Protein 5X41 (pdb70)

Radius of gyration: 42.66 Å; Cα contacts (8 Å, |Δi|>4): 3724; chains: 8; bounding box: 115×107×109 Å

B-factor: mean 72.98, std 18.51, range [20.0, 213.71]

InterPro domains:
  IPR003439 ABC transporter-like, ATP-binding domain [PF00005] (21-169)
  IPR003439 ABC transporter-like, ATP-binding domain [PS50893] (5-240)
  IPR003593 AAA+ ATPase domain [SM00382] (30-217)
  IPR005876 Cobalt transport protein ATP-binding subunit [TIGR01166] (14-203)
  IPR015856 ABC transporter, CbiO/EcfA subunit [cd03225] (8-217)
  IPR017871 ABC transporter-like, conserved site [PS00211] (141-155)
  IPR027417 P-loop containing nucleoside triphosphate hydrolase [G3DSA:3.40.50.300] (1-280)
  IPR027417 P-loop containing nucleoside triphosphate hydrolase [SSF52540] (3-231)
  IPR050095 Energy-coupling factor transporter ATP-binding [PTHR43553] (2-259)

Structure (mmCIF, N/CA/C/O backbone):
data_5X41
#
_entry.id   5X41
#
_cell.length_a   96.159
_cell.length_b   135.040
_cell.length_c   204.424
_cell.angle_alpha   90.00
_cell.angle_beta   90.00
_cell.angle_gamma   90.00
#
_symmetry.space_group_name_H-M   'P 21 21 21'
#
loop_
_entity.id
_entity.type
_entity.pdbx_description
1 polymer 'Cobalt ABC transporter ATP-binding protein'
2 polymer 'Cobalt transport protein CbiM'
3 polymer 'Uncharacterized protein CbiQ'
#
loop_
_atom_site.group_PDB
_atom_site.id
_atom_site.type_symbol
_atom_site.label_atom_id
_atom_site.label_alt_id
_atom_site.label_comp_id
_atom_site.label_asym_id
_atom_site.label_entity_id
_atom_site.label_seq_id
_atom_site.pdbx_PDB_ins_code
_atom_site.Cartn_x
_atom_site.Cartn_y
_atom_site.Cartn_z
_atom_site.occupancy
_atom_site.B_iso_or_equiv
_atom_site.auth_seq_id
_atom_site.auth_comp_id
_atom_site.auth_asym_id
_atom_site.auth_atom_id
_atom_site.pdbx_PDB_model_num
ATOM 1 N N . THR A 1 2 ? -74.945 184.504 422.785 1.00 104.43 2 THR A N 1
ATOM 2 C CA . THR A 1 2 ? -75.420 183.654 421.703 1.00 103.89 2 THR A CA 1
ATOM 3 C C . THR A 1 2 ? -74.880 182.197 421.670 1.00 101.60 2 THR A C 1
ATOM 4 O O . THR A 1 2 ? -75.598 181.317 421.201 1.00 100.96 2 THR A O 1
ATOM 8 N N . PRO A 1 3 ? -73.641 181.926 422.160 1.00 100.40 3 PRO A N 1
ATOM 9 C CA . PRO A 1 3 ? -73.100 180.576 421.904 1.00 98.42 3 PRO A CA 1
ATOM 10 C C . PRO A 1 3 ? -73.811 179.417 422.597 1.00 98.38 3 PRO A C 1
ATOM 11 O O . PRO A 1 3 ? -74.223 179.547 423.738 1.00 97.01 3 PRO A O 1
ATOM 15 N N . ILE A 1 4 ? -73.883 178.284 421.900 1.00 95.83 4 ILE A N 1
ATOM 16 C CA . ILE A 1 4 ? -74.627 177.104 422.320 1.00 101.21 4 ILE A CA 1
ATOM 17 C C . ILE A 1 4 ? -73.659 176.273 423.141 1.00 118.14 4 ILE A C 1
ATOM 18 O O . ILE A 1 4 ? -74.011 175.724 424.188 1.00 134.51 4 ILE A O 1
ATOM 23 N N . LEU A 1 5 ? -72.429 176.184 422.653 1.00 105.76 5 LEU A N 1
ATOM 24 C CA . LEU A 1 5 ? -71.357 175.564 423.411 1.00 101.71 5 LEU A CA 1
ATOM 25 C C . LEU A 1 5 ? -70.083 176.376 423.495 1.00 100.38 5 LEU A C 1
ATOM 26 O O . LEU A 1 5 ? -69.357 176.511 422.514 1.00 107.58 5 LEU A O 1
ATOM 31 N N . ALA A 1 6 ? -69.825 176.937 424.666 1.00 106.41 6 ALA A N 1
ATOM 32 C CA . ALA A 1 6 ? -68.650 177.764 424.841 1.00 106.27 6 ALA A CA 1
ATOM 33 C C . ALA A 1 6 ? -67.659 177.091 425.791 1.00 103.55 6 ALA A C 1
ATOM 34 O O . ALA A 1 6 ? -67.919 176.010 426.314 1.00 91.32 6 ALA A O 1
ATOM 36 N N . ALA A 1 7 ? -66.518 177.733 426.000 1.00 90.62 7 ALA A N 1
ATOM 37 C CA . ALA A 1 7 ? -65.474 177.193 426.854 1.00 101.46 7 ALA A CA 1
ATOM 38 C C . ALA A 1 7 ? -64.642 178.351 427.395 1.00 110.19 7 ALA A C 1
ATOM 39 O O . ALA A 1 7 ? -64.150 179.155 426.607 1.00 125.14 7 ALA A O 1
ATOM 41 N N . GLU A 1 8 ? -64.474 178.431 428.711 1.00 107.80 8 GLU A N 1
ATOM 42 C CA . GLU A 1 8 ? -63.652 179.481 429.310 1.00 111.26 8 GLU A CA 1
ATOM 43 C C . GLU A 1 8 ? -62.183 179.093 429.162 1.00 100.92 8 GLU A C 1
ATOM 44 O O . GLU A 1 8 ? -61.873 178.006 428.674 1.00 101.31 8 GLU A O 1
ATOM 50 N N . ALA A 1 9 ? -61.277 179.975 429.580 1.00 95.91 9 ALA A N 1
ATOM 51 C CA . ALA A 1 9 ? -59.866 179.689 429.457 1.00 107.74 9 ALA A CA 1
ATOM 52 C C . ALA A 1 9 ? -60.108 178.397 430.154 1.00 100.08 9 ALA A C 1
ATOM 53 O O . ALA A 1 9 ? -60.504 178.380 431.334 1.00 112.78 9 ALA A O 1
ATOM 55 N N . LEU A 1 10 ? -59.821 177.323 429.412 1.00 98.78 10 LEU A N 1
ATOM 56 C CA . LEU A 1 10 ? -59.734 175.966 429.921 1.00 100.43 10 LEU A CA 1
ATOM 57 C C . LEU A 1 10 ? -58.459 175.830 430.776 1.00 97.16 10 LEU A C 1
ATOM 58 O O . LEU A 1 10 ? -57.422 176.335 430.388 1.00 101.60 10 LEU A O 1
ATOM 63 N N . THR A 1 11 ? -58.481 175.031 431.817 1.00 110.99 11 THR A N 1
ATOM 64 C CA . THR A 1 11 ? -57.202 174.554 432.265 1.00 98.47 11 THR A CA 1
ATOM 65 C C . THR A 1 11 ? -57.228 173.148 432.826 1.00 85.82 11 THR A C 1
ATOM 66 O O . THR A 1 11 ? -57.750 172.912 433.912 1.00 85.98 11 THR A O 1
ATOM 70 N N . TYR A 1 12 ? -56.639 172.222 432.074 1.00 92.20 12 TYR A N 1
ATOM 71 C CA . TYR A 1 12 ? -56.577 170.817 432.460 1.00 80.37 12 TYR A CA 1
ATOM 72 C C . TYR A 1 12 ? -55.311 170.162 431.953 1.00 78.27 12 TYR A C 1
ATOM 73 O O . TYR A 1 12 ? -54.806 170.526 430.912 1.00 80.74 12 TYR A O 1
ATOM 82 N N . ALA A 1 13 ? -54.728 169.365 432.812 1.00 77.18 13 ALA A N 1
ATOM 83 C CA . ALA A 1 13 ? -53.398 168.883 432.622 1.00 76.55 13 ALA A CA 1
ATOM 84 C C . ALA A 1 13 ? -53.494 167.568 433.290 1.00 75.37 13 ALA A C 1
ATOM 85 O O . ALA A 1 13 ? -54.369 167.400 434.120 1.00 75.30 13 ALA A O 1
ATOM 87 N N . PHE A 1 14 ? -52.610 166.641 432.969 1.00 74.51 14 PHE A N 1
ATOM 88 C CA . PHE A 1 14 ? -52.770 165.320 433.521 1.00 73.42 14 PHE A CA 1
ATOM 89 C C . PHE A 1 14 ? -51.880 165.102 434.754 1.00 77.13 14 PHE A C 1
ATOM 90 O O . PHE A 1 14 ? -52.385 165.268 435.875 1.00 81.10 14 PHE A O 1
ATOM 98 N N . PRO A 1 15 ? -50.529 164.769 434.552 1.00 72.67 15 PRO A N 1
ATOM 99 C CA . PRO A 1 15 ? -49.822 164.451 435.790 1.00 74.48 15 PRO A CA 1
ATOM 100 C C . PRO A 1 15 ? -48.787 165.482 436.110 1.00 81.12 15 PRO A C 1
ATOM 101 O O . PRO A 1 15 ? -47.858 165.640 435.337 1.00 87.93 15 PRO A O 1
ATOM 105 N N . GLY A 1 16 ? -48.956 166.190 437.219 1.00 75.78 16 GLY A N 1
ATOM 106 C CA . GLY A 1 16 ? -47.902 166.964 437.849 1.00 90.31 16 GLY A CA 1
ATOM 107 C C . GLY A 1 16 ? -47.224 168.112 437.111 1.00 105.01 16 GLY A C 1
ATOM 108 O O . GLY A 1 16 ? -46.116 168.496 437.489 1.00 110.16 16 GLY A O 1
ATOM 109 N N . GLY A 1 17 ? -47.875 168.739 436.130 1.00 93.56 17 GLY A N 1
ATOM 110 C CA . GLY A 1 17 ? -49.030 168.232 435.403 1.00 96.26 17 GLY A CA 1
ATOM 111 C C . GLY A 1 17 ? -48.784 168.450 433.917 1.00 86.51 17 GLY A C 1
ATOM 112 O O . GLY A 1 17 ? -48.178 169.449 433.545 1.00 88.13 17 GLY A O 1
ATOM 113 N N . VAL A 1 18 ? -49.226 167.537 433.064 1.00 90.43 18 VAL A N 1
ATOM 114 C CA . VAL A 1 18 ? -48.882 167.645 431.659 1.00 80.46 18 VAL A CA 1
ATOM 115 C C . VAL A 1 18 ? -49.445 168.849 430.974 1.00 76.21 18 VAL A C 1
ATOM 116 O O . VAL A 1 18 ? -48.897 169.290 429.990 1.00 77.58 18 VAL A O 1
ATOM 120 N N . LYS A 1 19 ? -50.569 169.349 431.446 1.00 84.50 19 LYS A N 1
ATOM 121 C CA . LYS A 1 19 ? -51.122 170.567 430.866 1.00 79.73 19 LYS A CA 1
ATOM 122 C C . LYS A 1 19 ? -51.283 170.413 429.370 1.00 83.40 19 LYS A C 1
ATOM 123 O O . LYS A 1 19 ? -50.752 171.185 428.579 1.00 92.68 19 LYS A O 1
ATOM 129 N N . ALA A 1 20 ? -51.961 169.336 429.014 1.00 77.32 20 ALA A N 1
ATOM 130 C CA . ALA A 1 20 ? -52.473 169.066 427.682 1.00 81.22 20 ALA A CA 1
ATOM 131 C C . ALA A 1 20 ? -53.359 170.198 427.208 1.00 82.51 20 ALA A C 1
ATOM 132 O O . ALA A 1 20 ? -53.366 170.522 426.037 1.00 96.87 20 ALA A O 1
ATOM 134 N N . LEU A 1 21 ? -54.135 170.783 428.109 1.00 88.66 21 LEU A N 1
ATOM 135 C CA . LEU A 1 21 ? -54.965 171.931 427.743 1.00 92.30 21 LEU A CA 1
ATOM 136 C C . LEU A 1 21 ? -54.642 173.171 428.585 1.00 98.23 21 LEU A C 1
ATOM 137 O O . LEU A 1 21 ? -54.791 173.114 429.793 1.00 100.65 21 LEU A O 1
ATOM 142 N N . ASP A 1 22 ? -54.270 174.298 427.968 1.00 101.55 22 ASP A N 1
ATOM 143 C CA . ASP A 1 22 ? -53.720 175.460 428.741 1.00 101.53 22 ASP A CA 1
ATOM 144 C C . ASP A 1 22 ? -54.440 176.780 428.406 1.00 105.90 22 ASP A C 1
ATOM 145 O O . ASP A 1 22 ? -54.004 177.532 427.525 1.00 113.17 22 ASP A O 1
ATOM 150 N N . ASP A 1 23 ? -55.511 177.057 429.154 1.00 103.54 23 ASP A N 1
ATOM 151 C CA . ASP A 1 23 ? -56.321 178.287 429.050 1.00 98.69 23 ASP A CA 1
ATOM 152 C C . ASP A 1 23 ? -56.827 178.641 427.636 1.00 92.49 23 ASP A C 1
ATOM 153 O O . ASP A 1 23 ? -56.513 179.682 427.082 1.00 90.84 23 ASP A O 1
ATOM 158 N N . LEU A 1 24 ? -57.633 177.746 427.074 1.00 102.14 24 LEU A N 1
ATOM 159 C CA . LEU A 1 24 ? -58.173 177.938 425.732 1.00 99.10 24 LEU A CA 1
ATOM 160 C C . LEU A 1 24 ? -59.680 178.188 425.743 1.00 93.29 24 LEU A C 1
ATOM 161 O O . LEU A 1 24 ? -60.460 177.333 426.164 1.00 91.86 24 LEU A O 1
ATOM 166 N N . SER A 1 25 ? -60.079 179.365 425.272 1.00 100.46 25 SER A N 1
ATOM 167 C CA . SER A 1 25 ? -61.503 179.728 425.160 1.00 97.51 25 SER A CA 1
ATOM 168 C C . SER A 1 25 ? -61.974 179.311 423.758 1.00 95.31 25 SER A C 1
ATOM 169 O O . SER A 1 25 ? -61.184 179.316 422.820 1.00 91.57 25 SER A O 1
ATOM 172 N N . LEU A 1 26 ? -63.222 178.896 423.622 1.00 91.49 26 LEU A N 1
ATOM 173 C CA . LEU A 1 26 ? -63.704 178.366 422.358 1.00 91.50 26 LEU A CA 1
ATOM 174 C C . LEU A 1 26 ? -65.188 178.624 422.332 1.00 92.36 26 LEU A C 1
ATOM 175 O O . LEU A 1 26 ? -65.802 178.815 423.380 1.00 92.45 26 LEU A O 1
ATOM 180 N N . ALA A 1 27 ? -65.756 178.648 421.135 1.00 93.07 27 ALA A N 1
ATOM 181 C CA . ALA A 1 27 ? -67.157 178.961 420.969 1.00 94.07 27 ALA A CA 1
ATOM 182 C C . ALA A 1 27 ? -67.710 178.191 419.779 1.00 93.84 27 ALA A C 1
ATOM 183 O O . ALA A 1 27 ? -67.013 177.975 418.789 1.00 93.74 27 ALA A O 1
ATOM 185 N N . VAL A 1 28 ? -68.959 177.755 419.902 1.00 93.75 28 VAL A N 1
ATOM 186 C CA . VAL A 1 28 ? -69.629 176.998 418.856 1.00 93.55 28 VAL A CA 1
ATOM 187 C C . VAL A 1 28 ? -71.015 177.566 418.544 1.00 95.17 28 VAL A C 1
ATOM 188 O O . VAL A 1 28 ? -71.897 177.522 419.408 1.00 95.08 28 VAL A O 1
ATOM 192 N N . PRO A 1 29 ? -71.210 178.093 417.309 1.00 96.29 29 PRO A N 1
ATOM 193 C CA . PRO A 1 29 ? -72.491 178.649 416.810 1.00 97.81 29 PRO A CA 1
ATOM 194 C C . PRO A 1 29 ? -73.573 177.589 416.451 1.00 98.69 29 PRO A C 1
ATOM 195 O O . PRO A 1 29 ? -73.355 176.413 416.737 1.00 103.91 29 PRO A O 1
ATOM 199 N N . LYS A 1 30 ? -74.680 178.014 415.852 1.00 98.48 30 LYS A N 1
ATOM 200 C CA . LYS A 1 30 ? -75.910 177.232 415.870 1.00 98.03 30 LYS A CA 1
ATOM 201 C C . LYS A 1 30 ? -76.170 176.580 414.516 1.00 98.01 30 LYS A C 1
ATOM 202 O O . LYS A 1 30 ? -76.512 177.257 413.546 1.00 103.96 30 LYS A O 1
ATOM 208 N N . GLY A 1 31 ? -76.046 175.263 414.438 1.00 96.28 31 GLY A N 1
ATOM 209 C CA . GLY A 1 31 ? -76.242 174.546 413.188 1.00 96.06 31 GLY A CA 1
ATOM 210 C C . GLY A 1 31 ? -75.082 174.816 412.267 1.00 95.82 31 GLY A C 1
ATOM 211 O O . GLY A 1 31 ? -75.187 175.638 411.386 1.00 96.17 31 GLY A O 1
ATOM 212 N N . GLU A 1 32 ? -73.977 174.116 412.480 1.00 95.46 32 GLU A N 1
ATOM 213 C CA . GLU A 1 32 ? -72.685 174.483 411.924 1.00 95.81 32 GLU A CA 1
ATOM 214 C C . GLU A 1 32 ? -71.907 173.323 411.312 1.00 93.87 32 GLU A C 1
ATOM 215 O O . GLU A 1 32 ? -72.489 172.281 411.026 1.00 97.38 32 GLU A O 1
ATOM 221 N N . SER A 1 33 ? -70.599 173.499 411.096 1.00 93.84 33 SER A N 1
ATOM 222 C CA . SER A 1 33 ? -69.732 172.345 411.002 1.00 92.24 33 SER A CA 1
ATOM 223 C C . SER A 1 33 ? -68.349 172.782 411.473 1.00 91.99 33 SER A C 1
ATOM 224 O O . SER A 1 33 ? -67.574 173.374 410.722 1.00 92.90 33 SER A O 1
ATOM 227 N N . LEU A 1 34 ? -68.063 172.534 412.744 1.00 90.85 34 LEU A N 1
ATOM 228 C CA . LEU A 1 34 ? -66.843 173.057 413.344 1.00 90.70 34 LEU A CA 1
ATOM 229 C C . LEU A 1 34 ? -65.735 172.020 413.373 1.00 89.18 34 LEU A C 1
ATOM 230 O O . LEU A 1 34 ? -65.877 170.942 413.965 1.00 87.70 34 LEU A O 1
ATOM 235 N N . ALA A 1 35 ? -64.629 172.370 412.724 1.00 89.63 35 ALA A N 1
ATOM 236 C CA . ALA A 1 35 ? -63.458 171.518 412.653 1.00 88.43 35 ALA A CA 1
ATOM 237 C C . ALA A 1 35 ? -62.375 172.023 413.595 1.00 88.14 35 ALA A C 1
ATOM 238 O O . ALA A 1 35 ? -61.773 173.073 413.357 1.00 89.27 35 ALA A O 1
ATOM 240 N N . ILE A 1 36 ? -62.137 171.288 414.676 1.00 86.69 36 ILE A N 1
ATOM 241 C CA . ILE A 1 36 ? -61.012 171.606 415.543 1.00 86.28 36 ILE A CA 1
ATOM 242 C C . ILE A 1 36 ? -59.779 170.910 414.999 1.00 88.12 36 ILE A C 1
ATOM 243 O O . ILE A 1 36 ? -59.421 169.783 415.374 1.00 87.24 36 ILE A O 1
ATOM 248 N N . LEU A 1 37 ? -59.144 171.646 414.101 1.00 86.71 37 LEU A N 1
ATOM 249 C CA . LEU A 1 37 ? -58.026 171.197 413.315 1.00 89.71 37 LEU A CA 1
ATOM 250 C C . LEU A 1 37 ? -56.712 171.252 414.072 1.00 97.64 37 LEU A C 1
ATOM 251 O O . LEU A 1 37 ? -56.408 172.265 414.711 1.00 104.39 37 LEU A O 1
ATOM 256 N N . GLY A 1 38 ? -55.927 170.178 413.990 1.00 91.02 38 GLY A N 1
ATOM 257 C CA . GLY A 1 38 ? -54.575 170.209 414.529 1.00 95.08 38 GLY A CA 1
ATOM 258 C C . GLY A 1 38 ? -53.684 168.997 414.297 1.00 92.02 38 GLY A C 1
ATOM 259 O O . GLY A 1 38 ? -53.983 168.131 413.466 1.00 92.26 38 GLY A O 1
ATOM 260 N N . PRO A 1 39 ? -52.565 168.939 415.039 1.00 91.32 39 PRO A N 1
ATOM 261 C CA . PRO A 1 39 ? -51.614 167.821 415.049 1.00 90.11 39 PRO A CA 1
ATOM 262 C C . PRO A 1 39 ? -52.180 166.626 415.815 1.00 87.82 39 PRO A C 1
ATOM 263 O O . PRO A 1 39 ? -53.055 166.825 416.656 1.00 84.30 39 PRO A O 1
ATOM 267 N N . ASN A 1 40 ? -51.707 165.413 415.543 1.00 86.50 40 ASN A N 1
ATOM 268 C CA . ASN A 1 40 ? -52.250 164.250 416.239 1.00 87.22 40 ASN A CA 1
ATOM 269 C C . ASN A 1 40 ? -51.548 164.040 417.578 1.00 92.90 40 ASN A C 1
ATOM 270 O O . ASN A 1 40 ? -50.351 164.307 417.718 1.00 105.01 40 ASN A O 1
ATOM 275 N N . GLY A 1 41 ? -52.313 163.575 418.563 1.00 93.79 41 GLY A N 1
ATOM 276 C CA . GLY A 1 41 ? -51.839 163.478 419.929 1.00 92.82 41 GLY A CA 1
ATOM 277 C C . GLY A 1 41 ? -51.875 164.844 420.584 1.00 90.68 41 GLY A C 1
ATOM 278 O O . GLY A 1 41 ? -51.238 165.066 421.616 1.00 92.74 41 GLY A O 1
ATOM 279 N N . ALA A 1 42 ? -52.609 165.772 419.976 1.00 90.47 42 ALA A N 1
ATOM 280 C CA . ALA A 1 42 ? -52.751 167.102 420.550 1.00 86.30 42 ALA A CA 1
ATOM 281 C C . ALA A 1 42 ? -53.861 167.089 421.599 1.00 77.98 42 ALA A C 1
ATOM 282 O O . ALA A 1 42 ? -54.103 168.094 422.285 1.00 78.52 42 ALA A O 1
ATOM 284 N N . GLY A 1 43 ? -54.514 165.937 421.735 1.00 76.90 43 GLY A N 1
ATOM 285 C CA . GLY A 1 43 ? -55.605 165.810 422.672 1.00 76.58 43 GLY A CA 1
ATOM 286 C C . GLY A 1 43 ? -56.602 166.910 422.395 1.00 77.79 43 GLY A C 1
ATOM 287 O O . GLY A 1 43 ? -56.810 167.794 423.214 1.00 78.33 43 GLY A O 1
ATOM 288 N N . LYS A 1 44 ? -57.165 166.882 421.204 1.00 78.30 44 LYS A N 1
ATOM 289 C CA . LYS A 1 44 ? -58.441 167.483 420.900 1.00 79.18 44 LYS A CA 1
ATOM 290 C C . LYS A 1 44 ? -59.476 166.709 421.690 1.00 78.36 44 LYS A C 1
ATOM 291 O O . LYS A 1 44 ? -60.457 167.246 422.194 1.00 78.87 44 LYS A O 1
ATOM 297 N N . SER A 1 45 ? -59.228 165.419 421.809 1.00 77.11 45 SER A N 1
ATOM 298 C CA . SER A 1 45 ? -60.184 164.507 422.357 1.00 76.28 45 SER A CA 1
ATOM 299 C C . SER A 1 45 ? -60.500 164.991 423.726 1.00 76.32 45 SER A C 1
ATOM 300 O O . SER A 1 45 ? -61.610 164.831 424.185 1.00 76.26 45 SER A O 1
ATOM 303 N N . THR A 1 46 ? -59.513 165.547 424.406 1.00 76.42 46 THR A N 1
ATOM 304 C CA . THR A 1 46 ? -59.740 166.036 425.751 1.00 76.52 46 THR A CA 1
ATOM 305 C C . THR A 1 46 ? -60.763 167.132 425.741 1.00 77.73 46 THR A C 1
ATOM 306 O O . THR A 1 46 ? -61.683 167.162 426.553 1.00 77.77 46 THR A O 1
ATOM 310 N N . LEU A 1 47 ? -60.635 168.017 424.773 1.00 78.80 47 LEU A N 1
ATOM 311 C CA . LEU A 1 47 ? -61.557 169.114 424.686 1.00 80.09 47 LEU A CA 1
ATOM 312 C C . LEU A 1 47 ? -62.941 168.568 424.465 1.00 79.98 47 LEU A C 1
ATOM 313 O O . LEU A 1 47 ? -63.895 169.022 425.065 1.00 88.22 47 LEU A O 1
ATOM 318 N N . LEU A 1 48 ? -63.051 167.577 423.596 1.00 79.31 48 LEU A N 1
ATOM 319 C CA . LEU A 1 48 ? -64.355 167.012 423.291 1.00 79.19 48 LEU A CA 1
ATOM 320 C C . LEU A 1 48 ? -64.996 166.364 424.492 1.00 78.38 48 LEU A C 1
ATOM 321 O O . LEU A 1 48 ? -66.198 166.500 424.735 1.00 78.77 48 LEU A O 1
ATOM 326 N N . LEU A 1 49 ? -64.198 165.629 425.241 1.00 77.28 49 LEU A N 1
ATOM 327 C CA . LEU A 1 49 ? -64.741 164.922 426.375 1.00 76.49 49 LEU A CA 1
ATOM 328 C C . LEU A 1 49 ? -65.230 165.962 427.332 1.00 77.37 49 LEU A C 1
ATOM 329 O O . LEU A 1 49 ? -66.229 165.782 428.010 1.00 77.35 49 LEU A O 1
ATOM 334 N N . HIS A 1 50 ? -64.485 167.050 427.401 1.00 78.18 50 HIS A N 1
ATOM 335 C CA . HIS A 1 50 ? -64.798 168.133 428.294 1.00 79.13 50 HIS A CA 1
ATOM 336 C C . HIS A 1 50 ? -66.131 168.699 427.939 1.00 82.38 50 HIS A C 1
ATOM 337 O O . HIS A 1 50 ? -66.982 168.887 428.783 1.00 88.77 50 HIS A O 1
ATOM 344 N N . LEU A 1 51 ? -66.332 168.895 426.655 1.00 80.69 51 LEU A N 1
ATOM 345 C CA . LEU A 1 51 ? -67.560 169.457 426.135 1.00 81.78 51 LEU A CA 1
ATOM 346 C C . LEU A 1 51 ? -68.749 168.583 426.474 1.00 81.20 51 LEU A C 1
ATOM 347 O O . LEU A 1 51 ? -69.829 169.097 426.716 1.00 82.06 51 LEU A O 1
ATOM 352 N N . ASN A 1 52 ? -68.571 167.269 426.488 1.00 79.81 52 ASN A N 1
ATOM 353 C CA . ASN A 1 52 ? -69.714 166.398 426.805 1.00 79.25 52 ASN A CA 1
ATOM 354 C C . ASN A 1 52 ? -69.911 165.927 428.256 1.00 78.58 52 ASN A C 1
ATOM 355 O O . ASN A 1 52 ? -70.563 164.929 428.493 1.00 77.79 52 ASN A O 1
ATOM 360 N N . GLY A 1 53 ? -69.264 166.609 429.189 1.00 78.89 53 GLY A N 1
ATOM 361 C CA . GLY A 1 53 ? -69.277 166.336 430.611 1.00 78.44 53 GLY A CA 1
ATOM 362 C C . GLY A 1 53 ? -68.674 164.992 430.936 1.00 77.95 53 GLY A C 1
ATOM 363 O O . GLY A 1 53 ? -69.118 164.322 431.864 1.00 90.14 53 GLY A O 1
ATOM 364 N N . THR A 1 54 ? -67.669 164.584 430.168 1.00 76.32 54 THR A N 1
ATOM 365 C CA . THR A 1 54 ? -66.912 163.382 430.508 1.00 74.97 54 THR A CA 1
ATOM 366 C C . THR A 1 54 ? -65.775 163.749 431.460 1.00 74.88 54 THR A C 1
ATOM 367 O O . THR A 1 54 ? -65.290 162.914 432.221 1.00 73.96 54 THR A O 1
ATOM 371 N N . LEU A 1 55 ? -65.364 165.012 431.412 1.00 75.91 55 LEU A N 1
ATOM 372 C CA . LEU A 1 55 ? -64.270 165.484 432.238 1.00 75.96 55 LEU A CA 1
ATOM 373 C C . LEU A 1 55 ? -64.608 166.800 432.922 1.00 81.49 55 LEU A C 1
ATOM 374 O O . LEU A 1 55 ? -65.277 167.646 432.340 1.00 95.47 55 LEU A O 1
ATOM 379 N N . ARG A 1 56 ? -64.141 166.972 434.146 1.00 79.06 56 ARG A N 1
ATOM 380 C CA . ARG A 1 56 ? -64.148 168.279 434.747 1.00 83.73 56 ARG A CA 1
ATOM 381 C C . ARG A 1 56 ? -62.718 168.660 434.866 1.00 83.55 56 ARG A C 1
ATOM 382 O O . ARG A 1 56 ? -61.883 167.890 435.295 1.00 83.78 56 ARG A O 1
ATOM 390 N N . PRO A 1 57 ? -62.461 169.875 434.452 1.00 86.95 57 PRO A N 1
ATOM 391 C CA . PRO A 1 57 ? -61.124 170.477 434.502 1.00 82.58 57 PRO A CA 1
ATOM 392 C C . PRO A 1 57 ? -60.753 171.062 435.864 1.00 80.00 57 PRO A C 1
ATOM 393 O O . PRO A 1 57 ? -61.438 170.831 436.859 1.00 79.97 57 PRO A O 1
ATOM 397 N N . GLN A 1 58 ? -59.637 171.781 435.905 1.00 85.17 58 GLN A N 1
ATOM 398 C CA . GLN A 1 58 ? -59.159 172.371 437.141 1.00 82.60 58 GLN A CA 1
ATOM 399 C C . GLN A 1 58 ? -60.026 173.611 437.254 1.00 84.75 58 GLN A C 1
ATOM 400 O O . GLN A 1 58 ? -60.542 173.952 438.322 1.00 85.85 58 GLN A O 1
ATOM 406 N N . SER A 1 59 ? -60.183 174.273 436.115 1.00 84.67 59 SER A N 1
ATOM 407 C CA . SER A 1 59 ? -60.954 175.501 436.005 1.00 89.02 59 SER A CA 1
ATOM 408 C C . SER A 1 59 ? -61.779 175.493 434.747 1.00 92.43 59 SER A C 1
ATOM 409 O O . SER A 1 59 ? -61.223 175.597 433.661 1.00 100.67 59 SER A O 1
ATOM 412 N N . GLY A 1 60 ? -63.093 175.395 434.857 1.00 98.05 60 GLY A N 1
ATOM 413 C CA . GLY A 1 60 ? -63.841 175.076 433.662 1.00 100.97 60 GLY A CA 1
ATOM 414 C C . GLY A 1 60 ? -65.189 175.721 433.531 1.00 108.41 60 GLY A C 1
ATOM 415 O O . GLY A 1 60 ? -65.933 175.803 434.494 1.00 108.01 60 GLY A O 1
ATOM 416 N N . ARG A 1 61 ? -65.466 176.230 432.336 1.00 109.04 61 ARG A N 1
ATOM 417 C CA . ARG A 1 61 ? -66.733 176.870 432.021 1.00 117.57 61 ARG A CA 1
ATOM 418 C C . ARG A 1 61 ? -67.152 176.352 430.658 1.00 125.27 61 ARG A C 1
ATOM 419 O O . ARG A 1 61 ? -66.315 176.180 429.773 1.00 129.67 61 ARG A O 1
ATOM 427 N N . VAL A 1 62 ? -68.419 175.998 430.505 1.00 116.70 62 VAL A N 1
ATOM 428 C CA . VAL A 1 62 ? -68.887 175.454 429.238 1.00 115.71 62 VAL A CA 1
ATOM 429 C C . VAL A 1 62 ? -69.982 176.376 428.764 1.00 115.58 62 VAL A C 1
ATOM 430 O O . VAL A 1 62 ? -69.741 177.555 428.503 1.00 116.29 62 VAL A O 1
ATOM 434 N N . LEU A 1 63 ? -71.197 175.855 428.680 1.00 117.30 63 LEU A N 1
ATOM 435 C CA . LEU A 1 63 ? -72.343 176.750 428.568 1.00 118.65 63 LEU A CA 1
ATOM 436 C C . LEU A 1 63 ? -73.488 176.046 427.845 1.00 120.67 63 LEU A C 1
ATOM 437 O O . LEU A 1 63 ? -73.263 175.150 427.032 1.00 116.79 63 LEU A O 1
ATOM 442 N N . LEU A 1 64 ? -74.717 176.450 428.148 1.00 135.46 64 LEU A N 1
ATOM 443 C CA . LEU A 1 64 ? -75.890 175.863 427.511 1.00 134.46 64 LEU A CA 1
ATOM 444 C C . LEU A 1 64 ? -76.533 176.860 426.545 1.00 130.38 64 LEU A C 1
ATOM 445 O O . LEU A 1 64 ? -76.017 177.092 425.452 1.00 126.95 64 LEU A O 1
ATOM 450 N N . GLY A 1 65 ? -77.652 177.450 426.952 1.00 113.97 65 GLY A N 1
ATOM 451 C CA . GLY A 1 65 ? -78.311 178.462 426.148 1.00 112.56 65 GLY A CA 1
ATOM 452 C C . GLY A 1 65 ? -77.700 179.822 426.417 1.00 111.51 65 GLY A C 1
ATOM 453 O O . GLY A 1 65 ? -78.320 180.858 426.177 1.00 113.47 65 GLY A O 1
ATOM 454 N N . GLY A 1 66 ? -76.471 179.810 426.923 1.00 116.11 66 GLY A N 1
ATOM 455 C CA . GLY A 1 66 ? -75.770 181.031 427.272 1.00 114.55 66 GLY A CA 1
ATOM 456 C C . GLY A 1 66 ? -75.525 181.116 428.766 1.00 110.18 66 GLY A C 1
ATOM 457 O O . GLY A 1 66 ? -75.415 182.206 429.326 1.00 105.96 66 GLY A O 1
ATOM 458 N N . THR A 1 67 ? -75.441 179.957 429.412 1.00 111.78 67 THR A N 1
ATOM 459 C CA . THR A 1 67 ? -75.233 179.899 430.864 1.00 112.07 67 THR A CA 1
ATOM 460 C C . THR A 1 67 ? -74.505 178.649 431.389 1.00 111.57 67 THR A C 1
ATOM 461 O O . THR A 1 67 ? -74.651 177.547 430.892 1.00 114.25 67 THR A O 1
ATOM 465 N N . ALA A 1 68 ? -73.702 178.873 432.421 1.00 117.40 68 ALA A N 1
ATOM 466 C CA . ALA A 1 68 ? -72.790 177.868 433.006 1.00 115.31 68 ALA A CA 1
ATOM 467 C C . ALA A 1 68 ? -73.296 176.468 433.258 1.00 114.01 68 ALA A C 1
ATOM 468 O O . ALA A 1 68 ? -74.473 176.249 433.490 1.00 116.44 68 ALA A O 1
ATOM 470 N N . ASP A 1 75 ? -75.749 167.813 438.148 1.00 89.55 75 ASP A N 1
ATOM 471 C CA . ASP A 1 75 ? -76.784 167.216 437.312 1.00 87.97 75 ASP A CA 1
ATOM 472 C C . ASP A 1 75 ? -76.693 167.721 435.876 1.00 87.24 75 ASP A C 1
ATOM 473 O O . ASP A 1 75 ? -76.783 168.923 435.624 1.00 101.41 75 ASP A O 1
ATOM 478 N N . LEU A 1 76 ? -76.514 166.796 434.938 1.00 91.37 76 LEU A N 1
ATOM 479 C CA . LEU A 1 76 ? -76.410 167.145 433.531 1.00 84.53 76 LEU A CA 1
ATOM 480 C C . LEU A 1 76 ? -77.071 166.246 432.517 1.00 84.99 76 LEU A C 1
ATOM 481 O O . LEU A 1 76 ? -76.880 166.438 431.319 1.00 88.08 76 LEU A O 1
ATOM 486 N N . THR A 1 77 ? -77.775 165.239 433.024 1.00 80.48 77 THR A N 1
ATOM 487 C CA . THR A 1 77 ? -78.396 164.179 432.245 1.00 79.69 77 THR A CA 1
ATOM 488 C C . THR A 1 77 ? -79.365 164.859 431.337 1.00 80.86 77 THR A C 1
ATOM 489 O O . THR A 1 77 ? -80.076 164.259 430.550 1.00 80.61 77 THR A O 1
ATOM 493 N N . GLY A 1 78 ? -79.368 166.163 431.516 1.00 82.22 78 GLY A N 1
ATOM 494 C CA . GLY A 1 78 ? -79.775 167.136 430.540 1.00 83.53 78 GLY A CA 1
ATOM 495 C C . GLY A 1 78 ? -78.609 167.437 429.631 1.00 84.30 78 GLY A C 1
ATOM 496 O O . GLY A 1 78 ? -78.769 167.500 428.428 1.00 89.74 78 GLY A O 1
ATOM 497 N N . TRP A 1 79 ? -77.430 167.620 430.202 1.00 83.15 79 TRP A N 1
ATOM 498 C CA . TRP A 1 79 ? -76.285 167.970 429.381 1.00 82.97 79 TRP A CA 1
ATOM 499 C C . TRP A 1 79 ? -76.058 166.919 428.326 1.00 81.89 79 TRP A C 1
ATOM 500 O O . TRP A 1 79 ? -76.010 167.205 427.119 1.00 82.38 79 TRP A O 1
ATOM 511 N N . ARG A 1 80 ? -75.912 165.690 428.789 1.00 80.48 80 ARG A N 1
ATOM 512 C CA . ARG A 1 80 ? -75.499 164.662 427.855 1.00 79.41 80 ARG A CA 1
ATOM 513 C C . ARG A 1 80 ? -76.611 164.527 426.844 1.00 79.88 80 ARG A C 1
ATOM 514 O O . ARG A 1 80 ? -76.386 164.274 425.680 1.00 79.76 80 ARG A O 1
ATOM 522 N N . ARG A 1 81 ? -77.826 164.727 427.305 1.00 80.50 81 ARG A N 1
ATOM 523 C CA . ARG A 1 81 ? -78.994 164.653 426.463 1.00 81.06 81 ARG A CA 1
ATOM 524 C C . ARG A 1 81 ? -78.826 165.608 425.312 1.00 82.23 81 ARG A C 1
ATOM 525 O O . ARG A 1 81 ? -78.709 165.212 424.174 1.00 82.02 81 ARG A O 1
ATOM 533 N N . ARG A 1 82 ? -78.801 166.885 425.619 1.00 83.53 82 ARG A N 1
ATOM 534 C CA . ARG A 1 82 ? -78.660 167.890 424.600 1.00 84.81 82 ARG A CA 1
ATOM 535 C C . ARG A 1 82 ? -77.517 167.582 423.649 1.00 84.20 82 ARG A C 1
ATOM 536 O O . ARG A 1 82 ? -77.649 167.796 422.449 1.00 84.83 82 ARG A O 1
ATOM 544 N N . VAL A 1 83 ? -76.402 167.074 424.180 1.00 83.04 83 VAL A N 1
ATOM 545 C CA . VAL A 1 83 ? -75.177 166.901 423.388 1.00 82.57 83 VAL A CA 1
ATOM 546 C C . VAL A 1 83 ? -74.586 165.509 423.451 1.00 80.87 83 VAL A C 1
ATOM 547 O O . VAL A 1 83 ? -74.257 165.053 424.517 1.00 80.00 83 VAL A O 1
ATOM 551 N N . GLY A 1 84 ? -74.392 164.879 422.296 1.00 80.48 84 GLY A N 1
ATOM 552 C CA . GLY A 1 84 ? -73.978 163.492 422.237 1.00 78.96 84 GLY A CA 1
ATOM 553 C C . GLY A 1 84 ? -72.517 163.325 421.885 1.00 78.42 84 GLY A C 1
ATOM 554 O O . GLY A 1 84 ? -71.792 164.296 421.667 1.00 79.21 84 GLY A O 1
ATOM 555 N N . LEU A 1 85 ? -72.081 162.077 421.819 1.00 77.10 85 LEU A N 1
ATOM 556 C CA . LEU A 1 85 ? -70.675 161.813 421.596 1.00 76.52 85 LEU A CA 1
ATOM 557 C C . LEU A 1 85 ? -70.423 160.505 420.862 1.00 75.49 85 LEU A C 1
ATOM 558 O O . LEU A 1 85 ? -71.110 159.504 421.078 1.00 74.70 85 LEU A O 1
ATOM 563 N N . VAL A 1 86 ? -69.416 160.543 419.995 1.00 75.57 86 VAL A N 1
ATOM 564 C CA . VAL A 1 86 ? -68.979 159.409 419.199 1.00 74.75 86 VAL A CA 1
ATOM 565 C C . VAL A 1 86 ? -67.452 159.384 419.171 1.00 74.40 86 VAL A C 1
ATOM 566 O O . VAL A 1 86 ? -66.837 160.173 418.458 1.00 75.24 86 VAL A O 1
ATOM 570 N N . LEU A 1 87 ? -66.835 158.497 419.948 1.00 73.24 87 LEU A N 1
ATOM 571 C CA . LEU A 1 87 ? -65.369 158.427 420.005 1.00 72.88 87 LEU A CA 1
ATOM 572 C C . LEU A 1 87 ? -64.889 157.656 418.791 1.00 74.63 87 LEU A C 1
ATOM 573 O O . LEU A 1 87 ? -65.585 156.754 418.336 1.00 76.45 87 LEU A O 1
ATOM 578 N N . GLN A 1 88 ? -63.706 158.012 418.282 1.00 76.71 88 GLN A N 1
ATOM 579 C CA . GLN A 1 88 ? -63.157 157.453 417.034 1.00 81.31 88 GLN A CA 1
ATOM 580 C C . GLN A 1 88 ? -63.377 155.934 416.893 1.00 75.41 88 GLN A C 1
ATOM 581 O O . GLN A 1 88 ? -64.089 155.506 415.980 1.00 75.84 88 GLN A O 1
ATOM 587 N N . ASP A 1 89 ? -62.835 155.121 417.794 1.00 76.49 89 ASP A N 1
ATOM 588 C CA . ASP A 1 89 ? -62.974 153.677 417.629 1.00 69.86 89 ASP A CA 1
ATOM 589 C C . ASP A 1 89 ? -64.401 153.200 417.929 1.00 69.55 89 ASP A C 1
ATOM 590 O O . ASP A 1 89 ? -64.937 153.428 419.003 1.00 69.35 89 ASP A O 1
ATOM 595 N N . ALA A 1 90 ? -65.019 152.538 416.963 1.00 69.54 90 ALA A N 1
ATOM 596 C CA . ALA A 1 90 ? -66.429 152.212 417.078 1.00 69.42 90 ALA A CA 1
ATOM 597 C C . ALA A 1 90 ? -66.682 151.132 418.105 1.00 68.28 90 ALA A C 1
ATOM 598 O O . ALA A 1 90 ? -67.584 151.257 418.904 1.00 68.19 90 ALA A O 1
ATOM 600 N N . ASP A 1 91 ? -65.884 150.076 418.095 1.00 67.48 91 ASP A N 1
ATOM 601 C CA . ASP A 1 91 ? -66.177 148.890 418.907 1.00 66.43 91 ASP A CA 1
ATOM 602 C C . ASP A 1 91 ? -66.303 149.099 420.435 1.00 66.06 91 ASP A C 1
ATOM 603 O O . ASP A 1 91 ? -66.948 148.305 421.127 1.00 65.41 91 ASP A O 1
ATOM 608 N N . ASP A 1 92 ? -65.677 150.160 420.938 1.00 66.53 92 ASP A N 1
ATOM 609 C CA . ASP A 1 92 ? -65.805 150.581 422.310 1.00 66.41 92 ASP A CA 1
ATOM 610 C C . ASP A 1 92 ? -67.196 151.136 422.535 1.00 66.90 92 ASP A C 1
ATOM 611 O O . ASP A 1 92 ? -67.640 151.321 423.655 1.00 66.80 92 ASP A O 1
ATOM 616 N N . GLN A 1 93 ? -67.901 151.436 421.469 1.00 67.51 93 GLN A N 1
ATOM 617 C CA . GLN A 1 93 ? -69.164 152.154 421.632 1.00 68.17 93 GLN A CA 1
ATOM 618 C C . GLN A 1 93 ? -70.400 151.368 421.368 1.00 67.90 93 GLN A C 1
ATOM 619 O O . GLN A 1 93 ? -71.513 151.693 421.812 1.00 68.22 93 GLN A O 1
ATOM 625 N N . LEU A 1 94 ? -70.171 150.300 420.628 1.00 67.32 94 LEU A N 1
ATOM 626 C CA . LEU A 1 94 ? -71.194 149.339 420.364 1.00 66.90 94 LEU A CA 1
ATOM 627 C C . LEU A 1 94 ? -71.345 148.166 421.267 1.00 65.86 94 LEU A C 1
ATOM 628 O O . LEU A 1 94 ? -70.802 147.100 420.989 1.00 65.15 94 LEU A O 1
ATOM 633 N N . PHE A 1 95 ? -72.094 148.332 422.342 1.00 67.62 95 PHE A N 1
ATOM 634 C CA . PHE A 1 95 ? -72.245 147.219 423.253 1.00 67.35 95 PHE A CA 1
ATOM 635 C C . PHE A 1 95 ? -72.916 145.925 422.877 1.00 67.67 95 PHE A C 1
ATOM 636 O O . PHE A 1 95 ? -72.290 144.868 422.761 1.00 65.43 95 PHE A O 1
ATOM 644 N N . ALA A 1 96 ? -74.210 146.066 422.677 1.00 73.92 96 ALA A N 1
ATOM 645 C CA . ALA A 1 96 ? -75.092 144.951 422.773 1.00 79.69 96 ALA A CA 1
ATOM 646 C C . ALA A 1 96 ? -75.152 144.129 421.469 1.00 76.00 96 ALA A C 1
ATOM 647 O O . ALA A 1 96 ? -74.463 144.435 420.522 1.00 79.64 96 ALA A O 1
ATOM 649 N N . THR A 1 97 ? -75.963 143.077 421.439 1.00 90.78 97 THR A N 1
ATOM 650 C CA . THR A 1 97 ? -75.841 142.037 420.426 1.00 85.13 97 THR A CA 1
ATOM 651 C C . THR A 1 97 ? -76.184 142.421 418.970 1.00 77.68 97 THR A C 1
ATOM 652 O O . THR A 1 97 ? -75.365 142.182 418.119 1.00 82.61 97 THR A O 1
ATOM 656 N N . THR A 1 98 ? -77.365 142.991 418.688 1.00 85.83 98 THR A N 1
ATOM 657 C CA . THR A 1 98 ? -77.806 143.407 417.330 1.00 82.72 98 THR A CA 1
ATOM 658 C C . THR A 1 98 ? -77.890 144.943 417.220 1.00 82.90 98 THR A C 1
ATOM 659 O O . THR A 1 98 ? -77.367 145.627 418.048 1.00 81.49 98 THR A O 1
ATOM 663 N N . VAL A 1 99 ? -78.250 145.457 416.047 1.00 77.82 99 VAL A N 1
ATOM 664 C CA . VAL A 1 99 ? -78.181 146.909 415.780 1.00 78.95 99 VAL A CA 1
ATOM 665 C C . VAL A 1 99 ? -79.203 147.688 416.571 1.00 79.45 99 VAL A C 1
ATOM 666 O O . VAL A 1 99 ? -78.956 148.722 417.240 1.00 79.93 99 VAL A O 1
ATOM 670 N N . PHE A 1 100 ? -80.379 147.102 416.570 1.00 72.61 100 PHE A N 1
ATOM 671 C CA . PHE A 1 100 ? -81.516 147.653 417.241 1.00 76.39 100 PHE A CA 1
ATOM 672 C C . PHE A 1 100 ? -81.110 147.742 418.677 1.00 83.71 100 PHE A C 1
ATOM 673 O O . PHE A 1 100 ? -81.474 148.666 419.333 1.00 88.25 100 PHE A O 1
ATOM 681 N N . GLU A 1 101 ? -80.382 146.796 419.217 1.00 75.83 101 GLU A N 1
ATOM 682 C CA . GLU A 1 101 ? -80.195 146.997 420.621 1.00 77.98 101 GLU A CA 1
ATOM 683 C C . GLU A 1 101 ? -79.436 148.273 420.841 1.00 80.56 101 GLU A C 1
ATOM 684 O O . GLU A 1 101 ? -79.898 149.133 421.563 1.00 78.90 101 GLU A O 1
ATOM 690 N N . ASP A 1 102 ? -78.351 148.468 420.111 1.00 67.82 102 ASP A N 1
ATOM 691 C CA . ASP A 1 102 ? -77.480 149.594 420.382 1.00 70.81 102 ASP A CA 1
ATOM 692 C C . ASP A 1 102 ? -78.265 150.895 420.271 1.00 69.70 102 ASP A C 1
ATOM 693 O O . ASP A 1 102 ? -78.026 151.832 421.033 1.00 70.08 102 ASP A O 1
ATOM 698 N N . VAL A 1 103 ? -79.192 150.966 419.321 1.00 76.14 103 VAL A N 1
ATOM 699 C CA . VAL A 1 103 ? -79.896 152.215 419.079 1.00 77.70 103 VAL A CA 1
ATOM 700 C C . VAL A 1 103 ? -81.011 152.368 420.100 1.00 84.26 103 VAL A C 1
ATOM 701 O O . VAL A 1 103 ? -81.258 153.419 420.715 1.00 89.88 103 VAL A O 1
ATOM 705 N N . SER A 1 104 ? -81.666 151.253 420.311 1.00 78.20 104 SER A N 1
ATOM 706 C CA . SER A 1 104 ? -82.824 151.222 421.149 1.00 84.31 104 SER A CA 1
ATOM 707 C C . SER A 1 104 ? -82.332 151.593 422.503 1.00 85.42 104 SER A C 1
ATOM 708 O O . SER A 1 104 ? -82.897 152.410 423.160 1.00 86.95 104 SER A O 1
ATOM 711 N N . PHE A 1 105 ? -81.185 151.061 422.859 1.00 93.43 105 PHE A N 1
ATOM 712 C CA . PHE A 1 105 ? -80.667 151.181 424.184 1.00 82.76 105 PHE A CA 1
ATOM 713 C C . PHE A 1 105 ? -80.532 152.640 424.453 1.00 78.62 105 PHE A C 1
ATOM 714 O O . PHE A 1 105 ? -80.952 153.048 425.512 1.00 81.18 105 PHE A O 1
ATOM 722 N N . GLY A 1 106 ? -79.981 153.429 423.527 1.00 81.96 106 GLY A N 1
ATOM 723 C CA . GLY A 1 106 ? -79.812 154.841 423.876 1.00 79.13 106 GLY A CA 1
ATOM 724 C C . GLY A 1 106 ? -81.130 155.547 424.140 1.00 79.83 106 GLY A C 1
ATOM 725 O O . GLY A 1 106 ? -81.360 155.964 425.325 1.00 77.55 106 GLY A O 1
ATOM 726 N N . PRO A 1 107 ? -82.092 155.526 423.085 1.00 80.99 107 PRO A N 1
ATOM 727 C CA . PRO A 1 107 ? -83.350 156.141 423.546 1.00 80.28 107 PRO A CA 1
ATOM 728 C C . PRO A 1 107 ? -83.971 155.528 424.771 1.00 77.83 107 PRO A C 1
ATOM 729 O O . PRO A 1 107 ? -84.548 156.307 425.450 1.00 77.75 107 PRO A O 1
ATOM 733 N N . LEU A 1 108 ? -83.933 154.224 424.992 1.00 76.87 108 LEU A N 1
ATOM 734 C CA . LEU A 1 108 ? -84.492 153.537 426.170 1.00 82.79 108 LEU A CA 1
ATOM 735 C C . LEU A 1 108 ? -83.854 153.775 427.545 1.00 90.39 108 LEU A C 1
ATOM 736 O O . LEU A 1 108 ? -84.526 153.696 428.558 1.00 94.07 108 LEU A O 1
ATOM 741 N N . ASN A 1 109 ? -82.550 154.070 427.439 1.00 89.45 109 ASN A N 1
ATOM 742 C CA . ASN A 1 109 ? -81.595 154.480 428.454 1.00 82.33 109 ASN A CA 1
ATOM 743 C C . ASN A 1 109 ? -82.212 155.745 428.984 1.00 76.78 109 ASN A C 1
ATOM 744 O O . ASN A 1 109 ? -82.263 156.043 430.178 1.00 73.62 109 ASN A O 1
ATOM 749 N N . LEU A 1 110 ? -82.693 156.481 428.012 1.00 89.06 110 LEU A N 1
ATOM 750 C CA . LEU A 1 110 ? -83.700 157.485 428.104 1.00 86.54 110 LEU A CA 1
ATOM 751 C C . LEU A 1 110 ? -85.028 156.778 428.476 1.00 87.03 110 LEU A C 1
ATOM 752 O O . LEU A 1 110 ? -85.328 155.657 428.133 1.00 90.38 110 LEU A O 1
ATOM 757 N N . GLY A 1 111 ? -85.841 157.517 429.224 1.00 87.02 111 GLY A N 1
ATOM 758 C CA . GLY A 1 111 ? -87.130 157.021 429.669 1.00 91.48 111 GLY A CA 1
ATOM 759 C C . GLY A 1 111 ? -88.031 156.631 428.514 1.00 105.62 111 GLY A C 1
ATOM 760 O O . GLY A 1 111 ? -89.157 156.177 428.719 1.00 99.57 111 GLY A O 1
ATOM 761 N N . LEU A 1 112 ? -87.534 156.810 427.295 1.00 94.35 112 LEU A N 1
ATOM 762 C CA . LEU A 1 112 ? -88.298 156.475 426.099 1.00 115.93 112 LEU A CA 1
ATOM 763 C C . LEU A 1 112 ? -88.959 155.108 426.233 1.00 136.69 112 LEU A C 1
ATOM 764 O O . LEU A 1 112 ? -88.281 154.081 426.280 1.00 161.99 112 LEU A O 1
ATOM 769 N N . SER A 1 113 ? -90.287 155.101 426.295 1.00 123.08 113 SER A N 1
ATOM 770 C CA . SER A 1 113 ? -91.042 153.860 426.425 1.00 120.94 113 SER A CA 1
ATOM 771 C C . SER A 1 113 ? -91.066 153.087 425.111 1.00 117.30 113 SER A C 1
ATOM 772 O O . SER A 1 113 ? -91.139 153.677 424.034 1.00 120.93 113 SER A O 1
ATOM 775 N N . GLU A 1 114 ? -91.003 151.763 425.209 1.00 128.36 114 GLU A N 1
ATOM 776 C CA . GLU A 1 114 ? -91.019 150.922 424.052 1.00 119.76 114 GLU A CA 1
ATOM 777 C C . GLU A 1 114 ? -91.515 151.551 422.778 1.00 115.02 114 GLU A C 1
ATOM 778 O O . GLU A 1 114 ? -91.101 151.189 421.684 1.00 122.45 114 GLU A O 1
ATOM 784 N N . ALA A 1 115 ? -92.444 152.472 422.918 1.00 114.12 115 ALA A N 1
ATOM 785 C CA . ALA A 1 115 ? -93.177 152.932 421.750 1.00 112.47 115 ALA A CA 1
ATOM 786 C C . ALA A 1 115 ? -92.706 154.308 421.277 1.00 112.89 115 ALA A C 1
ATOM 787 O O . ALA A 1 115 ? -93.102 154.765 420.207 1.00 116.45 115 ALA A O 1
ATOM 789 N N . GLU A 1 116 ? -91.870 154.966 422.075 1.00 108.15 116 GLU A N 1
ATOM 790 C CA . GLU A 1 116 ? -91.315 156.264 421.700 1.00 107.53 116 GLU A CA 1
ATOM 791 C C . GLU A 1 116 ? -89.879 156.064 421.239 1.00 100.91 116 GLU A C 1
ATOM 792 O O . GLU A 1 116 ? -89.365 156.819 420.412 1.00 97.52 116 GLU A O 1
ATOM 798 N N . ALA A 1 117 ? -89.241 155.030 421.780 1.00 101.48 117 ALA A N 1
ATOM 799 C CA . ALA A 1 117 ? -87.954 154.572 421.276 1.00 98.70 117 ALA A CA 1
ATOM 800 C C . ALA A 1 117 ? -88.194 153.860 419.956 1.00 97.52 117 ALA A C 1
ATOM 801 O O . ALA A 1 117 ? -87.386 153.949 419.036 1.00 104.43 117 ALA A O 1
ATOM 803 N N . ARG A 1 118 ? -89.313 153.139 419.899 1.00 96.98 118 ARG A N 1
ATOM 804 C CA . ARG A 1 118 ? -89.919 152.669 418.656 1.00 101.59 118 ARG A CA 1
ATOM 805 C C . ARG A 1 118 ? -89.707 153.638 417.506 1.00 101.45 118 ARG A C 1
ATOM 806 O O . ARG A 1 118 ? -89.342 153.253 416.394 1.00 98.78 118 ARG A O 1
ATOM 814 N N . ALA A 1 119 ? -89.932 154.911 417.806 1.00 92.68 119 ALA A N 1
ATOM 815 C CA . ALA A 1 119 ? -90.022 155.936 416.789 1.00 96.02 119 ALA A CA 1
ATOM 816 C C . ALA A 1 119 ? -89.073 157.107 417.044 1.00 96.65 119 ALA A C 1
ATOM 817 O O . ALA A 1 119 ? -89.417 158.259 416.774 1.00 102.66 119 ALA A O 1
ATOM 819 N N . ARG A 1 120 ? -87.890 156.823 417.578 1.00 97.86 120 ARG A N 1
ATOM 820 C CA . ARG A 1 120 ? -86.803 157.801 417.541 1.00 93.57 120 ARG A CA 1
ATOM 821 C C . ARG A 1 120 ? -85.551 157.092 417.082 1.00 84.68 120 ARG A C 1
ATOM 822 O O . ARG A 1 120 ? -84.622 157.711 416.571 1.00 81.96 120 ARG A O 1
ATOM 830 N N . VAL A 1 121 ? -85.556 155.775 417.219 1.00 90.83 121 VAL A N 1
ATOM 831 C CA . VAL A 1 121 ? -84.670 154.979 416.400 1.00 90.53 121 VAL A CA 1
ATOM 832 C C . VAL A 1 121 ? -85.173 155.075 414.955 1.00 93.79 121 VAL A C 1
ATOM 833 O O . VAL A 1 121 ? -84.515 154.620 414.023 1.00 90.80 121 VAL A O 1
ATOM 837 N N . GLU A 1 122 ? -86.336 155.704 414.789 1.00 86.78 122 GLU A N 1
ATOM 838 C CA . GLU A 1 122 ? -86.927 155.972 413.478 1.00 93.38 122 GLU A CA 1
ATOM 839 C C . GLU A 1 122 ? -85.934 156.712 412.537 1.00 112.99 122 GLU A C 1
ATOM 840 O O . GLU A 1 122 ? -85.388 156.091 411.653 1.00 122.92 122 GLU A O 1
ATOM 846 N N . GLU A 1 123 ? -85.648 157.986 412.763 1.00 85.86 123 GLU A N 1
ATOM 847 C CA . GLU A 1 123 ? -84.846 158.778 411.855 1.00 88.12 123 GLU A CA 1
ATOM 848 C C . GLU A 1 123 ? -83.468 158.210 411.892 1.00 85.16 123 GLU A C 1
ATOM 849 O O . GLU A 1 123 ? -82.788 158.150 410.872 1.00 85.50 123 GLU A O 1
ATOM 855 N N . ALA A 1 124 ? -83.066 157.839 413.107 1.00 90.55 124 ALA A N 1
ATOM 856 C CA . ALA A 1 124 ? -81.694 157.529 413.454 1.00 88.97 124 ALA A CA 1
ATOM 857 C C . ALA A 1 124 ? -81.104 156.668 412.370 1.00 78.68 124 ALA A C 1
ATOM 858 O O . ALA A 1 124 ? -80.164 157.073 411.692 1.00 80.93 124 ALA A O 1
ATOM 860 N N . LEU A 1 125 ? -81.665 155.477 412.213 1.00 79.69 125 LEU A N 1
ATOM 861 C CA . LEU A 1 125 ? -81.250 154.583 411.149 1.00 81.71 125 LEU A CA 1
ATOM 862 C C . LEU A 1 125 ? -81.430 155.228 409.773 1.00 79.76 125 LEU A C 1
ATOM 863 O O . LEU A 1 125 ? -80.543 155.154 408.923 1.00 85.79 125 LEU A O 1
ATOM 868 N N . ALA A 1 126 ? -82.575 155.864 409.559 1.00 81.47 126 ALA A N 1
ATOM 869 C CA . ALA A 1 126 ? -82.859 156.489 408.272 1.00 85.45 126 ALA A CA 1
ATOM 870 C C . ALA A 1 126 ? -81.883 157.627 407.983 1.00 88.42 126 ALA A C 1
ATOM 871 O O . ALA A 1 126 ? -81.163 157.600 406.983 1.00 88.10 126 ALA A O 1
ATOM 873 N N . ALA A 1 127 ? -81.844 158.581 408.895 1.00 82.74 127 ALA A N 1
ATOM 874 C CA . ALA A 1 127 ? -81.119 159.802 408.660 1.00 84.59 127 ALA A CA 1
ATOM 875 C C . ALA A 1 127 ? -79.671 159.461 408.450 1.00 88.90 127 ALA A C 1
ATOM 876 O O . ALA A 1 127 ? -79.005 160.012 407.601 1.00 92.91 127 ALA A O 1
ATOM 878 N N . LEU A 1 128 ? -79.194 158.505 409.214 1.00 81.58 128 LEU A N 1
ATOM 879 C CA . LEU A 1 128 ? -77.868 157.984 409.008 1.00 83.05 128 LEU A CA 1
ATOM 880 C C . LEU A 1 128 ? -77.687 157.186 407.735 1.00 92.09 128 LEU A C 1
ATOM 881 O O . LEU A 1 128 ? -76.577 157.032 407.253 1.00 98.64 128 LEU A O 1
ATOM 886 N N . SER A 1 129 ? -78.778 156.629 407.228 1.00 85.35 129 SER A N 1
ATOM 887 C CA . SER A 1 129 ? -78.755 155.852 405.996 1.00 86.77 129 SER A CA 1
ATOM 888 C C . SER A 1 129 ? -78.341 154.410 406.110 1.00 89.74 129 SER A C 1
ATOM 889 O O . SER A 1 129 ? -78.082 153.786 405.092 1.00 92.04 129 SER A O 1
ATOM 892 N N . ILE A 1 130 ? -78.267 153.869 407.313 1.00 86.97 130 ILE A N 1
ATOM 893 C CA . ILE A 1 130 ? -78.129 152.432 407.430 1.00 85.60 130 ILE A CA 1
ATOM 894 C C . ILE A 1 130 ? -79.474 151.928 406.946 1.00 85.80 130 ILE A C 1
ATOM 895 O O . ILE A 1 130 ? -80.454 152.653 406.999 1.00 86.66 130 ILE A O 1
ATOM 900 N N . SER A 1 131 ? -79.572 150.699 406.492 1.00 87.23 131 SER A N 1
ATOM 901 C CA . SER A 1 131 ? -80.808 150.306 405.864 1.00 82.91 131 SER A CA 1
ATOM 902 C C . SER A 1 131 ? -81.267 148.964 406.361 1.00 77.07 131 SER A C 1
ATOM 903 O O . SER A 1 131 ? -81.106 147.963 405.691 1.00 74.87 131 SER A O 1
ATOM 906 N N . ASP A 1 132 ? -81.728 148.921 407.593 1.00 77.26 132 ASP A N 1
ATOM 907 C CA . ASP A 1 132 ? -82.016 147.632 408.161 1.00 79.73 132 ASP A CA 1
ATOM 908 C C . ASP A 1 132 ? -80.649 146.933 408.458 1.00 86.92 132 ASP A C 1
ATOM 909 O O . ASP A 1 132 ? -79.693 147.633 408.775 1.00 92.68 132 ASP A O 1
ATOM 914 N N . LEU A 1 133 ? -80.504 145.603 408.419 1.00 72.23 133 LEU A N 1
ATOM 915 C CA . LEU A 1 133 ? -81.507 144.607 408.036 1.00 75.17 133 LEU A CA 1
ATOM 916 C C . LEU A 1 133 ? -81.789 143.460 409.012 1.00 81.71 133 LEU A C 1
ATOM 917 O O . LEU A 1 133 ? -82.174 142.389 408.567 1.00 77.61 133 LEU A O 1
ATOM 922 N N . ARG A 1 134 ? -81.622 143.655 410.323 1.00 86.56 134 ARG A N 1
ATOM 923 C CA . ARG A 1 134 ? -81.251 144.920 410.942 1.00 99.41 134 ARG A CA 1
ATOM 924 C C . ARG A 1 134 ? -81.142 144.744 412.421 1.00 110.34 134 ARG A C 1
ATOM 925 O O . ARG A 1 134 ? -82.123 145.013 413.121 1.00 113.21 134 ARG A O 1
ATOM 933 N N . ASP A 1 135 ? -79.985 144.305 412.905 1.00 107.73 135 ASP A N 1
ATOM 934 C CA . ASP A 1 135 ? -78.856 144.003 412.034 1.00 107.35 135 ASP A CA 1
ATOM 935 C C . ASP A 1 135 ? -78.382 145.253 411.288 1.00 105.45 135 ASP A C 1
ATOM 936 O O . ASP A 1 135 ? -79.196 146.103 410.928 1.00 112.76 135 ASP A O 1
ATOM 941 N N . ARG A 1 136 ? -77.074 145.372 411.054 1.00 117.36 136 ARG A N 1
ATOM 942 C CA . ARG A 1 136 ? -76.086 144.377 411.470 1.00 111.94 136 ARG A CA 1
ATOM 943 C C . ARG A 1 136 ? -76.160 144.119 412.971 1.00 106.35 136 ARG A C 1
ATOM 944 O O . ARG A 1 136 ? -76.880 144.821 413.691 1.00 110.18 136 ARG A O 1
ATOM 952 N N . PRO A 1 137 ? -75.371 143.058 413.443 1.00 106.95 137 PRO A N 1
ATOM 953 C CA . PRO A 1 137 ? -75.480 142.851 414.893 1.00 98.76 137 PRO A CA 1
ATOM 954 C C . PRO A 1 137 ? -74.296 143.452 415.642 1.00 91.25 137 PRO A C 1
ATOM 955 O O . PRO A 1 137 ? -73.658 144.379 415.144 1.00 86.10 137 PRO A O 1
ATOM 959 N N . THR A 1 138 ? -74.011 142.924 416.828 1.00 87.58 138 THR A N 1
ATOM 960 C CA . THR A 1 138 ? -72.903 143.414 417.639 1.00 88.10 138 THR A CA 1
ATOM 961 C C . THR A 1 138 ? -71.623 143.522 416.818 1.00 85.78 138 THR A C 1
ATOM 962 O O . THR A 1 138 ? -70.795 144.402 417.055 1.00 88.99 138 THR A O 1
ATOM 966 N N . HIS A 1 139 ? -71.467 142.623 415.852 1.00 88.73 139 HIS A N 1
ATOM 967 C CA . HIS A 1 139 ? -70.288 142.616 414.994 1.00 87.19 139 HIS A CA 1
ATOM 968 C C . HIS A 1 139 ? -70.412 141.568 413.893 1.00 86.16 139 HIS A C 1
ATOM 969 O O . HIS A 1 139 ? -70.968 140.491 414.108 1.00 90.01 139 HIS A O 1
ATOM 976 N N . MET A 1 140 ? -69.891 141.892 412.714 1.00 104.17 140 MET A N 1
ATOM 977 C CA . MET A 1 140 ? -69.942 140.979 411.578 1.00 96.46 140 MET A CA 1
ATOM 978 C C . MET A 1 140 ? -69.534 141.682 410.288 1.00 91.61 140 MET A C 1
ATOM 979 O O . MET A 1 140 ? -69.784 141.182 409.191 1.00 99.67 140 MET A O 1
ATOM 984 N N . LEU A 1 141 ? -68.903 142.844 410.427 1.00 73.21 141 LEU A N 1
ATOM 985 C CA . LEU A 1 141 ? -68.459 143.617 409.273 1.00 85.04 141 LEU A CA 1
ATOM 986 C C . LEU A 1 141 ? -67.004 144.048 409.425 1.00 74.35 141 LEU A C 1
ATOM 987 O O . LEU A 1 141 ? -66.215 143.378 410.092 1.00 70.20 141 LEU A O 1
ATOM 992 N N . SER A 1 142 ? -66.655 145.168 408.801 1.00 73.41 142 SER A N 1
ATOM 993 C CA . SER A 1 142 ? -65.295 145.689 408.865 1.00 73.52 142 SER A CA 1
ATOM 994 C C . SER A 1 142 ? -65.159 146.746 409.957 1.00 78.35 142 SER A C 1
ATOM 995 O O . SER A 1 142 ? -64.913 146.423 411.119 1.00 89.98 142 SER A O 1
ATOM 998 N N . GLY A 1 143 ? -65.320 148.008 409.575 1.00 76.05 143 GLY A N 1
ATOM 999 C CA . GLY A 1 143 ? -65.216 149.108 410.515 1.00 75.96 143 GLY A CA 1
ATOM 1000 C C . GLY A 1 143 ? -66.221 150.208 410.236 1.00 80.17 143 GLY A C 1
ATOM 1001 O O . GLY A 1 143 ? -66.934 150.653 411.136 1.00 76.79 143 GLY A O 1
ATOM 1002 N N . GLY A 1 144 ? -66.278 150.648 408.983 1.00 72.76 144 GLY A N 1
ATOM 1003 C CA . GLY A 1 144 ? -67.197 151.697 408.584 1.00 74.01 144 GLY A CA 1
ATOM 1004 C C . GLY A 1 144 ? -68.584 151.506 409.165 1.00 73.85 144 GLY A C 1
ATOM 1005 O O . GLY A 1 144 ? -68.895 152.021 410.239 1.00 88.83 144 GLY A O 1
ATOM 1006 N N . GLN A 1 145 ? -69.421 150.760 408.451 1.00 73.19 145 GLN A N 1
ATOM 1007 C CA . GLN A 1 145 ? -70.776 150.498 408.895 1.00 78.61 145 GLN A CA 1
ATOM 1008 C C . GLN A 1 145 ? -70.857 150.645 410.403 1.00 72.68 145 GLN A C 1
ATOM 1009 O O . GLN A 1 145 ? -71.861 151.127 410.928 1.00 81.52 145 GLN A O 1
ATOM 1015 N N . LYS A 1 146 ? -69.804 150.239 411.109 1.00 94.41 146 LYS A N 1
ATOM 1016 C CA . LYS A 1 146 ? -69.817 150.422 412.551 1.00 80.20 146 LYS A CA 1
ATOM 1017 C C . LYS A 1 146 ? -69.846 151.892 412.936 1.00 71.57 146 LYS A C 1
ATOM 1018 O O . LYS A 1 146 ? -70.554 152.298 413.855 1.00 71.53 146 LYS A O 1
ATOM 1024 N N . ARG A 1 147 ? -69.084 152.710 412.223 1.00 77.41 147 ARG A N 1
ATOM 1025 C CA . ARG A 1 147 ? -69.030 154.119 412.562 1.00 73.36 147 ARG A CA 1
ATOM 1026 C C . ARG A 1 147 ? -70.427 154.620 412.359 1.00 74.11 147 ARG A C 1
ATOM 1027 O O . ARG A 1 147 ? -70.971 155.331 413.192 1.00 78.50 147 ARG A O 1
ATOM 1035 N N . ARG A 1 148 ? -71.042 154.167 411.281 1.00 76.98 148 ARG A N 1
ATOM 1036 C CA . ARG A 1 148 ? -72.361 154.656 410.976 1.00 75.26 148 ARG A CA 1
ATOM 1037 C C . ARG A 1 148 ? -73.323 154.312 412.078 1.00 74.58 148 ARG A C 1
ATOM 1038 O O . ARG A 1 148 ? -74.047 155.180 412.523 1.00 75.24 148 ARG A O 1
ATOM 1046 N N . VAL A 1 149 ? -73.307 153.079 412.566 1.00 73.30 149 VAL A N 1
ATOM 1047 C CA . VAL A 1 149 ? -74.259 152.720 413.615 1.00 72.69 149 VAL A CA 1
ATOM 1048 C C . VAL A 1 149 ? -74.047 153.494 414.879 1.00 72.68 149 VAL A C 1
ATOM 1049 O O . VAL A 1 149 ? -74.994 153.842 415.553 1.00 72.89 149 VAL A O 1
ATOM 1053 N N . ALA A 1 150 ? -72.798 153.702 415.244 1.00 72.42 150 ALA A N 1
ATOM 1054 C CA . ALA A 1 150 ? -72.523 154.446 416.457 1.00 72.44 150 ALA A CA 1
ATOM 1055 C C . ALA A 1 150 ? -73.018 155.880 416.344 1.00 73.80 150 ALA A C 1
ATOM 1056 O O . ALA A 1 150 ? -73.515 156.491 417.305 1.00 74.05 150 ALA A O 1
ATOM 1058 N N . ILE A 1 151 ? -72.815 156.443 415.166 1.00 74.76 151 ILE A N 1
ATOM 1059 C CA . ILE A 1 151 ? -73.246 157.795 414.897 1.00 76.18 151 ILE A CA 1
ATOM 1060 C C . ILE A 1 151 ? -74.744 157.835 414.971 1.00 76.58 151 ILE A C 1
ATOM 1061 O O . ILE A 1 151 ? -75.335 158.788 415.433 1.00 77.41 151 ILE A O 1
ATOM 1066 N N . ALA A 1 152 ? -75.361 156.776 414.506 1.00 76.00 152 ALA A N 1
ATOM 1067 C CA . ALA A 1 152 ? -76.788 156.686 414.555 1.00 76.30 152 ALA A CA 1
ATOM 1068 C C . ALA A 1 152 ? -77.197 156.749 415.999 1.00 75.84 152 ALA A C 1
ATOM 1069 O O . ALA A 1 152 ? -78.070 157.502 416.380 1.00 76.64 152 ALA A O 1
ATOM 1071 N N . GLY A 1 153 ? -76.484 156.021 416.824 1.00 74.63 153 GLY A N 1
ATOM 1072 C CA . GLY A 1 153 ? -76.793 155.939 418.229 1.00 74.11 153 GLY A CA 1
ATOM 1073 C C . GLY A 1 153 ? -76.753 157.292 418.886 1.00 75.07 153 GLY A C 1
ATOM 1074 O O . GLY A 1 153 ? -77.544 157.563 419.765 1.00 75.27 153 GLY A O 1
ATOM 1075 N N . ALA A 1 154 ? -75.829 158.144 418.482 1.00 75.71 154 ALA A N 1
ATOM 1076 C CA . ALA A 1 154 ? -75.788 159.493 419.066 1.00 76.74 154 ALA A CA 1
ATOM 1077 C C . ALA A 1 154 ? -77.037 160.368 418.842 1.00 78.07 154 ALA A C 1
ATOM 1078 O O . ALA A 1 154 ? -77.459 161.126 419.702 1.00 78.65 154 ALA A O 1
ATOM 1080 N N . VAL A 1 155 ? -77.583 160.257 417.649 1.00 78.60 155 VAL A N 1
ATOM 1081 C CA . VAL A 1 155 ? -78.604 161.081 417.018 1.00 80.03 155 VAL A CA 1
ATOM 1082 C C . VAL A 1 155 ? -79.981 160.680 417.530 1.00 79.93 155 VAL A C 1
ATOM 1083 O O . VAL A 1 155 ? -80.897 161.493 417.552 1.00 81.10 155 VAL A O 1
ATOM 1087 N N . ALA A 1 156 ? -80.096 159.435 417.989 1.00 78.55 156 ALA A N 1
ATOM 1088 C CA . ALA A 1 156 ? -81.346 158.897 418.509 1.00 78.30 156 ALA A CA 1
ATOM 1089 C C . ALA A 1 156 ? -81.784 159.585 419.797 1.00 78.71 156 ALA A C 1
ATOM 1090 O O . ALA A 1 156 ? -82.789 159.206 420.400 1.00 78.55 156 ALA A O 1
ATOM 1092 N N . MET A 1 157 ? -81.038 160.603 420.208 1.00 79.31 157 MET A N 1
ATOM 1093 C CA . MET A 1 157 ? -81.203 161.174 421.534 1.00 79.55 157 MET A CA 1
ATOM 1094 C C . MET A 1 157 ? -81.241 162.689 421.544 1.00 81.13 157 MET A C 1
ATOM 1095 O O . MET A 1 157 ? -80.317 163.316 422.061 1.00 81.25 157 MET A O 1
ATOM 1100 N N . ARG A 1 158 ? -82.191 163.238 420.797 1.00 82.34 158 ARG A N 1
ATOM 1101 C CA . ARG A 1 158 ? -82.620 164.612 420.940 1.00 83.98 158 ARG A CA 1
ATOM 1102 C C . ARG A 1 158 ? -81.396 165.498 420.929 1.00 84.41 158 ARG A C 1
ATOM 1103 O O . ARG A 1 158 ? -81.318 166.443 421.713 1.00 87.03 158 ARG A O 1
ATOM 1111 N N . PRO A 1 159 ? -80.421 165.207 420.075 1.00 83.93 159 PRO A N 1
ATOM 1112 C CA . PRO A 1 159 ? -79.164 165.942 420.246 1.00 84.14 159 PRO A CA 1
ATOM 1113 C C . PRO A 1 159 ? -79.224 167.365 419.709 1.00 85.94 159 PRO A C 1
ATOM 1114 O O . PRO A 1 159 ? -79.857 167.612 418.685 1.00 86.88 159 PRO A O 1
ATOM 1118 N N . GLU A 1 160 ? -78.612 168.294 420.435 1.00 86.46 160 GLU A N 1
ATOM 1119 C CA . GLU A 1 160 ? -78.439 169.649 419.943 1.00 88.12 160 GLU A CA 1
ATOM 1120 C C . GLU A 1 160 ? -77.076 169.776 419.321 1.00 87.89 160 GLU A C 1
ATOM 1121 O O . GLU A 1 160 ? -76.916 170.429 418.297 1.00 88.99 160 GLU A O 1
ATOM 1127 N N . VAL A 1 161 ? -76.092 169.152 419.961 1.00 86.52 161 VAL A N 1
ATOM 1128 C CA . VAL A 1 161 ? -74.709 169.176 419.494 1.00 86.16 161 VAL A CA 1
ATOM 1129 C C . VAL A 1 161 ? -74.133 167.776 419.399 1.00 84.43 161 VAL A C 1
ATOM 1130 O O . VAL A 1 161 ? -74.332 166.950 420.283 1.00 83.29 161 VAL A O 1
ATOM 1134 N N . LEU A 1 162 ? -73.420 167.510 418.316 1.00 84.32 162 LEU A N 1
ATOM 1135 C CA . LEU A 1 162 ? -72.778 166.229 418.160 1.00 82.80 162 LEU A CA 1
ATOM 1136 C C . LEU A 1 162 ? -71.278 166.398 418.308 1.00 82.41 162 LEU A C 1
ATOM 1137 O O . LEU A 1 162 ? -70.629 167.118 417.557 1.00 83.27 162 LEU A O 1
ATOM 1142 N N . LEU A 1 163 ? -70.730 165.748 419.313 1.00 81.17 163 LEU A N 1
ATOM 1143 C CA . LEU A 1 163 ? -69.298 165.686 419.442 1.00 80.62 163 LEU A CA 1
ATOM 1144 C C . LEU A 1 163 ? -68.836 164.360 418.898 1.00 79.40 163 LEU A C 1
ATOM 1145 O O . LEU A 1 163 ? -69.371 163.316 419.265 1.00 78.39 163 LEU A O 1
ATOM 1150 N N . LEU A 1 164 ? -67.854 164.396 418.010 1.00 79.54 164 LEU A N 1
ATOM 1151 C CA . LEU A 1 164 ? -67.228 163.168 417.542 1.00 78.42 164 LEU A CA 1
ATOM 1152 C C . LEU A 1 164 ? -65.849 163.455 416.975 1.00 78.62 164 LEU A C 1
ATOM 1153 O O . LEU A 1 164 ? -65.657 164.447 416.277 1.00 79.83 164 LEU A O 1
ATOM 1158 N N . ASP A 1 165 ? -64.892 162.584 417.278 1.00 77.48 165 ASP A N 1
ATOM 1159 C CA . ASP A 1 165 ? -63.599 162.601 416.605 1.00 77.55 165 ASP A CA 1
ATOM 1160 C C . ASP A 1 165 ? -63.543 161.613 415.444 1.00 77.23 165 ASP A C 1
ATOM 1161 O O . ASP A 1 165 ? -64.577 161.176 414.938 1.00 77.28 165 ASP A O 1
ATOM 1166 N N . GLU A 1 166 ? -62.330 161.266 415.027 1.00 76.94 166 GLU A N 1
ATOM 1167 C CA . GLU A 1 166 ? -61.987 161.476 413.625 1.00 80.29 166 GLU A CA 1
ATOM 1168 C C . GLU A 1 166 ? -63.033 160.751 412.785 1.00 80.69 166 GLU A C 1
ATOM 1169 O O . GLU A 1 166 ? -63.094 159.521 412.778 1.00 76.77 166 GLU A O 1
ATOM 1175 N N . PRO A 1 167 ? -63.855 161.520 412.079 1.00 79.01 167 PRO A N 1
ATOM 1176 C CA . PRO A 1 167 ? -65.004 160.975 411.394 1.00 79.12 167 PRO A CA 1
ATOM 1177 C C . PRO A 1 167 ? -64.487 160.305 410.133 1.00 90.68 167 PRO A C 1
ATOM 1178 O O . PRO A 1 167 ? -65.294 159.831 409.359 1.00 117.91 167 PRO A O 1
ATOM 1182 N N . THR A 1 168 ? -63.178 160.243 409.900 1.00 79.26 168 THR A N 1
ATOM 1183 C CA . THR A 1 168 ? -62.708 159.541 408.689 1.00 82.82 168 THR A CA 1
ATOM 1184 C C . THR A 1 168 ? -61.476 158.699 408.946 1.00 94.57 168 THR A C 1
ATOM 1185 O O . THR A 1 168 ? -60.854 158.218 408.012 1.00 92.55 168 THR A O 1
ATOM 1189 N N . ALA A 1 169 ? -61.128 158.516 410.212 1.00 78.86 169 ALA A N 1
ATOM 1190 C CA . ALA A 1 169 ? -59.946 157.741 410.576 1.00 90.48 169 ALA A CA 1
ATOM 1191 C C . ALA A 1 169 ? -60.056 156.287 410.131 1.00 94.14 169 ALA A C 1
ATOM 1192 O O . ALA A 1 169 ? -61.028 155.591 410.446 1.00 102.68 169 ALA A O 1
ATOM 1194 N N . GLY A 1 170 ? -59.049 155.842 409.384 1.00 102.94 170 GLY A N 1
ATOM 1195 C CA . GLY A 1 170 ? -58.954 154.460 408.953 1.00 102.94 170 GLY A CA 1
ATOM 1196 C C . GLY A 1 170 ? -59.931 154.136 407.847 1.00 100.59 170 GLY A C 1
ATOM 1197 O O . GLY A 1 170 ? -59.823 153.099 407.193 1.00 101.33 170 GLY A O 1
ATOM 1198 N N . LEU A 1 171 ? -60.893 155.028 407.635 1.00 104.03 171 LEU A N 1
ATOM 1199 C CA . LEU A 1 171 ? -61.901 154.836 406.599 1.00 102.64 171 LEU A CA 1
ATOM 1200 C C . LEU A 1 171 ? -61.347 155.179 405.220 1.00 98.61 171 LEU A C 1
ATOM 1201 O O . LEU A 1 171 ? -60.303 155.820 405.102 1.00 104.96 171 LEU A O 1
ATOM 1206 N N . ASP A 1 172 ? -62.053 154.747 404.180 1.00 96.66 172 ASP A N 1
ATOM 1207 C CA . ASP A 1 172 ? -61.634 155.007 402.808 1.00 93.71 172 ASP A CA 1
ATOM 1208 C C . ASP A 1 172 ? -62.192 156.334 402.304 1.00 99.26 172 ASP A C 1
ATOM 1209 O O . ASP A 1 172 ? -62.846 157.066 403.047 1.00 107.77 172 ASP A O 1
ATOM 1214 N N . LEU A 1 173 ? -61.928 156.638 401.037 1.00 98.75 173 LEU A N 1
ATOM 1215 C CA . LEU A 1 173 ? -62.404 157.875 400.431 1.00 87.90 173 LEU A CA 1
ATOM 1216 C C . LEU A 1 173 ? -63.876 157.771 400.048 1.00 84.49 173 LEU A C 1
ATOM 1217 O O . LEU A 1 173 ? -64.603 158.764 400.063 1.00 86.56 173 LEU A O 1
ATOM 1222 N N . ALA A 1 174 ? -64.309 156.562 399.706 1.00 91.40 174 ALA A N 1
ATOM 1223 C CA . ALA A 1 174 ? -65.673 156.329 399.326 1.00 87.70 174 ALA A CA 1
ATOM 1224 C C . ALA A 1 174 ? -66.439 156.339 400.614 1.00 87.74 174 ALA A C 1
ATOM 1225 O O . ALA A 1 174 ? -67.530 156.876 400.711 1.00 90.22 174 ALA A O 1
ATOM 1227 N N . GLY A 1 175 ? -65.854 155.714 401.617 1.00 86.05 175 GLY A N 1
ATOM 1228 C CA . GLY A 1 175 ? -66.498 155.665 402.897 1.00 90.38 175 GLY A CA 1
ATOM 1229 C C . GLY A 1 175 ? -66.574 157.082 403.367 1.00 93.09 175 GLY A C 1
ATOM 1230 O O . GLY A 1 175 ? -67.609 157.551 403.848 1.00 98.11 175 GLY A O 1
ATOM 1231 N N . THR A 1 176 ? -65.478 157.791 403.181 1.00 93.38 176 THR A N 1
ATOM 1232 C CA . THR A 1 176 ? -65.424 159.127 403.682 1.00 89.08 176 THR A CA 1
ATOM 1233 C C . THR A 1 176 ? -66.474 159.905 402.962 1.00 84.26 176 THR A C 1
ATOM 1234 O O . THR A 1 176 ? -67.219 160.640 403.570 1.00 94.99 176 THR A O 1
ATOM 1238 N N . GLU A 1 177 ? -66.578 159.696 401.661 1.00 88.18 177 GLU A N 1
ATOM 1239 C CA . GLU A 1 177 ? -67.485 160.511 400.884 1.00 87.70 177 GLU A CA 1
ATOM 1240 C C . GLU A 1 177 ? -68.902 160.300 401.367 1.00 89.56 177 GLU A C 1
ATOM 1241 O O . GLU A 1 177 ? -69.630 161.245 401.585 1.00 95.07 177 GLU A O 1
ATOM 1247 N N . GLN A 1 178 ? -69.287 159.054 401.574 1.00 88.34 178 GLN A N 1
ATOM 1248 C CA . GLN A 1 178 ? -70.651 158.771 401.999 1.00 87.45 178 GLN A CA 1
ATOM 1249 C C . GLN A 1 178 ? -70.959 159.336 403.366 1.00 84.22 178 GLN A C 1
ATOM 1250 O O . GLN A 1 178 ? -72.044 159.878 403.610 1.00 84.78 178 GLN A O 1
ATOM 1256 N N . LEU A 1 179 ? -70.008 159.181 404.273 1.00 83.19 179 LEU A N 1
ATOM 1257 C CA . LEU A 1 179 ? -70.254 159.632 405.618 1.00 85.09 179 LEU A CA 1
ATOM 1258 C C . LEU A 1 179 ? -70.410 161.113 405.542 1.00 86.76 179 LEU A C 1
ATOM 1259 O O . LEU A 1 179 ? -71.182 161.703 406.252 1.00 84.42 179 LEU A O 1
ATOM 1264 N N . LEU A 1 180 ? -69.609 161.717 404.696 1.00 85.21 180 LEU A N 1
ATOM 1265 C CA . LEU A 1 180 ? -69.583 163.137 404.587 1.00 86.68 180 LEU A CA 1
ATOM 1266 C C . LEU A 1 180 ? -70.926 163.593 404.113 1.00 87.83 180 LEU A C 1
ATOM 1267 O O . LEU A 1 180 ? -71.473 164.555 404.605 1.00 88.59 180 LEU A O 1
ATOM 1272 N N . THR A 1 181 ? -71.471 162.880 403.150 1.00 87.98 181 THR A N 1
ATOM 1273 C CA . THR A 1 181 ? -72.733 163.273 402.586 1.00 89.16 181 THR A CA 1
ATOM 1274 C C . THR A 1 181 ? -73.748 163.242 403.699 1.00 88.53 181 THR A C 1
ATOM 1275 O O . THR A 1 181 ? -74.488 164.199 403.890 1.00 89.61 181 THR A O 1
ATOM 1279 N N . LEU A 1 182 ? -73.746 162.176 404.485 1.00 86.83 182 LEU A N 1
ATOM 1280 C CA . LEU A 1 182 ? -74.728 162.086 405.561 1.00 86.23 182 LEU A CA 1
ATOM 1281 C C . LEU A 1 182 ? -74.559 163.174 406.593 1.00 86.58 182 LEU A C 1
ATOM 1282 O O . LEU A 1 182 ? -75.523 163.730 407.087 1.00 87.12 182 LEU A O 1
ATOM 1287 N N . LEU A 1 183 ? -73.322 163.464 406.935 1.00 86.28 183 LEU A N 1
ATOM 1288 C CA . LEU A 1 183 ? -73.057 164.457 407.937 1.00 86.56 183 LEU A CA 1
ATOM 1289 C C . LEU A 1 183 ? -73.564 165.782 407.436 1.00 88.46 183 LEU A C 1
ATOM 1290 O O . LEU A 1 183 ? -74.142 166.554 408.172 1.00 89.00 183 LEU A O 1
ATOM 1295 N N . ARG A 1 184 ? -73.319 166.055 406.170 1.00 89.57 184 ARG A N 1
ATOM 1296 C CA . ARG A 1 184 ? -73.712 167.312 405.592 1.00 91.50 184 ARG A CA 1
ATOM 1297 C C . ARG A 1 184 ? -75.210 167.428 405.602 1.00 92.12 184 ARG A C 1
ATOM 1298 O O . ARG A 1 184 ? -75.748 168.491 405.848 1.00 93.35 184 ARG A O 1
ATOM 1306 N N . GLY A 1 185 ? -75.891 166.334 405.311 1.00 91.33 185 GLY A N 1
ATOM 1307 C CA . GLY A 1 185 ? -77.338 166.364 405.333 1.00 91.86 185 GLY A CA 1
ATOM 1308 C C . GLY A 1 185 ? -77.827 166.663 406.733 1.00 91.39 185 GLY A C 1
ATOM 1309 O O . GLY A 1 185 ? -78.748 167.447 406.941 1.00 93.77 185 GLY A O 1
ATOM 1310 N N . LEU A 1 186 ? -77.161 166.047 407.695 1.00 90.73 186 LEU A N 1
ATOM 1311 C CA . LEU A 1 186 ? -77.474 166.165 409.109 1.00 89.12 186 LEU A CA 1
ATOM 1312 C C . LEU A 1 186 ? -77.323 167.596 409.527 1.00 90.43 186 LEU A C 1
ATOM 1313 O O . LEU A 1 186 ? -78.049 168.104 410.361 1.00 90.79 186 LEU A O 1
ATOM 1318 N N . ARG A 1 187 ? -76.379 168.263 408.897 1.00 91.23 187 ARG A N 1
ATOM 1319 C CA . ARG A 1 187 ? -76.189 169.686 409.067 1.00 92.71 187 ARG A CA 1
ATOM 1320 C C . ARG A 1 187 ? -77.507 170.297 408.648 1.00 94.23 187 ARG A C 1
ATOM 1321 O O . ARG A 1 187 ? -78.025 171.217 409.267 1.00 103.00 187 ARG A O 1
ATOM 1329 N N . ALA A 1 188 ? -78.062 169.714 407.601 1.00 94.46 188 ALA A N 1
ATOM 1330 C CA . ALA A 1 188 ? -79.298 170.208 406.994 1.00 95.99 188 ALA A CA 1
ATOM 1331 C C . ALA A 1 188 ? -80.496 170.139 407.931 1.00 96.70 188 ALA A C 1
ATOM 1332 O O . ALA A 1 188 ? -81.452 170.899 407.777 1.00 97.27 188 ALA A O 1
ATOM 1334 N N . ALA A 1 189 ? -80.453 169.223 408.894 1.00 94.03 189 ALA A N 1
ATOM 1335 C CA . ALA A 1 189 ? -81.520 169.117 409.884 1.00 97.84 189 ALA A CA 1
ATOM 1336 C C . ALA A 1 189 ? -81.349 170.171 410.979 1.00 102.39 189 ALA A C 1
ATOM 1337 O O . ALA A 1 189 ? -82.161 170.257 411.899 1.00 106.35 189 ALA A O 1
ATOM 1339 N N . GLY A 1 190 ? -80.292 170.974 410.872 1.00 99.10 190 GLY A N 1
ATOM 1340 C CA . GLY A 1 190 ? -80.043 172.046 411.822 1.00 103.23 190 GLY A CA 1
ATOM 1341 C C . GLY A 1 190 ? -79.149 171.630 412.978 1.00 97.91 190 GLY A C 1
ATOM 1342 O O . GLY A 1 190 ? -79.074 172.314 414.004 1.00 98.57 190 GLY A O 1
ATOM 1343 N N . MET A 1 191 ? -78.469 170.500 412.806 1.00 103.46 191 MET A N 1
ATOM 1344 C CA . MET A 1 191 ? -77.583 169.959 413.830 1.00 92.64 191 MET A CA 1
ATOM 1345 C C . MET A 1 191 ? -76.302 170.758 413.926 1.00 91.17 191 MET A C 1
ATOM 1346 O O . MET A 1 191 ? -75.798 171.266 412.922 1.00 92.11 191 MET A O 1
ATOM 1351 N N . THR A 1 192 ? -75.781 170.868 415.141 1.00 90.46 192 THR A N 1
ATOM 1352 C CA . THR A 1 192 ? -74.491 171.503 415.363 1.00 90.57 192 THR A CA 1
ATOM 1353 C C . THR A 1 192 ? -73.426 170.440 415.496 1.00 88.85 192 THR A C 1
ATOM 1354 O O . THR A 1 192 ? -73.286 169.845 416.556 1.00 87.62 192 THR A O 1
ATOM 1358 N N . LEU A 1 193 ? -72.685 170.187 414.427 1.00 88.83 193 LEU A N 1
ATOM 1359 C CA . LEU A 1 193 ? -71.675 169.149 414.474 1.00 87.29 193 LEU A CA 1
ATOM 1360 C C . LEU A 1 193 ? -70.363 169.740 414.946 1.00 87.25 193 LEU A C 1
ATOM 1361 O O . LEU A 1 193 ? -70.079 170.902 414.681 1.00 88.59 193 LEU A O 1
ATOM 1366 N N . VAL A 1 194 ? -69.583 168.938 415.668 1.00 85.76 194 VAL A N 1
ATOM 1367 C CA . VAL A 1 194 ? -68.208 169.283 416.035 1.00 85.52 194 VAL A CA 1
ATOM 1368 C C . VAL A 1 194 ? -67.296 168.073 415.833 1.00 84.07 194 VAL A C 1
ATOM 1369 O O . VAL A 1 194 ? -67.412 167.062 416.536 1.00 82.72 194 VAL A O 1
ATOM 1373 N N . PHE A 1 195 ? -66.388 168.176 414.875 1.00 84.42 195 PHE A N 1
ATOM 1374 C CA . PHE A 1 195 ? -65.487 167.074 414.602 1.00 83.21 195 PHE A CA 1
ATOM 1375 C C . PHE A 1 195 ? -64.034 167.519 414.739 1.00 83.23 195 PHE A C 1
ATOM 1376 O O . PHE A 1 195 ? -63.734 168.706 414.638 1.00 88.39 195 PHE A O 1
ATOM 1384 N N . SER A 1 196 ? -63.143 166.568 415.013 1.00 81.95 196 SER A N 1
ATOM 1385 C CA . SER A 1 196 ? -61.705 166.838 415.080 1.00 81.88 196 SER A CA 1
ATOM 1386 C C . SER A 1 196 ? -61.012 165.997 414.027 1.00 81.52 196 SER A C 1
ATOM 1387 O O . SER A 1 196 ? -61.480 164.908 413.729 1.00 80.75 196 SER A O 1
ATOM 1390 N N . THR A 1 197 ? -59.905 166.466 413.459 1.00 82.10 197 THR A N 1
ATOM 1391 C CA . THR A 1 197 ? -59.377 165.755 412.299 1.00 82.03 197 THR A CA 1
ATOM 1392 C C . THR A 1 197 ? -57.878 165.951 411.998 1.00 82.40 197 THR A C 1
ATOM 1393 O O . THR A 1 197 ? -57.331 167.042 412.186 1.00 83.40 197 THR A O 1
ATOM 1397 N N . HIS A 1 198 ? -57.219 164.872 411.557 1.00 81.40 198 HIS A N 1
ATOM 1398 C CA . HIS A 1 198 ? -55.876 164.970 410.980 1.00 81.72 198 HIS A CA 1
ATOM 1399 C C . HIS A 1 198 ? -55.995 165.637 409.634 1.00 83.53 198 HIS A C 1
ATOM 1400 O O . HIS A 1 198 ? -55.538 166.752 409.398 1.00 85.35 198 HIS A O 1
ATOM 1407 N N . ASP A 1 199 ? -56.583 164.861 408.737 1.00 83.20 199 ASP A N 1
ATOM 1408 C CA . ASP A 1 199 ? -56.874 165.245 407.371 1.00 85.18 199 ASP A CA 1
ATOM 1409 C C . ASP A 1 199 ? -57.726 166.525 407.263 1.00 85.91 199 ASP A C 1
ATOM 1410 O O . ASP A 1 199 ? -58.861 166.589 407.750 1.00 85.76 199 ASP A O 1
ATOM 1415 N N . VAL A 1 200 ? -57.164 167.505 406.560 1.00 91.08 200 VAL A N 1
ATOM 1416 C CA . VAL A 1 200 ? -57.663 168.871 406.518 1.00 88.73 200 VAL A CA 1
ATOM 1417 C C . VAL A 1 200 ? -58.371 169.101 405.223 1.00 90.08 200 VAL A C 1
ATOM 1418 O O . VAL A 1 200 ? -59.070 170.118 405.033 1.00 91.38 200 VAL A O 1
ATOM 1422 N N . GLU A 1 201 ? -58.121 168.174 404.312 1.00 89.85 201 GLU A N 1
ATOM 1423 C CA . GLU A 1 201 ? -59.015 168.008 403.228 1.00 90.71 201 GLU A CA 1
ATOM 1424 C C . GLU A 1 201 ? -60.388 167.861 403.891 1.00 90.21 201 GLU A C 1
ATOM 1425 O O . GLU A 1 201 ? -61.337 168.575 403.555 1.00 91.37 201 GLU A O 1
ATOM 1431 N N . LEU A 1 202 ? -60.459 166.979 404.884 1.00 89.75 202 LEU A N 1
ATOM 1432 C CA . LEU A 1 202 ? -61.702 166.714 405.590 1.00 87.93 202 LEU A CA 1
ATOM 1433 C C . LEU A 1 202 ? -62.331 167.996 406.136 1.00 88.91 202 LEU A C 1
ATOM 1434 O O . LEU A 1 202 ? -63.547 168.138 406.096 1.00 89.33 202 LEU A O 1
ATOM 1439 N N . ALA A 1 203 ? -61.512 168.928 406.620 1.00 89.35 203 ALA A N 1
ATOM 1440 C CA . ALA A 1 203 ? -62.030 170.198 407.135 1.00 90.39 203 ALA A CA 1
ATOM 1441 C C . ALA A 1 203 ? -62.856 170.907 406.075 1.00 92.13 203 ALA A C 1
ATOM 1442 O O . ALA A 1 203 ? -64.073 171.041 406.200 1.00 92.46 203 ALA A O 1
ATOM 1444 N N . ALA A 1 204 ? -62.182 171.341 405.021 1.00 93.28 204 ALA A N 1
ATOM 1445 C CA . ALA A 1 204 ? -62.837 172.019 403.915 1.00 95.07 204 ALA A CA 1
ATOM 1446 C C . ALA A 1 204 ? -63.958 171.171 403.311 1.00 94.88 204 ALA A C 1
ATOM 1447 O O . ALA A 1 204 ? -64.965 171.692 402.830 1.00 96.11 204 ALA A O 1
ATOM 1449 N N . ALA A 1 205 ? -63.778 169.858 403.364 1.00 93.37 205 ALA A N 1
ATOM 1450 C CA . ALA A 1 205 ? -64.784 168.938 402.865 1.00 93.09 205 ALA A CA 1
ATOM 1451 C C . ALA A 1 205 ? -65.982 168.869 403.807 1.00 93.61 205 ALA A C 1
ATOM 1452 O O . ALA A 1 205 ? -66.839 167.998 403.657 1.00 94.94 205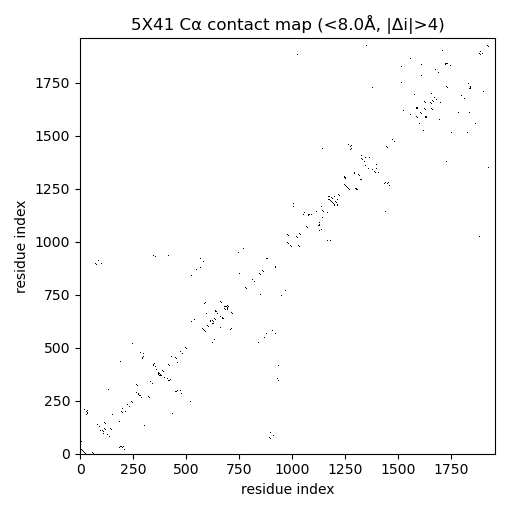 ALA A O 1
ATOM 1454 N N . LEU A 1 206 ? -66.048 169.780 404.776 1.00 92.66 206 LEU A N 1
ATOM 1455 C CA . LEU A 1 206 ? -67.174 169.761 405.708 1.00 92.21 206 LEU A CA 1
ATOM 1456 C C . LEU A 1 206 ? -67.336 171.016 406.547 1.00 93.02 206 LEU A C 1
ATOM 1457 O O . LEU A 1 206 ? -68.451 171.466 406.794 1.00 93.68 206 LEU A O 1
ATOM 1462 N N . ALA A 1 207 ? -66.229 171.575 407.007 1.00 93.01 207 ALA A N 1
ATOM 1463 C CA . ALA A 1 207 ? -66.313 172.699 407.924 1.00 93.64 207 ALA A CA 1
ATOM 1464 C C . ALA A 1 207 ? -66.658 173.983 407.196 1.00 95.76 207 ALA A C 1
ATOM 1465 O O . ALA A 1 207 ? -66.545 174.039 405.977 1.00 96.71 207 ALA A O 1
ATOM 1467 N N . ASP A 1 208 ? -67.098 175.003 407.931 1.00 96.57 208 ASP A N 1
ATOM 1468 C CA . ASP A 1 208 ? -66.947 176.364 407.435 1.00 98.54 208 ASP A CA 1
ATOM 1469 C C . ASP A 1 208 ? -66.477 177.293 408.569 1.00 98.70 208 ASP A C 1
ATOM 1470 O O . ASP A 1 208 ? -66.143 178.463 408.322 1.00 104.37 208 ASP A O 1
ATOM 1475 N N . ARG A 1 209 ? -66.422 176.775 409.797 1.00 97.18 209 ARG A N 1
ATOM 1476 C CA . ARG A 1 209 ? -65.589 177.407 410.813 1.00 96.99 209 ARG A CA 1
ATOM 1477 C C . ARG A 1 209 ? -64.554 176.400 411.275 1.00 97.34 209 ARG A C 1
ATOM 1478 O O . ARG A 1 209 ? -64.871 175.233 411.530 1.00 101.86 209 ARG A O 1
ATOM 1486 N N . VAL A 1 210 ? -63.311 176.855 411.348 1.00 97.66 210 VAL A N 1
ATOM 1487 C CA . VAL A 1 210 ? -62.199 175.983 411.652 1.00 94.63 210 VAL A CA 1
ATOM 1488 C C . VAL A 1 210 ? -61.379 176.641 412.734 1.00 97.19 210 VAL A C 1
ATOM 1489 O O . VAL A 1 210 ? -61.005 177.806 412.596 1.00 94.90 210 VAL A O 1
ATOM 1493 N N . ALA A 1 211 ? -61.127 175.904 413.817 1.00 91.98 211 ALA A N 1
ATOM 1494 C CA . ALA A 1 211 ? -60.298 176.380 414.923 1.00 91.65 211 ALA A CA 1
ATOM 1495 C C . ALA A 1 211 ? -59.009 175.579 415.018 1.00 90.37 211 ALA A C 1
ATOM 1496 O O . ALA A 1 211 ? -59.034 174.381 415.291 1.00 88.91 211 ALA A O 1
ATOM 1498 N N . LEU A 1 212 ? -57.885 176.248 414.782 1.00 91.24 212 LEU A N 1
ATOM 1499 C CA . LEU A 1 212 ? -56.581 175.607 414.846 1.00 90.36 212 LEU A CA 1
ATOM 1500 C C . LEU A 1 212 ? -56.206 175.356 416.292 1.00 95.88 212 LEU A C 1
ATOM 1501 O O . LEU A 1 212 ? -56.482 176.182 417.156 1.00 94.64 212 LEU A O 1
ATOM 1506 N N . PHE A 1 213 ? -55.577 174.214 416.552 1.00 94.34 213 PHE A N 1
ATOM 1507 C CA . PHE A 1 213 ? -55.347 173.760 417.918 1.00 104.87 213 PHE A CA 1
ATOM 1508 C C . PHE A 1 213 ? -53.875 173.441 418.152 1.00 122.72 213 PHE A C 1
ATOM 1509 O O . PHE A 1 213 ? -53.347 172.467 417.616 1.00 134.70 213 PHE A O 1
ATOM 1517 N N . ARG A 1 214 ? -53.216 174.268 418.957 1.00 100.55 214 ARG A N 1
ATOM 1518 C CA . ARG A 1 214 ? -51.797 174.093 419.242 1.00 106.81 214 ARG A CA 1
ATOM 1519 C C . ARG A 1 214 ? -51.551 173.922 420.737 1.00 114.06 214 ARG A C 1
ATOM 1520 O O . ARG A 1 214 ? -52.335 174.390 421.563 1.00 119.94 214 ARG A O 1
ATOM 1528 N N . THR A 1 215 ? -50.458 173.247 421.079 1.00 119.10 215 THR A N 1
ATOM 1529 C CA . THR A 1 215 ? -50.083 173.052 422.474 1.00 103.44 215 THR A CA 1
ATOM 1530 C C . THR A 1 215 ? -51.463 172.634 422.972 1.00 95.77 215 THR A C 1
ATOM 1531 O O . THR A 1 215 ? -52.034 171.652 422.498 1.00 89.87 215 THR A O 1
ATOM 1535 N N . GLY A 1 216 ? -51.993 173.387 423.931 1.00 89.70 216 GLY A N 1
ATOM 1536 C CA . GLY A 1 216 ? -53.403 173.312 424.267 1.00 93.23 216 GLY A CA 1
ATOM 1537 C C . GLY A 1 216 ? -54.453 174.247 423.698 1.00 92.54 216 GLY A C 1
ATOM 1538 O O . GLY A 1 216 ? -55.627 174.171 424.060 1.00 103.65 216 GLY A O 1
ATOM 1539 N N . ARG A 1 217 ? -54.027 175.132 422.802 1.00 93.32 217 ARG A N 1
ATOM 1540 C CA . ARG A 1 217 ? -54.611 176.464 422.704 1.00 96.26 217 ARG A CA 1
ATOM 1541 C C . ARG A 1 217 ? -55.155 176.726 421.304 1.00 96.02 217 ARG A C 1
ATOM 1542 O O . ARG A 1 217 ? -54.487 176.452 420.307 1.00 97.06 217 ARG A O 1
ATOM 1550 N N . VAL A 1 218 ? -56.371 177.259 421.237 1.00 100.36 218 VAL A N 1
ATOM 1551 C CA . VAL A 1 218 ? -56.971 177.629 419.973 1.00 95.27 218 VAL A CA 1
ATOM 1552 C C . VAL A 1 218 ? -56.366 178.932 419.497 1.00 91.11 218 VAL A C 1
ATOM 1553 O O . VAL A 1 218 ? -56.912 180.007 419.741 1.00 92.38 218 VAL A O 1
ATOM 1557 N N . LEU A 1 219 ? -55.225 178.844 418.831 1.00 97.23 219 LEU A N 1
ATOM 1558 C CA . LEU A 1 219 ? -54.534 180.054 418.419 1.00 92.46 219 LEU A CA 1
ATOM 1559 C C . LEU A 1 219 ? -55.284 180.743 417.281 1.00 94.04 219 LEU A C 1
ATOM 1560 O O . LEU A 1 219 ? -55.164 181.951 417.100 1.00 95.53 219 LEU A O 1
ATOM 1565 N N . ALA A 1 220 ? -56.066 179.988 416.518 1.00 93.78 220 ALA A N 1
ATOM 1566 C CA . ALA A 1 220 ? -56.803 180.598 415.425 1.00 95.31 220 ALA A CA 1
ATOM 1567 C C . ALA A 1 220 ? -58.175 179.976 415.240 1.00 95.67 220 ALA A C 1
ATOM 1568 O O . ALA A 1 220 ? -58.327 178.756 415.272 1.00 93.65 220 ALA A O 1
ATOM 1570 N N . GLU A 1 221 ? -59.141 180.813 414.867 1.00 96.56 221 GLU A N 1
ATOM 1571 C CA . GLU A 1 221 ? -60.458 180.318 414.494 1.00 96.58 221 GLU A CA 1
ATOM 1572 C C . GLU A 1 221 ? -61.316 181.168 413.561 1.00 102.38 221 GLU A C 1
ATOM 1573 O O . GLU A 1 221 ? -61.054 182.330 413.309 1.00 102.76 221 GLU A O 1
ATOM 1579 N N . GLY A 1 222 ? -62.390 180.535 413.102 1.00 98.31 222 GLY A N 1
ATOM 1580 C CA . GLY A 1 222 ? -63.622 181.161 412.666 1.00 103.00 222 GLY A CA 1
ATOM 1581 C C . GLY A 1 222 ? -63.905 181.582 411.250 1.00 112.26 222 GLY A C 1
ATOM 1582 O O . GLY A 1 222 ? -65.001 182.049 410.966 1.00 125.63 222 GLY A O 1
ATOM 1583 N N . ALA A 1 223 ? -62.946 181.421 410.356 1.00 108.32 223 ALA A N 1
ATOM 1584 C CA . ALA A 1 223 ? -63.236 181.565 408.943 1.00 112.62 223 ALA A CA 1
ATOM 1585 C C . ALA A 1 223 ? -62.844 180.255 408.315 1.00 108.79 223 ALA A C 1
ATOM 1586 O O . ALA A 1 223 ? -61.695 179.848 408.400 1.00 108.05 223 ALA A O 1
ATOM 1588 N N . ALA A 1 224 ? -63.827 179.510 407.849 1.00 112.36 224 ALA A N 1
ATOM 1589 C CA . ALA A 1 224 ? -63.537 178.158 407.500 1.00 107.57 224 ALA A CA 1
ATOM 1590 C C . ALA A 1 224 ? -62.517 178.292 406.419 1.00 100.29 224 ALA A C 1
ATOM 1591 O O . ALA A 1 224 ? -61.506 177.625 406.430 1.00 99.19 224 ALA A O 1
ATOM 1593 N N . GLU A 1 225 ? -62.773 179.193 405.491 1.00 105.78 225 GLU A N 1
ATOM 1594 C CA . GLU A 1 225 ? -61.806 179.506 404.458 1.00 103.18 225 GLU A CA 1
ATOM 1595 C C . GLU A 1 225 ? -60.574 180.208 404.982 1.00 103.27 225 GLU A C 1
ATOM 1596 O O . GLU A 1 225 ? -59.456 179.951 404.540 1.00 103.01 225 GLU A O 1
ATOM 1602 N N . ALA A 1 226 ? -60.780 181.129 405.910 1.00 103.72 226 ALA A N 1
ATOM 1603 C CA . ALA A 1 226 ? -59.717 182.043 406.230 1.00 104.30 226 ALA A CA 1
ATOM 1604 C C . ALA A 1 226 ? -58.581 181.231 406.751 1.00 103.26 226 ALA A C 1
ATOM 1605 O O . ALA A 1 226 ? -57.456 181.358 406.307 1.00 105.87 226 ALA A O 1
ATOM 1607 N N . VAL A 1 227 ? -58.908 180.317 407.636 1.00 100.81 227 VAL A N 1
ATOM 1608 C CA . VAL A 1 227 ? -57.886 179.565 408.302 1.00 100.48 227 VAL A CA 1
ATOM 1609 C C . VAL A 1 227 ? -57.156 178.715 407.315 1.00 100.27 227 VAL A C 1
ATOM 1610 O O . VAL A 1 227 ? -55.989 178.415 407.479 1.00 107.02 227 VAL A O 1
ATOM 1614 N N . LEU A 1 228 ? -57.870 178.288 406.300 1.00 100.53 228 LEU A N 1
ATOM 1615 C CA . LEU A 1 228 ? -57.288 177.390 405.342 1.00 104.25 228 LEU A CA 1
ATOM 1616 C C . LEU A 1 228 ? -56.667 178.162 404.216 1.00 101.72 228 LEU A C 1
ATOM 1617 O O . LEU A 1 228 ? -56.287 177.578 403.215 1.00 100.60 228 LEU A O 1
ATOM 1622 N N . SER A 1 229 ? -56.597 179.481 404.349 1.00 105.79 229 SER A N 1
ATOM 1623 C CA . SER A 1 229 ? -55.937 180.264 403.296 1.00 108.33 229 SER A CA 1
ATOM 1624 C C . SER A 1 229 ? -54.821 181.142 403.821 1.00 106.55 229 SER A C 1
ATOM 1625 O O . SER A 1 229 ? -54.041 181.732 403.073 1.00 105.22 229 SER A O 1
ATOM 1628 N N . ASP A 1 230 ? -54.796 181.241 405.138 1.00 102.96 230 ASP A N 1
ATOM 1629 C CA . ASP A 1 230 ? -53.738 181.906 405.853 1.00 109.15 230 ASP A CA 1
ATOM 1630 C C . ASP A 1 230 ? -52.723 180.767 406.042 1.00 108.51 230 ASP A C 1
ATOM 1631 O O . ASP A 1 230 ? -52.902 179.886 406.883 1.00 105.49 230 ASP A O 1
ATOM 1636 N N . ARG A 1 231 ? -51.852 180.645 405.061 1.00 114.22 231 ARG A N 1
ATOM 1637 C CA . ARG A 1 231 ? -51.005 179.488 404.999 1.00 114.58 231 ARG A CA 1
ATOM 1638 C C . ARG A 1 231 ? -50.170 179.529 406.232 1.00 113.97 231 ARG A C 1
ATOM 1639 O O . ARG A 1 231 ? -49.899 178.511 406.838 1.00 112.35 231 ARG A O 1
ATOM 1647 N N . ALA A 1 232 ? -49.770 180.728 406.614 1.00 114.55 232 ALA A N 1
ATOM 1648 C CA . ALA A 1 232 ? -48.770 180.910 407.640 1.00 116.62 232 ALA A CA 1
ATOM 1649 C C . ALA A 1 232 ? -49.240 180.382 408.961 1.00 115.03 232 ALA A C 1
ATOM 1650 O O . ALA A 1 232 ? -48.475 179.844 409.762 1.00 116.90 232 ALA A O 1
ATOM 1652 N N . THR A 1 233 ? -50.525 180.520 409.184 1.00 121.39 233 THR A N 1
ATOM 1653 C CA . THR A 1 233 ? -51.059 180.137 410.451 1.00 113.43 233 THR A CA 1
ATOM 1654 C C . THR A 1 233 ? -50.878 178.623 410.556 1.00 112.14 233 THR A C 1
ATOM 1655 O O . THR A 1 233 ? -50.408 178.097 411.558 1.00 112.82 233 THR A O 1
ATOM 1659 N N . LEU A 1 234 ? -51.158 177.954 409.454 1.00 115.77 234 LEU A N 1
ATOM 1660 C CA . LEU A 1 234 ? -51.163 176.501 409.342 1.00 112.87 234 LEU A CA 1
ATOM 1661 C C . LEU A 1 234 ? -49.814 175.885 409.701 1.00 118.07 234 LEU A C 1
ATOM 1662 O O . LEU A 1 234 ? -49.744 174.815 410.304 1.00 118.45 234 LEU A O 1
ATOM 1667 N N . ALA A 1 235 ? -48.744 176.585 409.349 1.00 109.45 235 ALA A N 1
ATOM 1668 C CA . ALA A 1 235 ? -47.388 176.101 409.581 1.00 121.25 235 ALA A CA 1
ATOM 1669 C C . ALA A 1 235 ? -47.043 176.022 411.057 1.00 127.02 235 ALA A C 1
ATOM 1670 O O . ALA A 1 235 ? -46.153 175.266 411.448 1.00 131.77 235 ALA A O 1
ATOM 1672 N N . LYS A 1 236 ? -47.732 176.820 411.869 1.00 128.60 236 LYS A N 1
ATOM 1673 C CA . LYS A 1 236 ? -47.471 176.849 413.311 1.00 128.47 236 LYS A CA 1
ATOM 1674 C C . LYS A 1 236 ? -47.732 175.479 413.945 1.00 119.33 236 LYS A C 1
ATOM 1675 O O . LYS A 1 236 ? -46.936 174.964 414.737 1.00 117.13 236 LYS A O 1
ATOM 1681 N N . VAL A 1 237 ? -48.874 174.909 413.579 1.00 117.33 237 VAL A N 1
ATOM 1682 C CA . VAL A 1 237 ? -49.307 173.598 414.026 1.00 115.31 237 VAL A CA 1
ATOM 1683 C C . VAL A 1 237 ? -48.796 172.512 413.072 1.00 112.90 237 VAL A C 1
ATOM 1684 O O . VAL A 1 237 ? -49.226 171.356 413.132 1.00 112.71 237 VAL A O 1
ATOM 1688 N N . ALA A 1 238 ? -47.883 172.901 412.188 1.00 121.53 238 ALA A N 1
ATOM 1689 C CA . ALA A 1 238 ? -47.310 172.002 411.185 1.00 116.33 238 ALA A CA 1
ATOM 1690 C C . ALA A 1 238 ? -48.383 171.370 410.291 1.00 112.97 238 ALA A C 1
ATOM 1691 O O . ALA A 1 238 ? -48.483 170.150 410.184 1.00 108.91 238 ALA A O 1
ATOM 1693 N N . LEU A 1 239 ? -49.181 172.215 409.654 1.00 112.51 239 LEU A N 1
ATOM 1694 C CA . LEU A 1 239 ? -50.105 171.764 408.631 1.00 110.85 239 LEU A CA 1
ATOM 1695 C C . LEU A 1 239 ? -50.018 172.677 407.431 1.00 107.99 239 LEU A C 1
ATOM 1696 O O . LEU A 1 239 ? -49.684 173.841 407.574 1.00 109.09 239 LEU A O 1
ATOM 1701 N N . ARG A 1 240 ? -50.322 172.145 406.249 1.00 111.76 240 ARG A N 1
ATOM 1702 C CA . ARG A 1 240 ? -50.409 172.944 405.025 1.00 110.61 240 ARG A CA 1
ATOM 1703 C C . ARG A 1 240 ? -51.862 172.982 404.601 1.00 109.67 240 ARG A C 1
ATOM 1704 O O . ARG A 1 240 ? -52.629 172.089 404.965 1.00 111.50 240 ARG A O 1
ATOM 1712 N N . PRO A 1 241 ? -52.247 174.004 403.825 1.00 114.59 241 PRO A N 1
ATOM 1713 C CA . PRO A 1 241 ? -53.620 174.145 403.319 1.00 113.32 241 PRO A CA 1
ATOM 1714 C C . PRO A 1 241 ? -54.057 172.989 402.398 1.00 113.61 241 PRO A C 1
ATOM 1715 O O . PRO A 1 241 ? -53.199 172.304 401.826 1.00 111.23 241 PRO A O 1
ATOM 1719 N N . PRO A 1 242 ? -55.380 172.762 402.266 1.00 106.43 242 PRO A N 1
ATOM 1720 C CA . PRO A 1 242 ? -55.878 171.792 401.273 1.00 113.39 242 PRO A CA 1
ATOM 1721 C C . PRO A 1 242 ? -55.312 172.032 399.876 1.00 126.75 242 PRO A C 1
ATOM 1722 O O . PRO A 1 242 ? -55.235 173.159 399.401 1.00 140.14 242 PRO A O 1
ATOM 1726 N N . LEU A 1 243 ? -54.966 170.897 399.298 1.00 126.22 243 LEU A N 1
ATOM 1727 C CA . LEU A 1 243 ? -54.464 170.788 397.967 1.00 133.19 243 LEU A CA 1
ATOM 1728 C C . LEU A 1 243 ? -54.780 172.077 397.249 1.00 128.02 243 LEU A C 1
ATOM 1729 O O . LEU A 1 243 ? -54.152 173.099 397.535 1.00 129.55 243 LEU A O 1
ATOM 1734 N N . VAL A 1 244 ? -55.761 172.002 396.352 1.00 127.21 244 VAL A N 1
ATOM 1735 C CA . VAL A 1 244 ? -56.132 173.037 395.431 1.00 130.84 244 VAL A CA 1
ATOM 1736 C C . VAL A 1 244 ? -55.994 174.381 396.058 1.00 141.61 244 VAL A C 1
ATOM 1737 O O . VAL A 1 244 ? -55.302 175.245 395.540 1.00 140.28 244 VAL A O 1
ATOM 1741 N N . ILE A 1 245 ? -56.611 174.558 397.207 1.00 118.94 245 ILE A N 1
ATOM 1742 C CA . ILE A 1 245 ? -56.530 175.908 397.712 1.00 134.40 245 ILE A CA 1
ATOM 1743 C C . ILE A 1 245 ? -55.072 176.351 397.807 1.00 150.72 245 ILE A C 1
ATOM 1744 O O . ILE A 1 245 ? -54.727 177.506 397.529 1.00 164.55 245 ILE A O 1
ATOM 1749 N N . ASP A 1 246 ? -54.209 175.441 398.221 1.00 138.67 246 ASP A N 1
ATOM 1750 C CA . ASP A 1 246 ? -52.800 175.774 398.301 1.00 139.51 246 ASP A CA 1
ATOM 1751 C C . ASP A 1 246 ? -52.305 176.076 396.909 1.00 144.80 246 ASP A C 1
ATOM 1752 O O . ASP A 1 246 ? -51.456 176.927 396.712 1.00 151.70 246 ASP A O 1
ATOM 1757 N N . LEU A 1 247 ? -52.768 175.295 395.959 1.00 160.75 247 LEU A N 1
ATOM 1758 C CA . LEU A 1 247 ? -52.352 175.463 394.599 1.00 147.63 247 LEU A CA 1
ATOM 1759 C C . LEU A 1 247 ? -52.812 176.798 394.121 1.00 137.15 247 LEU A C 1
ATOM 1760 O O . LEU A 1 247 ? -52.150 177.426 393.353 1.00 126.43 247 LEU A O 1
ATOM 1765 N N . ALA A 1 248 ? -54.112 176.932 394.323 1.00 142.43 248 ALA A N 1
ATOM 1766 C CA . ALA A 1 248 ? -54.918 177.998 393.802 1.00 139.78 248 ALA A CA 1
ATOM 1767 C C . ALA A 1 248 ? -54.468 179.265 394.439 1.00 136.72 248 ALA A C 1
ATOM 1768 O O . ALA A 1 248 ? -54.676 180.335 393.903 1.00 142.20 248 ALA A O 1
ATOM 1770 N N . LEU A 1 249 ? -53.919 179.163 395.634 1.00 137.00 249 LEU A N 1
ATOM 1771 C CA . LEU A 1 249 ? -53.183 180.268 396.156 1.00 138.21 249 LEU A CA 1
ATOM 1772 C C . LEU A 1 249 ? -52.002 180.482 395.202 1.00 138.75 249 LEU A C 1
ATOM 1773 O O . LEU A 1 249 ? -51.821 181.566 394.639 1.00 143.77 249 LEU A O 1
ATOM 1778 N N . LEU A 1 250 ? -51.269 179.410 394.924 1.00 142.78 250 LEU A N 1
ATOM 1779 C CA . LEU A 1 250 ? -50.096 179.500 394.061 1.00 142.16 250 LEU A CA 1
ATOM 1780 C C . LEU A 1 250 ? -50.489 179.817 392.639 1.00 145.29 250 LEU A C 1
ATOM 1781 O O . LEU A 1 250 ? -49.877 180.629 391.910 1.00 146.63 250 LEU A O 1
ATOM 1786 N N . ALA A 1 251 ? -51.540 179.131 392.237 1.00 133.49 251 ALA A N 1
ATOM 1787 C CA . ALA A 1 251 ? -51.997 179.216 390.884 1.00 141.48 251 ALA A CA 1
ATOM 1788 C C . ALA A 1 251 ? -52.408 180.633 390.696 1.00 147.62 251 ALA A C 1
ATOM 1789 O O . ALA A 1 251 ? -52.149 181.207 389.685 1.00 155.58 251 ALA A O 1
ATOM 1791 N N . ARG A 1 252 ? -53.093 181.171 391.701 1.00 139.85 252 ARG A N 1
ATOM 1792 C CA . ARG A 1 252 ? -53.597 182.534 391.658 1.00 148.18 252 ARG A CA 1
ATOM 1793 C C . ARG A 1 252 ? -52.452 183.528 391.565 1.00 153.30 252 ARG A C 1
ATOM 1794 O O . ARG A 1 252 ? -52.537 184.515 390.835 1.00 157.59 252 ARG A O 1
ATOM 1802 N N . ASP A 1 253 ? -51.378 183.269 392.305 1.00 151.89 253 ASP A N 1
ATOM 1803 C CA . ASP A 1 253 ? -50.255 184.166 392.281 1.00 146.76 253 ASP A CA 1
ATOM 1804 C C . ASP A 1 253 ? -49.795 184.266 390.850 1.00 146.55 253 ASP A C 1
ATOM 1805 O O . ASP A 1 253 ? -49.648 185.373 390.352 1.00 146.78 253 ASP A O 1
ATOM 1810 N N . HIS A 1 254 ? -49.656 183.144 390.148 1.00 142.36 254 HIS A N 1
ATOM 1811 C CA . HIS A 1 254 ? -49.160 183.253 388.759 1.00 144.95 254 HIS A CA 1
ATOM 1812 C C . HIS A 1 254 ? -50.251 183.446 387.712 1.00 146.91 254 HIS A C 1
ATOM 1813 O O . HIS A 1 254 ? -49.985 183.557 386.521 1.00 150.44 254 HIS A O 1
ATOM 1820 N N . GLY A 1 255 ? -51.480 183.291 388.182 1.00 150.45 255 GLY A N 1
ATOM 1821 C CA . GLY A 1 255 ? -52.571 182.821 387.363 1.00 152.13 255 GLY A CA 1
ATOM 1822 C C . GLY A 1 255 ? -53.680 183.712 386.874 1.00 151.01 255 GLY A C 1
ATOM 1823 O O . GLY A 1 255 ? -54.644 183.206 386.309 1.00 158.36 255 GLY A O 1
ATOM 1824 N N . LEU A 1 256 ? -53.587 185.020 387.076 1.00 156.08 256 LEU A N 1
ATOM 1825 C CA . LEU A 1 256 ? -54.685 185.885 386.658 1.00 156.85 256 LEU A CA 1
ATOM 1826 C C . LEU A 1 256 ? -55.909 185.406 387.400 1.00 157.05 256 LEU A C 1
ATOM 1827 O O . LEU A 1 256 ? -56.998 185.287 386.843 1.00 167.77 256 LEU A O 1
ATOM 1832 N N . LEU A 1 257 ? -55.747 185.200 388.695 1.00 156.92 257 LEU A N 1
ATOM 1833 C CA . LEU A 1 257 ? -56.684 184.394 389.453 1.00 153.54 257 LEU A CA 1
ATOM 1834 C C . LEU A 1 257 ? -57.534 185.184 390.440 1.00 152.60 257 LEU A C 1
ATOM 1835 O O . LEU A 1 257 ? -57.018 185.940 391.246 1.00 150.93 257 LEU A O 1
ATOM 1840 N N . ALA A 1 258 ? -58.849 185.019 390.338 1.00 153.00 258 ALA A N 1
ATOM 1841 C CA . ALA A 1 258 ? -59.790 185.612 391.291 1.00 155.42 258 ALA A CA 1
ATOM 1842 C C . ALA A 1 258 ? -60.494 184.574 392.170 1.00 146.52 258 ALA A C 1
ATOM 1843 O O . ALA A 1 258 ? -60.588 184.725 393.391 1.00 141.02 258 ALA A O 1
ATOM 1845 N N . PRO A 1 259 ? -61.041 183.487 391.472 1.00 143.63 259 PRO A N 1
ATOM 1846 C CA . PRO A 1 259 ? -61.721 182.517 392.327 1.00 141.46 259 PRO A CA 1
ATOM 1847 C C . PRO A 1 259 ? -61.146 181.097 392.185 1.00 139.89 259 PRO A C 1
ATOM 1848 O O . PRO A 1 259 ? -60.560 180.772 391.147 1.00 141.85 259 PRO A O 1
ATOM 1852 N N . GLU A 1 260 ? -61.308 180.259 393.212 1.00 147.98 260 GLU A N 1
ATOM 1853 C CA . GLU A 1 260 ? -60.788 178.884 393.166 1.00 142.12 260 GLU A CA 1
ATOM 1854 C C . GLU A 1 260 ? -61.876 177.810 393.311 1.00 139.96 260 GLU A C 1
ATOM 1855 O O . GLU A 1 260 ? -62.673 177.847 394.247 1.00 141.11 260 GLU A O 1
ATOM 1861 N N . ALA A 1 261 ? -61.900 176.865 392.368 1.00 141.90 261 ALA A N 1
ATOM 1862 C CA . ALA A 1 261 ? -62.951 175.838 392.280 1.00 142.92 261 ALA A CA 1
ATOM 1863 C C . ALA A 1 261 ? -62.418 174.408 392.242 1.00 139.44 261 ALA A C 1
ATOM 1864 O O . ALA A 1 261 ? -61.640 174.046 391.362 1.00 138.66 261 ALA A O 1
ATOM 1866 N N . PRO A 1 262 ? -62.886 173.578 393.163 1.00 140.23 262 PRO A N 1
ATOM 1867 C CA . PRO A 1 262 ? -62.285 172.260 393.332 1.00 136.48 262 PRO A CA 1
ATOM 1868 C C . PRO A 1 262 ? -62.385 171.465 392.054 1.00 134.03 262 PRO A C 1
ATOM 1869 O O . PRO A 1 262 ? -61.419 170.834 391.664 1.00 133.06 262 PRO A O 1
ATOM 1873 N N . LEU A 1 263 ? -63.517 171.529 391.380 1.00 134.34 263 LEU A N 1
ATOM 1874 C CA . LEU A 1 263 ? -63.599 170.934 390.067 1.00 134.94 263 LEU A CA 1
ATOM 1875 C C . LEU A 1 263 ? -62.710 171.829 389.240 1.00 139.49 263 LEU A C 1
ATOM 1876 O O . LEU A 1 263 ? -62.502 172.987 389.623 1.00 146.69 263 LEU A O 1
ATOM 1881 N N . PRO A 1 264 ? -62.146 171.266 388.082 1.00 142.28 264 PRO A N 1
ATOM 1882 C CA . PRO A 1 264 ? -61.104 172.118 387.486 1.00 141.04 264 PRO A CA 1
ATOM 1883 C C . PRO A 1 264 ? -61.594 173.487 387.055 1.00 141.75 264 PRO A C 1
ATOM 1884 O O . PRO A 1 264 ? -62.654 173.667 386.472 1.00 141.92 264 PRO A O 1
ATOM 1888 N N . LYS A 1 265 ? -60.850 174.507 387.449 1.00 140.96 265 LYS A N 1
ATOM 1889 C CA . LYS A 1 265 ? -61.173 175.875 387.051 1.00 149.00 265 LYS A CA 1
ATOM 1890 C C . LYS A 1 265 ? -60.193 176.368 386.014 1.00 158.52 265 LYS A C 1
ATOM 1891 O O . LYS A 1 265 ? -60.352 177.448 385.478 1.00 171.19 265 LYS A O 1
ATOM 1897 N N . THR A 1 266 ? -59.181 175.549 385.760 1.00 151.10 266 THR A N 1
ATOM 1898 C CA . THR A 1 266 ? -58.088 175.820 384.852 1.00 153.89 266 THR A CA 1
ATOM 1899 C C . THR A 1 266 ? -58.446 176.731 383.706 1.00 155.44 266 THR A C 1
ATOM 1900 O O . THR A 1 266 ? -59.553 176.665 383.185 1.00 159.83 266 THR A O 1
ATOM 1904 N N . ARG A 1 267 ? -57.503 177.580 383.322 1.00 151.67 267 ARG A N 1
ATOM 1905 C CA . ARG A 1 267 ? -57.662 178.416 382.147 1.00 151.89 267 ARG A CA 1
ATOM 1906 C C . ARG A 1 267 ? -57.241 177.581 380.949 1.00 150.11 267 ARG A C 1
ATOM 1907 O O . ARG A 1 267 ? -56.759 176.468 381.121 1.00 150.54 267 ARG A O 1
ATOM 1915 N N . ASP A 1 268 ? -57.432 178.101 379.743 1.00 150.50 268 ASP A N 1
ATOM 1916 C CA . ASP A 1 268 ? -57.233 177.300 378.546 1.00 150.10 268 ASP A CA 1
ATOM 1917 C C . ASP A 1 268 ? -56.405 177.943 377.442 1.00 150.43 268 ASP A C 1
ATOM 1918 O O . ASP A 1 268 ? -55.183 177.817 377.414 1.00 152.30 268 ASP A O 1
ATOM 1923 N N . ALA A 1 269 ? -57.086 178.617 376.523 1.00 30.00 269 ALA A N 1
ATOM 1924 C CA . ALA A 1 269 ? -56.479 179.063 375.289 1.00 30.00 269 ALA A CA 1
ATOM 1925 C C . ALA A 1 269 ? -57.549 179.793 374.489 1.00 30.00 269 ALA A C 1
ATOM 1926 O O . ALA A 1 269 ? -58.624 180.047 375.020 1.00 30.00 269 ALA A O 1
ATOM 1928 N N . LEU A 1 270 ? -57.278 180.136 373.229 1.00 145.63 270 LEU A N 1
ATOM 1929 C CA . LEU A 1 270 ? -55.977 179.941 372.596 1.00 151.06 270 LEU A CA 1
ATOM 1930 C C . LEU A 1 270 ? -55.593 181.094 371.688 1.00 154.50 270 LEU A C 1
ATOM 1931 O O . LEU A 1 270 ? -54.456 181.169 371.232 1.00 144.12 270 LEU A O 1
ATOM 1936 N N . MET B 1 1 ? -33.386 140.607 386.729 1.00 117.85 1 MET B N 1
ATOM 1937 C CA . MET B 1 1 ? -32.891 139.283 387.096 1.00 115.52 1 MET B CA 1
ATOM 1938 C C . MET B 1 1 ? -33.924 138.630 388.030 1.00 112.64 1 MET B C 1
ATOM 1939 O O . MET B 1 1 ? -34.943 139.249 388.334 1.00 115.70 1 MET B O 1
ATOM 1944 N N . THR B 1 2 ? -33.673 137.391 388.457 1.00 109.41 2 THR B N 1
ATOM 1945 C CA . THR B 1 2 ? -34.531 136.665 389.387 1.00 102.17 2 THR B CA 1
ATOM 1946 C C . THR B 1 2 ? -35.006 137.558 390.537 1.00 94.62 2 THR B C 1
ATOM 1947 O O . THR B 1 2 ? -34.196 138.243 391.160 1.00 96.48 2 THR B O 1
ATOM 1951 N N . PRO B 1 3 ? -36.329 137.580 390.786 1.00 97.01 3 PRO B N 1
ATOM 1952 C CA . PRO B 1 3 ? -36.970 138.282 391.904 1.00 92.09 3 PRO B CA 1
ATOM 1953 C C . PRO B 1 3 ? -36.483 137.796 393.264 1.00 85.38 3 PRO B C 1
ATOM 1954 O O . PRO B 1 3 ? -36.138 136.617 393.398 1.00 85.15 3 PRO B O 1
ATOM 1958 N N . ILE B 1 4 ? -36.534 138.723 394.213 1.00 89.52 4 ILE B N 1
ATOM 1959 C CA . ILE B 1 4 ? -36.126 138.516 395.582 1.00 83.71 4 ILE B CA 1
ATOM 1960 C C . ILE B 1 4 ? -37.205 137.860 396.398 1.00 81.86 4 ILE B C 1
ATOM 1961 O O . ILE B 1 4 ? -36.902 137.075 397.247 1.00 81.00 4 ILE B O 1
ATOM 1966 N N . LEU B 1 5 ? -38.462 138.213 396.204 1.00 81.58 5 LEU B N 1
ATOM 1967 C CA . LEU B 1 5 ? -39.543 137.446 396.798 1.00 80.36 5 LEU B CA 1
ATOM 1968 C C . LEU B 1 5 ? -40.665 137.260 395.822 1.00 80.80 5 LEU B C 1
ATOM 1969 O O . LEU B 1 5 ? -41.305 138.215 395.530 1.00 81.08 5 LEU B O 1
ATOM 1974 N N . ALA B 1 6 ? -40.917 136.060 395.314 1.00 80.91 6 ALA B N 1
ATOM 1975 C CA . ALA B 1 6 ? -42.008 135.851 394.356 1.00 81.37 6 ALA B CA 1
ATOM 1976 C C . ALA B 1 6 ? -42.913 134.803 394.996 1.00 80.11 6 ALA B C 1
ATOM 1977 O O . ALA B 1 6 ? -42.441 133.786 395.486 1.00 79.61 6 ALA B O 1
ATOM 1979 N N . ALA B 1 7 ? -44.214 135.039 394.991 1.00 79.65 7 ALA B N 1
ATOM 1980 C CA . ALA B 1 7 ? -45.129 134.073 395.561 1.00 78.51 7 ALA B CA 1
ATOM 1981 C C . ALA B 1 7 ? -45.945 133.439 394.451 1.00 79.14 7 ALA B C 1
ATOM 1982 O O . ALA B 1 7 ? -46.510 134.157 393.642 1.00 82.90 7 ALA B O 1
ATOM 1984 N N . GLU B 1 8 ? -46.031 132.113 394.445 1.00 78.85 8 GLU B N 1
ATOM 1985 C CA . GLU B 1 8 ? -46.873 131.406 393.489 1.00 79.47 8 GLU B CA 1
ATOM 1986 C C . GLU B 1 8 ? -48.346 131.661 393.795 1.00 84.90 8 GLU B C 1
ATOM 1987 O O . GLU B 1 8 ? -48.671 132.555 394.576 1.00 90.00 8 GLU B O 1
ATOM 1993 N N . ALA B 1 9 ? -49.209 130.859 393.175 1.00 79.82 9 ALA B N 1
ATOM 1994 C CA . ALA B 1 9 ? -50.654 130.887 393.395 1.00 87.24 9 ALA B CA 1
ATOM 1995 C C . ALA B 1 9 ? -51.191 132.214 393.922 1.00 86.45 9 ALA B C 1
ATOM 1996 O O . ALA B 1 9 ? -51.641 133.063 393.153 1.00 91.84 9 ALA B O 1
ATOM 1998 N N . LEU B 1 10 ? -51.123 132.387 395.238 1.00 90.03 10 LEU B N 1
ATOM 1999 C CA . LEU B 1 10 ? -50.559 131.365 396.113 1.00 86.04 10 LEU B CA 1
ATOM 2000 C C . LEU B 1 10 ? -51.640 130.413 396.612 1.00 87.83 10 LEU B C 1
ATOM 2001 O O . LEU B 1 10 ? -51.381 129.236 396.861 1.00 90.08 10 LEU B O 1
ATOM 2006 N N . THR B 1 11 ? -52.851 130.936 396.776 1.00 84.20 11 THR B N 1
ATOM 2007 C CA . THR B 1 11 ? -53.983 130.130 397.222 1.00 76.31 11 THR B CA 1
ATOM 2008 C C . THR B 1 11 ? -54.154 130.136 398.742 1.00 71.10 11 THR B C 1
ATOM 2009 O O . THR B 1 11 ? -53.176 130.139 399.489 1.00 70.75 11 THR B O 1
ATOM 2013 N N . TYR B 1 12 ? -55.408 130.133 399.184 1.00 87.95 12 TYR B N 1
ATOM 2014 C CA . TYR B 1 12 ? -55.743 130.080 400.605 1.00 80.54 12 TYR B CA 1
ATOM 2015 C C . TYR B 1 12 ? -57.170 130.568 400.847 1.00 85.12 12 TYR B C 1
ATOM 2016 O O . TYR B 1 12 ? -57.692 131.381 400.084 1.00 86.17 12 TYR B O 1
ATOM 2025 N N . ALA B 1 13 ? -57.797 130.071 401.910 1.00 74.38 13 ALA B N 1
ATOM 2026 C CA . ALA B 1 13 ? -59.151 130.467 402.240 1.00 83.82 13 ALA B CA 1
ATOM 2027 C C . ALA B 1 13 ? -59.351 130.154 403.701 1.00 88.25 13 ALA B C 1
ATOM 2028 O O . ALA B 1 13 ? -58.399 129.794 404.369 1.00 99.46 13 ALA B O 1
ATOM 2030 N N . PHE B 1 14 ? -60.570 130.246 404.211 1.00 94.27 14 PHE B N 1
ATOM 2031 C CA . PHE B 1 14 ? -60.793 129.631 405.507 1.00 106.60 14 PHE B CA 1
ATOM 2032 C C . PHE B 1 14 ? -61.137 128.193 405.148 1.00 131.28 14 PHE B C 1
ATOM 2033 O O . PHE B 1 14 ? -61.677 127.934 404.067 1.00 143.57 14 PHE B O 1
ATOM 2041 N N . PRO B 1 15 ? -60.871 127.245 406.026 1.00 115.07 15 PRO B N 1
ATOM 2042 C CA . PRO B 1 15 ? -61.543 125.965 405.915 1.00 113.03 15 PRO B CA 1
ATOM 2043 C C . PRO B 1 15 ? -62.992 126.162 406.305 1.00 107.35 15 PRO B C 1
ATOM 2044 O O . PRO B 1 15 ? -63.267 126.969 407.191 1.00 106.66 15 PRO B O 1
ATOM 2048 N N . GLY B 1 16 ? -63.894 125.441 405.643 1.00 119.74 16 GLY B N 1
ATOM 2049 C CA . GLY B 1 16 ? -65.324 125.649 405.774 1.00 119.24 16 GLY B CA 1
ATOM 2050 C C . GLY B 1 16 ? -65.721 127.064 405.411 1.00 107.14 16 GLY B C 1
ATOM 2051 O O . GLY B 1 16 ? -66.552 127.669 406.080 1.00 97.68 16 GLY B O 1
ATOM 2052 N N . GLY B 1 17 ? -65.122 127.597 404.354 1.00 115.07 17 GLY B N 1
ATOM 2053 C CA . GLY B 1 17 ? -65.195 129.017 404.102 1.00 108.80 17 GLY B CA 1
ATOM 2054 C C . GLY B 1 17 ? -65.035 129.560 402.698 1.00 96.60 17 GLY B C 1
ATOM 2055 O O . GLY B 1 17 ? -64.700 128.847 401.762 1.00 96.32 17 GLY B O 1
ATOM 2056 N N . VAL B 1 18 ? -65.246 130.868 402.599 1.00 107.98 18 VAL B N 1
ATOM 2057 C CA . VAL B 1 18 ? -65.108 131.652 401.389 1.00 100.70 18 VAL B CA 1
ATOM 2058 C C . VAL B 1 18 ? -63.637 131.683 401.099 1.00 98.55 18 VAL B C 1
ATOM 2059 O O . VAL B 1 18 ? -62.840 131.154 401.849 1.00 93.64 18 VAL B O 1
ATOM 2063 N N . LYS B 1 19 ? -63.274 132.315 399.988 1.00 88.08 19 LYS B N 1
ATOM 2064 C CA . LYS B 1 19 ? -61.876 132.416 399.586 1.00 100.52 19 LYS B CA 1
ATOM 2065 C C . LYS B 1 19 ? -61.066 133.216 400.601 1.00 114.18 19 LYS B C 1
ATOM 2066 O O . LYS B 1 19 ? -61.615 134.024 401.350 1.00 125.82 19 LYS B O 1
ATOM 2072 N N . ALA B 1 20 ? -59.757 132.987 400.619 1.00 95.47 20 ALA B N 1
ATOM 2073 C CA . ALA B 1 20 ? -58.869 133.685 401.541 1.00 99.05 20 ALA B CA 1
ATOM 2074 C C . ALA B 1 20 ? -57.722 134.360 400.798 1.00 96.36 20 ALA B C 1
ATOM 2075 O O . ALA B 1 20 ? -57.401 135.521 401.054 1.00 98.86 20 ALA B O 1
ATOM 2077 N N . LEU B 1 21 ? -57.107 133.626 399.876 1.00 100.56 21 LEU B N 1
ATOM 2078 C CA . LEU B 1 21 ? -55.994 134.153 399.095 1.00 94.24 21 LEU B CA 1
ATOM 2079 C C . LEU B 1 21 ? -55.793 133.355 397.811 1.00 90.88 21 LEU B C 1
ATOM 2080 O O . LEU B 1 21 ? -54.826 132.604 397.680 1.00 87.88 21 LEU B O 1
ATOM 2085 N N . ASP B 1 22 ? -56.712 133.523 396.866 1.00 83.89 22 ASP B N 1
ATOM 2086 C CA . ASP B 1 22 ? -56.635 132.822 395.589 1.00 92.09 22 ASP B CA 1
ATOM 2087 C C . ASP B 1 22 ? -55.188 132.536 395.204 1.00 96.50 22 ASP B C 1
ATOM 2088 O O . ASP B 1 22 ? -54.286 132.618 396.037 1.00 101.96 22 ASP B O 1
ATOM 2093 N N . ASP B 1 23 ? -54.973 132.200 393.936 1.00 102.94 23 ASP B N 1
ATOM 2094 C CA . ASP B 1 23 ? -53.636 131.903 393.438 1.00 100.89 23 ASP B CA 1
ATOM 2095 C C . ASP B 1 23 ? -53.008 133.127 392.780 1.00 103.11 23 ASP B C 1
ATOM 2096 O O . ASP B 1 23 ? -53.002 133.251 391.555 1.00 120.21 23 ASP B O 1
ATOM 2101 N N . LEU B 1 24 ? -52.482 134.029 393.601 1.00 88.15 24 LEU B N 1
ATOM 2102 C CA . LEU B 1 24 ? -51.853 135.246 393.101 1.00 96.43 24 LEU B CA 1
ATOM 2103 C C . LEU B 1 24 ? -50.348 135.233 393.350 1.00 89.88 24 LEU B C 1
ATOM 2104 O O . LEU B 1 24 ? -49.883 135.623 394.420 1.00 91.61 24 LEU B O 1
ATOM 2109 N N . SER B 1 25 ? -49.593 134.782 392.353 1.00 97.31 25 SER B N 1
ATOM 2110 C CA . SER B 1 25 ? -48.140 134.719 392.461 1.00 89.71 25 SER B CA 1
ATOM 2111 C C . SER B 1 25 ? -47.501 136.040 392.046 1.00 81.70 25 SER B C 1
ATOM 2112 O O . SER B 1 25 ? -47.049 136.193 390.911 1.00 87.09 25 SER B O 1
ATOM 2115 N N . LEU B 1 26 ? -47.467 136.992 392.973 1.00 81.05 26 LEU B N 1
ATOM 2116 C CA . LEU B 1 26 ? -46.891 138.292 392.707 1.00 81.95 26 LEU B CA 1
ATOM 2117 C C . LEU B 1 26 ? -45.397 138.088 392.905 1.00 82.18 26 LEU B C 1
ATOM 2118 O O . LEU B 1 26 ? -44.988 137.360 393.803 1.00 81.18 26 LEU B O 1
ATOM 2123 N N . ALA B 1 27 ? -44.595 138.670 392.020 1.00 83.59 27 ALA B N 1
ATOM 2124 C CA . ALA B 1 27 ? -43.141 138.583 392.083 1.00 84.04 27 ALA B CA 1
ATOM 2125 C C . ALA B 1 27 ? -42.647 139.993 392.406 1.00 84.33 27 ALA B C 1
ATOM 2126 O O . ALA B 1 27 ? -43.078 140.954 391.797 1.00 85.16 27 ALA B O 1
ATOM 2128 N N . VAL B 1 28 ? -41.752 140.124 393.376 1.00 83.67 28 VAL B N 1
ATOM 2129 C CA . VAL B 1 28 ? -41.130 141.415 393.629 1.00 84.07 28 VAL B CA 1
ATOM 2130 C C . VAL B 1 28 ? -39.640 141.371 393.255 1.00 85.02 28 VAL B C 1
ATOM 2131 O O . VAL B 1 28 ? -38.877 140.443 393.642 1.00 91.44 28 VAL B O 1
ATOM 2135 N N . PRO B 1 29 ? -39.204 142.407 392.542 1.00 86.40 29 PRO B N 1
ATOM 2136 C CA . PRO B 1 29 ? -37.812 142.513 392.087 1.00 87.30 29 PRO B CA 1
ATOM 2137 C C . PRO B 1 29 ? -36.924 143.400 392.968 1.00 86.02 29 PRO B C 1
ATOM 2138 O O . PRO B 1 29 ? -36.901 144.620 392.806 1.00 84.96 29 PRO B O 1
ATOM 2142 N N . LYS B 1 30 ? -36.195 142.769 393.883 1.00 86.20 30 LYS B N 1
ATOM 2143 C CA . LYS B 1 30 ? -35.158 143.433 394.715 1.00 85.97 30 LYS B CA 1
ATOM 2144 C C . LYS B 1 30 ? -34.922 144.941 394.561 1.00 86.73 30 LYS B C 1
ATOM 2145 O O . LYS B 1 30 ? -34.435 145.422 393.548 1.00 88.19 30 LYS B O 1
ATOM 2151 N N . GLY B 1 31 ? -35.261 145.699 395.585 1.00 85.79 31 GLY B N 1
ATOM 2152 C CA . GLY B 1 31 ? -34.859 147.089 395.619 1.00 86.43 31 GLY B CA 1
ATOM 2153 C C . GLY B 1 31 ? -35.880 148.034 395.034 1.00 87.04 31 GLY B C 1
ATOM 2154 O O . GLY B 1 31 ? -35.521 148.992 394.356 1.00 88.30 31 GLY B O 1
ATOM 2155 N N . GLU B 1 32 ? -37.152 147.779 395.321 1.00 86.17 32 GLU B N 1
ATOM 2156 C CA . GLU B 1 32 ? -38.225 148.646 394.855 1.00 86.66 32 GLU B CA 1
ATOM 2157 C C . GLU B 1 32 ? -39.289 148.891 395.923 1.00 85.32 32 GLU B C 1
ATOM 2158 O O . GLU B 1 32 ? -39.134 148.506 397.082 1.00 84.02 32 GLU B O 1
ATOM 2164 N N . SER B 1 33 ? -40.369 149.540 395.505 1.00 85.72 33 SER B N 1
ATOM 2165 C CA . SER B 1 33 ? -41.467 149.918 396.373 1.00 84.71 33 SER B CA 1
ATOM 2166 C C . SER B 1 33 ? -42.795 149.530 395.748 1.00 84.78 33 SER B C 1
ATOM 2167 O O . SER B 1 33 ? -43.440 150.324 395.069 1.00 85.73 33 SER B O 1
ATOM 2170 N N . LEU B 1 34 ? -43.195 148.292 395.982 1.00 83.82 34 LEU B N 1
ATOM 2171 C CA . LEU B 1 34 ? -44.464 147.805 395.502 1.00 83.73 34 LEU B CA 1
ATOM 2172 C C . LEU B 1 34 ? -45.587 148.225 396.425 1.00 82.73 34 LEU B C 1
ATOM 2173 O O . LEU B 1 34 ? -45.388 148.322 397.627 1.00 81.66 34 LEU B O 1
ATOM 2178 N N . ALA B 1 35 ? -46.763 148.503 395.883 1.00 83.14 35 ALA B N 1
ATOM 2179 C CA . ALA B 1 35 ? -47.862 148.922 396.735 1.00 82.28 35 ALA B CA 1
ATOM 2180 C C . ALA B 1 35 ? -49.168 148.198 396.501 1.00 81.86 35 ALA B C 1
ATOM 2181 O O . ALA B 1 35 ? -50.049 148.743 395.860 1.00 82.62 35 ALA B O 1
ATOM 2183 N N . ILE B 1 36 ? -49.294 146.981 397.020 1.00 80.69 36 ILE B N 1
ATOM 2184 C CA . ILE B 1 36 ? -50.561 146.245 396.978 1.00 80.09 36 ILE B CA 1
ATOM 2185 C C . ILE B 1 36 ? -51.731 147.174 397.303 1.00 80.06 36 ILE B C 1
ATOM 2186 O O . ILE B 1 36 ? -51.614 147.987 398.227 1.00 79.66 36 ILE B O 1
ATOM 2191 N N . LEU B 1 37 ? -52.844 147.066 396.565 1.00 80.52 37 LEU B N 1
ATOM 2192 C CA . LEU B 1 37 ? -53.865 148.106 396.639 1.00 80.89 37 LEU B CA 1
ATOM 2193 C C . LEU B 1 37 ? -55.326 147.663 396.382 1.00 80.68 37 LEU B C 1
ATOM 2194 O O . LEU B 1 37 ? -55.601 146.602 395.798 1.00 80.59 37 LEU B O 1
ATOM 2199 N N . GLY B 1 38 ? -56.240 148.539 396.813 1.00 80.69 38 GLY B N 1
ATOM 2200 C CA . GLY B 1 38 ? -57.660 148.275 397.030 1.00 80.19 38 GLY B CA 1
ATOM 2201 C C . GLY B 1 38 ? -58.016 148.820 398.422 1.00 79.22 38 GLY B C 1
ATOM 2202 O O . GLY B 1 38 ? -57.114 149.191 399.171 1.00 78.85 38 GLY B O 1
ATOM 2203 N N . PRO B 1 39 ? -59.321 148.972 398.741 1.00 81.54 39 PRO B N 1
ATOM 2204 C CA . PRO B 1 39 ? -59.838 149.010 400.136 1.00 82.00 39 PRO B CA 1
ATOM 2205 C C . PRO B 1 39 ? -60.296 147.622 400.660 1.00 97.85 39 PRO B C 1
ATOM 2206 O O . PRO B 1 39 ? -61.208 147.082 400.079 1.00 94.47 39 PRO B O 1
ATOM 2210 N N . ASN B 1 40 ? -59.706 147.113 401.758 1.00 107.96 40 ASN B N 1
ATOM 2211 C CA . ASN B 1 40 ? -59.609 145.658 402.109 1.00 109.31 40 ASN B CA 1
ATOM 2212 C C . ASN B 1 40 ? -60.946 144.956 402.357 1.00 110.61 40 ASN B C 1
ATOM 2213 O O . ASN B 1 40 ? -62.011 145.555 402.250 1.00 109.57 40 ASN B O 1
ATOM 2218 N N . GLY B 1 41 ? -60.855 143.686 402.739 1.00 93.63 41 GLY B N 1
ATOM 2219 C CA . GLY B 1 41 ? -61.878 142.697 402.502 1.00 94.77 41 GLY B CA 1
ATOM 2220 C C . GLY B 1 41 ? -61.446 141.940 401.263 1.00 90.10 41 GLY B C 1
ATOM 2221 O O . GLY B 1 41 ? -62.078 140.955 400.869 1.00 81.82 41 GLY B O 1
ATOM 2222 N N . ALA B 1 42 ? -60.340 142.415 400.677 1.00 81.60 42 ALA B N 1
ATOM 2223 C CA . ALA B 1 42 ? -59.655 141.784 399.539 1.00 82.31 42 ALA B CA 1
ATOM 2224 C C . ALA B 1 42 ? -58.607 140.841 400.140 1.00 76.02 42 ALA B C 1
ATOM 2225 O O . ALA B 1 42 ? -58.327 139.770 399.577 1.00 76.16 42 ALA B O 1
ATOM 2227 N N . GLY B 1 43 ? -58.015 141.268 401.261 1.00 76.17 43 GLY B N 1
ATOM 2228 C CA . GLY B 1 43 ? -57.114 140.440 402.048 1.00 71.75 43 GLY B CA 1
ATOM 2229 C C . GLY B 1 43 ? -55.642 140.748 401.871 1.00 72.27 43 GLY B C 1
ATOM 2230 O O . GLY B 1 43 ? -54.799 139.860 401.982 1.00 71.95 43 GLY B O 1
ATOM 2231 N N . LYS B 1 44 ? -55.320 142.003 401.588 1.00 73.11 44 LYS B N 1
ATOM 2232 C CA . LYS B 1 44 ? -53.919 142.410 401.562 1.00 73.56 44 LYS B CA 1
ATOM 2233 C C . LYS B 1 44 ? -53.281 142.171 402.930 1.00 72.48 44 LYS B C 1
ATOM 2234 O O . LYS B 1 44 ? -52.146 141.710 403.038 1.00 72.41 44 LYS B O 1
ATOM 2240 N N . SER B 1 45 ? -54.037 142.467 403.976 1.00 71.67 45 SER B N 1
ATOM 2241 C CA . SER B 1 45 ? -53.621 142.094 405.300 1.00 70.60 45 SER B CA 1
ATOM 2242 C C . SER B 1 45 ? -53.363 140.592 405.373 1.00 69.97 45 SER B C 1
ATOM 2243 O O . SER B 1 45 ? -52.605 140.143 406.224 1.00 69.34 45 SER B O 1
ATOM 2246 N N . THR B 1 46 ? -53.957 139.814 404.478 1.00 70.19 46 THR B N 1
ATOM 2247 C CA . THR B 1 46 ? -53.771 138.370 404.520 1.00 69.65 46 THR B CA 1
ATOM 2248 C C . THR B 1 46 ? -52.642 137.956 403.609 1.00 70.42 46 THR B C 1
ATOM 2249 O O . THR B 1 46 ? -51.923 137.004 403.905 1.00 70.05 46 THR B O 1
ATOM 2253 N N . LEU B 1 47 ? -52.495 138.665 402.493 1.00 71.56 47 LEU B N 1
ATOM 2254 C CA . LEU B 1 47 ? -51.412 138.382 401.547 1.00 72.47 47 LEU B CA 1
ATOM 2255 C C . LEU B 1 47 ? -50.075 138.395 402.270 1.00 72.24 47 LEU B C 1
ATOM 2256 O O . LEU B 1 47 ? -49.389 137.367 402.323 1.00 72.05 47 LEU B O 1
ATOM 2261 N N . LEU B 1 48 ? -49.742 139.555 402.849 1.00 72.27 48 LEU B N 1
ATOM 2262 C CA . LEU B 1 48 ? -48.522 139.748 403.622 1.00 72.05 48 LEU B CA 1
ATOM 2263 C C . LEU B 1 48 ? -48.290 138.568 404.527 1.00 71.04 48 LEU B C 1
ATOM 2264 O O . LEU B 1 48 ? -47.175 138.086 404.645 1.00 71.12 48 LEU B O 1
ATOM 2269 N N . LEU B 1 49 ? -49.370 138.083 405.129 1.00 70.15 49 LEU B N 1
ATOM 2270 C CA . LEU B 1 49 ? -49.271 137.059 406.152 1.00 69.14 49 LEU B CA 1
ATOM 2271 C C . LEU B 1 49 ? -48.664 135.748 405.631 1.00 69.32 49 LEU B C 1
ATOM 2272 O O . LEU B 1 49 ? -48.179 134.945 406.422 1.00 68.71 49 LEU B O 1
ATOM 2277 N N . HIS B 1 50 ? -48.696 135.580 404.328 1.00 70.20 50 HIS B N 1
ATOM 2278 C CA . HIS B 1 50 ? -48.103 134.416 403.739 1.00 70.53 50 HIS B CA 1
ATOM 2279 C C . HIS B 1 50 ? -46.687 134.690 403.281 1.00 71.41 50 HIS B C 1
ATOM 2280 O O . HIS B 1 50 ? -45.912 133.778 403.118 1.00 71.60 50 HIS B O 1
ATOM 2287 N N . LEU B 1 51 ? -46.354 135.955 403.095 1.00 71.97 51 LEU B N 1
ATOM 2288 C CA . LEU B 1 51 ? -45.078 136.381 402.555 1.00 72.93 51 LEU B CA 1
ATOM 2289 C C . LEU B 1 51 ? -44.019 136.503 403.671 1.00 72.45 51 LEU B C 1
ATOM 2290 O O . LEU B 1 51 ? -42.829 136.709 403.400 1.00 73.14 51 LEU B O 1
ATOM 2295 N N . ASN B 1 52 ? -44.437 136.349 404.925 1.00 71.32 52 ASN B N 1
ATOM 2296 C CA . ASN B 1 52 ? -43.466 136.088 405.973 1.00 70.84 52 ASN B CA 1
ATOM 2297 C C . ASN B 1 52 ? -43.476 134.598 406.314 1.00 70.30 52 ASN B C 1
ATOM 2298 O O . ASN B 1 52 ? -42.443 134.010 406.516 1.00 70.44 52 ASN B O 1
ATOM 2303 N N . GLY B 1 53 ? -44.644 133.976 406.341 1.00 69.74 53 GLY B N 1
ATOM 2304 C CA . GLY B 1 53 ? -44.723 132.561 406.661 1.00 69.24 53 GLY B CA 1
ATOM 2305 C C . GLY B 1 53 ? -45.673 132.306 407.808 1.00 68.10 53 GLY B C 1
ATOM 2306 O O . GLY B 1 53 ? -45.911 131.161 408.216 1.00 67.58 53 GLY B O 1
ATOM 2307 N N . THR B 1 54 ? -46.200 133.405 408.333 1.00 67.76 54 THR B N 1
ATOM 2308 C CA . THR B 1 54 ? -47.237 133.378 409.339 1.00 66.79 54 THR B CA 1
ATOM 2309 C C . THR B 1 54 ? -48.279 132.362 408.992 1.00 66.48 54 THR B C 1
ATOM 2310 O O . THR B 1 54 ? -48.674 131.554 409.827 1.00 65.71 54 THR B O 1
ATOM 2314 N N . LEU B 1 55 ? -48.705 132.410 407.735 1.00 67.13 55 LEU B N 1
ATOM 2315 C CA . LEU B 1 55 ? -49.747 131.533 407.221 1.00 66.97 55 LEU B CA 1
ATOM 2316 C C . LEU B 1 55 ? -49.195 130.528 406.230 1.00 67.63 55 LEU B C 1
ATOM 2317 O O . LEU B 1 55 ? -48.438 130.883 405.324 1.00 68.56 55 LEU B O 1
ATOM 2322 N N . ARG B 1 56 ? -49.550 129.267 406.439 1.00 68.33 56 ARG B N 1
ATOM 2323 C CA . ARG B 1 56 ? -49.264 128.229 405.474 1.00 68.37 56 ARG B CA 1
ATOM 2324 C C . ARG B 1 56 ? -50.505 128.110 404.609 1.00 67.93 56 ARG B C 1
ATOM 2325 O O . ARG B 1 56 ? -51.564 127.725 405.106 1.00 67.18 56 ARG B O 1
ATOM 2333 N N . PRO B 1 57 ? -50.392 128.493 403.323 1.00 68.95 57 PRO B N 1
ATOM 2334 C CA . PRO B 1 57 ? -51.511 128.418 402.386 1.00 69.25 57 PRO B CA 1
ATOM 2335 C C . PRO B 1 57 ? -51.823 126.950 402.052 1.00 69.18 57 PRO B C 1
ATOM 2336 O O . PRO B 1 57 ? -50.895 126.139 402.1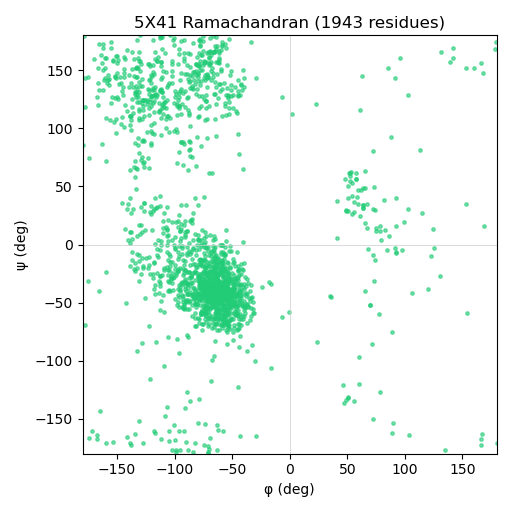96 1.00 69.31 57 PRO B O 1
ATOM 2340 N N . GLN B 1 58 ? -53.061 126.607 401.659 1.00 69.00 58 GLN B N 1
ATOM 2341 C CA . GLN B 1 58 ? -53.396 125.198 401.349 1.00 68.95 58 GLN B CA 1
ATOM 2342 C C . GLN B 1 58 ? -52.573 124.695 400.161 1.00 70.11 58 GLN B C 1
ATOM 2343 O O . GLN B 1 58 ? -52.139 123.535 400.124 1.00 70.20 58 GLN B O 1
ATOM 2349 N N . SER B 1 59 ? -52.436 125.632 399.216 1.00 71.03 59 SER B N 1
ATOM 2350 C CA . SER B 1 59 ? -51.515 125.616 398.091 1.00 72.31 59 SER B CA 1
ATOM 2351 C C . SER B 1 59 ? -51.085 127.043 397.670 1.00 73.02 59 SER B C 1
ATOM 2352 O O . SER B 1 59 ? -51.871 128.010 397.683 1.00 72.87 59 SER B O 1
ATOM 2355 N N . GLY B 1 60 ? -49.853 127.115 397.196 1.00 73.91 60 GLY B N 1
ATOM 2356 C CA . GLY B 1 60 ? -49.134 128.327 396.866 1.00 75.42 60 GLY B CA 1
ATOM 2357 C C . GLY B 1 60 ? -47.831 127.767 397.474 1.00 78.89 60 GLY B C 1
ATOM 2358 O O . GLY B 1 60 ? -47.752 126.768 398.253 1.00 87.60 60 GLY B O 1
ATOM 2359 N N . ARG B 1 61 ? -46.760 128.358 396.977 1.00 75.52 61 ARG B N 1
ATOM 2360 C CA . ARG B 1 61 ? -45.472 128.336 397.611 1.00 75.49 61 ARG B CA 1
ATOM 2361 C C . ARG B 1 61 ? -44.901 129.681 397.242 1.00 76.23 61 ARG B C 1
ATOM 2362 O O . ARG B 1 61 ? -45.051 130.123 396.103 1.00 77.28 61 ARG B O 1
ATOM 2370 N N . VAL B 1 62 ? -44.232 130.337 398.174 1.00 80.30 62 VAL B N 1
ATOM 2371 C CA . VAL B 1 62 ? -43.524 131.526 397.799 1.00 78.20 62 VAL B CA 1
ATOM 2372 C C . VAL B 1 62 ? -42.081 131.098 397.954 1.00 77.01 62 VAL B C 1
ATOM 2373 O O . VAL B 1 62 ? -41.749 130.326 398.879 1.00 76.24 62 VAL B O 1
ATOM 2377 N N . LEU B 1 63 ? -41.258 131.592 397.033 1.00 80.68 63 LEU B N 1
ATOM 2378 C CA . LEU B 1 63 ? -39.827 131.360 397.018 1.00 81.98 63 LEU B CA 1
ATOM 2379 C C . LEU B 1 63 ? -39.113 132.692 397.206 1.00 90.07 63 LEU B C 1
ATOM 2380 O O . LEU B 1 63 ? -39.399 133.678 396.527 1.00 88.26 63 LEU B O 1
ATOM 2385 N N . LEU B 1 64 ? -38.182 132.695 398.147 1.00 91.34 64 LEU B N 1
ATOM 2386 C CA . LEU B 1 64 ? -37.453 133.851 398.557 1.00 99.78 64 LEU B CA 1
ATOM 2387 C C . LEU B 1 64 ? -36.109 133.794 397.897 1.00 98.84 64 LEU B C 1
ATOM 2388 O O . LEU B 1 64 ? -35.327 132.860 398.065 1.00 80.35 64 LEU B O 1
ATOM 2393 N N . GLY B 1 65 ? -35.875 134.845 397.149 1.00 81.19 65 GLY B N 1
ATOM 2394 C CA . GLY B 1 65 ? -34.672 135.146 396.374 1.00 91.11 65 GLY B CA 1
ATOM 2395 C C . GLY B 1 65 ? -34.340 134.323 395.134 1.00 96.06 65 GLY B C 1
ATOM 2396 O O . GLY B 1 65 ? -33.756 134.824 394.172 1.00 94.84 65 GLY B O 1
ATOM 2397 N N . GLY B 1 66 ? -34.307 133.046 395.241 1.00 91.29 66 GLY B N 1
ATOM 2398 C CA . GLY B 1 66 ? -34.525 131.995 394.277 1.00 89.92 66 GLY B CA 1
ATOM 2399 C C . GLY B 1 66 ? -35.255 130.674 394.276 1.00 92.37 66 GLY B C 1
ATOM 2400 O O . GLY B 1 66 ? -35.478 130.109 393.223 1.00 94.21 66 GLY B O 1
ATOM 2401 N N . THR B 1 67 ? -35.648 130.176 395.439 1.00 88.00 67 THR B N 1
ATOM 2402 C CA . THR B 1 67 ? -36.221 128.833 395.496 1.00 89.61 67 THR B CA 1
ATOM 2403 C C . THR B 1 67 ? -37.134 128.832 396.723 1.00 90.75 67 THR B C 1
ATOM 2404 O O . THR B 1 67 ? -37.443 129.888 397.280 1.00 96.90 67 THR B O 1
ATOM 2408 N N . ALA B 1 68 ? -37.619 127.669 397.129 1.00 89.62 68 ALA B N 1
ATOM 2409 C CA . ALA B 1 68 ? -38.724 127.618 398.073 1.00 91.08 68 ALA B CA 1
ATOM 2410 C C . ALA B 1 68 ? -38.382 127.086 399.457 1.00 89.01 68 ALA B C 1
ATOM 2411 O O . ALA B 1 68 ? -37.812 126.007 399.599 1.00 88.40 68 ALA B O 1
ATOM 2413 N N . THR B 1 69 ? -38.839 127.812 400.478 1.00 94.40 69 THR B N 1
ATOM 2414 C CA . THR B 1 69 ? -38.546 127.517 401.876 1.00 87.73 69 THR B CA 1
ATOM 2415 C C . THR B 1 69 ? -39.365 126.398 402.459 1.00 85.46 69 THR B C 1
ATOM 2416 O O . THR B 1 69 ? -40.471 126.136 402.014 1.00 87.32 69 THR B O 1
ATOM 2420 N N . GLY B 1 70 ? -38.823 125.767 403.493 1.00 92.58 70 GLY B N 1
ATOM 2421 C CA . GLY B 1 70 ? -39.480 124.652 404.151 1.00 92.22 70 GLY B CA 1
ATOM 2422 C C . GLY B 1 70 ? -40.292 125.094 405.342 1.00 93.84 70 GLY B C 1
ATOM 2423 O O . GLY B 1 70 ? -39.811 125.104 406.468 1.00 87.54 70 GLY B O 1
ATOM 2424 N N . HIS B 1 71 ? -41.545 125.439 405.101 1.00 96.05 71 HIS B N 1
ATOM 2425 C CA . HIS B 1 71 ? -42.371 126.075 406.111 1.00 106.58 71 HIS B CA 1
ATOM 2426 C C . HIS B 1 71 ? -42.725 125.177 407.278 1.00 114.32 71 HIS B C 1
ATOM 2427 O O . HIS B 1 71 ? -41.850 124.743 408.039 1.00 126.43 71 HIS B O 1
ATOM 2434 N N . SER B 1 72 ? -44.023 124.931 407.430 1.00 89.90 72 SER B N 1
ATOM 2435 C CA . SER B 1 72 ? -44.515 124.103 408.532 1.00 107.17 72 SER B CA 1
ATOM 2436 C C . SER B 1 72 ? -43.732 124.235 409.831 1.00 118.89 72 SER B C 1
ATOM 2437 O O . SER B 1 72 ? -44.330 124.344 410.881 1.00 117.60 72 SER B O 1
ATOM 2440 N N . ARG B 1 73 ? -42.405 124.233 409.752 1.00 136.32 73 ARG B N 1
ATOM 2441 C CA . ARG B 1 73 ? -41.561 124.488 410.897 1.00 118.93 73 ARG B CA 1
ATOM 2442 C C . ARG B 1 73 ? -40.143 124.897 410.490 1.00 102.17 73 ARG B C 1
ATOM 2443 O O . ARG B 1 73 ? -39.723 124.619 409.369 1.00 100.26 73 ARG B O 1
ATOM 2451 N N . LYS B 1 74 ? -39.414 125.540 411.414 1.00 109.89 74 LYS B N 1
ATOM 2452 C CA . LYS B 1 74 ? -37.961 125.543 411.401 1.00 97.57 74 LYS B CA 1
ATOM 2453 C C . LYS B 1 74 ? -37.414 126.489 410.377 1.00 92.08 74 LYS B C 1
ATOM 2454 O O . LYS B 1 74 ? -36.698 127.413 410.683 1.00 89.15 74 LYS B O 1
ATOM 2460 N N . ASP B 1 75 ? -37.777 126.230 409.136 1.00 91.00 75 ASP B N 1
ATOM 2461 C CA . ASP B 1 75 ? -37.307 126.999 408.016 1.00 86.51 75 ASP B CA 1
ATOM 2462 C C . ASP B 1 75 ? -37.803 128.406 408.241 1.00 82.28 75 ASP B C 1
ATOM 2463 O O . ASP B 1 75 ? -37.075 129.370 408.062 1.00 80.77 75 ASP B O 1
ATOM 2468 N N . LEU B 1 76 ? -39.033 128.509 408.715 1.00 88.03 76 LEU B N 1
ATOM 2469 C CA . LEU B 1 76 ? -39.746 129.774 408.749 1.00 85.50 76 LEU B CA 1
ATOM 2470 C C . LEU B 1 76 ? -38.896 130.726 409.531 1.00 86.10 76 LEU B C 1
ATOM 2471 O O . LEU B 1 76 ? -38.811 131.901 409.232 1.00 84.66 76 LEU B O 1
ATOM 2476 N N . THR B 1 77 ? -38.167 130.191 410.490 1.00 77.13 77 THR B N 1
ATOM 2477 C CA . THR B 1 77 ? -37.318 130.967 411.342 1.00 79.38 77 THR B CA 1
ATOM 2478 C C . THR B 1 77 ? -36.374 131.675 410.425 1.00 86.24 77 THR B C 1
ATOM 2479 O O . THR B 1 77 ? -36.019 132.808 410.649 1.00 89.96 77 THR B O 1
ATOM 2483 N N . GLY B 1 78 ? -35.975 130.995 409.370 1.00 71.07 78 GLY B N 1
ATOM 2484 C CA . GLY B 1 78 ? -35.049 131.635 408.435 1.00 76.23 78 GLY B CA 1
ATOM 2485 C C . GLY B 1 78 ? -35.711 132.699 407.563 1.00 81.57 78 GLY B C 1
ATOM 2486 O O . GLY B 1 78 ? -35.174 133.781 407.225 1.00 82.77 78 GLY B O 1
ATOM 2487 N N . TRP B 1 79 ? -36.913 132.356 407.163 1.00 80.89 79 TRP B N 1
ATOM 2488 C CA . TRP B 1 79 ? -37.674 133.183 406.284 1.00 75.72 79 TRP B CA 1
ATOM 2489 C C . TRP B 1 79 ? -37.926 134.480 406.972 1.00 73.24 79 TRP B C 1
ATOM 2490 O O . TRP B 1 79 ? -37.849 135.535 406.378 1.00 77.20 79 TRP B O 1
ATOM 2501 N N . ARG B 1 80 ? -38.258 134.400 408.242 1.00 72.99 80 ARG B N 1
ATOM 2502 C CA . ARG B 1 80 ? -38.595 135.584 408.974 1.00 70.57 80 ARG B CA 1
ATOM 2503 C C . ARG B 1 80 ? -37.393 136.444 409.012 1.00 71.18 80 ARG B C 1
ATOM 2504 O O . ARG B 1 80 ? -37.499 137.625 408.786 1.00 71.48 80 ARG B O 1
ATOM 2512 N N . ARG B 1 81 ? -36.229 135.850 409.238 1.00 71.44 81 ARG B N 1
ATOM 2513 C CA . ARG B 1 81 ? -35.045 136.677 409.395 1.00 71.97 81 ARG B CA 1
ATOM 2514 C C . ARG B 1 81 ? -34.873 137.479 408.159 1.00 73.00 81 ARG B C 1
ATOM 2515 O O . ARG B 1 81 ? -34.535 138.636 408.232 1.00 73.29 81 ARG B O 1
ATOM 2523 N N . ARG B 1 82 ? -35.078 136.866 407.008 1.00 73.62 82 ARG B N 1
ATOM 2524 C CA . ARG B 1 82 ? -35.064 137.659 405.767 1.00 74.67 82 ARG B CA 1
ATOM 2525 C C . ARG B 1 82 ? -36.190 138.685 405.497 1.00 74.57 82 ARG B C 1
ATOM 2526 O O . ARG B 1 82 ? -35.935 139.742 404.970 1.00 75.30 82 ARG B O 1
ATOM 2534 N N . VAL B 1 83 ? -37.423 138.343 405.847 1.00 73.72 83 VAL B N 1
ATOM 2535 C CA . VAL B 1 83 ? -38.676 139.032 405.514 1.00 73.62 83 VAL B CA 1
ATOM 2536 C C . VAL B 1 83 ? -39.434 139.582 406.719 1.00 72.58 83 VAL B C 1
ATOM 2537 O O . VAL B 1 83 ? -39.728 138.850 407.641 1.00 71.64 83 VAL B O 1
ATOM 2541 N N . GLY B 1 84 ? -39.806 140.854 406.702 1.00 72.78 84 GLY B N 1
ATOM 2542 C CA . GLY B 1 84 ? -40.368 141.464 407.891 1.00 71.92 84 GLY B CA 1
ATOM 2543 C C . GLY B 1 84 ? -41.756 142.030 407.787 1.00 71.71 84 GLY B C 1
ATOM 2544 O O . GLY B 1 84 ? -42.141 142.565 406.768 1.00 72.48 84 GLY B O 1
ATOM 2545 N N . LEU B 1 85 ? -42.505 141.932 408.872 1.00 70.71 85 LEU B N 1
ATOM 2546 C CA . LEU B 1 85 ? -43.905 142.347 408.885 1.00 70.43 85 LEU B CA 1
ATOM 2547 C C . LEU B 1 85 ? -44.187 143.496 409.856 1.00 70.12 85 LEU B C 1
ATOM 2548 O O . LEU B 1 85 ? -43.824 143.438 411.018 1.00 69.47 85 LEU B O 1
ATOM 2553 N N . VAL B 1 86 ? -44.837 144.540 409.365 1.00 70.66 86 VAL B N 1
ATOM 2554 C CA . VAL B 1 86 ? -45.332 145.611 410.215 1.00 70.42 86 VAL B CA 1
ATOM 2555 C C . VAL B 1 86 ? -46.855 145.724 410.067 1.00 70.23 86 VAL B C 1
ATOM 2556 O O . VAL B 1 86 ? -47.368 146.347 409.133 1.00 70.99 86 VAL B O 1
ATOM 2560 N N . LEU B 1 87 ? -47.555 145.100 411.014 1.00 69.24 87 LEU B N 1
ATOM 2561 C CA . LEU B 1 87 ? -49.006 145.005 411.065 1.00 68.89 87 LEU B CA 1
ATOM 2562 C C . LEU B 1 87 ? -49.696 146.350 411.250 1.00 69.25 87 LEU B C 1
ATOM 2563 O O . LEU B 1 87 ? -49.062 147.374 411.514 1.00 69.68 87 LEU B O 1
ATOM 2568 N N . GLN B 1 88 ? -51.012 146.338 411.115 1.00 69.12 88 GLN B N 1
ATOM 2569 C CA . GLN B 1 88 ? -51.768 147.569 411.203 1.00 69.57 88 GLN B CA 1
ATOM 2570 C C . GLN B 1 88 ? -51.598 148.114 412.599 1.00 69.06 88 GLN B C 1
ATOM 2571 O O . GLN B 1 88 ? -51.032 149.203 412.809 1.00 69.57 88 GLN B O 1
ATOM 2577 N N . ASP B 1 89 ? -52.021 147.275 413.538 1.00 68.08 89 ASP B N 1
ATOM 2578 C CA . ASP B 1 89 ? -52.183 147.612 414.939 1.00 67.50 89 ASP B CA 1
ATOM 2579 C C . ASP B 1 89 ? -50.897 147.429 415.717 1.00 67.18 89 ASP B C 1
ATOM 2580 O O . ASP B 1 89 ? -50.556 146.296 416.061 1.00 66.54 89 ASP B O 1
ATOM 2585 N N . ALA B 1 90 ? -50.209 148.543 416.002 1.00 67.67 90 ALA B N 1
ATOM 2586 C CA . ALA B 1 90 ? -48.885 148.540 416.635 1.00 67.53 90 ALA B CA 1
ATOM 2587 C C . ALA B 1 90 ? -48.805 147.844 417.960 1.00 66.62 90 ALA B C 1
ATOM 2588 O O . ALA B 1 90 ? -47.729 147.498 418.441 1.00 66.42 90 ALA B O 1
ATOM 2590 N N . ASP B 1 91 ? -49.987 147.558 418.486 1.00 66.11 91 ASP B N 1
ATOM 2591 C CA . ASP B 1 91 ? -50.160 146.952 419.785 1.00 65.30 91 ASP B CA 1
ATOM 2592 C C . ASP B 1 91 ? -50.262 145.463 419.523 1.00 64.74 91 ASP B C 1
ATOM 2593 O O . ASP B 1 91 ? -50.660 144.717 420.401 1.00 64.05 91 ASP B O 1
ATOM 2598 N N . ASP B 1 92 ? -49.912 145.009 418.332 1.00 65.07 92 ASP B N 1
ATOM 2599 C CA . ASP B 1 92 ? -49.927 143.577 418.096 1.00 64.60 92 ASP B CA 1
ATOM 2600 C C . ASP B 1 92 ? -48.520 143.038 417.885 1.00 64.73 92 ASP B C 1
ATOM 2601 O O . ASP B 1 92 ? -48.327 141.828 417.775 1.00 64.39 92 ASP B O 1
ATOM 2606 N N . GLN B 1 93 ? -47.534 143.932 417.844 1.00 65.26 93 GLN B N 1
ATOM 2607 C CA . GLN B 1 93 ? -46.135 143.497 417.840 1.00 65.39 93 GLN B CA 1
ATOM 2608 C C . GLN B 1 93 ? -45.299 144.202 418.916 1.00 65.37 93 GLN B C 1
ATOM 2609 O O . GLN B 1 93 ? -44.069 144.100 418.923 1.00 65.60 93 GLN B O 1
ATOM 2615 N N . LEU B 1 94 ? -45.973 144.911 419.816 1.00 65.12 94 LEU B N 1
ATOM 2616 C CA . LEU B 1 94 ? -45.328 145.449 421.007 1.00 65.01 94 LEU B CA 1
ATOM 2617 C C . LEU B 1 94 ? -45.724 145.049 422.424 1.00 64.30 94 LEU B C 1
ATOM 2618 O O . LEU B 1 94 ? -46.652 145.614 423.002 1.00 64.16 94 LEU B O 1
ATOM 2623 N N . PHE B 1 95 ? -45.012 144.073 422.978 1.00 63.93 95 PHE B N 1
ATOM 2624 C CA . PHE B 1 95 ? -45.097 143.777 424.403 1.00 63.41 95 PHE B CA 1
ATOM 2625 C C . PHE B 1 95 ? -44.337 144.517 425.499 1.00 63.52 95 PHE B C 1
ATOM 2626 O O . PHE B 1 95 ? -44.939 145.092 426.405 1.00 63.38 95 PHE B O 1
ATOM 2634 N N . ALA B 1 96 ? -43.012 144.498 425.408 1.00 63.82 96 ALA B N 1
ATOM 2635 C CA . ALA B 1 96 ? -42.248 145.699 425.090 1.00 64.45 96 ALA B CA 1
ATOM 2636 C C . ALA B 1 96 ? -42.244 146.862 426.076 1.00 64.60 96 ALA B C 1
ATOM 2637 O O . ALA B 1 96 ? -42.463 148.012 425.695 1.00 65.06 96 ALA B O 1
ATOM 2639 N N . THR B 1 97 ? -41.994 146.556 427.345 1.00 64.25 97 THR B N 1
ATOM 2640 C CA . THR B 1 97 ? -42.324 147.468 428.433 1.00 64.28 97 THR B CA 1
ATOM 2641 C C . THR B 1 97 ? -41.840 148.898 428.219 1.00 64.94 97 THR B C 1
ATOM 2642 O O . THR B 1 97 ? -42.550 149.856 428.524 1.00 65.13 97 THR B O 1
ATOM 2646 N N . THR B 1 98 ? -40.627 149.034 427.693 1.00 65.33 98 THR B N 1
ATOM 2647 C CA . THR B 1 98 ? -40.193 150.285 427.083 1.00 66.03 98 THR B CA 1
ATOM 2648 C C . THR B 1 98 ? -39.849 150.090 425.610 1.00 66.40 98 THR B C 1
ATOM 2649 O O . THR B 1 98 ? -39.877 148.971 425.099 1.00 66.11 98 THR B O 1
ATOM 2653 N N . VAL B 1 99 ? -39.524 151.187 424.933 1.00 67.10 99 VAL B N 1
ATOM 2654 C CA . VAL B 1 99 ? -39.107 151.130 423.539 1.00 67.60 99 VAL B CA 1
ATOM 2655 C C . VAL B 1 99 ? -37.836 150.310 423.361 1.00 67.62 99 VAL B C 1
ATOM 2656 O O . VAL B 1 99 ? -37.821 149.358 422.598 1.00 67.53 99 VAL B O 1
ATOM 2660 N N . PHE B 1 100 ? -36.776 150.674 424.074 1.00 67.78 100 PHE B N 1
ATOM 2661 C CA . PHE B 1 100 ? -35.512 149.979 423.925 1.00 67.89 100 PHE B CA 1
ATOM 2662 C C . PHE B 1 100 ? -35.725 148.507 424.192 1.00 67.25 100 PHE B C 1
ATOM 2663 O O . PHE B 1 100 ? -35.326 147.647 423.415 1.00 67.35 100 PHE B O 1
ATOM 2671 N N . GLU B 1 101 ? -36.404 148.230 425.288 1.00 66.64 101 GLU B N 1
ATOM 2672 C CA . GLU B 1 101 ? -36.660 146.867 425.690 1.00 66.04 101 GLU B CA 1
ATOM 2673 C C . GLU B 1 101 ? -37.410 146.099 424.615 1.00 65.91 101 GLU B C 1
ATOM 2674 O O . GLU B 1 101 ? -37.362 144.876 424.556 1.00 65.60 101 GLU B O 1
ATOM 2680 N N . ASP B 1 102 ? -38.098 146.832 423.753 1.00 66.21 102 ASP B N 1
ATOM 2681 C CA . ASP B 1 102 ? -38.883 146.216 422.701 1.00 66.15 102 ASP B CA 1
ATOM 2682 C C . ASP B 1 102 ? -38.024 145.842 421.496 1.00 66.70 102 ASP B C 1
ATOM 2683 O O . ASP B 1 102 ? -37.811 144.668 421.183 1.00 66.54 102 ASP B O 1
ATOM 2688 N N . VAL B 1 103 ? -37.579 146.885 420.812 1.00 67.41 103 VAL B N 1
ATOM 2689 C CA . VAL B 1 103 ? -36.683 146.780 419.696 1.00 68.09 103 VAL B CA 1
ATOM 2690 C C . VAL B 1 103 ? -35.654 145.695 419.977 1.00 67.97 103 VAL B C 1
ATOM 2691 O O . VAL B 1 103 ? -35.526 144.737 419.211 1.00 68.07 103 VAL B O 1
ATOM 2695 N N . SER B 1 104 ? -34.986 145.803 421.119 1.00 67.75 104 SER B N 1
ATOM 2696 C CA . SER B 1 104 ? -33.966 144.846 421.507 1.00 67.69 104 SER B CA 1
ATOM 2697 C C . SER B 1 104 ? -34.429 143.413 421.547 1.00 67.18 104 SER B C 1
ATOM 2698 O O . SER B 1 104 ? -33.617 142.523 421.750 1.00 67.21 104 SER B O 1
ATOM 2701 N N . PHE B 1 105 ? -35.728 143.180 421.408 1.00 66.73 105 PHE B N 1
ATOM 2702 C CA . PHE B 1 105 ? -36.196 141.815 421.309 1.00 66.31 105 PHE B CA 1
ATOM 2703 C C . PHE B 1 105 ? -35.609 141.232 420.059 1.00 66.88 105 PHE B C 1
ATOM 2704 O O . PHE B 1 105 ? -35.117 140.123 420.070 1.00 66.86 105 PHE B O 1
ATOM 2712 N N . GLY B 1 106 ? -35.640 142.013 418.987 1.00 67.47 106 GLY B N 1
ATOM 2713 C CA . GLY B 1 106 ? -35.297 141.525 417.670 1.00 68.08 106 GLY B CA 1
ATOM 2714 C C . GLY B 1 106 ? -34.000 140.757 417.595 1.00 68.46 106 GLY B C 1
ATOM 2715 O O . GLY B 1 106 ? -34.007 139.524 417.481 1.00 68.31 106 GLY B O 1
ATOM 2716 N N . PRO B 1 107 ? -32.877 141.489 417.653 1.00 69.01 107 PRO B N 1
ATOM 2717 C CA . PRO B 1 107 ? -31.534 140.922 417.539 1.00 69.52 107 PRO B CA 1
ATOM 2718 C C . PRO B 1 107 ? -31.232 139.867 418.603 1.00 69.01 107 PRO B C 1
ATOM 2719 O O . PRO B 1 107 ? -30.317 139.074 418.386 1.00 69.42 107 PRO B O 1
ATOM 2723 N N . LEU B 1 108 ? -31.981 139.835 419.705 1.00 68.21 108 LEU B N 1
ATOM 2724 C CA . LEU B 1 108 ? -31.755 138.828 420.737 1.00 67.77 108 LEU B CA 1
ATOM 2725 C C . LEU B 1 108 ? -32.253 137.420 420.523 1.00 67.50 108 LEU B C 1
ATOM 2726 O O . LEU B 1 108 ? -31.593 136.454 420.876 1.00 67.59 108 LEU B O 1
ATOM 2731 N N . ASN B 1 109 ? -33.417 137.284 419.917 1.00 67.22 109 ASN B N 1
ATOM 2732 C CA . ASN B 1 109 ? -33.909 135.952 419.615 1.00 67.01 109 ASN B CA 1
ATOM 2733 C C . ASN B 1 109 ? -33.586 135.859 418.122 1.00 67.77 109 ASN B C 1
ATOM 2734 O O . ASN B 1 109 ? -34.135 135.039 417.394 1.00 67.79 109 ASN B O 1
ATOM 2739 N N . LEU B 1 110 ? -32.677 136.720 417.675 1.00 68.45 110 LEU B N 1
ATOM 2740 C CA . LEU B 1 110 ? -32.267 136.745 416.276 1.00 69.34 110 LEU B CA 1
ATOM 2741 C C . LEU B 1 110 ? -30.887 136.121 416.097 1.00 69.78 110 LEU B C 1
ATOM 2742 O O . LEU B 1 110 ? -30.531 135.684 415.003 1.00 70.20 110 LEU B O 1
ATOM 2747 N N . GLY B 1 111 ? -30.115 136.084 417.178 1.00 69.74 111 GLY B N 1
ATOM 2748 C CA . GLY B 1 111 ? -28.780 135.517 417.142 1.00 70.55 111 GLY B CA 1
ATOM 2749 C C . GLY B 1 111 ? -27.700 136.560 417.355 1.00 71.38 111 GLY B C 1
ATOM 2750 O O . GLY B 1 111 ? -27.095 137.045 416.400 1.00 72.10 111 GLY B O 1
ATOM 2751 N N . LEU B 1 112 ? -27.458 136.904 418.616 1.00 71.17 112 LEU B N 1
ATOM 2752 C CA . LEU B 1 112 ? -26.445 137.896 418.958 1.00 71.09 112 LEU B CA 1
ATOM 2753 C C . LEU B 1 112 ? -26.337 138.076 420.469 1.00 70.54 112 LEU B C 1
ATOM 2754 O O . LEU B 1 112 ? -27.338 138.022 421.183 1.00 69.81 112 LEU B O 1
ATOM 2759 N N . SER B 1 113 ? -25.117 138.291 420.948 1.00 70.95 113 SER B N 1
ATOM 2760 C CA . SER B 1 113 ? -24.876 138.481 422.374 1.00 70.65 113 SER B CA 1
ATOM 2761 C C . SER B 1 113 ? -25.580 139.733 422.888 1.00 70.24 113 SER B C 1
ATOM 2762 O O . SER B 1 113 ? -26.570 140.181 422.311 1.00 70.47 113 SER B O 1
ATOM 2765 N N . GLU B 1 114 ? -25.062 140.292 423.977 1.00 69.82 114 GLU B N 1
ATOM 2766 C CA . GLU B 1 114 ? -25.635 141.482 424.564 1.00 69.45 114 GLU B CA 1
ATOM 2767 C C . GLU B 1 114 ? -25.054 142.791 424.011 1.00 70.03 114 GLU B C 1
ATOM 2768 O O . GLU B 1 114 ? -25.823 143.644 423.567 1.00 69.94 114 GLU B O 1
ATOM 2774 N N . ALA B 1 115 ? -23.739 142.947 423.930 1.00 70.70 115 ALA B N 1
ATOM 2775 C CA . ALA B 1 115 ? -23.201 144.262 423.563 1.00 71.23 115 ALA B CA 1
ATOM 2776 C C . ALA B 1 115 ? -23.608 144.649 422.161 1.00 71.62 115 ALA B C 1
ATOM 2777 O O . ALA B 1 115 ? -24.080 145.754 421.906 1.00 71.67 115 ALA B O 1
ATOM 2779 N N . GLU B 1 116 ? -23.458 143.706 421.250 1.00 71.94 116 GLU B N 1
ATOM 2780 C CA . GLU B 1 116 ? -23.747 143.963 419.857 1.00 72.43 116 GLU B CA 1
ATOM 2781 C C . GLU B 1 116 ? -25.214 144.199 419.638 1.00 71.87 116 GLU B C 1
ATOM 2782 O O . GLU B 1 116 ? -25.588 144.949 418.772 1.00 72.22 116 GLU B O 1
ATOM 2788 N N . ALA B 1 117 ? -26.048 143.497 420.378 1.00 71.05 117 ALA B N 1
ATOM 2789 C CA . ALA B 1 117 ? -27.473 143.675 420.242 1.00 70.50 117 ALA B CA 1
ATOM 2790 C C . ALA B 1 117 ? -27.832 145.057 420.631 1.00 70.43 117 ALA B C 1
ATOM 2791 O O . ALA B 1 117 ? -28.678 145.669 420.022 1.00 70.46 117 ALA B O 1
ATOM 2793 N N . ARG B 1 118 ? -27.215 145.541 421.687 1.00 70.35 118 ARG B N 1
ATOM 2794 C CA . ARG B 1 118 ? -27.538 146.875 422.148 1.00 70.31 118 ARG B CA 1
ATOM 2795 C C . ARG B 1 118 ? -27.164 147.802 421.042 1.00 71.12 118 ARG B C 1
ATOM 2796 O O . ARG B 1 118 ? -27.867 148.744 420.724 1.00 71.22 118 ARG B O 1
ATOM 2804 N N . ALA B 1 119 ? -26.036 147.513 420.436 1.00 71.78 119 ALA B N 1
ATOM 2805 C CA . ALA B 1 119 ? -25.533 148.397 419.413 1.00 72.66 119 ALA B CA 1
ATOM 2806 C C . ALA B 1 119 ? -26.531 148.473 418.299 1.00 72.80 119 ALA B C 1
ATOM 2807 O O . ALA B 1 119 ? -26.835 149.546 417.768 1.00 73.24 119 ALA B O 1
ATOM 2809 N N . ARG B 1 120 ? -27.042 147.313 417.939 1.00 72.49 120 ARG B N 1
ATOM 2810 C CA . ARG B 1 120 ? -27.977 147.200 416.843 1.00 72.63 120 ARG B CA 1
ATOM 2811 C C . ARG B 1 120 ? -29.264 147.929 417.119 1.00 72.17 120 ARG B C 1
ATOM 2812 O O . ARG B 1 120 ? -29.829 148.562 416.238 1.00 72.60 120 ARG B O 1
ATOM 2820 N N . VAL B 1 121 ? -29.734 147.838 418.350 1.00 71.35 121 VAL B N 1
ATOM 2821 C CA . VAL B 1 121 ? -30.945 148.532 418.693 1.00 70.94 121 VAL B CA 1
ATOM 2822 C C . VAL B 1 121 ? -30.667 149.997 418.494 1.00 71.59 121 VAL B C 1
ATOM 2823 O O . VAL B 1 121 ? -31.405 150.676 417.819 1.00 71.90 121 VAL B O 1
ATOM 2827 N N . GLU B 1 122 ? -29.543 150.460 419.002 1.00 71.89 122 GLU B N 1
ATOM 2828 C CA . GLU B 1 122 ? -29.307 151.885 419.021 1.00 72.43 122 GLU B CA 1
ATOM 2829 C C . GLU B 1 122 ? -29.302 152.357 417.606 1.00 73.31 122 GLU B C 1
ATOM 2830 O O . GLU B 1 122 ? -29.723 153.457 417.333 1.00 73.72 122 GLU B O 1
ATOM 2836 N N . GLU B 1 123 ? -28.836 151.521 416.693 1.00 73.66 123 GLU B N 1
ATOM 2837 C CA . GLU B 1 123 ? -28.908 151.898 415.282 1.00 74.55 123 GLU B CA 1
ATOM 2838 C C . GLU B 1 123 ? -30.326 152.118 414.754 1.00 74.45 123 GLU B C 1
ATOM 2839 O O . GLU B 1 123 ? -30.577 153.098 414.087 1.00 75.14 123 GLU B O 1
ATOM 2845 N N . ALA B 1 124 ? -31.254 151.230 415.079 1.00 73.62 124 ALA B N 1
ATOM 2846 C CA . ALA B 1 124 ? -32.615 151.261 414.550 1.00 73.49 124 ALA B CA 1
ATOM 2847 C C . ALA B 1 124 ? -33.407 152.419 415.143 1.00 73.36 124 ALA B C 1
ATOM 2848 O O . ALA B 1 124 ? -34.213 153.030 414.449 1.00 73.78 124 ALA B O 1
ATOM 2850 N N . LEU B 1 125 ? -33.158 152.725 416.417 1.00 72.86 125 LEU B N 1
ATOM 2851 C CA . LEU B 1 125 ? -33.855 153.807 417.099 1.00 72.75 125 LEU B CA 1
ATOM 2852 C C . LEU B 1 125 ? -33.554 155.142 416.457 1.00 73.77 125 LEU B C 1
ATOM 2853 O O . LEU B 1 125 ? -34.424 156.004 416.336 1.00 74.02 125 LEU B O 1
ATOM 2858 N N . ALA B 1 126 ? -32.305 155.320 416.058 1.00 74.41 126 ALA B N 1
ATOM 2859 C CA . ALA B 1 126 ? -31.938 156.511 415.320 1.00 75.49 126 ALA B CA 1
ATOM 2860 C C . ALA B 1 126 ? -32.398 156.385 413.871 1.00 76.17 126 ALA B C 1
ATOM 2861 O O . ALA B 1 126 ? -32.653 157.390 413.216 1.00 77.01 126 ALA B O 1
ATOM 2863 N N . ALA B 1 127 ? -32.534 155.149 413.388 1.00 75.85 127 ALA B N 1
ATOM 2864 C CA . ALA B 1 127 ? -33.014 154.898 412.030 1.00 76.46 127 ALA B CA 1
ATOM 2865 C C . ALA B 1 127 ? -34.474 155.279 411.848 1.00 76.36 127 ALA B C 1
ATOM 2866 O O . ALA B 1 127 ? -34.981 155.275 410.729 1.00 76.97 127 ALA B O 1
ATOM 2868 N N . LEU B 1 128 ? -35.158 155.584 412.947 1.00 75.63 128 LEU B N 1
ATOM 2869 C CA . LEU B 1 128 ? -36.545 156.023 412.885 1.00 75.55 128 LEU B CA 1
ATOM 2870 C C . LEU B 1 128 ? -36.726 157.296 413.677 1.00 75.70 128 LEU B C 1
ATOM 2871 O O . LEU B 1 128 ? -37.845 157.688 414.001 1.00 75.49 128 LEU B O 1
ATOM 2876 N N . SER B 1 129 ? -35.600 157.937 413.964 1.00 76.11 129 SER B N 1
ATOM 2877 C CA . SER B 1 129 ? -35.570 159.188 414.700 1.00 76.37 129 SER B CA 1
ATOM 2878 C C . SER B 1 129 ? -36.325 159.083 416.047 1.00 75.38 129 SER B C 1
ATOM 2879 O O . SER B 1 129 ? -37.060 159.998 416.437 1.00 75.56 129 SER B O 1
ATOM 2882 N N . ILE B 1 130 ? -36.127 157.965 416.749 1.00 74.42 130 ILE B N 1
ATOM 2883 C CA . ILE B 1 130 ? -36.690 157.780 418.085 1.00 73.51 130 ILE B CA 1
ATOM 2884 C C . ILE B 1 130 ? -35.601 157.551 419.123 1.00 73.10 130 ILE B C 1
ATOM 2885 O O . ILE B 1 130 ? -35.836 156.918 420.158 1.00 72.25 130 ILE B O 1
ATOM 2890 N N . SER B 1 131 ? -34.406 158.064 418.864 1.00 73.75 131 SER B N 1
ATOM 2891 C CA . SER B 1 131 ? -33.319 157.815 419.792 1.00 73.42 131 SER B CA 1
ATOM 2892 C C . SER B 1 131 ? -33.520 158.641 421.040 1.00 73.23 131 SER B C 1
ATOM 2893 O O . SER B 1 131 ? -32.820 158.458 422.019 1.00 72.87 131 SER B O 1
ATOM 2896 N N . ASP B 1 132 ? -34.470 159.562 421.010 1.00 73.53 132 ASP B N 1
ATOM 2897 C CA . ASP B 1 132 ? -34.769 160.330 422.203 1.00 73.38 132 ASP B CA 1
ATOM 2898 C C . ASP B 1 132 ? -36.037 159.805 422.865 1.00 72.61 132 ASP B C 1
ATOM 2899 O O . ASP B 1 132 ? -36.516 160.365 423.852 1.00 72.47 132 ASP B O 1
ATOM 2904 N N . LEU B 1 133 ? -36.573 158.726 422.309 1.00 72.14 133 LEU B N 1
ATOM 2905 C CA . LEU B 1 133 ? -37.680 158.014 422.924 1.00 71.34 133 LEU B CA 1
ATOM 2906 C C . LEU B 1 133 ? -37.268 156.640 423.404 1.00 70.52 133 LEU B C 1
ATOM 2907 O O . LEU B 1 133 ? -38.022 155.686 423.263 1.00 69.96 133 LEU B O 1
ATOM 2912 N N . ARG B 1 134 ? -36.086 156.539 423.999 1.00 70.48 134 ARG B N 1
ATOM 2913 C CA . ARG B 1 134 ? -35.443 155.236 424.128 1.00 69.96 134 ARG B CA 1
ATOM 2914 C C . ARG B 1 134 ? -35.968 154.473 425.315 1.00 69.12 134 ARG B C 1
ATOM 2915 O O . ARG B 1 134 ? -36.262 153.286 425.224 1.00 68.57 134 ARG B O 1
ATOM 2923 N N . ASP B 1 135 ? -36.084 155.156 426.438 1.00 69.07 135 ASP B N 1
ATOM 2924 C CA . ASP B 1 135 ? -36.400 154.477 427.680 1.00 68.37 135 ASP B CA 1
ATOM 2925 C C . ASP B 1 135 ? -37.695 154.933 428.320 1.00 68.18 135 ASP B C 1
ATOM 2926 O O . ASP B 1 135 ? -37.852 154.875 429.532 1.00 67.86 135 ASP B O 1
ATOM 2931 N N . ARG B 1 136 ? -38.629 155.377 427.492 1.00 68.42 136 ARG B N 1
ATOM 2932 C CA . ARG B 1 136 ? -39.962 155.710 427.968 1.00 68.26 136 ARG B CA 1
ATOM 2933 C C . ARG B 1 136 ? -40.925 154.615 427.481 1.00 67.71 136 ARG B C 1
ATOM 2934 O O . ARG B 1 136 ? -40.674 153.993 426.457 1.00 67.71 136 ARG B O 1
ATOM 2942 N N . PRO B 1 137 ? -41.985 154.328 428.254 1.00 67.25 137 PRO B N 1
ATOM 2943 C CA . PRO B 1 137 ? -42.727 153.075 428.088 1.00 66.59 137 PRO B CA 1
ATOM 2944 C C . PRO B 1 137 ? -43.667 153.154 426.927 1.00 66.77 137 PRO B C 1
ATOM 2945 O O . PRO B 1 137 ? -44.113 154.262 426.641 1.00 67.34 137 PRO B O 1
ATOM 2949 N N . THR B 1 138 ? -43.996 152.019 426.313 1.00 66.34 138 THR B N 1
ATOM 2950 C CA . THR B 1 138 ? -44.623 152.032 424.992 1.00 66.62 138 THR B CA 1
ATOM 2951 C C . THR B 1 138 ? -46.023 152.614 425.042 1.00 66.72 138 THR B C 1
ATOM 2952 O O . THR B 1 138 ? -46.311 153.577 424.340 1.00 67.39 138 THR B O 1
ATOM 2956 N N . HIS B 1 139 ? -46.835 152.171 425.984 1.00 66.17 139 HIS B N 1
ATOM 2957 C CA . HIS B 1 139 ? -48.228 152.555 425.960 1.00 66.25 139 HIS B CA 1
ATOM 2958 C C . HIS B 1 139 ? -48.333 154.036 426.275 1.00 66.96 139 HIS B C 1
ATOM 2959 O O . HIS B 1 139 ? -49.431 154.560 426.468 1.00 67.15 139 HIS B O 1
ATOM 2966 N N . MET B 1 140 ? -47.193 154.714 426.331 1.00 67.39 140 MET B N 1
ATOM 2967 C CA . MET B 1 140 ? -47.189 156.133 426.650 1.00 68.10 140 MET B CA 1
ATOM 2968 C C . MET B 1 140 ? -46.625 156.725 425.364 1.00 68.82 140 MET B C 1
ATOM 2969 O O . MET B 1 140 ? -45.827 157.662 425.406 1.00 69.41 140 MET B O 1
ATOM 2974 N N . LEU B 1 141 ? -47.050 156.187 424.225 1.00 68.82 141 LEU B N 1
ATOM 2975 C CA . LEU B 1 141 ? -46.591 156.665 422.935 1.00 69.55 141 LEU B CA 1
ATOM 2976 C C . LEU B 1 141 ? -47.760 156.871 421.959 1.00 69.95 141 LEU B C 1
ATOM 2977 O O . LEU B 1 141 ? -48.596 155.979 421.774 1.00 69.43 141 LEU B O 1
ATOM 2982 N N . SER B 1 142 ? -47.801 158.049 421.335 1.00 70.92 142 SER B N 1
ATOM 2983 C CA . SER B 1 142 ? -48.747 158.352 420.261 1.00 71.50 142 SER B CA 1
ATOM 2984 C C . SER B 1 142 ? -48.720 157.288 419.184 1.00 71.27 142 SER B C 1
ATOM 2985 O O . SER B 1 142 ? -47.664 156.716 418.914 1.00 71.09 142 SER B O 1
ATOM 2988 N N . GLY B 1 143 ? -49.876 157.079 418.546 1.00 71.37 143 GLY B N 1
ATOM 2989 C CA . GLY B 1 143 ? -50.097 156.034 417.553 1.00 71.15 143 GLY B CA 1
ATOM 2990 C C . GLY B 1 143 ? -49.020 155.884 416.504 1.00 71.62 143 GLY B C 1
ATOM 2991 O O . GLY B 1 143 ? -48.606 154.768 416.188 1.00 71.13 143 GLY B O 1
ATOM 2992 N N . GLY B 1 144 ? -48.566 157.018 415.978 1.00 72.63 144 GLY B N 1
ATOM 2993 C CA . GLY B 1 144 ? -47.534 157.039 414.958 1.00 73.25 144 GLY B CA 1
ATOM 2994 C C . GLY B 1 144 ? -46.223 156.488 415.458 1.00 72.75 144 GLY B C 1
ATOM 2995 O O . GLY B 1 144 ? -45.689 155.527 414.890 1.00 72.54 144 GLY B O 1
ATOM 2996 N N . GLN B 1 145 ? -45.731 157.127 416.525 1.00 72.63 145 GLN B N 1
ATOM 2997 C CA . GLN B 1 145 ? -44.562 156.722 417.328 1.00 72.10 145 GLN B CA 1
ATOM 2998 C C . GLN B 1 145 ? -44.427 155.218 417.521 1.00 71.15 145 GLN B C 1
ATOM 2999 O O . GLN B 1 145 ? -43.371 154.639 417.264 1.00 71.10 145 GLN B O 1
ATOM 3005 N N . LYS B 1 146 ? -45.499 154.585 417.971 1.00 70.46 146 LYS B N 1
ATOM 3006 C CA . LYS B 1 146 ? -45.459 153.148 418.154 1.00 69.60 146 LYS B CA 1
ATOM 3007 C C . LYS B 1 146 ? -45.420 152.356 416.816 1.00 69.82 146 LYS B C 1
ATOM 3008 O O . LYS B 1 146 ? -44.922 151.229 416.810 1.00 69.33 146 LYS B O 1
ATOM 3014 N N . ARG B 1 147 ? -45.882 152.896 415.684 1.00 70.61 147 ARG B N 1
ATOM 3015 C CA . ARG B 1 147 ? -45.548 152.192 414.434 1.00 70.95 147 ARG B CA 1
ATOM 3016 C C . ARG B 1 147 ? -44.049 152.275 414.207 1.00 71.36 147 ARG B C 1
ATOM 3017 O O . ARG B 1 147 ? -43.385 151.255 413.976 1.00 71.09 147 ARG B O 1
ATOM 3025 N N . ARG B 1 148 ? -43.526 153.495 414.307 1.00 72.02 148 ARG B N 1
ATOM 3026 C CA . ARG B 1 148 ? -42.098 153.755 414.203 1.00 72.46 148 ARG B CA 1
ATOM 3027 C C . ARG B 1 148 ? -41.310 152.824 415.094 1.00 71.64 148 ARG B C 1
ATOM 3028 O O . ARG B 1 148 ? -40.257 152.351 414.723 1.00 71.82 148 ARG B O 1
ATOM 3036 N N . VAL B 1 149 ? -41.840 152.523 416.262 1.00 70.77 149 VAL B N 1
ATOM 3037 C CA . VAL B 1 149 ? -41.193 151.548 417.114 1.00 70.00 149 VAL B CA 1
ATOM 3038 C C . VAL B 1 149 ? -41.303 150.109 416.580 1.00 69.60 149 VAL B C 1
ATOM 3039 O O . VAL B 1 149 ? -40.331 149.350 416.606 1.00 69.48 149 VAL B O 1
ATOM 3043 N N . ALA B 1 150 ? -42.474 149.737 416.077 1.00 69.44 150 ALA B N 1
ATOM 3044 C CA . ALA B 1 150 ? -42.694 148.362 415.658 1.00 69.02 150 ALA B CA 1
ATOM 3045 C C . ALA B 1 150 ? -42.034 148.147 414.327 1.00 69.79 150 ALA B C 1
ATOM 3046 O O . ALA B 1 150 ? -41.887 147.023 413.864 1.00 69.63 150 ALA B O 1
ATOM 3048 N N . ILE B 1 151 ? -41.654 149.243 413.697 1.00 70.69 151 ILE B N 1
ATOM 3049 C CA . ILE B 1 151 ? -40.889 149.171 412.467 1.00 71.55 151 ILE B CA 1
ATOM 3050 C C . ILE B 1 151 ? -39.417 149.072 412.847 1.00 71.65 151 ILE B C 1
ATOM 3051 O O . ILE B 1 151 ? -38.687 148.211 412.349 1.00 71.81 151 ILE B O 1
ATOM 3056 N N . ALA B 1 152 ? -39.010 149.959 413.754 1.00 71.59 152 ALA B N 1
ATOM 3057 C CA . ALA B 1 152 ? -37.683 149.948 414.349 1.00 71.60 152 ALA B CA 1
ATOM 3058 C C . ALA B 1 152 ? -37.323 148.569 414.849 1.00 70.88 152 ALA B C 1
ATOM 3059 O O . ALA B 1 152 ? -36.284 148.035 414.507 1.00 71.18 152 ALA B O 1
ATOM 3061 N N . GLY B 1 153 ? -38.198 147.982 415.650 1.00 69.99 153 GLY B N 1
ATOM 3062 C CA . GLY B 1 153 ? -37.926 146.677 416.216 1.00 69.31 153 GLY B CA 1
ATOM 3063 C C . GLY B 1 153 ? -37.714 145.626 415.153 1.00 69.59 153 GLY B C 1
ATOM 3064 O O . GLY B 1 153 ? -37.191 144.547 415.451 1.00 69.27 153 GLY B O 1
ATOM 3065 N N . ALA B 1 154 ? -38.119 145.959 413.921 1.00 70.24 154 ALA B N 1
ATOM 3066 C CA . ALA B 1 154 ? -38.070 145.054 412.771 1.00 70.63 154 ALA B CA 1
ATOM 3067 C C . ALA B 1 154 ? -36.836 145.296 411.948 1.00 71.60 154 ALA B C 1
ATOM 3068 O O . ALA B 1 154 ? -36.123 144.356 411.629 1.00 71.76 154 ALA B O 1
ATOM 3070 N N . VAL B 1 155 ? -36.594 146.564 411.614 1.00 72.30 155 VAL B N 1
ATOM 3071 C CA . VAL B 1 155 ? -35.362 146.995 410.948 1.00 73.27 155 VAL B CA 1
ATOM 3072 C C . VAL B 1 155 ? -34.143 146.836 411.843 1.00 73.07 155 VAL B C 1
ATOM 3073 O O . VAL B 1 155 ? -33.021 147.054 411.411 1.00 73.82 155 VAL B O 1
ATOM 3077 N N . ALA B 1 156 ? -34.367 146.457 413.092 1.00 72.11 156 ALA B N 1
ATOM 3078 C CA . ALA B 1 156 ? -33.279 146.153 414.005 1.00 71.87 156 ALA B CA 1
ATOM 3079 C C . ALA B 1 156 ? -32.640 144.849 413.580 1.00 71.99 156 ALA B C 1
ATOM 3080 O O . ALA B 1 156 ? -31.430 144.728 413.569 1.00 72.44 156 ALA B O 1
ATOM 3082 N N . MET B 1 157 ? -33.462 143.867 413.246 1.00 71.62 157 MET B N 1
ATOM 3083 C CA . MET B 1 157 ? -32.975 142.730 412.509 1.00 71.99 157 MET B CA 1
ATOM 3084 C C . MET B 1 157 ? -32.714 143.374 411.183 1.00 73.06 157 MET B C 1
ATOM 3085 O O . MET B 1 157 ? -33.296 144.409 410.922 1.00 73.26 157 MET B O 1
ATOM 3090 N N . ARG B 1 158 ? -31.839 142.833 410.346 1.00 73.85 158 ARG B N 1
ATOM 3091 C CA . ARG B 1 158 ? -31.661 143.463 409.046 1.00 74.95 158 ARG B CA 1
ATOM 3092 C C . ARG B 1 158 ? -32.339 142.627 407.994 1.00 75.21 158 ARG B C 1
ATOM 3093 O O . ARG B 1 158 ? -31.775 141.644 407.525 1.00 75.58 158 ARG B O 1
ATOM 3101 N N . PRO B 1 159 ? -33.574 142.994 407.637 1.00 75.04 159 PRO B N 1
ATOM 3102 C CA . PRO B 1 159 ? -34.226 142.206 406.606 1.00 75.34 159 PRO B CA 1
ATOM 3103 C C . PRO B 1 159 ? -33.873 142.800 405.252 1.00 76.67 159 PRO B C 1
ATOM 3104 O O . PRO B 1 159 ? -33.539 143.985 405.170 1.00 77.19 159 PRO B O 1
ATOM 3108 N N . GLU B 1 160 ? -33.910 141.998 404.200 1.00 77.29 160 GLU B N 1
ATOM 3109 C CA . GLU B 1 160 ? -33.867 142.603 402.892 1.00 78.54 160 GLU B CA 1
ATOM 3110 C C . GLU B 1 160 ? -35.245 143.191 402.662 1.00 78.33 160 GLU B C 1
ATOM 3111 O O . GLU B 1 160 ? -35.369 144.375 402.393 1.00 78.87 160 GLU B O 1
ATOM 3117 N N . VAL B 1 161 ? -36.279 142.377 402.836 1.00 77.54 161 VAL B N 1
ATOM 3118 C CA . VAL B 1 161 ? -37.629 142.798 402.512 1.00 77.42 161 VAL B CA 1
ATOM 3119 C C . VAL B 1 161 ? -38.431 143.237 403.716 1.00 76.26 161 VAL B C 1
ATOM 3120 O O . VAL B 1 161 ? -38.477 142.530 404.722 1.00 75.23 161 VAL B O 1
ATOM 3124 N N . LEU B 1 162 ? -39.086 144.388 403.613 1.00 76.50 162 LEU B N 1
ATOM 3125 C CA . LEU B 1 162 ? -39.908 144.865 404.712 1.00 75.52 162 LEU B CA 1
ATOM 3126 C C . LEU B 1 162 ? -41.350 145.054 404.293 1.00 75.47 162 LEU B C 1
ATOM 3127 O O . LEU B 1 162 ? -41.672 146.033 403.639 1.00 76.28 162 LEU B O 1
ATOM 3132 N N . LEU B 1 163 ? -42.208 144.113 404.685 1.00 74.56 163 LEU B N 1
ATOM 3133 C CA . LEU B 1 163 ? -43.653 144.231 404.496 1.00 74.33 163 LEU B CA 1
ATOM 3134 C C . LEU B 1 163 ? -44.211 145.285 405.442 1.00 73.87 163 LEU B C 1
ATOM 3135 O O . LEU B 1 163 ? -43.730 145.450 406.548 1.00 73.24 163 LEU B O 1
ATOM 3140 N N . LEU B 1 164 ? -45.207 146.022 404.993 1.00 74.27 164 LEU B N 1
ATOM 3141 C CA . LEU B 1 164 ? -45.898 146.948 405.861 1.00 73.86 164 LEU B CA 1
ATOM 3142 C C . LEU B 1 164 ? -47.365 146.771 405.593 1.00 73.67 164 LEU B C 1
ATOM 3143 O O . LEU B 1 164 ? -47.744 146.261 404.547 1.00 74.15 164 LEU B O 1
ATOM 3148 N N . ASP B 1 165 ? -48.197 147.184 406.533 1.00 73.01 165 ASP B N 1
ATOM 3149 C CA . ASP B 1 165 ? -49.624 147.016 406.372 1.00 72.79 165 ASP B CA 1
ATOM 3150 C C . ASP B 1 165 ? -50.266 148.288 406.869 1.00 72.97 165 ASP B C 1
ATOM 3151 O O . ASP B 1 165 ? -50.228 148.564 408.047 1.00 72.30 165 ASP B O 1
ATOM 3156 N N . GLU B 1 166 ? -50.837 149.071 405.973 1.00 73.95 166 GLU B N 1
ATOM 3157 C CA . GLU B 1 166 ? -51.399 150.363 406.349 1.00 74.32 166 GLU B CA 1
ATOM 3158 C C . GLU B 1 166 ? -50.435 151.244 407.126 1.00 74.38 166 GLU B C 1
ATOM 3159 O O . GLU B 1 166 ? -50.711 151.610 408.256 1.00 73.77 166 GLU B O 1
ATOM 3165 N N . PRO B 1 167 ? -49.306 151.603 406.528 1.00 75.16 167 PRO B N 1
ATOM 3166 C CA . PRO B 1 167 ? -48.366 152.353 407.357 1.00 75.12 167 PRO B CA 1
ATOM 3167 C C . PRO B 1 167 ? -48.636 153.855 407.431 1.00 75.92 167 PRO B C 1
ATOM 3168 O O . PRO B 1 167 ? -47.711 154.620 407.686 1.00 76.32 167 PRO B O 1
ATOM 3172 N N . THR B 1 168 ? -49.879 154.275 407.254 1.00 76.18 168 THR B N 1
ATOM 3173 C CA . THR B 1 168 ? -50.191 155.684 407.433 1.00 76.93 168 THR B CA 1
ATOM 3174 C C . THR B 1 168 ? -51.506 155.872 408.156 1.00 76.45 168 THR B C 1
ATOM 3175 O O . THR B 1 168 ? -51.943 157.004 408.371 1.00 77.06 168 THR B O 1
ATOM 3179 N N . ALA B 1 169 ? -52.113 154.741 408.523 1.00 75.41 169 ALA B N 1
ATOM 3180 C CA . ALA B 1 169 ? -53.382 154.683 409.249 1.00 74.82 169 ALA B CA 1
ATOM 3181 C C . ALA B 1 169 ? -53.413 155.628 410.425 1.00 74.69 169 ALA B C 1
ATOM 3182 O O . ALA B 1 169 ? -52.646 155.468 411.376 1.00 74.02 169 ALA B O 1
ATOM 3184 N N . GLY B 1 170 ? -54.289 156.623 410.361 1.00 75.41 170 GLY B N 1
ATOM 3185 C CA . GLY B 1 170 ? -54.421 157.570 411.454 1.00 75.40 170 GLY B CA 1
ATOM 3186 C C . GLY B 1 170 ? -53.155 158.365 411.711 1.00 75.82 170 GLY B C 1
ATOM 3187 O O . GLY B 1 170 ? -52.703 158.494 412.851 1.00 75.23 170 GLY B O 1
ATOM 3188 N N . LEU B 1 171 ? -52.563 158.882 410.641 1.00 76.87 171 LEU B N 1
ATOM 3189 C CA . LEU B 1 171 ? -51.454 159.811 410.783 1.00 77.47 171 LEU B CA 1
ATOM 3190 C C . LEU B 1 171 ? -51.850 161.115 410.146 1.00 78.88 171 LEU B C 1
ATOM 3191 O O . LEU B 1 171 ? -52.586 161.120 409.169 1.00 79.55 171 LEU B O 1
ATOM 3196 N N . ASP B 1 172 ? -51.405 162.225 410.719 1.00 79.36 172 ASP B N 1
ATOM 3197 C CA . ASP B 1 172 ? -51.650 163.510 410.088 1.00 80.82 172 ASP B CA 1
ATOM 3198 C C . ASP B 1 172 ? -50.618 163.667 408.992 1.00 91.34 172 ASP B C 1
ATOM 3199 O O . ASP B 1 172 ? -49.593 162.977 409.010 1.00 99.98 172 ASP B O 1
ATOM 3204 N N . LEU B 1 173 ? -50.883 164.570 408.049 1.00 83.12 173 LEU B N 1
ATOM 3205 C CA . LEU B 1 173 ? -50.038 164.719 406.868 1.00 84.12 173 LEU B CA 1
ATOM 3206 C C . LEU B 1 173 ? -48.617 165.123 407.266 1.00 85.85 173 LEU B C 1
ATOM 3207 O O . LEU B 1 173 ? -47.656 164.846 406.549 1.00 91.91 173 LEU B O 1
ATOM 3212 N N . ALA B 1 174 ? -48.491 165.756 408.429 1.00 90.44 174 ALA B N 1
ATOM 3213 C CA . ALA B 1 174 ? -47.184 166.000 409.036 1.00 84.06 174 ALA B CA 1
ATOM 3214 C C . ALA B 1 174 ? -46.484 164.682 409.324 1.00 82.32 174 ALA B C 1
ATOM 3215 O O . ALA B 1 174 ? -45.547 164.292 408.626 1.00 82.56 174 ALA B O 1
ATOM 3217 N N . GLY B 1 175 ? -46.962 163.995 410.356 1.00 82.03 175 GLY B N 1
ATOM 3218 C CA . GLY B 1 175 ? -46.421 162.706 410.739 1.00 79.81 175 GLY B CA 1
ATOM 3219 C C . GLY B 1 175 ? -46.438 161.685 409.618 1.00 79.82 175 GLY B C 1
ATOM 3220 O O . GLY B 1 175 ? -45.639 160.752 409.631 1.00 79.20 175 GLY B O 1
ATOM 3221 N N . THR B 1 176 ? -47.345 161.851 408.657 1.00 80.58 176 THR B N 1
ATOM 3222 C CA . THR B 1 176 ? -47.332 161.010 407.462 1.00 80.83 176 THR B CA 1
ATOM 3223 C C . THR B 1 176 ? -46.108 161.318 406.595 1.00 81.80 176 THR B C 1
ATOM 3224 O O . THR B 1 176 ? -45.407 160.406 406.143 1.00 81.56 176 THR B O 1
ATOM 3228 N N . GLU B 1 177 ? -45.849 162.600 406.362 1.00 82.96 177 GLU B N 1
ATOM 3229 C CA . GLU B 1 177 ? -44.765 162.961 405.461 1.00 84.03 177 GLU B CA 1
ATOM 3230 C C . GLU B 1 177 ? -43.413 162.645 406.056 1.00 83.44 177 GLU B C 1
ATOM 3231 O O . GLU B 1 177 ? -42.524 162.176 405.352 1.00 83.77 177 GLU B O 1
ATOM 3237 N N . GLN B 1 178 ? -43.253 162.888 407.352 1.00 82.62 178 GLN B N 1
ATOM 3238 C CA . GLN B 1 178 ? -41.956 162.682 407.975 1.00 82.13 178 GLN B CA 1
ATOM 3239 C C . GLN B 1 178 ? -41.763 161.183 408.150 1.00 80.97 178 GLN B C 1
ATOM 3240 O O . GLN B 1 178 ? -40.645 160.711 408.337 1.00 80.67 178 GLN B O 1
ATOM 3246 N N . LEU B 1 179 ? -42.845 160.420 408.062 1.00 80.38 179 LEU B N 1
ATOM 3247 C CA . LEU B 1 179 ? -42.663 158.982 407.995 1.00 79.50 179 LEU B CA 1
ATOM 3248 C C . LEU B 1 179 ? -42.006 158.649 406.682 1.00 80.38 179 LEU B C 1
ATOM 3249 O O . LEU B 1 179 ? -40.909 158.090 406.659 1.00 80.22 179 LEU B O 1
ATOM 3254 N N . LEU B 1 180 ? -42.713 158.985 405.604 1.00 81.34 180 LEU B N 1
ATOM 3255 C CA . LEU B 1 180 ? -42.293 158.741 404.222 1.00 82.38 180 LEU B CA 1
ATOM 3256 C C . LEU B 1 180 ? -40.804 158.775 404.053 1.00 82.79 180 LEU B C 1
ATOM 3257 O O . LEU B 1 180 ? -40.198 157.798 403.627 1.00 82.65 180 LEU B O 1
ATOM 3262 N N . THR B 1 181 ? -40.238 159.923 404.406 1.00 83.34 181 THR B N 1
ATOM 3263 C CA . THR B 1 181 ? -38.801 160.110 404.473 1.00 83.66 181 THR B CA 1
ATOM 3264 C C . THR B 1 181 ? -38.118 158.877 405.051 1.00 82.53 181 THR B C 1
ATOM 3265 O O . THR B 1 181 ? -37.344 158.205 404.361 1.00 82.87 181 THR B O 1
ATOM 3269 N N . LEU B 1 182 ? -38.460 158.558 406.298 1.00 81.25 182 LEU B N 1
ATOM 3270 C CA . LEU B 1 182 ? -37.775 157.515 407.063 1.00 80.18 182 LEU B CA 1
ATOM 3271 C C . LEU B 1 182 ? -37.773 156.131 406.435 1.00 79.89 182 LEU B C 1
ATOM 3272 O O . LEU B 1 182 ? -37.003 155.268 406.843 1.00 79.29 182 LEU B O 1
ATOM 3277 N N . LEU B 1 183 ? -38.627 155.908 405.451 1.00 80.35 183 LEU B N 1
ATOM 3278 C CA . LEU B 1 183 ? -38.626 154.618 404.800 1.00 80.18 183 LEU B CA 1
ATOM 3279 C C . LEU B 1 183 ? -38.278 154.756 403.316 1.00 81.58 183 LEU B C 1
ATOM 3280 O O . LEU B 1 183 ? -37.913 153.740 402.678 1.00 81.69 183 LEU B O 1
ATOM 3285 N N . ARG B 1 184 ? -38.357 155.975 402.765 1.00 82.72 184 ARG B N 1
ATOM 3286 C CA . ARG B 1 184 ? -37.722 156.169 401.472 1.00 84.14 184 ARG B CA 1
ATOM 3287 C C . ARG B 1 184 ? -36.244 156.021 401.760 1.00 84.18 184 ARG B C 1
ATOM 3288 O O . ARG B 1 184 ? -35.499 155.360 401.036 1.00 84.69 184 ARG B O 1
ATOM 3296 N N . GLY B 1 185 ? -35.849 156.619 402.871 1.00 83.62 185 GLY B N 1
ATOM 3297 C CA . GLY B 1 185 ? -34.529 156.416 403.403 1.00 83.40 185 GLY B CA 1
ATOM 3298 C C . GLY B 1 185 ? -34.185 154.945 403.540 1.00 82.61 185 GLY B C 1
ATOM 3299 O O . GLY B 1 185 ? -33.033 154.570 403.392 1.00 82.91 185 GLY B O 1
ATOM 3300 N N . LEU B 1 186 ? -35.163 154.092 403.810 1.00 81.66 186 LEU B N 1
ATOM 3301 C CA . LEU B 1 186 ? -34.842 152.678 403.952 1.00 80.96 186 LEU B CA 1
ATOM 3302 C C . LEU B 1 186 ? -34.594 152.002 402.613 1.00 81.88 186 LEU B C 1
ATOM 3303 O O . LEU B 1 186 ? -33.694 151.179 402.493 1.00 81.92 186 LEU B O 1
ATOM 3308 N N . ARG B 1 187 ? -35.392 152.341 401.607 1.00 82.68 187 ARG B N 1
ATOM 3309 C CA . ARG B 1 187 ? -35.237 151.724 400.295 1.00 83.65 187 ARG B CA 1
ATOM 3310 C C . ARG B 1 187 ? -33.973 152.263 399.672 1.00 84.91 187 ARG B C 1
ATOM 3311 O O . ARG B 1 187 ? -33.279 151.554 398.956 1.00 85.52 187 ARG B O 1
ATOM 3319 N N . ALA B 1 188 ? -33.669 153.520 399.979 1.00 85.31 188 ALA B N 1
ATOM 3320 C CA . ALA B 1 188 ? -32.450 154.152 399.496 1.00 86.49 188 ALA B CA 1
ATOM 3321 C C . ALA B 1 188 ? -31.218 153.454 400.073 1.00 86.04 188 ALA B C 1
ATOM 3322 O O . ALA B 1 188 ? -30.144 153.480 399.477 1.00 87.02 188 ALA B O 1
ATOM 3324 N N . ALA B 1 189 ? -31.381 152.825 401.230 1.00 84.60 189 ALA B N 1
ATOM 3325 C CA . ALA B 1 189 ? -30.301 152.058 401.833 1.00 84.12 189 ALA B CA 1
ATOM 3326 C C . ALA B 1 189 ? -30.245 150.675 401.208 1.00 84.15 189 ALA B C 1
ATOM 3327 O O . ALA B 1 189 ? -29.258 149.957 401.339 1.00 84.16 189 ALA B O 1
ATOM 3329 N N . GLY B 1 190 ? -31.326 150.303 400.537 1.00 84.21 190 GLY B N 1
ATOM 3330 C CA . GLY B 1 190 ? -31.349 149.067 399.783 1.00 84.43 190 GLY B CA 1
ATOM 3331 C C . GLY B 1 190 ? -32.462 148.108 400.144 1.00 83.29 190 GLY B C 1
ATOM 3332 O O . GLY B 1 190 ? -32.456 146.946 399.732 1.00 83.27 190 GLY B O 1
ATOM 3333 N N . MET B 1 191 ? -33.443 148.583 400.893 1.00 82.40 191 MET B N 1
ATOM 3334 C CA . MET B 1 191 ? -34.432 147.665 401.420 1.00 81.20 191 MET B CA 1
ATOM 3335 C C . MET B 1 191 ? -35.693 147.628 400.556 1.00 81.51 191 MET B C 1
ATOM 3336 O O . MET B 1 191 ? -36.316 148.654 400.286 1.00 81.95 191 MET B O 1
ATOM 3341 N N . THR B 1 192 ? -36.041 146.426 400.113 1.00 81.34 192 THR B N 1
ATOM 3342 C CA . THR B 1 192 ? -37.276 146.170 399.387 1.00 81.47 192 THR B CA 1
ATOM 3343 C C . THR B 1 192 ? -38.512 146.561 400.190 1.00 80.45 192 THR B C 1
ATOM 3344 O O . THR B 1 192 ? -38.841 145.912 401.176 1.00 79.20 192 THR B O 1
ATOM 3348 N N . LEU B 1 193 ? -39.207 147.606 399.762 1.00 81.04 193 LEU B N 1
ATOM 3349 C CA . LEU B 1 193 ? -40.473 147.983 400.383 1.00 80.25 193 LEU B CA 1
ATOM 3350 C C . LEU B 1 193 ? -41.661 147.312 399.699 1.00 80.23 193 LEU B C 1
ATOM 3351 O O . LEU B 1 193 ? -41.770 147.323 398.480 1.00 81.33 193 LEU B O 1
ATOM 3356 N N . VAL B 1 194 ? -42.540 146.726 400.502 1.00 78.99 194 VAL B N 1
ATOM 3357 C CA . VAL B 1 194 ? -43.782 146.118 400.043 1.00 78.79 194 VAL B CA 1
ATOM 3358 C C . VAL B 1 194 ? -44.873 146.584 400.975 1.00 77.89 194 VAL B C 1
ATOM 3359 O O . VAL B 1 194 ? -44.687 146.464 402.170 1.00 76.86 194 VAL B O 1
ATOM 3363 N N . PHE B 1 195 ? -45.998 147.109 400.507 1.00 78.27 195 PHE B N 1
ATOM 3364 C CA . PHE B 1 195 ? -46.993 147.489 401.508 1.00 77.36 195 PHE B CA 1
ATOM 3365 C C . PHE B 1 195 ? -48.429 147.586 401.073 1.00 77.49 195 PHE B C 1
ATOM 3366 O O . PHE B 1 195 ? -48.734 148.131 400.027 1.00 78.62 195 PHE B O 1
ATOM 3374 N N . SER B 1 196 ? -49.323 147.075 401.909 1.00 76.35 196 SER B N 1
ATOM 3375 C CA . SER B 1 196 ? -50.732 147.300 401.693 1.00 76.39 196 SER B CA 1
ATOM 3376 C C . SER B 1 196 ? -51.047 148.727 402.092 1.00 76.77 196 SER B C 1
ATOM 3377 O O . SER B 1 196 ? -50.350 149.316 402.906 1.00 76.53 196 SER B O 1
ATOM 3380 N N . THR B 1 197 ? -52.101 149.270 401.496 1.00 77.42 197 THR B N 1
ATOM 3381 C CA . THR B 1 197 ? -52.628 150.601 401.797 1.00 77.89 197 THR B CA 1
ATOM 3382 C C . THR B 1 197 ? -54.023 150.680 401.178 1.00 78.31 197 THR B C 1
ATOM 3383 O O . THR B 1 197 ? -54.434 149.753 400.472 1.00 78.31 197 THR B O 1
ATOM 3387 N N . HIS B 1 198 ? -54.761 151.756 401.454 1.00 78.69 198 HIS B N 1
ATOM 3388 C CA . HIS B 1 198 ? -55.898 152.090 400.605 1.00 79.56 198 HIS B CA 1
ATOM 3389 C C . HIS B 1 198 ? -55.925 153.597 400.256 1.00 80.89 198 HIS B C 1
ATOM 3390 O O . HIS B 1 198 ? -56.537 153.944 399.224 1.00 82.03 198 HIS B O 1
ATOM 3397 N N . ASP B 1 199 ? -55.303 154.496 401.036 1.00 80.87 199 ASP B N 1
ATOM 3398 C CA . ASP B 1 199 ? -55.196 155.839 400.475 1.00 82.34 199 ASP B CA 1
ATOM 3399 C C . ASP B 1 199 ? -54.178 155.703 399.373 1.00 83.27 199 ASP B C 1
ATOM 3400 O O . ASP B 1 199 ? -52.989 155.485 399.640 1.00 82.94 199 ASP B O 1
ATOM 3405 N N . VAL B 1 200 ? -54.702 155.782 398.148 1.00 84.44 200 VAL B N 1
ATOM 3406 C CA . VAL B 1 200 ? -53.965 155.671 396.903 1.00 85.59 200 VAL B CA 1
ATOM 3407 C C . VAL B 1 200 ? -52.737 156.574 396.819 1.00 86.42 200 VAL B C 1
ATOM 3408 O O . VAL B 1 200 ? -51.663 156.111 396.439 1.00 86.55 200 VAL B O 1
ATOM 3412 N N . GLU B 1 201 ? -52.879 157.844 397.198 1.00 86.99 201 GLU B N 1
ATOM 3413 C CA . GLU B 1 201 ? -51.834 158.831 396.921 1.00 88.08 201 GLU B CA 1
ATOM 3414 C C . GLU B 1 201 ? -50.495 158.472 397.582 1.00 87.25 201 GLU B C 1
ATOM 3415 O O . GLU B 1 201 ? -49.426 158.923 397.144 1.00 88.11 201 GLU B O 1
ATOM 3421 N N . LEU B 1 202 ? -50.557 157.623 398.606 1.00 85.63 202 LEU B N 1
ATOM 3422 C CA . LEU B 1 202 ? -49.357 157.100 399.239 1.00 84.76 202 LEU B CA 1
ATOM 3423 C C . LEU B 1 202 ? -48.498 156.363 398.223 1.00 85.31 202 LEU B C 1
ATOM 3424 O O . LEU B 1 202 ? -47.306 156.630 398.098 1.00 85.77 202 LEU B O 1
ATOM 3429 N N . ALA B 1 203 ? -49.105 155.448 397.480 1.00 85.33 203 ALA B N 1
ATOM 3430 C CA . ALA B 1 203 ? -48.363 154.730 396.454 1.00 85.96 203 ALA B CA 1
ATOM 3431 C C . ALA B 1 203 ? -47.896 155.698 395.370 1.00 87.78 203 ALA B C 1
ATOM 3432 O O . ALA B 1 203 ? -46.981 155.400 394.611 1.00 88.51 203 ALA B O 1
ATOM 3434 N N . ALA B 1 204 ? -48.524 156.866 395.313 1.00 88.57 204 ALA B N 1
ATOM 3435 C CA . ALA B 1 204 ? -48.078 157.919 394.417 1.00 90.32 204 ALA B CA 1
ATOM 3436 C C . ALA B 1 204 ? -46.954 158.742 395.051 1.00 90.39 204 ALA B C 1
ATOM 3437 O O . ALA B 1 204 ? -46.485 159.723 394.453 1.00 91.81 204 ALA B O 1
ATOM 3439 N N . ALA B 1 205 ? -46.521 158.330 396.250 1.00 88.90 205 ALA B N 1
ATOM 3440 C CA . ALA B 1 205 ? -45.521 159.078 397.030 1.00 88.78 205 ALA B CA 1
ATOM 3441 C C . ALA B 1 205 ? -44.291 158.236 397.380 1.00 88.02 205 ALA B C 1
ATOM 3442 O O . ALA B 1 205 ? -43.223 158.772 397.676 1.00 88.26 205 ALA B O 1
ATOM 3444 N N . LEU B 1 206 ? -44.438 156.921 397.333 1.00 87.15 206 LEU B N 1
ATOM 3445 C CA . LEU B 1 206 ? -43.371 156.038 397.765 1.00 86.34 206 LEU B CA 1
ATOM 3446 C C . LEU B 1 206 ? -43.088 154.869 396.840 1.00 86.59 206 LEU B C 1
ATOM 3447 O O . LEU B 1 206 ? -42.003 154.303 396.861 1.00 86.47 206 LEU B O 1
ATOM 3452 N N . ALA B 1 207 ? -44.072 154.523 396.017 1.00 87.02 207 ALA B N 1
ATOM 3453 C CA . ALA B 1 207 ? -44.038 153.273 395.266 1.00 87.04 207 ALA B CA 1
ATOM 3454 C C . ALA B 1 207 ? -43.312 153.377 393.940 1.00 88.67 207 ALA B C 1
ATOM 3455 O O . ALA B 1 207 ? -43.434 154.378 393.232 1.00 90.02 207 ALA B O 1
ATOM 3457 N N . ASP B 1 208 ? -42.557 152.331 393.611 1.00 88.60 208 ASP B N 1
ATOM 3458 C CA . ASP B 1 208 ? -42.014 152.177 392.265 1.00 90.13 208 ASP B CA 1
ATOM 3459 C C . ASP B 1 208 ? -43.069 151.578 391.352 1.00 90.55 208 ASP B C 1
ATOM 3460 O O . ASP B 1 208 ? -43.495 152.197 390.376 1.00 91.92 208 ASP B O 1
ATOM 3465 N N . ARG B 1 209 ? -43.473 150.358 391.671 1.00 89.41 209 ARG B N 1
ATOM 3466 C CA . ARG B 1 209 ? -44.541 149.706 390.943 1.00 89.60 209 ARG B CA 1
ATOM 3467 C C . ARG B 1 209 ? -45.704 149.457 391.874 1.00 88.13 209 ARG B C 1
ATOM 3468 O O . ARG B 1 209 ? -45.533 149.446 393.075 1.00 86.85 209 ARG B O 1
ATOM 3476 N N . VAL B 1 210 ? -46.888 149.263 391.325 1.00 88.35 210 VAL B N 1
ATOM 3477 C CA . VAL B 1 210 ? -48.084 149.120 392.125 1.00 87.12 210 VAL B CA 1
ATOM 3478 C C . VAL B 1 210 ? -48.738 147.797 391.811 1.00 86.59 210 VAL B C 1
ATOM 3479 O O . VAL B 1 210 ? -48.731 147.352 390.672 1.00 87.61 210 VAL B O 1
ATOM 3483 N N . ALA B 1 211 ? -49.279 147.144 392.824 1.00 85.02 211 ALA B N 1
ATOM 3484 C CA . ALA B 1 211 ? -50.104 145.971 392.599 1.00 84.46 211 ALA B CA 1
ATOM 3485 C C . ALA B 1 211 ? -51.542 146.387 392.742 1.00 84.23 211 ALA B C 1
ATOM 3486 O O . ALA B 1 211 ? -51.844 147.317 393.475 1.00 83.92 211 ALA B O 1
ATOM 3488 N N . LEU B 1 212 ? -52.428 145.724 392.016 1.00 84.48 212 LEU B N 1
ATOM 3489 C CA . LEU B 1 212 ? -53.848 145.938 392.211 1.00 84.13 212 LEU B CA 1
ATOM 3490 C C . LEU B 1 212 ? -54.576 144.637 392.286 1.00 83.21 212 LEU B C 1
ATOM 3491 O O . LEU B 1 212 ? -54.310 143.740 391.493 1.00 83.63 212 LEU B O 1
ATOM 3496 N N . PHE B 1 213 ? -55.499 144.524 393.236 1.00 82.00 213 PHE B N 1
ATOM 3497 C CA . PHE B 1 213 ? -56.388 143.370 393.306 1.00 81.17 213 PHE B CA 1
ATOM 3498 C C . PHE B 1 213 ? -57.632 143.635 394.147 1.00 81.78 213 PHE B C 1
ATOM 3499 O O . PHE B 1 213 ? -57.554 144.247 395.213 1.00 83.75 213 PHE B O 1
ATOM 3507 N N . ARG B 1 214 ? -58.712 143.061 393.601 1.00 81.53 214 ARG B N 1
ATOM 3508 C CA . ARG B 1 214 ? -59.978 142.676 394.216 1.00 87.39 214 ARG B CA 1
ATOM 3509 C C . ARG B 1 214 ? -60.286 141.223 393.766 1.00 101.02 214 ARG B C 1
ATOM 3510 O O . ARG B 1 214 ? -59.731 140.745 392.777 1.00 101.81 214 ARG B O 1
ATOM 3518 N N . THR B 1 215 ? -61.155 140.534 394.507 1.00 100.55 215 THR B N 1
ATOM 3519 C CA . THR B 1 215 ? -61.362 139.091 394.464 1.00 98.79 215 THR B CA 1
ATOM 3520 C C . THR B 1 215 ? -60.114 138.805 395.292 1.00 92.62 215 THR B C 1
ATOM 3521 O O . THR B 1 215 ? -59.939 139.357 396.379 1.00 93.06 215 THR B O 1
ATOM 3525 N N . GLY B 1 216 ? -59.250 137.940 394.772 1.00 92.68 216 GLY B N 1
ATOM 3526 C CA . GLY B 1 216 ? -57.998 137.740 395.478 1.00 90.31 216 GLY B CA 1
ATOM 3527 C C . GLY B 1 216 ? -56.755 137.821 394.614 1.00 86.07 216 GLY B C 1
ATOM 3528 O O . GLY B 1 216 ? -55.692 138.234 395.076 1.00 93.04 216 GLY B O 1
ATOM 3529 N N . ARG B 1 217 ? -56.890 137.424 393.352 1.00 88.84 217 ARG B N 1
ATOM 3530 C CA . ARG B 1 217 ? -55.812 137.575 392.382 1.00 79.51 217 ARG B CA 1
ATOM 3531 C C . ARG B 1 217 ? -55.481 139.045 392.150 1.00 80.45 217 ARG B C 1
ATOM 3532 O O . ARG B 1 217 ? -56.361 139.905 392.199 1.00 80.60 217 ARG B O 1
ATOM 3540 N N . VAL B 1 218 ? -54.207 139.327 391.896 1.00 81.12 218 VAL B N 1
ATOM 3541 C CA . VAL B 1 218 ? -53.790 140.647 391.468 1.00 82.26 218 VAL B CA 1
ATOM 3542 C C . VAL B 1 218 ? -54.151 140.751 389.983 1.00 83.83 218 VAL B C 1
ATOM 3543 O O . VAL B 1 218 ? -54.004 139.798 389.200 1.00 84.30 218 VAL B O 1
ATOM 3547 N N . LEU B 1 219 ? -54.688 141.898 389.612 1.00 84.67 219 LEU B N 1
ATOM 3548 C CA . LEU B 1 219 ? -55.158 142.080 388.271 1.00 86.18 219 LEU B CA 1
ATOM 3549 C C . LEU B 1 219 ? -54.317 143.144 387.567 1.00 87.71 219 LEU B C 1
ATOM 3550 O O . LEU B 1 219 ? -54.389 143.306 386.356 1.00 89.22 219 LEU B O 1
ATOM 3555 N N . ALA B 1 220 ? -53.489 143.847 388.325 1.00 87.37 220 ALA B N 1
ATOM 3556 C CA . ALA B 1 220 ? -52.734 144.936 387.736 1.00 88.80 220 ALA B CA 1
ATOM 3557 C C . ALA B 1 220 ? -51.475 145.274 388.487 1.00 88.37 220 ALA B C 1
ATOM 3558 O O . ALA B 1 220 ? -51.507 145.909 389.527 1.00 87.51 220 ALA B O 1
ATOM 3560 N N . GLU B 1 221 ? -50.357 144.900 387.899 1.00 89.12 221 GLU B N 1
ATOM 3561 C CA . GLU B 1 221 ? -49.058 145.080 388.496 1.00 88.83 221 GLU B CA 1
ATOM 3562 C C . GLU B 1 221 ? -47.821 145.847 388.041 1.00 90.08 221 GLU B C 1
ATOM 3563 O O . GLU B 1 221 ? -46.689 145.435 388.308 1.00 89.86 221 GLU B O 1
ATOM 3569 N N . GLY B 1 222 ? -48.041 146.962 387.353 1.00 91.43 222 GLY B N 1
ATOM 3570 C CA . GLY B 1 222 ? -47.003 147.583 386.552 1.00 93.01 222 GLY B CA 1
ATOM 3571 C C . GLY B 1 222 ? -46.518 148.810 387.300 1.00 92.89 222 GLY B C 1
ATOM 3572 O O . GLY B 1 222 ? -46.901 149.040 388.447 1.00 91.54 222 GLY B O 1
ATOM 3573 N N . ALA B 1 223 ? -45.709 149.626 386.580 1.00 94.44 223 ALA B N 1
ATOM 3574 C CA . ALA B 1 223 ? -45.431 150.965 387.085 1.00 94.66 223 ALA B CA 1
ATOM 3575 C C . ALA B 1 223 ? -46.692 151.572 387.692 1.00 93.98 223 ALA B C 1
ATOM 3576 O O . ALA B 1 223 ? -47.775 151.484 387.113 1.00 94.40 223 ALA B O 1
ATOM 3578 N N . ALA B 1 224 ? -46.544 152.187 388.860 1.00 92.99 224 ALA B N 1
ATOM 3579 C CA . ALA B 1 224 ? -47.378 153.321 389.241 1.00 93.08 224 ALA B CA 1
ATOM 3580 C C . ALA B 1 224 ? -47.539 154.342 388.119 1.00 95.07 224 ALA B C 1
ATOM 3581 O O . ALA B 1 224 ? -48.502 155.109 388.098 1.00 96.03 224 ALA B O 1
ATOM 3583 N N . GLU B 1 225 ? -46.589 154.346 387.189 1.00 96.40 225 GLU B N 1
ATOM 3584 C CA . GLU B 1 225 ? -46.763 155.042 385.920 1.00 98.43 225 GLU B CA 1
ATOM 3585 C C . GLU B 1 225 ? -47.618 154.161 385.016 1.00 98.82 225 GLU B C 1
ATOM 3586 O O . GLU B 1 225 ? -47.172 153.111 384.553 1.00 101.32 225 GLU B O 1
ATOM 3592 N N . ALA B 1 226 ? -48.850 154.595 384.768 1.00 99.21 226 ALA B N 1
ATOM 3593 C CA . ALA B 1 226 ? -49.777 153.836 383.938 1.00 99.60 226 ALA B CA 1
ATOM 3594 C C . ALA B 1 226 ? -50.562 152.730 384.635 1.00 97.80 226 ALA B C 1
ATOM 3595 O O . ALA B 1 226 ? -51.425 152.093 384.032 1.00 97.99 226 ALA B O 1
ATOM 3597 N N . VAL B 1 227 ? -50.257 152.507 385.910 1.00 96.38 227 VAL B N 1
ATOM 3598 C CA . VAL B 1 227 ? -51.287 152.302 386.920 1.00 94.51 227 VAL B CA 1
ATOM 3599 C C . VAL B 1 227 ? -51.953 153.542 387.507 1.00 94.55 227 VAL B C 1
ATOM 3600 O O . VAL B 1 227 ? -53.124 153.814 387.242 1.00 100.08 227 VAL B O 1
ATOM 3604 N N . LEU B 1 228 ? -51.199 154.290 388.306 1.00 96.55 228 LEU B N 1
ATOM 3605 C CA . LEU B 1 228 ? -51.776 155.323 389.158 1.00 93.88 228 LEU B CA 1
ATOM 3606 C C . LEU B 1 228 ? -52.851 155.968 388.290 1.00 95.27 228 LEU B C 1
ATOM 3607 O O . LEU B 1 228 ? -53.824 156.524 388.800 1.00 95.00 228 LEU B O 1
ATOM 3612 N N . SER B 1 229 ? -52.503 155.998 387.016 1.00 99.17 229 SER B N 1
ATOM 3613 C CA . SER B 1 229 ? -53.015 156.908 386.030 1.00 98.75 229 SER B CA 1
ATOM 3614 C C . SER B 1 229 ? -54.166 156.360 385.227 1.00 99.23 229 SER B C 1
ATOM 3615 O O . SER B 1 229 ? -55.129 157.065 384.959 1.00 100.05 229 SER B O 1
ATOM 3618 N N . ASP B 1 230 ? -54.102 155.085 384.884 1.00 98.68 230 ASP B N 1
ATOM 3619 C CA . ASP B 1 230 ? -55.023 154.582 383.905 1.00 99.47 230 ASP B CA 1
ATOM 3620 C C . ASP B 1 230 ? -56.278 154.353 384.677 1.00 98.18 230 ASP B C 1
ATOM 3621 O O . ASP B 1 230 ? -56.520 153.290 385.221 1.00 96.67 230 ASP B O 1
ATOM 3626 N N . ARG B 1 231 ? -57.128 155.367 384.679 1.00 98.91 231 ARG B N 1
ATOM 3627 C CA . ARG B 1 231 ? -58.251 155.402 385.587 1.00 97.73 231 ARG B CA 1
ATOM 3628 C C . ARG B 1 231 ? -59.119 154.186 385.344 1.00 102.41 231 ARG B C 1
ATOM 3629 O O . ARG B 1 231 ? -59.678 153.620 386.284 1.00 104.32 231 ARG B O 1
ATOM 3637 N N . ALA B 1 232 ? -59.250 153.784 384.086 1.00 101.17 232 ALA B N 1
ATOM 3638 C CA . ALA B 1 232 ? -60.187 152.729 383.779 1.00 105.87 232 ALA B CA 1
ATOM 3639 C C . ALA B 1 232 ? -59.715 151.494 384.496 1.00 108.36 232 ALA B C 1
ATOM 3640 O O . ALA B 1 232 ? -60.491 150.783 385.128 1.00 107.87 232 ALA B O 1
ATOM 3642 N N . THR B 1 233 ? -58.409 151.299 384.478 1.00 108.03 233 THR B N 1
ATOM 3643 C CA . THR B 1 233 ? -57.819 150.179 385.166 1.00 106.18 233 THR B CA 1
ATOM 3644 C C . THR B 1 233 ? -58.160 150.388 386.612 1.00 104.81 233 THR B C 1
ATOM 3645 O O . THR B 1 233 ? -58.508 149.455 387.305 1.00 104.56 233 THR B O 1
ATOM 3649 N N . LEU B 1 234 ? -58.143 151.634 387.058 1.00 119.14 234 LEU B N 1
ATOM 3650 C CA . LEU B 1 234 ? -58.504 151.907 388.445 1.00 117.15 234 LEU B CA 1
ATOM 3651 C C . LEU B 1 234 ? -59.907 151.405 388.621 1.00 116.45 234 LEU B C 1
ATOM 3652 O O . LEU B 1 234 ? -60.276 150.879 389.659 1.00 113.59 234 LEU B O 1
ATOM 3657 N N . ALA B 1 235 ? -60.689 151.578 387.580 1.00 109.23 235 ALA B N 1
ATOM 3658 C CA . ALA B 1 235 ? -62.098 151.583 387.721 1.00 108.45 235 ALA B CA 1
ATOM 3659 C C . ALA B 1 235 ? -62.556 150.278 388.338 1.00 108.16 235 ALA B C 1
ATOM 3660 O O . ALA B 1 235 ? -63.409 150.288 389.221 1.00 102.65 235 ALA B O 1
ATOM 3662 N N . LYS B 1 236 ? -61.966 149.161 387.931 1.00 108.40 236 LYS B N 1
ATOM 3663 C CA . LYS B 1 236 ? -62.539 147.885 388.307 1.00 111.42 236 LYS B CA 1
ATOM 3664 C C . LYS B 1 236 ? -62.579 147.785 389.813 1.00 118.27 236 LYS B C 1
ATOM 3665 O O . LYS B 1 236 ? -63.576 147.370 390.380 1.00 125.75 236 LYS B O 1
ATOM 3671 N N . VAL B 1 237 ? -61.509 148.199 390.467 1.00 102.69 237 VAL B N 1
ATOM 3672 C CA . VAL B 1 237 ? -61.524 148.340 391.908 1.00 110.28 237 VAL B CA 1
ATOM 3673 C C . VAL B 1 237 ? -62.159 149.665 392.223 1.00 111.34 237 VAL B C 1
ATOM 3674 O O . VAL B 1 237 ? -62.112 150.560 391.397 1.00 115.43 237 VAL B O 1
ATOM 3678 N N . ALA B 1 238 ? -62.731 149.813 393.409 1.00 112.27 238 ALA B N 1
ATOM 3679 C CA . ALA B 1 238 ? -63.224 151.122 393.792 1.00 106.33 238 ALA B CA 1
ATOM 3680 C C . ALA B 1 238 ? -62.139 152.104 394.135 1.00 85.42 238 ALA B C 1
ATOM 3681 O O . ALA B 1 238 ? -61.530 151.967 395.177 1.00 84.29 238 ALA B O 1
ATOM 3683 N N . LEU B 1 239 ? -61.889 153.076 393.263 1.00 96.56 239 LEU B N 1
ATOM 3684 C CA . LEU B 1 239 ? -60.978 154.176 393.555 1.00 91.58 239 LEU B CA 1
ATOM 3685 C C . LEU B 1 239 ? -61.077 155.302 392.568 1.00 98.97 239 LEU B C 1
ATOM 3686 O O . LEU B 1 239 ? -62.020 155.394 391.808 1.00 102.35 239 LEU B O 1
ATOM 3691 N N . ARG B 1 240 ? -60.067 156.153 392.590 1.00 94.28 240 ARG B N 1
ATOM 3692 C CA . ARG B 1 240 ? -59.908 157.213 391.624 1.00 96.31 240 ARG B CA 1
ATOM 3693 C C . ARG B 1 240 ? -58.476 157.637 391.735 1.00 92.45 240 ARG B C 1
ATOM 3694 O O . ARG B 1 240 ? -57.784 157.242 392.643 1.00 91.03 240 ARG B O 1
ATOM 3702 N N . PRO B 1 241 ? -58.032 158.442 390.799 1.00 94.05 241 PRO B N 1
ATOM 3703 C CA . PRO B 1 241 ? -56.620 158.842 390.720 1.00 94.50 241 PRO B CA 1
ATOM 3704 C C . PRO B 1 241 ? -56.168 159.847 391.743 1.00 94.20 241 PRO B C 1
ATOM 3705 O O . PRO B 1 241 ? -56.973 160.614 392.246 1.00 94.31 241 PRO B O 1
ATOM 3709 N N . PRO B 1 242 ? -54.788 159.865 391.980 1.00 93.98 242 PRO B N 1
ATOM 3710 C CA . PRO B 1 242 ? -54.354 161.044 392.727 1.00 94.16 242 PRO B CA 1
ATOM 3711 C C . PRO B 1 242 ? -54.477 162.209 391.772 1.00 96.24 242 PRO B C 1
ATOM 3712 O O . PRO B 1 242 ? -54.664 162.012 390.569 1.00 98.75 242 PRO B O 1
ATOM 3716 N N . LEU B 1 243 ? -54.419 163.419 392.301 1.00 98.62 243 LEU B N 1
ATOM 3717 C CA . LEU B 1 243 ? -54.844 164.583 391.552 1.00 99.38 243 LEU B CA 1
ATOM 3718 C C . LEU B 1 243 ? -54.069 164.844 390.266 1.00 101.70 243 LEU B C 1
ATOM 3719 O O . LEU B 1 243 ? -54.664 164.984 389.188 1.00 104.54 243 LEU B O 1
ATOM 3724 N N . VAL B 1 244 ? -52.747 164.834 390.356 1.00 101.71 244 VAL B N 1
ATOM 3725 C CA . VAL B 1 244 ? -51.899 164.888 389.172 1.00 104.89 244 VAL B CA 1
ATOM 3726 C C . VAL B 1 244 ? -52.254 166.036 388.194 1.00 107.89 244 VAL B C 1
ATOM 3727 O O . VAL B 1 244 ? -52.491 167.172 388.586 1.00 115.50 244 VAL B O 1
ATOM 3731 N N . ILE B 1 245 ? -52.371 165.666 386.926 1.00 111.81 245 ILE B N 1
ATOM 3732 C CA . ILE B 1 245 ? -52.834 166.568 385.892 1.00 110.60 245 ILE B CA 1
ATOM 3733 C C . ILE B 1 245 ? -54.077 166.010 385.218 1.00 109.53 245 ILE B C 1
ATOM 3734 O O . ILE B 1 245 ? -54.066 164.895 384.733 1.00 107.29 245 ILE B O 1
ATOM 3739 N N . ASP B 1 246 ? -55.152 166.787 385.181 1.00 108.56 246 ASP B N 1
ATOM 3740 C CA . ASP B 1 246 ? -56.410 166.295 384.618 1.00 108.83 246 ASP B CA 1
ATOM 3741 C C . ASP B 1 246 ? -56.364 165.958 383.130 1.00 110.48 246 ASP B C 1
ATOM 3742 O O . ASP B 1 246 ? -56.934 164.955 382.712 1.00 110.06 246 ASP B O 1
ATOM 3747 N N . LEU B 1 247 ? -55.714 166.788 382.320 1.00 112.41 247 LEU B N 1
ATOM 3748 C CA . LEU B 1 247 ? -55.628 166.469 380.891 1.00 114.74 247 LEU B CA 1
ATOM 3749 C C . LEU B 1 247 ? -54.254 166.578 380.231 1.00 125.50 247 LEU B C 1
ATOM 3750 O O . LEU B 1 247 ? -53.531 167.557 380.413 1.00 134.10 247 LEU B O 1
ATOM 3755 N N . ALA B 1 248 ? -53.928 165.543 379.462 1.00 117.10 248 ALA B N 1
ATOM 3756 C CA . ALA B 1 248 ? -52.680 165.431 378.721 1.00 125.64 248 ALA B CA 1
ATOM 3757 C C . ALA B 1 248 ? -52.927 165.614 377.224 1.00 127.89 248 ALA B C 1
ATOM 3758 O O . ALA B 1 248 ? -52.085 165.258 376.389 1.00 127.30 248 ALA B O 1
ATOM 3760 N N . LEU B 1 249 ? -54.111 166.137 376.906 1.00 121.51 249 LEU B N 1
ATOM 3761 C CA . LEU B 1 249 ? -54.648 166.192 375.538 1.00 126.57 249 LEU B CA 1
ATOM 3762 C C . LEU B 1 249 ? -54.197 167.413 374.749 1.00 136.12 249 LEU B C 1
ATOM 3763 O O . LEU B 1 249 ? -54.855 167.808 373.787 1.00 142.53 249 LEU B O 1
ATOM 3768 N N . LEU B 1 250 ? -53.087 168.013 375.172 1.00 129.64 250 LEU B N 1
ATOM 3769 C CA . LEU B 1 250 ? -52.693 169.364 374.773 1.00 131.53 250 LEU B CA 1
ATOM 3770 C C . LEU B 1 250 ? -52.489 169.599 373.260 1.00 132.42 250 LEU B C 1
ATOM 3771 O O . LEU B 1 250 ? -52.935 170.616 372.728 1.00 134.37 250 LEU B O 1
ATOM 3776 N N . ALA B 1 251 ? -51.832 168.676 372.564 1.00 129.11 251 ALA B N 1
ATOM 3777 C CA . ALA B 1 251 ? -51.520 168.891 371.150 1.00 131.70 251 ALA B CA 1
ATOM 3778 C C . ALA B 1 251 ? -51.229 167.616 370.358 1.00 131.73 251 ALA B C 1
ATOM 3779 O O . ALA B 1 251 ? -50.614 167.669 369.288 1.00 133.66 251 ALA B O 1
ATOM 3781 N N . ALA B 1 261 ? -46.954 162.789 391.421 1.00 107.22 261 ALA B N 1
ATOM 3782 C CA . ALA B 1 261 ? -47.373 162.560 392.799 1.00 106.96 261 ALA B CA 1
ATOM 3783 C C . ALA B 1 261 ? -46.946 163.411 393.990 1.00 110.27 261 ALA B C 1
ATOM 3784 O O . ALA B 1 261 ? -47.681 163.538 394.970 1.00 118.23 261 ALA B O 1
ATOM 3786 N N . PRO B 1 262 ? -45.698 163.866 393.898 1.00 123.42 262 PRO B N 1
ATOM 3787 C CA . PRO B 1 262 ? -45.092 164.856 394.786 1.00 126.67 262 PRO B CA 1
ATOM 3788 C C . PRO B 1 262 ? -44.986 166.110 393.946 1.00 128.82 262 PRO B C 1
ATOM 3789 O O . PRO B 1 262 ? -44.314 166.124 392.915 1.00 134.61 262 PRO B O 1
ATOM 3793 N N . LEU B 1 263 ? -45.676 167.149 394.382 1.00 145.31 263 LEU B N 1
ATOM 3794 C CA . LEU B 1 263 ? -46.095 168.245 393.510 1.00 143.07 263 LEU B CA 1
ATOM 3795 C C . LEU B 1 263 ? -45.015 168.821 392.650 1.00 130.80 263 LEU B C 1
ATOM 3796 O O . LEU B 1 263 ? -44.076 169.423 393.149 1.00 129.90 263 LEU B O 1
ATOM 3801 N N . PRO B 1 264 ? -45.235 168.691 391.281 1.00 129.82 264 PRO B N 1
ATOM 3802 C CA . PRO B 1 264 ? -44.509 169.665 390.497 1.00 125.59 264 PRO B CA 1
ATOM 3803 C C . PRO B 1 264 ? -45.561 170.626 389.989 1.00 123.14 264 PRO B C 1
ATOM 3804 O O . PRO B 1 264 ? -46.565 170.851 390.654 1.00 125.08 264 PRO B O 1
ATOM 3808 N N . LYS B 1 265 ? -45.330 171.159 388.803 1.00 121.54 265 LYS B N 1
ATOM 3809 C CA . LYS B 1 265 ? -46.299 171.984 388.129 1.00 117.26 265 LYS B CA 1
ATOM 3810 C C . LYS B 1 265 ? -45.616 172.688 386.997 1.00 118.28 265 LYS B C 1
ATOM 3811 O O . LYS B 1 265 ? -44.404 172.879 387.002 1.00 114.56 265 LYS B O 1
ATOM 3817 N N . THR B 1 266 ? -46.422 173.063 386.021 1.00 113.72 266 THR B N 1
ATOM 3818 C CA . THR B 1 266 ? -46.035 173.988 384.991 1.00 117.13 266 THR B CA 1
ATOM 3819 C C . THR B 1 266 ? -46.442 175.352 385.525 1.00 121.47 266 THR B C 1
ATOM 3820 O O . THR B 1 266 ? -45.740 176.340 385.366 1.00 124.56 266 THR B O 1
ATOM 3824 N N . ARG B 1 267 ? -47.589 175.380 386.189 1.00 119.24 267 ARG B N 1
ATOM 3825 C CA . ARG B 1 267 ? -48.118 176.579 386.806 1.00 120.90 267 ARG B CA 1
ATOM 3826 C C . ARG B 1 267 ? -48.549 176.257 388.234 1.00 118.98 267 ARG B C 1
ATOM 3827 O O . ARG B 1 267 ? -48.580 175.095 388.643 1.00 117.45 267 ARG B O 1
ATOM 3835 N N . MET C 2 1 ? -60.154 146.519 452.116 1.00 66.44 1 MET M N 1
ATOM 3836 C CA . MET C 2 1 ? -60.271 145.082 451.882 1.00 65.74 1 MET M CA 1
ATOM 3837 C C . MET C 2 1 ? -58.912 144.361 451.940 1.00 65.39 1 MET M C 1
ATOM 3838 O O . MET C 2 1 ? -58.788 143.286 452.534 1.00 65.28 1 MET M O 1
ATOM 3843 N N . HIS C 2 2 ? -57.893 144.957 451.337 1.00 65.28 2 HIS M N 1
ATOM 3844 C CA . HIS C 2 2 ? -56.533 144.454 451.480 1.00 65.10 2 HIS M CA 1
ATOM 3845 C C . HIS C 2 2 ? -55.934 144.951 452.780 1.00 65.86 2 HIS M C 1
ATOM 3846 O O . HIS C 2 2 ? -56.253 146.049 453.242 1.00 66.50 2 HIS M O 1
ATOM 3853 N N . ILE C 2 3 ? -55.052 144.147 453.355 1.00 65.85 3 ILE M N 1
ATOM 3854 C CA . ILE C 2 3 ? -54.252 144.582 454.489 1.00 66.55 3 ILE M CA 1
ATOM 3855 C C . ILE C 2 3 ? -53.186 145.567 453.984 1.00 66.61 3 ILE M C 1
ATOM 3856 O O . ILE C 2 3 ? -52.349 145.203 453.160 1.00 66.09 3 ILE 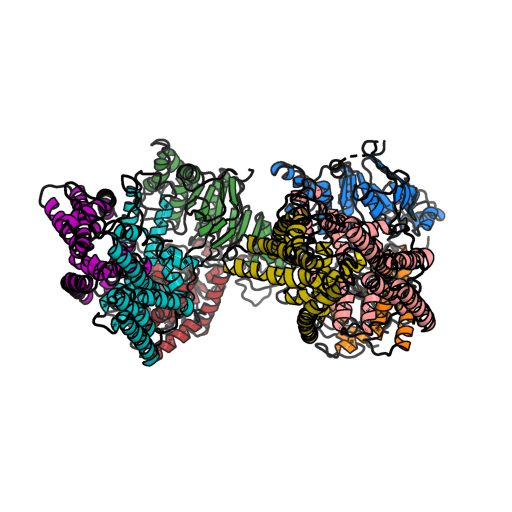M O 1
ATOM 3861 N N . MET C 2 4 ? -53.225 146.814 454.456 1.00 67.28 4 MET M N 1
ATOM 3862 C CA . MET C 2 4 ? -52.324 147.838 453.933 1.00 67.38 4 MET M CA 1
ATOM 3863 C C . MET C 2 4 ? -50.881 147.579 454.391 1.00 67.49 4 MET M C 1
ATOM 3864 O O . MET C 2 4 ? -50.588 146.540 454.982 1.00 67.44 4 MET M O 1
ATOM 3869 N N . GLU C 2 5 ? -49.976 148.507 454.103 1.00 67.69 5 GLU M N 1
ATOM 3870 C CA . GLU C 2 5 ? -48.552 148.239 454.237 1.00 67.68 5 GLU M CA 1
ATOM 3871 C C . GLU C 2 5 ? -48.078 148.210 455.703 1.00 68.41 5 GLU M C 1
ATOM 3872 O O . GLU C 2 5 ? -48.301 149.153 456.466 1.00 69.13 5 GLU M O 1
ATOM 3878 N N . GLY C 2 6 ? -47.433 147.114 456.094 1.00 68.29 6 GLY M N 1
ATOM 3879 C CA . GLY C 2 6 ? -46.779 147.047 457.390 1.00 69.01 6 GLY M CA 1
ATOM 3880 C C . GLY C 2 6 ? -47.757 147.164 458.546 1.00 69.67 6 GLY M C 1
ATOM 3881 O O . GLY C 2 6 ? -47.464 147.686 459.633 1.00 70.49 6 GLY M O 1
ATOM 3882 N N . TYR C 2 7 ? -48.951 146.665 458.286 1.00 69.33 7 TYR M N 1
ATOM 3883 C CA . TYR C 2 7 ? -50.042 146.643 459.247 1.00 69.89 7 TYR M CA 1
ATOM 3884 C C . TYR C 2 7 ? -50.047 145.224 459.821 1.00 69.84 7 TYR M C 1
ATOM 3885 O O . TYR C 2 7 ? -50.938 144.827 460.563 1.00 70.20 7 TYR M O 1
ATOM 3894 N N . LEU C 2 8 ? -49.024 144.466 459.429 1.00 69.42 8 LEU M N 1
ATOM 3895 C CA . LEU C 2 8 ? -48.753 143.146 459.968 1.00 69.45 8 LEU M CA 1
ATOM 3896 C C . LEU C 2 8 ? -47.387 143.144 460.648 1.00 69.98 8 LEU M C 1
ATOM 3897 O O . LEU C 2 8 ? -46.475 143.852 460.207 1.00 69.91 8 LEU M O 1
ATOM 3902 N N . PRO C 2 9 ? -47.240 142.348 461.725 1.00 70.55 9 PRO M N 1
ATOM 3903 C CA . PRO C 2 9 ? -45.949 142.200 462.396 1.00 71.10 9 PRO M CA 1
ATOM 3904 C C . PRO C 2 9 ? -45.072 141.220 461.628 1.00 70.50 9 PRO M C 1
ATOM 3905 O O . PRO C 2 9 ? -45.579 140.235 461.075 1.00 69.93 9 PRO M O 1
ATOM 3909 N N . VAL C 2 10 ? -43.774 141.486 461.605 1.00 70.68 10 VAL M N 1
ATOM 3910 C CA . VAL C 2 10 ? -42.859 140.694 460.800 1.00 70.17 10 VAL M CA 1
ATOM 3911 C C . VAL C 2 10 ? -42.955 139.196 461.074 1.00 70.18 10 VAL M C 1
ATOM 3912 O O . VAL C 2 10 ? -42.632 138.365 460.227 1.00 69.61 10 VAL M O 1
ATOM 3916 N N . THR C 2 11 ? -43.421 138.838 462.250 1.00 70.88 11 THR M N 1
ATOM 3917 C CA . THR C 2 11 ? -43.570 137.436 462.543 1.00 70.97 11 THR M CA 1
ATOM 3918 C C . THR C 2 11 ? -44.693 136.861 461.681 1.00 70.15 11 THR M C 1
ATOM 3919 O O . THR C 2 11 ? -44.657 135.699 461.296 1.00 69.83 11 THR M O 1
ATOM 3923 N N . HIS C 2 12 ? -45.678 137.692 461.360 1.00 69.84 12 HIS M N 1
ATOM 3924 C CA . HIS C 2 12 ? -46.891 137.216 460.692 1.00 69.17 12 HIS M CA 1
ATOM 3925 C C . HIS C 2 12 ? -46.878 137.395 459.179 1.00 68.20 12 HIS M C 1
ATOM 3926 O O . HIS C 2 12 ? -47.413 136.567 458.429 1.00 67.58 12 HIS M O 1
ATOM 3933 N N . ALA C 2 13 ? -46.314 138.524 458.757 1.00 68.13 13 ALA M N 1
ATOM 3934 C CA . ALA C 2 13 ? -46.121 138.807 457.355 1.00 67.34 13 ALA M CA 1
ATOM 3935 C C . ALA C 2 13 ? -45.407 137.613 456.816 1.00 67.00 13 ALA M C 1
ATOM 3936 O O . ALA C 2 13 ? -45.969 136.845 456.057 1.00 66.41 13 ALA M O 1
ATOM 3938 N N . ILE C 2 14 ? -44.183 137.419 457.274 1.00 67.45 14 ILE M N 1
ATOM 3939 C CA . ILE C 2 14 ? -43.437 136.225 456.925 1.00 67.31 14 ILE M CA 1
ATOM 3940 C C . ILE C 2 14 ? -44.210 134.987 457.348 1.00 67.36 14 ILE M C 1
ATOM 3941 O O . ILE C 2 14 ? -44.110 133.925 456.729 1.00 67.00 14 ILE M O 1
ATOM 3946 N N . GLY C 2 15 ? -45.002 135.147 458.400 1.00 67.85 15 GLY M N 1
ATOM 3947 C CA . GLY C 2 15 ? -45.819 134.068 458.911 1.00 67.99 15 GLY M CA 1
ATOM 3948 C C . GLY C 2 15 ? -46.769 133.573 457.848 1.00 67.14 15 GLY M C 1
ATOM 3949 O O . GLY C 2 15 ? -46.943 132.369 457.660 1.00 66.98 15 GLY M O 1
ATOM 3950 N N . TRP C 2 16 ? -47.382 134.497 457.128 1.00 66.64 16 TRP M N 1
ATOM 3951 C CA . TRP C 2 16 ? -48.353 134.077 456.131 1.00 65.88 16 TRP M CA 1
ATOM 3952 C C . TRP C 2 16 ? -47.674 133.815 454.776 1.00 65.22 16 TRP M C 1
ATOM 3953 O O . TRP C 2 16 ? -48.089 132.925 454.035 1.00 64.71 16 TRP M O 1
ATOM 3964 N N . SER C 2 17 ? -46.617 134.568 454.469 1.00 65.28 17 SER M N 1
ATOM 3965 C CA . SER C 2 17 ? -45.843 134.367 453.246 1.00 64.79 17 SER M CA 1
ATOM 3966 C C . SER C 2 17 ? -45.124 133.016 453.225 1.00 64.88 17 SER M C 1
ATOM 3967 O O . SER C 2 17 ? -44.330 132.735 452.332 1.00 64.63 17 SER M O 1
ATOM 3970 N N . LEU C 2 18 ? -45.369 132.187 454.225 1.00 65.34 18 LEU M N 1
ATOM 3971 C CA . LEU C 2 18 ? -44.777 130.867 454.249 1.00 65.51 18 LEU M CA 1
ATOM 3972 C C . LEU C 2 18 ? -45.907 129.872 454.207 1.00 65.26 18 LEU M C 1
ATOM 3973 O O . LEU C 2 18 ? -45.703 128.692 453.959 1.00 65.24 18 LEU M O 1
ATOM 3978 N N . ALA C 2 19 ? -47.107 130.373 454.470 1.00 65.11 19 ALA M N 1
ATOM 3979 C CA . ALA C 2 19 ? -48.316 129.570 454.392 1.00 64.84 19 ALA M CA 1
ATOM 3980 C C . ALA C 2 19 ? -48.988 129.791 453.040 1.00 63.98 19 ALA M C 1
ATOM 3981 O O . ALA C 2 19 ? -49.980 129.132 452.707 1.00 63.62 19 ALA M O 1
ATOM 3983 N N . ALA C 2 20 ? -48.448 130.744 452.276 1.00 63.70 20 ALA M N 1
ATOM 3984 C CA . ALA C 2 20 ? -48.856 130.975 450.886 1.00 62.96 20 ALA M CA 1
ATOM 3985 C C . ALA C 2 20 ? -47.900 130.254 449.965 1.00 62.75 20 ALA M C 1
ATOM 3986 O O . ALA C 2 20 ? -48.332 129.578 449.040 1.00 62.27 20 ALA M O 1
ATOM 3988 N N . ALA C 2 21 ? -46.604 130.394 450.250 1.00 63.16 21 ALA M N 1
ATOM 3989 C CA . ALA C 2 21 ? -45.535 129.716 449.520 1.00 63.13 21 ALA M CA 1
ATOM 3990 C C . ALA C 2 21 ? -45.889 128.311 449.038 1.00 62.90 21 ALA M C 1
ATOM 3991 O O . ALA C 2 21 ? -45.634 127.999 447.885 1.00 62.53 21 ALA M O 1
ATOM 3993 N N . PRO C 2 22 ? -46.498 127.458 449.887 1.00 63.15 22 PRO M N 1
ATOM 3994 C CA . PRO C 2 22 ? -46.751 126.125 449.326 1.00 62.95 22 PRO M CA 1
ATOM 3995 C C . PRO C 2 22 ? -47.767 126.112 448.204 1.00 62.21 22 PRO M C 1
ATOM 3996 O O . PRO C 2 22 ? -47.811 125.152 447.452 1.00 61.99 22 PRO M O 1
ATOM 4000 N N . PHE C 2 23 ? -48.578 127.154 448.100 1.00 61.90 23 PHE M N 1
ATOM 4001 C CA . PHE C 2 23 ? -49.646 127.152 447.109 1.00 61.26 23 PHE M CA 1
ATOM 4002 C C . PHE C 2 23 ? -49.231 127.981 445.892 1.00 60.90 23 PHE M C 1
ATOM 4003 O O . PHE C 2 23 ? -49.685 127.714 444.768 1.00 60.42 23 PHE M O 1
ATOM 4011 N N . VAL C 2 24 ? -48.362 128.971 446.105 1.00 61.16 24 VAL M N 1
ATOM 4012 C CA . VAL C 2 24 ? -47.838 129.757 444.990 1.00 60.92 24 VAL M CA 1
ATOM 4013 C C . VAL C 2 24 ? -46.965 128.867 444.125 1.00 60.89 24 VAL M C 1
ATOM 4014 O O . VAL C 2 24 ? -47.160 128.763 442.903 1.00 60.51 24 VAL M O 1
ATOM 4018 N N . VAL C 2 25 ? -46.026 128.195 444.775 1.00 61.35 25 VAL M N 1
ATOM 4019 C CA . VAL C 2 25 ? -45.223 127.177 444.122 1.00 61.45 25 VAL M CA 1
ATOM 4020 C C . VAL C 2 25 ? -46.045 126.130 443.360 1.00 61.07 25 VAL M C 1
ATOM 4021 O O . VAL C 2 25 ? -45.675 125.723 442.268 1.00 60.93 25 VAL M O 1
ATOM 4025 N N . ALA C 2 26 ? -47.152 125.694 443.945 1.00 60.94 26 ALA M N 1
ATOM 4026 C CA . ALA C 2 26 ? -48.014 124.701 443.322 1.00 60.59 26 ALA M CA 1
ATOM 4027 C C . ALA C 2 26 ? -48.430 125.146 441.932 1.00 60.07 26 ALA M C 1
ATOM 4028 O O . ALA C 2 26 ? -48.181 124.466 440.925 1.00 59.95 26 ALA M O 1
ATOM 4030 N N . GLY C 2 27 ? -49.062 126.307 441.883 1.00 59.81 27 GLY M N 1
ATOM 4031 C CA . GLY C 2 27 ? -49.577 126.799 440.628 1.00 59.38 27 GLY M CA 1
ATOM 4032 C C . GLY C 2 27 ? -48.441 127.074 439.684 1.00 59.49 27 GLY M C 1
ATOM 4033 O O . GLY C 2 27 ? -48.522 126.771 438.499 1.00 59.27 27 GLY M O 1
ATOM 4034 N N . ALA C 2 28 ? -47.366 127.627 440.221 1.00 59.87 28 ALA M N 1
ATOM 4035 C CA . ALA C 2 28 ? -46.271 128.045 439.376 1.00 60.02 28 ALA M CA 1
ATOM 4036 C C . ALA C 2 28 ? -45.488 126.854 438.822 1.00 60.22 28 ALA M C 1
ATOM 4037 O O . ALA C 2 28 ? -44.565 127.039 438.036 1.00 60.40 28 ALA M O 1
ATOM 4039 N N . LEU C 2 29 ? -45.855 125.639 439.219 1.00 60.25 29 LEU M N 1
ATOM 4040 C CA . LEU C 2 29 ? -45.136 124.459 438.754 1.00 60.52 29 LEU M CA 1
ATOM 4041 C C . LEU C 2 29 ? -45.927 123.851 437.647 1.00 60.14 29 LEU M C 1
ATOM 4042 O O . LEU C 2 29 ? -45.425 123.042 436.872 1.00 60.31 29 LEU M O 1
ATOM 4047 N N . LYS C 2 30 ? -47.187 124.248 437.580 1.00 59.68 30 LYS M N 1
ATOM 4048 C CA . LYS C 2 30 ? -48.015 123.817 436.467 1.00 59.31 30 LYS M CA 1
ATOM 4049 C C . LYS C 2 30 ? -48.017 124.919 435.404 1.00 59.13 30 LYS M C 1
ATOM 4050 O O . LYS C 2 30 ? -48.014 124.616 434.213 1.00 59.06 30 LYS M O 1
ATOM 4056 N N . ILE C 2 31 ? -47.972 126.184 435.819 1.00 59.12 31 ILE M N 1
ATOM 4057 C CA . ILE C 2 31 ? -47.702 127.255 434.868 1.00 59.11 31 ILE M CA 1
ATOM 4058 C C . ILE C 2 31 ? -46.401 126.928 434.161 1.00 59.48 31 ILE M C 1
ATOM 4059 O O . ILE C 2 31 ? -46.297 127.021 432.943 1.00 59.48 31 ILE M O 1
ATOM 4064 N N . ARG C 2 32 ? -45.422 126.501 434.942 1.00 59.85 32 ARG M N 1
ATOM 4065 C CA . ARG C 2 32 ? -44.224 125.876 434.409 1.00 60.27 32 ARG M CA 1
ATOM 4066 C C . ARG C 2 32 ? -44.538 124.885 433.295 1.00 60.20 32 ARG M C 1
ATOM 4067 O O . ARG C 2 32 ? -43.954 124.965 432.228 1.00 60.41 32 ARG M O 1
ATOM 4075 N N . LYS C 2 33 ? -45.456 123.955 433.517 1.00 59.96 33 LYS M N 1
ATOM 4076 C CA . LYS C 2 33 ? -45.629 122.911 432.516 1.00 59.98 33 LYS M CA 1
ATOM 4077 C C . LYS C 2 33 ? -46.573 123.360 431.407 1.00 59.60 33 LYS M C 1
ATOM 4078 O O . LYS C 2 33 ? -46.497 122.862 430.290 1.00 59.70 33 LYS M O 1
ATOM 4084 N N . ILE C 2 34 ? -47.458 124.299 431.692 1.00 59.21 34 ILE M N 1
ATOM 4085 C CA . ILE C 2 34 ? -48.289 124.799 430.621 1.00 58.94 34 ILE M CA 1
ATOM 4086 C C . ILE C 2 34 ? -47.405 125.516 429.616 1.00 59.26 34 ILE M C 1
ATOM 4087 O O . ILE C 2 34 ? -47.468 125.219 428.438 1.00 59.34 34 ILE M O 1
ATOM 4092 N N . VAL C 2 35 ? -46.560 126.432 430.071 1.00 59.49 35 VAL M N 1
ATOM 4093 C CA . VAL C 2 35 ? -45.664 127.140 429.157 1.00 59.85 35 VAL M CA 1
ATOM 4094 C C . VAL C 2 35 ? -44.690 126.175 428.462 1.00 60.29 35 VAL M C 1
ATOM 4095 O O . VAL C 2 35 ? -44.281 126.373 427.319 1.00 60.57 35 VAL M O 1
ATOM 4099 N N . ALA C 2 36 ? -44.345 125.105 429.153 1.00 60.40 36 ALA M N 1
ATOM 4100 C CA . ALA C 2 36 ? -43.511 124.084 428.561 1.00 60.86 36 ALA M CA 1
ATOM 4101 C C . ALA C 2 36 ? -44.287 123.366 427.485 1.00 60.74 36 ALA M C 1
ATOM 4102 O O . ALA C 2 36 ? -43.736 123.050 426.446 1.00 61.14 36 ALA M O 1
ATOM 4104 N N . GLU C 2 37 ? -45.573 123.128 427.759 1.00 60.23 37 GLU M N 1
ATOM 4105 C CA . GLU C 2 37 ? -46.493 122.358 426.895 1.00 60.05 37 GLU M CA 1
ATOM 4106 C C . GLU C 2 37 ? -46.849 123.293 425.748 1.00 60.00 37 GLU M C 1
ATOM 4107 O O . GLU C 2 37 ? -46.617 122.975 424.591 1.00 65.15 37 GLU M O 1
ATOM 4113 N N . ARG C 2 38 ? -47.401 124.455 426.073 1.00 59.69 38 ARG M N 1
ATOM 4114 C CA . ARG C 2 38 ? -47.816 125.386 425.049 1.00 59.69 38 ARG M CA 1
ATOM 4115 C C . ARG C 2 38 ? -47.420 126.846 425.255 1.00 59.79 38 ARG M C 1
ATOM 4116 O O . ARG C 2 38 ? -48.186 127.646 425.775 1.00 59.46 38 ARG M O 1
ATOM 4124 N N . PRO C 2 39 ? -46.215 127.194 424.794 1.00 60.29 39 PRO M N 1
ATOM 4125 C CA . PRO C 2 39 ? -45.501 128.458 424.976 1.00 60.52 39 PRO M CA 1
ATOM 4126 C C . PRO C 2 39 ? -46.308 129.731 424.836 1.00 60.33 39 PRO M C 1
ATOM 4127 O O . PRO C 2 39 ? -45.838 130.761 425.280 1.00 60.46 39 PRO M O 1
ATOM 4131 N N . GLU C 2 40 ? -47.487 129.695 424.242 1.00 60.08 40 GLU M N 1
ATOM 4132 C CA . GLU C 2 40 ? -48.237 130.934 424.119 1.00 59.99 40 GLU M CA 1
ATOM 4133 C C . GLU C 2 40 ? -48.937 131.171 425.419 1.00 59.55 40 GLU M C 1
ATOM 4134 O O . GLU C 2 40 ? -49.584 132.193 425.611 1.00 59.47 40 GLU M O 1
ATOM 4140 N N . ALA C 2 41 ? -48.799 130.200 426.315 1.00 59.34 41 ALA M N 1
ATOM 4141 C CA . ALA C 2 41 ? -49.352 130.299 427.654 1.00 59.00 41 ALA M CA 1
ATOM 4142 C C . ALA C 2 41 ? -48.948 131.614 428.297 1.00 59.16 41 ALA M C 1
ATOM 4143 O O . ALA C 2 41 ? -49.743 132.239 428.962 1.00 58.96 41 ALA M O 1
ATOM 4145 N N . ARG C 2 42 ? -47.722 132.059 428.064 1.00 59.56 42 ARG M N 1
ATOM 4146 C CA . ARG C 2 42 ? -47.282 133.355 428.552 1.00 59.77 42 ARG M CA 1
ATOM 4147 C C . ARG C 2 42 ? -48.276 134.462 428.235 1.00 59.71 42 ARG M C 1
ATOM 4148 O O . ARG C 2 42 ? -48.196 135.531 428.804 1.00 59.84 42 ARG M O 1
ATOM 4156 N N . MET C 2 43 ? -49.209 134.204 427.324 1.00 59.57 43 MET M N 1
ATOM 4157 C CA . MET C 2 43 ? -50.044 135.261 426.768 1.00 59.66 43 MET M CA 1
ATOM 4158 C C . MET C 2 43 ? -51.496 135.136 427.176 1.00 59.27 43 MET M C 1
ATOM 4159 O O . MET C 2 43 ? -52.179 136.132 427.387 1.00 59.33 43 MET M O 1
ATOM 4164 N N . THR C 2 44 ? -51.972 133.910 427.292 1.00 58.92 44 THR M N 1
ATOM 4165 C CA . THR C 2 44 ? -53.331 133.705 427.739 1.00 58.56 44 THR M CA 1
ATOM 4166 C C . THR C 2 44 ? -53.432 134.001 429.227 1.00 58.44 44 THR M C 1
ATOM 4167 O O . THR C 2 44 ? -54.376 134.639 429.665 1.00 58.38 44 THR M O 1
ATOM 4171 N N . LEU C 2 45 ? -52.424 133.557 429.984 1.00 58.49 45 LEU M N 1
ATOM 4172 C CA . LEU C 2 45 ? -52.257 133.819 431.417 1.00 58.49 45 LEU M CA 1
ATOM 4173 C C . LEU C 2 45 ? -52.096 135.293 431.711 1.00 58.78 45 LEU M C 1
ATOM 4174 O O . LEU C 2 45 ? -52.921 135.872 432.390 1.00 58.75 45 LEU M O 1
ATOM 4179 N N . ALA C 2 46 ? -51.047 135.904 431.188 1.00 59.11 46 ALA M N 1
ATOM 4180 C CA . ALA C 2 46 ? -50.857 137.342 431.329 1.00 59.45 46 ALA M CA 1
ATOM 4181 C C . ALA C 2 46 ? -52.091 138.153 430.974 1.00 59.47 46 ALA M C 1
ATOM 4182 O O . ALA C 2 46 ? -52.339 139.188 431.579 1.00 59.67 46 ALA M O 1
ATOM 4184 N N . ALA C 2 47 ? -52.855 137.696 429.985 1.00 59.31 47 ALA M N 1
ATOM 4185 C CA . ALA C 2 47 ? -54.107 138.355 429.626 1.00 59.35 47 ALA M CA 1
ATOM 4186 C C . ALA C 2 47 ? -55.185 138.029 430.650 1.00 59.05 47 ALA M C 1
ATOM 4187 O O . ALA C 2 47 ? -55.994 138.889 430.993 1.00 59.20 47 ALA M O 1
ATOM 4189 N N . ALA C 2 48 ? -55.194 136.791 431.139 1.00 58.68 48 ALA M N 1
ATOM 4190 C CA . ALA C 2 48 ? -56.100 136.417 432.211 1.00 58.45 48 ALA M CA 1
ATOM 4191 C C . ALA C 2 48 ? -55.836 137.334 433.389 1.00 58.72 48 ALA M C 1
ATOM 4192 O O . ALA C 2 48 ? -56.745 137.988 433.910 1.00 58.83 48 ALA M O 1
ATOM 4194 N N . GLY C 2 49 ? -54.568 137.390 433.779 1.00 58.88 49 GLY M N 1
ATOM 4195 C CA . GLY C 2 49 ? -54.113 138.269 434.837 1.00 59.20 49 GLY M CA 1
ATOM 4196 C C . GLY C 2 49 ? -54.595 139.696 434.649 1.00 59.54 49 GLY M C 1
ATOM 4197 O O . GLY C 2 49 ? -55.384 140.198 435.444 1.00 59.67 49 GLY M O 1
ATOM 4198 N N . ALA C 2 50 ? -54.156 140.339 433.573 1.00 59.76 50 ALA M N 1
ATOM 4199 C CA . ALA C 2 50 ? -54.414 141.760 433.362 1.00 60.20 50 ALA M CA 1
ATOM 4200 C C . ALA C 2 50 ? -55.890 142.052 433.248 1.00 60.20 50 ALA M C 1
ATOM 4201 O O . ALA C 2 50 ? -56.315 143.192 433.287 1.00 60.61 50 ALA M O 1
ATOM 4203 N N . PHE C 2 51 ? -56.685 141.015 433.104 1.00 59.79 51 PHE M N 1
ATOM 4204 C CA . PHE C 2 51 ? -58.106 141.220 433.198 1.00 59.80 51 PHE M CA 1
ATOM 4205 C C . PHE C 2 51 ? -58.524 141.464 434.674 1.00 59.91 51 PHE M C 1
ATOM 4206 O O . PHE C 2 51 ? -59.090 142.532 434.990 1.00 60.32 51 PHE M O 1
ATOM 4214 N N . ALA C 2 52 ? -58.234 140.501 435.562 1.00 59.62 52 ALA M N 1
ATOM 4215 C CA . ALA C 2 52 ? -58.710 140.545 436.953 1.00 59.73 52 ALA M CA 1
ATOM 4216 C C . ALA C 2 52 ? -58.360 141.849 437.629 1.00 60.28 52 ALA M C 1
ATOM 4217 O O . ALA C 2 52 ? -59.207 142.470 438.263 1.00 60.59 52 ALA M O 1
ATOM 4219 N N . PHE C 2 53 ? -57.108 142.261 437.492 1.00 60.44 53 PHE M N 1
ATOM 4220 C CA . PHE C 2 53 ? -56.695 143.559 437.996 1.00 60.99 53 PHE M CA 1
ATOM 4221 C C . PHE C 2 53 ? -57.563 144.665 437.436 1.00 61.36 53 PHE M C 1
ATOM 4222 O O . PHE C 2 53 ? -57.992 145.553 438.162 1.00 61.82 53 PHE M O 1
ATOM 4230 N N . VAL C 2 54 ? -57.783 144.657 436.131 1.00 61.26 54 VAL M N 1
ATOM 4231 C CA . VAL C 2 54 ? -58.511 145.767 435.547 1.00 61.71 54 VAL M CA 1
ATOM 4232 C C . VAL C 2 54 ? -59.961 145.694 435.999 1.00 61.75 54 VAL M C 1
ATOM 4233 O O . VAL C 2 54 ? -60.576 146.707 436.313 1.00 62.28 54 VAL M O 1
ATOM 4237 N N . LEU C 2 55 ? -60.477 144.468 436.050 1.00 61.21 55 LEU M N 1
ATOM 4238 C CA . LEU C 2 55 ? -61.794 144.163 436.604 1.00 61.18 55 LEU M CA 1
ATOM 4239 C C . LEU C 2 55 ? -62.007 144.891 437.918 1.00 61.66 55 LEU M C 1
ATOM 4240 O O . LEU C 2 55 ? -62.931 145.694 438.076 1.00 62.12 55 LEU M O 1
ATOM 4245 N N . SER C 2 56 ? -61.128 144.577 438.863 1.00 61.59 56 SER M N 1
ATOM 4246 C CA . SER C 2 56 ? -61.237 145.027 440.240 1.00 62.02 56 SER M CA 1
ATOM 4247 C C . SER C 2 56 ? -60.820 146.479 440.469 1.00 62.70 56 SER M C 1
ATOM 4248 O O . SER C 2 56 ? -60.881 146.974 441.579 1.00 63.15 56 SER M O 1
ATOM 4251 N N . ALA C 2 57 ? -60.382 147.155 439.421 1.00 62.82 57 ALA M N 1
ATOM 4252 C CA . ALA C 2 57 ? -60.018 148.559 439.518 1.00 63.51 57 ALA M CA 1
ATOM 4253 C C . ALA C 2 57 ? -61.223 149.387 439.156 1.00 63.99 57 ALA M C 1
ATOM 4254 O O . ALA C 2 57 ? -61.263 150.591 439.382 1.00 64.69 57 ALA M O 1
ATOM 4256 N N . LEU C 2 58 ? -62.206 148.702 438.586 1.00 63.65 58 LEU M N 1
ATOM 4257 C CA . LEU C 2 58 ? -63.496 149.276 438.202 1.00 64.07 58 LEU M CA 1
ATOM 4258 C C . LEU C 2 58 ? -64.483 149.484 439.329 1.00 64.46 58 LEU M C 1
ATOM 4259 O O . LEU C 2 58 ? -64.431 148.805 440.332 1.00 64.24 58 LEU M O 1
ATOM 4264 N N . LYS C 2 59 ? -65.444 150.369 439.150 1.00 65.10 59 LYS M N 1
ATOM 4265 C CA . LYS C 2 59 ? -66.369 150.495 440.238 1.00 65.51 59 LYS M CA 1
ATOM 4266 C C . LYS C 2 59 ? -67.828 150.089 439.998 1.00 65.49 59 LYS M C 1
ATOM 4267 O O . LYS C 2 59 ? -68.328 150.017 438.869 1.00 65.36 59 LYS M O 1
ATOM 4273 N N . ILE C 2 60 ? -68.474 149.796 441.124 1.00 65.65 60 ILE M N 1
ATOM 4274 C CA . ILE C 2 60 ? -69.689 149.013 441.229 1.00 65.45 60 ILE M CA 1
ATOM 4275 C C . ILE C 2 60 ? -70.512 149.721 442.266 1.00 66.30 60 ILE M C 1
ATOM 4276 O O . ILE C 2 60 ? -69.943 150.340 443.182 1.00 66.78 60 ILE M O 1
ATOM 4281 N N . PRO C 2 61 ? -71.844 149.708 442.092 1.00 66.56 61 PRO M N 1
ATOM 4282 C CA . PRO C 2 61 ? -72.698 150.339 443.109 1.00 67.45 61 PRO M CA 1
ATOM 4283 C C . PRO C 2 61 ? -72.894 149.358 444.262 1.00 67.20 61 PRO M C 1
ATOM 4284 O O . PRO C 2 61 ? -73.220 148.185 444.029 1.00 69.19 61 PRO M O 1
ATOM 4288 N N . SER C 2 62 ? -72.654 149.803 445.490 1.00 67.80 62 SER M N 1
ATOM 4289 C CA . SER C 2 62 ? -72.867 148.924 446.619 1.00 68.57 62 SER M CA 1
ATOM 4290 C C . SER C 2 62 ? -74.342 148.904 446.957 1.00 74.01 62 SER M C 1
ATOM 4291 O O . SER C 2 62 ? -75.073 149.843 446.642 1.00 78.47 62 SER M O 1
ATOM 4294 N N . VAL C 2 63 ? -74.764 147.807 447.575 1.00 87.97 63 VAL M N 1
ATOM 4295 C CA . VAL C 2 63 ? -76.122 147.645 448.073 1.00 88.25 63 VAL M CA 1
ATOM 4296 C C . VAL C 2 63 ? -76.504 148.924 448.797 1.00 85.27 63 VAL M C 1
ATOM 4297 O O . VAL C 2 63 ? -77.610 149.451 448.664 1.00 82.93 63 VAL M O 1
ATOM 4301 N N . THR C 2 64 ? -75.537 149.432 449.545 1.00 77.77 64 THR M N 1
ATOM 4302 C CA . THR C 2 64 ? -75.690 150.664 450.282 1.00 78.23 64 THR M CA 1
ATOM 4303 C C . THR C 2 64 ? -74.994 151.805 449.548 1.00 72.93 64 THR M C 1
ATOM 4304 O O . THR C 2 64 ? -74.435 151.616 448.463 1.00 72.05 64 THR M O 1
ATOM 4308 N N . GLY C 2 65 ? -75.014 152.987 450.157 1.00 81.14 65 GLY M N 1
ATOM 4309 C CA . GLY C 2 65 ? -74.429 154.174 449.560 1.00 74.21 65 GLY M CA 1
ATOM 4310 C C . GLY C 2 65 ? -72.961 154.048 449.198 1.00 72.11 65 GLY M C 1
ATOM 4311 O O . GLY C 2 65 ? -72.407 154.922 448.528 1.00 72.29 65 GLY M O 1
ATOM 4312 N N . SER C 2 66 ? -72.325 152.963 449.631 1.00 74.35 66 SER M N 1
ATOM 4313 C CA . SER C 2 66 ? -70.934 152.743 449.273 1.00 70.63 66 SER M CA 1
ATOM 4314 C C . SER C 2 66 ? -70.812 152.634 447.748 1.00 69.93 66 SER M C 1
ATOM 4315 O O . SER C 2 66 ? -71.819 152.475 447.038 1.00 69.85 66 SER M O 1
ATOM 4318 N N . CYS C 2 67 ? -69.569 152.752 447.269 1.00 69.50 67 CYS M N 1
ATOM 4319 C CA . CYS C 2 67 ? -69.215 152.625 445.854 1.00 68.85 67 CYS M CA 1
ATOM 4320 C C . CYS C 2 67 ? -67.998 151.733 445.697 1.00 67.94 67 CYS M C 1
ATOM 4321 O O . CYS C 2 67 ? -66.958 152.229 445.311 1.00 67.90 67 CYS M O 1
ATOM 4324 N N . SER C 2 68 ? -68.067 150.447 446.016 1.00 67.27 68 SER M N 1
ATOM 4325 C CA . SER C 2 68 ? -66.802 149.673 446.071 1.00 66.57 68 SER M CA 1
ATOM 4326 C C . SER C 2 68 ? -66.344 149.134 444.683 1.00 65.75 68 SER M C 1
ATOM 4327 O O . SER C 2 68 ? -67.192 148.889 443.848 1.00 65.53 68 SER M O 1
ATOM 4330 N N . HIS C 2 69 ? -65.019 149.011 444.448 1.00 65.39 69 HIS M N 1
ATOM 4331 C CA . HIS C 2 69 ? -64.431 148.160 443.381 1.00 64.56 69 HIS M CA 1
ATOM 4332 C C . HIS C 2 69 ? -64.529 146.651 443.586 1.00 63.85 69 HIS M C 1
ATOM 4333 O O . HIS C 2 69 ? -64.006 146.154 444.559 1.00 63.81 69 HIS M O 1
ATOM 4340 N N . PRO C 2 70 ? -65.194 145.954 442.670 1.00 63.35 70 PRO M N 1
ATOM 4341 C CA . PRO C 2 70 ? -65.414 144.511 442.809 1.00 62.71 70 PRO M CA 1
ATOM 4342 C C . PRO C 2 70 ? -64.109 143.760 443.049 1.00 62.30 70 PRO M C 1
ATOM 4343 O O . PRO C 2 70 ? -63.038 144.367 443.041 1.00 62.47 70 PRO M O 1
ATOM 4347 N N . THR C 2 71 ? -64.204 142.451 443.259 1.00 61.80 71 THR M N 1
ATOM 4348 C CA . THR C 2 71 ? -63.029 141.632 443.535 1.00 61.46 71 THR M CA 1
ATOM 4349 C C . THR C 2 71 ? -63.086 140.313 442.773 1.00 60.77 71 THR M C 1
ATOM 4350 O O . THR C 2 71 ? -63.859 139.419 443.116 1.00 60.57 71 THR M O 1
ATOM 4354 N N . GLY C 2 72 ? -62.261 140.198 441.737 1.00 60.43 72 GLY M N 1
ATOM 4355 C CA . GLY C 2 72 ? -62.507 139.249 440.668 1.00 59.87 72 GLY M CA 1
ATOM 4356 C C . GLY C 2 72 ? -62.639 137.818 441.152 1.00 59.50 72 GLY M C 1
ATOM 4357 O O . GLY C 2 72 ? -62.888 136.906 440.364 1.00 59.05 72 GLY M O 1
ATOM 4358 N N . THR C 2 73 ? -62.472 137.623 442.456 1.00 59.76 73 THR M N 1
ATOM 4359 C CA . THR C 2 73 ? -62.471 136.285 443.036 1.00 59.53 73 THR M CA 1
ATOM 4360 C C . THR C 2 73 ? -63.515 135.311 442.500 1.00 59.11 73 THR M C 1
ATOM 4361 O O . THR C 2 73 ? -63.192 134.183 442.127 1.00 58.72 73 THR M O 1
ATOM 4365 N N . GLY C 2 74 ? -64.767 135.754 442.465 1.00 59.24 74 GLY M N 1
ATOM 4366 C CA . GLY C 2 74 ? -65.860 134.916 442.007 1.00 58.90 74 GLY M CA 1
ATOM 4367 C C . GLY C 2 74 ? -65.855 134.726 440.503 1.00 58.47 74 GLY M C 1
ATOM 4368 O O . GLY C 2 74 ? -66.061 133.619 440.007 1.00 58.04 74 GLY M O 1
ATOM 4369 N N . LEU C 2 75 ? -65.618 135.813 439.776 1.00 58.62 75 LEU M N 1
ATOM 4370 C CA . LEU C 2 75 ? -65.667 135.786 438.319 1.00 58.34 75 LEU M CA 1
ATOM 4371 C C . LEU C 2 75 ? -64.499 134.992 437.743 1.00 57.99 75 LEU M C 1
ATOM 4372 O O . LEU C 2 75 ? -64.681 134.153 436.861 1.00 57.62 75 LEU M O 1
ATOM 4377 N N . GLY C 2 76 ? -63.300 135.264 438.247 1.00 58.16 76 GLY M N 1
ATOM 4378 C CA . GLY C 2 76 ? -62.122 134.541 437.833 1.00 57.92 76 GLY M CA 1
ATOM 4379 C C . GLY C 2 76 ? -62.238 133.098 438.251 1.00 57.63 76 GLY M C 1
ATOM 4380 O O . GLY C 2 76 ? -61.438 132.258 437.858 1.00 57.43 76 GLY M O 1
ATOM 4381 N N . ALA C 2 77 ? -63.239 132.796 439.059 1.00 57.67 77 ALA M N 1
ATOM 4382 C CA . ALA C 2 77 ? -63.364 131.442 439.549 1.00 57.47 77 ALA M CA 1
ATOM 4383 C C . ALA C 2 77 ? -63.925 130.544 438.477 1.00 57.05 77 ALA M C 1
ATOM 4384 O O . ALA C 2 77 ? -63.268 129.596 438.080 1.00 56.84 77 ALA M O 1
ATOM 4386 N N . VAL C 2 78 ? -65.135 130.842 437.996 1.00 56.97 78 VAL M N 1
ATOM 4387 C CA . VAL C 2 78 ? -65.823 129.946 437.049 1.00 56.59 78 VAL M CA 1
ATOM 4388 C C . VAL C 2 78 ? -65.087 129.833 435.713 1.00 56.41 78 VAL M C 1
ATOM 4389 O O . VAL C 2 78 ? -65.085 128.773 435.090 1.00 56.13 78 VAL M O 1
ATOM 4393 N N . VAL C 2 79 ? -64.427 130.910 435.308 1.00 56.62 79 VAL M N 1
ATOM 4394 C CA . VAL C 2 79 ? -63.596 130.902 434.111 1.00 56.55 79 VAL M CA 1
ATOM 4395 C C . VAL C 2 79 ? -62.208 130.317 433.937 1.00 56.53 79 VAL M C 1
ATOM 4396 O O . VAL C 2 79 ? -61.967 129.447 433.097 1.00 56.34 79 VAL M O 1
ATOM 4400 N N . PHE C 2 80 ? -61.298 130.831 434.758 1.00 56.77 80 PHE M N 1
ATOM 4401 C CA . PHE C 2 80 ? -59.977 130.286 434.979 1.00 56.83 80 PHE M CA 1
ATOM 4402 C C . PHE C 2 80 ? -60.010 129.332 436.147 1.00 66.02 80 PHE M C 1
ATOM 4403 O O . PHE C 2 80 ? -60.983 129.287 436.890 1.00 74.20 80 PHE M O 1
ATOM 4411 N N . GLY C 2 81 ? -58.960 128.549 436.246 1.00 56.85 81 GLY M N 1
ATOM 4412 C CA . GLY C 2 81 ? -58.846 127.559 437.280 1.00 56.91 81 GLY M CA 1
ATOM 4413 C C . GLY C 2 81 ? -58.582 128.270 438.564 1.00 57.23 81 GLY M C 1
ATOM 4414 O O . GLY C 2 81 ? -58.181 129.429 438.541 1.00 57.41 81 GLY M O 1
ATOM 4415 N N . PRO C 2 82 ? -58.925 127.560 439.717 1.00 57.35 82 PRO M N 1
ATOM 4416 C CA . PRO C 2 82 ? -58.458 128.214 440.922 1.00 57.75 82 PRO M CA 1
ATOM 4417 C C . PRO C 2 82 ? -56.960 128.264 440.992 1.00 57.98 82 PRO M C 1
ATOM 4418 O O . PRO C 2 82 ? -56.437 129.341 441.253 1.00 58.21 82 PRO M O 1
ATOM 4422 N N . SER C 2 83 ? -56.266 127.154 440.753 1.00 57.97 83 SER M N 1
ATOM 4423 C CA . SER C 2 83 ? -54.857 127.151 441.131 1.00 58.31 83 SER M CA 1
ATOM 4424 C C . SER C 2 83 ? -54.076 128.126 440.314 1.00 58.31 83 SER M C 1
ATOM 4425 O O . SER C 2 83 ? -53.500 129.068 440.805 1.00 58.58 83 SER M O 1
ATOM 4428 N N . VAL C 2 84 ? -54.222 127.996 439.029 1.00 58.02 84 VAL M N 1
ATOM 4429 C CA . VAL C 2 84 ? -53.783 129.051 438.151 1.00 58.02 84 VAL M CA 1
ATOM 4430 C C . VAL C 2 84 ? -53.962 130.430 438.781 1.00 58.21 84 VAL M C 1
ATOM 4431 O O . VAL C 2 84 ? -53.125 131.320 438.602 1.00 58.42 84 VAL M O 1
ATOM 4435 N N . MET C 2 85 ? -55.025 130.588 439.562 1.00 58.19 85 MET M N 1
ATOM 4436 C CA . MET C 2 85 ? -55.262 131.872 440.191 1.00 58.43 85 MET M CA 1
ATOM 4437 C C . MET C 2 85 ? -54.301 132.082 441.330 1.00 58.84 85 MET M C 1
ATOM 4438 O O . MET C 2 85 ? -53.978 133.227 441.636 1.00 59.11 85 MET M O 1
ATOM 4443 N N . ALA C 2 86 ? -53.826 130.988 441.934 1.00 58.94 86 ALA M N 1
ATOM 4444 C CA . ALA C 2 86 ? -52.898 131.067 443.078 1.00 59.39 86 ALA M CA 1
ATOM 4445 C C . ALA C 2 86 ? -51.717 131.964 442.763 1.00 59.59 86 ALA M C 1
ATOM 4446 O O . ALA C 2 86 ? -51.397 132.855 443.537 1.00 59.94 86 ALA M O 1
ATOM 4448 N N . VAL C 2 87 ? -51.099 131.747 441.609 1.00 59.41 87 VAL M N 1
ATOM 4449 C CA . VAL C 2 87 ? -49.988 132.580 441.175 1.00 59.61 87 VAL M CA 1
ATOM 4450 C C . VAL C 2 87 ? -50.459 133.942 440.691 1.00 59.57 87 VAL M C 1
ATOM 4451 O O . VAL C 2 87 ? -49.829 134.960 440.949 1.00 59.87 87 VAL M O 1
ATOM 4455 N N . LEU C 2 88 ? -51.582 133.966 439.996 1.00 59.25 88 LEU M N 1
ATOM 4456 C CA . LEU C 2 88 ? -52.015 135.202 439.361 1.00 59.26 88 LEU M CA 1
ATOM 4457 C C . LEU C 2 88 ? -52.477 136.210 440.393 1.00 59.56 88 LEU M C 1
ATOM 4458 O O . LEU C 2 88 ? -52.111 137.387 440.348 1.00 59.83 88 LEU M O 1
ATOM 4463 N N . GLY C 2 89 ? -53.289 135.723 441.318 1.00 59.54 89 GLY M N 1
ATOM 4464 C CA . GLY C 2 89 ? -53.734 136.521 442.437 1.00 59.90 89 GLY M CA 1
ATOM 4465 C C . GLY C 2 89 ? -52.538 137.252 442.993 1.00 60.31 89 GLY M C 1
ATOM 4466 O O . GLY C 2 89 ? -52.599 138.469 443.157 1.00 60.61 89 GLY M O 1
ATOM 4467 N N . VAL C 2 90 ? -51.442 136.522 443.231 1.00 60.37 90 VAL M N 1
ATOM 4468 C CA . VAL C 2 90 ? -50.183 137.137 443.666 1.00 60.76 90 VAL M CA 1
ATOM 4469 C C . VAL C 2 90 ? -49.688 138.176 442.668 1.00 60.79 90 VAL M C 1
ATOM 4470 O O . VAL C 2 90 ? -49.260 139.254 443.091 1.00 61.16 90 VAL M O 1
ATOM 4474 N N . ILE C 2 91 ? -49.772 137.863 441.360 1.00 60.44 91 ILE M N 1
ATOM 4475 C CA . ILE C 2 91 ? -49.318 138.793 440.311 1.00 60.51 91 ILE M CA 1
ATOM 4476 C C . ILE C 2 91 ? -50.272 139.950 440.161 1.00 60.61 91 ILE M C 1
ATOM 4477 O O . ILE C 2 91 ? -49.865 141.057 439.839 1.00 60.90 91 ILE M O 1
ATOM 4482 N N . VAL C 2 92 ? -51.549 139.719 440.402 1.00 60.44 92 VAL M N 1
ATOM 4483 C CA . VAL C 2 92 ? -52.427 140.857 440.366 1.00 60.65 92 VAL M CA 1
ATOM 4484 C C . VAL C 2 92 ? -52.155 141.756 441.559 1.00 61.15 92 VAL M C 1
ATOM 4485 O O . VAL C 2 92 ? -51.981 142.966 441.397 1.00 61.50 92 VAL M O 1
ATOM 4489 N N . LEU C 2 93 ? -52.103 141.149 442.750 1.00 61.23 93 LEU M N 1
ATOM 4490 C CA . LEU C 2 93 ? -51.897 141.849 444.027 1.00 61.75 93 LEU M CA 1
ATOM 4491 C C . LEU C 2 93 ? -50.685 142.781 444.047 1.00 62.12 93 LEU M C 1
ATOM 4492 O O . LEU C 2 93 ? -50.699 143.793 444.740 1.00 62.60 93 LEU M O 1
ATOM 4497 N N . LEU C 2 94 ? -49.642 142.464 443.291 1.00 61.94 94 LEU M N 1
ATOM 4498 C CA . LEU C 2 94 ? -48.511 143.376 443.250 1.00 62.31 94 LEU M CA 1
ATOM 4499 C C . LEU C 2 94 ? -48.943 144.711 442.698 1.00 62.55 94 LEU M C 1
ATOM 4500 O O . LEU C 2 94 ? -48.682 145.750 443.303 1.00 63.03 94 LEU M O 1
ATOM 4505 N N . PHE C 2 95 ? -49.633 144.673 441.569 1.00 62.26 95 PHE M N 1
ATOM 4506 C CA . PHE C 2 95 ? -49.971 145.885 440.851 1.00 62.53 95 PHE M CA 1
ATOM 4507 C C . PHE C 2 95 ? -51.004 146.713 441.628 1.00 62.90 95 PHE M C 1
ATOM 4508 O O . PHE C 2 95 ? -50.980 147.938 441.605 1.00 63.37 95 PHE M O 1
ATOM 4516 N N . GLN C 2 96 ? -51.896 146.044 442.346 1.00 62.74 96 GLN M N 1
ATOM 4517 C CA . GLN C 2 96 ? -52.852 146.757 443.186 1.00 63.16 96 GLN M CA 1
ATOM 4518 C C . GLN C 2 96 ? -52.128 147.472 444.326 1.00 63.72 96 GLN M C 1
ATOM 4519 O O . GLN C 2 96 ? -52.717 148.278 445.058 1.00 64.23 96 GLN M O 1
ATOM 4525 N N . ALA C 2 97 ? -50.847 147.143 444.484 1.00 63.67 97 ALA M N 1
ATOM 4526 C CA . ALA C 2 97 ? -50.022 147.654 445.558 1.00 64.17 97 ALA M CA 1
ATOM 4527 C C . ALA C 2 97 ? -48.992 148.604 444.992 1.00 64.42 97 ALA M C 1
ATOM 4528 O O . ALA C 2 97 ? -48.741 149.673 445.538 1.00 64.99 97 ALA M O 1
ATOM 4530 N N . LEU C 2 98 ? -48.413 148.186 443.871 1.00 64.03 98 LEU M N 1
ATOM 4531 C CA . LEU C 2 98 ? -47.425 148.966 443.121 1.00 64.23 98 LEU M CA 1
ATOM 4532 C C . LEU C 2 98 ? -48.160 150.184 442.531 1.00 64.57 98 LEU M C 1
ATOM 4533 O O . LEU C 2 98 ? -47.695 151.310 442.697 1.00 65.09 98 LEU M O 1
ATOM 4538 N N . LEU C 2 99 ? -49.301 149.968 441.863 1.00 64.31 99 LEU M N 1
ATOM 4539 C CA . LEU C 2 99 ? -50.064 151.068 441.251 1.00 64.68 99 LEU M CA 1
ATOM 4540 C C . LEU C 2 99 ? -51.191 151.788 441.989 1.00 65.12 99 LEU M C 1
ATOM 4541 O O . LEU C 2 99 ? -51.205 153.017 442.080 1.00 65.74 99 LEU M O 1
ATOM 4546 N N . LEU C 2 100 ? -52.156 151.016 442.473 1.00 64.85 100 LEU M N 1
ATOM 4547 C CA . LEU C 2 100 ? -53.263 151.571 443.231 1.00 65.29 100 LEU M CA 1
ATOM 4548 C C . LEU C 2 100 ? -52.797 152.085 444.596 1.00 65.83 100 LEU M C 1
ATOM 4549 O O . LEU C 2 100 ? -53.476 152.915 445.228 1.00 66.43 100 LEU M O 1
ATOM 4554 N N . ALA C 2 101 ? -51.618 151.606 445.017 1.00 65.67 101 ALA M N 1
ATOM 4555 C CA . ALA C 2 101 ? -51.072 151.841 446.358 1.00 66.12 101 ALA M CA 1
ATOM 4556 C C . ALA C 2 101 ? -52.016 151.407 447.441 1.00 66.26 101 ALA M C 1
ATOM 4557 O O . ALA C 2 101 ? -52.063 151.951 448.535 1.00 66.87 101 ALA M O 1
ATOM 4559 N N . HIS C 2 102 ? -52.810 150.432 447.070 1.00 65.73 102 HIS M N 1
ATOM 4560 C CA . HIS C 2 102 ? -53.839 149.952 447.920 1.00 65.82 102 HIS M CA 1
ATOM 4561 C C . HIS C 2 102 ? -53.433 148.648 448.589 1.00 65.47 102 HIS M C 1
ATOM 4562 O O . HIS C 2 102 ? -53.764 148.401 449.739 1.00 65.80 102 HIS M O 1
ATOM 4569 N N . GLY C 2 103 ? -52.654 147.831 447.894 1.00 64.89 103 GLY M N 1
ATOM 4570 C CA . GLY C 2 103 ? -52.073 146.669 448.546 1.00 64.68 103 GLY M CA 1
ATOM 4571 C C . GLY C 2 103 ? -50.933 146.998 449.512 1.00 65.17 103 GLY M C 1
ATOM 4572 O O . GLY C 2 103 ? -50.842 148.100 450.066 1.00 65.78 103 GLY M O 1
ATOM 4573 N N . GLY C 2 104 ? -50.057 146.017 449.703 1.00 64.93 104 GLY M N 1
ATOM 4574 C CA . GLY C 2 104 ? -48.844 146.182 450.467 1.00 65.34 104 GLY M CA 1
ATOM 4575 C C . GLY C 2 104 ? -47.901 145.048 450.132 1.00 64.93 104 GLY M C 1
ATOM 4576 O O . GLY C 2 104 ? -48.346 143.958 449.797 1.00 64.46 104 GLY M O 1
ATOM 4577 N N . LEU C 2 105 ? -46.599 145.301 450.222 1.00 65.14 105 LEU M N 1
ATOM 4578 C CA . LEU C 2 105 ? -45.585 144.291 449.905 1.00 64.86 105 LEU M CA 1
ATOM 4579 C C . LEU C 2 105 ? -45.370 143.300 451.036 1.00 65.09 105 LEU M C 1
ATOM 4580 O O . LEU C 2 105 ? -45.302 142.094 450.813 1.00 64.75 105 LEU M O 1
ATOM 4585 N N . THR C 2 106 ? -45.258 143.823 452.249 1.00 65.73 106 THR M N 1
ATOM 4586 C CA . THR C 2 106 ? -45.057 143.017 453.451 1.00 66.12 106 THR M CA 1
ATOM 4587 C C . THR C 2 106 ? -46.238 142.116 453.753 1.00 65.94 106 THR M C 1
ATOM 4588 O O . THR C 2 106 ? -46.085 141.001 454.260 1.00 66.00 106 THR M O 1
ATOM 4592 N N . THR C 2 107 ? -47.421 142.640 453.450 1.00 65.78 107 THR M N 1
ATOM 4593 C CA . THR C 2 107 ? -48.680 141.927 453.620 1.00 65.59 107 THR M CA 1
ATOM 4594 C C . THR C 2 107 ? -49.021 141.061 452.422 1.00 64.81 107 THR M C 1
ATOM 4595 O O . THR C 2 107 ? -49.748 140.094 452.571 1.00 64.61 107 THR M O 1
ATOM 4599 N N . LEU C 2 108 ? -48.542 141.431 451.229 1.00 64.40 108 LEU M N 1
ATOM 4600 C CA . LEU C 2 108 ? -48.673 140.561 450.057 1.00 63.72 108 LEU M CA 1
ATOM 4601 C C . LEU C 2 108 ? -48.126 139.195 450.426 1.00 63.67 108 LEU M C 1
ATOM 4602 O O . LEU C 2 108 ? -46.981 139.088 450.850 1.00 63.99 108 LEU M O 1
ATOM 4607 N N . GLY C 2 109 ? -48.935 138.153 450.292 1.00 63.34 109 GLY M N 1
ATOM 4608 C CA . GLY C 2 109 ? -48.578 136.870 450.875 1.00 63.45 109 GLY M CA 1
ATOM 4609 C C . GLY C 2 109 ? -49.424 136.587 452.106 1.00 63.85 109 GLY M C 1
ATOM 4610 O O . GLY C 2 109 ? -49.888 135.463 452.330 1.00 63.76 109 GLY M O 1
ATOM 4611 N N . ALA C 2 110 ? -49.630 137.615 452.915 1.00 64.36 110 ALA M N 1
ATOM 4612 C CA . ALA C 2 110 ? -50.730 137.564 453.855 1.00 64.70 110 ALA M CA 1
ATOM 4613 C C . ALA C 2 110 ? -52.016 137.711 453.047 1.00 64.19 110 ALA M C 1
ATOM 4614 O O . ALA C 2 110 ? -52.896 136.855 453.116 1.00 64.01 110 ALA M O 1
ATOM 4616 N N . ASN C 2 111 ? -52.106 138.784 452.262 1.00 64.00 111 ASN M N 1
ATOM 4617 C CA . ASN C 2 111 ? -53.190 138.971 451.295 1.00 63.52 111 ASN M CA 1
ATOM 4618 C C . ASN C 2 111 ? -53.377 137.801 450.358 1.00 62.85 111 ASN M C 1
ATOM 4619 O O . ASN C 2 111 ? -54.440 137.208 450.300 1.00 62.63 111 ASN M O 1
ATOM 4624 N N . ALA C 2 112 ? -52.328 137.466 449.626 1.00 62.56 112 ALA M N 1
ATOM 4625 C CA . ALA C 2 112 ? -52.334 136.315 448.740 1.00 62.01 112 ALA M CA 1
ATOM 4626 C C . ALA C 2 112 ? -52.958 135.060 449.342 1.00 61.99 112 ALA M C 1
ATOM 4627 O O . ALA C 2 112 ? -53.369 134.163 448.617 1.00 61.52 112 ALA M O 1
ATOM 4629 N N . PHE C 2 113 ? -53.028 134.981 450.662 1.00 62.54 113 PHE M N 1
ATOM 4630 C CA . PHE C 2 113 ? -53.582 133.789 451.276 1.00 62.61 113 PHE M CA 1
ATOM 4631 C C . PHE C 2 113 ? -55.099 133.807 451.146 1.00 62.40 113 PHE M C 1
ATOM 4632 O O . PHE C 2 113 ? -55.709 132.803 450.798 1.00 62.06 113 PHE M O 1
ATOM 4640 N N . SER C 2 114 ? -55.709 134.957 451.399 1.00 62.64 114 SER M N 1
ATOM 4641 C CA . SER C 2 114 ? -57.163 135.028 451.434 1.00 62.58 114 SER M CA 1
ATOM 4642 C C . SER C 2 114 ? -57.781 135.312 450.077 1.00 61.97 114 SER M C 1
ATOM 4643 O O . SER C 2 114 ? -58.840 134.772 449.755 1.00 61.68 114 SER M O 1
ATOM 4646 N N . MET C 2 115 ? -57.118 136.153 449.286 1.00 61.83 115 MET M N 1
ATOM 4647 C CA . MET C 2 115 ? -57.647 136.597 447.993 1.00 61.37 115 MET M CA 1
ATOM 4648 C C . MET C 2 115 ? -57.227 135.728 446.802 1.00 60.76 115 MET M C 1
ATOM 4649 O O . MET C 2 115 ? -57.898 135.706 445.777 1.00 60.35 115 MET M O 1
ATOM 4654 N N . ALA C 2 116 ? -56.141 134.990 446.940 1.00 60.74 116 ALA M N 1
ATOM 4655 C CA . ALA C 2 116 ? -55.666 134.182 445.843 1.00 60.25 116 ALA M CA 1
ATOM 4656 C C . ALA C 2 116 ? -55.819 132.726 446.188 1.00 60.14 116 ALA M C 1
ATOM 4657 O O . ALA C 2 116 ? -56.047 131.912 445.318 1.00 59.71 116 ALA M O 1
ATOM 4659 N N . ILE C 2 117 ? -55.673 132.378 447.453 1.00 60.58 117 ILE M N 1
ATOM 4660 C CA . ILE C 2 117 ? -55.832 130.980 447.847 1.00 60.56 117 ILE M CA 1
ATOM 4661 C C . ILE C 2 117 ? -57.102 130.563 448.570 1.00 60.68 117 ILE M C 1
ATOM 4662 O O . ILE C 2 117 ? -57.630 129.489 448.298 1.00 60.41 117 ILE M O 1
ATOM 4667 N N . VAL C 2 118 ? -57.613 131.391 449.478 1.00 61.11 118 VAL M N 1
ATOM 4668 C CA . VAL C 2 118 ? -58.834 130.997 450.177 1.00 61.29 118 VAL M CA 1
ATOM 4669 C C . VAL C 2 118 ? -60.083 131.418 449.421 1.00 60.92 118 VAL M C 1
ATOM 4670 O O . VAL C 2 118 ? -60.928 130.577 449.136 1.00 60.63 118 VAL M O 1
ATOM 4674 N N . GLY C 2 119 ? -60.199 132.707 449.108 1.00 60.97 119 GLY M N 1
ATOM 4675 C CA . GLY C 2 119 ? -61.296 133.211 448.285 1.00 60.66 119 GLY M CA 1
ATOM 4676 C C . GLY C 2 119 ? -61.721 132.341 447.096 1.00 60.00 119 GLY M C 1
ATOM 4677 O O . GLY C 2 119 ? -62.899 131.983 446.979 1.00 59.86 119 GLY M O 1
ATOM 4678 N N . PRO C 2 120 ? -60.770 132.020 446.197 1.00 59.64 120 PRO M N 1
ATOM 4679 C CA . PRO C 2 120 ? -60.950 131.093 445.083 1.00 59.08 120 PRO M CA 1
ATOM 4680 C C . PRO C 2 120 ? -61.254 129.641 445.420 1.00 58.97 120 PRO M C 1
ATOM 4681 O O . PRO C 2 120 ? -62.267 129.181 444.892 1.00 58.66 120 PRO M O 1
ATOM 4685 N N . TRP C 2 121 ? -60.463 128.923 446.179 1.00 59.23 121 TRP M N 1
ATOM 4686 C CA . TRP C 2 121 ? -60.774 127.521 446.293 1.00 59.12 121 TRP M CA 1
ATOM 4687 C C . TRP C 2 121 ? -62.175 127.361 446.780 1.00 59.18 121 TRP M C 1
ATOM 4688 O O . TRP C 2 121 ? -62.866 126.470 446.365 1.00 58.88 121 TRP M O 1
ATOM 4699 N N . VAL C 2 122 ? -62.597 128.252 447.656 1.00 59.60 122 VAL M N 1
ATOM 4700 C CA . VAL C 2 122 ? -63.952 128.238 448.196 1.00 59.77 122 VAL M CA 1
ATOM 4701 C C . VAL C 2 122 ? -64.965 128.560 447.085 1.00 59.29 122 VAL M C 1
ATOM 4702 O O . VAL C 2 122 ? -66.045 127.959 447.014 1.00 59.15 122 VAL M O 1
ATOM 4706 N N . ALA C 2 123 ? -64.601 129.480 446.196 1.00 59.08 123 ALA M N 1
ATOM 4707 C CA . ALA C 2 123 ? -65.523 129.943 445.165 1.00 58.75 123 ALA M CA 1
ATOM 4708 C C . ALA C 2 123 ? -65.889 128.842 444.167 1.00 58.20 123 ALA M C 1
ATOM 4709 O O . ALA C 2 123 ? -66.896 128.959 443.477 1.00 57.96 123 ALA M O 1
ATOM 4711 N N . PHE C 2 124 ? -65.084 127.782 444.097 1.00 58.04 124 PHE M N 1
ATOM 4712 C CA . PHE C 2 124 ? -65.401 126.616 443.271 1.00 57.60 124 PHE M CA 1
ATOM 4713 C C . PHE C 2 124 ? -66.361 125.646 443.919 1.00 57.66 124 PHE M C 1
ATOM 4714 O O . PHE C 2 124 ? -67.267 125.127 443.269 1.00 57.34 124 PHE M O 1
ATOM 4722 N N . GLY C 2 125 ? -66.103 125.351 445.185 1.00 58.11 125 GLY M N 1
ATOM 4723 C CA . GLY C 2 125 ? -66.892 124.396 445.924 1.00 58.28 125 GLY M CA 1
ATOM 4724 C C . GLY C 2 125 ? -68.331 124.847 445.920 1.00 58.27 125 GLY M C 1
ATOM 4725 O O . GLY C 2 125 ? -69.242 124.045 445.704 1.00 58.08 125 GLY M O 1
ATOM 4726 N N . VAL C 2 126 ? -68.544 126.137 446.145 1.00 58.51 126 VAL M N 1
ATOM 4727 C CA . VAL C 2 126 ? -69.881 126.671 446.018 1.00 58.53 126 VAL M CA 1
ATOM 4728 C C . VAL C 2 126 ? -70.376 126.331 444.616 1.00 57.93 126 VAL M C 1
ATOM 4729 O O . VAL C 2 126 ? -71.285 125.499 444.463 1.00 57.75 126 VAL M O 1
ATOM 4733 N N . TYR C 2 127 ? -69.739 126.951 443.610 1.00 57.65 127 TYR M N 1
ATOM 4734 C CA . TYR C 2 127 ? -70.018 126.724 442.192 1.00 57.14 127 TYR M CA 1
ATOM 4735 C C . TYR C 2 127 ? -70.338 125.274 441.906 1.00 56.83 127 TYR M C 1
ATOM 4736 O O . TYR C 2 127 ? -71.478 124.950 441.598 1.00 56.68 127 TYR M O 1
ATOM 4745 N N . LYS C 2 128 ? -69.347 124.400 442.052 1.00 56.78 128 LYS M N 1
ATOM 4746 C CA . LYS C 2 128 ? -69.489 123.022 441.598 1.00 56.49 128 LYS M CA 1
ATOM 4747 C C . LYS C 2 128 ? -70.548 122.245 442.389 1.00 56.64 128 LYS M C 1
ATOM 4748 O O . LYS C 2 128 ? -71.298 121.438 441.808 1.00 56.35 128 LYS M O 1
ATOM 4754 N N . LEU C 2 129 ? -70.634 122.485 443.692 1.00 57.11 129 LEU M N 1
ATOM 4755 C CA . LEU C 2 129 ? -71.708 121.846 444.452 1.00 57.33 129 LEU M CA 1
ATOM 4756 C C . LEU C 2 129 ? -73.106 122.391 444.128 1.00 57.24 129 LEU M C 1
ATOM 4757 O O . LEU C 2 129 ? -74.034 121.607 443.916 1.00 57.09 129 LEU M O 1
ATOM 4762 N N . ALA C 2 130 ? -73.257 123.709 444.082 1.00 57.39 130 ALA M N 1
ATOM 4763 C CA . ALA C 2 130 ? -74.492 124.307 443.591 1.00 57.32 130 ALA M CA 1
ATOM 4764 C C . ALA C 2 130 ? -74.822 123.737 442.221 1.00 56.76 130 ALA M C 1
ATOM 4765 O O . ALA C 2 130 ? -75.990 123.621 441.829 1.00 58.44 130 ALA M O 1
ATOM 4767 N N . GLY C 2 131 ? -73.757 123.399 441.503 1.00 56.44 131 GLY M N 1
ATOM 4768 C CA . GLY C 2 131 ? -73.845 122.667 440.262 1.00 61.23 131 GLY M CA 1
ATOM 4769 C C . GLY C 2 131 ? -74.371 121.268 440.509 1.00 55.87 131 GLY M C 1
ATOM 4770 O O . GLY C 2 131 ? -75.267 120.800 439.787 1.00 55.60 131 GLY M O 1
ATOM 4771 N N . LYS C 2 132 ? -73.837 120.590 441.525 1.00 64.50 132 LYS M N 1
ATOM 4772 C CA . LYS C 2 132 ? -74.323 119.249 441.818 1.00 57.72 132 LYS M CA 1
ATOM 4773 C C . LYS C 2 132 ? -75.402 119.304 442.901 1.00 56.50 132 LYS M C 1
ATOM 4774 O O . LYS C 2 132 ? -75.806 118.284 443.451 1.00 56.65 132 LYS M O 1
ATOM 4780 N N . ALA C 2 133 ? -75.865 120.510 443.205 1.00 56.73 133 ALA M N 1
ATOM 4781 C CA . ALA C 2 133 ? -77.052 120.677 444.033 1.00 57.10 133 ALA M CA 1
ATOM 4782 C C . ALA C 2 133 ? -78.254 120.861 443.121 1.00 56.82 133 ALA M C 1
ATOM 4783 O O . ALA C 2 133 ? -79.404 120.853 443.568 1.00 57.06 133 ALA M O 1
ATOM 4785 N N . GLY C 2 134 ? -77.975 121.032 441.833 1.00 56.35 134 GLY M N 1
ATOM 4786 C CA . GLY C 2 134 ? -79.022 121.168 440.842 1.00 56.09 134 GLY M CA 1
ATOM 4787 C C . GLY C 2 134 ? -79.418 122.604 440.574 1.00 56.27 134 GLY M C 1
ATOM 4788 O O . GLY C 2 134 ? -80.206 122.867 439.667 1.00 56.10 134 GLY M O 1
ATOM 4789 N N . ALA C 2 135 ? -78.879 123.533 441.358 1.00 56.66 135 ALA M N 1
ATOM 4790 C CA . ALA C 2 135 ? -79.223 124.945 441.209 1.00 56.93 135 ALA M CA 1
ATOM 4791 C C . ALA C 2 135 ? -78.820 125.418 439.826 1.00 56.58 135 ALA M C 1
ATOM 4792 O O . ALA C 2 135 ? -77.944 124.822 439.219 1.00 56.20 135 ALA M O 1
ATOM 4794 N N . SER C 2 136 ? -79.457 126.474 439.324 1.00 56.77 136 SER M N 1
ATOM 4795 C CA . SER C 2 136 ? -79.154 126.975 437.981 1.00 56.52 136 SER M CA 1
ATOM 4796 C C . SER C 2 136 ? -77.791 127.652 437.940 1.00 56.56 136 SER M C 1
ATOM 4797 O O . SER C 2 136 ? -77.378 128.285 438.915 1.00 56.93 136 SER M O 1
ATOM 4800 N N . MET C 2 137 ? -77.108 127.530 436.803 1.00 56.23 137 MET M N 1
ATOM 4801 C CA . MET C 2 137 ? -75.909 128.316 436.502 1.00 56.29 137 MET M CA 1
ATOM 4802 C C . MET C 2 137 ? -76.064 129.777 436.920 1.00 56.80 137 MET M C 1
ATOM 4803 O O . MET C 2 137 ? -75.079 130.464 437.181 1.00 56.98 137 MET M O 1
ATOM 4808 N N . ALA C 2 138 ? -77.312 130.240 436.970 1.00 57.08 138 ALA M N 1
ATOM 4809 C CA . ALA C 2 138 ? -77.646 131.597 437.381 1.00 57.66 138 ALA M CA 1
ATOM 4810 C C . ALA C 2 138 ? -77.100 131.931 438.736 1.00 58.01 138 ALA M C 1
ATOM 4811 O O . ALA C 2 138 ? -76.420 132.935 438.874 1.00 58.31 138 ALA M O 1
ATOM 4813 N N . VAL C 2 139 ? -77.409 131.081 439.720 1.00 58.00 139 VAL M N 1
ATOM 4814 C CA . VAL C 2 139 ? -77.115 131.338 441.142 1.00 58.44 139 VAL M CA 1
ATOM 4815 C C . VAL C 2 139 ? -75.794 130.731 441.588 1.00 58.23 139 VAL M C 1
ATOM 4816 O O . VAL C 2 139 ? -75.089 131.297 442.424 1.00 58.58 139 VAL M O 1
ATOM 4820 N N . ALA C 2 140 ? -75.455 129.594 440.992 1.00 57.68 140 ALA M N 1
ATOM 4821 C CA . ALA C 2 140 ? -74.231 128.883 441.318 1.00 57.49 140 ALA M CA 1
ATOM 4822 C C . ALA C 2 140 ? -73.005 129.759 441.084 1.00 57.56 140 ALA M C 1
ATOM 4823 O O . ALA C 2 140 ? -71.946 129.515 441.666 1.00 57.61 140 ALA M O 1
ATOM 4825 N N . VAL C 2 141 ? -73.147 130.767 440.226 1.00 57.61 141 VAL M N 1
ATOM 4826 C CA . VAL C 2 141 ? -72.133 131.806 440.067 1.00 57.79 141 VAL M CA 1
ATOM 4827 C C . VAL C 2 141 ? -72.281 132.919 441.111 1.00 58.42 141 VAL M C 1
ATOM 4828 O O . VAL C 2 141 ? -71.279 133.454 441.607 1.00 58.64 141 VAL M O 1
ATOM 4832 N N . PHE C 2 142 ? -73.531 133.256 441.444 1.00 58.74 142 PHE M N 1
ATOM 4833 C CA . PHE C 2 142 ? -73.815 134.314 442.407 1.00 59.42 142 PHE M CA 1
ATOM 4834 C C . PHE C 2 142 ? -73.280 133.976 443.803 1.00 59.69 142 PHE M C 1
ATOM 4835 O O . PHE C 2 142 ? -72.561 134.771 444.433 1.00 60.10 142 PHE M O 1
ATOM 4843 N N . LEU C 2 143 ? -73.671 132.800 444.288 1.00 59.53 143 LEU M N 1
ATOM 4844 C CA . LEU C 2 143 ? -73.223 132.314 445.575 1.00 59.81 143 LEU M CA 1
ATOM 4845 C C . LEU C 2 143 ? -71.721 132.168 445.547 1.00 59.62 143 LEU M C 1
ATOM 4846 O O . LEU C 2 143 ? -71.079 132.212 446.589 1.00 59.99 143 LEU M O 1
ATOM 4851 N N . ALA C 2 144 ? -71.160 132.002 444.352 1.00 59.08 144 ALA M N 1
ATOM 4852 C CA . ALA C 2 144 ? -69.727 131.769 444.216 1.00 58.88 144 ALA M CA 1
ATOM 4853 C C . ALA C 2 144 ? -68.871 133.026 444.415 1.00 59.24 144 ALA M C 1
ATOM 4854 O O . ALA C 2 144 ? -67.768 132.935 444.918 1.00 59.34 144 ALA M O 1
ATOM 4856 N N . ALA C 2 145 ? -69.340 134.199 444.036 1.00 59.47 145 ALA M N 1
ATOM 4857 C CA . ALA C 2 145 ? -68.525 135.363 444.335 1.00 59.87 145 ALA M CA 1
ATOM 4858 C C . ALA C 2 145 ? -68.935 135.918 445.670 1.00 60.56 145 ALA M C 1
ATOM 4859 O O . ALA C 2 145 ? -68.149 136.592 446.317 1.00 60.95 145 ALA M O 1
ATOM 4861 N N . PHE C 2 146 ? -70.174 135.642 446.076 1.00 60.74 146 PHE M N 1
ATOM 4862 C CA . PHE C 2 146 ? -70.691 136.078 447.377 1.00 61.46 146 PHE M CA 1
ATOM 4863 C C . PHE C 2 146 ? -70.074 135.365 448.552 1.00 61.67 146 PHE M C 1
ATOM 4864 O O . PHE C 2 146 ? -69.340 135.985 449.321 1.00 62.14 146 PHE M O 1
ATOM 4872 N N . LEU C 2 147 ? -70.369 134.069 448.685 1.00 61.36 147 LEU M N 1
ATOM 4873 C CA . LEU C 2 147 ? -69.696 133.226 449.666 1.00 61.53 147 LEU M CA 1
ATOM 4874 C C . LEU C 2 147 ? -68.179 133.342 449.500 1.00 61.37 147 LEU M C 1
ATOM 4875 O O . LEU C 2 147 ? -67.433 133.387 450.484 1.00 61.81 147 LEU M O 1
ATOM 4880 N N . GLY C 2 148 ? -67.726 133.423 448.256 1.00 60.79 148 GLY M N 1
ATOM 4881 C CA . GLY C 2 148 ? -66.316 133.617 447.983 1.00 60.66 148 GLY M CA 1
ATOM 4882 C C . GLY C 2 148 ? -65.769 134.951 448.453 1.00 61.18 148 GLY M C 1
ATOM 4883 O O . GLY C 2 148 ? -64.631 135.025 448.875 1.00 61.34 148 GLY M O 1
ATOM 4884 N N . ASP C 2 149 ? -66.556 136.013 448.369 1.00 61.48 149 ASP M N 1
ATOM 4885 C CA . ASP C 2 149 ? -66.080 137.309 448.833 1.00 62.05 149 ASP M CA 1
ATOM 4886 C C . ASP C 2 149 ? -66.019 137.288 450.350 1.00 62.73 149 ASP M C 1
ATOM 4887 O O . ASP C 2 149 ? -65.142 137.896 450.973 1.00 63.15 149 ASP M O 1
ATOM 4892 N N . LEU C 2 150 ? -66.982 136.584 450.935 1.00 62.87 150 LEU M N 1
ATOM 4893 C CA . LEU C 2 150 ? -67.024 136.377 452.375 1.00 63.55 150 LEU M CA 1
ATOM 4894 C C . LEU C 2 150 ? -65.763 135.716 452.851 1.00 63.53 150 LEU M C 1
ATOM 4895 O O . LEU C 2 150 ? -65.139 136.182 453.795 1.00 64.13 150 LEU M O 1
ATOM 4900 N N . ALA C 2 151 ? -65.369 134.657 452.163 1.00 62.87 151 ALA M N 1
ATOM 4901 C CA . ALA C 2 151 ? -64.216 133.884 452.565 1.00 62.85 151 ALA M CA 1
ATOM 4902 C C . ALA C 2 151 ? -62.939 134.723 452.620 1.00 63.04 151 ALA M C 1
ATOM 4903 O O . ALA C 2 151 ? -61.950 134.303 453.211 1.00 63.25 151 ALA M O 1
ATOM 4905 N N . THR C 2 152 ? -62.949 135.906 452.019 1.00 63.00 152 THR M N 1
ATOM 4906 C CA . THR C 2 152 ? -61.823 136.805 452.203 1.00 63.28 152 THR M CA 1
ATOM 4907 C C . THR C 2 152 ? -62.049 137.570 453.476 1.00 64.16 152 THR M C 1
ATOM 4908 O O . THR C 2 152 ? -61.263 137.467 454.410 1.00 64.62 152 THR M O 1
ATOM 4912 N N . TYR C 2 153 ? -63.141 138.330 453.502 1.00 64.44 153 TYR M N 1
ATOM 4913 C CA . TYR C 2 153 ? -63.547 139.132 454.655 1.00 65.35 153 TYR M CA 1
ATOM 4914 C C . TYR C 2 153 ? -63.510 138.352 455.962 1.00 65.88 153 TYR M C 1
ATOM 4915 O O . TYR C 2 153 ? -63.287 138.919 457.021 1.00 66.68 153 TYR M O 1
ATOM 4924 N N . VAL C 2 154 ? -63.727 137.046 455.876 1.00 65.49 154 VAL M N 1
ATOM 4925 C CA . VAL C 2 154 ? -63.537 136.163 457.011 1.00 65.96 154 VAL M CA 1
ATOM 4926 C C . VAL C 2 154 ? -62.056 135.907 457.227 1.00 65.97 154 VAL M C 1
ATOM 4927 O O . VAL C 2 154 ? -61.517 136.218 458.290 1.00 66.71 154 VAL M O 1
ATOM 4931 N N . THR C 2 155 ? -61.386 135.349 456.226 1.00 65.20 155 THR M N 1
ATOM 4932 C CA . THR C 2 155 ? -59.963 135.034 456.381 1.00 65.22 155 THR M CA 1
ATOM 4933 C C . THR C 2 155 ? -59.126 136.261 456.748 1.00 65.69 155 THR M C 1
ATOM 4934 O O . THR C 2 155 ? -58.192 136.152 457.508 1.00 66.15 155 THR M O 1
ATOM 4938 N N . THR C 2 156 ? -59.454 137.425 456.215 1.00 65.62 156 THR M N 1
ATOM 4939 C CA . THR C 2 156 ? -58.666 138.602 456.524 1.00 66.07 156 THR M CA 1
ATOM 4940 C C . THR C 2 156 ? -58.999 139.080 457.909 1.00 67.05 156 THR M C 1
ATOM 4941 O O . THR C 2 156 ? -58.154 139.651 458.590 1.00 67.61 156 THR M O 1
ATOM 4945 N N . SER C 2 157 ? -60.229 138.844 458.347 1.00 67.32 157 SER M N 1
ATOM 4946 C CA . SER C 2 157 ? -60.600 139.190 459.717 1.00 68.35 157 SER M CA 1
ATOM 4947 C C . SER C 2 157 ? -59.896 138.255 460.694 1.00 68.77 157 SER M C 1
ATOM 4948 O O . SER C 2 157 ? -59.398 138.692 461.719 1.00 69.59 157 SER M O 1
ATOM 4951 N N . LEU C 2 158 ? -59.824 136.976 460.355 1.00 68.24 158 LEU M N 1
ATOM 4952 C CA . LEU C 2 158 ? -59.095 136.024 461.174 1.00 68.63 158 LEU M CA 1
ATOM 4953 C C . LEU C 2 158 ? -57.583 136.265 461.247 1.00 68.72 158 LEU M C 1
ATOM 4954 O O . LEU C 2 158 ? -56.982 136.023 462.272 1.00 69.44 158 LEU M O 1
ATOM 4959 N N . GLN C 2 159 ? -56.956 136.723 460.178 1.00 68.04 159 GLN M N 1
ATOM 4960 C CA . GLN C 2 159 ? -55.540 137.027 460.252 1.00 68.17 159 GLN M CA 1
ATOM 4961 C C . GLN C 2 159 ? -55.322 138.280 461.045 1.00 68.96 159 GLN M C 1
ATOM 4962 O O . GLN C 2 159 ? -54.217 138.566 461.475 1.00 69.34 159 GLN M O 1
ATOM 4968 N N . LEU C 2 160 ? -56.362 139.077 461.184 1.00 69.21 160 LEU M N 1
ATOM 4969 C CA . LEU C 2 160 ? -56.222 140.262 461.995 1.00 70.06 160 LEU M CA 1
ATOM 4970 C C . LEU C 2 160 ? -56.525 139.926 463.465 1.00 71.09 160 LEU M C 1
ATOM 4971 O O . LEU C 2 160 ? -55.988 140.544 464.376 1.00 71.92 160 LEU M O 1
ATOM 4976 N N . ALA C 2 161 ? -57.368 138.925 463.691 1.00 71.07 161 ALA M N 1
ATOM 4977 C CA . ALA C 2 161 ? -57.542 138.386 465.027 1.00 72.03 161 ALA M CA 1
ATOM 4978 C C . ALA C 2 161 ? -56.243 137.757 465.481 1.00 72.26 161 ALA M C 1
ATOM 4979 O O . ALA C 2 161 ? -55.733 138.108 466.537 1.00 73.20 161 ALA M O 1
ATOM 4981 N N . LEU C 2 162 ? -55.703 136.835 464.691 1.00 71.47 162 LEU M N 1
ATOM 4982 C CA . LEU C 2 162 ? -54.464 136.159 465.063 1.00 71.70 162 LEU M CA 1
ATOM 4983 C C . LEU C 2 162 ? -53.363 137.164 465.423 1.00 72.16 162 LEU M C 1
ATOM 4984 O O . LEU C 2 162 ? -52.772 137.075 466.503 1.00 73.07 162 LEU M O 1
ATOM 4989 N N . ALA C 2 163 ? -53.110 138.138 464.553 1.00 71.61 163 ALA M N 1
ATOM 4990 C CA . ALA C 2 163 ? -52.041 139.103 464.811 1.00 72.00 163 ALA M CA 1
ATOM 4991 C C . ALA C 2 163 ? -52.409 140.168 465.839 1.00 73.00 163 ALA M C 1
ATOM 4992 O O . ALA C 2 163 ? -51.513 140.826 466.369 1.00 73.57 163 ALA M O 1
ATOM 4994 N N . TYR C 2 164 ? -53.708 140.338 466.112 1.00 73.25 164 TYR M N 1
ATOM 4995 C CA . TYR C 2 164 ? -54.202 141.244 467.168 1.00 74.32 164 TYR M CA 1
ATOM 4996 C C . TYR C 2 164 ? -55.309 140.716 468.077 1.00 75.02 164 TYR M C 1
ATOM 4997 O O . TYR C 2 164 ? -56.436 141.187 467.997 1.00 75.10 164 TYR M O 1
ATOM 5006 N N . PRO C 2 165 ? -54.981 139.720 468.874 1.00 75.60 165 PRO M N 1
ATOM 5007 C CA . PRO C 2 165 ? -55.971 139.083 469.715 1.00 76.29 165 PRO M CA 1
ATOM 5008 C C . PRO C 2 165 ? -56.823 140.142 470.324 1.00 104.44 165 PRO M C 1
ATOM 5009 O O . PRO C 2 165 ? -56.793 141.263 469.856 1.00 130.94 165 PRO M O 1
ATOM 5013 N N . ASP C 2 166 ? -57.579 139.796 471.350 1.00 88.38 166 ASP M N 1
ATOM 5014 C CA . ASP C 2 166 ? -58.395 140.789 472.013 1.00 90.12 166 ASP M CA 1
ATOM 5015 C C . ASP C 2 166 ? -57.699 141.170 473.266 1.00 86.57 166 ASP M C 1
ATOM 5016 O O . ASP C 2 166 ? -57.185 140.310 473.968 1.00 90.70 166 ASP M O 1
ATOM 5021 N N . PRO C 2 167 ? -57.730 142.538 473.574 1.00 109.02 167 PRO M N 1
ATOM 5022 C CA . PRO C 2 167 ? -57.098 142.853 474.865 1.00 97.17 167 PRO M CA 1
ATOM 5023 C C . PRO C 2 167 ? -57.745 142.047 475.974 1.00 83.10 167 PRO M C 1
ATOM 5024 O O . PRO C 2 167 ? -57.092 141.622 476.918 1.00 83.65 167 PRO M O 1
ATOM 5028 N N . ALA C 2 168 ? -59.039 141.815 475.819 1.00 87.55 168 ALA M N 1
ATOM 5029 C CA . ALA C 2 168 ? -59.809 141.099 476.821 1.00 84.97 168 ALA M CA 1
ATOM 5030 C C . ALA C 2 168 ? -60.311 139.746 476.346 1.00 84.13 168 ALA M C 1
ATOM 5031 O O . ALA C 2 168 ? -60.030 138.736 476.974 1.00 84.80 168 ALA M O 1
ATOM 5033 N N . SER C 2 169 ? -61.057 139.714 475.247 1.00 92.86 169 SER M N 1
ATOM 5034 C CA . SER C 2 169 ? -61.690 138.466 474.853 1.00 93.09 169 SER M CA 1
ATOM 5035 C C . SER C 2 169 ? -60.756 137.512 474.139 1.00 106.03 169 SER M C 1
ATOM 5036 O O . SER C 2 169 ? -61.177 136.777 473.270 1.00 112.18 169 SER M O 1
ATOM 5039 N N . GLY C 2 170 ? -59.489 137.502 474.522 1.00 95.46 170 GLY M N 1
ATOM 5040 C CA . GLY C 2 170 ? -58.550 136.549 473.960 1.00 105.67 170 GLY M CA 1
ATOM 5041 C C . GLY C 2 170 ? -58.543 136.498 472.444 1.00 112.47 170 GLY M C 1
ATOM 5042 O O . GLY C 2 170 ? -58.472 137.531 471.787 1.00 122.25 170 GLY M O 1
ATOM 5043 N N . PHE C 2 171 ? -58.604 135.291 471.893 1.00 125.33 171 PHE M N 1
ATOM 5044 C CA . PHE C 2 171 ? -58.525 135.077 470.451 1.00 123.18 171 PHE M CA 1
ATOM 5045 C C . PHE C 2 171 ? -59.713 135.677 469.742 1.00 111.38 171 PHE M C 1
ATOM 5046 O O . PHE C 2 171 ? -59.668 136.790 469.251 1.00 114.42 171 PHE M O 1
ATOM 5054 N N . LEU C 2 172 ? -60.806 134.942 469.708 1.00 122.78 172 LEU M N 1
ATOM 5055 C CA . LEU C 2 172 ? -61.991 135.388 469.010 1.00 140.66 172 LEU M CA 1
ATOM 5056 C C . LEU C 2 172 ? -62.370 136.825 469.281 1.00 162.83 172 LEU M C 1
ATOM 5057 O O . LEU C 2 172 ? -63.301 137.324 468.700 1.00 144.32 172 LEU M O 1
ATOM 5062 N N . GLY C 2 173 ? -61.694 137.476 470.203 1.00 122.38 173 GLY M N 1
ATOM 5063 C CA . GLY C 2 173 ? -62.001 138.841 470.523 1.00 118.36 173 GLY M CA 1
ATOM 5064 C C . GLY C 2 173 ? -62.088 139.663 469.281 1.00 135.47 173 GLY M C 1
ATOM 5065 O O . GLY C 2 173 ? -63.158 139.872 468.767 1.00 213.71 173 GLY M O 1
ATOM 5066 N N . ALA C 2 174 ? -60.951 140.087 468.781 1.00 173.54 174 ALA M N 1
ATOM 5067 C CA . ALA C 2 174 ? -60.931 140.919 467.612 1.00 207.74 174 ALA M CA 1
ATOM 5068 C C . ALA C 2 174 ? -61.716 140.266 466.498 1.00 73.71 174 ALA M C 1
ATOM 5069 O O . ALA C 2 174 ? -62.070 140.903 465.519 1.00 73.22 174 ALA M O 1
ATOM 5071 N N . ALA C 2 175 ? -61.987 138.982 466.640 1.00 85.20 175 ALA M N 1
ATOM 5072 C CA . ALA C 2 175 ? -62.687 138.272 465.587 1.00 83.37 175 ALA M CA 1
ATOM 5073 C C . ALA C 2 175 ? -63.979 138.968 465.255 1.00 88.39 175 ALA M C 1
ATOM 5074 O O . ALA C 2 175 ? -64.029 139.774 464.337 1.00 98.78 175 ALA M O 1
ATOM 5076 N N . LEU C 2 176 ? -65.019 138.638 466.006 1.00 76.75 176 LEU M N 1
ATOM 5077 C CA . LEU C 2 176 ? -66.348 139.172 465.784 1.00 85.13 176 LEU M CA 1
ATOM 5078 C C . LEU C 2 176 ? -66.276 140.649 465.541 1.00 97.54 176 LEU M C 1
ATOM 5079 O O . LEU C 2 176 ? -67.022 141.206 464.736 1.00 102.10 176 LEU M O 1
ATOM 5084 N N . LYS C 2 177 ? -65.330 141.293 466.201 1.00 87.61 177 LYS M N 1
ATOM 5085 C CA . LYS C 2 177 ? -65.163 142.713 465.996 1.00 89.81 177 LYS M CA 1
ATOM 5086 C C . LYS C 2 177 ? -64.790 142.871 464.555 1.00 78.64 177 LYS M C 1
ATOM 5087 O O . LYS C 2 177 ? -65.595 143.249 463.713 1.00 77.09 177 LYS M O 1
ATOM 5093 N N . PHE C 2 178 ? -63.569 142.518 464.243 1.00 73.01 178 PHE M N 1
ATOM 5094 C CA . PHE C 2 178 ? -63.175 142.767 462.862 1.00 71.96 178 PHE M CA 1
ATOM 5095 C C . PHE C 2 178 ? -64.309 142.270 461.997 1.00 71.29 178 PHE M C 1
ATOM 5096 O O . PHE C 2 178 ? -64.721 142.954 461.062 1.00 72.86 178 PHE M O 1
ATOM 5104 N N . GLY C 2 179 ? -64.851 141.103 462.351 1.00 71.24 179 GLY M N 1
ATOM 5105 C CA . GLY C 2 179 ? -65.993 140.523 461.656 1.00 70.68 179 GLY M CA 1
ATOM 5106 C C . GLY C 2 179 ? -67.186 141.461 461.567 1.00 71.13 179 GLY M C 1
ATOM 5107 O O . GLY C 2 179 ? -68.114 141.239 460.785 1.00 71.63 179 GLY M O 1
ATOM 5108 N N . SER C 2 180 ? -67.152 142.517 462.371 1.00 72.12 180 SER M N 1
ATOM 5109 C CA . SER C 2 180 ? -68.223 143.490 462.425 1.00 72.75 180 SER M CA 1
ATOM 5110 C C . SER C 2 180 ? -67.906 144.892 461.909 1.00 72.89 180 SER M C 1
ATOM 5111 O O . SER C 2 180 ? -68.795 145.596 461.458 1.00 76.30 180 SER M O 1
ATOM 5114 N N . VAL C 2 181 ? -66.637 145.279 461.983 1.00 72.85 181 VAL M N 1
ATOM 5115 C CA . VAL C 2 181 ? -66.212 146.600 461.535 1.00 73.02 181 VAL M CA 1
ATOM 5116 C C . VAL C 2 181 ? -66.093 146.655 460.016 1.00 71.95 181 VAL M C 1
ATOM 5117 O O . VAL C 2 181 ? -66.502 147.631 459.386 1.00 79.28 181 VAL M O 1
ATOM 5121 N N . PHE C 2 182 ? -65.530 145.602 459.433 1.00 70.98 182 PHE M N 1
ATOM 5122 C CA . PHE C 2 182 ? -65.549 145.426 457.986 1.00 69.95 182 PHE M CA 1
ATOM 5123 C C . PHE C 2 182 ? -66.819 144.714 457.533 1.00 69.58 182 PHE M C 1
ATOM 5124 O O . PHE C 2 182 ? -66.871 144.152 456.439 1.00 68.66 182 PHE M O 1
ATOM 5132 N N . ALA C 2 183 ? -67.842 144.743 458.382 1.00 70.33 183 ALA M N 1
ATOM 5133 C CA . ALA C 2 183 ? -69.017 143.901 458.194 1.00 70.07 183 ALA M CA 1
ATOM 5134 C C . ALA C 2 183 ? -70.190 144.706 457.645 1.00 70.33 183 ALA M C 1
ATOM 5135 O O . ALA C 2 183 ? -71.065 144.165 456.969 1.00 69.84 183 ALA M O 1
ATOM 5137 N N . LEU C 2 184 ? -70.202 146.001 457.941 1.00 71.15 184 LEU M N 1
ATOM 5138 C CA . LEU C 2 184 ? -71.094 146.934 457.263 1.00 71.41 184 LEU M CA 1
ATOM 5139 C C . LEU C 2 184 ? -70.631 147.226 455.840 1.00 72.56 184 LEU M C 1
ATOM 5140 O O . LEU C 2 184 ? -71.414 147.672 455.001 1.00 74.77 184 LEU M O 1
ATOM 5145 N N . THR C 2 185 ? -69.354 146.973 455.575 1.00 69.98 185 THR M N 1
ATOM 5146 C CA . THR C 2 185 ? -68.706 147.477 454.369 1.00 69.41 185 THR M CA 1
ATOM 5147 C C . THR C 2 185 ? -68.770 146.491 453.208 1.00 68.29 185 THR M C 1
ATOM 5148 O O . THR C 2 185 ? -69.203 146.838 452.109 1.00 69.00 185 THR M O 1
ATOM 5152 N N . GLN C 2 186 ? -68.336 145.260 453.458 1.00 67.73 186 GLN M N 1
ATOM 5153 C CA . GLN C 2 186 ? -68.172 144.274 452.397 1.00 66.69 186 GLN M CA 1
ATOM 5154 C C . GLN C 2 186 ? -69.352 143.376 452.042 1.00 66.31 186 GLN M C 1
ATOM 5155 O O . GLN C 2 186 ? -69.271 142.562 451.122 1.00 66.64 186 GLN M O 1
ATOM 5161 N N . ILE C 2 187 ? -70.448 143.529 452.778 1.00 66.97 187 ILE M N 1
ATOM 5162 C CA . ILE C 2 187 ? -71.637 142.713 452.561 1.00 66.73 187 ILE M CA 1
ATOM 5163 C C . ILE C 2 187 ? -72.741 143.517 451.882 1.00 66.99 187 ILE M C 1
ATOM 5164 O O . ILE C 2 187 ? -73.725 142.955 451.400 1.00 66.70 187 ILE M O 1
ATOM 5169 N N . PRO C 2 188 ? -72.561 144.905 451.845 1.00 67.63 188 PRO M N 1
ATOM 5170 C CA . PRO C 2 188 ? -72.956 145.466 450.542 1.00 67.38 188 PRO M CA 1
ATOM 5171 C C . PRO C 2 188 ? -72.228 144.795 449.381 1.00 66.32 188 PRO M C 1
ATOM 5172 O O . PRO C 2 188 ? -72.870 144.294 448.458 1.00 65.81 188 PRO M O 1
ATOM 5176 N N . LEU C 2 189 ? -70.900 144.790 449.433 1.00 66.06 189 LEU M N 1
ATOM 5177 C CA . LEU C 2 189 ? -70.090 144.392 448.289 1.00 65.21 189 LEU M CA 1
ATOM 5178 C C . LEU C 2 189 ? -70.428 142.971 447.901 1.00 64.43 189 LEU M C 1
ATOM 5179 O O . LEU C 2 189 ? -70.916 142.721 446.810 1.00 63.97 189 LEU M O 1
ATOM 5184 N N . ALA C 2 190 ? -70.197 142.049 448.826 1.00 64.35 190 ALA M N 1
ATOM 5185 C CA . ALA C 2 190 ? -70.281 140.623 448.536 1.00 63.62 190 ALA M CA 1
ATOM 5186 C C . ALA C 2 190 ? -71.612 140.237 447.944 1.00 63.43 190 ALA M C 1
ATOM 5187 O O . ALA C 2 190 ? -71.732 139.191 447.310 1.00 62.74 190 ALA M O 1
ATOM 5189 N N . ILE C 2 191 ? -72.605 141.091 448.160 1.00 64.07 191 ILE M N 1
ATOM 5190 C CA . ILE C 2 191 ? -73.897 140.938 447.517 1.00 63.98 191 ILE M CA 1
ATOM 5191 C C . ILE C 2 191 ? -73.875 141.501 446.086 1.00 63.68 191 ILE M C 1
ATOM 5192 O O . ILE C 2 191 ? -74.228 140.789 445.137 1.00 63.06 191 ILE M O 1
ATOM 5197 N N . ALA C 2 192 ? -73.458 142.762 445.930 1.00 64.15 192 ALA M N 1
ATOM 5198 C CA . ALA C 2 192 ? -73.523 143.454 444.632 1.00 64.07 192 ALA M CA 1
ATOM 5199 C C . ALA C 2 192 ? -72.770 142.702 443.550 1.00 63.18 192 ALA M C 1
ATOM 5200 O O . ALA C 2 192 ? -73.356 142.280 442.575 1.00 62.80 192 ALA M O 1
ATOM 5202 N N . GLU C 2 193 ? -71.475 142.511 443.727 1.00 62.90 193 GLU M N 1
ATOM 5203 C CA . GLU C 2 193 ? -70.705 141.749 442.762 1.00 62.13 193 GLU M CA 1
ATOM 5204 C C . GLU C 2 193 ? -71.222 140.322 442.615 1.00 61.52 193 GLU M C 1
ATOM 5205 O O . GLU C 2 193 ? -71.049 139.694 441.573 1.00 60.93 193 GLU M O 1
ATOM 5211 N N . GLY C 2 194 ? -71.888 139.824 443.642 1.00 61.71 194 GLY M N 1
ATOM 5212 C CA . GLY C 2 194 ? -72.537 138.534 443.547 1.00 61.23 194 GLY M CA 1
ATOM 5213 C C . GLY C 2 194 ? -73.538 138.550 442.411 1.00 61.04 194 GLY M C 1
ATOM 5214 O O . GLY C 2 194 ? -73.688 137.553 441.712 1.00 60.44 194 GLY M O 1
ATOM 5215 N N . PHE C 2 195 ? -74.218 139.679 442.220 1.00 61.60 195 PHE M N 1
ATOM 5216 C CA . PHE C 2 195 ? -75.112 139.845 441.071 1.00 61.53 195 PHE M CA 1
ATOM 5217 C C . PHE C 2 195 ? -74.354 140.219 439.820 1.00 61.27 195 PHE M C 1
ATOM 5218 O O . PHE C 2 195 ? -74.577 139.632 438.772 1.00 60.81 195 PHE M O 1
ATOM 5226 N N . LEU C 2 196 ? -73.479 141.215 439.942 1.00 61.63 196 LEU M N 1
ATOM 5227 C CA . LEU C 2 196 ? -72.527 141.568 438.895 1.00 61.42 196 LEU M CA 1
ATOM 5228 C C . LEU C 2 196 ? -71.952 140.363 438.196 1.00 60.63 196 LEU M C 1
ATOM 5229 O O . LEU C 2 196 ? -72.008 140.290 436.981 1.00 60.41 196 LEU M O 1
ATOM 5234 N N . THR C 2 197 ? -71.407 139.412 438.941 1.00 60.26 197 THR M N 1
ATOM 5235 C CA . THR C 2 197 ? -70.870 138.228 438.294 1.00 59.57 197 THR M CA 1
ATOM 5236 C C . THR C 2 197 ? -71.923 137.320 437.649 1.00 59.20 197 THR M C 1
ATOM 5237 O O . THR C 2 197 ? -71.570 136.357 436.973 1.00 58.67 197 THR M O 1
ATOM 5241 N N . VAL C 2 198 ? -73.208 137.620 437.830 1.00 59.51 198 VAL M N 1
ATOM 5242 C CA . VAL C 2 198 ? -74.253 136.842 437.149 1.00 59.20 198 VAL M CA 1
ATOM 5243 C C . VAL C 2 198 ? -74.563 137.466 435.799 1.00 59.31 198 VAL M C 1
ATOM 5244 O O . VAL C 2 198 ? -74.650 136.777 434.791 1.00 58.90 198 VAL M O 1
ATOM 5248 N N . ILE C 2 199 ? -74.743 138.780 435.811 1.00 59.94 199 ILE M N 1
ATOM 5249 C CA . ILE C 2 199 ? -74.784 139.573 434.601 1.00 60.19 199 ILE M CA 1
ATOM 5250 C C . ILE C 2 199 ? -73.548 139.344 433.736 1.00 59.82 199 ILE M C 1
ATOM 5251 O O . ILE C 2 199 ? -73.614 139.315 432.514 1.00 59.75 199 ILE M O 1
ATOM 5256 N N . VAL C 2 200 ? -72.403 139.207 434.378 1.00 59.66 200 VAL M N 1
ATOM 5257 C CA . VAL C 2 200 ? -71.187 139.025 433.631 1.00 59.38 200 VAL M CA 1
ATOM 5258 C C . VAL C 2 200 ? -71.167 137.644 433.034 1.00 58.74 200 VAL M C 1
ATOM 5259 O O . VAL C 2 200 ? -70.866 137.486 431.862 1.00 58.60 200 VAL M O 1
ATOM 5263 N N . VAL C 2 201 ? -71.492 136.633 433.817 1.00 58.40 201 VAL M N 1
ATOM 5264 C CA . VAL C 2 201 ? -71.452 135.301 433.258 1.00 57.84 201 VAL M CA 1
ATOM 5265 C C . VAL C 2 201 ? -72.619 135.118 432.306 1.00 57.81 201 VAL M C 1
ATOM 5266 O O . VAL C 2 201 ? -72.590 134.240 431.434 1.00 57.44 201 VAL M O 1
ATOM 5270 N N . ASP C 2 202 ? -73.623 135.977 432.456 1.00 58.25 202 ASP M N 1
ATOM 5271 C CA . ASP C 2 202 ? -74.734 136.099 431.506 1.00 58.39 202 ASP M CA 1
ATOM 5272 C C . ASP C 2 202 ? -74.180 136.317 430.107 1.00 58.41 202 ASP M C 1
ATOM 5273 O O . ASP C 2 202 ? -74.259 135.422 429.274 1.00 58.05 202 ASP M O 1
ATOM 5278 N N . ALA C 2 203 ? -73.604 137.495 429.877 1.00 58.87 203 ALA M N 1
ATOM 5279 C CA . ALA C 2 203 ? -73.031 137.869 428.582 1.00 59.03 203 ALA M CA 1
ATOM 5280 C C . ALA C 2 203 ? -71.999 136.892 428.033 1.00 58.53 203 ALA M C 1
ATOM 5281 O O . ALA C 2 203 ? -71.873 136.750 426.827 1.00 58.57 203 ALA M O 1
ATOM 5283 N N . LEU C 2 204 ? -71.259 136.219 428.896 1.00 58.15 204 LEU M N 1
ATOM 5284 C CA . LEU C 2 204 ? -70.206 135.353 428.393 1.00 57.77 204 LEU M CA 1
ATOM 5285 C C . LEU C 2 204 ? -70.755 134.204 427.568 1.00 66.00 204 LEU M C 1
ATOM 5286 O O . LEU C 2 204 ? -70.294 133.975 426.440 1.00 65.96 204 LEU M O 1
ATOM 5291 N N . ALA C 2 205 ? -71.742 133.495 428.109 1.00 57.16 205 ALA M N 1
ATOM 5292 C CA . ALA C 2 205 ? -72.389 132.417 427.360 1.00 58.90 205 ALA M CA 1
ATOM 5293 C C . ALA C 2 205 ? -72.907 132.906 425.992 1.00 65.16 205 ALA M C 1
ATOM 5294 O O . ALA C 2 205 ? -72.686 132.254 424.967 1.00 68.30 205 ALA M O 1
ATOM 5296 N N . GLY C 2 206 ? -73.562 134.066 425.988 1.00 67.76 206 GLY M N 1
ATOM 5297 C CA . GLY C 2 206 ? -74.145 134.634 424.785 1.00 66.88 206 GLY M CA 1
ATOM 5298 C C . GLY C 2 206 ? -73.142 135.072 423.724 1.00 64.63 206 GLY M C 1
ATOM 5299 O O . GLY C 2 206 ? -73.511 135.308 422.568 1.00 68.80 206 GLY M O 1
ATOM 5300 N N . LYS C 2 207 ? -71.872 135.186 424.096 1.00 68.95 207 LYS M N 1
ATOM 5301 C CA . LYS C 2 207 ? -70.853 135.550 423.115 1.00 70.59 207 LYS M CA 1
ATOM 5302 C C . LYS C 2 207 ? -69.823 134.426 422.924 1.00 70.98 207 LYS M C 1
ATOM 5303 O O . LYS C 2 207 ? -68.957 134.191 423.771 1.00 71.00 207 LYS M O 1
ATOM 5305 N N . MET D 3 13 ? -60.364 155.907 440.090 1.00 67.89 1 MET Q N 1
ATOM 5306 C CA . MET D 3 13 ? -59.801 154.568 440.215 1.00 66.97 1 MET Q CA 1
ATOM 5307 C C . MET D 3 13 ? -58.330 154.548 439.814 1.00 66.72 1 MET Q C 1
ATOM 5308 O O . MET D 3 13 ? -57.444 154.541 440.668 1.00 66.74 1 MET Q O 1
ATOM 5313 N N . SER D 3 14 ? -58.078 154.538 438.509 1.00 66.55 2 SER Q N 1
ATOM 5314 C CA . SER D 3 14 ? -56.971 153.772 437.949 1.00 65.94 2 SER Q CA 1
ATOM 5315 C C . SER D 3 14 ? -56.080 154.649 437.075 1.00 66.33 2 SER Q C 1
ATOM 5316 O O . SER D 3 14 ? -56.300 154.767 435.869 1.00 66.37 2 SER Q O 1
ATOM 5319 N N . ILE D 3 15 ? -55.074 155.261 437.690 1.00 66.65 3 ILE Q N 1
ATOM 5320 C CA . ILE D 3 15 ? -53.863 154.546 438.077 1.00 66.18 3 ILE Q CA 1
ATOM 5321 C C . ILE D 3 15 ? -52.855 154.509 436.933 1.00 66.06 3 ILE Q C 1
ATOM 5322 O O . ILE D 3 15 ? -51.828 153.836 437.020 1.00 65.66 3 ILE Q O 1
ATOM 5327 N N . ALA D 3 16 ? -53.156 155.237 435.863 1.00 66.46 4 ALA Q N 1
ATOM 5328 C CA . ALA D 3 16 ? -52.138 155.638 434.899 1.00 66.66 4 ALA Q CA 1
ATOM 5329 C C . ALA D 3 16 ? -51.378 156.870 435.380 1.00 67.36 4 ALA Q C 1
ATOM 5330 O O . ALA D 3 16 ? -50.376 157.266 434.784 1.00 67.58 4 ALA Q O 1
ATOM 5332 N N . SER D 3 17 ? -51.860 157.471 436.463 1.00 67.74 5 SER Q N 1
ATOM 5333 C CA . SER D 3 17 ? -51.228 158.652 437.026 1.00 68.45 5 SER Q CA 1
ATOM 5334 C C . SER D 3 17 ? -49.906 158.244 437.660 1.00 68.16 5 SER Q C 1
ATOM 5335 O O . SER D 3 17 ? -48.847 158.675 437.203 1.00 68.37 5 SER Q O 1
ATOM 5338 N N . ILE D 3 18 ? -49.984 157.400 438.694 1.00 67.71 6 ILE Q N 1
ATOM 5339 C CA . ILE D 3 18 ? -48.813 156.831 439.379 1.00 67.40 6 ILE Q CA 1
ATOM 5340 C C . ILE D 3 18 ? -47.785 156.190 438.453 1.00 66.98 6 ILE Q C 1
ATOM 5341 O O . ILE D 3 18 ? -46.578 156.411 438.606 1.00 67.12 6 ILE Q O 1
ATOM 5346 N N . ASP D 3 19 ? -48.264 155.411 437.491 1.00 66.51 7 ASP Q N 1
ATOM 5347 C CA . ASP D 3 19 ? -47.371 154.720 436.583 1.00 66.15 7 ASP Q CA 1
ATOM 5348 C C . ASP D 3 19 ? -46.530 155.686 435.767 1.00 66.69 7 ASP Q C 1
ATOM 5349 O O . ASP D 3 19 ? -45.347 155.450 435.538 1.00 66.62 7 ASP Q O 1
ATOM 5354 N N . ARG D 3 20 ? -47.136 156.778 435.319 1.00 67.28 8 ARG Q N 1
ATOM 5355 C CA . ARG D 3 20 ? -46.417 157.660 434.412 1.00 67.83 8 ARG Q CA 1
ATOM 5356 C C . ARG D 3 20 ? -45.503 158.580 435.219 1.00 68.34 8 ARG Q C 1
ATOM 5357 O O . ARG D 3 20 ? -44.423 158.941 434.748 1.00 68.60 8 ARG Q O 1
ATOM 5365 N N . VAL D 3 21 ? -45.905 158.917 436.442 1.00 68.49 9 VAL Q N 1
ATOM 5366 C CA . VAL D 3 21 ? -45.012 159.625 437.352 1.00 68.91 9 VAL Q CA 1
ATOM 5367 C C . VAL D 3 21 ? -43.744 158.841 437.595 1.00 68.50 9 VAL Q C 1
ATOM 5368 O O . VAL D 3 21 ? -42.638 159.365 437.465 1.00 68.83 9 VAL Q O 1
ATOM 5372 N N . ALA D 3 22 ? -43.912 157.567 437.913 1.00 67.80 10 ALA Q N 1
ATOM 5373 C CA . ALA D 3 22 ? -42.777 156.687 438.137 1.00 67.41 10 ALA Q CA 1
ATOM 5374 C C . ALA D 3 22 ? -41.848 156.615 436.913 1.00 67.43 10 ALA Q C 1
ATOM 5375 O O . ALA D 3 22 ? -40.789 156.013 436.993 1.00 67.23 10 ALA Q O 1
ATOM 5377 N N . ALA D 3 23 ? -42.236 157.235 435.795 1.00 67.74 11 ALA Q N 1
ATOM 5378 C CA . ALA D 3 23 ? -41.363 157.346 434.615 1.00 67.93 11 ALA Q CA 1
ATOM 5379 C C . ALA D 3 23 ? -41.375 158.777 434.056 1.00 68.73 11 ALA Q C 1
ATOM 5380 O O . ALA D 3 23 ? -41.420 158.993 432.842 1.00 68.97 11 ALA Q O 1
ATOM 5382 N N . GLN D 3 24 ? -41.200 159.734 434.965 1.00 69.20 12 GLN Q N 1
ATOM 5383 C CA . GLN D 3 24 ? -40.947 161.117 434.586 1.00 70.04 12 GLN Q CA 1
ATOM 5384 C C . GLN D 3 24 ? -40.643 162.047 435.768 1.00 70.69 12 GLN Q C 1
ATOM 5385 O O . GLN D 3 24 ? -41.492 162.856 436.141 1.00 78.74 12 GLN Q O 1
ATOM 5391 N N . GLY D 3 25 ? -39.443 161.961 436.347 1.00 70.51 13 GLY Q N 1
ATOM 5392 C CA . GLY D 3 25 ? -39.058 162.971 437.333 1.00 77.24 13 GLY Q CA 1
ATOM 5393 C C . GLY D 3 25 ? -37.584 162.624 437.394 1.00 82.81 13 GLY Q C 1
ATOM 5394 O O . GLY D 3 25 ? -37.096 161.869 436.570 1.00 93.10 13 GLY Q O 1
ATOM 5395 N N . HIS D 3 26 ? -36.877 163.143 438.389 1.00 82.95 14 HIS Q N 1
ATOM 5396 C CA . HIS D 3 26 ? -35.441 162.975 438.411 1.00 78.22 14 HIS Q CA 1
ATOM 5397 C C . HIS D 3 26 ? -34.735 161.623 438.664 1.00 70.70 14 HIS Q C 1
ATOM 5398 O O . HIS D 3 26 ? -33.623 161.409 438.188 1.00 70.73 14 HIS Q O 1
ATOM 5405 N N . TRP D 3 27 ? -35.396 160.695 439.343 1.00 73.02 15 TRP Q N 1
ATOM 5406 C CA . TRP D 3 27 ? -34.732 159.511 439.921 1.00 69.67 15 TRP Q CA 1
ATOM 5407 C C . TRP D 3 27 ? -35.210 158.219 439.273 1.00 68.97 15 TRP Q C 1
ATOM 5408 O O . TRP D 3 27 ? -35.238 157.181 439.939 1.00 68.53 15 TRP Q O 1
ATOM 5419 N N . ARG D 3 28 ? -35.556 158.234 438.003 1.00 68.92 16 ARG Q N 1
ATOM 5420 C CA . ARG D 3 28 ? -36.071 157.005 437.445 1.00 68.28 16 ARG Q CA 1
ATOM 5421 C C . ARG D 3 28 ? -34.952 156.355 436.615 1.00 68.19 16 ARG Q C 1
ATOM 5422 O O . ARG D 3 28 ? -34.929 155.124 436.437 1.00 67.69 16 ARG Q O 1
ATOM 5430 N N . SER D 3 29 ? -34.012 157.188 436.157 1.00 68.74 17 SER Q N 1
ATOM 5431 C CA . SER D 3 29 ? -32.827 156.741 435.424 1.00 68.82 17 SER Q CA 1
ATOM 5432 C C . SER D 3 29 ? -31.796 156.035 436.322 1.00 68.69 17 SER Q C 1
ATOM 5433 O O . SER D 3 29 ? -31.153 155.068 435.917 1.00 68.49 17 SER Q O 1
ATOM 5436 N N . ARG D 3 30 ? -31.632 156.553 437.538 1.00 68.88 18 ARG Q N 1
ATOM 5437 C CA . ARG D 3 30 ? -30.655 156.033 438.509 1.00 68.89 18 ARG Q CA 1
ATOM 5438 C C . ARG D 3 30 ? -31.089 154.675 439.079 1.00 68.30 18 ARG Q C 1
ATOM 5439 O O . ARG D 3 30 ? -32.241 154.488 439.456 1.00 67.99 18 ARG Q O 1
ATOM 5447 N N . PRO D 3 31 ? -30.145 153.734 439.156 1.00 68.21 19 PRO Q N 1
ATOM 5448 C CA . PRO D 3 31 ? -30.326 152.283 439.219 1.00 67.72 19 PRO Q CA 1
ATOM 5449 C C . PRO D 3 31 ? -31.457 151.758 440.054 1.00 67.31 19 PRO Q C 1
ATOM 5450 O O . PRO D 3 31 ? -31.742 152.277 441.118 1.00 67.47 19 PRO Q O 1
ATOM 5454 N N . LEU D 3 32 ? -32.072 150.695 439.555 1.00 66.83 20 LEU Q N 1
ATOM 5455 C CA . LEU D 3 32 ? -33.009 149.900 440.334 1.00 66.42 20 LEU Q CA 1
ATOM 5456 C C . LEU D 3 32 ? -32.293 149.346 441.550 1.00 66.57 20 LEU Q C 1
ATOM 5457 O O . LEU D 3 32 ? -32.864 149.236 442.630 1.00 66.53 20 LEU Q O 1
ATOM 5462 N N . ALA D 3 33 ? -31.029 149.009 441.358 1.00 66.81 21 ALA Q N 1
ATOM 5463 C CA . ALA D 3 33 ? -30.279 148.286 442.356 1.00 66.97 21 ALA Q CA 1
ATOM 5464 C C . ALA D 3 33 ? -30.424 148.896 443.776 1.00 67.26 21 ALA Q C 1
ATOM 5465 O O . ALA D 3 33 ? -30.529 148.156 444.767 1.00 67.25 21 ALA Q O 1
ATOM 5467 N N . GLU D 3 34 ? -30.496 150.229 443.867 1.00 67.56 22 GLU Q N 1
ATOM 5468 C CA . GLU D 3 34 ? -30.442 150.925 445.161 1.00 67.97 22 GLU Q CA 1
ATOM 5469 C C . GLU D 3 34 ? -31.750 151.595 445.580 1.00 67.91 22 GLU Q C 1
ATOM 5470 O O . GLU D 3 34 ? -31.996 151.787 446.770 1.00 68.16 22 GLU Q O 1
ATOM 5476 N N . LYS D 3 35 ? -32.588 151.966 444.621 1.00 67.65 23 LYS Q N 1
ATOM 5477 C CA . LYS D 3 35 ? -33.906 152.447 444.986 1.00 67.58 23 LYS Q CA 1
ATOM 5478 C C . LYS D 3 35 ? -34.707 151.288 445.495 1.00 67.17 23 LYS Q C 1
ATOM 5479 O O . LYS D 3 35 ? -35.620 151.474 446.279 1.00 67.23 23 LYS Q O 1
ATOM 5485 N N . SER D 3 36 ? -34.351 150.081 445.081 1.00 66.82 24 SER Q N 1
ATOM 5486 C CA . SER D 3 36 ? -34.995 148.918 445.663 1.00 66.49 24 SER Q CA 1
ATOM 5487 C C . SER D 3 36 ? -34.337 148.481 446.984 1.00 66.85 24 SER Q C 1
ATOM 5488 O O . SER D 3 36 ? -34.801 147.553 447.646 1.00 66.71 24 SER Q O 1
ATOM 5491 N N . LEU D 3 37 ? -33.261 149.164 447.367 1.00 67.35 25 LEU Q N 1
ATOM 5492 C CA . LEU D 3 37 ? -32.746 149.080 448.738 1.00 67.82 25 LEU Q CA 1
ATOM 5493 C C . LEU D 3 37 ? -33.286 150.120 449.705 1.00 68.24 25 LEU Q C 1
ATOM 5494 O O . LEU D 3 37 ? -33.802 149.779 450.759 1.00 68.39 25 LEU Q O 1
ATOM 5499 N N . ILE D 3 38 ? -33.130 151.387 449.348 1.00 68.49 26 ILE Q N 1
ATOM 5500 C CA . ILE D 3 38 ? -33.809 152.473 450.035 1.00 68.88 26 ILE Q CA 1
ATOM 5501 C C . ILE D 3 38 ? -35.257 152.137 450.295 1.00 68.61 26 ILE Q C 1
ATOM 5502 O O . ILE D 3 38 ? -35.782 152.390 451.364 1.00 68.97 26 ILE Q O 1
ATOM 5507 N N . GLY D 3 39 ? -35.899 151.555 449.297 1.00 68.01 27 GLY Q N 1
ATOM 5508 C CA . GLY D 3 39 ? -37.280 151.170 449.426 1.00 67.71 27 GLY Q CA 1
ATOM 5509 C C . GLY D 3 39 ? -37.411 149.929 450.270 1.00 67.60 27 GLY Q C 1
ATOM 5510 O O . GLY D 3 39 ? -37.933 149.975 451.377 1.00 67.93 27 GLY Q O 1
ATOM 5511 N N . LEU D 3 40 ? -36.935 148.807 449.751 1.00 67.21 28 LEU Q N 1
ATOM 5512 C CA . LEU D 3 40 ? -37.168 147.542 450.427 1.00 67.09 28 LEU Q CA 1
ATOM 5513 C C . LEU D 3 40 ? -36.484 147.470 451.781 1.00 67.70 28 LEU Q C 1
ATOM 5514 O O . LEU D 3 40 ? -36.901 146.693 452.632 1.00 67.79 28 LEU Q O 1
ATOM 5519 N N . GLY D 3 41 ? -35.436 148.269 451.975 1.00 68.16 29 GLY Q N 1
ATOM 5520 C CA . GLY D 3 41 ? -34.691 148.276 453.224 1.00 68.80 29 GLY Q CA 1
ATOM 5521 C C . GLY D 3 41 ? -35.502 148.942 454.308 1.00 69.26 29 GLY Q C 1
ATOM 5522 O O . GLY D 3 41 ? -35.935 148.286 455.247 1.00 69.46 29 GLY Q O 1
ATOM 5523 N N . PHE D 3 42 ? -35.730 150.242 454.163 1.00 69.47 30 PHE Q N 1
ATOM 5524 C CA . PHE D 3 42 ? -36.534 150.988 455.125 1.00 69.97 30 PHE Q CA 1
ATOM 5525 C C . PHE D 3 42 ? -37.913 150.388 455.316 1.00 69.70 30 PHE Q C 1
ATOM 5526 O O . PHE D 3 42 ? -38.498 150.509 456.365 1.00 70.17 30 PHE Q O 1
ATOM 5534 N N . LEU D 3 43 ? -38.465 149.784 454.285 1.00 68.99 31 LEU Q N 1
ATOM 5535 C CA . LEU D 3 43 ? -39.666 149.017 454.491 1.00 68.71 31 LEU Q CA 1
ATOM 5536 C C . LEU D 3 43 ? -39.377 147.990 455.582 1.00 69.00 31 LEU Q C 1
ATOM 5537 O O . LEU D 3 43 ? -40.041 147.971 456.607 1.00 69.43 31 LEU Q O 1
ATOM 5542 N N . ALA D 3 44 ? -38.347 147.178 455.386 1.00 68.87 32 ALA Q N 1
ATOM 5543 C CA . ALA D 3 44 ? -38.091 146.053 456.277 1.00 69.13 32 ALA Q CA 1
ATOM 5544 C C . ALA D 3 44 ? -37.967 146.515 457.701 1.00 69.98 32 ALA Q C 1
ATOM 5545 O O . ALA D 3 44 ? -38.364 145.810 458.614 1.00 70.29 32 ALA Q O 1
ATOM 5547 N N . LEU D 3 45 ? -37.425 147.714 457.875 1.00 70.41 33 LEU Q N 1
ATOM 5548 C CA . LEU D 3 45 ? -37.185 148.281 459.202 1.00 71.31 33 LEU Q CA 1
ATOM 5549 C C . LEU D 3 45 ? -38.462 148.586 459.977 1.00 71.65 33 LEU Q C 1
ATOM 5550 O O . LEU D 3 45 ? -38.754 147.929 460.979 1.00 72.07 33 LEU Q O 1
ATOM 5555 N N . ALA D 3 46 ? -39.209 149.572 459.486 1.00 71.51 34 ALA Q N 1
ATOM 5556 C CA . ALA D 3 46 ? -40.499 149.972 460.027 1.00 71.81 34 ALA Q CA 1
ATOM 5557 C C . ALA D 3 46 ? -41.297 148.808 460.597 1.00 71.76 34 ALA Q C 1
ATOM 5558 O O . ALA D 3 46 ? -41.832 148.891 461.698 1.00 72.44 34 ALA Q O 1
ATOM 5560 N N . VAL D 3 47 ? -41.359 147.707 459.863 1.00 71.03 35 VAL Q N 1
ATOM 5561 C CA . VAL D 3 47 ? -42.104 146.548 460.339 1.00 70.98 35 VAL Q CA 1
ATOM 5562 C C . VAL D 3 47 ? -41.434 145.911 461.548 1.00 71.68 35 VAL Q C 1
ATOM 5563 O O . VAL D 3 47 ? -42.115 145.536 462.493 1.00 72.16 35 VAL Q O 1
ATOM 5567 N N . THR D 3 48 ? -40.131 145.732 461.405 1.00 71.71 36 THR Q N 1
ATOM 5568 C CA . THR D 3 48 ? -39.220 145.324 462.440 1.00 72.45 36 THR Q CA 1
ATOM 5569 C C . THR D 3 48 ? -38.925 146.304 463.563 1.00 73.42 36 THR Q C 1
ATOM 5570 O O . THR D 3 48 ? -38.957 145.950 464.726 1.00 74.18 36 THR Q O 1
ATOM 5574 N N . VAL D 3 49 ? -38.650 147.551 463.224 1.00 73.47 37 VAL Q N 1
ATOM 5575 C CA . VAL D 3 49 ? -38.162 148.483 464.226 1.00 74.41 37 VAL Q CA 1
ATOM 5576 C C . VAL D 3 49 ? -39.245 148.653 465.243 1.00 75.06 37 VAL Q C 1
ATOM 5577 O O . VAL D 3 49 ? -40.400 148.828 464.898 1.00 74.74 37 VAL Q O 1
ATOM 5581 N N . PRO D 3 50 ? -38.808 148.623 466.569 1.00 76.08 38 PRO Q N 1
ATOM 5582 C CA . PRO D 3 50 ? -39.814 149.128 467.505 1.00 76.83 38 PRO Q CA 1
ATOM 5583 C C . PRO D 3 50 ? -40.129 150.578 467.155 1.00 76.89 38 PRO Q C 1
ATOM 5584 O O . PRO D 3 50 ? -39.263 151.348 466.786 1.00 76.87 38 PRO Q O 1
ATOM 5588 N N . PRO D 3 51 ? -41.490 150.902 467.218 1.00 76.95 39 PRO Q N 1
ATOM 5589 C CA . PRO D 3 51 ? -41.830 152.146 466.521 1.00 76.77 39 PRO Q CA 1
ATOM 5590 C C . PRO D 3 51 ? -41.416 153.490 467.034 1.00 77.60 39 PRO Q C 1
ATOM 5591 O O . PRO D 3 51 ? -40.930 154.302 466.272 1.00 77.32 39 PRO Q O 1
ATOM 5595 N N . PHE D 3 52 ? -41.638 153.751 468.307 1.00 78.68 40 PHE Q N 1
ATOM 5596 C CA . PHE D 3 52 ? -41.731 155.145 468.732 1.00 79.51 40 PHE Q CA 1
ATOM 5597 C C . PHE D 3 52 ? -40.434 155.852 468.504 1.00 79.59 40 PHE Q C 1
ATOM 5598 O O . PHE D 3 52 ? -40.367 156.917 467.917 1.00 79.53 40 PHE Q O 1
ATOM 5606 N N . PRO D 3 53 ? -39.345 155.133 468.990 1.00 79.74 41 PRO Q N 1
ATOM 5607 C CA . PRO D 3 53 ? -38.060 155.674 468.557 1.00 79.63 41 PRO Q CA 1
ATOM 5608 C C . PRO D 3 53 ? -37.888 155.580 467.041 1.00 78.44 41 PRO Q C 1
ATOM 5609 O O . PRO D 3 53 ? -37.236 156.439 466.454 1.00 78.34 41 PRO Q O 1
ATOM 5613 N N . GLY D 3 54 ? -38.410 154.513 466.437 1.00 77.61 42 GLY Q N 1
ATOM 5614 C CA . GLY D 3 54 ? -37.926 153.955 465.184 1.00 76.55 42 GLY Q CA 1
ATOM 5615 C C . GLY D 3 54 ? -38.530 154.492 463.896 1.00 75.80 42 GLY Q C 1
ATOM 5616 O O . GLY D 3 54 ? -37.929 155.308 463.182 1.00 75.64 42 GLY Q O 1
ATOM 5617 N N . ALA D 3 55 ? -39.732 154.025 463.587 1.00 75.37 43 ALA Q N 1
ATOM 5618 C CA . ALA D 3 55 ? -40.425 154.432 462.369 1.00 74.68 43 ALA Q CA 1
ATOM 5619 C C . ALA D 3 55 ? -40.688 155.944 462.279 1.00 75.18 43 ALA Q C 1
ATOM 5620 O O . ALA D 3 55 ? -41.170 156.423 461.247 1.00 74.72 43 ALA Q O 1
ATOM 5622 N N . VAL D 3 56 ? -40.387 156.682 463.348 1.00 76.17 44 VAL Q N 1
ATOM 5623 C CA . VAL D 3 56 ? -40.500 158.137 463.351 1.00 76.77 44 VAL Q CA 1
ATOM 5624 C C . VAL D 3 56 ? -39.356 158.771 462.594 1.00 76.56 44 VAL Q C 1
ATOM 5625 O O . VAL D 3 56 ? -39.524 159.772 461.919 1.00 76.59 44 VAL Q O 1
ATOM 5629 N N . LEU D 3 57 ? -38.173 158.200 462.739 1.00 76.44 45 LEU Q N 1
ATOM 5630 C CA . LEU D 3 57 ? -37.016 158.815 462.143 1.00 76.37 45 LEU Q CA 1
ATOM 5631 C C . LEU D 3 57 ? -36.788 158.112 460.837 1.00 75.32 45 LEU Q C 1
ATOM 5632 O O . LEU D 3 57 ? -36.021 158.594 460.011 1.00 75.09 45 LEU Q O 1
ATOM 5637 N N . VAL D 3 58 ? -37.469 156.978 460.650 1.00 74.73 46 VAL Q N 1
ATOM 5638 C CA . VAL D 3 58 ? -37.478 156.271 459.354 1.00 73.72 46 VAL Q CA 1
ATOM 5639 C C . VAL D 3 58 ? -38.346 157.033 458.355 1.00 73.43 46 VAL Q C 1
ATOM 5640 O O . VAL D 3 58 ? -37.956 157.290 457.216 1.00 72.98 46 VAL Q O 1
ATOM 5644 N N . THR D 3 59 ? -39.528 157.398 458.825 1.00 73.77 47 THR Q N 1
ATOM 5645 C CA . THR D 3 59 ? -40.451 158.213 458.072 1.00 73.70 47 THR Q CA 1
ATOM 5646 C C . THR D 3 59 ? -39.746 159.445 457.545 1.00 74.01 47 THR Q C 1
ATOM 5647 O O . THR D 3 59 ? -39.747 159.689 456.358 1.00 73.55 47 THR Q O 1
ATOM 5651 N N . VAL D 3 60 ? -39.115 160.208 458.422 1.00 74.82 48 VAL Q N 1
ATOM 5652 C CA . VAL D 3 60 ? -38.425 161.411 457.989 1.00 75.19 48 VAL Q CA 1
ATOM 5653 C C . VAL D 3 60 ? -37.240 161.053 457.100 1.00 74.61 48 VAL Q C 1
ATOM 5654 O O . VAL D 3 60 ? -36.699 161.903 456.409 1.00 74.72 48 VAL Q O 1
ATOM 5658 N N . ALA D 3 61 ? -36.833 159.795 457.109 1.00 74.05 49 ALA Q N 1
ATOM 5659 C CA . ALA D 3 61 ? -35.695 159.413 456.298 1.00 73.58 49 ALA Q CA 1
ATOM 5660 C C . ALA D 3 61 ? -36.161 159.163 454.867 1.00 72.81 49 ALA Q C 1
ATOM 5661 O O . ALA D 3 61 ? -35.604 159.713 453.899 1.00 72.70 49 ALA Q O 1
ATOM 5663 N N . ILE D 3 62 ? -37.197 158.338 454.736 1.00 72.32 50 ILE Q N 1
ATOM 5664 C CA . ILE D 3 62 ? -37.706 157.982 453.427 1.00 71.60 50 ILE Q CA 1
ATOM 5665 C C . ILE D 3 62 ? -38.416 159.167 452.813 1.00 71.85 50 ILE Q C 1
ATOM 5666 O O . ILE D 3 62 ? -38.415 159.306 451.623 1.00 71.48 50 ILE Q O 1
ATOM 5671 N N . LEU D 3 63 ? -39.041 159.951 453.661 1.00 72.52 51 LEU Q N 1
ATOM 5672 C CA . LEU D 3 63 ? -39.699 161.160 453.259 1.00 72.95 51 LEU Q CA 1
ATOM 5673 C C . LEU D 3 63 ? -38.705 162.143 452.708 1.00 73.27 51 LEU Q C 1
ATOM 5674 O O . LEU D 3 63 ? -39.008 162.890 451.792 1.00 73.34 51 LEU Q O 1
ATOM 5679 N N . ALA D 3 64 ? -37.534 162.201 453.310 1.00 73.55 52 ALA Q N 1
ATOM 5680 C CA . ALA D 3 64 ? -36.521 163.088 452.811 1.00 73.86 52 ALA Q CA 1
ATOM 5681 C C . ALA D 3 64 ? -36.188 162.602 451.442 1.00 73.16 52 ALA Q C 1
ATOM 5682 O O . ALA D 3 64 ? -36.135 163.371 450.496 1.00 73.27 52 ALA Q O 1
ATOM 5684 N N . PHE D 3 65 ? -36.009 161.291 451.349 1.00 72.48 53 PHE Q N 1
ATOM 5685 C CA . PHE D 3 65 ? -35.528 160.642 450.139 1.00 71.83 53 PHE Q CA 1
ATOM 5686 C C . PHE D 3 65 ? -36.530 160.846 449.038 1.00 71.54 53 PHE Q C 1
ATOM 5687 O O . PHE D 3 65 ? -36.173 161.091 447.900 1.00 71.40 53 PHE Q O 1
ATOM 5695 N N . THR D 3 66 ? -37.796 160.696 449.400 1.00 71.49 54 THR Q N 1
ATOM 5696 C CA . THR D 3 66 ? -38.905 160.869 448.492 1.00 71.27 54 THR Q CA 1
ATOM 5697 C C . THR D 3 66 ? -39.032 162.282 447.993 1.00 71.89 54 THR Q C 1
ATOM 5698 O O . THR D 3 66 ? -39.194 162.477 446.817 1.00 71.72 54 THR Q O 1
ATOM 5702 N N . PHE D 3 67 ? -38.946 163.270 448.872 1.00 72.66 55 PHE Q N 1
ATOM 5703 C CA . PHE D 3 67 ? -39.195 164.643 448.461 1.00 73.34 55 PHE Q CA 1
ATOM 5704 C C . PHE D 3 67 ? -37.944 165.420 448.248 1.00 73.76 55 PHE Q C 1
ATOM 5705 O O . PHE D 3 67 ? -37.919 166.349 447.458 1.00 74.14 55 PHE Q O 1
ATOM 5713 N N . LEU D 3 68 ? -36.905 165.056 448.971 1.00 73.75 56 LEU Q N 1
ATOM 5714 C CA . LEU D 3 68 ? -35.652 165.733 448.796 1.00 74.13 56 LEU Q CA 1
ATOM 5715 C C . LEU D 3 68 ? -34.711 164.941 447.911 1.00 73.52 56 LEU Q C 1
ATOM 5716 O O . LEU D 3 68 ? -34.116 165.488 447.000 1.00 73.67 56 LEU Q O 1
ATOM 5721 N N . GLY D 3 69 ? -34.581 163.648 448.160 1.00 72.88 57 GLY Q N 1
ATOM 5722 C CA . GLY D 3 69 ? -33.691 162.843 447.352 1.00 72.36 57 GLY Q CA 1
ATOM 5723 C C . GLY D 3 69 ? -34.107 162.742 445.906 1.00 71.99 57 GLY Q C 1
ATOM 5724 O O . GLY D 3 69 ? -33.305 162.907 445.008 1.00 72.00 57 GLY Q O 1
ATOM 5725 N N . ALA D 3 70 ? -35.387 162.515 445.685 1.00 71.72 58 ALA Q N 1
ATOM 5726 C CA . ALA D 3 70 ? -35.895 162.244 444.364 1.00 71.32 58 ALA Q CA 1
ATOM 5727 C C . ALA D 3 70 ? -37.024 163.182 444.201 1.00 71.73 58 ALA Q C 1
ATOM 5728 O O . ALA D 3 70 ? -38.178 162.837 444.265 1.00 71.49 58 ALA Q O 1
ATOM 5730 N N . ARG D 3 71 ? -36.775 164.458 444.035 1.00 72.45 59 ARG Q N 1
ATOM 5731 C CA . ARG D 3 71 ? -37.931 165.284 444.286 1.00 72.93 59 ARG Q CA 1
ATOM 5732 C C . ARG D 3 71 ? -39.060 164.771 443.430 1.00 72.48 59 ARG Q C 1
ATOM 5733 O O . ARG D 3 71 ? -38.932 164.622 442.241 1.00 72.26 59 ARG Q O 1
ATOM 5741 N N . VAL D 3 72 ? -40.186 164.519 444.067 1.00 72.40 60 VAL Q N 1
ATOM 5742 C CA . VAL D 3 72 ? -41.334 163.976 443.408 1.00 71.97 60 VAL Q CA 1
ATOM 5743 C C . VAL D 3 72 ? -42.358 165.036 443.593 1.00 72.68 60 VAL Q C 1
ATOM 5744 O O . VAL D 3 72 ? -42.546 165.512 444.685 1.00 73.16 60 VAL Q O 1
ATOM 5748 N N . PRO D 3 73 ? -43.094 165.353 442.452 1.00 72.77 61 PRO Q N 1
ATOM 5749 C CA . PRO D 3 73 ? -43.729 166.667 442.521 1.00 73.69 61 PRO Q CA 1
ATOM 5750 C C . PRO D 3 73 ? -44.707 166.733 443.627 1.00 92.99 61 PRO Q C 1
ATOM 5751 O O . PRO D 3 73 ? -44.811 167.728 444.323 1.00 110.21 61 PRO Q O 1
ATOM 5755 N N . LEU D 3 74 ? -45.434 165.661 443.811 1.00 75.30 62 LEU Q N 1
ATOM 5756 C CA . LEU D 3 74 ? -46.275 165.651 444.989 1.00 76.80 62 LEU Q CA 1
ATOM 5757 C C . LEU D 3 74 ? -45.362 165.152 446.092 1.00 77.61 62 LEU Q C 1
ATOM 5758 O O . LEU D 3 74 ? -44.654 164.162 445.906 1.00 86.37 62 LEU Q O 1
ATOM 5763 N N . ARG D 3 75 ? -45.391 165.812 447.243 1.00 96.52 63 ARG Q N 1
ATOM 5764 C CA . ARG D 3 75 ? -46.153 167.033 447.351 1.00 91.80 63 ARG Q CA 1
ATOM 5765 C C . ARG D 3 75 ? -47.599 166.617 447.279 1.00 86.11 63 ARG Q C 1
ATOM 5766 O O . ARG D 3 75 ? -48.420 166.977 448.123 1.00 96.07 63 ARG Q O 1
ATOM 5774 N N . PHE D 3 76 ? -47.898 165.854 446.233 1.00 76.53 64 PHE Q N 1
ATOM 5775 C CA . PHE D 3 76 ? -49.258 165.514 445.922 1.00 79.89 64 PHE Q CA 1
ATOM 5776 C C . PHE D 3 76 ? -49.820 164.099 445.975 1.00 83.73 64 PHE Q C 1
ATOM 5777 O O . PHE D 3 76 ? -50.826 163.777 445.342 1.00 90.44 64 PHE Q O 1
ATOM 5785 N N . TRP D 3 77 ? -48.855 163.333 446.428 1.00 85.31 65 TRP Q N 1
ATOM 5786 C CA . TRP D 3 77 ? -48.867 161.929 446.493 1.00 74.46 65 TRP Q CA 1
ATOM 5787 C C . TRP D 3 77 ? -49.976 161.594 447.431 1.00 71.73 65 TRP Q C 1
ATOM 5788 O O . TRP D 3 77 ? -50.772 160.761 447.127 1.00 71.19 65 TRP Q O 1
ATOM 5799 N N . ALA D 3 78 ? -50.141 162.380 448.475 1.00 72.54 66 ALA Q N 1
ATOM 5800 C CA . ALA D 3 78 ? -51.012 162.044 449.572 1.00 72.77 66 ALA Q CA 1
ATOM 5801 C C . ALA D 3 78 ? -52.386 161.813 449.021 1.00 72.62 66 ALA Q C 1
ATOM 5802 O O . ALA D 3 78 ? -53.215 161.218 449.678 1.00 72.56 66 ALA Q O 1
ATOM 5804 N N . SER D 3 79 ? -52.646 162.292 447.813 1.00 72.61 67 SER Q N 1
ATOM 5805 C CA . SER D 3 79 ? -53.827 161.891 447.099 1.00 72.31 67 SER Q CA 1
ATOM 5806 C C . SER D 3 79 ? -53.708 160.409 446.929 1.00 71.26 67 SER Q C 1
ATOM 5807 O O . SER D 3 79 ? -54.665 159.676 447.094 1.00 76.02 67 SER Q O 1
ATOM 5810 N N . VAL D 3 80 ? -52.511 159.981 446.571 1.00 70.74 68 VAL Q N 1
ATOM 5811 C CA . VAL D 3 80 ? -52.201 158.563 446.526 1.00 69.82 68 VAL Q CA 1
ATOM 5812 C C . VAL D 3 80 ? -52.163 157.972 447.911 1.00 69.85 68 VAL Q C 1
ATOM 5813 O O . VAL D 3 80 ? -52.676 156.904 448.141 1.00 69.35 68 VAL Q O 1
ATOM 5817 N N . ALA D 3 81 ? -51.551 158.692 448.834 1.00 70.51 69 ALA Q N 1
ATOM 5818 C CA . ALA D 3 81 ? -51.329 158.233 450.180 1.00 70.67 69 ALA Q CA 1
ATOM 5819 C C . ALA D 3 81 ? -52.603 158.010 450.932 1.00 70.95 69 ALA Q C 1
ATOM 5820 O O . ALA D 3 81 ? -52.748 157.054 451.671 1.00 70.70 69 ALA Q O 1
ATOM 5822 N N . VAL D 3 82 ? -53.540 158.912 450.762 1.00 71.53 70 VAL Q N 1
ATOM 5823 C CA . VAL D 3 82 ? -54.671 158.901 451.674 1.00 72.03 70 VAL Q CA 1
ATOM 5824 C C . VAL D 3 82 ? -55.425 157.588 451.615 1.00 71.32 70 VAL Q C 1
ATOM 5825 O O . VAL D 3 82 ? -55.748 157.003 452.622 1.00 71.44 70 VAL Q O 1
ATOM 5829 N N . LEU D 3 83 ? -55.667 157.101 450.420 1.00 70.60 71 LEU Q N 1
ATOM 5830 C CA . LEU D 3 83 ? -56.503 155.906 450.209 1.00 69.93 71 LEU Q CA 1
ATOM 5831 C C . LEU D 3 83 ? -56.282 154.848 451.305 1.00 69.73 71 LEU Q C 1
ATOM 5832 O O . LEU D 3 83 ? -57.253 154.240 451.790 1.00 69.72 71 LEU Q O 1
ATOM 5837 N N . PRO D 3 84 ? -55.015 154.628 451.706 1.00 69.63 72 PRO Q N 1
ATOM 5838 C CA . PRO D 3 84 ? -54.823 153.870 452.937 1.00 69.74 72 PRO Q CA 1
ATOM 5839 C C . PRO D 3 84 ? -55.646 154.418 454.114 1.00 70.67 72 PRO Q C 1
ATOM 5840 O O . PRO D 3 84 ? -56.541 153.698 454.562 1.00 70.62 72 PRO Q O 1
ATOM 5844 N N . LEU D 3 85 ? -55.365 155.651 454.560 1.00 71.51 73 LEU Q N 1
ATOM 5845 C CA . LEU D 3 85 ? -55.898 156.217 455.812 1.00 72.53 73 LEU Q CA 1
ATOM 5846 C C . LEU D 3 85 ? -57.323 156.035 456.264 1.00 72.89 73 LEU Q C 1
ATOM 5847 O O . LEU D 3 85 ? -57.589 155.939 457.458 1.00 73.54 73 LEU Q O 1
ATOM 5852 N N . GLY D 3 86 ? -58.199 155.717 455.348 1.00 72.38 74 GLY Q N 1
ATOM 5853 C CA . GLY D 3 86 ? -59.578 155.371 455.642 1.00 72.58 74 GLY Q CA 1
ATOM 5854 C C . GLY D 3 86 ? -59.680 153.926 456.120 1.00 72.03 74 GLY Q C 1
ATOM 5855 O O . GLY D 3 86 ? -60.592 153.588 456.878 1.00 72.43 74 GLY Q O 1
ATOM 5856 N N . PHE D 3 87 ? -58.743 153.076 455.699 1.00 71.19 75 PHE Q N 1
ATOM 5857 C CA . PHE D 3 87 ? -58.761 151.670 456.105 1.00 70.69 75 PHE Q CA 1
ATOM 5858 C C . PHE D 3 87 ? -58.317 151.451 457.540 1.00 71.33 75 PHE Q C 1
ATOM 5859 O O . PHE D 3 87 ? -58.856 150.576 458.236 1.00 71.40 75 PHE Q O 1
ATOM 5867 N N . LEU D 3 88 ? -57.304 152.202 457.964 1.00 71.81 76 LEU Q N 1
ATOM 5868 C CA . LEU D 3 88 ? -56.746 152.011 459.302 1.00 72.45 76 LEU Q CA 1
ATOM 5869 C C . LEU D 3 88 ? -57.420 152.887 460.377 1.00 73.66 76 LEU Q C 1
ATOM 5870 O O . LEU D 3 88 ? -57.357 152.554 461.564 1.00 74.27 76 LEU Q O 1
ATOM 5875 N N . THR D 3 89 ? -58.066 153.981 459.975 1.00 74.06 77 THR Q N 1
ATOM 5876 C CA . THR D 3 89 ? -58.850 154.769 460.914 1.00 75.23 77 THR Q CA 1
ATOM 5877 C C . THR D 3 89 ? -59.741 153.845 461.728 1.00 75.45 77 THR Q C 1
ATOM 5878 O O . THR D 3 89 ? -59.989 154.091 462.910 1.00 76.46 77 THR Q O 1
ATOM 5882 N N . THR D 3 90 ? -60.197 152.772 461.083 1.00 74.54 78 THR Q N 1
ATOM 5883 C CA . THR D 3 90 ? -61.022 151.760 461.727 1.00 74.61 78 THR Q CA 1
ATOM 5884 C C . THR D 3 90 ? -60.157 150.725 462.440 1.00 74.46 78 THR Q C 1
ATOM 5885 O O . THR D 3 90 ? -60.371 150.435 463.618 1.00 79.01 78 THR Q O 1
ATOM 5889 N N . GLY D 3 91 ? -59.187 150.162 461.728 1.00 73.54 79 GLY Q N 1
ATOM 5890 C CA . GLY D 3 91 ? -58.287 149.196 462.336 1.00 73.41 79 GLY Q CA 1
ATOM 5891 C C . GLY D 3 91 ? -57.746 149.704 463.662 1.00 74.52 79 GLY Q C 1
ATOM 5892 O O . GLY D 3 91 ? -57.802 149.009 464.674 1.00 78.58 79 GLY Q O 1
ATOM 5893 N N . ALA D 3 92 ? -57.252 150.938 463.648 1.00 74.98 80 ALA Q N 1
ATOM 5894 C CA . ALA D 3 92 ? -56.804 151.615 464.846 1.00 76.12 80 ALA Q CA 1
ATOM 5895 C C . ALA D 3 92 ? -57.925 151.708 465.868 1.00 77.13 80 ALA Q C 1
ATOM 5896 O O . ALA D 3 92 ? -57.680 151.566 467.068 1.00 78.00 80 ALA Q O 1
ATOM 5898 N N . ALA D 3 93 ? -59.149 151.944 465.390 1.00 77.08 81 ALA Q N 1
ATOM 5899 C CA . ALA D 3 93 ? -60.299 152.107 466.269 1.00 78.07 81 ALA Q CA 1
ATOM 5900 C C . ALA D 3 93 ? -60.711 150.778 466.865 1.00 78.01 81 ALA Q C 1
ATOM 5901 O O . ALA D 3 93 ? -61.304 150.742 467.925 1.00 79.00 81 ALA Q O 1
ATOM 5903 N N . VAL D 3 94 ? -60.390 149.680 466.200 1.00 76.90 82 VAL Q N 1
ATOM 5904 C CA . VAL D 3 94 ? -60.675 148.373 466.774 1.00 76.86 82 VAL Q CA 1
ATOM 5905 C C . VAL D 3 94 ? -59.918 148.169 468.060 1.00 77.75 82 VAL Q C 1
ATOM 5906 O O . VAL D 3 94 ? -60.461 147.700 469.059 1.00 78.53 82 VAL Q O 1
ATOM 5910 N N . LEU D 3 95 ? -58.637 148.506 467.996 1.00 77.63 83 LEU Q N 1
ATOM 5911 C CA . LEU D 3 95 ? -57.715 148.387 469.111 1.00 78.42 83 LEU Q CA 1
ATOM 5912 C C . LEU D 3 95 ? -58.128 149.280 470.250 1.00 79.86 83 LEU Q C 1
ATOM 5913 O O . LEU D 3 95 ? -57.940 148.943 471.411 1.00 80.77 83 LEU Q O 1
ATOM 5918 N N . LEU D 3 96 ? -58.668 150.436 469.883 1.00 80.09 84 LEU Q N 1
ATOM 5919 C CA . LEU D 3 96 ? -59.204 151.376 470.834 1.00 81.47 84 LEU Q CA 1
ATOM 5920 C C . LEU D 3 96 ? -60.102 150.711 471.814 1.00 82.27 84 LEU Q C 1
ATOM 5921 O O . LEU D 3 96 ? -60.112 151.052 473.009 1.00 83.58 84 LEU Q O 1
ATOM 5926 N N . ILE D 3 97 ? -60.877 149.744 471.334 1.00 81.55 85 ILE Q N 1
ATOM 5927 C CA . ILE D 3 97 ? -62.184 149.451 471.913 1.00 82.24 85 ILE Q CA 1
ATOM 5928 C C . ILE D 3 97 ? -62.373 148.474 473.072 1.00 87.10 85 ILE Q C 1
ATOM 5929 O O . ILE D 3 97 ? -62.520 148.887 474.223 1.00 93.42 85 ILE Q O 1
ATOM 5934 N N . GLN D 3 98 ? -62.369 147.181 472.764 1.00 88.62 86 GLN Q N 1
ATOM 5935 C CA . GLN D 3 98 ? -63.567 146.359 472.891 1.00 94.48 86 GLN Q CA 1
ATOM 5936 C C . GLN D 3 98 ? -63.296 144.860 472.977 1.00 95.38 86 GLN Q C 1
ATOM 5937 O O . GLN D 3 98 ? -62.912 144.232 471.990 1.00 88.02 86 GLN Q O 1
ATOM 5943 N N . ILE D 3 99 ? -63.498 144.293 474.162 1.00 100.51 87 ILE Q N 1
ATOM 5944 C CA . ILE D 3 99 ? -64.713 143.543 474.457 1.00 106.70 87 ILE Q CA 1
ATOM 5945 C C . ILE D 3 99 ? -64.693 142.965 475.868 1.00 99.71 87 ILE Q C 1
ATOM 5946 O O . ILE D 3 99 ? -63.657 142.962 476.534 1.00 90.76 87 ILE Q O 1
ATOM 5951 N N . GLY D 3 100 ? -65.844 142.478 476.319 1.00 107.67 88 GLY Q N 1
ATOM 5952 C CA . GLY D 3 100 ? -65.894 141.303 477.170 1.00 103.26 88 GLY Q CA 1
ATOM 5953 C C . GLY D 3 100 ? -67.325 140.843 477.368 1.00 101.00 88 GLY Q C 1
ATOM 5954 O O . GLY D 3 100 ? -68.213 141.192 476.590 1.00 96.71 88 GLY Q O 1
ATOM 5955 N N . PRO D 3 101 ? -67.548 140.055 478.415 1.00 97.62 89 PRO Q N 1
ATOM 5956 C CA . PRO D 3 101 ? -68.824 140.074 479.136 1.00 105.40 89 PRO Q CA 1
ATOM 5957 C C . PRO D 3 101 ? -69.034 141.388 479.882 1.00 116.57 89 PRO Q C 1
ATOM 5958 O O . PRO D 3 101 ? -69.214 141.386 481.100 1.00 125.54 89 PRO Q O 1
ATOM 5962 N N . GLU D 3 102 ? -69.088 142.492 479.144 1.00 110.80 90 GLU Q N 1
ATOM 5963 C CA . GLU D 3 102 ? -69.444 143.795 479.702 1.00 117.08 90 GLU Q CA 1
ATOM 5964 C C . GLU D 3 102 ? -69.741 144.744 478.548 1.00 124.43 90 GLU Q C 1
ATOM 5965 O O . GLU D 3 102 ? -68.873 144.976 477.707 1.00 127.61 90 GLU Q O 1
ATOM 5971 N N . GLY D 3 103 ? -70.957 145.285 478.481 1.00 125.69 91 GLY Q N 1
ATOM 5972 C CA . GLY D 3 103 ? -71.313 146.040 477.294 1.00 124.17 91 GLY Q CA 1
ATOM 5973 C C . GLY D 3 103 ? -70.300 146.556 476.291 1.00 120.64 91 GLY Q C 1
ATOM 5974 O O . GLY D 3 103 ? -70.574 146.614 475.092 1.00 119.02 91 GLY Q O 1
ATOM 5975 N N . ILE D 3 104 ? -69.125 146.934 476.784 1.00 123.31 92 ILE Q N 1
ATOM 5976 C CA . ILE D 3 104 ? -68.882 148.303 477.221 1.00 116.62 92 ILE Q CA 1
ATOM 5977 C C . ILE D 3 104 ? -67.372 148.118 477.118 1.00 107.66 92 ILE Q C 1
ATOM 5978 O O . ILE D 3 104 ? -66.862 147.007 477.264 1.00 103.15 92 ILE Q O 1
ATOM 5983 N N . GLY D 3 105 ? -66.663 149.213 476.864 1.00 94.36 93 GLY Q N 1
ATOM 5984 C CA . GLY D 3 105 ? -65.631 150.091 477.385 1.00 99.47 93 GLY Q CA 1
ATOM 5985 C C . GLY D 3 105 ? -64.686 150.579 476.305 1.00 89.61 93 GLY Q C 1
ATOM 5986 O O . GLY D 3 105 ? -64.706 150.084 475.179 1.00 94.89 93 GLY Q O 1
ATOM 5987 N N . LEU D 3 106 ? -63.855 151.557 476.651 1.00 88.47 94 LEU Q N 1
ATOM 5988 C CA . LEU D 3 106 ? -62.534 151.688 476.049 1.00 87.54 94 LEU Q CA 1
ATOM 5989 C C . LEU D 3 106 ? -61.562 150.661 476.620 1.00 87.45 94 LEU Q C 1
ATOM 5990 O O . LEU D 3 106 ? -61.686 150.249 477.774 1.00 92.51 94 LEU Q O 1
ATOM 5995 N N . ALA D 3 107 ? -60.595 150.251 475.806 1.00 86.19 95 ALA Q N 1
ATOM 5996 C CA . ALA D 3 107 ? -59.523 149.365 476.268 1.00 86.10 95 ALA Q CA 1
ATOM 5997 C C . ALA D 3 107 ? -58.636 150.037 477.359 1.00 90.98 95 ALA Q C 1
ATOM 5998 O O . ALA D 3 107 ? -58.752 151.251 477.587 1.00 95.25 95 ALA Q O 1
ATOM 6000 N N . PRO D 3 108 ? -57.760 149.258 478.050 1.00 87.67 96 PRO Q N 1
ATOM 6001 C CA . PRO D 3 108 ? -56.826 149.887 478.992 1.00 88.80 96 PRO Q CA 1
ATOM 6002 C C . PRO D 3 108 ? -56.030 150.978 478.328 1.00 88.33 96 PRO Q C 1
ATOM 6003 O O . PRO D 3 108 ? -56.205 152.174 478.582 1.00 89.12 96 PRO Q O 1
ATOM 6007 N N . ASP D 3 109 ? -55.158 150.513 477.443 1.00 87.05 97 ASP Q N 1
ATOM 6008 C CA . ASP D 3 109 ? -54.168 151.339 476.785 1.00 86.51 97 ASP Q CA 1
ATOM 6009 C C . ASP D 3 109 ? -54.406 151.198 475.288 1.00 84.93 97 ASP Q C 1
ATOM 6010 O O . ASP D 3 109 ? -53.585 150.579 474.570 1.00 83.86 97 ASP Q O 1
ATOM 6015 N N . GLY D 3 110 ? -55.563 151.691 474.839 1.00 84.84 98 GLY Q N 1
ATOM 6016 C CA . GLY D 3 110 ? -55.861 151.748 473.418 1.00 83.50 98 GLY Q CA 1
ATOM 6017 C C . GLY D 3 110 ? -55.018 152.657 472.540 1.00 82.91 98 GLY Q C 1
ATOM 6018 O O . GLY D 3 110 ? -54.297 152.166 471.676 1.00 81.78 98 GLY Q O 1
ATOM 6019 N N . PRO D 3 111 ? -55.084 153.982 472.791 1.00 83.74 99 PRO Q N 1
ATOM 6020 C CA . PRO D 3 111 ? -54.307 155.060 472.167 1.00 83.52 99 PRO Q CA 1
ATOM 6021 C C . PRO D 3 111 ? -52.779 154.944 472.112 1.00 83.17 99 PRO Q C 1
ATOM 6022 O O . PRO D 3 111 ? -52.154 155.822 471.507 1.00 82.93 99 PRO Q O 1
ATOM 6026 N N . ALA D 3 112 ? -52.164 153.935 472.715 1.00 83.20 100 ALA Q N 1
ATOM 6027 C CA . ALA D 3 112 ? -50.757 153.732 472.403 1.00 82.66 100 ALA Q CA 1
ATOM 6028 C C . ALA D 3 112 ? -50.721 152.652 471.354 1.00 81.26 100 ALA Q C 1
ATOM 6029 O O . ALA D 3 112 ? -50.152 152.851 470.280 1.00 80.32 100 ALA Q O 1
ATOM 6031 N N . LYS D 3 113 ? -51.383 151.530 471.639 1.00 81.15 101 LYS Q N 1
ATOM 6032 C CA . LYS D 3 113 ? -51.415 150.403 470.700 1.00 79.89 101 LYS Q CA 1
ATOM 6033 C C . LYS D 3 113 ? -52.025 150.788 469.345 1.00 78.89 101 LYS Q C 1
ATOM 6034 O O . LYS D 3 113 ? -51.890 150.062 468.368 1.00 77.77 101 LYS Q O 1
ATOM 6040 N N . ALA D 3 114 ? -52.680 151.945 469.309 1.00 79.37 102 ALA Q N 1
ATOM 6041 C CA . ALA D 3 114 ? -53.238 152.504 468.088 1.00 78.63 102 ALA Q CA 1
ATOM 6042 C C . ALA D 3 114 ? -52.247 153.446 467.440 1.00 78.39 102 ALA Q C 1
ATOM 6043 O O . ALA D 3 114 ? -52.031 153.373 466.234 1.00 77.37 102 ALA Q O 1
ATOM 6045 N N . ALA D 3 115 ? -51.650 154.340 468.224 1.00 79.35 103 ALA Q N 1
ATOM 6046 C CA . ALA D 3 115 ? -50.729 155.307 467.645 1.00 79.21 103 ALA Q CA 1
ATOM 6047 C C . ALA D 3 115 ? -49.377 154.655 467.403 1.00 78.59 103 ALA Q C 1
ATOM 6048 O O . ALA D 3 115 ? -48.479 155.280 466.842 1.00 78.35 103 ALA Q O 1
ATOM 6050 N N . ALA D 3 116 ? -49.243 153.396 467.823 1.00 78.39 104 ALA Q N 1
ATOM 6051 C CA . ALA D 3 116 ? -48.060 152.595 467.505 1.00 77.75 104 ALA Q CA 1
ATOM 6052 C C . ALA D 3 116 ? -48.302 151.816 466.228 1.00 76.46 104 ALA Q C 1
ATOM 6053 O O . ALA D 3 116 ? -47.373 151.318 465.593 1.00 75.77 104 ALA Q O 1
ATOM 6055 N N . LEU D 3 117 ? -49.579 151.717 465.871 1.00 76.22 105 LEU Q N 1
ATOM 6056 C CA . LEU D 3 117 ? -50.035 151.045 464.649 1.00 75.07 105 LEU Q CA 1
ATOM 6057 C C . LEU D 3 117 ? -49.995 151.998 463.493 1.00 74.60 105 LEU Q C 1
ATOM 6058 O O . LEU D 3 117 ? -49.592 151.648 462.396 1.00 73.68 105 LEU Q O 1
ATOM 6063 N N . VAL D 3 118 ? -50.449 153.209 463.753 1.00 75.31 106 VAL Q N 1
ATOM 6064 C CA . VAL D 3 118 ? -50.382 154.261 462.772 1.00 75.08 106 VAL Q CA 1
ATOM 6065 C C . VAL D 3 118 ? -48.946 154.489 462.304 1.00 74.76 106 VAL Q C 1
ATOM 6066 O O . VAL D 3 118 ? -48.634 154.260 461.127 1.00 73.87 106 VAL Q O 1
ATOM 6070 N N . MET D 3 119 ? -48.069 154.891 463.231 1.00 75.51 107 MET Q N 1
ATOM 6071 C CA . MET D 3 119 ? -46.676 155.229 462.889 1.00 75.35 107 MET Q CA 1
ATOM 6072 C C . MET D 3 119 ? -45.924 154.068 462.261 1.00 74.42 107 MET Q C 1
ATOM 6073 O O . MET D 3 119 ? -45.063 154.283 461.417 1.00 73.95 107 MET Q O 1
ATOM 6078 N N . ARG D 3 120 ? -46.236 152.839 462.645 1.00 74.20 108 ARG Q N 1
ATOM 6079 C CA . ARG D 3 120 ? -45.594 151.730 461.957 1.00 73.33 108 ARG Q CA 1
ATOM 6080 C C . ARG D 3 120 ? -46.086 151.670 460.504 1.00 72.38 108 ARG Q C 1
ATOM 6081 O O . ARG D 3 120 ? -45.277 151.683 459.577 1.00 71.83 108 ARG Q O 1
ATOM 6089 N N . ALA D 3 121 ? -47.402 151.621 460.302 1.00 72.24 109 ALA Q N 1
ATOM 6090 C CA . ALA D 3 121 ? -47.930 151.454 458.960 1.00 71.37 109 ALA Q CA 1
ATOM 6091 C C . ALA D 3 121 ? -47.501 152.627 458.082 1.00 71.32 109 ALA Q C 1
ATOM 6092 O O . ALA D 3 121 ? -46.795 152.406 457.085 1.00 70.68 109 ALA Q O 1
ATOM 6094 N N . THR D 3 122 ? -47.868 153.858 458.471 1.00 72.07 110 THR Q N 1
ATOM 6095 C CA . THR D 3 122 ? -47.620 155.034 457.619 1.00 72.11 110 THR Q CA 1
ATOM 6096 C C . THR D 3 122 ? -46.177 155.015 457.133 1.00 71.79 110 THR Q C 1
ATOM 6097 O O . THR D 3 122 ? -45.893 155.221 455.951 1.00 71.28 110 THR Q O 1
ATOM 6101 N N . ALA D 3 123 ? -45.281 154.711 458.061 1.00 72.15 111 ALA Q N 1
ATOM 6102 C CA . ALA D 3 123 ? -43.877 154.548 457.748 1.00 71.91 111 ALA Q CA 1
ATOM 6103 C C . ALA D 3 123 ? -43.663 153.537 456.619 1.00 70.92 111 ALA Q C 1
ATOM 6104 O O . ALA D 3 123 ? -43.044 153.858 455.602 1.00 70.57 111 ALA Q O 1
ATOM 6106 N N . ALA D 3 124 ? -44.176 152.325 456.799 1.00 70.54 112 ALA Q N 1
ATOM 6107 C CA . ALA D 3 124 ? -43.932 151.262 455.840 1.00 69.68 112 ALA Q CA 1
ATOM 6108 C C . ALA D 3 124 ? -44.556 151.634 454.510 1.00 69.14 112 ALA Q C 1
ATOM 6109 O O . ALA D 3 124 ? -44.094 151.225 453.453 1.00 68.54 112 ALA Q O 1
ATOM 6111 N N . THR D 3 125 ? -45.601 152.444 454.585 1.00 69.46 113 THR Q N 1
ATOM 6112 C CA . THR D 3 125 ? -46.350 152.852 453.417 1.00 69.08 113 THR Q CA 1
ATOM 6113 C C . THR D 3 125 ? -45.633 153.959 452.668 1.00 69.24 113 THR Q C 1
ATOM 6114 O O . THR D 3 125 ? -45.650 154.006 451.446 1.00 68.77 113 THR Q O 1
ATOM 6118 N N . CYS D 3 126 ? -44.988 154.846 453.404 1.00 69.94 114 CYS Q N 1
ATOM 6119 C CA . CYS D 3 126 ? -44.077 155.797 452.796 1.00 70.12 114 CYS Q CA 1
ATOM 6120 C C . CYS D 3 126 ? -42.932 155.077 452.100 1.00 69.55 114 CYS Q C 1
ATOM 6121 O O . CYS D 3 126 ? -42.314 155.627 451.200 1.00 69.48 114 CYS Q O 1
ATOM 6124 N N . CYS D 3 127 ? -42.626 153.860 452.543 1.00 69.24 115 CYS Q N 1
ATOM 6125 C CA . CYS D 3 127 ? -41.590 153.061 451.897 1.00 68.74 115 CYS Q CA 1
ATOM 6126 C C . CYS D 3 127 ? -42.155 152.536 450.577 1.00 68.01 115 CYS Q C 1
ATOM 6127 O O . CYS D 3 127 ? -41.544 152.664 449.514 1.00 67.74 115 CYS Q O 1
ATOM 6130 N N . LEU D 3 128 ? -43.339 151.946 450.668 1.00 67.74 116 LEU Q N 1
ATOM 6131 C CA . LEU D 3 128 ? -44.133 151.592 449.506 1.00 67.14 116 LEU Q CA 1
ATOM 6132 C C . LEU D 3 128 ? -44.209 152.760 448.563 1.00 67.30 116 LEU Q C 1
ATOM 6133 O O . LEU D 3 128 ? -43.579 152.736 447.529 1.00 67.02 116 LEU Q O 1
ATOM 6138 N N . LEU D 3 129 ? -44.965 153.787 448.936 1.00 67.81 117 LEU Q N 1
ATOM 6139 C CA . LEU D 3 129 ? -45.053 155.007 448.140 1.00 68.11 117 LEU Q CA 1
ATOM 6140 C C . LEU D 3 129 ? -43.738 155.440 447.495 1.00 68.17 117 LEU Q C 1
ATOM 6141 O O . LEU D 3 129 ? -43.722 155.807 446.319 1.00 68.04 117 LEU Q O 1
ATOM 6146 N N . PHE D 3 130 ? -42.638 155.397 448.239 1.00 68.40 118 PHE Q N 1
ATOM 6147 C CA . PHE D 3 130 ? -41.360 155.752 447.636 1.00 68.46 118 PHE Q CA 1
ATOM 6148 C C . PHE D 3 130 ? -41.055 154.856 446.454 1.00 67.80 118 PHE Q C 1
ATOM 6149 O O . PHE D 3 130 ? -40.785 155.351 445.369 1.00 67.79 118 PHE Q O 1
ATOM 6157 N N . LEU D 3 131 ? -41.061 153.542 446.681 1.00 67.31 119 LEU Q N 1
ATOM 6158 C CA . LEU D 3 131 ? -40.916 152.570 445.596 1.00 66.69 119 LEU Q CA 1
ATOM 6159 C C . LEU D 3 131 ? -41.922 152.877 444.488 1.00 66.47 119 LEU Q C 1
ATOM 6160 O O . LEU D 3 131 ? -41.552 153.058 443.331 1.00 66.37 119 LEU Q O 1
ATOM 6165 N N . ALA D 3 132 ? -43.192 152.977 444.850 1.00 66.48 120 ALA Q N 1
ATOM 6166 C CA . ALA D 3 132 ? -44.217 153.118 443.848 1.00 66.27 120 ALA Q CA 1
ATOM 6167 C C . ALA D 3 132 ? -44.265 154.503 443.214 1.00 66.77 120 ALA Q C 1
ATOM 6168 O O . ALA D 3 132 ? -45.059 154.721 442.303 1.00 66.69 120 ALA Q O 1
ATOM 6170 N N . THR D 3 133 ? -43.432 155.438 443.646 1.00 67.32 121 THR Q N 1
ATOM 6171 C CA . THR D 3 133 ? -43.415 156.733 442.960 1.00 67.83 121 THR Q CA 1
ATOM 6172 C C . THR D 3 133 ? -42.158 156.917 442.075 1.00 67.87 121 THR Q C 1
ATOM 6173 O O . THR D 3 133 ? -42.166 157.675 441.079 1.00 68.13 121 THR Q O 1
ATOM 6177 N N . THR D 3 134 ? -41.082 156.222 442.436 1.00 67.66 122 THR Q N 1
ATOM 6178 C CA . THR D 3 134 ? -39.822 156.354 441.726 1.00 67.74 122 THR Q CA 1
ATOM 6179 C C . THR D 3 134 ? -39.364 155.152 440.945 1.00 67.17 122 THR Q C 1
ATOM 6180 O O . THR D 3 134 ? -38.607 155.280 439.998 1.00 67.24 122 THR Q O 1
ATOM 6184 N N . THR D 3 135 ? -39.761 153.963 441.359 1.00 66.66 123 THR Q N 1
ATOM 6185 C CA . THR D 3 135 ? -39.449 152.818 440.524 1.00 66.16 123 THR Q CA 1
ATOM 6186 C C . THR D 3 135 ? -40.678 152.291 439.804 1.00 65.73 123 THR Q C 1
ATOM 6187 O O . THR D 3 135 ? -41.694 151.986 440.446 1.00 65.54 123 THR Q O 1
ATOM 6191 N N . PRO D 3 136 ? -40.601 152.205 438.459 1.00 65.62 124 PRO Q N 1
ATOM 6192 C CA . PRO D 3 136 ? -41.696 151.652 437.654 1.00 65.23 124 PRO Q CA 1
ATOM 6193 C C . PRO D 3 136 ? -41.815 150.146 437.791 1.00 64.64 124 PRO Q C 1
ATOM 6194 O O . PRO D 3 136 ? -40.831 149.419 437.615 1.00 64.52 124 PRO Q O 1
ATOM 6198 N N . ALA D 3 137 ? -43.042 149.717 438.091 1.00 64.33 125 ALA Q N 1
ATOM 6199 C CA . ALA D 3 137 ? -43.411 148.332 438.364 1.00 63.80 125 ALA Q CA 1
ATOM 6200 C C . ALA D 3 137 ? -42.671 147.329 437.504 1.00 63.52 125 ALA Q C 1
ATOM 6201 O O . ALA D 3 137 ? -42.437 146.193 437.907 1.00 63.23 125 ALA Q O 1
ATOM 6203 N N . ALA D 3 138 ? -42.320 147.773 436.307 1.00 63.69 126 ALA Q N 1
ATOM 6204 C CA . ALA D 3 138 ? -41.587 146.974 435.353 1.00 63.56 126 ALA Q CA 1
ATOM 6205 C C . ALA D 3 138 ? -40.197 146.617 435.882 1.00 63.72 126 ALA Q C 1
ATOM 6206 O O . ALA D 3 138 ? -39.847 145.435 435.990 1.00 63.46 126 ALA Q O 1
ATOM 6208 N N . ASP D 3 139 ? -39.413 147.643 436.203 1.00 64.18 127 ASP Q N 1
ATOM 6209 C CA . ASP D 3 139 ? -38.079 147.445 436.734 1.00 64.40 127 ASP Q CA 1
ATOM 6210 C C . ASP D 3 139 ? -38.085 146.425 437.853 1.00 64.15 127 ASP Q C 1
ATOM 6211 O O . ASP D 3 139 ? -37.471 145.367 437.730 1.00 64.03 127 ASP Q O 1
ATOM 6216 N N . LEU D 3 140 ? -38.829 146.733 438.915 1.00 64.13 128 LEU Q N 1
ATOM 6217 C CA . LEU D 3 140 ? -38.940 145.874 440.092 1.00 63.99 128 LEU Q CA 1
ATOM 6218 C C . LEU D 3 140 ? -39.218 144.430 439.717 1.00 63.54 128 LEU Q C 1
ATOM 6219 O O . LEU D 3 140 ? -38.833 143.508 440.435 1.00 63.51 128 LEU Q O 1
ATOM 6224 N N . LEU D 3 141 ? -39.882 144.234 438.584 1.00 63.25 129 LEU Q N 1
ATOM 6225 C CA . LEU D 3 141 ? -40.215 142.895 438.143 1.00 62.85 129 LEU Q CA 1
ATOM 6226 C C . LEU D 3 141 ? -39.056 142.253 437.417 1.00 62.96 129 LEU Q C 1
ATOM 6227 O O . LEU D 3 141 ? -38.951 141.032 437.380 1.00 62.77 129 LEU Q O 1
ATOM 6232 N N . SER D 3 142 ? -38.170 143.060 436.849 1.00 63.32 130 SER Q N 1
ATOM 6233 C CA . SER D 3 142 ? -36.988 142.480 436.228 1.00 63.52 130 SER Q CA 1
ATOM 6234 C C . SER D 3 142 ? -35.964 142.119 437.305 1.00 63.78 130 SER Q C 1
ATOM 6235 O O . SER D 3 142 ? -35.231 141.163 437.153 1.00 63.86 130 SER Q O 1
ATOM 6238 N N . GLY D 3 143 ? -35.940 142.876 438.400 1.00 63.96 131 GLY Q N 1
ATOM 6239 C CA . GLY D 3 143 ? -35.061 142.600 439.521 1.00 64.26 131 GLY Q CA 1
ATOM 6240 C C . GLY D 3 143 ? -35.144 141.190 440.080 1.00 64.09 131 GLY Q C 1
ATOM 6241 O O . GLY D 3 143 ? -34.154 140.637 440.549 1.00 64.39 131 GLY Q O 1
ATOM 6242 N N . LEU D 3 144 ? -36.314 140.577 440.017 1.00 63.66 132 LEU Q N 1
ATOM 6243 C CA . LEU D 3 144 ? -36.446 139.221 440.520 1.00 63.53 132 LEU Q CA 1
ATOM 6244 C C . LEU D 3 144 ? -35.604 138.252 439.670 1.00 63.62 132 LEU Q C 1
ATOM 6245 O O . LEU D 3 144 ? -35.495 137.060 440.001 1.00 63.62 132 LEU Q O 1
ATOM 6250 N N . ARG D 3 145 ? -35.024 138.765 438.577 1.00 63.75 133 ARG Q N 1
ATOM 6251 C CA . ARG D 3 145 ? -33.991 138.059 437.808 1.00 64.01 133 ARG Q CA 1
ATOM 6252 C C . ARG D 3 145 ? -32.959 137.476 438.750 1.00 64.42 133 ARG Q C 1
ATOM 6253 O O . ARG D 3 145 ? -32.552 136.322 438.636 1.00 64.54 133 ARG Q O 1
ATOM 6261 N N . ARG D 3 146 ? -32.527 138.296 439.703 1.00 64.69 134 ARG Q N 1
ATOM 6262 C CA . ARG D 3 146 ? -31.294 138.035 440.437 1.00 65.22 134 ARG Q CA 1
ATOM 6263 C C . ARG D 3 146 ? -31.547 137.126 441.635 1.00 65.27 134 ARG Q C 1
ATOM 6264 O O . ARG D 3 146 ? -30.618 136.534 442.184 1.00 65.72 134 ARG Q O 1
ATOM 6272 N N . TRP D 3 147 ? -32.810 137.020 442.035 1.00 64.86 135 TRP Q N 1
ATOM 6273 C CA . TRP D 3 147 ? -33.238 135.971 442.952 1.00 64.86 135 TRP Q CA 1
ATOM 6274 C C . TRP D 3 147 ? -34.009 134.883 442.210 1.00 64.45 135 TRP Q C 1
ATOM 6275 O O . TRP D 3 147 ? -33.899 134.753 440.991 1.00 64.30 135 TRP Q O 1
ATOM 6286 N N . ARG D 3 148 ? -34.787 134.105 442.954 1.00 64.32 136 ARG Q N 1
ATOM 6287 C CA . ARG D 3 148 ? -35.189 132.775 442.511 1.00 64.13 136 ARG Q CA 1
ATOM 6288 C C . ARG D 3 148 ? -35.927 132.751 441.176 1.00 63.62 136 ARG Q C 1
ATOM 6289 O O . ARG D 3 148 ? -35.688 131.880 440.340 1.00 63.62 136 ARG Q O 1
ATOM 6297 N N . VAL D 3 149 ? -36.824 133.713 440.983 1.00 63.24 137 VAL Q N 1
ATOM 6298 C CA . VAL D 3 149 ? -38.166 133.422 440.495 1.00 62.70 137 VAL Q CA 1
ATOM 6299 C C . VAL D 3 149 ? -38.168 133.195 438.987 1.00 62.50 137 VAL Q C 1
ATOM 6300 O O . VAL D 3 149 ? -37.837 134.095 438.215 1.00 62.54 137 VAL Q O 1
ATOM 6304 N N . PRO D 3 150 ? -38.562 131.923 438.555 1.00 62.32 138 PRO Q N 1
ATOM 6305 C CA . PRO D 3 150 ? -37.911 131.556 437.286 1.00 62.45 138 PRO Q CA 1
ATOM 6306 C C . PRO D 3 150 ? -38.362 132.449 436.134 1.00 62.20 138 PRO Q C 1
ATOM 6307 O O . PRO D 3 150 ? -39.352 133.170 436.264 1.00 61.87 138 PRO Q O 1
ATOM 6311 N N . ALA D 3 151 ? -37.638 132.398 435.021 1.00 62.44 139 ALA Q N 1
ATOM 6312 C CA . ALA D 3 151 ? -37.733 133.431 433.998 1.00 62.40 139 ALA Q CA 1
ATOM 6313 C C . ALA D 3 151 ? -39.161 133.641 433.535 1.00 61.91 139 ALA Q C 1
ATOM 6314 O O . ALA D 3 151 ? -39.621 134.765 433.457 1.00 61.81 139 ALA Q O 1
ATOM 6316 N N . GLU D 3 152 ? -39.846 132.545 433.241 1.00 61.65 140 GLU Q N 1
ATOM 6317 C CA . GLU D 3 152 ? -41.213 132.540 432.709 1.00 61.19 140 GLU Q CA 1
ATOM 6318 C C . GLU D 3 152 ? -42.153 133.525 433.378 1.00 60.92 140 GLU Q C 1
ATOM 6319 O O . GLU D 3 152 ? -42.701 134.421 432.737 1.00 60.84 140 GLU Q O 1
ATOM 6325 N N . LEU D 3 153 ? -42.319 133.350 434.680 1.00 60.86 141 LEU Q N 1
ATOM 6326 C CA . LEU D 3 153 ? -43.259 134.120 435.455 1.00 60.66 141 LEU Q CA 1
ATOM 6327 C C . LEU D 3 153 ? -42.875 135.586 435.483 1.00 60.90 141 LEU Q C 1
ATOM 6328 O O . LEU D 3 153 ? -43.704 136.438 435.736 1.00 60.78 141 LEU Q O 1
ATOM 6333 N N . ILE D 3 154 ? -41.615 135.888 435.225 1.00 61.28 142 ILE Q N 1
ATOM 6334 C CA . ILE D 3 154 ? -41.208 137.279 435.076 1.00 61.54 142 ILE Q CA 1
ATOM 6335 C C . ILE D 3 154 ? -41.678 137.823 433.738 1.00 61.49 142 ILE Q C 1
ATOM 6336 O O . ILE D 3 154 ? -41.958 139.013 433.605 1.00 61.60 142 ILE Q O 1
ATOM 6341 N N . GLU D 3 155 ? -41.754 136.942 432.741 1.00 61.39 143 GLU Q N 1
ATOM 6342 C CA . GLU D 3 155 ? -42.111 137.356 431.399 1.00 61.42 143 GLU Q CA 1
ATOM 6343 C C . GLU D 3 155 ? -43.596 137.647 431.406 1.00 61.07 143 GLU Q C 1
ATOM 6344 O O . GLU D 3 155 ? -44.018 138.755 431.064 1.00 61.18 143 GLU Q O 1
ATOM 6350 N N . ILE D 3 156 ? -44.365 136.656 431.853 1.00 60.68 144 ILE Q N 1
ATOM 6351 C CA . ILE D 3 156 ? -45.794 136.783 432.152 1.00 60.33 144 ILE Q CA 1
ATOM 6352 C C . ILE D 3 156 ? -46.170 138.034 432.949 1.00 60.44 144 ILE Q C 1
ATOM 6353 O O . ILE D 3 156 ? -47.076 138.778 432.583 1.00 60.41 144 ILE Q O 1
ATOM 6358 N N . ALA D 3 157 ? -45.473 138.235 434.063 1.00 60.61 145 ALA Q N 1
ATOM 6359 C CA . ALA D 3 157 ? -45.688 139.387 434.924 1.00 60.79 145 ALA Q CA 1
ATOM 6360 C C . ALA D 3 157 ? -45.280 140.681 434.227 1.00 61.16 145 ALA Q C 1
ATOM 6361 O O . ALA D 3 157 ? -45.775 141.763 434.547 1.00 61.32 145 ALA Q O 1
ATOM 6363 N N . LEU D 3 158 ? -44.363 140.576 433.277 1.00 61.35 146 LEU Q N 1
ATOM 6364 C CA . LEU D 3 158 ? -43.930 141.751 432.548 1.00 61.75 146 LEU Q CA 1
ATOM 6365 C C . LEU D 3 158 ? -44.929 141.963 431.445 1.00 61.67 146 LEU Q C 1
ATOM 6366 O O . LEU D 3 158 ? -45.041 143.039 430.863 1.00 62.00 146 LEU Q O 1
ATOM 6371 N N . LEU D 3 159 ? -45.686 140.916 431.190 1.00 61.27 147 LEU Q N 1
ATOM 6372 C CA . LEU D 3 159 ? -46.666 140.963 430.125 1.00 61.20 147 LEU Q CA 1
ATOM 6373 C C . LEU D 3 159 ? -48.032 141.297 430.693 1.00 60.98 147 LEU Q C 1
ATOM 6374 O O . LEU D 3 159 ? -48.915 141.790 429.973 1.00 61.05 147 LEU Q O 1
ATOM 6379 N N . THR D 3 160 ? -48.201 141.012 431.983 1.00 60.78 148 THR Q N 1
ATOM 6380 C CA . THR D 3 160 ? -49.462 141.270 432.644 1.00 60.62 148 THR Q CA 1
ATOM 6381 C C . THR D 3 160 ? -49.507 142.743 432.896 1.00 61.05 148 THR Q C 1
ATOM 6382 O O . THR D 3 160 ? -50.560 143.364 432.929 1.00 61.12 148 THR Q O 1
ATOM 6386 N N . TYR D 3 161 ? -48.328 143.310 433.040 1.00 61.38 149 TYR Q N 1
ATOM 6387 C CA . TYR D 3 161 ? -48.239 144.716 433.318 1.00 61.84 149 TYR Q CA 1
ATOM 6388 C C . TYR D 3 161 ? -48.600 145.413 432.039 1.00 62.11 149 TYR Q C 1
ATOM 6389 O O . TYR D 3 161 ? -49.299 146.417 432.047 1.00 62.41 149 TYR Q O 1
ATOM 6398 N N . ARG D 3 162 ? -48.152 144.809 430.941 1.00 62.04 150 ARG Q N 1
ATOM 6399 C CA . ARG D 3 162 ? -48.387 145.273 429.562 1.00 62.34 150 ARG Q CA 1
ATOM 6400 C C . ARG D 3 162 ? -49.860 145.305 429.125 1.00 62.23 150 ARG Q C 1
ATOM 6401 O O . ARG D 3 162 ? -50.368 146.341 428.680 1.00 62.65 150 ARG Q O 1
ATOM 6409 N N . PHE D 3 163 ? -50.535 144.168 429.229 1.00 61.71 151 PHE Q N 1
ATOM 6410 C CA . PHE D 3 163 ? -51.936 144.127 428.888 1.00 61.59 151 PHE Q CA 1
ATOM 6411 C C . PHE D 3 163 ? -52.776 144.972 429.812 1.00 61.73 151 PHE Q C 1
ATOM 6412 O O . PHE D 3 163 ? -53.863 145.371 429.432 1.00 61.86 151 PHE Q O 1
ATOM 6420 N N . VAL D 3 164 ? -52.293 145.244 431.024 1.00 61.76 152 VAL Q N 1
ATOM 6421 C CA . VAL D 3 164 ? -53.065 146.058 431.961 1.00 61.97 152 VAL Q CA 1
ATOM 6422 C C . VAL D 3 164 ? -53.280 147.461 431.403 1.00 62.60 152 VAL Q C 1
ATOM 6423 O O . VAL D 3 164 ? -54.320 148.072 431.642 1.00 62.83 152 VAL Q O 1
ATOM 6427 N N . PHE D 3 165 ? -52.334 147.961 430.620 1.00 62.94 153 PHE Q N 1
ATOM 6428 C CA . PHE D 3 165 ? -52.541 149.265 430.011 1.00 63.61 153 PHE Q CA 1
ATOM 6429 C C . PHE D 3 165 ? -52.997 149.184 428.577 1.00 63.75 153 PHE Q C 1
ATOM 6430 O O . PHE D 3 165 ? -53.233 150.210 427.967 1.00 64.36 153 PHE Q O 1
ATOM 6438 N N . ILE D 3 166 ? -53.108 147.992 428.012 1.00 63.27 154 ILE Q N 1
ATOM 6439 C CA . ILE D 3 166 ? -53.819 147.919 426.748 1.00 63.43 154 ILE Q CA 1
ATOM 6440 C C . ILE D 3 166 ? -55.115 147.149 426.962 1.00 62.97 154 ILE Q C 1
ATOM 6441 O O . ILE D 3 166 ? -55.576 146.430 426.079 1.00 62.78 154 ILE Q O 1
ATOM 6446 N N . LEU D 3 167 ? -55.685 147.307 428.156 1.00 62.82 155 LEU Q N 1
ATOM 6447 C CA . LEU D 3 167 ? -57.050 146.892 428.446 1.00 62.56 155 LEU Q CA 1
ATOM 6448 C C . LEU D 3 167 ? -57.673 147.949 429.282 1.00 62.97 155 LEU Q C 1
ATOM 6449 O O . LEU D 3 167 ? -58.771 147.780 429.772 1.00 62.85 155 LEU Q O 1
ATOM 6454 N N . ALA D 3 168 ? -56.814 148.741 429.865 1.00 63.30 156 ALA Q N 1
ATOM 6455 C CA . ALA D 3 168 ? -57.268 149.848 430.650 1.00 63.81 156 ALA Q CA 1
ATOM 6456 C C . ALA D 3 168 ? -57.841 150.812 429.696 1.00 64.46 156 ALA Q C 1
ATOM 6457 O O . ALA D 3 168 ? -58.823 151.420 429.949 1.00 64.83 156 ALA Q O 1
ATOM 6459 N N . GLU D 3 169 ? -57.120 150.987 428.590 1.00 64.68 157 GLU Q N 1
ATOM 6460 C CA . GLU D 3 169 ? -57.474 151.937 427.541 1.00 65.41 157 GLU Q CA 1
ATOM 6461 C C . GLU D 3 169 ? -58.786 151.609 426.839 1.00 65.41 157 GLU Q C 1
ATOM 6462 O O . GLU D 3 169 ? -59.587 152.504 426.572 1.00 66.05 157 GLU Q O 1
ATOM 6468 N N . GLU D 3 170 ? -59.012 150.333 426.541 1.00 64.73 158 GLU Q N 1
ATOM 6469 C CA . GLU D 3 170 ? -60.255 149.960 425.907 1.00 64.69 158 GLU Q CA 1
ATOM 6470 C C . GLU D 3 170 ? -61.327 150.091 426.981 1.00 64.63 158 GLU Q C 1
ATOM 6471 O O . GLU D 3 170 ? -62.389 150.549 426.694 1.00 65.04 158 GLU Q O 1
ATOM 6477 N N . ALA D 3 171 ? -61.049 149.739 428.225 1.00 64.21 159 ALA Q N 1
ATOM 6478 C CA . ALA D 3 171 ? -62.058 149.870 429.284 1.00 64.23 159 ALA Q CA 1
ATOM 6479 C C . ALA D 3 171 ? -62.503 151.287 429.547 1.00 65.09 159 ALA Q C 1
ATOM 6480 O O . ALA D 3 171 ? -63.659 151.539 429.792 1.00 65.35 159 ALA Q O 1
ATOM 6482 N N . ALA D 3 172 ? -61.576 152.220 429.523 1.00 65.58 160 ALA Q N 1
ATOM 6483 C CA . ALA D 3 172 ? -61.918 153.603 429.756 1.00 66.48 160 ALA Q CA 1
ATOM 6484 C C . ALA D 3 172 ? -62.828 153.978 428.652 1.00 66.98 160 ALA Q C 1
ATOM 6485 O O . ALA D 3 172 ? -63.866 154.564 428.859 1.00 67.50 160 ALA Q O 1
ATOM 6487 N N . ALA D 3 173 ? -62.456 153.569 427.458 1.00 66.85 161 ALA Q N 1
ATOM 6488 C CA . ALA D 3 173 ? -63.227 153.952 426.306 1.00 67.41 161 ALA Q CA 1
ATOM 6489 C C . ALA D 3 173 ? -64.636 153.427 426.406 1.00 67.22 161 ALA Q C 1
ATOM 6490 O O . ALA D 3 173 ? -65.577 154.135 426.113 1.00 67.92 161 ALA Q O 1
ATOM 6492 N N . MET D 3 174 ? -64.781 152.177 426.810 1.00 66.32 162 MET Q N 1
ATOM 6493 C CA . MET D 3 174 ? -66.090 151.565 426.845 1.00 66.09 162 MET Q CA 1
ATOM 6494 C C . MET D 3 174 ? -66.947 152.223 427.884 1.00 66.50 162 MET Q C 1
ATOM 6495 O O . MET D 3 174 ? -68.126 152.505 427.670 1.00 66.93 162 MET Q O 1
ATOM 6500 N N . THR D 3 175 ? -66.347 152.496 429.028 1.00 66.44 163 THR Q N 1
ATOM 6501 C CA . THR D 3 175 ? -67.112 153.062 430.108 1.00 66.86 163 THR Q CA 1
ATOM 6502 C C . THR D 3 175 ? -67.573 154.402 429.603 1.00 67.94 163 THR Q C 1
ATOM 6503 O O . THR D 3 175 ? -68.701 154.781 429.766 1.00 68.44 163 THR Q O 1
ATOM 6507 N N . THR D 3 176 ? -66.698 155.070 428.891 1.00 68.34 164 THR Q N 1
ATOM 6508 C CA . THR D 3 176 ? -66.969 156.389 428.390 1.00 69.45 164 THR Q CA 1
ATOM 6509 C C . THR D 3 176 ? -68.130 156.388 427.448 1.00 69.84 164 THR Q C 1
ATOM 6510 O O . THR D 3 176 ? -68.967 157.263 427.502 1.00 70.71 164 THR Q O 1
ATOM 6514 N N . ALA D 3 177 ? -68.175 155.411 426.563 1.00 69.25 165 ALA Q N 1
ATOM 6515 C CA . ALA D 3 177 ? -69.265 155.319 425.612 1.00 69.59 165 ALA Q CA 1
ATOM 6516 C C . ALA D 3 177 ? -70.586 155.086 426.269 1.00 69.58 165 ALA Q C 1
ATOM 6517 O O . ALA D 3 177 ? -71.557 155.728 425.912 1.00 70.38 165 ALA Q O 1
ATOM 6519 N N . GLN D 3 178 ? -70.634 154.188 427.247 1.00 68.73 166 GLN Q N 1
ATOM 6520 C CA . GLN D 3 178 ? -71.920 153.951 427.910 1.00 68.76 166 GLN Q CA 1
ATOM 6521 C C . GLN D 3 178 ? -72.301 155.252 428.565 1.00 69.79 166 GLN Q C 1
ATOM 6522 O O . GLN D 3 178 ? -73.447 155.758 428.501 1.00 70.51 166 GLN Q O 1
ATOM 6528 N N . ARG D 3 179 ? -71.281 155.865 429.143 1.00 69.94 167 ARG Q N 1
ATOM 6529 C CA . ARG D 3 179 ? -71.460 156.982 430.019 1.00 70.80 167 ARG Q CA 1
ATOM 6530 C C . ARG D 3 179 ? -72.133 158.012 429.202 1.00 71.93 167 ARG Q C 1
ATOM 6531 O O . ARG D 3 179 ? -73.140 158.524 429.646 1.00 72.62 167 ARG Q O 1
ATOM 6539 N N . ALA D 3 180 ? -71.673 158.276 427.995 1.00 72.07 168 ALA Q N 1
ATOM 6540 C CA . ALA D 3 180 ? -72.530 158.982 427.071 1.00 73.11 168 ALA Q CA 1
ATOM 6541 C C . ALA D 3 180 ? -73.701 158.059 427.017 1.00 73.00 168 ALA Q C 1
ATOM 6542 O O . ALA D 3 180 ? -73.814 157.227 427.904 1.00 71.97 168 ALA Q O 1
ATOM 6544 N N . ARG D 3 181 ? -74.525 158.163 425.974 1.00 80.22 169 ARG Q N 1
ATOM 6545 C CA . ARG D 3 181 ? -75.652 157.250 425.742 1.00 72.63 169 ARG Q CA 1
ATOM 6546 C C . ARG D 3 181 ? -76.357 156.959 427.051 1.00 72.29 169 ARG Q C 1
ATOM 6547 O O . ARG D 3 181 ? -77.219 156.104 427.182 1.00 71.58 169 ARG Q O 1
ATOM 6555 N N . LEU D 3 182 ? -75.874 157.675 428.035 1.00 75.75 170 LEU Q N 1
ATOM 6556 C CA . LEU D 3 182 ? -76.457 157.873 429.315 1.00 73.16 170 LEU Q CA 1
ATOM 6557 C C . LEU D 3 182 ? -76.303 156.666 430.056 1.00 72.00 170 LEU Q C 1
ATOM 6558 O O . LEU D 3 182 ? -77.237 156.125 430.644 1.00 71.81 170 LEU Q O 1
ATOM 6563 N N . GLY D 3 183 ? -75.072 156.165 430.066 1.00 71.18 171 GLY Q N 1
ATOM 6564 C CA . GLY D 3 183 ? -74.747 154.957 430.802 1.00 70.05 171 GLY Q CA 1
ATOM 6565 C C . GLY D 3 183 ? -75.398 155.051 432.168 1.00 70.27 171 GLY Q C 1
ATOM 6566 O O . GLY D 3 183 ? -75.769 154.037 432.760 1.00 71.79 171 GLY Q O 1
ATOM 6567 N N . HIS D 3 184 ? -75.538 156.273 432.669 1.00 71.31 172 HIS Q N 1
ATOM 6568 C CA . HIS D 3 184 ? -75.508 156.521 434.106 1.00 71.52 172 HIS Q CA 1
ATOM 6569 C C . HIS D 3 184 ? -76.682 156.845 435.024 1.00 77.14 172 HIS Q C 1
ATOM 6570 O O . HIS D 3 184 ? -76.501 157.082 436.218 1.00 76.11 172 HIS Q O 1
ATOM 6577 N N . ALA D 3 185 ? -77.884 156.852 434.457 1.00 72.64 173 ALA Q N 1
ATOM 6578 C CA . ALA D 3 185 ? -79.052 157.388 435.147 1.00 74.74 173 ALA Q CA 1
ATOM 6579 C C . ALA D 3 185 ? -79.707 156.931 436.447 1.00 73.55 173 ALA Q C 1
ATOM 6580 O O . ALA D 3 185 ? -79.728 157.665 437.434 1.00 74.31 173 ALA Q O 1
ATOM 6582 N N . THR D 3 186 ? -80.240 155.713 436.438 1.00 72.71 174 THR Q N 1
ATOM 6583 C CA . THR D 3 186 ? -80.375 154.929 437.660 1.00 72.25 174 THR Q CA 1
ATOM 6584 C C . THR D 3 186 ? -79.011 154.545 438.222 1.00 71.50 174 THR Q C 1
ATOM 6585 O O . THR D 3 186 ? -77.986 154.718 437.563 1.00 71.17 174 THR Q O 1
ATOM 6589 N N . ARG D 3 187 ? -79.018 153.845 439.336 1.00 71.12 175 ARG Q N 1
ATOM 6590 C CA . ARG D 3 187 ? -77.813 153.220 439.814 1.00 70.30 175 ARG Q CA 1
ATOM 6591 C C . ARG D 3 187 ? -77.700 151.799 439.297 1.00 69.09 175 ARG Q C 1
ATOM 6592 O O . ARG D 3 187 ? -76.664 151.395 438.729 1.00 68.36 175 ARG Q O 1
ATOM 6600 N N . ARG D 3 188 ? -78.765 151.026 439.475 1.00 68.91 176 ARG Q N 1
ATOM 6601 C CA . ARG D 3 188 ? -78.807 149.651 438.992 1.00 67.83 176 ARG Q CA 1
ATOM 6602 C C . ARG D 3 188 ? -78.345 149.645 437.553 1.00 67.44 176 ARG Q C 1
ATOM 6603 O O . ARG D 3 188 ? -77.651 148.754 437.090 1.00 66.54 176 ARG Q O 1
ATOM 6611 N N . ARG D 3 189 ? -78.703 150.723 436.864 1.00 68.24 177 ARG Q N 1
ATOM 6612 C CA . ARG D 3 189 ? -78.250 150.965 435.504 1.00 68.13 177 ARG Q CA 1
ATOM 6613 C C . ARG D 3 189 ? -76.727 150.948 435.417 1.00 67.64 177 ARG Q C 1
ATOM 6614 O O . ARG D 3 189 ? -76.167 150.336 434.508 1.00 66.97 177 ARG Q O 1
ATOM 6622 N N . TRP D 3 190 ? -76.087 151.627 436.365 1.00 68.04 178 TRP Q N 1
ATOM 6623 C CA . TRP D 3 190 ? -74.634 151.709 436.430 1.00 67.68 178 TRP Q CA 1
ATOM 6624 C C . TRP D 3 190 ? -73.990 150.347 436.658 1.00 66.57 178 TRP Q C 1
ATOM 6625 O O . TRP D 3 190 ? -72.970 150.032 436.045 1.00 66.04 178 TRP Q O 1
ATOM 6636 N N . LEU D 3 191 ? -74.579 149.537 437.534 1.00 66.28 179 LEU Q N 1
ATOM 6637 C CA . LEU D 3 191 ? -74.026 148.202 437.777 1.00 65.30 179 LEU Q CA 1
ATOM 6638 C C . LEU D 3 191 ? -74.132 147.396 436.504 1.00 64.65 179 LEU Q C 1
ATOM 6639 O O . LEU D 3 191 ? -73.139 146.921 435.961 1.00 64.07 179 LEU Q O 1
ATOM 6644 N N . ARG D 3 192 ? -75.367 147.246 436.056 1.00 64.80 180 ARG Q N 1
ATOM 6645 C CA . ARG D 3 192 ? -75.728 146.597 434.802 1.00 64.35 180 ARG Q CA 1
ATOM 6646 C C . ARG D 3 192 ? -74.682 146.837 433.754 1.00 64.19 180 ARG Q C 1
ATOM 6647 O O . ARG D 3 192 ? -74.120 145.928 433.181 1.00 63.48 180 ARG Q O 1
ATOM 6655 N N . SER D 3 193 ? -74.429 148.102 433.558 1.00 64.94 181 SER Q N 1
ATOM 6656 C CA . SER D 3 193 ? -73.527 148.621 432.572 1.00 65.05 181 SER Q CA 1
ATOM 6657 C C . SER D 3 193 ? -72.116 148.119 432.768 1.00 64.42 181 SER Q C 1
ATOM 6658 O O . SER D 3 193 ? -71.611 147.343 431.969 1.00 63.84 181 SER Q O 1
ATOM 6661 N N . THR D 3 194 ? -71.492 148.574 433.839 1.00 64.61 182 THR Q N 1
ATOM 6662 C CA . THR D 3 194 ? -70.181 148.126 434.238 1.00 64.10 182 THR Q CA 1
ATOM 6663 C C . THR D 3 194 ? -69.996 146.656 434.014 1.00 63.17 182 THR Q C 1
ATOM 6664 O O . THR D 3 194 ? -68.877 146.224 433.825 1.00 62.74 182 THR Q O 1
ATOM 6668 N N . ALA D 3 195 ? -71.065 145.872 434.060 1.00 62.90 183 ALA Q N 1
ATOM 6669 C CA . ALA D 3 195 ? -70.908 144.453 433.762 1.00 62.06 183 ALA Q CA 1
ATOM 6670 C C . ALA D 3 195 ? -70.595 144.350 432.294 1.00 61.91 183 ALA Q C 1
ATOM 6671 O O . ALA D 3 195 ? -69.785 143.551 431.851 1.00 61.37 183 ALA Q O 1
ATOM 6673 N N . GLN D 3 196 ? -71.237 145.226 431.551 1.00 62.51 184 GLN Q N 1
ATOM 6674 C CA . GLN D 3 196 ? -71.174 145.222 430.103 1.00 62.54 184 GLN Q CA 1
ATOM 6675 C C . GLN D 3 196 ? -69.826 145.752 429.580 1.00 64.10 184 GLN Q C 1
ATOM 6676 O O . GLN D 3 196 ? -69.629 145.878 428.394 1.00 77.71 184 GLN Q O 1
ATOM 6682 N N . VAL D 3 197 ? -68.905 146.011 430.493 1.00 62.64 185 VAL Q N 1
ATOM 6683 C CA . VAL D 3 197 ? -67.556 146.475 430.273 1.00 62.75 185 VAL Q CA 1
ATOM 6684 C C . VAL D 3 197 ? -66.590 145.435 430.808 1.00 62.03 185 VAL Q C 1
ATOM 6685 O O . VAL D 3 197 ? -65.521 145.256 430.265 1.00 61.86 185 VAL Q O 1
ATOM 6689 N N . ILE D 3 198 ? -67.014 144.690 431.821 1.00 61.65 186 ILE Q N 1
ATOM 6690 C CA . ILE D 3 198 ? -66.243 143.554 432.310 1.00 60.99 186 ILE Q CA 1
ATOM 6691 C C . ILE D 3 198 ? -66.514 142.310 431.489 1.00 60.42 186 ILE Q C 1
ATOM 6692 O O . ILE D 3 198 ? -65.580 141.625 431.106 1.00 60.05 186 ILE Q O 1
ATOM 6697 N N . ALA D 3 199 ? -67.775 142.011 431.204 1.00 60.38 187 ALA Q N 1
ATOM 6698 C CA . ALA D 3 199 ? -68.065 140.855 430.365 1.00 59.88 187 ALA Q CA 1
ATOM 6699 C C . ALA D 3 199 ? -67.363 141.045 429.031 1.00 60.00 187 ALA Q C 1
ATOM 6700 O O . ALA D 3 199 ? -66.761 140.130 428.467 1.00 59.59 187 ALA Q O 1
ATOM 6702 N N . ALA D 3 200 ? -67.403 142.279 428.564 1.00 60.63 188 ALA Q N 1
ATOM 6703 C CA . ALA D 3 200 ? -66.918 142.590 427.248 1.00 60.89 188 ALA Q CA 1
ATOM 6704 C C . ALA D 3 200 ? -65.465 142.948 427.289 1.00 60.97 188 ALA Q C 1
ATOM 6705 O O . ALA D 3 200 ? -65.011 143.774 426.505 1.00 61.47 188 ALA Q O 1
ATOM 6707 N N . LEU D 3 201 ? -64.733 142.311 428.199 1.00 60.52 189 LEU Q N 1
ATOM 6708 C CA . LEU D 3 201 ? -63.330 142.631 428.396 1.00 60.60 189 LEU Q CA 1
ATOM 6709 C C . LEU D 3 201 ? -62.511 141.380 428.487 1.00 60.02 189 LEU Q C 1
ATOM 6710 O O . LEU D 3 201 ? -61.308 141.429 428.384 1.00 60.06 189 LEU Q O 1
ATOM 6715 N N . LEU D 3 202 ? -63.168 140.252 428.697 1.00 59.53 190 LEU Q N 1
ATOM 6716 C CA . LEU D 3 202 ? -62.457 138.988 428.747 1.00 59.03 190 LEU Q CA 1
ATOM 6717 C C . LEU D 3 202 ? -62.088 138.466 427.376 1.00 58.99 190 LEU Q C 1
ATOM 6718 O O . LEU D 3 202 ? -60.960 138.045 427.195 1.00 58.91 190 LEU Q O 1
ATOM 6723 N N . PRO D 3 203 ? -63.029 138.452 426.412 1.00 59.09 191 PRO Q N 1
ATOM 6724 C CA . PRO D 3 203 ? -62.596 137.904 425.128 1.00 59.10 191 PRO Q CA 1
ATOM 6725 C C . PRO D 3 203 ? -61.666 138.864 424.388 1.00 59.64 191 PRO Q C 1
ATOM 6726 O O . PRO D 3 203 ? -60.756 138.420 423.675 1.00 59.67 191 PRO Q O 1
ATOM 6730 N N . ARG D 3 204 ? -61.894 140.163 424.564 1.00 60.11 192 ARG Q N 1
ATOM 6731 C CA . ARG D 3 204 ? -61.036 141.152 423.946 1.00 60.68 192 ARG Q CA 1
ATOM 6732 C C . ARG D 3 204 ? -59.617 140.907 424.382 1.00 60.54 192 ARG Q C 1
ATOM 6733 O O . ARG D 3 204 ? -58.707 141.003 423.584 1.00 60.81 192 ARG Q O 1
ATOM 6741 N N . ALA D 3 205 ? -59.440 140.579 425.652 1.00 60.17 193 ALA Q N 1
ATOM 6742 C CA . ALA D 3 205 ? -58.142 140.230 426.188 1.00 60.02 193 ALA Q CA 1
ATOM 6743 C C . ALA D 3 205 ? -57.592 138.979 425.519 1.00 59.73 193 ALA Q C 1
ATOM 6744 O O . ALA D 3 205 ? -56.571 139.041 424.847 1.00 59.98 193 ALA Q O 1
ATOM 6746 N N . LEU D 3 206 ? -58.257 137.844 425.707 1.00 59.26 194 LEU Q N 1
ATOM 6747 C CA . LEU D 3 206 ? -57.803 136.589 425.115 1.00 59.02 194 LEU Q CA 1
ATOM 6748 C C . LEU D 3 206 ? -57.378 136.701 423.658 1.00 59.40 194 LEU Q C 1
ATOM 6749 O O . LEU D 3 206 ? -56.389 136.093 423.244 1.00 59.44 194 LEU Q O 1
ATOM 6754 N N . THR D 3 207 ? -58.146 137.459 422.882 1.00 59.73 195 THR Q N 1
ATOM 6755 C CA . THR D 3 207 ? -57.842 137.665 421.473 1.00 60.21 195 THR Q CA 1
ATOM 6756 C C . THR D 3 207 ? -56.608 138.546 421.308 1.00 60.69 195 THR Q C 1
ATOM 6757 O O . THR D 3 207 ? -55.710 138.215 420.537 1.00 60.93 195 THR Q O 1
ATOM 6761 N N . ARG D 3 208 ? -56.558 139.647 422.057 1.00 60.87 196 ARG Q N 1
ATOM 6762 C CA . ARG D 3 208 ? -55.388 140.524 422.106 1.00 61.30 196 ARG Q CA 1
ATOM 6763 C C . ARG D 3 208 ? -54.137 139.732 422.449 1.00 61.08 196 ARG Q C 1
ATOM 6764 O O . ARG D 3 208 ? -53.037 140.090 422.053 1.00 61.47 196 ARG Q O 1
ATOM 6772 N N . ALA D 3 209 ? -54.320 138.629 423.155 1.00 60.51 197 ALA Q N 1
ATOM 6773 C CA . ALA D 3 209 ? -53.235 137.687 423.360 1.00 60.34 197 ALA Q CA 1
ATOM 6774 C C . ALA D 3 209 ? -52.791 137.021 422.064 1.00 60.58 197 ALA Q C 1
ATOM 6775 O O . ALA D 3 209 ? -51.600 136.919 421.795 1.00 60.85 197 ALA Q O 1
ATOM 6777 N N . ARG D 3 210 ? -53.740 136.534 421.268 1.00 60.51 198 ARG Q N 1
ATOM 6778 C CA . ARG D 3 210 ? -53.362 135.701 420.144 1.00 60.70 198 ARG Q CA 1
ATOM 6779 C C . ARG D 3 210 ? -52.892 136.576 418.991 1.00 61.42 198 ARG Q C 1
ATOM 6780 O O . ARG D 3 210 ? -52.040 136.144 418.226 1.00 61.75 198 ARG Q O 1
ATOM 6788 N N . ARG D 3 211 ? -53.367 137.810 418.867 1.00 61.73 199 ARG Q N 1
ATOM 6789 C CA . ARG D 3 211 ? -52.730 138.632 417.850 1.00 62.48 199 ARG Q CA 1
ATOM 6790 C C 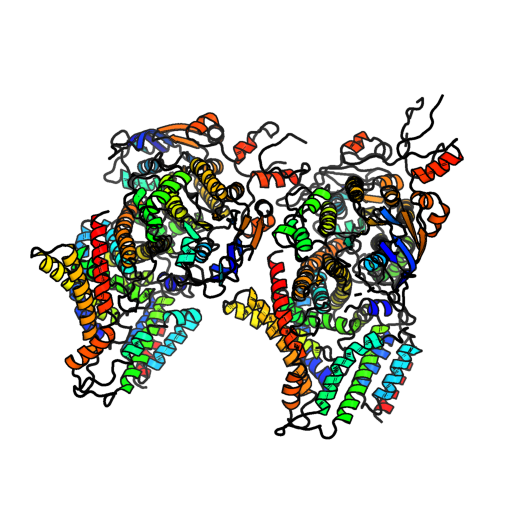. ARG D 3 211 ? -51.358 139.101 418.319 1.00 62.70 199 ARG Q C 1
ATOM 6791 O O . ARG D 3 211 ? -50.549 139.591 417.521 1.00 63.33 199 ARG Q O 1
ATOM 6799 N N . LEU D 3 212 ? -51.074 138.943 419.605 1.00 62.23 200 LEU Q N 1
ATOM 6800 C CA . LEU D 3 212 ? -49.717 139.189 420.058 1.00 62.41 200 LEU Q CA 1
ATOM 6801 C C . LEU D 3 212 ? -48.812 138.110 419.493 1.00 62.50 200 LEU Q C 1
ATOM 6802 O O . LEU D 3 212 ? -47.777 138.407 418.901 1.00 63.04 200 LEU Q O 1
ATOM 6807 N N . GLU D 3 213 ? -49.229 136.858 419.656 1.00 62.03 201 GLU Q N 1
ATOM 6808 C CA . GLU D 3 213 ? -48.421 135.709 419.267 1.00 62.11 201 GLU Q CA 1
ATOM 6809 C C . GLU D 3 213 ? -48.087 135.706 417.768 1.00 62.76 201 GLU Q C 1
ATOM 6810 O O . GLU D 3 213 ? -46.959 135.401 417.374 1.00 63.17 201 GLU Q O 1
ATOM 6816 N N . THR D 3 214 ? -49.058 136.064 416.935 1.00 62.93 202 THR Q N 1
ATOM 6817 C CA . THR D 3 214 ? -48.834 136.111 415.493 1.00 63.63 202 THR Q CA 1
ATOM 6818 C C . THR D 3 214 ? -47.916 137.268 415.156 1.00 64.31 202 THR Q C 1
ATOM 6819 O O . THR D 3 214 ? -47.074 137.161 414.269 1.00 64.94 202 THR Q O 1
ATOM 6823 N N . GLY D 3 215 ? -48.074 138.373 415.872 1.00 64.23 203 GLY Q N 1
ATOM 6824 C CA . GLY D 3 215 ? -47.284 139.556 415.597 1.00 64.88 203 GLY Q CA 1
ATOM 6825 C C . GLY D 3 215 ? -45.815 139.340 415.900 1.00 65.05 203 GLY Q C 1
ATOM 6826 O O . GLY D 3 215 ? -44.930 139.798 415.163 1.00 65.77 203 GLY Q O 1
ATOM 6827 N N . LEU D 3 216 ? -45.547 138.635 416.994 1.00 64.45 204 LEU Q N 1
ATOM 6828 C CA . LEU D 3 216 ? -44.179 138.430 417.457 1.00 64.58 204 LEU Q CA 1
ATOM 6829 C C . LEU D 3 216 ? -43.474 137.355 416.636 1.00 64.91 204 LEU Q C 1
ATOM 6830 O O . LEU D 3 216 ? -42.263 137.417 416.424 1.00 65.41 204 LEU Q O 1
ATOM 6835 N N . GLY D 3 217 ? -44.240 136.371 416.176 1.00 64.69 205 GLY Q N 1
ATOM 6836 C CA . GLY D 3 217 ? -43.732 135.380 415.247 1.00 65.10 205 GLY Q CA 1
ATOM 6837 C C . GLY D 3 217 ? -43.003 136.005 414.073 1.00 66.03 205 GLY Q C 1
ATOM 6838 O O . GLY D 3 217 ? -42.323 135.315 413.314 1.00 66.54 205 GLY Q O 1
ATOM 6839 N N . ALA D 3 218 ? -43.148 137.318 413.925 1.00 66.32 206 ALA Q N 1
ATOM 6840 C CA . ALA D 3 218 ? -42.355 138.071 412.961 1.00 67.25 206 ALA Q CA 1
ATOM 6841 C C . ALA D 3 218 ? -40.938 137.582 413.240 1.00 67.48 206 ALA Q C 1
ATOM 6842 O O . ALA D 3 218 ? -40.235 137.133 412.334 1.00 68.15 206 ALA Q O 1
ATOM 6844 N N . ARG D 3 219 ? -40.557 137.823 414.569 1.00 66.96 207 ARG Q N 1
ATOM 6845 C CA . ARG D 3 219 ? -39.126 137.653 414.793 1.00 67.33 207 ARG Q CA 1
ATOM 6846 C C . ARG D 3 219 ? -39.321 136.141 414.818 1.00 74.56 207 ARG Q C 1
ATOM 6847 O O . ARG D 3 219 ? -40.439 135.648 414.671 1.00 97.84 207 ARG Q O 1
ATOM 6855 N N . ASN D 3 220 ? -38.210 135.453 414.834 1.00 67.33 208 ASN Q N 1
ATOM 6856 C CA . ASN D 3 220 ? -38.273 134.054 414.652 1.00 70.80 208 ASN Q CA 1
ATOM 6857 C C . ASN D 3 220 ? -38.621 133.472 415.988 1.00 67.15 208 ASN Q C 1
ATOM 6858 O O . ASN D 3 220 ? -38.092 132.444 416.390 1.00 78.30 208 ASN Q O 1
ATOM 6863 N N . TRP D 3 221 ? -39.525 134.136 416.688 1.00 84.69 209 TRP Q N 1
ATOM 6864 C CA . TRP D 3 221 ? -40.004 133.578 417.910 1.00 78.08 209 TRP Q CA 1
ATOM 6865 C C . TRP D 3 221 ? -41.192 134.234 418.413 1.00 64.42 209 TRP Q C 1
ATOM 6866 O O . TRP D 3 221 ? -41.419 135.384 418.174 1.00 64.59 209 TRP Q O 1
ATOM 6877 N N . GLN D 3 222 ? -42.002 133.479 419.149 1.00 65.40 210 GLN Q N 1
ATOM 6878 C CA . GLN D 3 222 ? -43.235 134.009 419.718 1.00 63.16 210 GLN Q CA 1
ATOM 6879 C C . GLN D 3 222 ? -43.163 134.059 421.241 1.00 62.76 210 GLN Q C 1
ATOM 6880 O O . GLN D 3 222 ? -43.596 135.030 421.861 1.00 62.67 210 GLN Q O 1
ATOM 6886 N N . GLY D 3 223 ? -42.612 133.007 421.837 1.00 62.60 211 GLY Q N 1
ATOM 6887 C CA . GLY D 3 223 ? -42.483 132.929 423.280 1.00 62.34 211 GLY Q CA 1
ATOM 6888 C C . GLY D 3 223 ? -41.164 133.489 423.775 1.00 62.36 211 GLY Q C 1
ATOM 6889 O O . GLY D 3 223 ? -40.682 134.505 423.273 1.00 66.92 211 GLY Q O 1
ATOM 6890 N N . GLU D 3 224 ? -40.579 132.824 424.766 1.00 62.90 212 GLU Q N 1
ATOM 6891 C CA . GLU D 3 224 ? -39.307 133.257 425.333 1.00 63.07 212 GLU Q CA 1
ATOM 6892 C C . GLU D 3 224 ? -39.412 134.664 425.912 1.00 62.97 212 GLU Q C 1
ATOM 6893 O O . GLU D 3 224 ? -39.852 134.847 427.047 1.00 62.82 212 GLU Q O 1
ATOM 6899 N N . MET D 3 225 ? -39.005 135.654 425.125 1.00 63.21 213 MET Q N 1
ATOM 6900 C CA . MET D 3 225 ? -39.051 137.032 425.554 1.00 63.25 213 MET Q CA 1
ATOM 6901 C C . MET D 3 225 ? -37.849 137.768 426.091 1.00 63.63 213 MET Q C 1
ATOM 6902 O O . MET D 3 225 ? -37.964 138.788 426.748 1.00 63.59 213 MET Q O 1
ATOM 6907 N N . ARG D 3 226 ? -36.683 137.237 425.788 1.00 64.06 214 ARG Q N 1
ATOM 6908 C CA . ARG D 3 226 ? -35.487 137.910 426.211 1.00 64.48 214 ARG Q CA 1
ATOM 6909 C C . ARG D 3 226 ? -35.456 139.289 425.646 1.00 64.79 214 ARG Q C 1
ATOM 6910 O O . ARG D 3 226 ? -35.705 139.529 424.470 1.00 65.05 214 ARG Q O 1
ATOM 6918 N N . VAL D 3 227 ? -35.120 140.194 426.534 1.00 64.83 215 VAL Q N 1
ATOM 6919 C CA . VAL D 3 227 ? -35.135 141.598 426.261 1.00 65.12 215 VAL Q CA 1
ATOM 6920 C C . VAL D 3 227 ? -33.790 142.154 426.727 1.00 65.57 215 VAL Q C 1
ATOM 6921 O O . VAL D 3 227 ? -33.038 141.464 427.396 1.00 65.58 215 VAL Q O 1
ATOM 6925 N N . LEU D 3 228 ? -33.449 143.365 426.320 1.00 66.02 216 LEU Q N 1
ATOM 6926 C CA . LEU D 3 228 ? -32.282 144.038 426.852 1.00 66.42 216 LEU Q CA 1
ATOM 6927 C C . LEU D 3 228 ? -32.672 145.324 427.517 1.00 66.40 216 LEU Q C 1
ATOM 6928 O O . LEU D 3 228 ? -33.319 146.178 426.925 1.00 66.53 216 LEU Q O 1
ATOM 6933 N N . SER D 3 229 ? -32.228 145.484 428.745 1.00 66.31 217 SER Q N 1
ATOM 6934 C CA . SER D 3 229 ? -32.615 146.638 429.534 1.00 66.30 217 SER Q CA 1
ATOM 6935 C C . SER D 3 229 ? -31.585 147.763 429.500 1.00 66.91 217 SER Q C 1
ATOM 6936 O O . SER D 3 229 ? -30.397 147.528 429.271 1.00 67.29 217 SER Q O 1
ATOM 6939 N N . THR D 3 230 ? -32.038 148.988 429.743 1.00 67.05 218 THR Q N 1
ATOM 6940 C CA . THR D 3 230 ? -31.153 150.141 429.632 1.00 67.67 218 THR Q CA 1
ATOM 6941 C C . THR D 3 230 ? -30.835 150.782 431.009 1.00 67.70 218 THR Q C 1
ATOM 6942 O O . THR D 3 230 ? -30.319 151.907 431.074 1.00 68.18 218 THR Q O 1
ATOM 6946 N N . ARG D 3 231 ? -31.145 150.062 432.082 1.00 67.24 219 ARG Q N 1
ATOM 6947 C CA . ARG D 3 231 ? -30.894 150.552 433.432 1.00 67.28 219 ARG Q CA 1
ATOM 6948 C C . ARG D 3 231 ? -29.398 150.631 433.720 1.00 67.61 219 ARG Q C 1
ATOM 6949 O O . ARG D 3 231 ? -28.592 150.026 433.004 1.00 67.57 219 ARG Q O 1
ATOM 6957 N N . PRO D 3 232 ? -29.034 151.420 434.823 1.00 67.96 220 PRO Q N 1
ATOM 6958 C CA . PRO D 3 232 ? -27.585 151.463 435.054 1.00 68.33 220 PRO Q CA 1
ATOM 6959 C C . PRO D 3 232 ? -27.163 150.524 436.180 1.00 68.08 220 PRO Q C 1
ATOM 6960 O O . PRO D 3 232 ? -28.031 149.967 436.859 1.00 67.63 220 PRO Q O 1
ATOM 6964 N N . PRO D 3 233 ? -25.781 150.358 436.366 1.00 68.42 221 PRO Q N 1
ATOM 6965 C CA . PRO D 3 233 ? -25.453 149.442 437.465 1.00 68.34 221 PRO Q CA 1
ATOM 6966 C C . PRO D 3 233 ? -25.063 150.195 438.732 1.00 68.70 221 PRO Q C 1
ATOM 6967 O O . PRO D 3 233 ? -23.915 150.615 438.871 1.00 69.05 221 PRO Q O 1
ATOM 6971 N N . ALA D 3 234 ? -26.016 150.361 439.644 1.00 68.65 222 ALA Q N 1
ATOM 6972 C CA . ALA D 3 234 ? -25.764 151.064 440.896 1.00 68.94 222 ALA Q CA 1
ATOM 6973 C C . ALA D 3 234 ? -24.446 150.620 441.523 1.00 68.80 222 ALA Q C 1
ATOM 6974 O O . ALA D 3 234 ? -24.395 149.624 442.244 1.00 68.34 222 ALA Q O 1
ATOM 6976 N N . SER D 3 235 ? -23.383 151.366 441.243 1.00 69.24 223 SER Q N 1
ATOM 6977 C CA . SER D 3 235 ? -22.064 151.052 441.779 1.00 69.68 223 SER Q CA 1
ATOM 6978 C C . SER D 3 235 ? -22.138 150.714 443.264 1.00 69.84 223 SER Q C 1
ATOM 6979 O O . SER D 3 235 ? -22.902 151.324 444.012 1.00 69.66 223 SER Q O 1
ATOM 6982 N N . ALA D 3 236 ? -21.339 149.739 443.685 1.00 70.25 224 ALA Q N 1
ATOM 6983 C CA . ALA D 3 236 ? -21.312 149.319 445.081 1.00 70.51 224 ALA Q CA 1
ATOM 6984 C C . ALA D 3 236 ? -21.033 150.498 446.007 1.00 70.83 224 ALA Q C 1
ATOM 6985 O O . ALA D 3 236 ? -20.918 150.332 447.221 1.00 70.86 224 ALA Q O 1
ATOM 6987 N N . ARG D 3 237 ? -20.925 151.688 445.425 1.00 71.14 225 ARG Q N 1
ATOM 6988 C CA . ARG D 3 237 ? -20.661 152.888 446.191 1.00 71.59 225 ARG Q CA 1
ATOM 6989 C C . ARG D 3 237 ? -21.849 153.210 447.075 1.00 71.42 225 ARG Q C 1
ATOM 6990 O O . ARG D 3 237 ? -21.834 153.079 448.313 1.00 71.75 225 ARG Q O 1
ATOM 6998 N N . VAL D 3 238 ? -22.897 153.661 446.419 1.00 70.92 226 VAL Q N 1
ATOM 6999 C CA . VAL D 3 238 ? -24.074 154.025 447.137 1.00 70.77 226 VAL Q CA 1
ATOM 7000 C C . VAL D 3 238 ? -24.569 152.810 447.835 1.00 70.59 226 VAL Q C 1
ATOM 7001 O O . VAL D 3 238 ? -25.205 152.939 448.851 1.00 70.66 226 VAL Q O 1
ATOM 7005 N N . LEU D 3 239 ? -24.229 151.625 447.338 1.00 70.41 227 LEU Q N 1
ATOM 7006 C CA . LEU D 3 239 ? -24.469 150.408 448.129 1.00 70.31 227 LEU Q CA 1
ATOM 7007 C C . LEU D 3 239 ? -24.074 150.608 449.567 1.00 70.92 227 LEU Q C 1
ATOM 7008 O O . LEU D 3 239 ? -24.915 150.860 450.403 1.00 71.02 227 LEU Q O 1
ATOM 7013 N N . GLY D 3 240 ? -22.781 150.532 449.809 1.00 71.38 228 GLY Q N 1
ATOM 7014 C CA . GLY D 3 240 ? -22.220 150.752 451.113 1.00 72.03 228 GLY Q CA 1
ATOM 7015 C C . GLY D 3 240 ? -22.869 151.905 451.817 1.00 72.23 228 GLY Q C 1
ATOM 7016 O O . GLY D 3 240 ? -23.358 151.722 452.934 1.00 72.57 228 GLY Q O 1
ATOM 7017 N N . LEU D 3 241 ? -22.922 153.067 451.173 1.00 72.07 229 LEU Q N 1
ATOM 7018 C CA . LEU D 3 241 ? -23.379 154.222 451.935 1.00 72.38 229 LEU Q CA 1
ATOM 7019 C C . LEU D 3 241 ? -24.797 154.017 452.464 1.00 72.06 229 LEU Q C 1
ATOM 7020 O O . LEU D 3 241 ? -25.052 154.099 453.664 1.00 72.36 229 LEU Q O 1
ATOM 7025 N N . ILE D 3 242 ? -25.722 153.710 451.580 1.00 71.48 230 ILE Q N 1
ATOM 7026 C CA . ILE D 3 242 ? -27.088 153.499 451.988 1.00 71.17 230 ILE Q CA 1
ATOM 7027 C C . ILE D 3 242 ? -27.209 152.416 453.019 1.00 71.29 230 ILE Q C 1
ATOM 7028 O O . ILE D 3 242 ? -27.928 152.571 453.989 1.00 71.54 230 ILE Q O 1
ATOM 7033 N N . LEU D 3 243 ? -26.529 151.307 452.803 1.00 71.20 231 LEU Q N 1
ATOM 7034 C CA . LEU D 3 243 ? -26.702 150.193 453.692 1.00 71.20 231 LEU Q CA 1
ATOM 7035 C C . LEU D 3 243 ? -26.334 150.642 455.073 1.00 71.88 231 LEU Q C 1
ATOM 7036 O O . LEU D 3 243 ? -27.045 150.379 456.023 1.00 103.56 231 LEU Q O 1
ATOM 7041 N N . THR D 3 244 ? -25.211 151.336 455.187 1.00 72.48 232 THR Q N 1
ATOM 7042 C CA . THR D 3 244 ? -24.767 151.798 456.500 1.00 73.22 232 THR Q CA 1
ATOM 7043 C C . THR D 3 244 ? -25.820 152.657 457.130 1.00 73.49 232 THR Q C 1
ATOM 7044 O O . THR D 3 244 ? -26.178 152.441 458.260 1.00 74.11 232 THR Q O 1
ATOM 7048 N N . LEU D 3 245 ? -26.284 153.656 456.399 1.00 73.10 233 LEU Q N 1
ATOM 7049 C CA . LEU D 3 245 ? -27.329 154.500 456.942 1.00 73.37 233 LEU Q CA 1
ATOM 7050 C C . LEU D 3 245 ? -28.449 153.702 457.530 1.00 73.22 233 LEU Q C 1
ATOM 7051 O O . LEU D 3 245 ? -28.847 153.928 458.656 1.00 73.75 233 LEU Q O 1
ATOM 7056 N N . GLN D 3 246 ? -28.987 152.786 456.752 1.00 72.54 234 GLN Q N 1
ATOM 7057 C CA . GLN D 3 246 ? -30.118 152.010 457.244 1.00 72.36 234 GLN Q CA 1
ATOM 7058 C C . GLN D 3 246 ? -29.753 151.259 458.504 1.00 72.98 234 GLN Q C 1
ATOM 7059 O O . GLN D 3 246 ? -30.454 151.328 459.489 1.00 73.45 234 GLN Q O 1
ATOM 7065 N N . ALA D 3 247 ? -28.665 150.512 458.462 1.00 73.07 235 ALA Q N 1
ATOM 7066 C CA . ALA D 3 247 ? -28.292 149.711 459.608 1.00 73.75 235 ALA Q CA 1
ATOM 7067 C C . ALA D 3 247 ? -28.176 150.599 460.821 1.00 74.59 235 ALA Q C 1
ATOM 7068 O O . ALA D 3 247 ? -28.558 150.231 461.906 1.00 75.18 235 ALA Q O 1
ATOM 7070 N N . ALA D 3 248 ? -27.641 151.782 460.625 1.00 74.68 236 ALA Q N 1
ATOM 7071 C CA . ALA D 3 248 ? -27.570 152.762 461.675 1.00 75.50 236 ALA Q CA 1
ATOM 7072 C C . ALA D 3 248 ? -28.955 152.969 462.219 1.00 75.69 236 ALA Q C 1
ATOM 7073 O O . ALA D 3 248 ? -29.283 152.486 463.298 1.00 76.49 236 ALA Q O 1
ATOM 7075 N N . ILE D 3 249 ? -29.779 153.679 461.454 1.00 75.00 237 ILE Q N 1
ATOM 7076 C CA . ILE D 3 249 ? -31.132 154.012 461.893 1.00 75.19 237 ILE Q CA 1
ATOM 7077 C C . ILE D 3 249 ? -31.840 152.835 462.505 1.00 75.24 237 ILE Q C 1
ATOM 7078 O O . ILE D 3 249 ? -32.802 152.987 463.228 1.00 75.78 237 ILE Q O 1
ATOM 7083 N N . LEU D 3 250 ? -31.340 151.654 462.225 1.00 74.75 238 LEU Q N 1
ATOM 7084 C CA . LEU D 3 250 ? -31.705 150.497 462.980 1.00 74.89 238 LEU Q CA 1
ATOM 7085 C C . LEU D 3 250 ? -31.101 150.767 464.325 1.00 75.94 238 LEU Q C 1
ATOM 7086 O O . LEU D 3 250 ? -31.638 151.496 465.143 1.00 76.45 238 LEU Q O 1
ATOM 7091 N N . ALA D 3 251 ? -29.944 150.158 464.563 1.00 76.31 239 ALA Q N 1
ATOM 7092 C CA . ALA D 3 251 ? -29.237 150.325 465.827 1.00 77.36 239 ALA Q CA 1
ATOM 7093 C C . ALA D 3 251 ? -29.908 151.382 466.697 1.00 77.95 239 ALA Q C 1
ATOM 7094 O O . ALA D 3 251 ? -30.383 151.088 467.794 1.00 78.60 239 ALA Q O 1
ATOM 7096 N N . ALA D 3 252 ? -29.944 152.614 466.200 1.00 77.75 240 ALA Q N 1
ATOM 7097 C CA . ALA D 3 252 ? -30.558 153.717 466.929 1.00 78.41 240 ALA Q CA 1
ATOM 7098 C C . ALA D 3 252 ? -32.032 153.440 467.206 1.00 78.47 240 ALA Q C 1
ATOM 7099 O O . ALA D 3 252 ? -32.540 153.750 468.284 1.00 79.23 240 ALA Q O 1
ATOM 7101 N N . GLY D 3 253 ? -32.713 152.854 466.227 1.00 77.71 241 GLY Q N 1
ATOM 7102 C CA . GLY D 3 253 ? -34.122 152.534 466.363 1.00 77.62 241 GLY Q CA 1
ATOM 7103 C C . GLY D 3 253 ? -34.371 151.454 467.398 1.00 78.24 241 GLY Q C 1
ATOM 7104 O O . GLY D 3 253 ? -35.397 151.457 468.078 1.00 78.89 241 GLY Q O 1
ATOM 7105 N N . VAL D 3 254 ? -33.427 150.526 467.516 1.00 78.12 242 VAL Q N 1
ATOM 7106 C CA . VAL D 3 254 ? -33.542 149.433 468.475 1.00 78.75 242 VAL Q CA 1
ATOM 7107 C C . VAL D 3 254 ? -33.010 149.844 469.843 1.00 79.81 242 VAL Q C 1
ATOM 7108 O O . VAL D 3 254 ? -33.160 149.114 470.823 1.00 79.79 242 VAL Q O 1
ATOM 7112 N N . LEU D 3 255 ? -32.387 151.017 469.903 1.00 85.64 243 LEU Q N 1
ATOM 7113 C CA . LEU D 3 255 ? -31.832 151.527 471.151 1.00 91.50 243 LEU Q CA 1
ATOM 7114 C C . LEU D 3 255 ? -32.813 151.351 472.304 1.00 90.21 243 LEU Q C 1
ATOM 7115 O O . LEU D 3 255 ? -33.996 151.667 472.179 1.00 83.19 243 LEU Q O 1
ATOM 7120 N N . MET E 1 1 ? -94.625 146.428 431.462 1.00 94.21 1 MET C N 1
ATOM 7121 C CA . MET E 1 1 ? -95.964 145.873 431.313 1.00 95.61 1 MET C CA 1
ATOM 7122 C C . MET E 1 1 ? -96.375 145.888 429.838 1.00 94.49 1 MET C C 1
ATOM 7123 O O . MET E 1 1 ? -97.514 145.573 429.505 1.00 95.45 1 MET C O 1
ATOM 7128 N N . THR E 1 2 ? -95.429 146.242 428.966 1.00 127.58 2 THR C N 1
ATOM 7129 C CA . THR E 1 2 ? -95.634 146.204 427.513 1.00 139.88 2 THR C CA 1
ATOM 7130 C C . THR E 1 2 ? -95.906 144.782 426.939 1.00 72.60 2 THR C C 1
ATOM 7131 O O . THR E 1 2 ? -96.728 144.641 426.024 1.00 78.87 2 THR C O 1
ATOM 7135 N N . PRO E 1 3 ? -95.238 143.726 427.462 1.00 68.74 3 PRO C N 1
ATOM 7136 C CA . PRO E 1 3 ? -95.604 142.381 426.986 1.00 67.87 3 PRO C CA 1
ATOM 7137 C C . PRO E 1 3 ? -97.001 141.949 427.387 1.00 68.13 3 PRO C C 1
ATOM 7138 O O . PRO E 1 3 ? -97.608 142.560 428.260 1.00 71.22 3 PRO C O 1
ATOM 7142 N N . ILE E 1 4 ? -97.500 140.891 426.762 1.00 67.55 4 ILE C N 1
ATOM 7143 C CA . ILE E 1 4 ? -98.831 140.394 427.075 1.00 67.75 4 ILE C CA 1
ATOM 7144 C C . ILE E 1 4 ? -98.692 139.008 427.669 1.00 66.65 4 ILE C C 1
ATOM 7145 O O . ILE E 1 4 ? -99.644 138.418 428.174 1.00 66.64 4 ILE C O 1
ATOM 7150 N N . LEU E 1 5 ? -97.471 138.502 427.599 1.00 65.77 5 LEU C N 1
ATOM 7151 C CA . LEU E 1 5 ? -97.120 137.249 428.233 1.00 64.75 5 LEU C CA 1
ATOM 7152 C C . LEU E 1 5 ? -95.605 137.130 428.271 1.00 64.08 5 LEU C C 1
ATOM 7153 O O . LEU E 1 5 ? -94.928 137.384 427.262 1.00 64.00 5 LEU C O 1
ATOM 7158 N N . ALA E 1 6 ? -95.082 136.751 429.440 1.00 63.67 6 ALA C N 1
ATOM 7159 C CA . ALA E 1 6 ? -93.643 136.661 429.662 1.00 63.09 6 ALA C CA 1
ATOM 7160 C C . ALA E 1 6 ? -93.294 135.495 430.561 1.00 62.30 6 ALA C C 1
ATOM 7161 O O . ALA E 1 6 ? -94.148 134.972 431.264 1.00 62.34 6 ALA C O 1
ATOM 7163 N N . ALA E 1 7 ? -92.031 135.088 430.525 1.00 61.64 7 ALA C N 1
ATOM 7164 C CA . ALA E 1 7 ? -91.546 134.007 431.371 1.00 60.93 7 ALA C CA 1
ATOM 7165 C C . ALA E 1 7 ? -90.311 134.452 432.123 1.00 60.87 7 ALA C C 1
ATOM 7166 O O . ALA E 1 7 ? -89.326 134.866 431.527 1.00 60.76 7 ALA C O 1
ATOM 7168 N N . GLU E 1 8 ? -90.355 134.355 433.448 1.00 61.01 8 GLU C N 1
ATOM 7169 C CA . GLU E 1 8 ? -89.232 134.789 434.274 1.00 60.98 8 GLU C CA 1
ATOM 7170 C C . GLU E 1 8 ? -88.577 133.640 435.040 1.00 60.50 8 GLU C C 1
ATOM 7171 O O . GLU E 1 8 ? -89.252 132.879 435.733 1.00 60.74 8 GLU C O 1
ATOM 7177 N N . ALA E 1 9 ? -87.258 133.529 434.913 1.00 59.90 9 ALA C N 1
ATOM 7178 C CA . ALA E 1 9 ? -86.489 132.528 435.656 1.00 59.36 9 ALA C CA 1
ATOM 7179 C C . ALA E 1 9 ? -87.095 131.130 435.795 1.00 58.90 9 ALA C C 1
ATOM 7180 O O . ALA E 1 9 ? -86.948 130.478 436.822 1.00 58.80 9 ALA C O 1
ATOM 7182 N N . LEU E 1 10 ? -87.748 130.671 434.729 1.00 58.67 10 LEU C N 1
ATOM 7183 C CA . LEU E 1 10 ? -88.492 129.415 434.726 1.00 58.30 10 LEU C CA 1
ATOM 7184 C C . LEU E 1 10 ? -87.570 128.229 434.898 1.00 57.64 10 LEU C C 1
ATOM 7185 O O . LEU E 1 10 ? -86.568 128.100 434.186 1.00 57.26 10 LEU C O 1
ATOM 7190 N N . THR E 1 11 ? -87.903 127.353 435.833 1.00 57.56 11 THR C N 1
ATOM 7191 C CA . THR E 1 11 ? -87.169 126.110 435.911 1.00 56.98 11 THR C CA 1
ATOM 7192 C C . THR E 1 11 ? -88.012 124.936 436.345 1.00 56.85 11 THR C C 1
ATOM 7193 O O . THR E 1 11 ? -88.772 125.012 437.306 1.00 57.26 11 THR C O 1
ATOM 7197 N N . TYR E 1 12 ? -87.872 123.861 435.591 1.00 56.32 12 TYR C N 1
ATOM 7198 C CA . TYR E 1 12 ? -88.706 122.681 435.675 1.00 60.07 12 TYR C CA 1
ATOM 7199 C C . TYR E 1 12 ? -87.798 121.537 435.258 1.00 70.47 12 TYR C C 1
ATOM 7200 O O . TYR E 1 12 ? -87.212 121.555 434.170 1.00 67.82 12 TYR C O 1
ATOM 7209 N N . ALA E 1 13 ? -87.745 120.516 436.121 1.00 55.53 13 ALA C N 1
ATOM 7210 C CA . ALA E 1 13 ? -87.046 119.248 435.872 1.00 59.22 13 ALA C CA 1
ATOM 7211 C C . ALA E 1 13 ? -87.973 118.230 435.193 1.00 84.66 13 ALA C C 1
ATOM 7212 O O . ALA E 1 13 ? -88.573 118.552 434.167 1.00 107.74 13 ALA C O 1
ATOM 7214 N N . PHE E 1 14 ? -88.080 117.034 435.762 1.00 73.29 14 PHE C N 1
ATOM 7215 C CA . PHE E 1 14 ? -88.935 115.994 435.203 1.00 89.36 14 PHE C CA 1
ATOM 7216 C C . PHE E 1 14 ? -88.221 114.647 435.175 1.00 98.27 14 PHE C C 1
ATOM 7217 O O . PHE E 1 14 ? -87.085 114.533 435.649 1.00 99.59 14 PHE C O 1
ATOM 7225 N N . PRO E 1 15 ? -88.939 113.593 434.587 1.00 100.91 15 PRO C N 1
ATOM 7226 C CA . PRO E 1 15 ? -88.206 112.321 434.584 1.00 99.44 15 PRO C CA 1
ATOM 7227 C C . PRO E 1 15 ? -87.577 112.034 433.225 1.00 94.04 15 PRO C C 1
ATOM 7228 O O . PRO E 1 15 ? -86.912 111.012 433.057 1.00 90.22 15 PRO C O 1
ATOM 7232 N N . GLY E 1 16 ? -87.788 112.933 432.269 1.00 114.93 16 GLY C N 1
ATOM 7233 C CA . GLY E 1 16 ? -87.239 112.771 430.936 1.00 111.17 16 GLY C CA 1
ATOM 7234 C C . GLY E 1 16 ? -85.743 113.015 430.893 1.00 92.92 16 GLY C C 1
ATOM 7235 O O . GLY E 1 16 ? -84.980 112.172 430.421 1.00 78.90 16 GLY C O 1
ATOM 7236 N N . GLY E 1 17 ? -85.323 114.174 431.389 1.00 98.05 17 GLY C N 1
ATOM 7237 C CA . GLY E 1 17 ? -83.901 114.533 431.410 1.00 85.08 17 GLY C CA 1
ATOM 7238 C C . GLY E 1 17 ? -83.416 115.283 432.654 1.00 82.36 17 GLY C C 1
ATOM 7239 O O . GLY E 1 17 ? -82.472 116.058 432.620 1.00 85.22 17 GLY C O 1
ATOM 7240 N N . VAL E 1 18 ? -84.058 114.994 433.778 1.00 94.16 18 VAL C N 1
ATOM 7241 C CA . VAL E 1 18 ? -83.669 115.601 435.040 1.00 80.15 18 VAL C CA 1
ATOM 7242 C C . VAL E 1 18 ? -83.920 117.099 434.989 1.00 72.98 18 VAL C C 1
ATOM 7243 O O . VAL E 1 18 ? -84.370 117.691 435.970 1.00 74.07 18 VAL C O 1
ATOM 7247 N N . LYS E 1 19 ? -83.634 117.714 433.845 1.00 72.22 19 LYS C N 1
ATOM 7248 C CA . LYS E 1 19 ? -83.905 119.157 433.701 1.00 66.46 19 LYS C CA 1
ATOM 7249 C C . LYS E 1 19 ? -84.326 119.786 432.357 1.00 61.01 19 LYS C C 1
ATOM 7250 O O . LYS E 1 19 ? -83.471 119.971 431.517 1.00 63.05 19 LYS C O 1
ATOM 7256 N N . ALA E 1 20 ? -85.594 120.124 432.158 1.00 57.26 20 ALA C N 1
ATOM 7257 C CA . ALA E 1 20 ? -85.968 120.812 430.918 1.00 54.47 20 ALA C CA 1
ATOM 7258 C C . ALA E 1 20 ? -86.118 122.303 430.696 1.00 54.85 20 ALA C C 1
ATOM 7259 O O . ALA E 1 20 ? -85.792 122.789 429.643 1.00 54.87 20 ALA C O 1
ATOM 7261 N N . LEU E 1 21 ? -86.611 123.025 431.683 1.00 55.23 21 LEU C N 1
ATOM 7262 C CA . LEU E 1 21 ? -86.501 124.474 431.674 1.00 55.65 21 LEU C CA 1
ATOM 7263 C C . LEU E 1 21 ? -85.537 124.988 432.709 1.00 55.79 21 LEU C C 1
ATOM 7264 O O . LEU E 1 21 ? -85.729 124.703 433.875 1.00 55.90 21 LEU C O 1
ATOM 7269 N N . ASP E 1 22 ? -84.509 125.733 432.313 1.00 55.82 22 ASP C N 1
ATOM 7270 C CA . ASP E 1 22 ? -83.397 125.991 433.227 1.00 55.86 22 ASP C CA 1
ATOM 7271 C C . ASP E 1 22 ? -82.894 127.405 433.505 1.00 56.29 22 ASP C C 1
ATOM 7272 O O . ASP E 1 22 ? -81.818 127.790 433.047 1.00 56.21 22 ASP C O 1
ATOM 7277 N N . ASP E 1 23 ? -83.663 128.140 434.305 1.00 56.77 23 ASP C N 1
ATOM 7278 C CA . ASP E 1 23 ? -83.588 129.602 434.382 1.00 57.31 23 ASP C CA 1
ATOM 7279 C C . ASP E 1 23 ? -83.842 130.172 432.990 1.00 57.39 23 ASP C C 1
ATOM 7280 O O . ASP E 1 23 ? -82.987 130.850 432.409 1.00 57.45 23 ASP C O 1
ATOM 7285 N N . LEU E 1 24 ? -85.031 129.891 432.465 1.00 57.44 24 LEU C N 1
ATOM 7286 C CA . LEU E 1 24 ? -85.446 130.396 431.161 1.00 57.61 24 LEU C CA 1
ATOM 7287 C C . LEU E 1 24 ? -86.252 131.683 431.315 1.00 58.36 24 LEU C C 1
ATOM 7288 O O . LEU E 1 24 ? -87.148 131.767 432.160 1.00 58.67 24 LEU C O 1
ATOM 7293 N N . SER E 1 25 ? -85.931 132.680 430.498 1.00 58.70 25 SER C N 1
ATOM 7294 C CA . SER E 1 25 ? -86.758 133.875 430.384 1.00 59.48 25 SER C CA 1
ATOM 7295 C C . SER E 1 25 ? -87.037 134.373 428.971 1.00 59.76 25 SER C C 1
ATOM 7296 O O . SER E 1 25 ? -86.188 134.269 428.086 1.00 59.51 25 SER C O 1
ATOM 7299 N N . LEU E 1 26 ? -88.233 134.917 428.766 1.00 60.36 26 LEU C N 1
ATOM 7300 C CA . LEU E 1 26 ? -88.702 135.254 427.427 1.00 60.69 26 LEU C CA 1
ATOM 7301 C C . LEU E 1 26 ? -89.852 136.241 427.600 1.00 61.58 26 LEU C C 1
ATOM 7302 O O . LEU E 1 26 ? -90.300 136.495 428.718 1.00 61.86 26 LEU C O 1
ATOM 7307 N N . ALA E 1 27 ? -90.323 136.794 426.488 1.00 62.10 27 ALA C N 1
ATOM 7308 C CA . ALA E 1 27 ? -91.383 137.795 426.519 1.00 63.06 27 ALA C CA 1
ATOM 7309 C C . ALA E 1 27 ? -92.057 137.823 425.152 1.00 63.39 27 ALA C C 1
ATOM 7310 O O . ALA E 1 27 ? -91.396 137.700 424.121 1.00 63.20 27 ALA C O 1
ATOM 7312 N N . VAL E 1 28 ? -93.376 137.985 425.151 1.00 63.95 28 VAL C N 1
ATOM 7313 C CA . VAL E 1 28 ? -94.141 138.037 423.911 1.00 64.37 28 VAL C CA 1
ATOM 7314 C C . VAL E 1 28 ? -94.926 139.340 423.801 1.00 65.58 28 VAL C C 1
ATOM 7315 O O . VAL E 1 28 ? -95.802 139.618 424.620 1.00 66.04 28 VAL C O 1
ATOM 7319 N N . PRO E 1 29 ? -94.607 140.134 422.785 1.00 66.17 29 PRO C N 1
ATOM 7320 C CA . PRO E 1 29 ? -95.342 141.377 422.516 1.00 67.42 29 PRO C CA 1
ATOM 7321 C C . PRO E 1 29 ? -96.669 141.131 421.774 1.00 67.89 29 PRO C C 1
ATOM 7322 O O . PRO E 1 29 ? -96.720 140.339 420.819 1.00 67.47 29 PRO C O 1
ATOM 7326 N N . LYS E 1 30 ? -97.720 141.855 422.115 1.00 68.85 30 LYS C N 1
ATOM 7327 C CA . LYS E 1 30 ? -99.035 141.344 421.853 1.00 69.05 30 LYS C CA 1
ATOM 7328 C C . LYS E 1 30 ? -99.628 141.236 420.449 1.00 69.47 30 LYS C C 1
ATOM 7329 O O . LYS E 1 30 ? -100.699 140.676 420.291 1.00 72.07 30 LYS C O 1
ATOM 7335 N N . GLY E 1 31 ? -98.949 141.723 419.428 1.00 69.78 31 GLY C N 1
ATOM 7336 C CA . GLY E 1 31 ? -99.516 141.707 418.084 1.00 70.33 31 GLY C CA 1
ATOM 7337 C C . GLY E 1 31 ? -98.839 140.589 417.315 1.00 69.33 31 GLY C C 1
ATOM 7338 O O . GLY E 1 31 ? -99.419 139.860 416.536 1.00 69.21 31 GLY C O 1
ATOM 7339 N N . GLU E 1 32 ? -97.558 140.498 417.567 1.00 68.67 32 GLU C N 1
ATOM 7340 C CA . GLU E 1 32 ? -96.519 139.896 416.756 1.00 68.02 32 GLU C CA 1
ATOM 7341 C C . GLU E 1 32 ? -96.378 138.413 417.043 1.00 66.77 32 GLU C C 1
ATOM 7342 O O . GLU E 1 32 ? -96.504 137.988 418.178 1.00 66.21 32 GLU C O 1
ATOM 7348 N N . SER E 1 33 ? -96.166 137.628 415.991 1.00 66.43 33 SER C N 1
ATOM 7349 C CA . SER E 1 33 ? -96.020 136.187 416.133 1.00 65.32 33 SER C CA 1
ATOM 7350 C C . SER E 1 33 ? -94.597 135.872 416.501 1.00 64.53 33 SER C C 1
ATOM 7351 O O . SER E 1 33 ? -93.671 136.495 415.995 1.00 64.81 33 SER C O 1
ATOM 7354 N N . LEU E 1 34 ? -94.431 134.891 417.377 1.00 63.60 34 LEU C N 1
ATOM 7355 C CA . LEU E 1 34 ? -93.140 134.585 417.970 1.00 62.86 34 LEU C CA 1
ATOM 7356 C C . LEU E 1 34 ? -92.821 133.117 417.793 1.00 61.92 34 LEU C C 1
ATOM 7357 O O . LEU E 1 34 ? -93.556 132.253 418.245 1.00 61.51 34 LEU C O 1
ATOM 7362 N N . ALA E 1 35 ? -91.729 132.834 417.107 1.00 61.65 35 ALA C N 1
ATOM 7363 C CA . ALA E 1 35 ? -91.339 131.454 416.873 1.00 60.84 35 ALA C CA 1
ATOM 7364 C C . ALA E 1 35 ? -90.494 131.005 418.013 1.00 60.10 35 ALA C C 1
ATOM 7365 O O . ALA E 1 35 ? -89.694 131.782 418.507 1.00 60.22 35 ALA C O 1
ATOM 7367 N N . ILE E 1 36 ? -90.625 129.766 418.449 1.00 59.39 36 ILE C N 1
ATOM 7368 C CA . ILE E 1 36 ? -89.597 129.325 419.341 1.00 58.76 36 ILE C CA 1
ATOM 7369 C C . ILE E 1 36 ? -88.901 128.101 418.755 1.00 58.18 36 ILE C C 1
ATOM 7370 O O . ILE E 1 36 ? -89.220 126.939 419.002 1.00 57.67 36 ILE C O 1
ATOM 7375 N N . LEU E 1 37 ? -87.907 128.464 417.950 1.00 58.36 37 LEU C N 1
ATOM 7376 C CA . LEU E 1 37 ? -87.016 127.609 417.168 1.00 58.04 37 LEU C CA 1
ATOM 7377 C C . LEU E 1 37 ? -85.979 126.846 417.997 1.00 57.37 37 LEU C C 1
ATOM 7378 O O . LEU E 1 37 ? -85.311 127.420 418.848 1.00 57.31 37 LEU C O 1
ATOM 7383 N N . GLY E 1 38 ? -85.970 125.533 417.877 1.00 56.88 38 GLY C N 1
ATOM 7384 C CA . GLY E 1 38 ? -84.961 124.731 418.525 1.00 56.33 38 GLY C CA 1
ATOM 7385 C C . GLY E 1 38 ? -84.982 123.293 418.078 1.00 55.95 38 GLY C C 1
ATOM 7386 O O . GLY E 1 38 ? -86.008 122.812 417.643 1.00 55.98 38 GLY C O 1
ATOM 7387 N N . PRO E 1 39 ? -83.808 122.565 418.304 1.00 55.58 39 PRO C N 1
ATOM 7388 C CA . PRO E 1 39 ? -83.881 121.166 417.855 1.00 55.29 39 PRO C CA 1
ATOM 7389 C C . PRO E 1 39 ? -84.639 120.297 418.813 1.00 54.88 39 PRO C C 1
ATOM 7390 O O . PRO E 1 39 ? -84.937 120.723 419.888 1.00 54.81 39 PRO C O 1
ATOM 7394 N N . ASN E 1 40 ? -84.933 119.070 418.438 1.00 54.67 40 ASN C N 1
ATOM 7395 C CA . ASN E 1 40 ? -85.817 118.252 419.229 1.00 54.36 40 ASN C CA 1
ATOM 7396 C C . ASN E 1 40 ? -85.190 118.115 420.559 1.00 54.07 40 ASN C C 1
ATOM 7397 O O . ASN E 1 40 ? -84.001 118.186 420.655 1.00 55.92 40 ASN C O 1
ATOM 7402 N N . GLY E 1 41 ? -86.023 117.986 421.580 1.00 53.94 41 GLY C N 1
ATOM 7403 C CA . GLY E 1 41 ? -85.640 117.787 422.975 1.00 53.73 41 GLY C CA 1
ATOM 7404 C C . GLY E 1 41 ? -85.099 118.973 423.770 1.00 53.88 41 GLY C C 1
ATOM 7405 O O . GLY E 1 41 ? -84.563 118.799 424.873 1.00 53.75 41 GLY C O 1
ATOM 7406 N N . ALA E 1 42 ? -85.236 120.178 423.223 1.00 54.22 42 ALA C N 1
ATOM 7407 C CA . ALA E 1 42 ? -84.864 121.383 423.959 1.00 62.95 42 ALA C CA 1
ATOM 7408 C C . ALA E 1 42 ? -86.009 121.865 424.881 1.00 54.62 42 ALA C C 1
ATOM 7409 O O . ALA E 1 42 ? -86.015 123.021 425.309 1.00 54.94 42 ALA C O 1
ATOM 7411 N N . GLY E 1 43 ? -86.971 120.977 425.179 1.00 58.06 43 GLY C N 1
ATOM 7412 C CA . GLY E 1 43 ? -88.045 121.251 426.130 1.00 54.63 43 GLY C CA 1
ATOM 7413 C C . GLY E 1 43 ? -88.985 122.370 425.728 1.00 55.11 43 GLY C C 1
ATOM 7414 O O . GLY E 1 43 ? -89.555 123.049 426.574 1.00 55.40 43 GLY C O 1
ATOM 7415 N N . LYS E 1 44 ? -89.156 122.494 424.421 1.00 62.17 44 LYS C N 1
ATOM 7416 C CA . LYS E 1 44 ? -89.895 123.565 423.788 1.00 55.75 44 LYS C CA 1
ATOM 7417 C C . LYS E 1 44 ? -91.362 123.251 423.811 1.00 55.89 44 LYS C C 1
ATOM 7418 O O . LYS E 1 44 ? -92.187 124.117 423.751 1.00 56.38 44 LYS C O 1
ATOM 7424 N N . SER E 1 45 ? -91.668 121.981 423.904 1.00 55.49 45 SER C N 1
ATOM 7425 C CA . SER E 1 45 ? -93.019 121.479 424.088 1.00 55.54 45 SER C CA 1
ATOM 7426 C C . SER E 1 45 ? -93.435 121.700 425.553 1.00 55.65 45 SER C C 1
ATOM 7427 O O . SER E 1 45 ? -94.601 122.013 425.829 1.00 56.00 45 SER C O 1
ATOM 7430 N N . THR E 1 46 ? -92.465 121.557 426.475 1.00 55.41 46 THR C N 1
ATOM 7431 C CA . THR E 1 46 ? -92.642 121.744 427.930 1.00 55.54 46 THR C CA 1
ATOM 7432 C C . THR E 1 46 ? -92.857 123.200 428.317 1.00 56.11 46 THR C C 1
ATOM 7433 O O . THR E 1 46 ? -93.624 123.508 429.207 1.00 56.45 46 THR C O 1
ATOM 7437 N N . LEU E 1 47 ? -92.166 124.095 427.631 1.00 56.27 47 LEU C N 1
ATOM 7438 C CA . LEU E 1 47 ? -92.279 125.523 427.881 1.00 56.87 47 LEU C CA 1
ATOM 7439 C C . LEU E 1 47 ? -93.642 126.077 427.491 1.00 57.41 47 LEU C C 1
ATOM 7440 O O . LEU E 1 47 ? -94.072 127.122 427.972 1.00 57.99 47 LEU C O 1
ATOM 7445 N N . LEU E 1 48 ? -94.330 125.388 426.599 1.00 57.27 48 LEU C N 1
ATOM 7446 C CA . LEU E 1 48 ? -95.611 125.903 426.147 1.00 57.83 48 LEU C CA 1
ATOM 7447 C C . LEU E 1 48 ? -96.639 125.625 427.230 1.00 57.99 48 LEU C C 1
ATOM 7448 O O . LEU E 1 48 ? -97.368 126.525 427.627 1.00 58.63 48 LEU C O 1
ATOM 7453 N N . LEU E 1 49 ? -96.662 124.395 427.732 1.00 57.47 49 LEU C N 1
ATOM 7454 C CA . LEU E 1 49 ? -97.573 123.992 428.812 1.00 57.62 49 LEU C CA 1
ATOM 7455 C C . LEU E 1 49 ? -97.533 124.765 430.139 1.00 58.05 49 LEU C C 1
ATOM 7456 O O . LEU E 1 49 ? -98.499 124.853 430.877 1.00 58.46 49 LEU C O 1
ATOM 7461 N N . HIS E 1 50 ? -96.351 125.292 430.399 1.00 57.97 50 HIS C N 1
ATOM 7462 C CA . HIS E 1 50 ? -95.879 126.443 431.166 1.00 58.43 50 HIS C CA 1
ATOM 7463 C C . HIS E 1 50 ? -96.600 127.776 430.970 1.00 59.24 50 HIS C C 1
ATOM 7464 O O . HIS E 1 50 ? -96.698 128.561 431.906 1.00 59.77 50 HIS C O 1
ATOM 7471 N N . LEU E 1 51 ? -97.113 128.016 429.771 1.00 59.40 51 LEU C N 1
ATOM 7472 C CA . LEU E 1 51 ? -97.623 129.324 429.360 1.00 60.20 51 LEU C CA 1
ATOM 7473 C C . LEU E 1 51 ? -99.167 129.423 429.343 1.00 60.79 51 LEU C C 1
ATOM 7474 O O . LEU E 1 51 ? -99.717 130.530 429.314 1.00 61.60 51 LEU C O 1
ATOM 7479 N N . ASN E 1 52 ? -99.853 128.274 429.325 1.00 60.41 52 ASN C N 1
ATOM 7480 C CA . ASN E 1 52 ? -101.297 128.210 429.598 1.00 60.92 52 ASN C CA 1
ATOM 7481 C C . ASN E 1 52 ? -101.542 127.619 431.015 1.00 60.85 52 ASN C C 1
ATOM 7482 O O . ASN E 1 52 ? -102.679 127.339 431.412 1.00 61.19 52 ASN C O 1
ATOM 7487 N N . GLY E 1 53 ? -100.458 127.444 431.769 1.00 60.47 53 GLY C N 1
ATOM 7488 C CA . GLY E 1 53 ? -100.535 126.943 433.120 1.00 60.46 53 GLY C CA 1
ATOM 7489 C C . GLY E 1 53 ? -100.866 125.483 433.266 1.00 59.90 53 GLY C C 1
ATOM 7490 O O . GLY E 1 53 ? -101.483 125.079 434.244 1.00 60.13 53 GLY C O 1
ATOM 7491 N N . THR E 1 54 ? -100.460 124.680 432.299 1.00 59.22 54 THR C N 1
ATOM 7492 C CA . THR E 1 54 ? -100.686 123.253 432.400 1.00 58.69 54 THR C CA 1
ATOM 7493 C C . THR E 1 54 ? -99.775 122.693 433.449 1.00 58.36 54 THR C C 1
ATOM 7494 O O . THR E 1 54 ? -100.126 121.773 434.184 1.00 58.26 54 THR C O 1
ATOM 7498 N N . LEU E 1 55 ? -98.581 123.272 433.485 1.00 58.24 55 LEU C N 1
ATOM 7499 C CA . LEU E 1 55 ? -97.512 122.829 434.352 1.00 57.93 55 LEU C CA 1
ATOM 7500 C C . LEU E 1 55 ? -97.178 123.932 435.312 1.00 58.48 55 LEU C C 1
ATOM 7501 O O . LEU E 1 55 ? -97.032 125.096 434.918 1.00 58.82 55 LEU C O 1
ATOM 7506 N N . ARG E 1 56 ? -97.008 123.588 436.583 1.00 58.62 56 ARG C N 1
ATOM 7507 C CA . ARG E 1 56 ? -96.651 124.597 437.571 1.00 59.18 56 ARG C CA 1
ATOM 7508 C C . ARG E 1 56 ? -95.148 124.579 437.820 1.00 58.81 56 ARG C C 1
ATOM 7509 O O . ARG E 1 56 ? -94.595 123.564 438.261 1.00 58.41 56 ARG C O 1
ATOM 7517 N N . PRO E 1 57 ? -94.475 125.775 437.513 1.00 59.00 57 PRO C N 1
ATOM 7518 C CA . PRO E 1 57 ? -93.023 125.700 437.758 1.00 60.44 57 PRO C CA 1
ATOM 7519 C C . PRO E 1 57 ? -92.577 125.791 439.212 1.00 79.00 57 PRO C C 1
ATOM 7520 O O . PRO E 1 57 ? -92.961 126.728 439.913 1.00 95.37 57 PRO C O 1
ATOM 7524 N N . GLN E 1 58 ? -91.771 124.832 439.655 1.00 78.21 58 GLN C N 1
ATOM 7525 C CA . GLN E 1 58 ? -91.220 124.875 441.001 1.00 71.04 58 GLN C CA 1
ATOM 7526 C C . GLN E 1 58 ? -90.719 126.258 441.400 1.00 64.51 58 GLN C C 1
ATOM 7527 O O . GLN E 1 58 ? -90.981 126.732 442.505 1.00 69.77 58 GLN C O 1
ATOM 7533 N N . SER E 1 59 ? -89.998 126.900 440.486 1.00 72.05 59 SER C N 1
ATOM 7534 C CA . SER E 1 59 ? -89.483 128.244 440.714 1.00 70.37 59 SER C CA 1
ATOM 7535 C C . SER E 1 59 ? -89.650 129.128 439.480 1.00 59.99 59 SER C C 1
ATOM 7536 O O . SER E 1 59 ? -89.644 128.641 438.349 1.00 59.08 59 SER C O 1
ATOM 7539 N N . GLY E 1 60 ? -89.793 130.429 439.708 1.00 60.26 60 GLY C N 1
ATOM 7540 C CA . GLY E 1 60 ? -89.886 131.392 438.637 1.00 60.41 60 GLY C CA 1
ATOM 7541 C C . GLY E 1 60 ? -91.373 131.579 438.460 1.00 60.89 60 GLY C C 1
ATOM 7542 O O . GLY E 1 60 ? -92.141 130.741 438.913 1.00 60.86 60 GLY C O 1
ATOM 7543 N N . ARG E 1 61 ? -91.798 132.671 437.841 1.00 61.40 61 ARG C N 1
ATOM 7544 C CA . ARG E 1 61 ? -93.225 132.914 437.670 1.00 61.95 61 ARG C CA 1
ATOM 7545 C C . ARG E 1 61 ? -93.595 132.784 436.204 1.00 61.66 61 ARG C C 1
ATOM 7546 O O . ARG E 1 61 ? -92.730 132.507 435.370 1.00 61.06 61 ARG C O 1
ATOM 7554 N N . VAL E 1 62 ? -94.878 132.959 435.897 1.00 62.14 62 VAL C N 1
ATOM 7555 C CA . VAL E 1 62 ? -95.308 133.300 434.542 1.00 62.21 62 VAL C CA 1
ATOM 7556 C C . VAL E 1 62 ? -96.205 134.520 434.659 1.00 63.28 62 VAL C C 1
ATOM 7557 O O . VAL E 1 62 ? -96.984 134.634 435.605 1.00 63.83 62 VAL C O 1
ATOM 7561 N N . LEU E 1 63 ? -96.094 135.430 433.696 1.00 63.62 63 LEU C N 1
ATOM 7562 C CA . LEU E 1 63 ? -96.220 136.856 433.972 1.00 64.62 63 LEU C CA 1
ATOM 7563 C C . LEU E 1 63 ? -97.327 137.413 433.083 1.00 65.31 63 LEU C C 1
ATOM 7564 O O . LEU E 1 63 ? -97.097 137.735 431.917 1.00 65.29 63 LEU C O 1
ATOM 7569 N N . LEU E 1 64 ? -98.527 137.525 433.641 1.00 65.98 64 LEU C N 1
ATOM 7570 C CA . LEU E 1 64 ? -99.685 137.960 432.869 1.00 66.68 64 LEU C CA 1
ATOM 7571 C C . LEU E 1 64 ? -100.285 139.357 432.750 1.00 67.95 64 LEU C C 1
ATOM 7572 O O . LEU E 1 64 ? -100.712 139.946 433.743 1.00 71.78 64 LEU C O 1
ATOM 7577 N N . GLY E 1 65 ? -100.314 139.881 431.529 1.00 72.18 65 GLY C N 1
ATOM 7578 C CA . GLY E 1 65 ? -100.465 141.305 431.316 1.00 71.88 65 GLY C CA 1
ATOM 7579 C C . GLY E 1 65 ? -99.414 142.074 432.082 1.00 69.52 65 GLY C C 1
ATOM 7580 O O . GLY E 1 65 ? -99.608 143.241 432.430 1.00 70.58 65 GLY C O 1
ATOM 7581 N N . GLY E 1 66 ? -98.284 141.417 432.332 1.00 69.01 66 GLY C N 1
ATOM 7582 C CA . GLY E 1 66 ? -97.287 141.906 433.265 1.00 68.51 66 GLY C CA 1
ATOM 7583 C C . GLY E 1 66 ? -97.880 141.962 434.660 1.00 69.03 66 GLY C C 1
ATOM 7584 O O . GLY E 1 66 ? -97.571 142.838 435.438 1.00 69.69 66 GLY C O 1
ATOM 7585 N N . THR E 1 67 ? -98.761 141.019 434.965 1.00 68.80 67 THR C N 1
ATOM 7586 C CA . THR E 1 67 ? -99.354 140.897 436.289 1.00 69.25 67 THR C CA 1
ATOM 7587 C C . THR E 1 67 ? -99.093 139.416 436.486 1.00 68.08 67 THR C C 1
ATOM 7588 O O . THR E 1 67 ? -99.286 138.620 435.570 1.00 67.42 67 THR C O 1
ATOM 7592 N N . ALA E 1 68 ? -98.638 139.050 437.676 1.00 67.89 68 ALA C N 1
ATOM 7593 C CA . ALA E 1 68 ? -98.355 137.659 437.984 1.00 66.89 68 ALA C CA 1
ATOM 7594 C C . ALA E 1 68 ? -99.587 136.770 437.846 1.00 66.82 68 ALA C C 1
ATOM 7595 O O . ALA E 1 68 ? -100.732 137.236 437.737 1.00 67.64 68 ALA C O 1
ATOM 7597 N N . THR E 1 69 ? -99.347 135.463 437.851 1.00 65.87 69 THR C N 1
ATOM 7598 C CA . THR E 1 69 ? -100.429 134.485 437.836 1.00 65.72 69 THR C CA 1
ATOM 7599 C C . THR E 1 69 ? -100.276 133.476 438.968 1.00 65.37 69 THR C C 1
ATOM 7600 O O . THR E 1 69 ? -99.432 133.641 439.850 1.00 65.38 69 THR C O 1
ATOM 7604 N N . GLY E 1 70 ? -101.097 132.431 438.938 1.00 65.10 70 GLY C N 1
ATOM 7605 C CA . GLY E 1 70 ? -100.713 131.144 439.488 1.00 68.05 70 GLY C CA 1
ATOM 7606 C C . GLY E 1 70 ? -101.814 130.109 439.363 1.00 75.77 70 GLY C C 1
ATOM 7607 O O . GLY E 1 70 ? -102.920 130.416 438.919 1.00 88.86 70 GLY C O 1
ATOM 7608 N N . HIS E 1 71 ? -101.459 128.885 439.738 1.00 63.55 71 HIS C N 1
ATOM 7609 C CA . HIS E 1 71 ? -102.116 127.659 439.314 1.00 72.07 71 HIS C CA 1
ATOM 7610 C C . HIS E 1 71 ? -103.607 127.499 439.591 1.00 77.13 71 HIS C C 1
ATOM 7611 O O . HIS E 1 71 ? -104.207 126.535 439.114 1.00 84.66 71 HIS C O 1
ATOM 7618 N N . SER E 1 72 ? -104.224 128.397 440.351 1.00 78.65 72 SER C N 1
ATOM 7619 C CA . SER E 1 72 ? -105.627 128.144 440.654 1.00 79.09 72 SER C CA 1
ATOM 7620 C C . SER E 1 72 ? -106.416 128.471 439.390 1.00 76.89 72 SER C C 1
ATOM 7621 O O . SER E 1 72 ? -105.906 129.121 438.479 1.00 77.99 72 SER C O 1
ATOM 7624 N N . ARG E 1 73 ? -107.659 128.015 439.438 1.00 78.17 73 ARG C N 1
ATOM 7625 C CA . ARG E 1 73 ? -108.724 128.523 438.633 1.00 72.95 73 ARG C CA 1
ATOM 7626 C C . ARG E 1 73 ? -108.934 129.978 439.022 1.00 77.77 73 ARG C C 1
ATOM 7627 O O . ARG E 1 73 ? -109.511 130.726 438.234 1.00 81.30 73 ARG C O 1
ATOM 7635 N N . LYS E 1 74 ? -108.478 130.426 440.202 1.00 79.98 74 LYS C N 1
ATOM 7636 C CA . LYS E 1 74 ? -108.659 131.863 440.376 1.00 84.44 74 LYS C CA 1
ATOM 7637 C C . LYS E 1 74 ? -108.538 132.400 438.954 1.00 87.52 74 LYS C C 1
ATOM 7638 O O . LYS E 1 74 ? -109.456 133.037 438.440 1.00 87.39 74 LYS C O 1
ATOM 7644 N N . ASP E 1 75 ? -107.397 132.138 438.323 1.00 83.92 75 ASP C N 1
ATOM 7645 C CA . ASP E 1 75 ? -106.939 132.947 437.199 1.00 80.92 75 ASP C CA 1
ATOM 7646 C C . ASP E 1 75 ? -106.571 132.000 436.095 1.00 66.75 75 ASP C C 1
ATOM 7647 O O . ASP E 1 75 ? -106.418 132.422 434.960 1.00 67.01 75 ASP C O 1
ATOM 7652 N N . LEU E 1 76 ? -106.440 130.718 436.451 1.00 96.25 76 LEU C N 1
ATOM 7653 C CA . LEU E 1 76 ? -106.163 129.665 435.489 1.00 78.52 76 LEU C CA 1
ATOM 7654 C C . LEU E 1 76 ? -107.217 129.634 434.390 1.00 65.31 76 LEU C C 1
ATOM 7655 O O . LEU E 1 76 ? -106.898 129.474 433.206 1.00 64.49 76 LEU C O 1
ATOM 7660 N N . THR E 1 77 ? -108.481 129.754 434.768 1.00 65.76 77 THR C N 1
ATOM 7661 C CA . THR E 1 77 ? -109.507 129.874 433.757 1.00 66.11 77 THR C CA 1
ATOM 7662 C C . THR E 1 77 ? -109.306 131.176 433.003 1.00 66.70 77 THR C C 1
ATOM 7663 O O . THR E 1 77 ? -109.110 131.151 431.799 1.00 66.38 77 THR C O 1
ATOM 7667 N N . GLY E 1 78 ? -109.344 132.304 433.713 1.00 67.62 78 GLY C N 1
ATOM 7668 C CA . GLY E 1 78 ? -109.050 133.608 433.132 1.00 68.26 78 GLY C CA 1
ATOM 7669 C C . GLY E 1 78 ? -107.796 133.596 432.271 1.00 67.45 78 GLY C C 1
ATOM 7670 O O . GLY E 1 78 ? -107.750 134.171 431.180 1.00 67.67 78 GLY C O 1
ATOM 7671 N N . TRP E 1 79 ? -106.769 132.923 432.767 1.00 66.56 79 TRP C N 1
ATOM 7672 C CA . TRP E 1 79 ? -105.584 132.619 431.973 1.00 65.65 79 TRP C CA 1
ATOM 7673 C C . TRP E 1 79 ? -106.000 131.906 430.715 1.00 65.21 79 TRP C C 1
ATOM 7674 O O . TRP E 1 79 ? -105.920 132.450 429.626 1.00 65.42 79 TRP C O 1
ATOM 7685 N N . ARG E 1 80 ? -106.480 130.686 430.886 1.00 64.67 80 ARG C N 1
ATOM 7686 C CA . ARG E 1 80 ? -106.830 129.842 429.761 1.00 64.17 80 ARG C CA 1
ATOM 7687 C C . ARG E 1 80 ? -107.977 130.338 428.890 1.00 64.93 80 ARG C C 1
ATOM 7688 O O . ARG E 1 80 ? -108.214 129.780 427.834 1.00 64.61 80 ARG C O 1
ATOM 7696 N N . ARG E 1 81 ? -108.688 131.377 429.306 1.00 66.00 81 ARG C N 1
ATOM 7697 C CA . ARG E 1 81 ? -109.683 131.966 428.423 1.00 66.83 81 ARG C CA 1
ATOM 7698 C C . ARG E 1 81 ? -108.981 133.004 427.572 1.00 67.15 81 ARG C C 1
ATOM 7699 O O . ARG E 1 81 ? -109.554 133.575 426.635 1.00 67.82 81 ARG C O 1
ATOM 7707 N N . ARG E 1 82 ? -107.709 133.211 427.886 1.00 66.68 82 ARG C N 1
ATOM 7708 C CA . ARG E 1 82 ? -106.933 134.277 427.272 1.00 67.03 82 ARG C CA 1
ATOM 7709 C C . ARG E 1 82 ? -105.608 133.758 426.696 1.00 66.01 82 ARG C C 1
ATOM 7710 O O . ARG E 1 82 ? -104.911 134.461 425.968 1.00 66.18 82 ARG C O 1
ATOM 7718 N N . VAL E 1 83 ? -105.268 132.525 427.050 1.00 65.02 83 VAL C N 1
ATOM 7719 C CA . VAL E 1 83 ? -104.077 131.852 426.562 1.00 64.04 83 VAL C CA 1
ATOM 7720 C C . VAL E 1 83 ? -104.470 130.430 426.228 1.00 63.30 83 VAL C C 1
ATOM 7721 O O . VAL E 1 83 ? -104.892 129.682 427.114 1.00 63.04 83 VAL C O 1
ATOM 7725 N N . GLY E 1 84 ? -104.329 130.039 424.965 1.00 71.49 84 GLY C N 1
ATOM 7726 C CA . GLY E 1 84 ? -104.907 128.778 424.535 1.00 70.96 84 GLY C CA 1
ATOM 7727 C C . GLY E 1 84 ? -104.010 127.861 423.753 1.00 70.10 84 GLY C C 1
ATOM 7728 O O . GLY E 1 84 ? -103.135 128.329 423.047 1.00 70.08 84 GLY C O 1
ATOM 7729 N N . LEU E 1 85 ? -104.272 126.560 423.845 1.00 60.98 85 LEU C N 1
ATOM 7730 C CA . LEU E 1 85 ? -103.328 125.557 423.377 1.00 60.12 85 LEU C CA 1
ATOM 7731 C C . LEU E 1 85 ? -103.810 124.645 422.230 1.00 59.88 85 LEU C C 1
ATOM 7732 O O . LEU E 1 85 ? -104.914 124.096 422.253 1.00 59.98 85 LEU C O 1
ATOM 7737 N N . VAL E 1 86 ? -102.957 124.494 421.222 1.00 59.61 86 VAL C N 1
ATOM 7738 C CA . VAL E 1 86 ? -103.121 123.437 420.231 1.00 59.24 86 VAL C CA 1
ATOM 7739 C C . VAL E 1 86 ? -101.899 122.525 420.190 1.00 58.44 86 VAL C C 1
ATOM 7740 O O . VAL E 1 86 ? -100.766 122.984 420.331 1.00 58.31 86 VAL C O 1
ATOM 7744 N N . LEU E 1 87 ? -102.092 121.239 420.004 1.00 57.93 87 LEU C N 1
ATOM 7745 C CA . LEU E 1 87 ? -101.044 120.251 420.206 1.00 57.20 87 LEU C CA 1
ATOM 7746 C C . LEU E 1 87 ? -100.255 119.693 419.016 1.00 56.94 87 LEU C C 1
ATOM 7747 O O . LEU E 1 87 ? -100.434 120.094 417.881 1.00 57.33 87 LEU C O 1
ATOM 7752 N N . GLN E 1 88 ? -99.351 118.771 419.340 1.00 56.32 88 GLN C N 1
ATOM 7753 C CA . GLN E 1 88 ? -98.623 117.934 418.400 1.00 56.01 88 GLN C CA 1
ATOM 7754 C C . GLN E 1 88 ? -99.575 116.773 418.268 1.00 55.83 88 GLN C C 1
ATOM 7755 O O . GLN E 1 88 ? -99.848 116.107 419.244 1.00 55.52 88 GLN C O 1
ATOM 7761 N N . ASP E 1 89 ? -100.115 116.587 417.074 1.00 56.09 89 ASP C N 1
ATOM 7762 C CA . ASP E 1 89 ? -101.140 115.602 416.760 1.00 56.03 89 ASP C CA 1
ATOM 7763 C C . ASP E 1 89 ? -102.353 116.391 417.154 1.00 56.49 89 ASP C C 1
ATOM 7764 O O . ASP E 1 89 ? -102.226 117.235 418.009 1.00 56.62 89 ASP C O 1
ATOM 7769 N N . ALA E 1 90 ? -103.516 116.148 416.562 1.00 56.79 90 ALA C N 1
ATOM 7770 C CA . ALA E 1 90 ? -104.736 116.791 417.015 1.00 57.26 90 ALA C CA 1
ATOM 7771 C C . ALA E 1 90 ? -105.648 115.695 417.449 1.00 57.01 90 ALA C C 1
ATOM 7772 O O . ALA E 1 90 ? -106.505 115.845 418.276 1.00 57.17 90 ALA C O 1
ATOM 7774 N N . ASP E 1 91 ? -105.407 114.556 416.872 1.00 56.62 91 ASP C N 1
ATOM 7775 C CA . ASP E 1 91 ? -106.073 113.303 417.236 1.00 56.30 91 ASP C CA 1
ATOM 7776 C C . ASP E 1 91 ? -106.280 113.097 418.754 1.00 56.07 91 ASP C C 1
ATOM 7777 O O . ASP E 1 91 ? -106.813 112.076 419.203 1.00 55.83 91 ASP C O 1
ATOM 7782 N N . ASP E 1 92 ? -105.867 114.092 419.532 1.00 56.21 92 ASP C N 1
ATOM 7783 C CA . ASP E 1 92 ? -105.756 113.989 420.983 1.00 56.03 92 ASP C CA 1
ATOM 7784 C C . ASP E 1 92 ? -106.415 115.163 421.635 1.00 56.57 92 ASP C C 1
ATOM 7785 O O . ASP E 1 92 ? -106.550 115.225 422.848 1.00 56.59 92 ASP C O 1
ATOM 7790 N N . GLN E 1 93 ? -106.778 116.117 420.802 1.00 57.09 93 GLN C N 1
ATOM 7791 C CA . GLN E 1 93 ? -107.522 117.266 421.214 1.00 57.75 93 GLN C CA 1
ATOM 7792 C C . GLN E 1 93 ? -108.983 117.100 420.751 1.00 58.18 93 GLN C C 1
ATOM 7793 O O . GLN E 1 93 ? -109.861 117.871 421.126 1.00 58.79 93 GLN C O 1
ATOM 7799 N N . LEU E 1 94 ? -109.236 116.061 419.953 1.00 57.89 94 LEU C N 1
ATOM 7800 C CA . LEU E 1 94 ? -110.581 115.777 419.444 1.00 58.27 94 LEU C CA 1
ATOM 7801 C C . LEU E 1 94 ? -111.343 114.536 419.852 1.00 57.98 94 LEU C C 1
ATOM 7802 O O . LEU E 1 94 ? -110.971 113.415 419.485 1.00 57.45 94 LEU C O 1
ATOM 7807 N N . PHE E 1 95 ? -112.443 114.764 420.576 1.00 58.40 95 PHE C N 1
ATOM 7808 C CA . PHE E 1 95 ? -113.153 113.712 421.305 1.00 58.19 95 PHE C CA 1
ATOM 7809 C C . PHE E 1 95 ? -114.621 113.501 420.914 1.00 58.65 95 PHE C C 1
ATOM 7810 O O . PHE E 1 95 ? -115.178 112.422 421.118 1.00 58.42 95 PHE C O 1
ATOM 7818 N N . ALA E 1 96 ? -115.251 114.544 420.381 1.00 59.35 96 ALA C N 1
ATOM 7819 C CA . ALA E 1 96 ? -116.643 114.438 419.957 1.00 59.88 96 ALA C CA 1
ATOM 7820 C C . ALA E 1 96 ? -116.742 113.655 418.654 1.00 59.67 96 ALA C C 1
ATOM 7821 O O . ALA E 1 96 ? -115.743 113.304 418.034 1.00 59.19 96 ALA C O 1
ATOM 7823 N N . THR E 1 97 ? -117.956 113.397 418.219 1.00 60.07 97 THR C N 1
ATOM 7824 C CA . THR E 1 97 ? -118.116 112.603 417.028 1.00 59.92 97 THR C CA 1
ATOM 7825 C C . THR E 1 97 ? -118.539 113.513 415.836 1.00 60.66 97 THR C C 1
ATOM 7826 O O . THR E 1 97 ? -119.073 113.049 414.829 1.00 63.31 97 THR C O 1
ATOM 7830 N N . THR E 1 98 ? -118.259 114.811 415.949 1.00 61.14 98 THR C N 1
ATOM 7831 C CA . THR E 1 98 ? -118.708 115.810 414.969 1.00 62.00 98 THR C CA 1
ATOM 7832 C C . THR E 1 98 ? -117.896 117.099 415.055 1.00 62.31 98 THR C C 1
ATOM 7833 O O . THR E 1 98 ? -117.523 117.520 416.147 1.00 62.18 98 THR C O 1
ATOM 7837 N N . VAL E 1 99 ? -117.619 117.727 413.916 1.00 62.76 99 VAL C N 1
ATOM 7838 C CA . VAL E 1 99 ? -116.862 118.967 413.918 1.00 63.12 99 VAL C CA 1
ATOM 7839 C C . VAL E 1 99 ? -117.591 120.069 414.654 1.00 63.91 99 VAL C C 1
ATOM 7840 O O . VAL E 1 99 ? -116.959 120.860 415.338 1.00 63.96 99 VAL C O 1
ATOM 7844 N N . PHE E 1 100 ? -118.911 120.134 414.557 1.00 64.58 100 PHE C N 1
ATOM 7845 C CA . PHE E 1 100 ? -119.567 121.249 415.221 1.00 65.44 100 PHE C CA 1
ATOM 7846 C C . PHE E 1 100 ? -119.577 121.115 416.729 1.00 65.10 100 PHE C C 1
ATOM 7847 O O . PHE E 1 100 ? -119.495 122.111 417.429 1.00 65.58 100 PHE C O 1
ATOM 7855 N N . GLU E 1 101 ? -119.707 119.893 417.230 1.00 64.35 101 GLU C N 1
ATOM 7856 C CA . GLU E 1 101 ? -119.676 119.678 418.669 1.00 64.04 101 GLU C CA 1
ATOM 7857 C C . GLU E 1 101 ? -118.298 119.946 419.261 1.00 63.48 101 GLU C C 1
ATOM 7858 O O . GLU E 1 101 ? -118.184 120.499 420.362 1.00 63.66 101 GLU C O 1
ATOM 7864 N N . ASP E 1 102 ? -117.256 119.551 418.544 1.00 62.84 102 ASP C N 1
ATOM 7865 C CA . ASP E 1 102 ? -115.938 119.590 419.134 1.00 62.21 102 ASP C CA 1
ATOM 7866 C C . ASP E 1 102 ? -115.418 121.011 419.210 1.00 62.77 102 ASP C C 1
ATOM 7867 O O . ASP E 1 102 ? -114.667 121.377 420.119 1.00 62.56 102 ASP C O 1
ATOM 7872 N N . VAL E 1 103 ? -115.824 121.828 418.263 1.00 63.54 103 VAL C N 1
ATOM 7873 C CA . VAL E 1 103 ? -115.439 123.207 418.351 1.00 64.18 103 VAL C CA 1
ATOM 7874 C C . VAL E 1 103 ? -116.335 123.865 419.381 1.00 64.89 103 VAL C C 1
ATOM 7875 O O . VAL E 1 103 ? -115.986 124.923 419.888 1.00 65.35 103 VAL C O 1
ATOM 7879 N N . SER E 1 104 ? -117.460 123.218 419.722 1.00 65.00 104 SER C N 1
ATOM 7880 C CA . SER E 1 104 ? -118.429 123.767 420.696 1.00 65.76 104 SER C CA 1
ATOM 7881 C C . SER E 1 104 ? -118.061 123.712 422.153 1.00 65.47 104 SER C C 1
ATOM 7882 O O . SER E 1 104 ? -118.494 124.567 422.924 1.00 66.23 104 SER C O 1
ATOM 7885 N N . PHE E 1 105 ? -117.308 122.670 422.516 1.00 64.43 105 PHE C N 1
ATOM 7886 C CA . PHE E 1 105 ? -116.732 122.485 423.849 1.00 64.03 105 PHE C CA 1
ATOM 7887 C C . PHE E 1 105 ? -116.256 123.801 424.387 1.00 64.60 105 PHE C C 1
ATOM 7888 O O . PHE E 1 105 ? -116.690 124.232 425.437 1.00 65.12 105 PHE C O 1
ATOM 7896 N N . GLY E 1 106 ? -115.408 124.470 423.627 1.00 64.58 106 GLY C N 1
ATOM 7897 C CA . GLY E 1 106 ? -114.864 125.744 424.051 1.00 65.11 106 GLY C CA 1
ATOM 7898 C C . GLY E 1 106 ? -115.891 126.770 424.478 1.00 66.31 106 GLY C C 1
ATOM 7899 O O . GLY E 1 106 ? -116.026 127.065 425.654 1.00 66.61 106 GLY C O 1
ATOM 7900 N N . PRO E 1 107 ? -116.617 127.327 423.513 1.00 67.08 107 PRO C N 1
ATOM 7901 C CA . PRO E 1 107 ? -117.621 128.363 423.745 1.00 68.35 107 PRO C CA 1
ATOM 7902 C C . PRO E 1 107 ? -118.650 127.986 424.797 1.00 68.67 107 PRO C C 1
ATOM 7903 O O . PRO E 1 107 ? -119.235 128.887 425.400 1.00 69.69 107 PRO C O 1
ATOM 7907 N N . LEU E 1 108 ? -118.886 126.687 424.987 1.00 67.89 108 LEU C N 1
ATOM 7908 C CA . LEU E 1 108 ? -119.781 126.212 426.038 1.00 68.13 108 LEU C CA 1
ATOM 7909 C C . LEU E 1 108 ? -119.121 126.438 427.379 1.00 68.01 108 LEU C C 1
ATOM 7910 O O . LEU E 1 108 ? -119.635 127.166 428.236 1.00 68.90 108 LEU C O 1
ATOM 7915 N N . ASN E 1 109 ? -117.950 125.839 427.521 1.00 66.97 109 ASN C N 1
ATOM 7916 C CA . ASN E 1 109 ? -117.166 125.930 428.735 1.00 66.73 109 ASN C CA 1
ATOM 7917 C C . ASN E 1 109 ? -116.790 127.342 429.142 1.00 67.51 109 ASN C C 1
ATOM 7918 O O . ASN E 1 109 ? -116.317 127.541 430.246 1.00 67.54 109 ASN C O 1
ATOM 7923 N N . LEU E 1 110 ? -116.961 128.319 428.261 1.00 68.17 110 LEU C N 1
ATOM 7924 C CA . LEU E 1 110 ? -116.581 129.684 428.600 1.00 68.96 110 LEU C CA 1
ATOM 7925 C C . LEU E 1 110 ? -117.798 130.411 429.118 1.00 70.26 110 LEU C C 1
ATOM 7926 O O . LEU E 1 110 ? -117.803 131.641 429.246 1.00 71.20 110 LEU C O 1
ATOM 7931 N N . GLY E 1 111 ? -118.894 129.675 429.271 1.00 70.36 111 GLY C N 1
ATOM 7932 C CA . GLY E 1 111 ? -120.204 130.229 429.600 1.00 71.60 111 GLY C CA 1
ATOM 7933 C C . GLY E 1 111 ? -121.077 130.643 428.424 1.00 72.62 111 GLY C C 1
ATOM 7934 O O . GLY E 1 111 ? -122.056 130.019 428.045 1.00 73.86 111 GLY C O 1
ATOM 7935 N N . LEU E 1 112 ? -120.707 131.765 427.861 1.00 72.14 112 LEU C N 1
ATOM 7936 C CA . LEU E 1 112 ? -121.261 132.244 426.620 1.00 73.13 112 LEU C CA 1
ATOM 7937 C C . LEU E 1 112 ? -122.725 132.029 426.273 1.00 73.52 112 LEU C C 1
ATOM 7938 O O . LEU E 1 112 ? -123.351 132.965 425.789 1.00 73.18 112 LEU C O 1
ATOM 7943 N N . SER E 1 113 ? -123.245 130.826 426.482 1.00 74.48 113 SER C N 1
ATOM 7944 C CA . SER E 1 113 ? -124.605 130.451 426.070 1.00 74.60 113 SER C CA 1
ATOM 7945 C C . SER E 1 113 ? -124.648 129.882 424.692 1.00 74.00 113 SER C C 1
ATOM 7946 O O . SER E 1 113 ? -123.674 129.350 424.203 1.00 72.93 113 SER C O 1
ATOM 7949 N N . GLU E 1 114 ? -125.801 130.019 424.056 1.00 74.69 114 GLU C N 1
ATOM 7950 C CA . GLU E 1 114 ? -126.028 129.224 422.859 1.00 74.18 114 GLU C CA 1
ATOM 7951 C C . GLU E 1 114 ? -125.701 129.782 421.486 1.00 74.46 114 GLU C C 1
ATOM 7952 O O . GLU E 1 114 ? -125.052 129.127 420.747 1.00 73.53 114 GLU C O 1
ATOM 7954 N N . ALA E 1 115 ? -126.199 130.933 421.093 1.00 75.79 115 ALA C N 1
ATOM 7955 C CA . ALA E 1 115 ? -125.881 132.248 421.462 1.00 76.70 115 ALA C CA 1
ATOM 7956 C C . ALA E 1 115 ? -124.428 132.378 421.070 1.00 75.84 115 ALA C C 1
ATOM 7957 O O . ALA E 1 115 ? -124.055 132.153 419.905 1.00 75.49 115 ALA C O 1
ATOM 7959 N N . GLU E 1 116 ? -123.598 132.660 422.057 1.00 75.47 116 GLU C N 1
ATOM 7960 C CA . GLU E 1 116 ? -122.204 132.893 421.795 1.00 74.76 116 GLU C CA 1
ATOM 7961 C C . GLU E 1 116 ? -121.696 131.631 421.139 1.00 73.42 116 GLU C C 1
ATOM 7962 O O . GLU E 1 116 ? -120.824 131.686 420.271 1.00 72.99 116 GLU C O 1
ATOM 7968 N N . ALA E 1 117 ? -122.217 130.483 421.561 1.00 72.77 117 ALA C N 1
ATOM 7969 C CA . ALA E 1 117 ? -121.593 129.250 421.140 1.00 71.43 117 ALA C CA 1
ATOM 7970 C C . ALA E 1 117 ? -121.642 129.176 419.638 1.00 71.53 117 ALA C C 1
ATOM 7971 O O . ALA E 1 117 ? -120.644 128.989 418.979 1.00 70.86 117 ALA C O 1
ATOM 7973 N N . ARG E 1 118 ? -122.802 129.428 419.077 1.00 72.50 118 ARG C N 1
ATOM 7974 C CA . ARG E 1 118 ? -122.989 129.268 417.663 1.00 72.67 118 ARG C CA 1
ATOM 7975 C C . ARG E 1 118 ? -122.095 130.254 417.037 1.00 73.02 118 ARG C C 1
ATOM 7976 O O . ARG E 1 118 ? -121.355 129.921 416.128 1.00 72.47 118 ARG C O 1
ATOM 7984 N N . ALA E 1 119 ? -122.114 131.460 417.578 1.00 73.95 119 ALA C N 1
ATOM 7985 C CA . ALA E 1 119 ? -121.413 132.511 416.864 1.00 74.53 119 ALA C CA 1
ATOM 7986 C C . ALA E 1 119 ? -119.960 132.141 416.773 1.00 73.34 119 ALA C C 1
ATOM 7987 O O . ALA E 1 119 ? -119.364 132.183 415.709 1.00 73.23 119 ALA C O 1
ATOM 7989 N N . ARG E 1 120 ? -119.404 131.714 417.888 1.00 72.46 120 ARG C N 1
ATOM 7990 C CA . ARG E 1 120 ? -117.988 131.460 417.962 1.00 71.41 120 ARG C CA 1
ATOM 7991 C C . ARG E 1 120 ? -117.600 130.328 417.071 1.00 70.45 120 ARG C C 1
ATOM 7992 O O . ARG E 1 120 ? -116.636 130.418 416.333 1.00 70.13 120 ARG C O 1
ATOM 8000 N N . VAL E 1 121 ? -118.383 129.269 417.115 1.00 70.06 121 VAL C N 1
ATOM 8001 C CA . VAL E 1 121 ? -118.079 128.139 416.300 1.00 69.19 121 VAL C CA 1
ATOM 8002 C C . VAL E 1 121 ? -118.188 128.585 414.880 1.00 69.89 121 VAL C C 1
ATOM 8003 O O . VAL E 1 121 ? -117.363 128.251 414.071 1.00 69.39 121 VAL C O 1
ATOM 8007 N N . GLU E 1 122 ? -119.214 129.346 414.553 1.00 71.11 122 GLU C N 1
ATOM 8008 C CA . GLU E 1 122 ? -119.404 129.659 413.147 1.00 71.83 122 GLU C CA 1
ATOM 8009 C C . GLU E 1 122 ? -118.306 130.565 412.689 1.00 72.07 122 GLU C C 1
ATOM 8010 O O . GLU E 1 122 ? -117.781 130.441 411.613 1.00 72.01 122 GLU C O 1
ATOM 8016 N N . GLU E 1 123 ? -117.968 131.493 413.549 1.00 72.39 123 GLU C N 1
ATOM 8017 C CA . GLU E 1 123 ? -117.126 132.599 413.191 1.00 72.93 123 GLU C CA 1
ATOM 8018 C C . GLU E 1 123 ? -115.713 132.104 413.084 1.00 71.78 123 GLU C C 1
ATOM 8019 O O . GLU E 1 123 ? -114.951 132.621 412.292 1.00 72.04 123 GLU C O 1
ATOM 8025 N N . ALA E 1 124 ? -115.347 131.115 413.887 1.00 70.57 124 ALA C N 1
ATOM 8026 C CA . ALA E 1 124 ? -114.091 130.457 413.663 1.00 69.48 124 ALA C CA 1
ATOM 8027 C C . ALA E 1 124 ? -113.926 129.661 412.405 1.00 69.17 124 ALA C C 1
ATOM 8028 O O . ALA E 1 124 ? -113.240 130.049 411.465 1.00 69.43 124 ALA C O 1
ATOM 8030 N N . LEU E 1 125 ? -114.621 128.551 412.370 1.00 68.70 125 LEU C N 1
ATOM 8031 C CA . LEU E 1 125 ? -114.399 127.580 411.311 1.00 68.23 125 LEU C CA 1
ATOM 8032 C C . LEU E 1 125 ? -114.202 128.313 409.984 1.00 69.13 125 LEU C C 1
ATOM 8033 O O . LEU E 1 125 ? -113.611 127.780 409.038 1.00 68.82 125 LEU C O 1
ATOM 8038 N N . ALA E 1 126 ? -114.701 129.545 409.929 1.00 70.30 126 ALA C N 1
ATOM 8039 C CA . ALA E 1 126 ? -114.510 130.400 408.772 1.00 71.32 126 ALA C CA 1
ATOM 8040 C C . ALA E 1 126 ? -113.081 130.871 408.752 1.00 71.00 126 ALA C C 1
ATOM 8041 O O . ALA E 1 126 ? -112.384 130.716 407.752 1.00 70.97 126 ALA C O 1
ATOM 8043 N N . ALA E 1 127 ? -112.638 131.417 409.882 1.00 70.76 127 ALA C N 1
ATOM 8044 C CA . ALA E 1 127 ? -111.242 131.814 410.078 1.00 70.33 127 ALA C CA 1
ATOM 8045 C C . ALA E 1 127 ? -110.262 130.650 409.922 1.00 69.06 127 ALA C C 1
ATOM 8046 O O . ALA E 1 127 ? -109.061 130.815 410.072 1.00 68.60 127 ALA C O 1
ATOM 8048 N N . LEU E 1 128 ? -110.788 129.470 409.639 1.00 68.54 128 LEU C N 1
ATOM 8049 C CA . LEU E 1 128 ? -109.967 128.348 409.250 1.00 67.55 128 LEU C CA 1
ATOM 8050 C C . LEU E 1 128 ? -110.480 127.680 408.006 1.00 67.81 128 LEU C C 1
ATOM 8051 O O . LEU E 1 128 ? -110.096 126.540 407.732 1.00 67.00 128 LEU C O 1
ATOM 8056 N N . SER E 1 129 ? -111.348 128.375 407.276 1.00 68.98 129 SER C N 1
ATOM 8057 C CA . SER E 1 129 ? -111.684 127.956 405.938 1.00 69.44 129 SER C CA 1
ATOM 8058 C C . SER E 1 129 ? -112.092 126.506 405.783 1.00 68.67 129 SER C C 1
ATOM 8059 O O . SER E 1 129 ? -111.825 125.873 404.767 1.00 68.62 129 SER C O 1
ATOM 8062 N N . ILE E 1 130 ? -112.660 125.966 406.849 1.00 68.05 130 ILE C N 1
ATOM 8063 C CA . ILE E 1 130 ? -113.235 124.634 406.823 1.00 67.41 130 ILE C CA 1
ATOM 8064 C C . ILE E 1 130 ? -114.689 124.586 407.170 1.00 67.84 130 ILE C C 1
ATOM 8065 O O . ILE E 1 130 ? -115.165 123.582 407.678 1.00 67.17 130 ILE C O 1
ATOM 8070 N N . SER E 1 131 ? -115.389 125.681 406.893 1.00 69.02 131 SER C N 1
ATOM 8071 C CA . SER E 1 131 ? -116.759 125.837 407.335 1.00 69.58 131 SER C CA 1
ATOM 8072 C C . SER E 1 131 ? -117.640 124.785 406.667 1.00 69.53 131 SER C C 1
ATOM 8073 O O . SER E 1 131 ? -118.670 124.394 407.206 1.00 69.52 131 SER C O 1
ATOM 8076 N N . ASP E 1 132 ? -117.199 124.289 405.516 1.00 69.48 132 ASP C N 1
ATOM 8077 C CA . ASP E 1 132 ? -117.930 123.233 404.838 1.00 69.40 132 ASP C CA 1
ATOM 8078 C C . ASP E 1 132 ? -117.794 121.894 405.522 1.00 68.13 132 ASP C C 1
ATOM 8079 O O . ASP E 1 132 ? -118.312 120.903 405.011 1.00 67.95 132 ASP C O 1
ATOM 8084 N N . LEU E 1 133 ? -117.089 121.859 406.651 1.00 67.31 133 LEU C N 1
ATOM 8085 C CA . LEU E 1 133 ? -116.866 120.629 407.412 1.00 66.13 133 LEU C CA 1
ATOM 8086 C C . LEU E 1 133 ? -117.705 120.630 408.664 1.00 66.02 133 LEU C C 1
ATOM 8087 O O . LEU E 1 133 ? -117.544 119.794 409.552 1.00 65.13 133 LEU C O 1
ATOM 8092 N N . ARG E 1 134 ? -118.625 121.578 408.681 1.00 67.02 134 ARG C N 1
ATOM 8093 C CA . ARG E 1 134 ? -119.595 121.781 409.739 1.00 67.24 134 ARG C CA 1
ATOM 8094 C C . ARG E 1 134 ? -120.191 120.508 410.339 1.00 66.51 134 ARG C C 1
ATOM 8095 O O . ARG E 1 134 ? -120.387 120.468 411.541 1.00 66.22 134 ARG C O 1
ATOM 8103 N N . ASP E 1 135 ? -120.481 119.465 409.578 1.00 66.23 135 ASP C N 1
ATOM 8104 C CA . ASP E 1 135 ? -121.129 118.353 410.259 1.00 65.64 135 ASP C CA 1
ATOM 8105 C C . ASP E 1 135 ? -120.581 117.001 409.887 1.00 64.71 135 ASP C C 1
ATOM 8106 O O . ASP E 1 135 ? -121.284 115.996 409.953 1.00 64.44 135 ASP C O 1
ATOM 8111 N N . ARG E 1 136 ? -119.303 116.958 409.545 1.00 64.24 136 ARG C N 1
ATOM 8112 C CA . ARG E 1 136 ? -118.730 115.678 409.179 1.00 63.43 136 ARG C CA 1
ATOM 8113 C C . ARG E 1 136 ? -118.039 115.059 410.377 1.00 62.45 136 ARG C C 1
ATOM 8114 O O . ARG E 1 136 ? -117.256 115.719 411.049 1.00 62.28 136 ARG C O 1
ATOM 8122 N N . PRO E 1 137 ? -118.355 113.787 410.656 1.00 61.86 137 PRO C N 1
ATOM 8123 C CA . PRO E 1 137 ? -117.780 112.981 411.729 1.00 60.97 137 PRO C CA 1
ATOM 8124 C C . PRO E 1 137 ? -116.297 113.187 411.838 1.00 60.49 137 PRO C C 1
ATOM 8125 O O . PRO E 1 137 ? -115.629 113.146 410.825 1.00 60.51 137 PRO C O 1
ATOM 8129 N N . THR E 1 138 ? -115.789 113.401 413.039 1.00 60.10 138 THR C N 1
ATOM 8130 C CA . THR E 1 138 ? -114.374 113.680 413.212 1.00 59.69 138 THR C CA 1
ATOM 8131 C C . THR E 1 138 ? -113.394 112.571 412.851 1.00 58.98 138 THR C C 1
ATOM 8132 O O . THR E 1 138 ? -112.225 112.846 412.607 1.00 58.79 138 THR C O 1
ATOM 8136 N N . HIS E 1 139 ? -113.863 111.327 412.775 1.00 58.66 139 HIS C N 1
ATOM 8137 C CA . HIS E 1 139 ? -112.928 110.225 412.550 1.00 58.02 139 HIS C CA 1
ATOM 8138 C C . HIS E 1 139 ? -113.209 109.777 411.133 1.00 58.31 139 HIS C C 1
ATOM 8139 O O . HIS E 1 139 ? -113.052 108.613 410.772 1.00 57.97 139 HIS C O 1
ATOM 8146 N N . MET E 1 140 ? -113.688 110.738 410.355 1.00 59.03 140 MET C N 1
ATOM 8147 C CA . MET E 1 140 ? -113.691 110.672 408.915 1.00 59.46 140 MET C CA 1
ATOM 8148 C C . MET E 1 140 ? -113.149 112.020 408.472 1.00 59.99 140 MET C C 1
ATOM 8149 O O . MET E 1 140 ? -113.852 112.813 407.847 1.00 60.76 140 MET C O 1
ATOM 8154 N N . LEU E 1 141 ? -111.885 112.267 408.800 1.00 59.61 141 LEU C N 1
ATOM 8155 C CA . LEU E 1 141 ? -111.218 113.493 408.397 1.00 60.06 141 LEU C CA 1
ATOM 8156 C C . LEU E 1 141 ? -109.769 113.215 408.070 1.00 59.67 141 LEU C C 1
ATOM 8157 O O . LEU E 1 141 ? -109.174 112.287 408.614 1.00 58.95 141 LEU C O 1
ATOM 8162 N N . SER E 1 142 ? -109.201 114.006 407.168 1.00 60.19 142 SER C N 1
ATOM 8163 C CA . SER E 1 142 ? -107.796 113.846 406.868 1.00 59.89 142 SER C CA 1
ATOM 8164 C C . SER E 1 142 ? -107.028 114.680 407.881 1.00 59.63 142 SER C C 1
ATOM 8165 O O . SER E 1 142 ? -107.494 115.738 408.315 1.00 60.02 142 SER C O 1
ATOM 8168 N N . GLY E 1 143 ? -105.858 114.193 408.274 1.00 59.01 143 GLY C N 1
ATOM 8169 C CA . GLY E 1 143 ? -105.049 114.870 409.265 1.00 58.71 143 GLY C CA 1
ATOM 8170 C C . GLY E 1 143 ? -104.907 116.368 409.077 1.00 59.34 143 GLY C C 1
ATOM 8171 O O . GLY E 1 143 ? -104.592 117.110 410.012 1.00 59.23 143 GLY C O 1
ATOM 8172 N N . GLY E 1 144 ? -105.131 116.824 407.858 1.00 60.07 144 GLY C N 1
ATOM 8173 C CA . GLY E 1 144 ? -105.002 118.229 407.567 1.00 60.77 144 GLY C CA 1
ATOM 8174 C C . GLY E 1 144 ? -106.265 118.895 408.004 1.00 61.24 144 GLY C C 1
ATOM 8175 O O . GLY E 1 144 ? -106.300 120.096 408.196 1.00 61.75 144 GLY C O 1
ATOM 8176 N N . GLN E 1 145 ? -107.311 118.102 408.157 1.00 61.09 145 GLN C N 1
ATOM 8177 C CA . GLN E 1 145 ? -108.597 118.676 408.468 1.00 61.62 145 GLN C CA 1
ATOM 8178 C C . GLN E 1 145 ? -108.733 118.757 409.961 1.00 61.15 145 GLN C C 1
ATOM 8179 O O . GLN E 1 145 ? -109.090 119.815 410.501 1.00 61.61 145 GLN C O 1
ATOM 8185 N N . LYS E 1 146 ? -108.445 117.628 410.618 1.00 60.30 146 LYS C N 1
ATOM 8186 C CA . LYS E 1 146 ? -108.495 117.547 412.070 1.00 59.82 146 LYS C CA 1
ATOM 8187 C C . LYS E 1 146 ? -107.711 118.685 412.682 1.00 59.93 146 LYS C C 1
ATOM 8188 O O . LYS E 1 146 ? -108.186 119.347 413.584 1.00 60.15 146 LYS C O 1
ATOM 8194 N N . ARG E 1 147 ? -106.522 118.935 412.165 1.00 59.84 147 ARG C N 1
ATOM 8195 C CA . ARG E 1 147 ? -105.724 120.002 412.694 1.00 59.96 147 ARG C CA 1
ATOM 8196 C C . ARG E 1 147 ? -106.379 121.367 412.541 1.00 60.88 147 ARG C C 1
ATOM 8197 O O . ARG E 1 147 ? -106.284 122.174 413.444 1.00 61.00 147 ARG C O 1
ATOM 8205 N N . ARG E 1 148 ? -107.053 121.651 411.438 1.00 61.59 148 ARG C N 1
ATOM 8206 C CA . ARG E 1 148 ? -107.726 122.943 411.368 1.00 62.54 148 ARG C CA 1
ATOM 8207 C C . ARG E 1 148 ? -109.012 122.923 412.133 1.00 62.73 148 ARG C C 1
ATOM 8208 O O . ARG E 1 148 ? -109.576 123.968 412.433 1.00 63.46 148 ARG C O 1
ATOM 8216 N N . VAL E 1 149 ? -109.500 121.730 412.431 1.00 62.15 149 VAL C N 1
ATOM 8217 C CA . VAL E 1 149 ? -110.594 121.627 413.372 1.00 62.23 149 VAL C CA 1
ATOM 8218 C C . VAL E 1 149 ? -110.064 121.993 414.755 1.00 61.88 149 VAL C C 1
ATOM 8219 O O . VAL E 1 149 ? -110.596 122.887 415.399 1.00 62.44 149 VAL C O 1
ATOM 8223 N N . ALA E 1 150 ? -108.985 121.330 415.178 1.00 61.03 150 ALA C N 1
ATOM 8224 C CA . ALA E 1 150 ? -108.343 121.577 416.475 1.00 60.66 150 ALA C CA 1
ATOM 8225 C C . ALA E 1 150 ? -107.878 123.006 416.687 1.00 61.21 150 ALA C C 1
ATOM 8226 O O . ALA E 1 150 ? -108.021 123.541 417.783 1.00 61.35 150 ALA C O 1
ATOM 8228 N N . ILE E 1 151 ? -107.297 123.611 415.660 1.00 61.55 151 ILE C N 1
ATOM 8229 C CA . ILE E 1 151 ? -106.903 125.012 415.726 1.00 62.19 151 ILE C CA 1
ATOM 8230 C C . ILE E 1 151 ? -108.138 125.899 415.740 1.00 63.18 151 ILE C C 1
ATOM 8231 O O . ILE E 1 151 ? -108.096 127.034 416.194 1.00 63.76 151 ILE C O 1
ATOM 8236 N N . ALA E 1 152 ? -109.249 125.375 415.243 1.00 63.41 152 ALA C N 1
ATOM 8237 C CA . ALA E 1 152 ? -110.495 126.124 415.279 1.00 64.38 152 ALA C CA 1
ATOM 8238 C C . ALA E 1 152 ? -111.205 125.903 416.609 1.00 64.25 152 ALA C C 1
ATOM 8239 O O . ALA E 1 152 ? -111.958 126.760 417.071 1.00 65.05 152 ALA C O 1
ATOM 8241 N N . GLY E 1 153 ? -110.957 124.740 417.208 1.00 63.31 153 GLY C N 1
ATOM 8242 C CA . GLY E 1 153 ? -111.427 124.440 418.542 1.00 63.11 153 GLY C CA 1
ATOM 8243 C C . GLY E 1 153 ? -110.853 125.459 419.495 1.00 63.35 153 GLY C C 1
ATOM 8244 O O . GLY E 1 153 ? -111.503 125.898 420.442 1.00 63.80 153 GLY C O 1
ATOM 8245 N N . ALA E 1 154 ? -109.624 125.862 419.220 1.00 63.11 154 ALA C N 1
ATOM 8246 C CA . ALA E 1 154 ? -108.939 126.810 420.072 1.00 63.29 154 ALA C CA 1
ATOM 8247 C C . ALA E 1 154 ? -109.264 128.274 419.740 1.00 64.40 154 ALA C C 1
ATOM 8248 O O . ALA E 1 154 ? -109.475 129.074 420.647 1.00 64.91 154 ALA C O 1
ATOM 8250 N N . VAL E 1 155 ? -109.313 128.639 418.460 1.00 64.86 155 VAL C N 1
ATOM 8251 C CA . VAL E 1 155 ? -109.526 130.046 418.112 1.00 65.97 155 VAL C CA 1
ATOM 8252 C C . VAL E 1 155 ? -110.952 130.439 418.338 1.00 66.87 155 VAL C C 1
ATOM 8253 O O . VAL E 1 155 ? -111.328 131.574 418.056 1.00 67.93 155 VAL C O 1
ATOM 8257 N N . ALA E 1 156 ? -111.745 129.479 418.812 1.00 66.49 156 ALA C N 1
ATOM 8258 C CA . ALA E 1 156 ? -113.165 129.683 419.078 1.00 67.29 156 ALA C CA 1
ATOM 8259 C C . ALA E 1 156 ? -113.388 130.139 420.500 1.00 67.56 156 ALA C C 1
ATOM 8260 O O . ALA E 1 156 ? -114.526 130.151 420.955 1.00 68.11 156 ALA C O 1
ATOM 8262 N N . MET E 1 157 ? -112.312 130.488 421.209 1.00 67.19 157 MET C N 1
ATOM 8263 C CA . MET E 1 157 ? -112.460 131.054 422.540 1.00 67.57 157 MET C CA 1
ATOM 8264 C C . MET E 1 157 ? -112.067 132.540 422.517 1.00 68.46 157 MET C C 1
ATOM 8265 O O . MET E 1 157 ? -111.945 133.164 423.560 1.00 68.81 157 MET C O 1
ATOM 8270 N N . ARG E 1 158 ? -111.875 133.082 421.319 1.00 68.87 158 ARG C N 1
ATOM 8271 C CA . ARG E 1 158 ? -111.500 134.483 421.163 1.00 69.78 158 ARG C CA 1
ATOM 8272 C C . ARG E 1 158 ? -110.349 134.895 422.075 1.00 69.40 158 ARG C C 1
ATOM 8273 O O . ARG E 1 158 ? -110.482 135.843 422.859 1.00 70.15 158 ARG C O 1
ATOM 8281 N N . PRO E 1 159 ? -109.175 134.135 421.951 1.00 68.23 159 PRO C N 1
ATOM 8282 C CA . PRO E 1 159 ? -108.101 134.574 422.850 1.00 67.94 159 PRO C CA 1
ATOM 8283 C C . PRO E 1 159 ? -107.115 135.547 422.213 1.00 68.25 159 PRO C C 1
ATOM 8284 O O . PRO E 1 159 ? -107.213 135.829 421.019 1.00 68.66 159 PRO C O 1
ATOM 8288 N N . GLU E 1 160 ? -106.175 136.050 423.007 1.00 68.10 160 GLU C N 1
ATOM 8289 C CA . GLU E 1 160 ? -105.177 136.990 422.512 1.00 68.38 160 GLU C CA 1
ATOM 8290 C C . GLU E 1 160 ? -103.861 136.285 422.201 1.00 67.27 160 GLU C C 1
ATOM 8291 O O . GLU E 1 160 ? -103.082 136.746 421.367 1.00 67.37 160 GLU C O 1
ATOM 8297 N N . VAL E 1 161 ? -103.621 135.166 422.876 1.00 66.27 161 VAL C N 1
ATOM 8298 C CA . VAL E 1 161 ? -102.400 134.397 422.673 1.00 65.21 161 VAL C CA 1
ATOM 8299 C C . VAL E 1 161 ? -102.726 132.929 422.458 1.00 64.37 161 VAL C C 1
ATOM 8300 O O . VAL E 1 161 ? -103.356 132.276 423.279 1.00 64.12 161 VAL C O 1
ATOM 8304 N N . LEU E 1 162 ? -102.277 132.427 421.323 1.00 64.82 162 LEU C N 1
ATOM 8305 C CA . LEU E 1 162 ? -102.527 131.064 420.907 1.00 64.09 162 LEU C CA 1
ATOM 8306 C C . LEU E 1 162 ? -101.207 130.316 420.770 1.00 63.15 162 LEU C C 1
ATOM 8307 O O . LEU E 1 162 ? -100.328 130.737 420.028 1.00 63.21 162 LEU C O 1
ATOM 8312 N N . LEU E 1 163 ? -101.073 129.203 421.475 1.00 81.69 163 LEU C N 1
ATOM 8313 C CA . LEU E 1 163 ? -99.818 128.474 421.499 1.00 69.15 163 LEU C CA 1
ATOM 8314 C C . LEU E 1 163 ? -99.927 127.200 420.679 1.00 68.59 163 LEU C C 1
ATOM 8315 O O . LEU E 1 163 ? -100.609 126.261 421.062 1.00 68.26 163 LEU C O 1
ATOM 8320 N N . LEU E 1 164 ? -99.242 127.166 419.548 1.00 60.06 164 LEU C N 1
ATOM 8321 C CA . LEU E 1 164 ? -99.333 126.024 418.657 1.00 59.64 164 LEU C CA 1
ATOM 8322 C C . LEU E 1 164 ? -98.046 125.220 418.695 1.00 58.87 164 LEU C C 1
ATOM 8323 O O . LEU E 1 164 ? -97.007 125.712 418.301 1.00 58.92 164 LEU C O 1
ATOM 8328 N N . ASP E 1 165 ? -98.091 123.966 419.025 1.00 58.23 165 ASP C N 1
ATOM 8329 C CA . ASP E 1 165 ? -96.848 123.275 418.996 1.00 57.62 165 ASP C CA 1
ATOM 8330 C C . ASP E 1 165 ? -96.701 122.551 417.664 1.00 57.53 165 ASP C C 1
ATOM 8331 O O . ASP E 1 165 ? -97.496 121.707 417.315 1.00 57.43 165 ASP C O 1
ATOM 8336 N N . GLU E 1 166 ? -95.676 122.894 416.907 1.00 57.62 166 GLU C N 1
ATOM 8337 C CA . GLU E 1 166 ? -95.407 122.201 415.670 1.00 57.58 166 GLU C CA 1
ATOM 8338 C C . GLU E 1 166 ? -96.628 122.164 414.788 1.00 58.05 166 GLU C C 1
ATOM 8339 O O . GLU E 1 166 ? -97.048 121.111 414.352 1.00 57.82 166 GLU C O 1
ATOM 8345 N N . PRO E 1 167 ? -97.206 123.406 414.511 1.00 58.80 167 PRO C N 1
ATOM 8346 C CA . PRO E 1 167 ? -98.539 123.303 413.913 1.00 59.24 167 PRO C CA 1
ATOM 8347 C C . PRO E 1 167 ? -98.547 122.557 412.627 1.00 59.30 167 PRO C C 1
ATOM 8348 O O . PRO E 1 167 ? -99.419 121.739 412.447 1.00 59.19 167 PRO C O 1
ATOM 8352 N N . THR E 1 168 ? -97.613 122.820 411.736 1.00 59.52 168 THR C N 1
ATOM 8353 C CA . THR E 1 168 ? -97.682 122.198 410.423 1.00 59.73 168 THR C CA 1
ATOM 8354 C C . THR E 1 168 ? -96.985 120.869 410.433 1.00 59.02 168 THR C C 1
ATOM 8355 O O . THR E 1 168 ? -96.008 120.676 409.735 1.00 59.04 168 THR C O 1
ATOM 8359 N N . ALA E 1 169 ? -97.501 119.943 411.207 1.00 58.44 169 ALA C N 1
ATOM 8360 C CA . ALA E 1 169 ? -96.800 118.722 411.421 1.00 57.77 169 ALA C CA 1
ATOM 8361 C C . ALA E 1 169 ? -97.338 117.724 410.487 1.00 57.83 169 ALA C C 1
ATOM 8362 O O . ALA E 1 169 ? -98.488 117.356 410.590 1.00 62.89 169 ALA C O 1
ATOM 8364 N N . GLY E 1 170 ? -96.489 117.245 409.599 1.00 57.87 170 GLY C N 1
ATOM 8365 C CA . GLY E 1 170 ? -96.815 116.101 408.778 1.00 57.86 170 GLY C CA 1
ATOM 8366 C C . GLY E 1 170 ? -97.781 116.449 407.692 1.00 58.57 170 GLY C C 1
ATOM 8367 O O . GLY E 1 170 ? -98.390 115.596 407.071 1.00 58.64 170 GLY C O 1
ATOM 8368 N N . LEU E 1 171 ? -97.934 117.730 407.478 1.00 59.15 171 LEU C N 1
ATOM 8369 C CA . LEU E 1 171 ? -98.818 118.192 406.438 1.00 59.95 171 LEU C CA 1
ATOM 8370 C C . LEU E 1 171 ? -98.022 118.235 405.174 1.00 60.46 171 LEU C C 1
ATOM 8371 O O . LEU E 1 171 ? -96.802 118.216 405.208 1.00 60.25 171 LEU C O 1
ATOM 8376 N N . ASP E 1 172 ? -98.718 118.308 404.055 1.00 61.18 172 ASP C N 1
ATOM 8377 C CA . ASP E 1 172 ? -98.096 118.623 402.788 1.00 61.90 172 ASP C CA 1
ATOM 8378 C C . ASP E 1 172 ? -97.635 120.083 402.758 1.00 62.46 172 ASP C C 1
ATOM 8379 O O . ASP E 1 172 ? -98.202 120.959 403.452 1.00 62.56 172 ASP C O 1
ATOM 8384 N N . LEU E 1 173 ? -96.801 120.369 401.774 1.00 63.03 173 LEU C N 1
ATOM 8385 C CA . LEU E 1 173 ? -96.411 121.752 401.641 1.00 63.67 173 LEU C CA 1
ATOM 8386 C C . LEU E 1 173 ? -97.520 122.557 400.988 1.00 64.65 173 LEU C C 1
ATOM 8387 O O . LEU E 1 173 ? -97.557 123.780 401.041 1.00 65.23 173 LEU C O 1
ATOM 8392 N N . ALA E 1 174 ? -98.469 121.852 400.419 1.00 64.83 174 ALA C N 1
ATOM 8393 C CA . ALA E 1 174 ? -99.693 122.487 400.002 1.00 65.65 174 ALA C CA 1
ATOM 8394 C C . ALA E 1 174 ? -100.400 122.798 401.284 1.00 65.16 174 ALA C C 1
ATOM 8395 O O . ALA E 1 174 ? -100.910 123.900 401.517 1.00 65.72 174 ALA C O 1
ATOM 8397 N N . GLY E 1 175 ? -100.421 121.792 402.139 1.00 64.14 175 GLY C N 1
ATOM 8398 C CA . GLY E 1 175 ? -101.006 121.938 403.445 1.00 63.60 175 GLY C CA 1
ATOM 8399 C C . GLY E 1 175 ? -100.395 123.140 404.114 1.00 63.71 175 GLY C C 1
ATOM 8400 O O . GLY E 1 175 ? -101.096 124.062 404.527 1.00 64.14 175 GLY C O 1
ATOM 8401 N N . THR E 1 176 ? -99.077 123.145 404.189 1.00 63.37 176 THR C N 1
ATOM 8402 C CA . THR E 1 176 ? -98.426 124.232 404.850 1.00 63.43 176 THR C CA 1
ATOM 8403 C C . THR E 1 176 ? -98.857 125.550 404.254 1.00 64.56 176 THR C C 1
ATOM 8404 O O . THR E 1 176 ? -99.252 126.401 404.996 1.00 64.72 176 THR C O 1
ATOM 8408 N N . GLU E 1 177 ? -98.803 125.729 402.940 1.00 65.39 177 GLU C N 1
ATOM 8409 C CA . GLU E 1 177 ? -99.307 126.972 402.329 1.00 66.58 177 GLU C CA 1
ATOM 8410 C C . GLU E 1 177 ? -100.628 127.446 402.930 1.00 66.85 177 GLU C C 1
ATOM 8411 O O . GLU E 1 177 ? -100.756 128.538 403.553 1.00 67.20 177 GLU C O 1
ATOM 8417 N N . GLN E 1 178 ? -101.623 126.606 402.714 1.00 66.74 178 GLN C N 1
ATOM 8418 C CA . GLN E 1 178 ? -102.960 126.976 403.101 1.00 67.12 178 GLN C CA 1
ATOM 8419 C C . GLN E 1 178 ? -102.973 127.370 404.548 1.00 66.57 178 GLN C C 1
ATOM 8420 O O . GLN E 1 178 ? -103.423 128.441 404.892 1.00 67.21 178 GLN C O 1
ATOM 8426 N N . LEU E 1 179 ? -102.404 126.522 405.386 1.00 65.45 179 LEU C N 1
ATOM 8427 C CA . LEU E 1 179 ? -102.467 126.745 406.814 1.00 64.89 179 LEU C CA 1
ATOM 8428 C C . LEU E 1 179 ? -101.859 128.046 407.191 1.00 65.32 179 LEU C C 1
ATOM 8429 O O . LEU E 1 179 ? -102.452 128.842 407.894 1.00 65.68 179 LEU C O 1
ATOM 8434 N N . LEU E 1 180 ? -100.644 128.254 406.716 1.00 65.31 180 LEU C N 1
ATOM 8435 C CA . LEU E 1 180 ? -99.896 129.455 406.994 1.00 65.70 180 LEU C CA 1
ATOM 8436 C C . LEU E 1 180 ? -100.766 130.643 406.802 1.00 66.82 180 LEU C C 1
ATOM 8437 O O . LEU E 1 180 ? -100.903 131.423 407.727 1.00 66.94 180 LEU C O 1
ATOM 8442 N N . THR E 1 181 ? -101.402 130.751 405.640 1.00 67.69 181 THR C N 1
ATOM 8443 C CA . THR E 1 181 ? -102.199 131.962 405.419 1.00 68.90 181 THR C CA 1
ATOM 8444 C C . THR E 1 181 ? -103.129 132.406 406.565 1.00 68.95 181 THR C C 1
ATOM 8445 O O . THR E 1 181 ? -103.042 133.515 407.068 1.00 69.48 181 THR C O 1
ATOM 8449 N N . LEU E 1 182 ? -103.983 131.497 406.985 1.00 68.41 182 LEU C N 1
ATOM 8450 C CA . LEU E 1 182 ? -105.048 131.716 407.934 1.00 68.52 182 LEU C CA 1
ATOM 8451 C C . LEU E 1 182 ? -104.438 132.064 409.254 1.00 67.95 182 LEU C C 1
ATOM 8452 O O . LEU E 1 182 ? -104.937 132.926 409.988 1.00 68.46 182 LEU C O 1
ATOM 8457 N N . LEU E 1 183 ? -103.326 131.399 409.527 1.00 66.95 183 LEU C N 1
ATOM 8458 C CA . LEU E 1 183 ? -102.527 131.757 410.668 1.00 66.44 183 LEU C CA 1
ATOM 8459 C C . LEU E 1 183 ? -102.194 133.236 410.589 1.00 67.38 183 LEU C C 1
ATOM 8460 O O . LEU E 1 183 ? -102.314 133.950 411.583 1.00 67.55 183 LEU C O 1
ATOM 8465 N N . ARG E 1 184 ? -101.823 133.723 409.416 1.00 68.09 184 ARG C N 1
ATOM 8466 C CA . ARG E 1 184 ? -101.540 135.144 409.312 1.00 69.07 184 ARG C CA 1
ATOM 8467 C C . ARG E 1 184 ? -102.803 135.952 409.401 1.00 70.13 184 ARG C C 1
ATOM 8468 O O . ARG E 1 184 ? -102.789 137.080 409.897 1.00 70.79 184 ARG C O 1
ATOM 8476 N N . GLY E 1 185 ? -103.892 135.372 408.918 1.00 70.34 185 GLY C N 1
ATOM 8477 C CA . GLY E 1 185 ? -105.175 136.026 409.011 1.00 71.35 185 GLY C CA 1
ATOM 8478 C C . GLY E 1 185 ? -105.447 136.263 410.477 1.00 71.03 185 GLY C C 1
ATOM 8479 O O . GLY E 1 185 ? -106.006 137.293 410.863 1.00 71.96 185 GLY C O 1
ATOM 8480 N N . LEU E 1 186 ? -105.037 135.305 411.303 1.00 69.77 186 LEU C N 1
ATOM 8481 C CA . LEU E 1 186 ? -105.212 135.461 412.728 1.00 69.44 186 LEU C CA 1
ATOM 8482 C C . LEU E 1 186 ? -104.413 136.662 413.157 1.00 69.88 186 LEU C C 1
ATOM 8483 O O . LEU E 1 186 ? -104.949 137.579 413.754 1.00 70.66 186 LEU C O 1
ATOM 8488 N N . ARG E 1 187 ? -103.140 136.697 412.789 1.00 69.49 187 ARG C N 1
ATOM 8489 C CA . ARG E 1 187 ? -102.288 137.798 413.217 1.00 69.85 187 ARG C CA 1
ATOM 8490 C C . ARG E 1 187 ? -102.737 139.067 412.463 1.00 71.34 187 ARG C C 1
ATOM 8491 O O . ARG E 1 187 ? -102.330 140.177 412.787 1.00 71.96 187 ARG C O 1
ATOM 8499 N N . ALA E 1 188 ? -103.620 138.914 411.490 1.00 71.98 188 ALA C N 1
ATOM 8500 C CA . ALA E 1 188 ? -104.280 140.082 410.950 1.00 73.48 188 ALA C CA 1
ATOM 8501 C C . ALA E 1 188 ? -105.358 140.531 411.927 1.00 74.00 188 ALA C C 1
ATOM 8502 O O . ALA E 1 188 ? -105.606 141.734 412.075 1.00 75.13 188 ALA C O 1
ATOM 8504 N N . ALA E 1 189 ? -105.998 139.562 412.591 1.00 73.21 189 ALA C N 1
ATOM 8505 C CA . ALA E 1 189 ? -107.089 139.858 413.529 1.00 73.68 189 ALA C CA 1
ATOM 8506 C C . ALA E 1 189 ? -106.558 140.690 414.679 1.00 73.77 189 ALA C C 1
ATOM 8507 O O . ALA E 1 189 ? -107.238 141.571 415.189 1.00 74.76 189 ALA C O 1
ATOM 8509 N N . GLY E 1 190 ? -105.317 140.415 415.055 1.00 72.79 190 GLY C N 1
ATOM 8510 C CA . GLY E 1 190 ? -104.697 141.039 416.202 1.00 72.69 190 GLY C CA 1
ATOM 8511 C C . GLY E 1 190 ? -104.092 139.949 417.061 1.00 71.24 190 GLY C C 1
ATOM 8512 O O . GLY E 1 190 ? -103.124 140.185 417.779 1.00 70.79 190 GLY C O 1
ATOM 8513 N N . MET E 1 191 ? -104.665 138.752 416.972 1.00 70.54 191 MET C N 1
ATOM 8514 C CA . MET E 1 191 ? -104.270 137.639 417.817 1.00 69.25 191 MET C CA 1
ATOM 8515 C C . MET E 1 191 ? -102.799 137.395 417.720 1.00 68.42 191 MET C C 1
ATOM 8516 O O . MET E 1 191 ? -102.247 137.379 416.629 1.00 68.44 191 MET C O 1
ATOM 8521 N N . THR E 1 192 ? -102.181 137.211 418.880 1.00 67.75 192 THR C N 1
ATOM 8522 C CA . THR E 1 192 ? -100.758 136.983 419.012 1.00 66.95 192 THR C CA 1
ATOM 8523 C C . THR E 1 192 ? -100.474 135.502 419.018 1.00 65.76 192 THR C C 1
ATOM 8524 O O . THR E 1 192 ? -101.112 134.775 419.748 1.00 65.36 192 THR C O 1
ATOM 8528 N N . LEU E 1 193 ? -99.535 135.035 418.215 1.00 65.24 193 LEU C N 1
ATOM 8529 C CA . LEU E 1 193 ? -99.271 133.605 418.190 1.00 64.18 193 LEU C CA 1
ATOM 8530 C C . LEU E 1 193 ? -97.938 133.299 418.847 1.00 63.37 193 LEU C C 1
ATOM 8531 O O . LEU E 1 193 ? -97.127 134.184 419.075 1.00 63.62 193 LEU C O 1
ATOM 8536 N N . VAL E 1 194 ? -97.726 132.036 419.164 1.00 70.92 194 VAL C N 1
ATOM 8537 C CA . VAL E 1 194 ? -96.477 131.564 419.733 1.00 70.12 194 VAL C CA 1
ATOM 8538 C C . VAL E 1 194 ? -96.411 130.128 419.288 1.00 69.36 194 VAL C C 1
ATOM 8539 O O . VAL E 1 194 ? -97.151 129.289 419.768 1.00 69.02 194 VAL C O 1
ATOM 8543 N N . PHE E 1 195 ? -95.572 129.838 418.318 1.00 60.68 195 PHE C N 1
ATOM 8544 C CA . PHE E 1 195 ? -95.468 128.466 417.879 1.00 60.01 195 PHE C CA 1
ATOM 8545 C C . PHE E 1 195 ? -94.079 127.934 418.179 1.00 59.31 195 PHE C C 1
ATOM 8546 O O . PHE E 1 195 ? -93.145 128.700 418.383 1.00 61.89 195 PHE C O 1
ATOM 8554 N N . SER E 1 196 ? -93.964 126.618 418.270 1.00 58.62 196 SER C N 1
ATOM 8555 C CA . SER E 1 196 ? -92.694 125.976 418.523 1.00 58.00 196 SER C CA 1
ATOM 8556 C C . SER E 1 196 ? -92.346 125.198 417.270 1.00 57.87 196 SER C C 1
ATOM 8557 O O . SER E 1 196 ? -93.105 124.352 416.847 1.00 57.75 196 SER C O 1
ATOM 8560 N N . THR E 1 197 ? -91.210 125.476 416.655 1.00 57.93 197 THR C N 1
ATOM 8561 C CA . THR E 1 197 ? -90.860 124.782 415.430 1.00 57.91 197 THR C CA 1
ATOM 8562 C C . THR E 1 197 ? -89.457 124.233 415.515 1.00 57.45 197 THR C C 1
ATOM 8563 O O . THR E 1 197 ? -88.800 124.384 416.533 1.00 57.14 197 THR C O 1
ATOM 8567 N N . HIS E 1 198 ? -89.020 123.571 414.449 1.00 57.46 198 HIS C N 1
ATOM 8568 C CA . HIS E 1 198 ? -87.620 123.186 414.263 1.00 57.22 198 HIS C CA 1
ATOM 8569 C C . HIS E 1 198 ? -87.233 123.442 412.801 1.00 57.78 198 HIS C C 1
ATOM 8570 O O . HIS E 1 198 ? -86.184 123.011 412.330 1.00 57.71 198 HIS C O 1
ATOM 8577 N N . ASP E 1 199 ? -88.106 124.140 412.087 1.00 58.40 199 ASP C N 1
ATOM 8578 C CA . ASP E 1 199 ? -87.902 124.385 410.676 1.00 59.03 199 ASP C CA 1
ATOM 8579 C C . ASP E 1 199 ? -87.620 125.868 410.486 1.00 59.69 199 ASP C C 1
ATOM 8580 O O . ASP E 1 199 ? -88.433 126.732 410.832 1.00 60.03 199 ASP C O 1
ATOM 8585 N N . VAL E 1 200 ? -86.447 126.153 409.937 1.00 59.93 200 VAL C N 1
ATOM 8586 C CA . VAL E 1 200 ? -85.990 127.525 409.765 1.00 60.55 200 VAL C CA 1
ATOM 8587 C C . VAL E 1 200 ? -86.721 128.267 408.648 1.00 61.50 200 VAL C C 1
ATOM 8588 O O . VAL E 1 200 ? -86.987 129.463 408.779 1.00 62.05 200 VAL C O 1
ATOM 8592 N N . GLU E 1 201 ? -87.047 127.567 407.557 1.00 61.76 201 GLU C N 1
ATOM 8593 C CA . GLU E 1 201 ? -87.798 128.176 406.445 1.00 62.72 201 GLU C CA 1
ATOM 8594 C C . GLU E 1 201 ? -89.257 128.394 406.859 1.00 62.81 201 GLU C C 1
ATOM 8595 O O . GLU E 1 201 ? -89.893 129.362 406.428 1.00 63.88 201 GLU C O 1
ATOM 8601 N N . LEU E 1 202 ? -89.779 127.505 407.704 1.00 62.02 202 LEU C N 1
ATOM 8602 C CA . LEU E 1 202 ? -91.118 127.688 408.255 1.00 62.05 202 LEU C CA 1
ATOM 8603 C C . LEU E 1 202 ? -91.189 128.982 409.064 1.00 62.35 202 LEU C C 1
ATOM 8604 O O . LEU E 1 202 ? -92.153 129.767 408.930 1.00 63.02 202 LEU C O 1
ATOM 8609 N N . ALA E 1 203 ? -90.153 129.172 409.894 1.00 61.88 203 ALA C N 1
ATOM 8610 C CA . ALA E 1 203 ? -90.045 130.274 410.850 1.00 62.03 203 ALA C CA 1
ATOM 8611 C C . ALA E 1 203 ? -89.781 131.598 410.148 1.00 63.01 203 ALA C C 1
ATOM 8612 O O . ALA E 1 203 ? -90.101 132.674 410.664 1.00 63.46 203 ALA C O 1
ATOM 8614 N N . ALA E 1 204 ? -89.201 131.499 408.958 1.00 63.39 204 ALA C N 1
ATOM 8615 C CA . ALA E 1 204 ? -88.934 132.652 408.124 1.00 64.41 204 ALA C CA 1
ATOM 8616 C C . ALA E 1 204 ? -90.228 133.218 407.582 1.00 65.28 204 ALA C C 1
ATOM 8617 O O . ALA E 1 204 ? -90.375 134.431 407.444 1.00 66.13 204 ALA C O 1
ATOM 8619 N N . ALA E 1 205 ? -91.165 132.320 407.285 1.00 65.09 205 ALA C N 1
ATOM 8620 C CA . ALA E 1 205 ? -92.446 132.680 406.678 1.00 65.92 205 ALA C CA 1
ATOM 8621 C C . ALA E 1 205 ? -93.428 133.370 407.650 1.00 66.08 205 ALA C C 1
ATOM 8622 O O . ALA E 1 205 ? -93.927 134.460 407.375 1.00 67.06 205 ALA C O 1
ATOM 8624 N N . LEU E 1 206 ? -93.695 132.757 408.793 1.00 65.20 206 LEU C N 1
ATOM 8625 C CA . LEU E 1 206 ? -94.681 133.331 409.703 1.00 65.40 206 LEU C CA 1
ATOM 8626 C C . LEU E 1 206 ? -94.156 134.287 410.802 1.00 65.39 206 LEU C C 1
ATOM 8627 O O . LEU E 1 206 ? -94.750 135.339 411.029 1.00 66.17 206 LEU C O 1
ATOM 8632 N N . ALA E 1 207 ? -93.057 133.942 411.470 1.00 64.59 207 ALA C N 1
ATOM 8633 C CA . ALA E 1 207 ? -92.613 134.664 412.670 1.00 64.45 207 ALA C CA 1
ATOM 8634 C C . ALA E 1 207 ? -92.191 136.134 412.494 1.00 65.36 207 ALA C C 1
ATOM 8635 O O . ALA E 1 207 ? -91.530 136.479 411.519 1.00 65.81 207 ALA C O 1
ATOM 8637 N N . ASP E 1 208 ? -92.575 136.986 413.451 1.00 65.68 208 ASP C N 1
ATOM 8638 C CA . ASP E 1 208 ? -92.014 138.335 413.579 1.00 66.39 208 ASP C CA 1
ATOM 8639 C C . ASP E 1 208 ? -90.830 138.326 414.516 1.00 65.70 208 ASP C C 1
ATOM 8640 O O . ASP E 1 208 ? -89.911 139.119 414.372 1.00 66.03 208 ASP C O 1
ATOM 8645 N N . ARG E 1 209 ? -90.883 137.448 415.507 1.00 64.78 209 ARG C N 1
ATOM 8646 C CA . ARG E 1 209 ? -89.837 137.347 416.515 1.00 64.10 209 ARG C CA 1
ATOM 8647 C C . ARG E 1 209 ? -89.428 135.887 416.622 1.00 63.03 209 ARG C C 1
ATOM 8648 O O . ARG E 1 209 ? -90.241 134.997 416.379 1.00 62.76 209 ARG C O 1
ATOM 8656 N N . VAL E 1 210 ? -88.170 135.631 416.961 1.00 62.46 210 VAL C N 1
ATOM 8657 C CA . VAL E 1 210 ? -87.672 134.259 417.021 1.00 61.53 210 VAL C CA 1
ATOM 8658 C C . VAL E 1 210 ? -86.674 133.891 418.120 1.00 60.81 210 VAL C C 1
ATOM 8659 O O . VAL E 1 210 ? -85.607 134.484 418.191 1.00 60.90 210 VAL C O 1
ATOM 8663 N N . ALA E 1 211 ? -87.026 132.934 418.979 1.00 60.15 211 ALA C N 1
ATOM 8664 C CA . ALA E 1 211 ? -86.190 132.569 420.126 1.00 59.54 211 ALA C CA 1
ATOM 8665 C C . ALA E 1 211 ? -85.625 131.141 420.225 1.00 58.71 211 ALA C C 1
ATOM 8666 O O . ALA E 1 211 ? -86.346 130.215 420.587 1.00 58.32 211 ALA C O 1
ATOM 8668 N N . LEU E 1 212 ? -84.333 130.977 419.946 1.00 58.48 212 LEU C N 1
ATOM 8669 C CA . LEU E 1 212 ? -83.721 129.651 419.845 1.00 57.82 212 LEU C CA 1
ATOM 8670 C C . LEU E 1 212 ? -83.702 128.874 421.152 1.00 57.23 212 LEU C C 1
ATOM 8671 O O . LEU E 1 212 ? -83.941 129.437 422.214 1.00 57.32 212 LEU C O 1
ATOM 8676 N N . PHE E 1 213 ? -83.416 127.579 421.065 1.00 56.70 213 PHE C N 1
ATOM 8677 C CA . PHE E 1 213 ? -83.427 126.712 422.237 1.00 56.18 213 PHE C CA 1
ATOM 8678 C C . PHE E 1 213 ? -82.171 125.850 422.297 1.00 61.82 213 PHE C C 1
ATOM 8679 O O . PHE E 1 213 ? -81.873 125.103 421.364 1.00 73.24 213 PHE C O 1
ATOM 8687 N N . ARG E 1 214 ? -81.438 125.958 423.400 1.00 55.58 214 ARG C N 1
ATOM 8688 C CA . ARG E 1 214 ? -80.511 124.909 423.810 1.00 59.73 214 ARG C CA 1
ATOM 8689 C C . ARG E 1 214 ? -81.192 123.897 424.725 1.00 65.20 214 ARG C C 1
ATOM 8690 O O . ARG E 1 214 ? -82.413 123.911 424.881 1.00 67.33 214 ARG C O 1
ATOM 8698 N N . THR E 1 215 ? -80.395 123.021 425.327 1.00 68.16 215 THR C N 1
ATOM 8699 C CA . THR E 1 215 ? -80.887 122.100 426.341 1.00 60.58 215 THR C CA 1
ATOM 8700 C C . THR E 1 215 ? -81.674 122.763 427.477 1.00 54.42 215 THR C C 1
ATOM 8701 O O . THR E 1 215 ? -82.368 122.090 428.239 1.00 54.30 215 THR C O 1
ATOM 8705 N N . GLY E 1 216 ? -81.801 124.083 427.437 1.00 54.76 216 GLY C N 1
ATOM 8706 C CA . GLY E 1 216 ? -82.837 124.686 428.255 1.00 55.05 216 GLY C CA 1
ATOM 8707 C C . GLY E 1 216 ? -83.164 126.165 428.228 1.00 55.50 216 GLY C C 1
ATOM 8708 O O . GLY E 1 216 ? -84.277 126.554 428.471 1.00 55.59 216 GLY C O 1
ATOM 8709 N N . ARG E 1 217 ? -82.183 127.001 427.983 1.00 55.86 217 ARG C N 1
ATOM 8710 C CA . ARG E 1 217 ? -82.355 128.427 428.158 1.00 56.18 217 ARG C CA 1
ATOM 8711 C C . ARG E 1 217 ? -82.572 129.047 426.805 1.00 56.67 217 ARG C C 1
ATOM 8712 O O . ARG E 1 217 ? -82.506 128.377 425.803 1.00 67.11 217 ARG C O 1
ATOM 8720 N N . VAL E 1 218 ? -82.823 130.338 426.775 1.00 57.12 218 VAL C N 1
ATOM 8721 C CA . VAL E 1 218 ? -82.947 131.031 425.525 1.00 57.49 218 VAL C CA 1
ATOM 8722 C C . VAL E 1 218 ? -81.569 131.446 425.147 1.00 57.45 218 VAL C C 1
ATOM 8723 O O . VAL E 1 218 ? -80.980 132.277 425.793 1.00 57.61 218 VAL C O 1
ATOM 8727 N N . LEU E 1 219 ? -81.056 130.869 424.085 1.00 57.28 219 LEU C N 1
ATOM 8728 C CA . LEU E 1 219 ? -79.715 131.210 423.673 1.00 57.32 219 LEU C CA 1
ATOM 8729 C C . LEU E 1 219 ? -79.690 132.621 423.101 1.00 58.00 219 LEU C C 1
ATOM 8730 O O . LEU E 1 219 ? -78.804 133.414 423.387 1.00 58.20 219 LEU C O 1
ATOM 8735 N N . ALA E 1 220 ? -80.689 132.938 422.299 1.00 58.40 220 ALA C N 1
ATOM 8736 C CA . ALA E 1 220 ? -80.792 134.278 421.768 1.00 59.15 220 ALA C CA 1
ATOM 8737 C C . ALA E 1 220 ? -82.223 134.617 421.449 1.00 59.60 220 ALA C C 1
ATOM 8738 O O . ALA E 1 220 ? -83.057 133.736 421.270 1.00 59.33 220 ALA C O 1
ATOM 8740 N N . GLU E 1 221 ? -82.491 135.912 421.391 1.00 60.33 221 GLU C N 1
ATOM 8741 C CA . GLU E 1 221 ? -83.786 136.432 420.992 1.00 60.95 221 GLU C CA 1
ATOM 8742 C C . GLU E 1 221 ? -83.532 137.707 420.205 1.00 61.80 221 GLU C C 1
ATOM 8743 O O . GLU E 1 221 ? -82.567 138.432 420.473 1.00 61.97 221 GLU C O 1
ATOM 8749 N N . GLY E 1 222 ? -84.389 137.972 419.228 1.00 62.38 222 GLY C N 1
ATOM 8750 C CA . GLY E 1 222 ? -84.372 139.234 418.526 1.00 63.35 222 GLY C CA 1
ATOM 8751 C C . GLY E 1 222 ? -85.496 139.133 417.541 1.00 63.83 222 GLY C C 1
ATOM 8752 O O . GLY E 1 222 ? -86.150 138.096 417.492 1.00 63.34 222 GLY C O 1
ATOM 8753 N N . ALA E 1 223 ? -85.713 140.185 416.755 1.00 64.82 223 ALA C N 1
ATOM 8754 C CA . ALA E 1 223 ? -86.684 140.147 415.664 1.00 65.40 223 ALA C CA 1
ATOM 8755 C C . ALA E 1 223 ? -86.383 138.987 414.711 1.00 64.89 223 ALA C C 1
ATOM 8756 O O . ALA E 1 223 ? -85.333 138.360 414.792 1.00 64.22 223 ALA C O 1
ATOM 8758 N N . ALA E 1 224 ? -87.315 138.713 413.809 1.00 65.28 224 ALA C N 1
ATOM 8759 C CA . ALA E 1 224 ? -87.289 137.508 412.989 1.00 64.81 224 ALA C CA 1
ATOM 8760 C C . ALA E 1 224 ? -85.991 137.306 412.237 1.00 64.71 224 ALA C C 1
ATOM 8761 O O . ALA E 1 224 ? -85.385 136.246 412.328 1.00 63.90 224 ALA C O 1
ATOM 8763 N N . GLU E 1 225 ? -85.672 138.278 411.406 1.00 65.63 225 GLU C N 1
ATOM 8764 C CA . GLU E 1 225 ? -84.612 138.143 410.439 1.00 65.78 225 GLU C CA 1
ATOM 8765 C C . GLU E 1 225 ? -83.269 138.031 411.098 1.00 65.14 225 GLU C C 1
ATOM 8766 O O . GLU E 1 225 ? -82.416 137.235 410.699 1.00 64.70 225 GLU C O 1
ATOM 8772 N N . ALA E 1 226 ? -83.088 138.813 412.143 1.00 65.12 226 ALA C N 1
ATOM 8773 C CA . ALA E 1 226 ? -81.769 138.936 412.694 1.00 64.72 226 ALA C CA 1
ATOM 8774 C C . ALA E 1 226 ? -81.321 137.575 413.147 1.00 63.63 226 ALA C C 1
ATOM 8775 O O . ALA E 1 226 ? -80.224 137.175 412.847 1.00 67.23 226 ALA C O 1
ATOM 8777 N N . VAL E 1 227 ? -82.178 136.843 413.835 1.00 63.06 227 VAL C N 1
ATOM 8778 C CA . VAL E 1 227 ? -81.792 135.539 414.323 1.00 62.08 227 VAL C CA 1
ATOM 8779 C C . VAL E 1 227 ? -81.558 134.587 413.201 1.00 61.98 227 VAL C C 1
ATOM 8780 O O . VAL E 1 227 ? -80.763 133.679 413.317 1.00 61.36 227 VAL C O 1
ATOM 8784 N N . LEU E 1 228 ? -82.345 134.719 412.159 1.00 63.14 228 LEU C N 1
ATOM 8785 C CA . LEU E 1 228 ? -82.248 133.781 411.063 1.00 62.56 228 LEU C CA 1
ATOM 8786 C C . LEU E 1 228 ? -80.982 134.006 410.277 1.00 62.90 228 LEU C C 1
ATOM 8787 O O . LEU E 1 228 ? -80.584 133.194 409.461 1.00 66.27 228 LEU C O 1
ATOM 8792 N N . SER E 1 229 ? -80.379 135.150 410.511 1.00 63.33 229 SER C N 1
ATOM 8793 C CA . SER E 1 229 ? -79.114 135.513 409.927 1.00 63.67 229 SER C CA 1
ATOM 8794 C C . SER E 1 229 ? -77.845 135.149 410.726 1.00 62.97 229 SER C C 1
ATOM 8795 O O . SER E 1 229 ? -76.757 135.169 410.189 1.00 65.47 229 SER C O 1
ATOM 8798 N N . ASP E 1 230 ? -77.971 134.804 411.995 1.00 62.22 230 ASP C N 1
ATOM 8799 C CA . ASP E 1 230 ? -76.829 134.498 412.815 1.00 61.61 230 ASP C CA 1
ATOM 8800 C C . ASP E 1 230 ? -76.430 133.041 412.630 1.00 60.99 230 ASP C C 1
ATOM 8801 O O . ASP E 1 230 ? -76.716 132.209 413.503 1.00 65.00 230 ASP C O 1
ATOM 8806 N N . ARG E 1 231 ? -75.791 132.735 411.496 1.00 62.25 231 ARG C N 1
ATOM 8807 C CA . ARG E 1 231 ? -75.287 131.387 411.231 1.00 60.86 231 ARG C CA 1
ATOM 8808 C C . ARG E 1 231 ? -74.570 130.851 412.435 1.00 60.10 231 ARG C C 1
ATOM 8809 O O . ARG E 1 231 ? -74.698 129.674 412.783 1.00 59.50 231 ARG C O 1
ATOM 8817 N N . ALA E 1 232 ? -73.772 131.746 413.024 1.00 61.61 232 ALA C N 1
ATOM 8818 C CA . ALA E 1 232 ? -73.057 131.514 414.264 1.00 59.59 232 ALA C CA 1
ATOM 8819 C C . ALA E 1 232 ? -74.008 131.039 415.325 1.00 60.27 232 ALA C C 1
ATOM 8820 O O . ALA E 1 232 ? -73.935 129.883 415.713 1.00 63.48 232 ALA C O 1
ATOM 8822 N N . THR E 1 233 ? -74.907 131.912 415.791 1.00 63.65 233 THR C N 1
ATOM 8823 C CA . THR E 1 233 ? -75.880 131.506 416.824 1.00 62.07 233 THR C CA 1
ATOM 8824 C C . THR E 1 233 ? -76.684 130.271 416.405 1.00 61.78 233 THR C C 1
ATOM 8825 O O . THR E 1 233 ? -77.003 129.432 417.247 1.00 70.56 233 THR C O 1
ATOM 8829 N N . LEU E 1 234 ? -77.014 130.151 415.121 1.00 58.81 234 LEU C N 1
ATOM 8830 C CA . LEU E 1 234 ? -77.793 129.004 414.671 1.00 58.56 234 LEU C CA 1
ATOM 8831 C C . LEU E 1 234 ? -77.053 127.684 414.872 1.00 57.99 234 LEU C C 1
ATOM 8832 O O . LEU E 1 234 ? -77.653 126.664 415.208 1.00 57.54 234 LEU C O 1
ATOM 8837 N N . ALA E 1 235 ? -75.740 127.721 414.691 1.00 58.06 235 ALA C N 1
ATOM 8838 C CA . ALA E 1 235 ? -74.907 126.529 414.799 1.00 57.65 235 ALA C CA 1
ATOM 8839 C C . ALA E 1 235 ? -74.853 125.984 416.215 1.00 58.92 235 ALA C C 1
ATOM 8840 O O . ALA E 1 235 ? -74.575 124.801 416.415 1.00 63.00 235 ALA C O 1
ATOM 8842 N N . LYS E 1 236 ? -75.096 126.852 417.193 1.00 56.95 236 LYS C N 1
ATOM 8843 C CA . LYS E 1 236 ? -75.048 126.448 418.601 1.00 56.44 236 LYS C CA 1
ATOM 8844 C C . LYS E 1 236 ? -76.090 125.364 418.897 1.00 59.14 236 LYS C C 1
ATOM 8845 O O . LYS E 1 236 ? -75.810 124.350 419.544 1.00 57.38 236 LYS C O 1
ATOM 8851 N N . VAL E 1 237 ? -77.300 125.613 418.411 1.00 56.24 237 VAL C N 1
ATOM 8852 C CA . VAL E 1 237 ? -78.429 124.709 418.540 1.00 56.69 237 VAL C CA 1
ATOM 8853 C C . VAL E 1 237 ? -78.472 123.735 417.357 1.00 55.99 237 VAL C C 1
ATOM 8854 O O . VAL E 1 237 ? -79.464 123.031 417.145 1.00 58.80 237 VAL C O 1
ATOM 8858 N N . ALA E 1 238 ? -77.389 123.713 416.586 1.00 64.47 238 ALA C N 1
ATOM 8859 C CA . ALA E 1 238 ? -77.273 122.865 415.399 1.00 56.37 238 ALA C CA 1
ATOM 8860 C C . ALA E 1 238 ? -78.392 123.129 414.384 1.00 56.76 238 ALA C C 1
ATOM 8861 O O . ALA E 1 238 ? -79.123 122.222 413.995 1.00 56.64 238 ALA C O 1
ATOM 8863 N N . LEU E 1 239 ? -78.514 124.380 413.965 1.00 57.26 239 LEU C N 1
ATOM 8864 C CA . LEU E 1 239 ? -79.394 124.732 412.868 1.00 57.78 239 LEU C CA 1
ATOM 8865 C C . LEU E 1 239 ? -78.673 125.655 411.915 1.00 58.46 239 LEU C C 1
ATOM 8866 O O . LEU E 1 239 ? -77.782 126.380 412.325 1.00 58.53 239 LEU C O 1
ATOM 8871 N N . ARG E 1 240 ? -79.062 125.627 410.642 1.00 59.01 240 ARG C N 1
ATOM 8872 C CA . ARG E 1 240 ? -78.543 126.560 409.639 1.00 59.80 240 ARG C CA 1
ATOM 8873 C C . ARG E 1 240 ? -79.674 127.484 409.240 1.00 60.35 240 ARG C C 1
ATOM 8874 O O . ARG E 1 240 ? -80.842 127.120 409.387 1.00 60.18 240 ARG C O 1
ATOM 8882 N N . PRO E 1 241 ? -79.340 128.675 408.726 1.00 61.07 241 PRO C N 1
ATOM 8883 C CA . PRO E 1 241 ? -80.338 129.654 408.271 1.00 61.76 241 PRO C CA 1
ATOM 8884 C C . PRO E 1 241 ? -81.210 129.145 407.106 1.00 62.20 241 PRO C C 1
ATOM 8885 O O . PRO E 1 241 ? -80.796 128.226 406.387 1.00 66.87 241 PRO C O 1
ATOM 8889 N N . PRO E 1 242 ? -82.414 129.726 406.928 1.00 62.64 242 PRO C N 1
ATOM 8890 C CA . PRO E 1 242 ? -83.227 129.416 405.737 1.00 63.23 242 PRO C CA 1
ATOM 8891 C C . PRO E 1 242 ? -82.448 129.567 404.434 1.00 64.01 242 PRO C C 1
ATOM 8892 O O . PRO E 1 242 ? -81.711 130.526 404.236 1.00 64.54 242 PRO C O 1
ATOM 8896 N N . LEU E 1 243 ? -82.562 128.578 403.575 1.00 66.24 243 LEU C N 1
ATOM 8897 C CA . LEU E 1 243 ? -81.767 128.550 402.385 1.00 64.73 243 LEU C CA 1
ATOM 8898 C C . LEU E 1 243 ? -81.514 129.950 401.906 1.00 65.76 243 LEU C C 1
ATOM 8899 O O . LEU E 1 243 ? -80.515 130.549 402.248 1.00 66.01 243 LEU C O 1
ATOM 8904 N N . VAL E 1 244 ? -82.445 130.463 401.123 1.00 66.36 244 VAL C N 1
ATOM 8905 C CA . VAL E 1 244 ? -82.280 131.688 400.378 1.00 67.60 244 VAL C CA 1
ATOM 8906 C C . VAL E 1 244 ? -81.567 132.769 401.141 1.00 72.43 244 VAL C C 1
ATOM 8907 O O . VAL E 1 244 ? -80.808 133.519 400.576 1.00 76.06 244 VAL C O 1
ATOM 8911 N N . ILE E 1 245 ? -81.812 132.852 402.434 1.00 70.75 245 ILE C N 1
ATOM 8912 C CA . ILE E 1 245 ? -81.077 133.797 403.241 1.00 69.24 245 ILE C CA 1
ATOM 8913 C C . ILE E 1 245 ? -79.639 133.323 403.433 1.00 67.03 245 ILE C C 1
ATOM 8914 O O . ILE E 1 245 ? -78.690 134.116 403.432 1.00 68.02 245 ILE C O 1
ATOM 8919 N N . ASP E 1 246 ? -79.469 132.026 403.620 1.00 69.11 246 ASP C N 1
ATOM 8920 C CA . ASP E 1 246 ? -78.129 131.493 403.772 1.00 69.65 246 ASP C CA 1
ATOM 8921 C C . ASP E 1 246 ? -77.376 131.734 402.488 1.00 74.78 246 ASP C C 1
ATOM 8922 O O . ASP E 1 246 ? -76.184 131.985 402.493 1.00 87.27 246 ASP C O 1
ATOM 8927 N N . LEU E 1 247 ? -78.062 131.548 401.383 1.00 74.08 247 LEU C N 1
ATOM 8928 C CA . LEU E 1 247 ? -77.451 131.718 400.099 1.00 73.08 247 LEU C CA 1
ATOM 8929 C C . LEU E 1 247 ? -77.047 133.145 399.948 1.00 76.11 247 LEU C C 1
ATOM 8930 O O . LEU E 1 247 ? -76.058 133.433 399.346 1.00 75.19 247 LEU C O 1
ATOM 8935 N N . ALA E 1 248 ? -77.845 134.049 400.474 1.00 78.33 248 ALA C N 1
ATOM 8936 C CA . ALA E 1 248 ? -77.512 135.451 400.410 1.00 79.11 248 ALA C CA 1
ATOM 8937 C C . ALA E 1 248 ? -76.212 135.677 401.125 1.00 78.65 248 ALA C C 1
ATOM 8938 O O . ALA E 1 248 ? -75.342 136.355 400.606 1.00 86.89 248 ALA C O 1
ATOM 8940 N N . LEU E 1 249 ? -76.046 135.070 402.291 1.00 79.85 249 LEU C N 1
ATOM 8941 C CA . LEU E 1 249 ? -74.776 135.236 402.999 1.00 86.66 249 LEU C CA 1
ATOM 8942 C C . LEU E 1 249 ? -73.600 134.699 402.173 1.00 88.85 249 LEU C C 1
ATOM 8943 O O . LEU E 1 249 ? -72.540 135.342 402.049 1.00 85.30 249 LEU C O 1
ATOM 8948 N N . LEU E 1 250 ? -73.790 133.512 401.605 1.00 88.14 250 LEU C N 1
ATOM 8949 C CA . LEU E 1 250 ? -72.760 132.880 400.790 1.00 97.86 250 LEU C CA 1
ATOM 8950 C C . LEU E 1 250 ? -72.536 133.647 399.491 1.00 112.67 250 LEU C C 1
ATOM 8951 O O . LEU E 1 250 ? -71.398 133.870 399.079 1.00 135.74 250 LEU C O 1
ATOM 8956 N N . ALA E 1 251 ? -73.629 134.050 398.851 1.00 92.09 251 ALA C N 1
ATOM 8957 C CA . ALA E 1 251 ? -73.597 135.151 397.896 1.00 105.26 251 ALA C CA 1
ATOM 8958 C C . ALA E 1 251 ? -72.687 136.275 398.382 1.00 118.46 251 ALA C C 1
ATOM 8959 O O . ALA E 1 251 ? -71.845 136.772 397.634 1.00 123.15 251 ALA C O 1
ATOM 8961 N N . ARG E 1 252 ? -72.863 136.670 399.638 1.00 110.34 252 ARG C N 1
ATOM 8962 C CA . ARG E 1 252 ? -72.653 138.056 400.042 1.00 118.06 252 ARG C CA 1
ATOM 8963 C C . ARG E 1 252 ? -71.264 138.252 400.639 1.00 120.09 252 ARG C C 1
ATOM 8964 O O . ARG E 1 252 ? -70.735 139.364 400.652 1.00 127.20 252 ARG C O 1
ATOM 8972 N N . ASP E 1 253 ? -70.679 137.166 401.133 1.00 129.06 253 ASP C N 1
ATOM 8973 C CA . ASP E 1 253 ? -69.231 137.075 401.278 1.00 117.52 253 ASP C CA 1
ATOM 8974 C C . ASP E 1 253 ? -68.595 137.507 399.961 1.00 110.86 253 ASP C C 1
ATOM 8975 O O . ASP E 1 253 ? -67.460 137.981 399.934 1.00 106.41 253 ASP C O 1
ATOM 8980 N N . HIS E 1 254 ? -69.335 137.339 398.870 1.00 123.34 254 HIS C N 1
ATOM 8981 C CA . HIS E 1 254 ? -69.091 138.104 397.653 1.00 121.85 254 HIS C CA 1
ATOM 8982 C C . HIS E 1 254 ? -70.401 138.493 396.975 1.00 125.86 254 HIS C C 1
ATOM 8983 O O . HIS E 1 254 ? -71.472 138.401 397.574 1.00 112.12 254 HIS C O 1
ATOM 8990 N N . GLY E 1 255 ? -70.306 138.925 395.722 1.00 118.06 255 GLY C N 1
ATOM 8991 C CA . GLY E 1 255 ? -70.974 140.136 395.281 1.00 125.87 255 GLY C CA 1
ATOM 8992 C C . GLY E 1 255 ? -70.596 141.344 396.116 1.00 124.66 255 GLY C C 1
ATOM 8993 O O . GLY E 1 255 ? -69.420 141.569 396.402 1.00 131.54 255 GLY C O 1
ATOM 8994 N N . LEU E 1 256 ? -71.598 142.124 396.508 1.00 114.61 256 LEU C N 1
ATOM 8995 C CA . LEU E 1 256 ? -71.370 143.317 397.314 1.00 130.94 256 LEU C CA 1
ATOM 8996 C C . LEU E 1 256 ? -72.239 143.310 398.568 1.00 154.41 256 LEU C C 1
ATOM 8997 O O . LEU E 1 256 ? -71.963 144.027 399.529 1.00 163.38 256 LEU C O 1
ATOM 9002 N N . LEU E 1 257 ? -73.289 142.496 398.550 1.00 131.67 257 LEU C N 1
ATOM 9003 C CA . LEU E 1 257 ? -74.199 142.394 399.684 1.00 134.03 257 LEU C CA 1
ATOM 9004 C C . LEU E 1 257 ? -74.837 143.743 400.002 1.00 133.48 257 LEU C C 1
ATOM 9005 O O . LEU E 1 257 ? -75.096 144.059 401.163 1.00 136.30 257 LEU C O 1
ATOM 9010 N N . ALA E 1 258 ? -75.114 144.551 398.973 1.00 140.34 258 ALA C N 1
ATOM 9011 C CA . ALA E 1 258 ? -75.684 145.894 399.154 1.00 136.89 258 ALA C CA 1
ATOM 9012 C C . ALA E 1 258 ? -77.065 145.912 399.828 1.00 116.27 258 ALA C C 1
ATOM 9013 O O . ALA E 1 258 ? -77.341 146.771 400.657 1.00 115.26 258 ALA C O 1
ATOM 9015 N N . PRO E 1 259 ? -77.969 144.920 399.423 1.00 131.60 259 PRO C N 1
ATOM 9016 C CA . PRO E 1 259 ? -79.216 144.883 400.193 1.00 119.32 259 PRO C CA 1
ATOM 9017 C C . PRO E 1 259 ? -79.343 143.545 400.920 1.00 111.72 259 PRO C C 1
ATOM 9018 O O . PRO E 1 259 ? -78.353 142.854 401.045 1.00 111.18 259 PRO C O 1
ATOM 9022 N N . GLU E 1 260 ? -80.532 143.171 401.378 1.00 118.35 260 GLU C N 1
ATOM 9023 C CA . GLU E 1 260 ? -80.672 141.934 402.137 1.00 114.41 260 GLU C CA 1
ATOM 9024 C C . GLU E 1 260 ? -81.743 141.099 401.488 1.00 118.55 260 GLU C C 1
ATOM 9025 O O . GLU E 1 260 ? -82.791 140.814 402.045 1.00 121.23 260 GLU C O 1
ATOM 9031 N N . ALA E 1 261 ? -81.439 140.665 400.290 1.00 103.37 261 ALA C N 1
ATOM 9032 C CA . ALA E 1 261 ? -82.374 139.879 399.495 1.00 115.41 261 ALA C CA 1
ATOM 9033 C C . ALA E 1 261 ? -82.657 138.531 400.148 1.00 106.58 261 ALA C C 1
ATOM 9034 O O . ALA E 1 261 ? -81.804 137.643 400.157 1.00 108.58 261 ALA C O 1
ATOM 9036 N N . PRO E 1 262 ? -83.860 138.384 400.694 1.00 112.75 262 PRO C N 1
ATOM 9037 C CA . PRO E 1 262 ? -84.259 137.142 401.350 1.00 104.29 262 PRO C CA 1
ATOM 9038 C C . PRO E 1 262 ? -85.241 136.397 400.462 1.00 93.67 262 PRO C C 1
ATOM 9039 O O . PRO E 1 262 ? -85.887 135.463 400.923 1.00 95.43 262 PRO C O 1
ATOM 9043 N N . LEU E 1 263 ? -85.347 136.811 399.203 1.00 104.56 263 LEU C N 1
ATOM 9044 C CA . LEU E 1 263 ? -86.385 136.302 398.315 1.00 96.90 263 LEU C CA 1
ATOM 9045 C C . LEU E 1 263 ? -86.095 136.668 396.863 1.00 91.88 263 LEU C C 1
ATOM 9046 O O . LEU E 1 263 ? -85.658 137.781 396.568 1.00 88.61 263 LEU C O 1
ATOM 9051 N N . PRO E 1 264 ? -86.342 135.726 395.959 1.00 88.25 264 PRO C N 1
ATOM 9052 C CA . PRO E 1 264 ? -85.317 135.280 395.010 1.00 87.36 264 PRO C CA 1
ATOM 9053 C C . PRO E 1 264 ? -85.832 136.267 393.967 1.00 89.85 264 PRO C C 1
ATOM 9054 O O . PRO E 1 264 ? -86.697 135.918 393.164 1.00 95.72 264 PRO C O 1
ATOM 9058 N N . LYS E 1 265 ? -85.272 137.454 394.074 1.00 93.64 265 LYS C N 1
ATOM 9059 C CA . LYS E 1 265 ? -84.725 138.239 393.025 1.00 93.36 265 LYS C CA 1
ATOM 9060 C C . LYS E 1 265 ? -83.395 137.555 392.818 1.00 92.97 265 LYS C C 1
ATOM 9061 O O . LYS E 1 265 ? -83.049 136.663 393.569 1.00 90.61 265 LYS C O 1
ATOM 9067 N N . THR E 1 266 ? -82.658 137.994 391.811 1.00 94.59 266 THR C N 1
ATOM 9068 C CA . THR E 1 266 ? -81.339 137.459 391.539 1.00 92.26 266 THR C CA 1
ATOM 9069 C C . THR E 1 266 ? -80.617 138.406 390.599 1.00 93.86 266 THR C C 1
ATOM 9070 O O . THR E 1 266 ? -80.761 139.606 390.710 1.00 97.28 266 THR C O 1
ATOM 9074 N N . ARG E 1 267 ? -79.833 137.875 389.678 1.00 96.26 267 ARG C N 1
ATOM 9075 C CA . ARG E 1 267 ? -79.013 138.713 388.823 1.00 99.09 267 ARG C CA 1
ATOM 9076 C C . ARG E 1 267 ? -78.034 137.782 388.174 1.00 100.64 267 ARG C C 1
ATOM 9077 O O . ARG E 1 267 ? -78.216 136.584 388.267 1.00 98.21 267 ARG C O 1
ATOM 9085 N N . ASP E 1 268 ? -76.988 138.295 387.535 1.00 90.92 268 ASP C N 1
ATOM 9086 C CA . ASP E 1 268 ? -76.036 137.385 386.881 1.00 106.76 268 ASP C CA 1
ATOM 9087 C C . ASP E 1 268 ? -74.535 137.743 386.916 1.00 110.12 268 ASP C C 1
ATOM 9088 O O . ASP E 1 268 ? -74.164 138.886 387.124 1.00 121.43 268 ASP C O 1
ATOM 9093 N N . ALA E 1 269 ? -73.709 136.718 386.708 1.00 111.95 269 ALA C N 1
ATOM 9094 C CA . ALA E 1 269 ? -72.242 136.748 386.777 1.00 113.71 269 ALA C CA 1
ATOM 9095 C C . ALA E 1 269 ? -71.571 138.093 386.971 1.00 113.66 269 ALA C C 1
ATOM 9096 O O . ALA E 1 269 ? -71.789 139.016 386.201 1.00 116.79 269 ALA C O 1
ATOM 9098 N N . LEU E 1 270 ? -70.708 138.178 387.977 1.00 112.39 270 LEU C N 1
ATOM 9099 C CA . LEU E 1 270 ? -69.952 139.395 388.243 1.00 110.57 270 LEU C CA 1
ATOM 9100 C C . LEU E 1 270 ? -68.467 139.115 388.214 1.00 105.02 270 LEU C C 1
ATOM 9101 O O . LEU E 1 270 ? -67.889 138.759 389.237 1.00 99.69 270 LEU C O 1
ATOM 9106 N N . MET F 1 1 ? -82.507 93.948 382.754 1.00 98.26 1 MET D N 1
ATOM 9107 C CA . MET F 1 1 ? -82.868 92.657 383.333 1.00 94.50 1 MET D CA 1
ATOM 9108 C C . MET F 1 1 ? -84.024 92.857 384.324 1.00 95.62 1 MET D C 1
ATOM 9109 O O . MET F 1 1 ? -84.313 93.990 384.716 1.00 102.53 1 MET D O 1
ATOM 9114 N N . THR F 1 2 ? -84.702 91.768 384.693 1.00 84.90 2 THR D N 1
ATOM 9115 C CA . THR F 1 2 ? -85.902 91.827 385.545 1.00 85.96 2 THR D CA 1
ATOM 9116 C C . THR F 1 2 ? -85.698 92.553 386.877 1.00 77.30 2 THR D C 1
ATOM 9117 O O . THR F 1 2 ? -84.773 92.235 387.625 1.00 75.64 2 THR D O 1
ATOM 9121 N N . PRO F 1 3 ? -86.581 93.524 387.172 1.00 78.48 3 PRO D N 1
ATOM 9122 C CA . PRO F 1 3 ? -86.586 94.323 388.398 1.00 70.06 3 PRO D CA 1
ATOM 9123 C C . PRO F 1 3 ? -86.929 93.441 389.589 1.00 68.51 3 PRO D C 1
ATOM 9124 O O . PRO F 1 3 ? -87.637 92.446 389.404 1.00 68.63 3 PRO D O 1
ATOM 9128 N N . ILE F 1 4 ? -86.440 93.790 390.780 1.00 67.60 4 ILE D N 1
ATOM 9129 C CA . ILE F 1 4 ? -86.563 92.897 391.935 1.00 66.77 4 ILE D CA 1
ATOM 9130 C C . ILE F 1 4 ? -87.946 92.878 392.557 1.00 65.93 4 ILE D C 1
ATOM 9131 O O . ILE F 1 4 ? -88.410 91.843 393.049 1.00 65.61 4 ILE D O 1
ATOM 9136 N N . LEU F 1 5 ? -88.605 94.023 392.527 1.00 65.63 5 LEU D N 1
ATOM 9137 C CA . LEU F 1 5 ? -89.948 94.118 393.057 1.00 64.92 5 LEU D CA 1
ATOM 9138 C C . LEU F 1 5 ? -90.793 94.979 392.151 1.00 65.35 5 LEU D C 1
ATOM 9139 O O . LEU F 1 5 ? -90.358 96.032 391.693 1.00 65.72 5 LEU D O 1
ATOM 9144 N N . ALA F 1 6 ? -92.005 94.520 391.889 1.00 65.36 6 ALA D N 1
ATOM 9145 C CA . ALA F 1 6 ? -92.920 95.292 391.068 1.00 65.79 6 ALA D CA 1
ATOM 9146 C C . ALA F 1 6 ? -94.352 94.797 391.212 1.00 65.47 6 ALA D C 1
ATOM 9147 O O . ALA F 1 6 ? -94.598 93.686 391.696 1.00 65.12 6 ALA D O 1
ATOM 9149 N N . ALA F 1 7 ? -95.300 95.625 390.793 1.00 65.63 7 ALA D N 1
ATOM 9150 C CA . ALA F 1 7 ? -96.688 95.225 390.847 1.00 65.41 7 ALA D CA 1
ATOM 9151 C C . ALA F 1 7 ? -97.440 95.620 389.585 1.00 66.34 7 ALA D C 1
ATOM 9152 O O . ALA F 1 7 ? -97.445 96.788 389.191 1.00 66.68 7 ALA D O 1
ATOM 9154 N N . GLU F 1 8 ? -98.076 94.640 388.952 1.00 66.79 8 GLU D N 1
ATOM 9155 C CA . GLU F 1 8 ? -98.937 94.902 387.804 1.00 67.67 8 GLU D CA 1
ATOM 9156 C C . GLU F 1 8 ? -100.398 95.013 388.224 1.00 67.17 8 GLU D C 1
ATOM 9157 O O . GLU F 1 8 ? -100.933 94.124 388.887 1.00 66.55 8 GLU D O 1
ATOM 9163 N N . ALA F 1 9 ? -101.039 96.110 387.835 1.00 67.48 9 ALA D N 1
ATOM 9164 C CA . ALA F 1 9 ? -102.493 96.207 387.884 1.00 67.36 9 ALA D CA 1
ATOM 9165 C C . ALA F 1 9 ? -103.112 96.131 389.276 1.00 66.16 9 ALA D C 1
ATOM 9166 O O . ALA F 1 9 ? -104.061 95.381 389.504 1.00 65.90 9 ALA D O 1
ATOM 9168 N N . LEU F 1 10 ? -102.569 96.914 390.203 1.00 65.49 10 LEU D N 1
ATOM 9169 C CA . LEU F 1 10 ? -103.104 96.981 391.557 1.00 64.42 10 LEU D CA 1
ATOM 9170 C C . LEU F 1 10 ? -104.374 97.812 391.707 1.00 64.37 10 LEU D C 1
ATOM 9171 O O . LEU F 1 10 ? -104.379 99.011 391.430 1.00 64.71 10 LEU D O 1
ATOM 9176 N N . THR F 1 11 ? -105.449 97.167 392.148 1.00 63.98 11 THR D N 1
ATOM 9177 C CA . THR F 1 11 ? -106.635 97.876 392.592 1.00 63.75 11 THR D CA 1
ATOM 9178 C C . THR F 1 11 ? -106.912 97.409 394.019 1.00 62.69 11 THR D C 1
ATOM 9179 O O . THR F 1 11 ? -106.956 96.211 394.297 1.00 62.39 11 THR D O 1
ATOM 9183 N N . TYR F 1 12 ? -106.971 98.385 394.928 1.00 62.20 12 TYR D N 1
ATOM 9184 C CA . TYR F 1 12 ? -107.409 98.190 396.305 1.00 61.30 12 TYR D CA 1
ATOM 9185 C C . TYR F 1 12 ? -108.354 99.248 396.739 1.00 61.24 12 TYR D C 1
ATOM 9186 O O . TYR F 1 12 ? -108.070 100.429 396.619 1.00 61.48 12 TYR D O 1
ATOM 9195 N N . ALA F 1 13 ? -109.454 98.805 397.314 1.00 60.91 13 ALA D N 1
ATOM 9196 C CA . ALA F 1 13 ? -110.506 99.667 397.794 1.00 60.87 13 ALA D CA 1
ATOM 9197 C C . ALA F 1 13 ? -111.156 98.768 398.772 1.00 73.65 13 ALA D C 1
ATOM 9198 O O . ALA F 1 13 ? -111.088 97.549 398.586 1.00 79.94 13 ALA D O 1
ATOM 9200 N N . PHE F 1 14 ? -111.682 99.174 399.840 1.00 68.15 14 PHE D N 1
ATOM 9201 C CA . PHE F 1 14 ? -112.851 98.541 400.418 1.00 78.14 14 PHE D CA 1
ATOM 9202 C C . PHE F 1 14 ? -114.275 99.018 400.801 1.00 89.85 14 PHE D C 1
ATOM 9203 O O . PHE F 1 14 ? -115.246 98.653 400.112 1.00 93.07 14 PHE D O 1
ATOM 9211 N N . PRO F 1 15 ? -114.389 99.885 401.896 1.00 79.89 15 PRO D N 1
ATOM 9212 C CA . PRO F 1 15 ? -115.775 100.045 402.354 1.00 81.06 15 PRO D CA 1
ATOM 9213 C C . PRO F 1 15 ? -116.459 101.240 401.735 1.00 84.62 15 PRO D C 1
ATOM 9214 O O . PRO F 1 15 ? -117.661 101.414 401.898 1.00 83.20 15 PRO D O 1
ATOM 9218 N N . GLY F 1 16 ? -115.694 102.051 401.024 1.00 80.83 16 GLY D N 1
ATOM 9219 C CA . GLY F 1 16 ? -116.232 103.223 400.351 1.00 82.58 16 GLY D CA 1
ATOM 9220 C C . GLY F 1 16 ? -117.264 103.060 399.239 1.00 83.12 16 GLY D C 1
ATOM 9221 O O . GLY F 1 16 ? -118.165 103.892 399.131 1.00 86.54 16 GLY D O 1
ATOM 9222 N N . GLY F 1 17 ? -117.107 102.053 398.376 1.00 83.70 17 GLY D N 1
ATOM 9223 C CA . GLY F 1 17 ? -116.094 101.022 398.538 1.00 80.45 17 GLY D CA 1
ATOM 9224 C C . GLY F 1 17 ? -114.720 101.650 398.509 1.00 81.46 17 GLY D C 1
ATOM 9225 O O . GLY F 1 17 ? -113.857 101.321 399.327 1.00 83.24 17 GLY D O 1
ATOM 9226 N N . VAL F 1 18 ? -114.561 102.604 397.596 1.00 82.85 18 VAL D N 1
ATOM 9227 C CA . VAL F 1 18 ? -113.384 103.457 397.529 1.00 73.38 18 VAL D CA 1
ATOM 9228 C C . VAL F 1 18 ? -112.112 102.667 397.283 1.00 62.57 18 VAL D C 1
ATOM 9229 O O . VAL F 1 18 ? -111.699 101.862 398.118 1.00 64.60 18 VAL D O 1
ATOM 9233 N N . LYS F 1 19 ? -111.486 102.903 396.136 1.00 68.51 19 LYS D N 1
ATOM 9234 C CA . LYS F 1 19 ? -110.227 102.254 395.851 1.00 62.57 19 LYS D CA 1
ATOM 9235 C C . LYS F 1 19 ? -109.019 103.114 396.136 1.00 62.43 19 LYS D C 1
ATOM 9236 O O . LYS F 1 19 ? -108.781 104.088 395.450 1.00 63.09 19 LYS D O 1
ATOM 9242 N N . ALA F 1 20 ? -108.250 102.745 397.148 1.00 61.62 20 ALA D N 1
ATOM 9243 C CA . ALA F 1 20 ? -107.017 103.443 397.438 1.00 61.45 20 ALA D CA 1
ATOM 9244 C C . ALA F 1 20 ? -106.014 103.235 396.345 1.00 62.01 20 ALA D C 1
ATOM 9245 O O . ALA F 1 20 ? -105.279 104.146 396.036 1.00 62.35 20 ALA D O 1
ATOM 9247 N N . LEU F 1 21 ? -105.957 102.018 395.795 1.00 62.13 21 LEU D N 1
ATOM 9248 C CA . LEU F 1 21 ? -105.105 101.743 394.650 1.00 62.80 21 LEU D CA 1
ATOM 9249 C C . LEU F 1 21 ? -105.975 101.593 393.416 1.00 63.69 21 LEU D C 1
ATOM 9250 O O . LEU F 1 21 ? -107.011 100.920 393.472 1.00 63.60 21 LEU D O 1
ATOM 9255 N N . ASP F 1 22 ? -105.552 102.215 392.312 1.00 64.60 22 ASP D N 1
ATOM 9256 C CA . ASP F 1 22 ? -106.338 102.233 391.081 1.00 65.60 22 ASP D CA 1
ATOM 9257 C C . ASP F 1 22 ? -105.617 101.612 389.900 1.00 66.37 22 ASP D C 1
ATOM 9258 O O . ASP F 1 22 ? -104.981 102.332 389.110 1.00 67.14 22 ASP D O 1
ATOM 9263 N N . ASP F 1 23 ? -105.739 100.290 389.778 1.00 66.24 23 ASP D N 1
ATOM 9264 C CA . ASP F 1 23 ? -105.206 99.573 388.620 1.00 67.06 23 ASP D CA 1
ATOM 9265 C C . ASP F 1 23 ? -103.751 99.989 388.437 1.00 67.26 23 ASP D C 1
ATOM 9266 O O . ASP F 1 23 ? -103.325 100.389 387.351 1.00 68.26 23 ASP D O 1
ATOM 9271 N N . LEU F 1 24 ? -103.010 99.907 389.541 1.00 66.33 24 LEU D N 1
ATOM 9272 C CA . LEU F 1 24 ? -101.718 100.573 389.678 1.00 66.32 24 LEU D CA 1
ATOM 9273 C C . LEU F 1 24 ? -100.531 99.684 389.348 1.00 66.52 24 LEU D C 1
ATOM 9274 O O . LEU F 1 24 ? -100.502 98.502 389.679 1.00 66.13 24 LEU D O 1
ATOM 9279 N N . SER F 1 25 ? -99.529 100.266 388.707 1.00 67.17 25 SER D N 1
ATOM 9280 C CA . SER F 1 25 ? -98.399 99.477 388.277 1.00 67.52 25 SER D CA 1
ATOM 9281 C C . SER F 1 25 ? -97.125 100.258 388.570 1.00 67.44 25 SER D C 1
ATOM 9282 O O . SER F 1 25 ? -97.073 101.481 388.411 1.00 67.70 25 SER D O 1
ATOM 9285 N N . LEU F 1 26 ? -96.111 99.553 389.050 1.00 67.06 26 LEU D N 1
ATOM 9286 C CA . LEU F 1 26 ? -94.878 100.191 389.502 1.00 66.84 26 LEU D CA 1
ATOM 9287 C C . LEU F 1 26 ? -93.761 99.172 389.577 1.00 66.85 26 LEU D C 1
ATOM 9288 O O . LEU F 1 26 ? -93.936 98.077 390.109 1.00 66.36 26 LEU D O 1
ATOM 9293 N N . ALA F 1 27 ? -92.617 99.543 389.021 1.00 67.49 27 ALA D N 1
ATOM 9294 C CA . ALA F 1 27 ? -91.513 98.627 388.859 1.00 67.79 27 ALA D CA 1
ATOM 9295 C C . ALA F 1 27 ? -90.290 99.180 389.566 1.00 67.38 27 ALA D C 1
ATOM 9296 O O . ALA F 1 27 ? -89.926 100.350 389.390 1.00 67.61 27 ALA D O 1
ATOM 9298 N N . VAL F 1 28 ? -89.686 98.332 390.394 1.00 66.80 28 VAL D N 1
ATOM 9299 C CA . VAL F 1 28 ? -88.519 98.693 391.185 1.00 66.35 28 VAL D CA 1
ATOM 9300 C C . VAL F 1 28 ? -87.353 97.810 390.786 1.00 66.96 28 VAL D C 1
ATOM 9301 O O . VAL F 1 28 ? -87.436 96.586 390.879 1.00 66.95 28 VAL D O 1
ATOM 9305 N N . PRO F 1 29 ? -86.256 98.428 390.348 1.00 67.54 29 PRO D N 1
ATOM 9306 C CA . PRO F 1 29 ? -85.014 97.700 390.072 1.00 68.12 29 PRO D CA 1
ATOM 9307 C C . PRO F 1 29 ? -84.246 97.353 391.359 1.00 67.26 29 PRO D C 1
ATOM 9308 O O . PRO F 1 29 ? -84.662 97.738 392.451 1.00 66.23 29 PRO D O 1
ATOM 9312 N N . LYS F 1 30 ? -83.136 96.632 391.229 1.00 67.75 30 LYS D N 1
ATOM 9313 C CA . LYS F 1 30 ? -82.234 96.388 392.355 1.00 67.12 30 LYS D CA 1
ATOM 9314 C C . LYS F 1 30 ? -81.356 97.621 392.601 1.00 67.01 30 LYS D C 1
ATOM 9315 O O . LYS F 1 30 ? -81.124 98.429 391.705 1.00 67.72 30 LYS D O 1
ATOM 9321 N N . GLY F 1 31 ? -80.903 97.785 393.831 1.00 66.15 31 GLY D N 1
ATOM 9322 C CA . GLY F 1 31 ? -79.928 98.802 394.146 1.00 66.06 31 GLY D CA 1
ATOM 9323 C C . GLY F 1 31 ? -80.348 100.256 394.058 1.00 65.86 31 GLY D C 1
ATOM 9324 O O . GLY F 1 31 ? -79.574 101.148 394.399 1.00 65.73 31 GLY D O 1
ATOM 9325 N N . GLU F 1 32 ? -81.560 100.535 393.624 1.00 65.86 32 GLU D N 1
ATOM 9326 C CA . GLU F 1 32 ? -81.877 101.929 393.386 1.00 65.89 32 GLU D CA 1
ATOM 9327 C C . GLU F 1 32 ? -82.580 102.574 394.580 1.00 64.78 32 GLU D C 1
ATOM 9328 O O . GLU F 1 32 ? -82.712 101.932 395.613 1.00 63.99 32 GLU D O 1
ATOM 9334 N N . SER F 1 33 ? -82.994 103.839 394.464 1.00 64.77 33 SER D N 1
ATOM 9335 C CA . SER F 1 33 ? -83.766 104.501 395.528 1.00 63.82 33 SER D CA 1
ATOM 9336 C C . SER F 1 33 ? -85.058 105.117 395.053 1.00 63.97 33 SER D C 1
ATOM 9337 O O . SER F 1 33 ? -85.069 106.293 394.728 1.00 64.29 33 SER D O 1
ATOM 9340 N N . LEU F 1 34 ? -86.150 104.363 395.059 1.00 63.76 34 LEU D N 1
ATOM 9341 C CA . LEU F 1 34 ? -87.391 104.853 394.482 1.00 64.04 34 LEU D CA 1
ATOM 9342 C C . LEU F 1 34 ? -88.214 105.628 395.485 1.00 63.24 34 LEU D C 1
ATOM 9343 O O . LEU F 1 34 ? -88.754 105.028 396.387 1.00 62.48 34 LEU D O 1
ATOM 9348 N N . ALA F 1 35 ? -88.364 106.936 395.306 1.00 63.49 35 ALA D N 1
ATOM 9349 C CA . ALA F 1 35 ? -89.115 107.766 396.261 1.00 62.82 35 ALA D CA 1
ATOM 9350 C C . ALA F 1 35 ? -90.547 107.738 395.693 1.00 63.12 35 ALA D C 1
ATOM 9351 O O . ALA F 1 35 ? -90.754 108.263 394.599 1.00 64.01 35 ALA D O 1
ATOM 9353 N N . ILE F 1 36 ? -91.523 107.212 396.434 1.00 62.45 36 ILE D N 1
ATOM 9354 C CA . ILE F 1 36 ? -92.923 107.260 396.020 1.00 62.68 36 ILE D CA 1
ATOM 9355 C C . ILE F 1 36 ? -93.416 108.603 396.543 1.00 62.53 36 ILE D C 1
ATOM 9356 O O . ILE F 1 36 ? -94.114 108.641 397.517 1.00 61.86 36 ILE D O 1
ATOM 9361 N N . LEU F 1 37 ? -93.061 109.701 395.899 1.00 63.22 37 LEU D N 1
ATOM 9362 C CA . LEU F 1 37 ? -93.443 111.041 396.349 1.00 63.20 37 LEU D CA 1
ATOM 9363 C C . LEU F 1 37 ? -94.922 111.373 396.036 1.00 63.52 37 LEU D C 1
ATOM 9364 O O . LEU F 1 37 ? -95.556 110.683 395.234 1.00 63.95 37 LEU D O 1
ATOM 9369 N N . GLY F 1 38 ? -95.480 112.401 396.683 1.00 63.36 38 GLY D N 1
ATOM 9370 C CA . GLY F 1 38 ? -96.889 112.750 396.524 1.00 63.65 38 GLY D CA 1
ATOM 9371 C C . GLY F 1 38 ? -97.633 113.208 397.780 1.00 62.98 38 GLY D C 1
ATOM 9372 O O . GLY F 1 38 ? -97.220 112.907 398.906 1.00 62.11 38 GLY D O 1
ATOM 9373 N N . PRO F 1 39 ? -98.776 113.898 397.595 1.00 63.44 39 PRO D N 1
ATOM 9374 C CA . PRO F 1 39 ? -99.502 114.526 398.710 1.00 63.00 39 PRO D CA 1
ATOM 9375 C C . PRO F 1 39 ? -100.059 113.470 399.677 1.00 62.08 39 PRO D C 1
ATOM 9376 O O . PRO F 1 39 ? -100.072 112.283 399.340 1.00 61.90 39 PRO D O 1
ATOM 9380 N N . ASN F 1 40 ? -100.490 113.850 400.870 1.00 61.54 40 ASN D N 1
ATOM 9381 C CA . ASN F 1 40 ? -100.912 112.785 401.751 1.00 60.73 40 ASN D CA 1
ATOM 9382 C C . ASN F 1 40 ? -102.291 112.293 401.354 1.00 60.98 40 ASN D C 1
ATOM 9383 O O . ASN F 1 40 ? -103.086 113.038 400.780 1.00 61.68 40 ASN D O 1
ATOM 9388 N N . GLY F 1 41 ? -102.553 111.018 401.614 1.00 60.46 41 GLY D N 1
ATOM 9389 C CA . GLY F 1 41 ? -103.892 110.491 401.454 1.00 60.57 41 GLY D CA 1
ATOM 9390 C C . GLY F 1 41 ? -104.087 109.919 400.076 1.00 61.21 41 GLY D C 1
ATOM 9391 O O . GLY F 1 41 ? -105.117 109.302 399.775 1.00 61.34 41 GLY D O 1
ATOM 9392 N N . ALA F 1 42 ? -103.077 110.113 399.232 1.00 61.64 42 ALA D N 1
ATOM 9393 C CA . ALA F 1 42 ? -103.047 109.453 397.926 1.00 62.26 42 ALA D CA 1
ATOM 9394 C C . ALA F 1 42 ? -102.793 107.966 398.128 1.00 61.69 42 ALA D C 1
ATOM 9395 O O . ALA F 1 42 ? -102.742 107.220 397.164 1.00 62.11 42 ALA D O 1
ATOM 9397 N N . GLY F 1 43 ? -102.609 107.559 399.388 1.00 60.79 43 GLY D N 1
ATOM 9398 C CA . GLY F 1 43 ? -102.486 106.161 399.766 1.00 60.22 43 GLY D CA 1
ATOM 9399 C C . GLY F 1 43 ? -101.169 105.500 399.419 1.00 60.20 43 GLY D C 1
ATOM 9400 O O . GLY F 1 43 ? -101.131 104.302 399.167 1.00 60.13 43 GLY D O 1
ATOM 9401 N N . LYS F 1 44 ? -100.090 106.277 399.397 1.00 60.31 44 LYS D N 1
ATOM 9402 C CA . LYS F 1 44 ? -98.755 105.720 399.221 1.00 60.26 44 LYS D CA 1
ATOM 9403 C C . LYS F 1 44 ? -98.495 104.690 400.328 1.00 59.43 44 LYS D C 1
ATOM 9404 O O . LYS F 1 44 ? -97.840 103.663 400.106 1.00 59.41 44 LYS D O 1
ATOM 9410 N N . SER F 1 45 ? -99.027 104.988 401.522 1.00 58.81 45 SER D N 1
ATOM 9411 C CA . SER F 1 45 ? -98.908 104.140 402.705 1.00 58.05 45 SER D CA 1
ATOM 9412 C C . SER F 1 45 ? -99.611 102.837 402.436 1.00 58.04 45 SER D C 1
ATOM 9413 O O . SER F 1 45 ? -99.208 101.776 402.919 1.00 57.68 45 SER D O 1
ATOM 9416 N N . THR F 1 46 ? -100.679 102.941 401.652 1.00 58.50 46 THR D N 1
ATOM 9417 C CA . THR F 1 46 ? -101.458 101.780 401.258 1.00 58.59 46 THR D CA 1
ATOM 9418 C C . THR F 1 46 ? -100.639 100.954 400.293 1.00 59.01 46 THR D C 1
ATOM 9419 O O . THR F 1 46 ? -100.700 99.719 400.285 1.00 58.91 46 THR D O 1
ATOM 9423 N N . LEU F 1 47 ? -99.860 101.665 399.486 1.00 59.54 47 LEU D N 1
ATOM 9424 C CA . LEU F 1 47 ? -99.071 101.045 398.430 1.00 60.12 47 LEU D CA 1
ATOM 9425 C C . LEU F 1 47 ? -97.968 100.203 399.025 1.00 59.72 47 LEU D C 1
ATOM 9426 O O . LEU F 1 47 ? -97.716 99.077 398.571 1.00 59.95 47 LEU D O 1
ATOM 9431 N N . LEU F 1 48 ? -97.316 100.772 400.038 1.00 59.18 48 LEU D N 1
ATOM 9432 C CA . LEU F 1 48 ? -96.182 100.153 400.686 1.00 58.83 48 LEU D CA 1
ATOM 9433 C C . LEU F 1 48 ? -96.608 98.859 401.331 1.00 58.42 48 LEU D C 1
ATOM 9434 O O . LEU F 1 48 ? -95.855 97.893 401.402 1.00 58.43 48 LEU D O 1
ATOM 9439 N N . LEU F 1 49 ? -97.862 98.840 401.755 1.00 58.13 49 LEU D N 1
ATOM 9440 C CA . LEU F 1 49 ? -98.391 97.723 402.513 1.00 57.70 49 LEU D CA 1
ATOM 9441 C C . LEU F 1 49 ? -98.657 96.500 401.646 1.00 58.13 49 LEU D C 1
ATOM 9442 O O . LEU F 1 49 ? -98.865 95.395 402.156 1.00 57.88 49 LEU D O 1
ATOM 9447 N N . HIS F 1 50 ? -98.645 96.685 400.336 1.00 58.83 50 HIS D N 1
ATOM 9448 C CA . HIS F 1 50 ? -98.834 95.548 399.459 1.00 59.33 50 HIS D CA 1
ATOM 9449 C C . HIS F 1 50 ? -97.505 94.897 399.165 1.00 59.62 50 HIS D C 1
ATOM 9450 O O . HIS F 1 50 ? -97.386 93.673 399.183 1.00 59.70 50 HIS D O 1
ATOM 9457 N N . LEU F 1 51 ? -96.505 95.731 398.909 1.00 59.83 51 LEU D N 1
ATOM 9458 C CA . LEU F 1 51 ? -95.184 95.241 398.605 1.00 60.18 51 LEU D CA 1
ATOM 9459 C C . LEU F 1 51 ? -94.729 94.427 399.762 1.00 59.62 51 LEU D C 1
ATOM 9460 O O . LEU F 1 51 ? -94.033 93.453 399.608 1.00 59.90 51 LEU D O 1
ATOM 9465 N N . ASN F 1 52 ? -95.091 94.823 400.961 1.00 58.87 52 ASN D N 1
ATOM 9466 C CA . ASN F 1 52 ? -94.623 93.972 402.023 1.00 58.45 52 ASN D CA 1
ATOM 9467 C C . ASN F 1 52 ? -95.417 92.693 402.228 1.00 58.38 52 ASN D C 1
ATOM 9468 O O . ASN F 1 52 ? -94.869 91.728 402.754 1.00 58.33 52 ASN D O 1
ATOM 9473 N N . GLY F 1 53 ? -96.699 92.688 401.900 1.00 58.39 53 GLY D N 1
ATOM 9474 C CA . GLY F 1 53 ? -97.464 91.458 401.977 1.00 58.40 53 GLY D CA 1
ATOM 9475 C C . GLY F 1 53 ? -98.667 91.606 402.882 1.00 57.82 53 GLY D C 1
ATOM 9476 O O . GLY F 1 53 ? -99.555 90.747 402.942 1.00 57.81 53 GLY D O 1
ATOM 9477 N N . THR F 1 54 ? -98.686 92.726 403.588 1.00 57.38 54 THR D N 1
ATOM 9478 C CA . THR F 1 54 ? -99.741 93.051 404.523 1.00 56.86 54 THR D CA 1
ATOM 9479 C C . THR F 1 54 ? -101.087 93.058 403.788 1.00 57.10 54 THR D C 1
ATOM 9480 O O . THR F 1 54 ? -101.943 92.202 404.027 1.00 57.01 54 THR D O 1
ATOM 9484 N N . LEU F 1 55 ? -101.240 93.989 402.852 1.00 57.47 55 LEU D N 1
ATOM 9485 C CA . LEU F 1 55 ? -102.479 94.103 402.093 1.00 57.79 55 LEU D CA 1
ATOM 9486 C C . LEU F 1 55 ? -102.441 93.353 400.778 1.00 58.47 55 LEU D C 1
ATOM 9487 O O . LEU F 1 55 ? -101.393 93.217 400.139 1.00 58.87 55 LEU D O 1
ATOM 9492 N N . ARG F 1 56 ? -103.595 92.839 400.363 1.00 58.66 56 ARG D N 1
ATOM 9493 C CA . ARG F 1 56 ? -103.734 92.025 399.155 1.00 59.34 56 ARG D CA 1
ATOM 9494 C C . ARG F 1 56 ? -104.931 92.456 398.298 1.00 59.74 56 ARG D C 1
ATOM 9495 O O . ARG F 1 56 ? -106.024 92.550 398.807 1.00 59.39 56 ARG D O 1
ATOM 9503 N N . PRO F 1 57 ? -104.715 92.719 397.009 1.00 60.53 57 PRO D N 1
ATOM 9504 C CA . PRO F 1 57 ? -105.733 93.288 396.129 1.00 61.04 57 PRO D CA 1
ATOM 9505 C C . PRO F 1 57 ? -106.678 92.219 395.632 1.00 61.34 57 PRO D C 1
ATOM 9506 O O . PRO F 1 57 ? -106.329 91.036 395.590 1.00 61.38 57 PRO D O 1
ATOM 9510 N N . GLN F 1 58 ? -107.880 92.639 395.273 1.00 61.56 58 GLN D N 1
ATOM 9511 C CA . GLN F 1 58 ? -108.827 91.755 394.637 1.00 61.96 58 GLN D CA 1
ATOM 9512 C C . GLN F 1 58 ? -108.510 91.767 393.128 1.00 63.53 58 GLN D C 1
ATOM 9513 O O . GLN F 1 58 ? -108.999 90.917 392.367 1.00 67.51 58 GLN D O 1
ATOM 9519 N N . SER F 1 59 ? -107.666 92.723 392.720 1.00 63.28 59 SER D N 1
ATOM 9520 C CA . SER F 1 59 ? -107.271 92.874 391.320 1.00 64.30 59 SER D CA 1
ATOM 9521 C C . SER F 1 59 ? -105.754 92.940 391.164 1.00 64.45 59 SER D C 1
ATOM 9522 O O . SER F 1 59 ? -105.090 93.823 391.732 1.00 64.07 59 SER D O 1
ATOM 9525 N N . GLY F 1 60 ? -105.213 92.011 390.381 1.00 65.06 60 GLY D N 1
ATOM 9526 C CA . GLY F 1 60 ? -103.818 92.082 390.006 1.00 65.43 60 GLY D CA 1
ATOM 9527 C C . GLY F 1 60 ? -102.890 91.386 390.970 1.00 64.77 60 GLY D C 1
ATOM 9528 O O . GLY F 1 60 ? -103.312 90.546 391.764 1.00 64.18 60 GLY D O 1
ATOM 9529 N N . ARG F 1 61 ? -101.610 91.726 390.881 1.00 64.94 61 ARG D N 1
ATOM 9530 C CA . ARG F 1 61 ? -100.572 91.015 391.617 1.00 64.53 61 ARG D CA 1
ATOM 9531 C C . ARG F 1 61 ? -99.387 91.903 391.975 1.00 64.35 61 ARG D C 1
ATOM 9532 O O . ARG F 1 61 ? -99.197 92.977 391.401 1.00 64.75 61 ARG D O 1
ATOM 9540 N N . VAL F 1 62 ? -98.593 91.440 392.934 1.00 63.78 62 VAL D N 1
ATOM 9541 C CA . VAL F 1 62 ? -97.321 92.074 393.262 1.00 63.66 62 VAL D CA 1
ATOM 9542 C C . VAL F 1 62 ? -96.196 91.056 393.063 1.00 64.08 62 VAL D C 1
ATOM 9543 O O . VAL F 1 62 ? -96.304 89.923 393.521 1.00 63.87 62 VAL D O 1
ATOM 9547 N N . LEU F 1 63 ? -95.200 91.446 392.297 1.00 64.77 63 LEU D N 1
ATOM 9548 C CA . LEU F 1 63 ? -94.312 90.487 391.723 1.00 65.49 63 LEU D CA 1
ATOM 9549 C C . LEU F 1 63 ? -92.931 90.657 392.244 1.00 65.35 63 LEU D C 1
ATOM 9550 O O . LEU F 1 63 ? -92.362 91.726 392.163 1.00 65.38 63 LEU D O 1
ATOM 9555 N N . LEU F 1 64 ? -92.380 89.572 392.746 1.00 65.27 64 LEU D N 1
ATOM 9556 C CA . LEU F 1 64 ? -91.085 89.597 393.361 1.00 65.12 64 LEU D CA 1
ATOM 9557 C C . LEU F 1 64 ? -90.131 88.875 392.467 1.00 66.17 64 LEU D C 1
ATOM 9558 O O . LEU F 1 64 ? -90.320 87.707 392.176 1.00 73.42 64 LEU D O 1
ATOM 9563 N N . GLY F 1 65 ? -89.096 89.564 392.023 1.00 66.64 65 GLY D N 1
ATOM 9564 C CA . GLY F 1 65 ? -88.109 88.941 391.174 1.00 67.71 65 GLY D CA 1
ATOM 9565 C C . GLY F 1 65 ? -88.769 88.339 389.963 1.00 68.63 65 GLY D C 1
ATOM 9566 O O . GLY F 1 65 ? -88.377 87.282 389.519 1.00 71.31 65 GLY D O 1
ATOM 9567 N N . GLY F 1 66 ? -89.788 88.999 389.442 1.00 68.63 66 GLY D N 1
ATOM 9568 C CA . GLY F 1 66 ? -90.394 88.597 388.186 1.00 69.60 66 GLY D CA 1
ATOM 9569 C C . GLY F 1 66 ? -91.352 87.426 388.247 1.00 69.53 66 GLY D C 1
ATOM 9570 O O . GLY F 1 66 ? -91.883 86.991 387.231 1.00 70.35 66 GLY D O 1
ATOM 9571 N N . THR F 1 67 ? -91.605 86.940 389.448 1.00 68.56 67 THR D N 1
ATOM 9572 C CA . THR F 1 67 ? -92.429 85.769 389.633 1.00 68.46 67 THR D CA 1
ATOM 9573 C C . THR F 1 67 ? -93.446 86.099 390.678 1.00 67.29 67 THR D C 1
ATOM 9574 O O . THR F 1 67 ? -93.238 86.995 391.466 1.00 66.54 67 THR D O 1
ATOM 9578 N N . ALA F 1 68 ? -94.546 85.373 390.699 1.00 67.16 68 ALA D N 1
ATOM 9579 C CA . ALA F 1 68 ? -95.625 85.728 391.594 1.00 66.15 68 ALA D CA 1
ATOM 9580 C C . ALA F 1 68 ? -95.919 84.814 392.772 1.00 65.43 68 ALA D C 1
ATOM 9581 O O . ALA F 1 68 ? -95.902 83.603 392.735 1.00 65.76 68 ALA D O 1
ATOM 9583 N N . THR F 1 69 ? -96.280 85.529 393.818 1.00 64.47 69 THR D N 1
ATOM 9584 C CA . THR F 1 69 ? -96.207 85.123 395.180 1.00 63.57 69 THR D CA 1
ATOM 9585 C C . THR F 1 69 ? -97.572 85.114 395.769 1.00 85.97 69 THR D C 1
ATOM 9586 O O . THR F 1 69 ? -98.418 85.877 395.358 1.00 92.57 69 THR D O 1
ATOM 9590 N N . GLY F 1 70 ? -97.783 84.300 396.793 1.00 69.78 70 GLY D N 1
ATOM 9591 C CA . GLY F 1 70 ? -99.101 84.181 397.371 1.00 64.82 70 GLY D CA 1
ATOM 9592 C C . GLY F 1 70 ? -99.273 84.337 398.864 1.00 63.92 70 GLY D C 1
ATOM 9593 O O . GLY F 1 70 ? -99.636 85.404 399.349 1.00 66.74 70 GLY D O 1
ATOM 9594 N N . HIS F 1 71 ? -99.062 83.251 399.595 1.00 60.87 71 HIS D N 1
ATOM 9595 C CA . HIS F 1 71 ? -99.361 83.229 401.018 1.00 60.12 71 HIS D CA 1
ATOM 9596 C C . HIS F 1 71 ? -99.365 81.814 401.556 1.00 77.34 71 HIS D C 1
ATOM 9597 O O . HIS F 1 71 ? -98.988 80.889 400.858 1.00 78.19 71 HIS D O 1
ATOM 9604 N N . SER F 1 72 ? -99.777 81.657 402.806 1.00 86.11 72 SER D N 1
ATOM 9605 C CA . SER F 1 72 ? -100.074 80.368 403.402 1.00 85.55 72 SER D CA 1
ATOM 9606 C C . SER F 1 72 ? -98.840 79.650 403.879 1.00 82.62 72 SER D C 1
ATOM 9607 O O . SER F 1 72 ? -98.719 78.446 403.746 1.00 86.51 72 SER D O 1
ATOM 9610 N N . ARG F 1 73 ? -97.881 80.383 404.433 1.00 88.24 73 ARG D N 1
ATOM 9611 C CA . ARG F 1 73 ? -97.827 81.834 404.369 1.00 87.61 73 ARG D CA 1
ATOM 9612 C C . ARG F 1 73 ? -96.427 82.254 403.906 1.00 88.80 73 ARG D C 1
ATOM 9613 O O . ARG F 1 73 ? -96.079 83.434 403.940 1.00 83.08 73 ARG D O 1
ATOM 9621 N N . LYS F 1 74 ? -95.633 81.273 403.476 1.00 68.59 74 LYS D N 1
ATOM 9622 C CA . LYS F 1 74 ? -94.267 81.504 403.019 1.00 86.19 74 LYS D CA 1
ATOM 9623 C C . LYS F 1 74 ? -94.183 82.742 402.139 1.00 60.98 74 LYS D C 1
ATOM 9624 O O . LYS F 1 74 ? -93.301 83.581 402.317 1.00 61.09 74 LYS D O 1
ATOM 9630 N N . ASP F 1 75 ? -95.111 82.856 401.194 1.00 69.84 75 ASP D N 1
ATOM 9631 C CA . ASP F 1 75 ? -95.188 84.042 400.354 1.00 72.48 75 ASP D CA 1
ATOM 9632 C C . ASP F 1 75 ? -95.225 85.271 401.252 1.00 74.69 75 ASP D C 1
ATOM 9633 O O . ASP F 1 75 ? -94.931 86.385 400.818 1.00 80.38 75 ASP D O 1
ATOM 9638 N N . LEU F 1 76 ? -95.587 85.051 402.512 1.00 70.82 76 LEU D N 1
ATOM 9639 C CA . LEU F 1 76 ? -95.623 86.112 403.506 1.00 72.21 76 LEU D CA 1
ATOM 9640 C C . LEU F 1 76 ? -94.446 86.000 404.472 1.00 79.00 76 LEU D C 1
ATOM 9641 O O . LEU F 1 76 ? -94.074 86.981 405.115 1.00 91.95 76 LEU D O 1
ATOM 9646 N N . THR F 1 77 ? -93.861 84.808 404.577 1.00 66.04 77 THR D N 1
ATOM 9647 C CA . THR F 1 77 ? -92.740 84.622 405.468 1.00 72.46 77 THR D CA 1
ATOM 9648 C C . THR F 1 77 ? -91.467 84.936 404.758 1.00 77.87 77 THR D C 1
ATOM 9649 O O . THR F 1 77 ? -90.580 85.566 405.314 1.00 88.84 77 THR D O 1
ATOM 9653 N N . GLY F 1 78 ? -91.372 84.472 403.524 1.00 76.14 78 GLY D N 1
ATOM 9654 C CA . GLY F 1 78 ? -90.166 84.634 402.748 1.00 67.95 78 GLY D CA 1
ATOM 9655 C C . GLY F 1 78 ? -90.106 86.049 402.264 1.00 61.02 78 GLY D C 1
ATOM 9656 O O . GLY F 1 78 ? -89.160 86.775 402.528 1.00 61.14 78 GLY D O 1
ATOM 9657 N N . TRP F 1 79 ? -91.151 86.430 401.563 1.00 60.71 79 TRP D N 1
ATOM 9658 C CA . TRP F 1 79 ? -91.298 87.750 401.020 1.00 60.63 79 TRP D CA 1
ATOM 9659 C C . TRP F 1 79 ? -90.898 88.783 402.058 1.00 60.00 79 TRP D C 1
ATOM 9660 O O . TRP F 1 79 ? -90.288 89.789 401.748 1.00 60.12 79 TRP D O 1
ATOM 9671 N N . ARG F 1 80 ? -91.173 88.513 403.318 1.00 65.02 80 ARG D N 1
ATOM 9672 C CA . ARG F 1 80 ? -90.692 89.450 404.325 1.00 64.46 80 ARG D CA 1
ATOM 9673 C C . ARG F 1 80 ? -89.186 89.460 404.371 1.00 64.82 80 ARG D C 1
ATOM 9674 O O . ARG F 1 80 ? -88.588 90.508 404.445 1.00 63.05 80 ARG D O 1
ATOM 9682 N N . ARG F 1 81 ? -88.564 88.299 404.281 1.00 59.58 81 ARG D N 1
ATOM 9683 C CA . ARG F 1 81 ? -87.130 88.233 404.485 1.00 59.88 81 ARG D CA 1
ATOM 9684 C C . ARG F 1 81 ? -86.371 89.117 403.505 1.00 60.30 81 ARG D C 1
ATOM 9685 O O . ARG F 1 81 ? -85.392 89.714 403.854 1.00 60.23 81 ARG D O 1
ATOM 9693 N N . ARG F 1 82 ? -86.847 89.160 402.279 1.00 60.77 82 ARG D N 1
ATOM 9694 C CA . ARG F 1 82 ? -86.369 89.912 401.111 1.00 61.32 82 ARG D CA 1
ATOM 9695 C C . ARG F 1 82 ? -86.899 91.344 401.071 1.00 60.86 82 ARG D C 1
ATOM 9696 O O . ARG F 1 82 ? -86.215 92.252 400.596 1.00 61.10 82 ARG D O 1
ATOM 9704 N N . VAL F 1 83 ? -88.123 91.534 401.569 1.00 60.25 83 VAL D N 1
ATOM 9705 C CA . VAL F 1 83 ? -88.751 92.854 401.627 1.00 59.82 83 VAL D CA 1
ATOM 9706 C C . VAL F 1 83 ? -89.123 93.278 403.051 1.00 58.93 83 VAL D C 1
ATOM 9707 O O . VAL F 1 83 ? -89.917 92.621 403.717 1.00 58.56 83 VAL D O 1
ATOM 9711 N N . GLY F 1 84 ? -88.550 94.385 403.512 1.00 58.63 84 GLY D N 1
ATOM 9712 C CA . GLY F 1 84 ? -88.780 94.828 404.874 1.00 57.87 84 GLY D CA 1
ATOM 9713 C C . GLY F 1 84 ? -89.575 96.110 404.986 1.00 57.50 84 GLY D C 1
ATOM 9714 O O . GLY F 1 84 ? -89.541 96.943 404.087 1.00 57.85 84 GLY D O 1
ATOM 9715 N N . LEU F 1 85 ? -90.274 96.280 406.104 1.00 56.88 85 LEU D N 1
ATOM 9716 C CA . LEU F 1 85 ? -91.095 97.465 406.299 1.00 56.57 85 LEU D CA 1
ATOM 9717 C C . LEU F 1 85 ? -90.828 98.185 407.644 1.00 55.99 85 LEU D C 1
ATOM 9718 O O . LEU F 1 85 ? -90.344 97.603 408.621 1.00 55.72 85 LEU D O 1
ATOM 9723 N N . VAL F 1 86 ? -91.132 99.476 407.645 1.00 55.88 86 VAL D N 1
ATOM 9724 C CA . VAL F 1 86 ? -90.912 100.378 408.755 1.00 55.43 86 VAL D CA 1
ATOM 9725 C C . VAL F 1 86 ? -92.080 101.348 408.771 1.00 55.31 86 VAL D C 1
ATOM 9726 O O . VAL F 1 86 ? -92.117 102.271 407.977 1.00 55.62 86 VAL D O 1
ATOM 9730 N N . LEU F 1 87 ? -93.054 101.137 409.642 1.00 54.94 87 LEU D N 1
ATOM 9731 C CA . LEU F 1 87 ? -94.270 101.950 409.619 1.00 54.90 87 LEU D CA 1
ATOM 9732 C C . LEU F 1 87 ? -93.989 103.430 409.907 1.00 54.87 87 LEU D C 1
ATOM 9733 O O . LEU F 1 87 ? -92.869 103.803 410.257 1.00 54.79 87 LEU D O 1
ATOM 9738 N N . GLN F 1 88 ? -94.990 104.282 409.722 1.00 54.97 88 GLN D N 1
ATOM 9739 C CA . GLN F 1 88 ? -94.760 105.710 409.878 1.00 60.37 88 GLN D CA 1
ATOM 9740 C C . GLN F 1 88 ? -94.524 106.031 411.323 1.00 64.78 88 GLN D C 1
ATOM 9741 O O . GLN F 1 88 ? -93.748 106.928 411.628 1.00 78.93 88 GLN D O 1
ATOM 9747 N N . ASP F 1 89 ? -95.196 105.291 412.206 1.00 54.26 89 ASP D N 1
ATOM 9748 C CA . ASP F 1 89 ? -95.127 105.521 413.650 1.00 53.89 89 ASP D CA 1
ATOM 9749 C C . ASP F 1 89 ? -94.413 104.371 414.363 1.00 53.61 89 ASP D C 1
ATOM 9750 O O . ASP F 1 89 ? -94.960 103.280 414.500 1.00 53.53 89 ASP D O 1
ATOM 9755 N N . ALA F 1 90 ? -93.203 104.634 414.843 1.00 53.51 90 ALA D N 1
ATOM 9756 C CA . ALA F 1 90 ? -92.274 103.556 415.184 1.00 53.41 90 ALA D CA 1
ATOM 9757 C C . ALA F 1 90 ? -92.751 102.703 416.341 1.00 53.16 90 ALA D C 1
ATOM 9758 O O . ALA F 1 90 ? -92.327 101.554 416.526 1.00 53.15 90 ALA D O 1
ATOM 9760 N N . ASP F 1 91 ? -93.654 103.261 417.124 1.00 53.01 91 ASP D N 1
ATOM 9761 C CA . ASP F 1 91 ? -94.101 102.528 418.287 1.00 52.83 91 ASP D CA 1
ATOM 9762 C C . ASP F 1 91 ? -94.995 101.387 417.840 1.00 52.89 91 ASP D C 1
ATOM 9763 O O . ASP F 1 91 ? -95.432 100.593 418.692 1.00 52.79 91 ASP D O 1
ATOM 9768 N N . ASP F 1 92 ? -95.228 101.296 416.518 1.00 53.09 92 ASP D N 1
ATOM 9769 C CA . ASP F 1 92 ? -96.184 100.341 415.954 1.00 53.19 92 ASP D CA 1
ATOM 9770 C C . ASP F 1 92 ? -95.523 99.031 415.648 1.00 53.28 92 ASP D C 1
ATOM 9771 O O . ASP F 1 92 ? -96.200 98.067 415.291 1.00 53.37 92 ASP D O 1
ATOM 9776 N N . GLN F 1 93 ? -94.202 98.984 415.784 1.00 53.31 93 GLN D N 1
ATOM 9777 C CA . GLN F 1 93 ? -93.447 97.766 415.515 1.00 53.48 93 GLN D CA 1
ATOM 9778 C C . GLN F 1 93 ? -92.379 97.532 416.578 1.00 53.39 93 GLN D C 1
ATOM 9779 O O . GLN F 1 93 ? -91.578 96.603 416.473 1.00 53.58 93 GLN D O 1
ATOM 9785 N N . LEU F 1 94 ? -92.373 98.381 417.600 1.00 53.15 94 LEU D N 1
ATOM 9786 C CA . LEU F 1 94 ? -91.404 98.269 418.684 1.00 53.09 94 LEU D CA 1
ATOM 9787 C C . LEU F 1 94 ? -92.061 97.751 419.959 1.00 52.98 94 LEU D C 1
ATOM 9788 O O . LEU F 1 94 ? -92.829 98.462 420.607 1.00 52.81 94 LEU D O 1
ATOM 9793 N N . PHE F 1 95 ? -91.754 96.507 420.314 1.00 53.13 95 PHE D N 1
ATOM 9794 C CA . PHE F 1 95 ? -92.314 95.892 421.511 1.00 53.11 95 PHE D CA 1
ATOM 9795 C C . PHE F 1 95 ? -91.219 95.533 422.511 1.00 53.24 95 PHE D C 1
ATOM 9796 O O . PHE F 1 95 ? -91.397 95.681 423.720 1.00 53.21 95 PHE D O 1
ATOM 9804 N N . ALA F 1 96 ? -90.088 95.060 421.997 1.00 53.46 96 ALA D N 1
ATOM 9805 C CA . ALA F 1 96 ? -88.964 94.679 422.844 1.00 53.65 96 ALA D CA 1
ATOM 9806 C C . ALA F 1 96 ? -88.700 95.729 423.917 1.00 53.48 96 ALA D C 1
ATOM 9807 O O . ALA F 1 96 ? -88.641 96.924 423.629 1.00 53.26 96 ALA D O 1
ATOM 9809 N N . THR F 1 97 ? -88.542 95.275 425.156 1.00 53.63 97 THR D N 1
ATOM 9810 C CA . THR F 1 97 ? -88.284 96.174 426.275 1.00 53.54 97 THR D CA 1
ATOM 9811 C C . THR F 1 97 ? -87.225 97.210 425.915 1.00 53.44 97 THR D C 1
ATOM 9812 O O . THR F 1 97 ? -87.521 98.399 425.796 1.00 57.01 97 THR D O 1
ATOM 9816 N N . THR F 1 98 ? -85.989 96.752 425.745 1.00 53.67 98 THR D N 1
ATOM 9817 C CA . THR F 1 98 ? -84.884 97.638 425.398 1.00 53.63 98 THR D CA 1
ATOM 9818 C C . THR F 1 98 ? -84.348 97.331 424.004 1.00 53.75 98 THR D C 1
ATOM 9819 O O . THR F 1 98 ? -84.585 96.252 423.461 1.00 53.95 98 THR D O 1
ATOM 9823 N N . VAL F 1 99 ? -83.625 98.287 423.430 1.00 53.68 99 VAL D N 1
ATOM 9824 C CA . VAL F 1 99 ? -83.268 98.234 422.018 1.00 53.80 99 VAL D CA 1
ATOM 9825 C C . VAL F 1 99 ? -82.758 96.871 421.621 1.00 54.20 99 VAL D C 1
ATOM 9826 O O . VAL F 1 99 ? -83.495 96.114 421.005 1.00 54.28 99 VAL D O 1
ATOM 9830 N N . PHE F 1 100 ? -81.538 96.539 422.030 1.00 54.50 100 PHE D N 1
ATOM 9831 C CA . PHE F 1 100 ? -80.920 95.279 421.644 1.00 54.98 100 PHE D CA 1
ATOM 9832 C C . PHE F 1 100 ? -81.909 94.130 421.527 1.00 55.08 100 PHE D C 1
ATOM 9833 O O . PHE F 1 100 ? -81.926 93.435 420.530 1.00 55.35 100 PHE D O 1
ATOM 9841 N N . GLU F 1 101 ? -82.760 93.926 422.513 1.00 54.91 101 GLU D N 1
ATOM 9842 C CA . GLU F 1 101 ? -83.615 92.763 422.413 1.00 55.07 101 GLU D CA 1
ATOM 9843 C C . GLU F 1 101 ? -84.728 93.011 421.416 1.00 54.80 101 GLU D C 1
ATOM 9844 O O . GLU F 1 101 ? -85.324 92.070 420.920 1.00 54.98 101 GLU D O 1
ATOM 9850 N N . ASP F 1 102 ? -85.000 94.269 421.096 1.00 54.43 102 ASP D N 1
ATOM 9851 C CA . ASP F 1 102 ? -86.063 94.554 420.137 1.00 54.24 102 ASP D CA 1
ATOM 9852 C C . ASP F 1 102 ? -85.589 94.191 418.721 1.00 54.56 102 ASP D C 1
ATOM 9853 O O . ASP F 1 102 ? -86.322 93.558 417.953 1.00 54.67 102 ASP D O 1
ATOM 9858 N N . VAL F 1 103 ? -84.373 94.592 418.373 1.00 54.74 103 VAL D N 1
ATOM 9859 C CA . VAL F 1 103 ? -83.758 94.206 417.118 1.00 55.15 103 VAL D CA 1
ATOM 9860 C C . VAL F 1 103 ? -83.585 92.725 417.129 1.00 55.58 103 VAL D C 1
ATOM 9861 O O . VAL F 1 103 ? -83.682 92.069 416.130 1.00 55.92 103 VAL D O 1
ATOM 9865 N N . SER F 1 104 ? -83.362 92.199 418.305 1.00 55.62 104 SER D N 1
ATOM 9866 C CA . SER F 1 104 ? -82.969 90.842 418.499 1.00 56.12 104 SER D CA 1
ATOM 9867 C C . SER F 1 104 ? -83.983 89.951 417.887 1.00 56.23 104 SER D C 1
ATOM 9868 O O . SER F 1 104 ? -83.725 88.797 417.702 1.00 56.73 104 SER D O 1
ATOM 9871 N N . PHE F 1 105 ? -85.184 90.463 417.688 1.00 55.80 105 PHE D N 1
ATOM 9872 C CA . PHE F 1 105 ? -86.296 89.761 417.060 1.00 55.86 105 PHE D CA 1
ATOM 9873 C C . PHE F 1 105 ? -86.134 89.337 415.603 1.00 56.26 105 PHE D C 1
ATOM 9874 O O . PHE F 1 105 ? -86.532 88.250 415.203 1.00 58.21 105 PHE D O 1
ATOM 9882 N N . GLY F 1 106 ? -85.550 90.199 414.796 1.00 56.29 106 GLY D N 1
ATOM 9883 C CA . GLY F 1 106 ? -85.624 90.016 413.368 1.00 56.65 106 GLY D CA 1
ATOM 9884 C C . GLY F 1 106 ? -85.008 88.695 413.013 1.00 57.31 106 GLY D C 1
ATOM 9885 O O . GLY F 1 106 ? -85.465 87.995 412.129 1.00 57.65 106 GLY D O 1
ATOM 9886 N N . PRO F 1 107 ? -83.949 88.388 413.725 1.00 57.54 107 PRO D N 1
ATOM 9887 C CA . PRO F 1 107 ? -82.995 87.304 413.475 1.00 58.27 107 PRO D CA 1
ATOM 9888 C C . PRO F 1 107 ? -83.396 85.997 414.121 1.00 58.51 107 PRO D C 1
ATOM 9889 O O . PRO F 1 107 ? -83.157 84.926 413.565 1.00 59.16 107 PRO D O 1
ATOM 9893 N N . LEU F 1 108 ? -84.028 86.079 415.277 1.00 58.06 108 LEU D N 1
ATOM 9894 C CA . LEU F 1 108 ? -84.533 84.868 415.859 1.00 58.31 108 LEU D CA 1
ATOM 9895 C C . LEU F 1 108 ? -85.636 84.282 415.000 1.00 58.37 108 LEU D C 1
ATOM 9896 O O . LEU F 1 108 ? -85.594 83.083 414.765 1.00 58.95 108 LEU D O 1
ATOM 9901 N N . ASN F 1 109 ? -86.596 85.056 414.485 1.00 57.88 109 ASN D N 1
ATOM 9902 C CA . ASN F 1 109 ? -87.681 84.317 413.853 1.00 58.00 109 ASN D CA 1
ATOM 9903 C C . ASN F 1 109 ? -87.223 84.193 412.400 1.00 58.50 109 ASN D C 1
ATOM 9904 O O . ASN F 1 109 ? -88.010 83.811 411.534 1.00 58.65 109 ASN D O 1
ATOM 9909 N N . LEU F 1 110 ? -85.894 84.346 412.174 1.00 58.88 110 LEU D N 1
ATOM 9910 C CA . LEU F 1 110 ? -85.298 83.960 410.889 1.00 59.57 110 LEU D CA 1
ATOM 9911 C C . LEU F 1 110 ? -84.743 82.578 411.091 1.00 60.29 110 LEU D C 1
ATOM 9912 O O . LEU F 1 110 ? -83.816 82.206 410.404 1.00 60.97 110 LEU D O 1
ATOM 9917 N N . GLY F 1 111 ? -85.305 81.832 412.041 1.00 60.19 111 GLY D N 1
ATOM 9918 C CA . GLY F 1 111 ? -84.928 80.452 412.307 1.00 60.91 111 GLY D CA 1
ATOM 9919 C C . GLY F 1 111 ? -83.426 80.271 412.425 1.00 61.51 111 GLY D C 1
ATOM 9920 O O . GLY F 1 111 ? -82.859 79.217 412.113 1.00 62.36 111 GLY D O 1
ATOM 9921 N N . LEU F 1 112 ? -82.781 81.336 412.874 1.00 61.11 112 LEU D N 1
ATOM 9922 C CA . LEU F 1 112 ? -81.340 81.450 412.850 1.00 61.59 112 LEU D CA 1
ATOM 9923 C C . LEU F 1 112 ? -80.877 81.181 414.256 1.00 61.60 112 LEU D C 1
ATOM 9924 O O . LEU F 1 112 ? -81.662 81.365 415.178 1.00 61.03 112 LEU D O 1
ATOM 9929 N N . SER F 1 113 ? -79.634 80.739 414.438 1.00 62.29 113 SER D N 1
ATOM 9930 C CA . SER F 1 113 ? -79.122 80.365 415.776 1.00 62.46 113 SER D CA 1
ATOM 9931 C C . SER F 1 113 ? -78.810 81.538 416.730 1.00 61.79 113 SER D C 1
ATOM 9932 O O . SER F 1 113 ? -78.530 82.657 416.307 1.00 61.37 113 SER D O 1
ATOM 9935 N N . GLU F 1 114 ? -78.806 81.251 418.026 1.00 61.77 114 GLU D N 1
ATOM 9936 C CA . GLU F 1 114 ? -78.732 82.293 419.050 1.00 61.13 114 GLU D CA 1
ATOM 9937 C C . GLU F 1 114 ? -77.422 83.084 419.010 1.00 61.22 114 GLU D C 1
ATOM 9938 O O . GLU F 1 114 ? -77.382 84.256 419.396 1.00 60.58 114 GLU D O 1
ATOM 9944 N N . ALA F 1 115 ? -76.360 82.430 418.541 1.00 62.06 115 ALA D N 1
ATOM 9945 C CA . ALA F 1 115 ? -75.006 82.996 418.536 1.00 62.32 115 ALA D CA 1
ATOM 9946 C C . ALA F 1 115 ? -74.757 84.017 417.406 1.00 62.02 115 ALA D C 1
ATOM 9947 O O . ALA F 1 115 ? -73.892 84.895 417.545 1.00 61.90 115 ALA D O 1
ATOM 9949 N N . GLU F 1 116 ? -75.517 83.888 416.307 1.00 61.95 116 GLU D N 1
ATOM 9950 C CA . GLU F 1 116 ? -75.447 84.795 415.142 1.00 61.73 116 GLU D CA 1
ATOM 9951 C C . GLU F 1 116 ? -76.438 85.926 415.249 1.00 60.75 116 GLU D C 1
ATOM 9952 O O . GLU F 1 116 ? -76.311 86.968 414.592 1.00 60.46 116 GLU D O 1
ATOM 9958 N N . ALA F 1 117 ? -77.440 85.670 416.075 1.00 60.32 117 ALA D N 1
ATOM 9959 C CA . ALA F 1 117 ? -78.446 86.634 416.417 1.00 59.44 117 ALA D CA 1
ATOM 9960 C C . ALA F 1 117 ? -77.833 87.817 417.145 1.00 59.02 117 ALA D C 1
ATOM 9961 O O . ALA F 1 117 ? -78.330 88.935 417.064 1.00 58.39 117 ALA D O 1
ATOM 9963 N N . ARG F 1 118 ? -76.754 87.553 417.874 1.00 59.41 118 ARG D N 1
ATOM 9964 C CA . ARG F 1 118 ? -76.086 88.587 418.657 1.00 59.08 118 ARG D CA 1
ATOM 9965 C C . ARG F 1 118 ? -75.216 89.442 417.747 1.00 59.16 118 ARG D C 1
ATOM 9966 O O . ARG F 1 118 ? -74.970 90.628 418.022 1.00 58.71 118 ARG D O 1
ATOM 9974 N N . ALA F 1 119 ? -74.767 88.820 416.655 1.00 59.79 119 ALA D N 1
ATOM 9975 C CA . ALA F 1 119 ? -73.940 89.474 415.654 1.00 60.02 119 ALA D CA 1
ATOM 9976 C C . ALA F 1 119 ? -74.784 90.426 414.825 1.00 59.49 119 ALA D C 1
ATOM 9977 O O . ALA F 1 119 ? -74.547 91.639 414.798 1.00 59.11 119 ALA D O 1
ATOM 9979 N N . ARG F 1 120 ? -75.782 89.845 414.166 1.00 59.52 120 ARG D N 1
ATOM 9980 C CA . ARG F 1 120 ? -76.750 90.569 413.351 1.00 59.10 120 ARG D CA 1
ATOM 9981 C C . ARG F 1 120 ? -77.230 91.845 414.001 1.00 58.30 120 ARG D C 1
ATOM 9982 O O . ARG F 1 120 ? -77.396 92.863 413.356 1.00 58.08 120 ARG D O 1
ATOM 9990 N N . VAL F 1 121 ? -77.451 91.771 415.302 1.00 57.95 121 VAL D N 1
ATOM 9991 C CA . VAL F 1 121 ? -77.898 92.912 416.082 1.00 57.25 121 VAL D CA 1
ATOM 9992 C C . VAL F 1 121 ? -76.851 94.006 416.156 1.00 57.20 121 VAL D C 1
ATOM 9993 O O . VAL F 1 121 ? -77.151 95.187 416.025 1.00 56.78 121 VAL D O 1
ATOM 9997 N N . GLU F 1 122 ? -75.604 93.627 416.366 1.00 57.67 122 GLU D N 1
ATOM 9998 C CA . GLU F 1 122 ? -74.657 94.685 416.596 1.00 57.58 122 GLU D CA 1
ATOM 9999 C C . GLU F 1 122 ? -74.086 95.188 415.302 1.00 57.90 122 GLU D C 1
ATOM 10000 O O . GLU F 1 122 ? -73.694 96.349 415.229 1.00 57.69 122 GLU D O 1
ATOM 10006 N N . GLU F 1 123 ? -74.114 94.356 414.262 1.00 58.43 123 GLU D N 1
ATOM 10007 C CA . GLU F 1 123 ? -73.702 94.818 412.939 1.00 58.80 123 GLU D CA 1
ATOM 10008 C C . GLU F 1 123 ? -74.811 95.708 412.352 1.00 58.34 123 GLU D C 1
ATOM 10009 O O . GLU F 1 123 ? -74.553 96.568 411.514 1.00 58.46 123 GLU D O 1
ATOM 10015 N N . ALA F 1 124 ? -76.039 95.517 412.837 1.00 57.85 124 ALA D N 1
ATOM 10016 C CA . ALA F 1 124 ? -77.165 96.402 412.527 1.00 57.36 124 ALA D CA 1
ATOM 10017 C C . ALA F 1 124 ? -77.093 97.686 413.324 1.00 56.83 124 ALA D C 1
ATOM 10018 O O . ALA F 1 124 ? -77.082 98.774 412.753 1.00 56.76 124 ALA D O 1
ATOM 10020 N N . LEU F 1 125 ? -77.078 97.532 414.653 1.00 56.50 125 LEU D N 1
ATOM 10021 C CA . LEU F 1 125 ? -77.035 98.644 415.600 1.00 56.01 125 LEU D CA 1
ATOM 10022 C C . LEU F 1 125 ? -75.963 99.617 415.199 1.00 56.18 125 LEU D C 1
ATOM 10023 O O . LEU F 1 125 ? -76.178 100.841 415.171 1.00 55.89 125 LEU D O 1
ATOM 10028 N N . ALA F 1 126 ? -74.804 99.028 414.890 1.00 56.72 126 ALA D N 1
ATOM 10029 C CA . ALA F 1 126 ? -73.623 99.747 414.442 1.00 57.02 126 ALA D CA 1
ATOM 10030 C C . ALA F 1 126 ? -73.944 100.494 413.194 1.00 57.14 126 ALA D C 1
ATOM 10031 O O . ALA F 1 126 ? -73.560 101.650 413.050 1.00 57.06 126 ALA D O 1
ATOM 10033 N N . ALA F 1 127 ? -74.679 99.829 412.304 1.00 57.35 127 ALA D N 1
ATOM 10034 C CA . ALA F 1 127 ? -75.027 100.406 411.014 1.00 57.59 127 ALA D CA 1
ATOM 10035 C C . ALA F 1 127 ? -75.874 101.660 411.164 1.00 57.08 127 ALA D C 1
ATOM 10036 O O . ALA F 1 127 ? -76.051 102.392 410.203 1.00 57.29 127 ALA D O 1
ATOM 10038 N N . LEU F 1 128 ? -76.377 101.927 412.367 1.00 56.49 128 LEU D N 1
ATOM 10039 C CA . LEU F 1 128 ? -77.207 103.106 412.581 1.00 56.05 128 LEU D CA 1
ATOM 10040 C C . LEU F 1 128 ? -76.794 104.062 413.683 1.00 55.68 128 LEU D C 1
ATOM 10041 O O . LEU F 1 128 ? -77.588 104.924 414.056 1.00 55.31 128 LEU D O 1
ATOM 10046 N N . SER F 1 129 ? -75.586 103.916 414.217 1.00 55.81 129 SER D N 1
ATOM 10047 C CA . SER F 1 129 ? -75.102 104.838 415.250 1.00 55.51 129 SER D CA 1
ATOM 10048 C C . SER F 1 129 ? -75.914 104.751 416.536 1.00 55.01 129 SER D C 1
ATOM 10049 O O . SER F 1 129 ? -75.861 105.654 417.364 1.00 54.73 129 SER D O 1
ATOM 10052 N N . ILE F 1 130 ? -76.644 103.660 416.708 1.00 54.95 130 ILE D N 1
ATOM 10053 C CA . ILE F 1 130 ? -77.448 103.482 417.898 1.00 54.55 130 ILE D CA 1
ATOM 10054 C C . ILE F 1 130 ? -76.659 102.349 418.579 1.00 54.76 130 ILE D C 1
ATOM 10055 O O . ILE F 1 130 ? -77.173 101.625 419.448 1.00 54.62 130 ILE D O 1
ATOM 10060 N N . SER F 1 131 ? -75.402 102.226 418.150 1.00 55.15 131 SER D N 1
ATOM 10061 C CA . SER F 1 131 ? -74.324 101.516 418.846 1.00 55.43 131 SER D CA 1
ATOM 10062 C C . SER F 1 131 ? -74.383 101.526 420.392 1.00 55.17 131 SER D C 1
ATOM 10063 O O . SER F 1 131 ? -74.232 100.509 421.055 1.00 55.35 131 SER D O 1
ATOM 10066 N N . ASP F 1 132 ? -74.559 102.712 420.947 1.00 54.82 132 ASP D N 1
ATOM 10067 C CA . ASP F 1 132 ? -74.418 102.903 422.353 1.00 54.66 132 ASP D CA 1
ATOM 10068 C C . ASP F 1 132 ? -75.749 102.773 423.059 1.00 54.33 132 ASP D C 1
ATOM 10069 O O . ASP F 1 132 ? -75.810 102.879 424.290 1.00 54.23 132 ASP D O 1
ATOM 10074 N N . LEU F 1 133 ? -76.813 102.569 422.277 1.00 54.20 133 LEU D N 1
ATOM 10075 C CA . LEU F 1 133 ? -78.183 102.501 422.814 1.00 53.90 133 LEU D CA 1
ATOM 10076 C C . LEU F 1 133 ? -78.674 101.090 423.047 1.00 54.04 133 LEU D C 1
ATOM 10077 O O . LEU F 1 133 ? -79.881 100.864 423.142 1.00 53.85 133 LEU D O 1
ATOM 10082 N N . ARG F 1 134 ? -77.735 100.153 423.143 1.00 54.41 134 ARG D N 1
ATOM 10083 C CA . ARG F 1 134 ? -78.066 98.740 423.177 1.00 54.66 134 ARG D CA 1
ATOM 10084 C C . ARG F 1 134 ? -79.036 98.431 424.288 1.00 54.48 134 ARG D C 1
ATOM 10085 O O . ARG F 1 134 ? -79.869 97.534 424.173 1.00 54.53 134 ARG D O 1
ATOM 10093 N N . ASP F 1 135 ? -78.926 99.203 425.362 1.00 54.33 135 ASP D N 1
ATOM 10094 C CA . ASP F 1 135 ? -79.637 98.901 426.589 1.00 54.29 135 ASP D CA 1
ATOM 10095 C C . ASP F 1 135 ? -80.686 99.954 426.990 1.00 53.89 135 ASP D C 1
ATOM 10096 O O . ASP F 1 135 ? -81.436 99.743 427.957 1.00 53.88 135 ASP D O 1
ATOM 10101 N N . ARG F 1 136 ? -80.790 101.052 426.238 1.00 53.63 136 ARG D N 1
ATOM 10102 C CA . ARG F 1 136 ? -81.868 102.000 426.488 1.00 53.33 136 ARG D CA 1
ATOM 10103 C C . ARG F 1 136 ? -83.168 101.331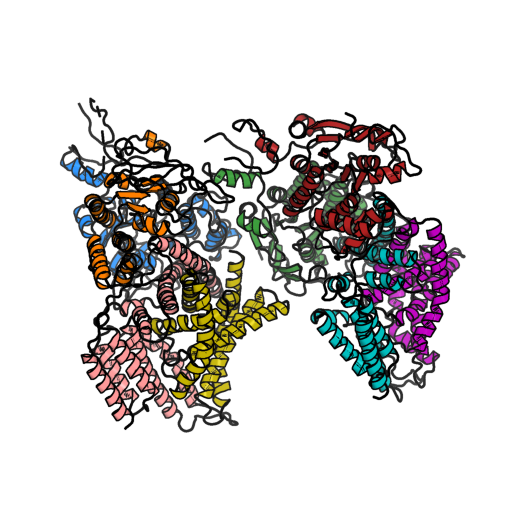 426.186 1.00 53.25 136 ARG D C 1
ATOM 10104 O O . ARG F 1 136 ? -83.291 100.659 425.181 1.00 53.31 136 ARG D O 1
ATOM 10112 N N . PRO F 1 137 ? -84.109 101.402 427.115 1.00 53.17 137 PRO D N 1
ATOM 10113 C CA . PRO F 1 137 ? -85.471 100.928 426.907 1.00 53.08 137 PRO D CA 1
ATOM 10114 C C . PRO F 1 137 ? -86.163 101.809 425.910 1.00 52.86 137 PRO D C 1
ATOM 10115 O O . PRO F 1 137 ? -85.847 102.995 425.893 1.00 52.76 137 PRO D O 1
ATOM 10119 N N . THR F 1 138 ? -87.101 101.271 425.129 1.00 52.81 138 THR D N 1
ATOM 10120 C CA . THR F 1 138 ? -87.524 101.947 423.886 1.00 52.71 138 THR D CA 1
ATOM 10121 C C . THR F 1 138 ? -88.512 103.065 424.112 1.00 52.56 138 THR D C 1
ATOM 10122 O O . THR F 1 138 ? -88.664 103.943 423.258 1.00 52.53 138 THR D O 1
ATOM 10126 N N . HIS F 1 139 ? -89.167 103.058 425.261 1.00 52.55 139 HIS D N 1
ATOM 10127 C CA . HIS F 1 139 ? -89.988 104.203 425.626 1.00 52.49 139 HIS D CA 1
ATOM 10128 C C . HIS F 1 139 ? -89.128 105.410 426.031 1.00 52.50 139 HIS D C 1
ATOM 10129 O O . HIS F 1 139 ? -89.656 106.421 426.460 1.00 53.60 139 HIS D O 1
ATOM 10136 N N . MET F 1 140 ? -87.811 105.314 425.865 1.00 52.52 140 MET D N 1
ATOM 10137 C CA . MET F 1 140 ? -86.885 106.320 426.394 1.00 52.55 140 MET D CA 1
ATOM 10138 C C . MET F 1 140 ? -86.203 107.132 425.322 1.00 52.54 140 MET D C 1
ATOM 10139 O O . MET F 1 140 ? -85.309 107.955 425.613 1.00 52.58 140 MET D O 1
ATOM 10144 N N . LEU F 1 141 ? -86.609 106.850 424.082 1.00 52.54 141 LEU D N 1
ATOM 10145 C CA . LEU F 1 141 ? -85.870 107.187 422.870 1.00 52.62 141 LEU D CA 1
ATOM 10146 C C . LEU F 1 141 ? -86.500 108.351 422.148 1.00 52.67 141 LEU D C 1
ATOM 10147 O O . LEU F 1 141 ? -87.721 108.408 422.040 1.00 52.65 141 LEU D O 1
ATOM 10152 N N . SER F 1 142 ? -85.680 109.263 421.634 1.00 52.77 142 SER D N 1
ATOM 10153 C CA . SER F 1 142 ? -86.194 110.407 420.886 1.00 52.91 142 SER D CA 1
ATOM 10154 C C . SER F 1 142 ? -86.995 109.925 419.702 1.00 53.01 142 SER D C 1
ATOM 10155 O O . SER F 1 142 ? -87.000 108.740 419.381 1.00 52.98 142 SER D O 1
ATOM 10158 N N . GLY F 1 143 ? -87.682 110.842 419.042 1.00 53.19 143 GLY D N 1
ATOM 10159 C CA . GLY F 1 143 ? -88.516 110.467 417.903 1.00 53.35 143 GLY D CA 1
ATOM 10160 C C . GLY F 1 143 ? -87.717 109.764 416.821 1.00 53.50 143 GLY D C 1
ATOM 10161 O O . GLY F 1 143 ? -87.990 108.600 416.468 1.00 53.47 143 GLY D O 1
ATOM 10162 N N . GLY F 1 144 ? -86.713 110.487 416.327 1.00 53.70 144 GLY D N 1
ATOM 10163 C CA . GLY F 1 144 ? -85.730 109.946 415.419 1.00 53.91 144 GLY D CA 1
ATOM 10164 C C . GLY F 1 144 ? -85.113 108.662 415.910 1.00 53.74 144 GLY D C 1
ATOM 10165 O O . GLY F 1 144 ? -84.929 107.734 415.134 1.00 53.91 144 GLY D O 1
ATOM 10166 N N . GLN F 1 145 ? -84.817 108.588 417.198 1.00 53.46 145 GLN D N 1
ATOM 10167 C CA . GLN F 1 145 ? -84.159 107.409 417.731 1.00 53.38 145 GLN D CA 1
ATOM 10168 C C . GLN F 1 145 ? -84.913 106.083 417.652 1.00 53.33 145 GLN D C 1
ATOM 10169 O O . GLN F 1 145 ? -84.284 105.039 417.612 1.00 53.42 145 GLN D O 1
ATOM 10175 N N . LYS F 1 146 ? -86.240 106.091 417.669 1.00 53.22 146 LYS D N 1
ATOM 10176 C CA . LYS F 1 146 ? -86.926 104.813 417.556 1.00 53.20 146 LYS D CA 1
ATOM 10177 C C . LYS F 1 146 ? -87.176 104.470 416.109 1.00 53.48 146 LYS D C 1
ATOM 10178 O O . LYS F 1 146 ? -87.347 103.293 415.774 1.00 53.56 146 LYS D O 1
ATOM 10184 N N . ARG F 1 147 ? -87.216 105.482 415.249 1.00 53.67 147 ARG D N 1
ATOM 10185 C CA . ARG F 1 147 ? -87.125 105.197 413.830 1.00 54.04 147 ARG D CA 1
ATOM 10186 C C . ARG F 1 147 ? -85.921 104.304 413.574 1.00 54.22 147 ARG D C 1
ATOM 10187 O O . ARG F 1 147 ? -86.073 103.144 413.177 1.00 54.36 147 ARG D O 1
ATOM 10195 N N . ARG F 1 148 ? -84.734 104.836 413.865 1.00 54.26 148 ARG D N 1
ATOM 10196 C CA . ARG F 1 148 ? -83.485 104.181 413.517 1.00 54.53 148 ARG D CA 1
ATOM 10197 C C . ARG F 1 148 ? -83.369 102.836 414.173 1.00 54.45 148 ARG D C 1
ATOM 10198 O O . ARG F 1 148 ? -82.539 102.030 413.796 1.00 54.75 148 ARG D O 1
ATOM 10206 N N . VAL F 1 149 ? -84.219 102.610 415.163 1.00 54.09 149 VAL D N 1
ATOM 10207 C CA . VAL F 1 149 ? -84.300 101.341 415.864 1.00 54.03 149 VAL D CA 1
ATOM 10208 C C . VAL F 1 149 ? -85.117 100.386 415.023 1.00 54.21 149 VAL D C 1
ATOM 10209 O O . VAL F 1 149 ? -84.754 99.227 414.847 1.00 54.45 149 VAL D O 1
ATOM 10213 N N . ALA F 1 150 ? -86.214 100.909 414.485 1.00 54.13 150 ALA D N 1
ATOM 10214 C CA . ALA F 1 150 ? -87.171 100.120 413.730 1.00 54.28 150 ALA D CA 1
ATOM 10215 C C . ALA F 1 150 ? -86.588 99.716 412.371 1.00 54.77 150 ALA D C 1
ATOM 10216 O O . ALA F 1 150 ? -86.664 98.549 411.967 1.00 55.01 150 ALA D O 1
ATOM 10218 N N . ILE F 1 151 ? -86.020 100.691 411.666 1.00 54.98 151 ILE D N 1
ATOM 10219 C CA . ILE F 1 151 ? -85.084 100.407 410.591 1.00 55.50 151 ILE D CA 1
ATOM 10220 C C . ILE F 1 151 ? -84.152 99.264 410.983 1.00 55.66 151 ILE D C 1
ATOM 10221 O O . ILE F 1 151 ? -84.194 98.189 410.397 1.00 56.00 151 ILE D O 1
ATOM 10226 N N . ALA F 1 152 ? -83.344 99.516 412.015 1.00 55.43 152 ALA D N 1
ATOM 10227 C CA . ALA F 1 152 ? -82.291 98.619 412.477 1.00 55.63 152 ALA D CA 1
ATOM 10228 C C . ALA F 1 152 ? -82.763 97.212 412.761 1.00 55.70 152 ALA D C 1
ATOM 10229 O O . ALA F 1 152 ? -81.971 96.277 412.750 1.00 56.06 152 ALA D O 1
ATOM 10231 N N . GLY F 1 153 ? -84.044 97.057 413.036 1.00 55.38 153 GLY D N 1
ATOM 10232 C CA . GLY F 1 153 ? -84.514 95.771 413.481 1.00 55.42 153 GLY D CA 1
ATOM 10233 C C . GLY F 1 153 ? -84.796 94.974 412.259 1.00 55.86 153 GLY D C 1
ATOM 10234 O O . GLY F 1 153 ? -84.719 93.740 412.271 1.00 56.15 153 GLY D O 1
ATOM 10235 N N . ALA F 1 154 ? -85.126 95.727 411.209 1.00 55.96 154 ALA D N 1
ATOM 10236 C CA . ALA F 1 154 ? -85.451 95.196 409.881 1.00 56.43 154 ALA D CA 1
ATOM 10237 C C . ALA F 1 154 ? -84.210 94.748 409.183 1.00 57.04 154 ALA D C 1
ATOM 10238 O O . ALA F 1 154 ? -84.122 93.607 408.750 1.00 57.47 154 ALA D O 1
ATOM 10240 N N . VAL F 1 155 ? -83.259 95.674 409.101 1.00 57.10 155 VAL D N 1
ATOM 10241 C CA . VAL F 1 155 ? -81.957 95.428 408.537 1.00 57.69 155 VAL D CA 1
ATOM 10242 C C . VAL F 1 155 ? -81.169 94.409 409.334 1.00 57.82 155 VAL D C 1
ATOM 10243 O O . VAL F 1 155 ? -80.169 93.951 408.884 1.00 58.39 155 VAL D O 1
ATOM 10247 N N . ALA F 1 156 ? -81.607 94.035 410.517 1.00 57.38 156 ALA D N 1
ATOM 10248 C CA . ALA F 1 156 ? -80.945 92.953 411.232 1.00 57.62 156 ALA D CA 1
ATOM 10249 C C . ALA F 1 156 ? -81.147 91.667 410.469 1.00 58.18 156 ALA D C 1
ATOM 10250 O O . ALA F 1 156 ? -80.374 90.741 410.557 1.00 58.68 156 ALA D O 1
ATOM 10252 N N . MET F 1 157 ? -82.244 91.606 409.747 1.00 58.13 157 MET D N 1
ATOM 10253 C CA . MET F 1 157 ? -82.490 90.535 408.813 1.00 58.72 157 MET D CA 1
ATOM 10254 C C . MET F 1 157 ? -81.915 91.175 407.622 1.00 59.15 157 MET D C 1
ATOM 10255 O O . MET F 1 157 ? -81.807 92.384 407.604 1.00 58.85 157 MET D O 1
ATOM 10260 N N . ARG F 1 158 ? -81.520 90.422 406.623 1.00 59.91 158 ARG D N 1
ATOM 10261 C CA . ARG F 1 158 ? -80.895 91.088 405.508 1.00 60.40 158 ARG D CA 1
ATOM 10262 C C . ARG F 1 158 ? -81.878 91.071 404.324 1.00 60.65 158 ARG D C 1
ATOM 10263 O O . ARG F 1 158 ? -82.064 90.060 403.637 1.00 61.23 158 ARG D O 1
ATOM 10271 N N . PRO F 1 159 ? -82.553 92.207 404.120 1.00 60.24 159 PRO D N 1
ATOM 10272 C CA . PRO F 1 159 ? -83.580 92.343 403.101 1.00 60.43 159 PRO D CA 1
ATOM 10273 C C . PRO F 1 159 ? -82.950 92.851 401.813 1.00 61.17 159 PRO D C 1
ATOM 10274 O O . PRO F 1 159 ? -81.858 93.412 401.870 1.00 61.32 159 PRO D O 1
ATOM 10278 N N . GLU F 1 160 ? -83.601 92.672 400.672 1.00 61.67 160 GLU D N 1
ATOM 10279 C CA . GLU F 1 160 ? -83.044 93.206 399.433 1.00 62.45 160 GLU D CA 1
ATOM 10280 C C . GLU F 1 160 ? -83.631 94.582 399.199 1.00 62.15 160 GLU D C 1
ATOM 10281 O O . GLU F 1 160 ? -83.030 95.457 398.560 1.00 62.56 160 GLU D O 1
ATOM 10287 N N . VAL F 1 161 ? -84.818 94.746 399.767 1.00 61.46 161 VAL D N 1
ATOM 10288 C CA . VAL F 1 161 ? -85.629 95.943 399.629 1.00 61.16 161 VAL D CA 1
ATOM 10289 C C . VAL F 1 161 ? -86.132 96.352 401.001 1.00 60.18 161 VAL D C 1
ATOM 10290 O O . VAL F 1 161 ? -86.645 95.532 401.758 1.00 59.76 161 VAL D O 1
ATOM 10294 N N . LEU F 1 162 ? -85.977 97.620 401.330 1.00 59.88 162 LEU D N 1
ATOM 10295 C CA . LEU F 1 162 ? -86.458 98.093 402.603 1.00 59.03 162 LEU D CA 1
ATOM 10296 C C . LEU F 1 162 ? -87.515 99.132 402.338 1.00 58.89 162 LEU D C 1
ATOM 10297 O O . LEU F 1 162 ? -87.218 100.176 401.785 1.00 59.18 162 LEU D O 1
ATOM 10302 N N . LEU F 1 163 ? -88.753 98.855 402.706 1.00 58.51 163 LEU D N 1
ATOM 10303 C CA . LEU F 1 163 ? -89.792 99.846 402.544 1.00 58.40 163 LEU D CA 1
ATOM 10304 C C . LEU F 1 163 ? -89.757 100.765 403.759 1.00 57.75 163 LEU D C 1
ATOM 10305 O O . LEU F 1 163 ? -89.651 100.292 404.883 1.00 57.22 163 LEU D O 1
ATOM 10310 N N . LEU F 1 164 ? -89.822 102.072 403.550 1.00 57.84 164 LEU D N 1
ATOM 10311 C CA . LEU F 1 164 ? -89.774 102.999 404.673 1.00 57.29 164 LEU D CA 1
ATOM 10312 C C . LEU F 1 164 ? -90.927 103.956 404.487 1.00 57.32 164 LEU D C 1
ATOM 10313 O O . LEU F 1 164 ? -90.964 104.686 403.519 1.00 57.85 164 LEU D O 1
ATOM 10318 N N . ASP F 1 165 ? -91.875 103.967 405.404 1.00 56.82 165 ASP D N 1
ATOM 10319 C CA . ASP F 1 165 ? -92.964 104.911 405.279 1.00 56.89 165 ASP D CA 1
ATOM 10320 C C . ASP F 1 165 ? -92.169 106.177 405.609 1.00 56.88 165 ASP D C 1
ATOM 10321 O O . ASP F 1 165 ? -90.980 106.100 405.899 1.00 56.78 165 ASP D O 1
ATOM 10326 N N . GLU F 1 166 ? -92.844 107.295 405.629 1.00 56.99 166 GLU D N 1
ATOM 10327 C CA . GLU F 1 166 ? -92.124 108.516 405.580 1.00 57.19 166 GLU D CA 1
ATOM 10328 C C . GLU F 1 166 ? -91.164 108.374 406.715 1.00 56.65 166 GLU D C 1
ATOM 10329 O O . GLU F 1 166 ? -91.541 108.057 407.818 1.00 56.12 166 GLU D O 1
ATOM 10335 N N . PRO F 1 167 ? -89.902 108.613 406.412 1.00 56.85 167 PRO D N 1
ATOM 10336 C CA . PRO F 1 167 ? -88.828 108.550 407.385 1.00 56.45 167 PRO D CA 1
ATOM 10337 C C . PRO F 1 167 ? -88.168 109.901 407.526 1.00 56.57 167 PRO D C 1
ATOM 10338 O O . PRO F 1 167 ? -86.992 109.983 407.792 1.00 56.52 167 PRO D O 1
ATOM 10342 N N . THR F 1 168 ? -88.915 110.966 407.329 1.00 56.79 168 THR D N 1
ATOM 10343 C CA . THR F 1 168 ? -88.383 112.276 407.625 1.00 56.89 168 THR D CA 1
ATOM 10344 C C . THR F 1 168 ? -89.406 113.024 408.415 1.00 56.68 168 THR D C 1
ATOM 10345 O O . THR F 1 168 ? -89.260 114.224 408.663 1.00 56.82 168 THR D O 1
ATOM 10349 N N . ALA F 1 169 ? -90.453 112.283 408.778 1.00 56.39 169 ALA D N 1
ATOM 10350 C CA . ALA F 1 169 ? -91.590 112.784 409.534 1.00 56.22 169 ALA D CA 1
ATOM 10351 C C . ALA F 1 169 ? -91.109 113.491 410.806 1.00 55.86 169 ALA D C 1
ATOM 10352 O O . ALA F 1 169 ? -90.528 112.878 411.718 1.00 55.39 169 ALA D O 1
ATOM 10354 N N . GLY F 1 170 ? -91.306 114.804 410.823 1.00 56.17 170 GLY D N 1
ATOM 10355 C CA . GLY F 1 170 ? -90.987 115.596 411.985 1.00 55.93 170 GLY D CA 1
ATOM 10356 C C . GLY F 1 170 ? -89.530 115.872 412.308 1.00 55.80 170 GLY D C 1
ATOM 10357 O O . GLY F 1 170 ? -89.262 116.923 412.860 1.00 55.87 170 GLY D O 1
ATOM 10358 N N . LEU F 1 171 ? -88.606 114.963 411.995 1.00 55.67 171 LEU D N 1
ATOM 10359 C CA . LEU F 1 171 ? -87.185 115.093 412.400 1.00 55.52 171 LEU D CA 1
ATOM 10360 C C . LEU F 1 171 ? -86.419 116.403 412.204 1.00 55.86 171 LEU D C 1
ATOM 10361 O O . LEU F 1 171 ? -86.517 117.038 411.158 1.00 56.40 171 LEU D O 1
ATOM 10366 N N . ASP F 1 172 ? -85.663 116.815 413.219 1.00 55.59 172 ASP D N 1
ATOM 10367 C CA . ASP F 1 172 ? -84.858 118.037 413.113 1.00 55.90 172 ASP D CA 1
ATOM 10368 C C . ASP F 1 172 ? -83.790 118.045 412.045 1.00 56.28 172 ASP D C 1
ATOM 10369 O O . ASP F 1 172 ? -83.471 116.994 411.500 1.00 56.37 172 ASP D O 1
ATOM 10374 N N . LEU F 1 173 ? -83.240 119.219 411.749 1.00 56.67 173 LEU D N 1
ATOM 10375 C CA . LEU F 1 173 ? -82.248 119.344 410.689 1.00 57.14 173 LEU D CA 1
ATOM 10376 C C . LEU F 1 173 ? -81.175 118.287 410.806 1.00 56.87 173 LEU D C 1
ATOM 10377 O O . LEU F 1 173 ? -81.107 117.374 409.983 1.00 57.03 173 LEU D O 1
ATOM 10382 N N . ALA F 1 174 ? -80.348 118.399 411.831 1.00 56.52 174 ALA D N 1
ATOM 10383 C CA . ALA F 1 174 ? -79.224 117.497 411.958 1.00 56.36 174 ALA D CA 1
ATOM 10384 C C . ALA F 1 174 ? -79.704 116.074 412.148 1.00 56.01 174 ALA D C 1
ATOM 10385 O O . ALA F 1 174 ? -78.931 115.133 412.007 1.00 56.00 174 ALA D O 1
ATOM 10387 N N . GLY F 1 175 ? -80.979 115.913 412.467 1.00 55.79 175 GLY D N 1
ATOM 10388 C CA . GLY F 1 175 ? -81.512 114.586 412.672 1.00 55.48 175 GLY D CA 1
ATOM 10389 C C . GLY F 1 175 ? -81.772 113.991 411.317 1.00 55.88 175 GLY D C 1
ATOM 10390 O O . GLY F 1 175 ? -81.478 112.820 411.066 1.00 55.86 175 GLY D O 1
ATOM 10391 N N . THR F 1 176 ? -82.332 114.827 410.446 1.00 56.32 176 THR D N 1
ATOM 10392 C CA . THR F 1 176 ? -82.614 114.479 409.063 1.00 56.83 176 THR D CA 1
ATOM 10393 C C . THR F 1 176 ? -81.443 113.945 408.281 1.00 57.19 176 THR D C 1
ATOM 10394 O O . THR F 1 176 ? -81.411 112.772 407.910 1.00 57.21 176 THR D O 1
ATOM 10398 N N . GLU F 1 177 ? -80.469 114.824 408.078 1.00 57.50 177 GLU D N 1
ATOM 10399 C CA . GLU F 1 177 ? -79.278 114.499 407.315 1.00 57.94 177 GLU D CA 1
ATOM 10400 C C . GLU F 1 177 ? -78.544 113.291 407.888 1.00 57.60 177 GLU D C 1
ATOM 10401 O O . GLU F 1 177 ? -77.975 112.487 407.150 1.00 57.96 177 GLU D O 1
ATOM 10407 N N . GLN F 1 178 ? -78.610 113.131 409.201 1.00 56.97 178 GLN D N 1
ATOM 10408 C CA . GLN F 1 178 ? -77.936 112.023 409.842 1.00 56.69 178 GLN D CA 1
ATOM 10409 C C . GLN F 1 178 ? -78.679 110.731 409.540 1.00 56.64 178 GLN D C 1
ATOM 10410 O O . GLN F 1 178 ? -78.075 109.662 409.489 1.00 56.72 178 GLN D O 1
ATOM 10416 N N . LEU F 1 179 ? -79.985 110.812 409.321 1.00 56.56 179 LEU D N 1
ATOM 10417 C CA . LEU F 1 179 ? -80.684 109.619 408.869 1.00 56.60 179 LEU D CA 1
ATOM 10418 C C . LEU F 1 179 ? -80.241 109.324 407.422 1.00 57.30 179 LEU D C 1
ATOM 10419 O O . LEU F 1 179 ? -79.900 108.176 407.069 1.00 57.49 179 LEU D O 1
ATOM 10424 N N . LEU F 1 180 ? -80.248 110.376 406.595 1.00 57.76 180 LEU D N 1
ATOM 10425 C CA . LEU F 1 180 ? -79.787 110.308 405.216 1.00 58.53 180 LEU D CA 1
ATOM 10426 C C . LEU F 1 180 ? -78.469 109.600 405.178 1.00 58.73 180 LEU D C 1
ATOM 10427 O O . LEU F 1 180 ? -78.366 108.546 404.574 1.00 59.04 180 LEU D O 1
ATOM 10432 N N . THR F 1 181 ? -77.476 110.162 405.860 1.00 58.56 181 THR D N 1
ATOM 10433 C CA . THR F 1 181 ? -76.141 109.582 405.873 1.00 58.79 181 THR D CA 1
ATOM 10434 C C . THR F 1 181 ? -76.200 108.095 406.208 1.00 58.61 181 THR D C 1
ATOM 10435 O O . THR F 1 181 ? -75.539 107.273 405.568 1.00 59.11 181 THR D O 1
ATOM 10439 N N . LEU F 1 182 ? -77.042 107.747 407.172 1.00 57.96 182 LEU D N 1
ATOM 10440 C CA . LEU F 1 182 ? -77.221 106.350 407.552 1.00 57.78 182 LEU D CA 1
ATOM 10441 C C . LEU F 1 182 ? -77.929 105.562 406.464 1.00 58.19 182 LEU D C 1
ATOM 10442 O O . LEU F 1 182 ? -77.754 104.352 406.332 1.00 58.37 182 LEU D O 1
ATOM 10447 N N . LEU F 1 183 ? -78.733 106.269 405.690 1.00 58.39 183 LEU D N 1
ATOM 10448 C CA . LEU F 1 183 ? -79.522 105.661 404.642 1.00 58.80 183 LEU D CA 1
ATOM 10449 C C . LEU F 1 183 ? -78.751 105.438 403.323 1.00 59.69 183 LEU D C 1
ATOM 10450 O O . LEU F 1 183 ? -78.887 104.383 402.676 1.00 60.07 183 LEU D O 1
ATOM 10455 N N . ARG F 1 184 ? -77.959 106.431 402.921 1.00 60.06 184 ARG D N 1
ATOM 10456 C CA . ARG F 1 184 ? -77.094 106.264 401.768 1.00 60.95 184 ARG D CA 1
ATOM 10457 C C . ARG F 1 184 ? -76.304 104.984 401.951 1.00 61.09 184 ARG D C 1
ATOM 10458 O O . ARG F 1 184 ? -76.234 104.154 401.042 1.00 61.73 184 ARG D O 1
ATOM 10466 N N . GLY F 1 185 ? -75.764 104.811 403.153 1.00 60.52 185 GLY D N 1
ATOM 10467 C CA . GLY F 1 185 ? -74.997 103.629 403.485 1.00 60.65 185 GLY D CA 1
ATOM 10468 C C . GLY F 1 185 ? -75.731 102.317 403.288 1.00 60.70 185 GLY D C 1
ATOM 10469 O O . GLY F 1 185 ? -75.131 101.250 403.174 1.00 61.09 185 GLY D O 1
ATOM 10470 N N . LEU F 1 186 ? -77.047 102.382 403.258 1.00 60.35 186 LEU D N 1
ATOM 10471 C CA . LEU F 1 186 ? -77.813 101.163 403.121 1.00 60.37 186 LEU D CA 1
ATOM 10472 C C . LEU F 1 186 ? -77.861 100.802 401.664 1.00 61.25 186 LEU D C 1
ATOM 10473 O O . LEU F 1 186 ? -77.738 99.636 401.289 1.00 61.67 186 LEU D O 1
ATOM 10478 N N . ARG F 1 187 ? -78.046 101.825 400.842 1.00 61.58 187 ARG D N 1
ATOM 10479 C CA . ARG F 1 187 ? -78.071 101.646 399.406 1.00 62.51 187 ARG D CA 1
ATOM 10480 C C . ARG F 1 187 ? -76.638 101.310 398.979 1.00 63.23 187 ARG D C 1
ATOM 10481 O O . ARG F 1 187 ? -76.404 100.292 398.322 1.00 63.88 187 ARG D O 1
ATOM 10489 N N . ALA F 1 188 ? -75.685 102.117 399.444 1.00 63.11 188 ALA D N 1
ATOM 10490 C CA . ALA F 1 188 ? -74.260 101.890 399.235 1.00 63.71 188 ALA D CA 1
ATOM 10491 C C . ALA F 1 188 ? -73.796 100.446 399.453 1.00 63.93 188 ALA D C 1
ATOM 10492 O O . ALA F 1 188 ? -72.782 100.030 398.897 1.00 64.73 188 ALA D O 1
ATOM 10494 N N . ALA F 1 189 ? -74.507 99.685 400.271 1.00 63.29 189 ALA D N 1
ATOM 10495 C CA . ALA F 1 189 ? -74.067 98.332 400.558 1.00 63.52 189 ALA D CA 1
ATOM 10496 C C . ALA F 1 189 ? -74.741 97.370 399.621 1.00 64.09 189 ALA D C 1
ATOM 10497 O O . ALA F 1 189 ? -74.496 96.166 399.687 1.00 64.41 189 ALA D O 1
ATOM 10499 N N . GLY F 1 190 ? -75.600 97.911 398.759 1.00 64.25 190 GLY D N 1
ATOM 10500 C CA . GLY F 1 190 ? -76.308 97.117 397.768 1.00 64.83 190 GLY D CA 1
ATOM 10501 C C . GLY F 1 190 ? -77.825 97.154 397.874 1.00 64.25 190 GLY D C 1
ATOM 10502 O O . GLY F 1 190 ? -78.517 97.178 396.856 1.00 64.73 190 GLY D O 1
ATOM 10503 N N . MET F 1 191 ? -78.330 97.158 399.109 1.00 63.27 191 MET D N 1
ATOM 10504 C CA . MET F 1 191 ? -79.763 97.071 399.419 1.00 62.65 191 MET D CA 1
ATOM 10505 C C . MET F 1 191 ? -80.583 98.187 398.746 1.00 62.68 191 MET D C 1
ATOM 10506 O O . MET F 1 191 ? -80.141 99.342 398.663 1.00 62.70 191 MET D O 1
ATOM 10511 N N . THR F 1 192 ? -81.758 97.808 398.234 1.00 62.75 192 THR D N 1
ATOM 10512 C CA . THR F 1 192 ? -82.668 98.718 397.536 1.00 62.87 192 THR D CA 1
ATOM 10513 C C . THR F 1 192 ? -83.646 99.420 398.444 1.00 61.97 192 THR D C 1
ATOM 10514 O O . THR F 1 192 ? -84.357 98.759 399.184 1.00 61.39 192 THR D O 1
ATOM 10518 N N . LEU F 1 193 ? -83.729 100.745 398.382 1.00 61.89 193 LEU D N 1
ATOM 10519 C CA . LEU F 1 193 ? -84.670 101.446 399.257 1.00 61.09 193 LEU D CA 1
ATOM 10520 C C . LEU F 1 193 ? -85.927 101.883 398.511 1.00 61.34 193 LEU D C 1
ATOM 10521 O O . LEU F 1 193 ? -85.868 102.221 397.329 1.00 62.14 193 LEU D O 1
ATOM 10526 N N . VAL F 1 194 ? -87.066 101.852 399.204 1.00 60.70 194 VAL D N 1
ATOM 10527 C CA . VAL F 1 194 ? -88.341 102.302 398.653 1.00 60.87 194 VAL D CA 1
ATOM 10528 C C . VAL F 1 194 ? -89.135 103.041 399.719 1.00 60.11 194 VAL D C 1
ATOM 10529 O O . VAL F 1 194 ? -89.555 102.451 400.709 1.00 59.45 194 VAL D O 1
ATOM 10533 N N . PHE F 1 195 ? -89.360 104.328 399.524 1.00 60.26 195 PHE D N 1
ATOM 10534 C CA . PHE F 1 195 ? -89.915 105.105 400.607 1.00 59.60 195 PHE D CA 1
ATOM 10535 C C . PHE F 1 195 ? -90.874 106.213 400.216 1.00 59.87 195 PHE D C 1
ATOM 10536 O O . PHE F 1 195 ? -90.546 107.058 399.406 1.00 60.49 195 PHE D O 1
ATOM 10544 N N . SER F 1 196 ? -92.051 106.239 400.825 1.00 59.44 196 SER D N 1
ATOM 10545 C CA . SER F 1 196 ? -93.004 107.269 400.473 1.00 59.75 196 SER D CA 1
ATOM 10546 C C . SER F 1 196 ? -92.762 108.532 401.230 1.00 59.50 196 SER D C 1
ATOM 10547 O O . SER F 1 196 ? -92.514 108.499 402.405 1.00 58.83 196 SER D O 1
ATOM 10550 N N . THR F 1 197 ? -92.834 109.653 400.549 1.00 60.11 197 THR D N 1
ATOM 10551 C CA . THR F 1 197 ? -92.842 110.929 401.221 1.00 59.97 197 THR D CA 1
ATOM 10552 C C . THR F 1 197 ? -93.775 111.924 400.575 1.00 60.61 197 THR D C 1
ATOM 10553 O O . THR F 1 197 ? -94.258 111.723 399.473 1.00 61.26 197 THR D O 1
ATOM 10557 N N . HIS F 1 198 ? -94.026 113.007 401.288 1.00 60.46 198 HIS D N 1
ATOM 10558 C CA . HIS F 1 198 ? -94.985 114.007 400.874 1.00 61.05 198 HIS D CA 1
ATOM 10559 C C . HIS F 1 198 ? -94.118 115.179 400.571 1.00 61.53 198 HIS D C 1
ATOM 10560 O O . HIS F 1 198 ? -94.562 116.258 400.190 1.00 62.16 198 HIS D O 1
ATOM 10567 N N . ASP F 1 199 ? -92.840 114.938 400.776 1.00 61.26 199 ASP D N 1
ATOM 10568 C CA . ASP F 1 199 ? -91.893 116.009 400.725 1.00 61.57 199 ASP D CA 1
ATOM 10569 C C . ASP F 1 199 ? -90.734 115.698 399.798 1.00 62.04 199 ASP D C 1
ATOM 10570 O O . ASP F 1 199 ? -89.859 114.872 400.080 1.00 61.61 199 ASP D O 1
ATOM 10575 N N . VAL F 1 200 ? -90.786 116.409 398.678 1.00 63.00 200 VAL D N 1
ATOM 10576 C CA . VAL F 1 200 ? -89.819 116.437 397.602 1.00 63.74 200 VAL D CA 1
ATOM 10577 C C . VAL F 1 200 ? -88.365 116.634 398.007 1.00 63.51 200 VAL D C 1
ATOM 10578 O O . VAL F 1 200 ? -87.469 116.399 397.196 1.00 64.03 200 VAL D O 1
ATOM 10582 N N . GLU F 1 201 ? -88.130 117.080 399.241 1.00 62.78 201 GLU D N 1
ATOM 10583 C CA . GLU F 1 201 ? -86.788 117.418 399.694 1.00 62.58 201 GLU D CA 1
ATOM 10584 C C . GLU F 1 201 ? -86.028 116.188 400.035 1.00 62.03 201 GLU D C 1
ATOM 10585 O O . GLU F 1 201 ? -84.817 116.125 399.939 1.00 62.12 201 GLU D O 1
ATOM 10591 N N . LEU F 1 202 ? -86.777 115.221 400.505 1.00 61.45 202 LEU D N 1
ATOM 10592 C CA . LEU F 1 202 ? -86.237 113.933 400.789 1.00 61.00 202 LEU D CA 1
ATOM 10593 C C . LEU F 1 202 ? -85.931 113.282 399.488 1.00 61.73 202 LEU D C 1
ATOM 10594 O O . LEU F 1 202 ? -84.964 112.542 399.372 1.00 61.74 202 LEU D O 1
ATOM 10599 N N . ALA F 1 203 ? -86.783 113.560 398.506 1.00 62.41 203 ALA D N 1
ATOM 10600 C CA . ALA F 1 203 ? -86.651 112.979 397.178 1.00 63.23 203 ALA D CA 1
ATOM 10601 C C . ALA F 1 203 ? -85.338 113.415 396.580 1.00 63.85 203 ALA D C 1
ATOM 10602 O O . ALA F 1 203 ? -84.505 112.584 396.232 1.00 64.02 203 ALA D O 1
ATOM 10604 N N . ALA F 1 204 ? -85.150 114.725 396.459 1.00 64.24 204 ALA D N 1
ATOM 10605 C CA . ALA F 1 204 ? -83.838 115.287 396.163 1.00 64.69 204 ALA D CA 1
ATOM 10606 C C . ALA F 1 204 ? -82.727 114.456 396.796 1.00 64.13 204 ALA D C 1
ATOM 10607 O O . ALA F 1 204 ? -81.871 113.912 396.097 1.00 64.65 204 ALA D O 1
ATOM 10609 N N . ALA F 1 205 ? -82.745 114.363 398.121 1.00 63.14 205 ALA D N 1
ATOM 10610 C CA . ALA F 1 205 ? -81.521 114.199 398.895 1.00 62.68 205 ALA D CA 1
ATOM 10611 C C . ALA F 1 205 ? -81.166 112.755 398.557 1.00 62.73 205 ALA D C 1
ATOM 10612 O O . ALA F 1 205 ? -80.048 112.463 398.130 1.00 63.14 205 ALA D O 1
ATOM 10614 N N . LEU F 1 206 ? -82.124 111.854 398.750 1.00 62.34 206 LEU D N 1
ATOM 10615 C CA . LEU F 1 206 ? -81.860 110.423 398.664 1.00 62.26 206 LEU D CA 1
ATOM 10616 C C . LEU F 1 206 ? -82.040 109.899 397.243 1.00 63.18 206 LEU D C 1
ATOM 10617 O O . LEU F 1 206 ? -81.132 109.290 396.676 1.00 63.69 206 LEU D O 1
ATOM 10622 N N . ALA F 1 207 ? -83.219 110.137 396.676 1.00 63.46 207 ALA D N 1
ATOM 10623 C CA . ALA F 1 207 ? -83.863 109.362 395.622 1.00 64.07 207 ALA D CA 1
ATOM 10624 C C . ALA F 1 207 ? -83.422 109.526 394.172 1.00 65.28 207 ALA D C 1
ATOM 10625 O O . ALA F 1 207 ? -83.658 110.565 393.554 1.00 65.89 207 ALA D O 1
ATOM 10627 N N . ASP F 1 208 ? -82.781 108.494 393.633 1.00 65.70 208 ASP D N 1
ATOM 10628 C CA . ASP F 1 208 ? -82.578 108.387 392.215 1.00 66.90 208 ASP D CA 1
ATOM 10629 C C . ASP F 1 208 ? -83.843 108.402 391.404 1.00 67.39 208 ASP D C 1
ATOM 10630 O O . ASP F 1 208 ? -84.130 109.355 390.704 1.00 68.07 208 ASP D O 1
ATOM 10635 N N . ARG F 1 209 ? -84.620 107.339 391.520 1.00 67.05 209 ARG D N 1
ATOM 10636 C CA . ARG F 1 209 ? -85.902 107.288 390.838 1.00 67.44 209 ARG D CA 1
ATOM 10637 C C . ARG F 1 209 ? -86.987 107.885 391.702 1.00 66.63 209 ARG D C 1
ATOM 10638 O O . ARG F 1 209 ? -86.820 108.065 392.891 1.00 65.68 209 ARG D O 1
ATOM 10646 N N . VAL F 1 210 ? -88.111 108.176 391.080 1.00 67.07 210 VAL D N 1
ATOM 10647 C CA . VAL F 1 210 ? -89.195 108.897 391.701 1.00 66.55 210 VAL D CA 1
ATOM 10648 C C . VAL F 1 210 ? -90.455 108.509 390.973 1.00 67.00 210 VAL D C 1
ATOM 10649 O O . VAL F 1 210 ? -90.540 108.696 389.761 1.00 68.08 210 VAL D O 1
ATOM 10653 N N . ALA F 1 211 ? -91.434 107.962 391.675 1.00 66.24 211 ALA D N 1
ATOM 10654 C CA . ALA F 1 211 ? -92.726 107.725 391.050 1.00 66.64 211 ALA D CA 1
ATOM 10655 C C . ALA F 1 211 ? -93.727 108.680 391.655 1.00 66.28 211 ALA D C 1
ATOM 10656 O O . ALA F 1 211 ? -94.022 108.573 392.812 1.00 65.31 211 ALA D O 1
ATOM 10658 N N . LEU F 1 212 ? -94.240 109.641 390.907 1.00 67.11 212 LEU D N 1
ATOM 10659 C CA . LEU F 1 212 ? -95.249 110.504 391.492 1.00 66.83 212 LEU D CA 1
ATOM 10660 C C . LEU F 1 212 ? -96.518 109.699 391.712 1.00 66.45 212 LEU D C 1
ATOM 10661 O O . LEU F 1 212 ? -96.660 108.595 391.180 1.00 66.62 212 LEU D O 1
ATOM 10666 N N . PHE F 1 213 ? -97.444 110.252 392.489 1.00 65.99 213 PHE D N 1
ATOM 10667 C CA . PHE F 1 213 ? -98.546 109.460 393.016 1.00 65.40 213 PHE D CA 1
ATOM 10668 C C . PHE F 1 213 ? -99.780 110.292 393.270 1.00 65.51 213 PHE D C 1
ATOM 10669 O O . PHE F 1 213 ? -99.736 111.290 393.976 1.00 65.27 213 PHE D O 1
ATOM 10677 N N . ARG F 1 214 ? -100.896 109.869 392.709 1.00 65.90 214 ARG D N 1
ATOM 10678 C CA . ARG F 1 214 ? -102.099 110.671 392.797 1.00 66.18 214 ARG D CA 1
ATOM 10679 C C . ARG F 1 214 ? -103.405 109.909 392.767 1.00 66.09 214 ARG D C 1
ATOM 10680 O O . ARG F 1 214 ? -103.792 109.382 391.724 1.00 66.78 214 ARG D O 1
ATOM 10688 N N . THR F 1 215 ? -104.063 109.858 393.923 1.00 65.27 215 THR D N 1
ATOM 10689 C CA . THR F 1 215 ? -105.323 109.150 394.097 1.00 65.07 215 THR D CA 1
ATOM 10690 C C . THR F 1 215 ? -105.167 107.719 393.590 1.00 64.98 215 THR D C 1
ATOM 10691 O O . THR F 1 215 ? -105.839 107.311 392.652 1.00 67.20 215 THR D O 1
ATOM 10695 N N . GLY F 1 216 ? -104.235 106.982 394.177 1.00 64.24 216 GLY D N 1
ATOM 10696 C CA . GLY F 1 216 ? -104.020 105.590 393.826 1.00 64.12 216 GLY D CA 1
ATOM 10697 C C . GLY F 1 216 ? -103.487 105.263 392.435 1.00 65.05 216 GLY D C 1
ATOM 10698 O O . GLY F 1 216 ? -103.541 104.112 392.011 1.00 65.11 216 GLY D O 1
ATOM 10699 N N . ARG F 1 217 ? -102.972 106.250 391.713 1.00 65.82 217 ARG D N 1
ATOM 10700 C CA . ARG F 1 217 ? -102.378 105.957 390.419 1.00 66.75 217 ARG D CA 1
ATOM 10701 C C . ARG F 1 217 ? -101.007 106.614 390.331 1.00 66.93 217 ARG D C 1
ATOM 10702 O O . ARG F 1 217 ? -100.819 107.728 390.806 1.00 66.81 217 ARG D O 1
ATOM 10710 N N . VAL F 1 218 ? -100.048 105.900 389.752 1.00 67.22 218 VAL D N 1
ATOM 10711 C CA . VAL F 1 218 ? -98.721 106.440 389.410 1.00 67.62 218 VAL D CA 1
ATOM 10712 C C . VAL F 1 218 ? -98.784 107.405 388.212 1.00 68.90 218 VAL D C 1
ATOM 10713 O O . VAL F 1 218 ? -98.694 106.964 387.065 1.00 69.83 218 VAL D O 1
ATOM 10717 N N . LEU F 1 219 ? -98.948 108.705 388.444 1.00 69.04 219 LEU D N 1
ATOM 10718 C CA . LEU F 1 219 ? -99.045 109.609 387.306 1.00 70.33 219 LEU D CA 1
ATOM 10719 C C . LEU F 1 219 ? -97.789 109.803 386.457 1.00 71.15 219 LEU D C 1
ATOM 10720 O O . LEU F 1 219 ? -97.738 109.345 385.321 1.00 72.11 219 LEU D O 1
ATOM 10725 N N . ALA F 1 220 ? -96.739 110.373 387.050 1.00 70.81 220 ALA D N 1
ATOM 10726 C CA . ALA F 1 220 ? -95.469 110.558 386.338 1.00 71.45 220 ALA D CA 1
ATOM 10727 C C . ALA F 1 220 ? -94.191 110.086 387.065 1.00 70.78 220 ALA D C 1
ATOM 10728 O O . ALA F 1 220 ? -93.750 110.703 388.034 1.00 70.18 220 ALA D O 1
ATOM 10730 N N . GLU F 1 221 ? -93.606 108.996 386.567 1.00 70.90 221 GLU D N 1
ATOM 10731 C CA . GLU F 1 221 ? -92.252 108.545 386.913 1.00 70.54 221 GLU D CA 1
ATOM 10732 C C . GLU F 1 221 ? -90.985 108.713 386.078 1.00 71.48 221 GLU D C 1
ATOM 10733 O O . GLU F 1 221 ? -91.044 108.856 384.844 1.00 72.73 221 GLU D O 1
ATOM 10739 N N . GLY F 1 222 ? -89.840 108.661 386.749 1.00 70.92 222 GLY D N 1
ATOM 10740 C CA . GLY F 1 222 ? -88.580 108.564 386.051 1.00 71.71 222 GLY D CA 1
ATOM 10741 C C . GLY F 1 222 ? -87.455 108.849 386.998 1.00 70.97 222 GLY D C 1
ATOM 10742 O O . GLY F 1 222 ? -87.657 108.793 388.187 1.00 69.81 222 GLY D O 1
ATOM 10743 N N . ALA F 1 223 ? -86.273 109.150 386.476 1.00 71.68 223 ALA D N 1
ATOM 10744 C CA . ALA F 1 223 ? -85.145 109.486 387.326 1.00 71.07 223 ALA D CA 1
ATOM 10745 C C . ALA F 1 223 ? -85.386 110.836 387.963 1.00 70.66 223 ALA D C 1
ATOM 10746 O O . ALA F 1 223 ? -86.214 111.618 387.486 1.00 71.17 223 ALA D O 1
ATOM 10748 N N . ALA F 1 224 ? -84.646 111.086 389.042 1.00 69.78 224 ALA D N 1
ATOM 10749 C CA . ALA F 1 224 ? -84.894 112.217 389.925 1.00 69.16 224 ALA D CA 1
ATOM 10750 C C . ALA F 1 224 ? -84.878 113.648 389.446 1.00 69.91 224 ALA D C 1
ATOM 10751 O O . ALA F 1 224 ? -85.904 114.340 389.465 1.00 69.97 224 ALA D O 1
ATOM 10753 N N . GLU F 1 225 ? -83.694 114.055 389.010 1.00 70.54 225 GLU D N 1
ATOM 10754 C CA . GLU F 1 225 ? -83.443 115.402 388.540 1.00 71.34 225 GLU D CA 1
ATOM 10755 C C . GLU F 1 225 ? -84.439 115.794 387.470 1.00 72.39 225 GLU D C 1
ATOM 10756 O O . GLU F 1 225 ? -85.049 116.862 387.554 1.00 72.56 225 GLU D O 1
ATOM 10762 N N . ALA F 1 226 ? -84.652 114.889 386.512 1.00 73.08 226 ALA D N 1
ATOM 10763 C CA . ALA F 1 226 ? -85.671 115.064 385.474 1.00 74.08 226 ALA D CA 1
ATOM 10764 C C . ALA F 1 226 ? -87.048 115.222 386.081 1.00 73.40 226 ALA D C 1
ATOM 10765 O O . ALA F 1 226 ? -87.748 116.172 385.734 1.00 74.00 226 ALA D O 1
ATOM 10767 N N . VAL F 1 227 ? -87.436 114.301 386.974 1.00 72.22 227 VAL D N 1
ATOM 10768 C CA . VAL F 1 227 ? -88.784 114.336 387.547 1.00 71.59 227 VAL D CA 1
ATOM 10769 C C . VAL F 1 227 ? -88.889 115.527 388.459 1.00 71.07 227 VAL D C 1
ATOM 10770 O O . VAL F 1 227 ? -89.895 116.226 388.486 1.00 71.24 227 VAL D O 1
ATOM 10774 N N . LEU F 1 228 ? -87.819 115.782 389.183 1.00 70.51 228 LEU D N 1
ATOM 10775 C CA . LEU F 1 228 ? -87.887 116.785 390.219 1.00 69.87 228 LEU D CA 1
ATOM 10776 C C . LEU F 1 228 ? -87.785 118.185 389.632 1.00 70.87 228 LEU D C 1
ATOM 10777 O O . LEU F 1 228 ? -87.791 119.180 390.358 1.00 70.56 228 LEU D O 1
ATOM 10782 N N . SER F 1 229 ? -87.729 118.271 388.312 1.00 72.15 229 SER D N 1
ATOM 10783 C CA . SER F 1 229 ? -87.634 119.577 387.700 1.00 73.23 229 SER D CA 1
ATOM 10784 C C . SER F 1 229 ? -88.799 119.871 386.785 1.00 74.24 229 SER D C 1
ATOM 10785 O O . SER F 1 229 ? -88.749 120.771 385.959 1.00 75.45 229 SER D O 1
ATOM 10788 N N . ASP F 1 230 ? -89.813 119.039 386.874 1.00 73.83 230 ASP D N 1
ATOM 10789 C CA . ASP F 1 230 ? -90.926 119.115 385.952 1.00 74.80 230 ASP D CA 1
ATOM 10790 C C . ASP F 1 230 ? -91.881 120.009 386.672 1.00 74.47 230 ASP D C 1
ATOM 10791 O O . ASP F 1 230 ? -92.762 119.535 387.375 1.00 73.61 230 ASP D O 1
ATOM 10796 N N . ARG F 1 231 ? -91.743 121.304 386.472 1.00 75.24 231 ARG D N 1
ATOM 10797 C CA . ARG F 1 231 ? -92.586 122.224 387.195 1.00 75.01 231 ARG D CA 1
ATOM 10798 C C . ARG F 1 231 ? -94.034 121.919 386.830 1.00 75.33 231 ARG D C 1
ATOM 10799 O O . ARG F 1 231 ? -94.905 121.897 387.694 1.00 74.55 231 ARG D O 1
ATOM 10807 N N . ALA F 1 232 ? -94.297 121.678 385.552 1.00 76.52 232 ALA D N 1
ATOM 10808 C CA . ALA F 1 232 ? -95.662 121.427 385.110 1.00 76.97 232 ALA D CA 1
ATOM 10809 C C . ALA F 1 232 ? -96.292 120.153 385.624 1.00 75.88 232 ALA D C 1
ATOM 10810 O O . ALA F 1 232 ? -97.413 120.186 386.095 1.00 75.54 232 ALA D O 1
ATOM 10812 N N . THR F 1 233 ? -95.581 119.036 385.549 1.00 75.38 233 THR D N 1
ATOM 10813 C CA . THR F 1 233 ? -96.183 117.789 385.965 1.00 74.45 233 THR D CA 1
ATOM 10814 C C . THR F 1 233 ? -96.425 117.912 387.425 1.00 73.10 233 THR D C 1
ATOM 10815 O O . THR F 1 233 ? -97.486 117.608 387.934 1.00 72.57 233 THR D O 1
ATOM 10819 N N . LEU F 1 234 ? -95.415 118.427 388.086 1.00 72.62 234 LEU D N 1
ATOM 10820 C CA . LEU F 1 234 ? -95.363 118.406 389.515 1.00 71.28 234 LEU D CA 1
ATOM 10821 C C . LEU F 1 234 ? -96.517 119.194 390.016 1.00 71.27 234 LEU D C 1
ATOM 10822 O O . LEU F 1 234 ? -97.137 118.841 390.994 1.00 70.32 234 LEU D O 1
ATOM 10827 N N . ALA F 1 235 ? -96.833 120.256 389.311 1.00 72.44 235 ALA D N 1
ATOM 10828 C CA . ALA F 1 235 ? -97.931 121.088 389.723 1.00 72.60 235 ALA D CA 1
ATOM 10829 C C . ALA F 1 235 ? -99.162 120.225 389.719 1.00 72.35 235 ALA D C 1
ATOM 10830 O O . ALA F 1 235 ? -100.119 120.546 390.381 1.00 72.07 235 ALA D O 1
ATOM 10832 N N . LYS F 1 236 ? -99.156 119.145 388.954 1.00 72.51 236 LYS D N 1
ATOM 10833 C CA . LYS F 1 236 ? -100.310 118.257 388.912 1.00 72.28 236 LYS D CA 1
ATOM 10834 C C . LYS F 1 236 ? -100.597 117.622 390.268 1.00 70.82 236 LYS D C 1
ATOM 10835 O O . LYS F 1 236 ? -101.744 117.474 390.658 1.00 70.58 236 LYS D O 1
ATOM 10841 N N . VAL F 1 237 ? -99.546 117.262 390.988 1.00 69.90 237 VAL D N 1
ATOM 10842 C CA . VAL F 1 237 ? -99.691 116.643 392.294 1.00 68.56 237 VAL D CA 1
ATOM 10843 C C . VAL F 1 237 ? -99.697 117.668 393.403 1.00 68.11 237 VAL D C 1
ATOM 10844 O O . VAL F 1 237 ? -99.635 117.309 394.550 1.00 67.05 237 VAL D O 1
ATOM 10848 N N . ALA F 1 238 ? -99.707 118.943 393.060 1.00 68.96 238 ALA D N 1
ATOM 10849 C CA . ALA F 1 238 ? -99.793 119.995 394.058 1.00 68.68 238 ALA D CA 1
ATOM 10850 C C . ALA F 1 238 ? -98.464 120.226 394.717 1.00 68.07 238 ALA D C 1
ATOM 10851 O O . ALA F 1 238 ? -98.365 120.897 395.719 1.00 67.61 238 ALA D O 1
ATOM 10853 N N . LEU F 1 239 ? -97.434 119.651 394.143 1.00 68.11 239 LEU D N 1
ATOM 10854 C CA . LEU F 1 239 ? -96.103 119.834 394.668 1.00 67.62 239 LEU D CA 1
ATOM 10855 C C . LEU F 1 239 ? -95.204 120.654 393.784 1.00 68.58 239 LEU D C 1
ATOM 10856 O O . LEU F 1 239 ? -95.526 120.938 392.652 1.00 69.68 239 LEU D O 1
ATOM 10861 N N . ARG F 1 240 ? -94.066 121.059 394.308 1.00 68.23 240 ARG D N 1
ATOM 10862 C CA . ARG F 1 240 ? -93.206 121.956 393.582 1.00 69.14 240 ARG D CA 1
ATOM 10863 C C . ARG F 1 240 ? -91.900 121.278 393.289 1.00 68.97 240 ARG D C 1
ATOM 10864 O O . ARG F 1 240 ? -91.610 120.252 393.893 1.00 68.02 240 ARG D O 1
ATOM 10872 N N . PRO F 1 241 ? -91.078 121.900 392.332 1.00 70.00 241 PRO D N 1
ATOM 10873 C CA . PRO F 1 241 ? -89.770 121.257 392.198 1.00 69.77 241 PRO D CA 1
ATOM 10874 C C . PRO F 1 241 ? -89.155 121.691 393.485 1.00 68.82 241 PRO D C 1
ATOM 10875 O O . PRO F 1 241 ? -89.698 122.567 394.132 1.00 68.69 241 PRO D O 1
ATOM 10879 N N . PRO F 1 242 ? -88.005 120.996 393.871 1.00 68.18 242 PRO D N 1
ATOM 10880 C CA . PRO F 1 242 ? -87.544 121.287 395.233 1.00 67.18 242 PRO D CA 1
ATOM 10881 C C . PRO F 1 242 ? -86.949 122.666 395.440 1.00 67.54 242 PRO D C 1
ATOM 10882 O O . PRO F 1 242 ? -86.855 123.537 394.602 1.00 68.58 242 PRO D O 1
ATOM 10886 N N . LEU F 1 243 ? -86.537 122.845 396.693 1.00 66.62 243 LEU D N 1
ATOM 10887 C CA . LEU F 1 243 ? -85.947 124.091 397.161 1.00 66.75 243 LEU D CA 1
ATOM 10888 C C . LEU F 1 243 ? -84.753 124.636 396.395 1.00 67.54 243 LEU D C 1
ATOM 10889 O O . LEU F 1 243 ? -84.840 125.695 395.775 1.00 68.50 243 LEU D O 1
ATOM 10894 N N . VAL F 1 244 ? -83.651 123.900 396.469 1.00 67.17 244 VAL D N 1
ATOM 10895 C CA . VAL F 1 244 ? -82.424 124.203 395.747 1.00 67.87 244 VAL D CA 1
ATOM 10896 C C . VAL F 1 244 ? -82.551 124.084 394.255 1.00 69.06 244 VAL D C 1
ATOM 10897 O O . VAL F 1 244 ? -82.111 124.942 393.512 1.00 70.05 244 VAL D O 1
ATOM 10901 N N . ILE F 1 245 ? -83.192 123.022 393.802 1.00 69.02 245 ILE D N 1
ATOM 10902 C CA . ILE F 1 245 ? -83.247 122.742 392.379 1.00 70.15 245 ILE D CA 1
ATOM 10903 C C . ILE F 1 245 ? -83.921 123.918 391.764 1.00 71.16 245 ILE D C 1
ATOM 10904 O O . ILE F 1 245 ? -83.561 124.352 390.693 1.00 72.33 245 ILE D O 1
ATOM 10909 N N . ASP F 1 246 ? -84.894 124.453 392.469 1.00 70.76 246 ASP D N 1
ATOM 10910 C CA . ASP F 1 246 ? -85.570 125.621 392.012 1.00 71.70 246 ASP D CA 1
ATOM 10911 C C . ASP F 1 246 ? -84.543 126.694 391.909 1.00 72.27 246 ASP D C 1
ATOM 10912 O O . ASP F 1 246 ? -84.552 127.440 390.960 1.00 73.51 246 ASP D O 1
ATOM 10917 N N . LEU F 1 247 ? -83.622 126.764 392.862 1.00 71.43 247 LEU D N 1
ATOM 10918 C CA . LEU F 1 247 ? -82.698 127.884 392.790 1.00 72.00 247 LEU D CA 1
ATOM 10919 C C . LEU F 1 247 ? -81.695 127.676 391.682 1.00 72.90 247 LEU D C 1
ATOM 10920 O O . LEU F 1 247 ? -81.344 128.587 390.972 1.00 74.00 247 LEU D O 1
ATOM 10925 N N . ALA F 1 248 ? -81.277 126.423 391.609 1.00 72.41 248 ALA D N 1
ATOM 10926 C CA . ALA F 1 248 ? -80.124 125.932 390.929 1.00 72.86 248 ALA D CA 1
ATOM 10927 C C . ALA F 1 248 ? -80.377 125.863 389.460 1.00 74.24 248 ALA D C 1
ATOM 10928 O O . ALA F 1 248 ? -79.493 126.146 388.703 1.00 75.15 248 ALA D O 1
ATOM 10930 N N . LEU F 1 249 ? -81.589 125.485 389.069 1.00 74.43 249 LEU D N 1
ATOM 10931 C CA . LEU F 1 249 ? -81.942 125.381 387.658 1.00 75.77 249 LEU D CA 1
ATOM 10932 C C . LEU F 1 249 ? -81.392 126.560 386.862 1.00 77.15 249 LEU D C 1
ATOM 10933 O O . LEU F 1 249 ? -80.852 126.386 385.770 1.00 78.45 249 LEU D O 1
ATOM 10938 N N . LEU F 1 250 ? -81.532 127.760 387.417 1.00 76.87 250 LEU D N 1
ATOM 10939 C CA . LEU F 1 250 ? -81.044 128.967 386.761 1.00 78.14 250 LEU D CA 1
ATOM 10940 C C . LEU F 1 250 ? -79.691 128.724 386.101 1.00 78.09 250 LEU D C 1
ATOM 10941 O O . LEU F 1 250 ? -78.681 129.303 386.501 1.00 77.65 250 LEU D O 1
ATOM 10946 N N . ALA F 1 251 ? -79.678 127.863 385.088 1.00 78.91 251 ALA D N 1
ATOM 10947 C CA . ALA F 1 251 ? -78.449 127.535 384.375 1.00 79.60 251 ALA D CA 1
ATOM 10948 C C . ALA F 1 251 ? -77.902 128.745 383.626 1.00 81.42 251 ALA D C 1
ATOM 10949 O O . ALA F 1 251 ? -76.949 128.630 382.855 1.00 82.13 251 ALA D O 1
ATOM 10951 N N . ARG F 1 252 ? -78.509 129.904 383.857 1.00 82.21 252 ARG D N 1
ATOM 10952 C CA . ARG F 1 252 ? -78.081 131.136 383.205 1.00 86.16 252 ARG D CA 1
ATOM 10953 C C . ARG F 1 252 ? -76.564 131.281 383.243 1.00 88.62 252 ARG D C 1
ATOM 10954 O O . ARG F 1 252 ? -75.966 131.896 382.360 1.00 91.28 252 ARG D O 1
ATOM 10962 N N . ASP F 1 253 ? -75.946 130.709 384.272 1.00 87.06 253 ASP D N 1
ATOM 10963 C CA . ASP F 1 253 ? -74.498 130.771 384.428 1.00 87.12 253 ASP D CA 1
ATOM 10964 C C . ASP F 1 253 ? -74.009 129.718 385.418 1.00 84.43 253 ASP D C 1
ATOM 10965 O O . ASP F 1 253 ? -73.866 129.992 386.610 1.00 80.44 253 ASP D O 1
ATOM 10970 N N . HIS F 1 254 ? -73.754 128.513 384.918 1.00 80.67 254 HIS D N 1
ATOM 10971 C CA . HIS F 1 254 ? -73.289 127.421 385.757 1.00 85.83 254 HIS D CA 1
ATOM 10972 C C . HIS F 1 254 ? -72.596 126.301 385.011 1.00 84.72 254 HIS D C 1
ATOM 10973 O O . HIS F 1 254 ? -72.803 126.134 383.821 1.00 85.49 254 HIS D O 1
ATOM 10975 N N . GLY F 1 255 ? -71.822 125.504 385.746 1.00 82.55 255 GLY D N 1
ATOM 10976 C CA . GLY F 1 255 ? -70.971 124.456 385.191 1.00 86.21 255 GLY D CA 1
ATOM 10977 C C . GLY F 1 255 ? -71.653 123.254 384.582 1.00 82.19 255 GLY D C 1
ATOM 10978 O O . GLY F 1 255 ? -72.619 122.763 385.116 1.00 85.36 255 GLY D O 1
ATOM 10979 N N . LEU F 1 256 ? -71.111 122.755 383.480 1.00 80.63 256 LEU D N 1
ATOM 10980 C CA . LEU F 1 256 ? -71.776 121.755 382.643 1.00 81.17 256 LEU D CA 1
ATOM 10981 C C . LEU F 1 256 ? -72.094 120.363 383.189 1.00 80.09 256 LEU D C 1
ATOM 10982 O O . LEU F 1 256 ? -73.089 119.799 382.781 1.00 80.20 256 LEU D O 1
ATOM 10987 N N . LEU F 1 257 ? -71.246 119.766 384.021 1.00 79.19 257 LEU D N 1
ATOM 10988 C CA . LEU F 1 257 ? -71.469 118.368 384.402 1.00 78.39 257 LEU D CA 1
ATOM 10989 C C . LEU F 1 257 ? -71.487 118.057 385.893 1.00 76.69 257 LEU D C 1
ATOM 10990 O O . LEU F 1 257 ? -70.628 117.383 386.416 1.00 76.22 257 LEU D O 1
ATOM 10995 N N . ALA F 1 258 ? -72.535 118.519 386.541 1.00 75.86 258 ALA D N 1
ATOM 10996 C CA . ALA F 1 258 ? -72.927 118.147 387.892 1.00 76.77 258 ALA D CA 1
ATOM 10997 C C . ALA F 1 258 ? -74.396 118.158 388.314 1.00 84.01 258 ALA D C 1
ATOM 10998 O O . ALA F 1 258 ? -75.242 118.856 387.770 1.00 94.69 258 ALA D O 1
ATOM 11000 N N . PRO F 1 259 ? -74.666 117.362 389.333 1.00 87.11 259 PRO D N 1
ATOM 11001 C CA . PRO F 1 259 ? -75.998 117.253 389.905 1.00 91.41 259 PRO D CA 1
ATOM 11002 C C . PRO F 1 259 ? -75.947 118.126 391.136 1.00 90.94 259 PRO D C 1
ATOM 11003 O O . PRO F 1 259 ? -75.136 117.955 392.044 1.00 91.67 259 PRO D O 1
ATOM 11007 N N . GLU F 1 260 ? -76.896 119.033 391.214 1.00 102.31 260 GLU D N 1
ATOM 11008 C CA . GLU F 1 260 ? -76.967 120.031 392.265 1.00 95.10 260 GLU D CA 1
ATOM 11009 C C . GLU F 1 260 ? -78.260 119.879 393.038 1.00 91.03 260 GLU D C 1
ATOM 11010 O O . GLU F 1 260 ? -79.273 120.396 392.629 1.00 93.14 260 GLU D O 1
ATOM 11016 N N . ALA F 1 261 ? -78.229 119.175 394.162 1.00 82.85 261 ALA D N 1
ATOM 11017 C CA . ALA F 1 261 ? -79.455 118.834 394.879 1.00 81.78 261 ALA D CA 1
ATOM 11018 C C . ALA F 1 261 ? -79.693 119.635 396.160 1.00 82.26 261 ALA D C 1
ATOM 11019 O O . ALA F 1 261 ? -80.463 120.594 396.186 1.00 85.73 261 ALA D O 1
ATOM 11021 N N . PRO F 1 262 ? -79.014 119.230 397.228 1.00 86.04 262 PRO D N 1
ATOM 11022 C CA . PRO F 1 262 ? -79.112 119.927 398.514 1.00 83.52 262 PRO D CA 1
ATOM 11023 C C . PRO F 1 262 ? -78.261 121.196 398.516 1.00 82.70 262 PRO D C 1
ATOM 11024 O O . PRO F 1 262 ? -78.325 121.971 397.562 1.00 83.01 262 PRO D O 1
ATOM 11028 N N . LEU F 1 263 ? -77.478 121.404 399.570 1.00 84.65 263 LEU D N 1
ATOM 11029 C CA . LEU F 1 263 ? -76.612 122.573 399.660 1.00 83.27 263 LEU D CA 1
ATOM 11030 C C . LEU F 1 263 ? -75.189 122.230 399.232 1.00 86.42 263 LEU D C 1
ATOM 11031 O O . LEU F 1 263 ? -74.280 122.182 400.069 1.00 92.98 263 LEU D O 1
ATOM 11036 N N . PRO F 1 264 ? -75.011 121.979 397.859 1.00 85.22 264 PRO D N 1
ATOM 11037 C CA . PRO F 1 264 ? -73.616 121.647 397.509 1.00 84.95 264 PRO D CA 1
ATOM 11038 C C . PRO F 1 264 ? -72.672 122.830 397.727 1.00 84.24 264 PRO D C 1
ATOM 11039 O O . PRO F 1 264 ? -72.208 123.038 398.848 1.00 84.79 264 PRO D O 1
ATOM 11043 N N . LYS F 1 265 ? -72.396 123.590 396.671 1.00 86.74 265 LYS D N 1
ATOM 11044 C CA . LYS F 1 265 ? -71.509 124.743 396.767 1.00 80.78 265 LYS D CA 1
ATOM 11045 C C . LYS F 1 265 ? -71.122 125.274 395.390 1.00 80.18 265 LYS D C 1
ATOM 11046 O O . LYS F 1 265 ? -71.009 124.513 394.428 1.00 75.12 265 LYS D O 1
ATOM 11052 N N . THR F 1 266 ? -70.918 126.584 395.306 1.00 77.57 266 THR D N 1
ATOM 11053 C CA . THR F 1 266 ? -70.511 127.224 394.066 1.00 85.89 266 THR D CA 1
ATOM 11054 C C . THR F 1 266 ? -70.282 128.737 394.173 1.00 94.08 266 THR D C 1
ATOM 11055 O O . THR F 1 266 ? -71.186 129.507 394.474 1.00 102.20 266 THR D O 1
ATOM 11059 N N . ARG F 1 267 ? -69.043 129.127 393.909 1.00 98.40 267 ARG D N 1
ATOM 11060 C CA . ARG F 1 267 ? -68.620 130.514 393.872 1.00 97.99 267 ARG D CA 1
ATOM 11061 C C . ARG F 1 267 ? -69.689 131.417 393.286 1.00 95.99 267 ARG D C 1
ATOM 11062 O O . ARG F 1 267 ? -69.381 132.340 392.529 1.00 93.64 267 ARG D O 1
ATOM 11070 N N . MET G 2 1 ? -107.261 101.443 449.950 1.00 63.70 1 MET E N 1
ATOM 11071 C CA . MET G 2 1 ? -105.983 101.781 449.335 1.00 62.92 1 MET E CA 1
ATOM 11072 C C . MET G 2 1 ? -105.019 100.600 449.381 1.00 62.81 1 MET E C 1
ATOM 11073 O O . MET G 2 1 ? -105.348 99.539 449.911 1.00 63.19 1 MET E O 1
ATOM 11078 N N . HIS G 2 2 ? -103.829 100.792 448.823 1.00 62.30 2 HIS E N 1
ATOM 11079 C CA . HIS G 2 2 ? -102.815 99.744 448.799 1.00 62.02 2 HIS E CA 1
ATOM 11080 C C . HIS G 2 2 ? -102.093 99.645 450.139 1.00 62.96 2 HIS E C 1
ATOM 11081 O O . HIS G 2 2 ? -101.901 100.648 450.827 1.00 63.13 2 HIS E O 1
ATOM 11088 N N . ILE G 2 3 ? -101.696 98.431 450.503 1.00 63.57 3 ILE E N 1
ATOM 11089 C CA . ILE G 2 3 ? -100.995 98.198 451.760 1.00 64.38 3 ILE E CA 1
ATOM 11090 C C . ILE G 2 3 ? -99.486 98.337 451.584 1.00 63.70 3 ILE E C 1
ATOM 11091 O O . ILE G 2 3 ? -98.891 97.695 450.718 1.00 62.84 3 ILE E O 1
ATOM 11096 N N . MET G 2 4 ? -98.873 99.178 452.410 1.00 64.11 4 MET E N 1
ATOM 11097 C CA . MET G 2 4 ? -97.434 99.401 452.348 1.00 63.41 4 MET E CA 1
ATOM 11098 C C . MET G 2 4 ? -96.668 98.087 452.460 1.00 63.58 4 MET E C 1
ATOM 11099 O O . MET G 2 4 ? -97.164 97.115 453.028 1.00 63.94 4 MET E O 1
ATOM 11104 N N . GLU G 2 5 ? -95.456 98.066 451.915 1.00 63.44 5 GLU E N 1
ATOM 11105 C CA . GLU G 2 5 ? -94.620 96.871 451.952 1.00 63.65 5 GLU E CA 1
ATOM 11106 C C . GLU G 2 5 ? -93.969 96.736 453.285 1.00 64.65 5 GLU E C 1
ATOM 11107 O O . GLU G 2 5 ? -93.346 97.640 453.803 1.00 64.82 5 GLU E O 1
ATOM 11113 N N . GLY G 2 6 ? -94.157 95.553 453.820 1.00 65.36 6 GLY E N 1
ATOM 11114 C CA . GLY G 2 6 ? -93.735 95.147 455.147 1.00 66.52 6 GLY E CA 1
ATOM 11115 C C . GLY G 2 6 ? -94.520 95.967 456.140 1.00 67.18 6 GLY E C 1
ATOM 11116 O O . GLY G 2 6 ? -93.955 96.777 456.868 1.00 67.57 6 GLY E O 1
ATOM 11117 N N . TYR G 2 7 ? -95.836 95.773 456.108 1.00 67.28 7 TYR E N 1
ATOM 11118 C CA . TYR G 2 7 ? -96.810 96.436 456.962 1.00 67.95 7 TYR E CA 1
ATOM 11119 C C . TYR G 2 7 ? -97.794 95.329 457.206 1.00 68.50 7 TYR E C 1
ATOM 11120 O O . TYR G 2 7 ? -98.907 95.510 457.652 1.00 68.98 7 TYR E O 1
ATOM 11129 N N . LEU G 2 8 ? -97.341 94.141 456.857 1.00 68.44 8 LEU E N 1
ATOM 11130 C CA . LEU G 2 8 ? -98.051 92.920 457.163 1.00 69.09 8 LEU E CA 1
ATOM 11131 C C . LEU G 2 8 ? -96.952 91.869 457.330 1.00 69.48 8 LEU E C 1
ATOM 11132 O O . LEU G 2 8 ? -96.098 91.719 456.438 1.00 68.69 8 LEU E O 1
ATOM 11137 N N . PRO G 2 9 ? -96.946 91.176 458.491 1.00 70.76 9 PRO E N 1
ATOM 11138 C CA . PRO G 2 9 ? -95.974 90.183 458.968 1.00 71.50 9 PRO E CA 1
ATOM 11139 C C . PRO G 2 9 ? -95.912 88.936 458.114 1.00 71.16 9 PRO E C 1
ATOM 11140 O O . PRO G 2 9 ? -96.696 88.801 457.192 1.00 70.38 9 PRO E O 1
ATOM 11144 N N . VAL G 2 10 ? -95.038 88.007 458.468 1.00 71.84 10 VAL E N 1
ATOM 11145 C CA . VAL G 2 10 ? -94.700 86.891 457.590 1.00 71.50 10 VAL E CA 1
ATOM 11146 C C . VAL G 2 10 ? -95.627 85.780 457.070 1.00 71.48 10 VAL E C 1
ATOM 11147 O O . VAL G 2 10 ? -95.831 85.698 455.872 1.00 70.44 10 VAL E O 1
ATOM 11151 N N . THR G 2 11 ? -96.195 84.926 457.912 1.00 72.62 11 THR E N 1
ATOM 11152 C CA . THR G 2 11 ? -97.196 83.965 457.407 1.00 72.57 11 THR E CA 1
ATOM 11153 C C . THR G 2 11 ? -98.595 84.572 457.151 1.00 72.05 11 THR E C 1
ATOM 11154 O O . THR G 2 11 ? -99.526 83.862 456.755 1.00 72.00 11 THR E O 1
ATOM 11158 N N . HIS G 2 12 ? -98.733 85.874 457.394 1.00 71.73 12 HIS E N 1
ATOM 11159 C CA . HIS G 2 12 ? -99.876 86.655 456.908 1.00 71.01 12 HIS E CA 1
ATOM 11160 C C . HIS G 2 12 ? -99.843 86.838 455.384 1.00 69.57 12 HIS E C 1
ATOM 11161 O O . HIS G 2 12 ? -100.747 86.394 454.660 1.00 69.14 12 HIS E O 1
ATOM 11168 N N . ALA G 2 13 ? -98.804 87.548 454.937 1.00 68.89 13 ALA E N 1
ATOM 11169 C CA . ALA G 2 13 ? -98.483 87.715 453.538 1.00 67.65 13 ALA E CA 1
ATOM 11170 C C . ALA G 2 13 ? -98.618 86.383 452.817 1.00 67.56 13 ALA E C 1
ATOM 11171 O O . ALA G 2 13 ? -99.539 86.195 452.019 1.00 67.00 13 ALA E O 1
ATOM 11173 N N . ILE G 2 14 ? -97.718 85.455 453.133 1.00 68.18 14 ILE E N 1
ATOM 11174 C CA . ILE G 2 14 ? -97.702 84.136 452.505 1.00 68.23 14 ILE E CA 1
ATOM 11175 C C . ILE G 2 14 ? -99.089 83.512 452.536 1.00 68.49 14 ILE E C 1
ATOM 11176 O O . ILE G 2 14 ? -99.558 82.965 451.545 1.00 67.93 14 ILE E O 1
ATOM 11181 N N . GLY G 2 15 ? -99.751 83.640 453.676 1.00 69.38 15 GLY E N 1
ATOM 11182 C CA . GLY G 2 15 ? -101.095 83.128 453.836 1.00 69.74 15 GLY E CA 1
ATOM 11183 C C . GLY G 2 15 ? -102.021 83.720 452.805 1.00 68.64 15 GLY E C 1
ATOM 11184 O O . GLY G 2 15 ? -102.821 83.011 452.208 1.00 68.46 15 GLY E O 1
ATOM 11185 N N . TRP G 2 16 ? -101.903 85.026 452.596 1.00 67.96 16 TRP E N 1
ATOM 11186 C CA . TRP G 2 16 ? -102.710 85.707 451.597 1.00 66.94 16 TRP E CA 1
ATOM 11187 C C . TRP G 2 16 ? -102.219 85.360 450.210 1.00 65.97 16 TRP E C 1
ATOM 11188 O O . TRP G 2 16 ? -103.007 85.105 449.302 1.00 65.41 16 TRP E O 1
ATOM 11199 N N . SER G 2 17 ? -100.902 85.352 450.062 1.00 65.82 17 SER E N 1
ATOM 11200 C CA . SER G 2 17 ? -100.301 84.953 448.820 1.00 65.06 17 SER E CA 1
ATOM 11201 C C . SER G 2 17 ? -100.817 83.573 448.441 1.00 65.32 17 SER E C 1
ATOM 11202 O O . SER G 2 17 ? -101.138 83.340 447.296 1.00 64.61 17 SER E O 1
ATOM 11205 N N . LEU G 2 18 ? -100.986 82.665 449.382 1.00 66.38 18 LEU E N 1
ATOM 11206 C CA . LEU G 2 18 ? -101.611 81.405 448.996 1.00 66.63 18 LEU E CA 1
ATOM 11207 C C . LEU G 2 18 ? -103.145 81.484 449.088 1.00 66.65 18 LEU E C 1
ATOM 11208 O O . LEU G 2 18 ? -103.857 80.513 448.812 1.00 66.86 18 LEU E O 1
ATOM 11213 N N . ALA G 2 19 ? -103.655 82.651 449.458 1.00 66.46 19 ALA E N 1
ATOM 11214 C CA . ALA G 2 19 ? -105.094 82.833 449.522 1.00 66.49 19 ALA E CA 1
ATOM 11215 C C . ALA G 2 19 ? -105.591 83.300 448.176 1.00 65.34 19 ALA E C 1
ATOM 11216 O O . ALA G 2 19 ? -106.705 82.957 447.760 1.00 65.23 19 ALA E O 1
ATOM 11218 N N . ALA G 2 20 ? -104.751 84.096 447.507 1.00 64.54 20 ALA E N 1
ATOM 11219 C CA . ALA G 2 20 ? -104.998 84.581 446.136 1.00 63.45 20 ALA E CA 1
ATOM 11220 C C . ALA G 2 20 ? -104.571 83.672 444.996 1.00 63.00 20 ALA E C 1
ATOM 11221 O O . ALA G 2 20 ? -105.214 83.638 443.945 1.00 62.38 20 ALA E O 1
ATOM 11223 N N . ALA G 2 21 ? -103.495 82.935 445.243 1.00 63.41 21 ALA E N 1
ATOM 11224 C CA . ALA G 2 21 ? -102.864 82.055 444.269 1.00 63.13 21 ALA E CA 1
ATOM 11225 C C . ALA G 2 21 ? -103.848 81.156 443.484 1.00 63.00 21 ALA E C 1
ATOM 11226 O O . ALA G 2 21 ? -103.814 81.180 442.248 1.00 62.26 21 ALA E O 1
ATOM 11228 N N . PRO G 2 22 ? -104.724 80.383 444.158 1.00 63.73 22 PRO E N 1
ATOM 11229 C CA . PRO G 2 22 ? -105.585 79.466 443.397 1.00 63.63 22 PRO E CA 1
ATOM 11230 C C . PRO G 2 22 ? -106.427 80.176 442.342 1.00 62.71 22 PRO E C 1
ATOM 11231 O O . PRO G 2 22 ? -106.693 79.689 441.235 1.00 62.27 22 PRO E O 1
ATOM 11235 N N . PHE G 2 23 ? -106.865 81.361 442.716 1.00 62.49 23 PHE E N 1
ATOM 11236 C CA . PHE G 2 23 ? -107.609 82.171 441.794 1.00 61.70 23 PHE E CA 1
ATOM 11237 C C . PHE G 2 23 ? -106.686 82.749 440.725 1.00 60.87 23 PHE E C 1
ATOM 11238 O O . PHE G 2 23 ? -107.015 82.742 439.544 1.00 60.26 23 PHE E O 1
ATOM 11246 N N . VAL G 2 24 ? -105.530 83.255 441.133 1.00 60.89 24 VAL E N 1
ATOM 11247 C CA . VAL G 2 24 ? -104.614 83.793 440.157 1.00 60.17 24 VAL E CA 1
ATOM 11248 C C . VAL G 2 24 ? -104.127 82.660 439.277 1.00 60.11 24 VAL E C 1
ATOM 11249 O O . VAL G 2 24 ? -103.921 82.860 438.093 1.00 59.47 24 VAL E O 1
ATOM 11253 N N . VAL G 2 25 ? -103.998 81.457 439.813 1.00 60.82 25 VAL E N 1
ATOM 11254 C CA . VAL G 2 25 ? -103.632 80.336 438.951 1.00 60.84 25 VAL E CA 1
ATOM 11255 C C . VAL G 2 25 ? -104.692 80.055 437.885 1.00 60.41 25 VAL E C 1
ATOM 11256 O O . VAL G 2 25 ? -104.368 79.918 436.700 1.00 59.93 25 VAL E O 1
ATOM 11260 N N . ALA G 2 26 ? -105.959 79.988 438.296 1.00 60.61 26 ALA E N 1
ATOM 11261 C CA . ALA G 2 26 ? -107.038 79.598 437.380 1.00 60.32 26 ALA E CA 1
ATOM 11262 C C . ALA G 2 26 ? -107.328 80.661 436.357 1.00 59.46 26 ALA E C 1
ATOM 11263 O O . ALA G 2 26 ? -107.836 80.354 435.313 1.00 59.13 26 ALA E O 1
ATOM 11265 N N . GLY G 2 27 ? -107.039 81.913 436.668 1.00 59.17 27 GLY E N 1
ATOM 11266 C CA . GLY G 2 27 ? -107.152 82.954 435.675 1.00 58.41 27 GLY E CA 1
ATOM 11267 C C . GLY G 2 27 ? -105.918 82.840 434.796 1.00 58.07 27 GLY E C 1
ATOM 11268 O O . GLY G 2 27 ? -105.966 82.868 433.556 1.00 57.60 27 GLY E O 1
ATOM 11269 N N . ALA G 2 28 ? -104.779 82.673 435.445 1.00 58.38 28 ALA E N 1
ATOM 11270 C CA . ALA G 2 28 ? -103.538 82.612 434.705 1.00 58.13 28 ALA E CA 1
ATOM 11271 C C . ALA G 2 28 ? -103.414 81.244 434.047 1.00 58.38 28 ALA E C 1
ATOM 11272 O O . ALA G 2 28 ? -102.340 80.886 433.569 1.00 58.40 28 ALA E O 1
ATOM 11274 N N . LEU G 2 29 ? -104.488 80.461 434.026 1.00 58.63 29 LEU E N 1
ATOM 11275 C CA . LEU G 2 29 ? -104.431 79.314 433.162 1.00 58.76 29 LEU E CA 1
ATOM 11276 C C . LEU G 2 29 ? -105.581 79.351 432.163 1.00 58.35 29 LEU E C 1
ATOM 11277 O O . LEU G 2 29 ? -105.521 78.633 431.159 1.00 58.31 29 LEU E O 1
ATOM 11282 N N . LYS G 2 30 ? -106.580 80.218 432.301 1.00 58.05 30 LYS E N 1
ATOM 11283 C CA . LYS G 2 30 ? -107.474 80.169 431.153 1.00 57.69 30 LYS E CA 1
ATOM 11284 C C . LYS G 2 30 ? -107.142 81.343 430.209 1.00 57.02 30 LYS E C 1
ATOM 11285 O O . LYS G 2 30 ? -107.717 81.458 429.093 1.00 56.68 30 LYS E O 1
ATOM 11291 N N . ILE G 2 31 ? -106.193 82.193 430.635 1.00 56.87 31 ILE E N 1
ATOM 11292 C CA . ILE G 2 31 ? -105.530 83.111 429.685 1.00 56.34 31 ILE E CA 1
ATOM 11293 C C . ILE G 2 31 ? -104.711 82.264 428.717 1.00 56.38 31 ILE E C 1
ATOM 11294 O O . ILE G 2 31 ? -104.606 82.584 427.532 1.00 56.03 31 ILE E O 1
ATOM 11299 N N . ARG G 2 32 ? -104.169 81.164 429.225 1.00 56.90 32 ARG E N 1
ATOM 11300 C CA . ARG G 2 32 ? -103.470 80.227 428.375 1.00 57.07 32 ARG E CA 1
ATOM 11301 C C . ARG G 2 32 ? -104.285 79.740 427.179 1.00 56.95 32 ARG E C 1
ATOM 11302 O O . ARG G 2 32 ? -103.788 79.731 426.042 1.00 56.77 32 ARG E O 1
ATOM 11310 N N . LYS G 2 33 ? -105.525 79.333 427.400 1.00 57.07 33 LYS E N 1
ATOM 11311 C CA . LYS G 2 33 ? -106.357 79.046 426.232 1.00 56.90 33 LYS E CA 1
ATOM 11312 C C . LYS G 2 33 ? -106.404 80.235 425.295 1.00 56.32 33 LYS E C 1
ATOM 11313 O O . LYS G 2 33 ? -105.862 80.169 424.213 1.00 56.21 33 LYS E O 1
ATOM 11319 N N . ILE G 2 34 ? -107.014 81.327 425.730 1.00 56.02 34 ILE E N 1
ATOM 11320 C CA . ILE G 2 34 ? -107.252 82.468 424.858 1.00 55.55 34 ILE E CA 1
ATOM 11321 C C . ILE G 2 34 ? -106.016 82.993 424.140 1.00 55.33 34 ILE E C 1
ATOM 11322 O O . ILE G 2 34 ? -106.137 83.902 423.329 1.00 54.99 34 ILE E O 1
ATOM 11327 N N . VAL G 2 35 ? -104.828 82.473 424.422 1.00 55.55 35 VAL E N 1
ATOM 11328 C CA . VAL G 2 35 ? -103.697 82.862 423.579 1.00 55.39 35 VAL E CA 1
ATOM 11329 C C . VAL G 2 35 ? -103.193 81.674 422.789 1.00 55.73 35 VAL E C 1
ATOM 11330 O O . VAL G 2 35 ? -102.723 81.829 421.652 1.00 55.64 35 VAL E O 1
ATOM 11334 N N . ALA G 2 36 ? -103.318 80.483 423.365 1.00 56.18 36 ALA E N 1
ATOM 11335 C CA . ALA G 2 36 ? -103.048 79.271 422.610 1.00 56.57 36 ALA E CA 1
ATOM 11336 C C . ALA G 2 36 ? -103.882 79.257 421.308 1.00 56.41 36 ALA E C 1
ATOM 11337 O O . ALA G 2 36 ? -103.467 78.721 420.288 1.00 56.61 36 ALA E O 1
ATOM 11339 N N . GLU G 2 37 ? -105.041 79.897 421.362 1.00 56.09 37 GLU E N 1
ATOM 11340 C CA . GLU G 2 37 ? -106.010 79.827 420.303 1.00 56.00 37 GLU E CA 1
ATOM 11341 C C . GLU G 2 37 ? -106.027 81.123 419.475 1.00 55.58 37 GLU E C 1
ATOM 11342 O O . GLU G 2 37 ? -106.322 81.078 418.282 1.00 55.58 37 GLU E O 1
ATOM 11348 N N . ARG G 2 38 ? -105.749 82.275 420.078 1.00 55.26 38 ARG E N 1
ATOM 11349 C CA . ARG G 2 38 ? -105.355 83.438 419.277 1.00 54.96 38 ARG E CA 1
ATOM 11350 C C . ARG G 2 38 ? -104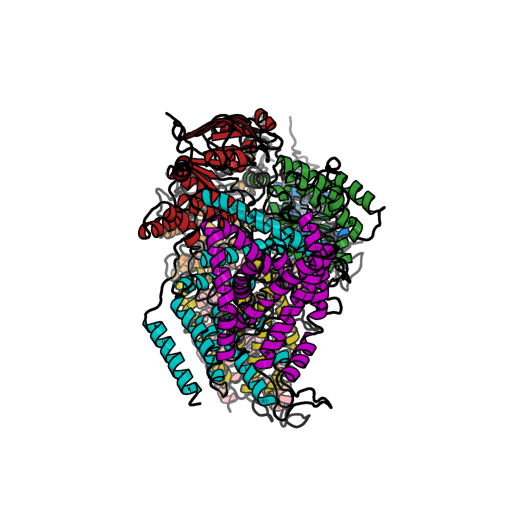.129 84.097 419.852 1.00 54.84 38 ARG E C 1
ATOM 11351 O O . ARG G 2 38 ? -104.235 84.990 420.690 1.00 54.61 38 ARG E O 1
ATOM 11359 N N . PRO G 2 39 ? -102.949 83.678 419.375 1.00 55.02 39 PRO E N 1
ATOM 11360 C CA . PRO G 2 39 ? -101.661 84.230 419.797 1.00 54.96 39 PRO E CA 1
ATOM 11361 C C . PRO G 2 39 ? -101.616 85.749 419.817 1.00 54.55 39 PRO E C 1
ATOM 11362 O O . PRO G 2 39 ? -100.757 86.328 420.456 1.00 54.45 39 PRO E O 1
ATOM 11366 N N . GLU G 2 40 ? -102.544 86.383 419.129 1.00 54.36 40 GLU E N 1
ATOM 11367 C CA . GLU G 2 40 ? -102.604 87.823 419.101 1.00 54.05 40 GLU E CA 1
ATOM 11368 C C . GLU G 2 40 ? -102.821 88.393 420.482 1.00 53.90 40 GLU E C 1
ATOM 11369 O O . GLU G 2 40 ? -102.301 89.458 420.806 1.00 53.71 40 GLU E O 1
ATOM 11375 N N . ALA G 2 41 ? -103.396 87.556 421.309 1.00 54.07 41 ALA E N 1
ATOM 11376 C CA . ALA G 2 41 ? -104.132 87.996 422.437 1.00 54.01 41 ALA E CA 1
ATOM 11377 C C . ALA G 2 41 ? -103.201 88.850 423.210 1.00 53.90 41 ALA E C 1
ATOM 11378 O O . ALA G 2 41 ? -103.610 89.860 423.697 1.00 53.75 41 ALA E O 1
ATOM 11380 N N . ARG G 2 42 ? -101.931 88.498 423.236 1.00 53.99 42 ARG E N 1
ATOM 11381 C CA . ARG G 2 42 ? -100.986 89.058 424.150 1.00 53.96 42 ARG E CA 1
ATOM 11382 C C . ARG G 2 42 ? -101.011 90.527 423.946 1.00 53.66 42 ARG E C 1
ATOM 11383 O O . ARG G 2 42 ? -101.026 91.266 424.897 1.00 53.61 42 ARG E O 1
ATOM 11391 N N . MET G 2 43 ? -101.118 90.953 422.709 1.00 53.51 43 MET E N 1
ATOM 11392 C CA . MET G 2 43 ? -101.172 92.365 422.443 1.00 53.29 43 MET E CA 1
ATOM 11393 C C . MET G 2 43 ? -102.415 92.917 423.116 1.00 53.26 43 MET E C 1
ATOM 11394 O O . MET G 2 43 ? -102.371 93.927 423.803 1.00 53.18 43 MET E O 1
ATOM 11399 N N . THR G 2 44 ? -103.523 92.221 422.970 1.00 53.36 44 THR E N 1
ATOM 11400 C CA . THR G 2 44 ? -104.773 92.753 423.440 1.00 53.39 44 THR E CA 1
ATOM 11401 C C . THR G 2 44 ? -104.700 92.911 424.910 1.00 53.49 44 THR E C 1
ATOM 11402 O O . THR G 2 44 ? -105.182 93.865 425.465 1.00 53.49 44 THR E O 1
ATOM 11406 N N . LEU G 2 45 ? -104.164 91.894 425.547 1.00 53.65 45 LEU E N 1
ATOM 11407 C CA . LEU G 2 45 ? -104.153 91.803 426.974 1.00 53.85 45 LEU E CA 1
ATOM 11408 C C . LEU G 2 45 ? -103.246 92.816 427.547 1.00 53.77 45 LEU E C 1
ATOM 11409 O O . LEU G 2 45 ? -103.473 93.316 428.599 1.00 53.90 45 LEU E O 1
ATOM 11414 N N . ALA G 2 46 ? -102.160 93.067 426.865 1.00 53.59 46 ALA E N 1
ATOM 11415 C CA . ALA G 2 46 ? -101.224 94.051 427.307 1.00 53.49 46 ALA E CA 1
ATOM 11416 C C . ALA G 2 46 ? -101.952 95.340 427.278 1.00 53.39 46 ALA E C 1
ATOM 11417 O O . ALA G 2 46 ? -101.829 96.141 428.165 1.00 53.45 46 ALA E O 1
ATOM 11419 N N . ALA G 2 47 ? -102.745 95.527 426.253 1.00 53.28 47 ALA E N 1
ATOM 11420 C CA . ALA G 2 47 ? -103.499 96.746 426.129 1.00 53.25 47 ALA E CA 1
ATOM 11421 C C . ALA G 2 47 ? -104.416 96.890 427.304 1.00 53.49 47 ALA E C 1
ATOM 11422 O O . ALA G 2 47 ? -104.501 97.946 427.909 1.00 53.56 47 ALA E O 1
ATOM 11424 N N . ALA G 2 48 ? -105.072 95.812 427.673 1.00 53.66 48 ALA E N 1
ATOM 11425 C CA . ALA G 2 48 ? -105.968 95.864 428.809 1.00 53.95 48 ALA E CA 1
ATOM 11426 C C . ALA G 2 48 ? -105.237 96.214 430.083 1.00 54.12 48 ALA E C 1
ATOM 11427 O O . ALA G 2 48 ? -105.657 97.072 430.847 1.00 54.31 48 ALA E O 1
ATOM 11429 N N . GLY G 2 49 ? -104.110 95.570 430.294 1.00 54.09 49 GLY E N 1
ATOM 11430 C CA . GLY G 2 49 ? -103.400 95.753 431.527 1.00 54.30 49 GLY E CA 1
ATOM 11431 C C . GLY G 2 49 ? -103.003 97.186 431.586 1.00 54.18 49 GLY E C 1
ATOM 11432 O O . GLY G 2 49 ? -103.092 97.816 432.609 1.00 54.43 49 GLY E O 1
ATOM 11433 N N . ALA G 2 50 ? -102.546 97.701 430.469 1.00 53.85 50 ALA E N 1
ATOM 11434 C CA . ALA G 2 50 ? -102.005 99.029 430.444 1.00 53.74 50 ALA E CA 1
ATOM 11435 C C . ALA G 2 50 ? -103.064 100.023 430.736 1.00 53.91 50 ALA E C 1
ATOM 11436 O O . ALA G 2 50 ? -102.851 100.981 431.441 1.00 54.05 50 ALA E O 1
ATOM 11438 N N . PHE G 2 51 ? -104.228 99.793 430.180 1.00 53.94 51 PHE E N 1
ATOM 11439 C CA . PHE G 2 51 ? -105.310 100.715 430.351 1.00 54.16 51 PHE E CA 1
ATOM 11440 C C . PHE G 2 51 ? -105.607 100.758 431.807 1.00 54.55 51 PHE E C 1
ATOM 11441 O O . PHE G 2 51 ? -105.726 101.826 432.405 1.00 54.77 51 PHE E O 1
ATOM 11449 N N . ALA G 2 52 ? -105.669 99.582 432.404 1.00 55.63 52 ALA E N 1
ATOM 11450 C CA . ALA G 2 52 ? -106.089 99.533 433.777 1.00 56.09 52 ALA E CA 1
ATOM 11451 C C . ALA G 2 52 ? -105.093 100.315 434.576 1.00 56.19 52 ALA E C 1
ATOM 11452 O O . ALA G 2 52 ? -105.471 101.218 435.287 1.00 56.51 52 ALA E O 1
ATOM 11454 N N . PHE G 2 53 ? -103.815 100.074 434.349 1.00 54.97 53 PHE E N 1
ATOM 11455 C CA . PHE G 2 53 ? -102.830 100.690 435.197 1.00 55.10 53 PHE E CA 1
ATOM 11456 C C . PHE G 2 53 ? -102.947 102.161 435.053 1.00 55.09 53 PHE E C 1
ATOM 11457 O O . PHE G 2 53 ? -102.972 102.841 436.040 1.00 55.44 53 PHE E O 1
ATOM 11465 N N . VAL G 2 54 ? -103.031 102.666 433.834 1.00 54.75 54 VAL E N 1
ATOM 11466 C CA . VAL G 2 54 ? -103.235 104.092 433.657 1.00 54.82 54 VAL E CA 1
ATOM 11467 C C . VAL G 2 54 ? -104.589 104.534 434.085 1.00 55.23 54 VAL E C 1
ATOM 11468 O O . VAL G 2 54 ? -104.765 105.558 434.711 1.00 55.56 54 VAL E O 1
ATOM 11472 N N . LEU G 2 55 ? -105.571 103.748 433.735 1.00 55.25 55 LEU E N 1
ATOM 11473 C CA . LEU G 2 55 ? -106.880 104.016 434.274 1.00 55.72 55 LEU E CA 1
ATOM 11474 C C . LEU G 2 55 ? -106.755 104.508 435.725 1.00 56.21 55 LEU E C 1
ATOM 11475 O O . LEU G 2 55 ? -107.242 105.584 436.087 1.00 57.81 55 LEU E O 1
ATOM 11480 N N . SER G 2 56 ? -106.064 103.720 436.544 1.00 56.27 56 SER E N 1
ATOM 11481 C CA . SER G 2 56 ? -105.901 104.008 437.951 1.00 56.79 56 SER E CA 1
ATOM 11482 C C . SER G 2 56 ? -104.624 104.757 438.196 1.00 56.67 56 SER E C 1
ATOM 11483 O O . SER G 2 56 ? -104.005 104.582 439.228 1.00 56.95 56 SER E O 1
ATOM 11486 N N . ALA G 2 57 ? -104.230 105.606 437.253 1.00 56.31 57 ALA E N 1
ATOM 11487 C CA . ALA G 2 57 ? -103.010 106.413 437.392 1.00 56.18 57 ALA E CA 1
ATOM 11488 C C . ALA G 2 57 ? -103.333 107.730 436.700 1.00 59.73 57 ALA E C 1
ATOM 11489 O O . ALA G 2 57 ? -102.482 108.341 436.060 1.00 66.41 57 ALA E O 1
ATOM 11491 N N . LEU G 2 58 ? -104.587 108.150 436.842 1.00 56.56 58 LEU E N 1
ATOM 11492 C CA . LEU G 2 58 ? -105.043 109.455 436.382 1.00 60.59 58 LEU E CA 1
ATOM 11493 C C . LEU G 2 58 ? -105.479 110.089 437.699 1.00 71.36 58 LEU E C 1
ATOM 11494 O O . LEU G 2 58 ? -105.059 109.651 438.755 1.00 72.67 58 LEU E O 1
ATOM 11499 N N . LYS G 2 59 ? -106.317 111.117 437.616 1.00 74.39 59 LYS E N 1
ATOM 11500 C CA . LYS G 2 59 ? -106.710 111.882 438.794 1.00 81.53 59 LYS E CA 1
ATOM 11501 C C . LYS G 2 59 ? -108.226 112.028 438.874 1.00 78.91 59 LYS E C 1
ATOM 11502 O O . LYS G 2 59 ? -108.924 111.916 437.866 1.00 72.46 59 LYS E O 1
ATOM 11508 N N . ILE G 2 60 ? -108.729 112.277 440.078 1.00 70.09 60 ILE E N 1
ATOM 11509 C CA . ILE G 2 60 ? -110.141 112.582 440.271 1.00 68.79 60 ILE E CA 1
ATOM 11510 C C . ILE G 2 60 ? -110.259 113.455 441.516 1.00 70.82 60 ILE E C 1
ATOM 11511 O O . ILE G 2 60 ? -109.524 113.272 442.486 1.00 85.23 60 ILE E O 1
ATOM 11516 N N . PRO G 2 61 ? -111.189 114.404 441.481 1.00 65.90 61 PRO E N 1
ATOM 11517 C CA . PRO G 2 61 ? -111.789 114.939 442.707 1.00 68.31 61 PRO E CA 1
ATOM 11518 C C . PRO G 2 61 ? -112.511 113.842 443.483 1.00 71.46 61 PRO E C 1
ATOM 11519 O O . PRO G 2 61 ? -112.870 112.815 442.907 1.00 73.59 61 PRO E O 1
ATOM 11523 N N . SER G 2 62 ? -112.717 114.064 444.777 1.00 75.71 62 SER E N 1
ATOM 11524 C CA . SER G 2 62 ? -113.776 113.381 445.511 1.00 73.58 62 SER E CA 1
ATOM 11525 C C . SER G 2 62 ? -114.969 114.326 445.407 1.00 65.72 62 SER E C 1
ATOM 11526 O O . SER G 2 62 ? -115.012 115.194 444.535 1.00 65.56 62 SER E O 1
ATOM 11529 N N . VAL G 2 63 ? -115.935 114.150 446.303 1.00 70.14 63 VAL E N 1
ATOM 11530 C CA . VAL G 2 63 ? -117.123 114.993 446.326 1.00 69.71 63 VAL E CA 1
ATOM 11531 C C . VAL G 2 63 ? -117.204 115.779 447.629 1.00 74.00 63 VAL E C 1
ATOM 11532 O O . VAL G 2 63 ? -118.142 116.547 447.847 1.00 72.10 63 VAL E O 1
ATOM 11536 N N . THR G 2 64 ? -116.214 115.582 448.494 1.00 68.51 64 THR E N 1
ATOM 11537 C CA . THR G 2 64 ? -116.169 116.269 449.779 1.00 77.00 64 THR E CA 1
ATOM 11538 C C . THR G 2 64 ? -114.950 117.181 449.875 1.00 91.24 64 THR E C 1
ATOM 11539 O O . THR G 2 64 ? -115.042 118.307 450.363 1.00 100.70 64 THR E O 1
ATOM 11543 N N . GLY G 2 65 ? -113.808 116.687 449.406 1.00 89.20 65 GLY E N 1
ATOM 11544 C CA . GLY G 2 65 ? -112.577 117.455 449.441 1.00 91.88 65 GLY E CA 1
ATOM 11545 C C . GLY G 2 65 ? -111.407 116.732 448.802 1.00 89.33 65 GLY E C 1
ATOM 11546 O O . GLY G 2 65 ? -110.928 117.126 447.739 1.00 87.26 65 GLY E O 1
ATOM 11547 N N . SER G 2 66 ? -110.945 115.670 449.454 1.00 84.45 66 SER E N 1
ATOM 11548 C CA . SER G 2 66 ? -109.809 114.903 448.959 1.00 84.41 66 SER E CA 1
ATOM 11549 C C . SER G 2 66 ? -109.789 114.867 447.435 1.00 77.77 66 SER E C 1
ATOM 11550 O O . SER G 2 66 ? -110.715 115.347 446.781 1.00 79.95 66 SER E O 1
ATOM 11553 N N . CYS G 2 67 ? -108.727 114.296 446.875 1.00 79.02 67 CYS E N 1
ATOM 11554 C CA . CYS G 2 67 ? -108.716 113.912 445.469 1.00 75.07 67 CYS E CA 1
ATOM 115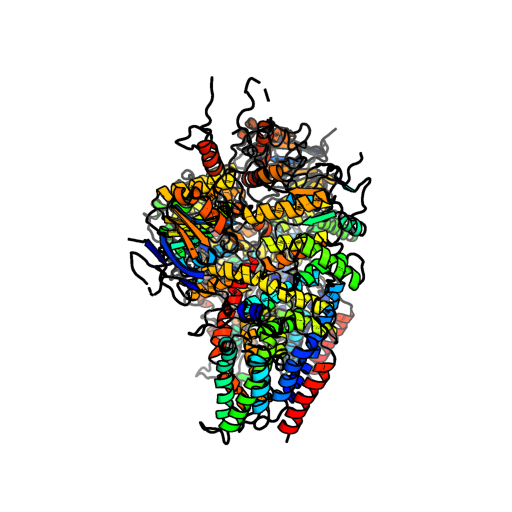55 C C . CYS G 2 67 ? -108.042 112.558 445.272 1.00 66.06 67 CYS E C 1
ATOM 11556 O O . CYS G 2 67 ? -106.997 112.462 444.628 1.00 61.89 67 CYS E O 1
ATOM 11559 N N . SER G 2 68 ? -108.647 111.514 445.830 1.00 62.59 68 SER E N 1
ATOM 11560 C CA . SER G 2 68 ? -108.234 110.146 445.543 1.00 61.99 68 SER E CA 1
ATOM 11561 C C . SER G 2 68 ? -108.715 109.695 444.168 1.00 62.94 68 SER E C 1
ATOM 11562 O O . SER G 2 68 ? -109.243 110.492 443.392 1.00 70.99 68 SER E O 1
ATOM 11565 N N . HIS G 2 69 ? -108.369 108.464 443.832 1.00 60.77 69 HIS E N 1
ATOM 11566 C CA . HIS G 2 69 ? -108.396 108.047 442.454 1.00 59.99 69 HIS E CA 1
ATOM 11567 C C . HIS G 2 69 ? -109.085 106.723 442.256 1.00 59.89 69 HIS E C 1
ATOM 11568 O O . HIS G 2 69 ? -109.132 105.870 443.143 1.00 60.24 69 HIS E O 1
ATOM 11575 N N . PRO G 2 70 ? -109.618 106.578 441.058 1.00 59.43 70 PRO E N 1
ATOM 11576 C CA . PRO G 2 70 ? -110.290 105.343 440.627 1.00 59.25 70 PRO E CA 1
ATOM 11577 C C . PRO G 2 70 ? -109.491 104.081 440.528 1.00 58.81 70 PRO E C 1
ATOM 11578 O O . PRO G 2 70 ? -108.554 104.007 439.758 1.00 58.20 70 PRO E O 1
ATOM 11582 N N . THR G 2 71 ? -109.904 103.074 441.279 1.00 59.19 71 THR E N 1
ATOM 11583 C CA . THR G 2 71 ? -109.402 101.740 441.043 1.00 58.84 71 THR E CA 1
ATOM 11584 C C . THR G 2 71 ? -110.394 101.329 440.003 1.00 58.56 71 THR E C 1
ATOM 11585 O O . THR G 2 71 ? -111.594 101.580 440.170 1.00 58.98 71 THR E O 1
ATOM 11589 N N . GLY G 2 72 ? -109.892 100.713 438.931 1.00 57.91 72 GLY E N 1
ATOM 11590 C CA . GLY G 2 72 ? -110.740 100.247 437.850 1.00 57.62 72 GLY E CA 1
ATOM 11591 C C . GLY G 2 72 ? -111.254 98.855 438.113 1.00 57.80 72 GLY E C 1
ATOM 11592 O O . GLY G 2 72 ? -110.700 97.872 437.615 1.00 58.05 72 GLY E O 1
ATOM 11593 N N . THR G 2 73 ? -112.304 98.771 438.914 1.00 60.42 73 THR E N 1
ATOM 11594 C CA . THR G 2 73 ? -112.700 97.488 439.455 1.00 58.73 73 THR E CA 1
ATOM 11595 C C . THR G 2 73 ? -114.056 97.051 438.966 1.00 58.84 73 THR E C 1
ATOM 11596 O O . THR G 2 73 ? -114.361 95.858 438.941 1.00 58.89 73 THR E O 1
ATOM 11600 N N . GLY G 2 74 ? -114.860 98.038 438.575 1.00 58.91 74 GLY E N 1
ATOM 11601 C CA . GLY G 2 74 ? -116.138 97.790 437.921 1.00 58.96 74 GLY E CA 1
ATOM 11602 C C . GLY G 2 74 ? -116.024 97.787 436.394 1.00 58.27 74 GLY E C 1
ATOM 11603 O O . GLY G 2 74 ? -116.511 96.866 435.707 1.00 58.08 74 GLY E O 1
ATOM 11604 N N . LEU G 2 75 ? -115.380 98.832 435.870 1.00 57.95 75 LEU E N 1
ATOM 11605 C CA . LEU G 2 75 ? -114.994 98.884 434.470 1.00 57.33 75 LEU E CA 1
ATOM 11606 C C . LEU G 2 75 ? -114.398 97.550 434.163 1.00 56.97 75 LEU E C 1
ATOM 11607 O O . LEU G 2 75 ? -114.945 96.814 433.395 1.00 56.81 75 LEU E O 1
ATOM 11612 N N . GLY G 2 76 ? -113.316 97.209 434.831 1.00 56.93 76 GLY E N 1
ATOM 11613 C CA . GLY G 2 76 ? -112.767 95.875 434.732 1.00 56.74 76 GLY E CA 1
ATOM 11614 C C . GLY G 2 76 ? -113.811 94.787 434.577 1.00 56.92 76 GLY E C 1
ATOM 11615 O O . GLY G 2 76 ? -113.908 94.167 433.542 1.00 56.59 76 GLY E O 1
ATOM 11616 N N . ALA G 2 77 ? -114.645 94.592 435.579 1.00 57.50 77 ALA E N 1
ATOM 11617 C CA . ALA G 2 77 ? -115.492 93.414 435.602 1.00 57.73 77 ALA E CA 1
ATOM 11618 C C . ALA G 2 77 ? -116.593 93.501 434.589 1.00 57.59 77 ALA E C 1
ATOM 11619 O O . ALA G 2 77 ? -117.186 92.486 434.261 1.00 57.63 77 ALA E O 1
ATOM 11621 N N . VAL G 2 78 ? -116.870 94.709 434.105 1.00 57.49 78 VAL E N 1
ATOM 11622 C CA . VAL G 2 78 ? -117.915 94.924 433.079 1.00 57.41 78 VAL E CA 1
ATOM 11623 C C . VAL G 2 78 ? -117.402 94.774 431.595 1.00 56.79 78 VAL E C 1
ATOM 11624 O O . VAL G 2 78 ? -117.995 94.062 430.783 1.00 56.68 78 VAL E O 1
ATOM 11628 N N . VAL G 2 79 ? -116.299 95.442 431.271 1.00 56.44 79 VAL E N 1
ATOM 11629 C CA . VAL G 2 79 ? -115.579 95.280 430.018 1.00 55.91 79 VAL E CA 1
ATOM 11630 C C . VAL G 2 79 ? -114.965 93.880 429.839 1.00 55.71 79 VAL E C 1
ATOM 11631 O O . VAL G 2 79 ? -115.407 93.112 428.996 1.00 55.60 79 VAL E O 1
ATOM 11635 N N . PHE G 2 80 ? -113.955 93.533 430.626 1.00 55.71 80 PHE E N 1
ATOM 11636 C CA . PHE G 2 80 ? -113.431 92.171 430.594 1.00 58.78 80 PHE E CA 1
ATOM 11637 C C . PHE G 2 80 ? -114.058 91.318 431.714 1.00 93.47 80 PHE E C 1
ATOM 11638 O O . PHE G 2 80 ? -114.709 91.834 432.636 1.00 113.47 80 PHE E O 1
ATOM 11646 N N . GLY G 2 81 ? -113.854 90.007 431.644 1.00 71.61 81 GLY E N 1
ATOM 11647 C CA . GLY G 2 81 ? -114.367 89.123 432.679 1.00 65.16 81 GLY E CA 1
ATOM 11648 C C . GLY G 2 81 ? -113.561 89.387 433.938 1.00 56.98 81 GLY E C 1
ATOM 11649 O O . GLY G 2 81 ? -112.473 89.952 433.867 1.00 56.72 81 GLY E O 1
ATOM 11650 N N . PRO G 2 82 ? -114.104 88.997 435.093 1.00 57.56 82 PRO E N 1
ATOM 11651 C CA . PRO G 2 82 ? -113.443 88.952 436.384 1.00 57.99 82 PRO E CA 1
ATOM 11652 C C . PRO G 2 82 ? -112.187 88.099 436.359 1.00 57.92 82 PRO E C 1
ATOM 11653 O O . PRO G 2 82 ? -111.107 88.613 436.655 1.00 57.81 82 PRO E O 1
ATOM 11657 N N . SER G 2 83 ? -112.333 86.826 435.997 1.00 58.00 83 SER E N 1
ATOM 11658 C CA . SER G 2 83 ? -111.244 85.846 436.092 1.00 58.11 83 SER E CA 1
ATOM 11659 C C . SER G 2 83 ? -109.962 86.315 435.431 1.00 57.60 83 SER E C 1
ATOM 11660 O O . SER G 2 83 ? -108.862 85.977 435.848 1.00 57.75 83 SER E O 1
ATOM 11663 N N . VAL G 2 84 ? -110.124 87.127 434.402 1.00 57.05 84 VAL E N 1
ATOM 11664 C CA . VAL G 2 84 ? -109.003 87.652 433.655 1.00 56.57 84 VAL E CA 1
ATOM 11665 C C . VAL G 2 84 ? -108.387 88.786 434.467 1.00 56.59 84 VAL E C 1
ATOM 11666 O O . VAL G 2 84 ? -107.189 88.798 434.725 1.00 56.58 84 VAL E O 1
ATOM 11670 N N . MET G 2 85 ? -109.230 89.726 434.880 1.00 56.68 85 MET E N 1
ATOM 11671 C CA . MET G 2 85 ? -108.847 90.797 435.797 1.00 56.83 85 MET E CA 1
ATOM 11672 C C . MET G 2 85 ? -107.976 90.325 436.967 1.00 57.27 85 MET E C 1
ATOM 11673 O O . MET G 2 85 ? -107.091 91.050 437.443 1.00 57.26 85 MET E O 1
ATOM 11678 N N . ALA G 2 86 ? -108.253 89.106 437.423 1.00 57.71 86 ALA E N 1
ATOM 11679 C CA . ALA G 2 86 ? -107.538 88.471 438.523 1.00 58.27 86 ALA E CA 1
ATOM 11680 C C . ALA G 2 86 ? -106.028 88.325 438.303 1.00 58.07 86 ALA E C 1
ATOM 11681 O O . ALA G 2 86 ? -105.279 88.281 439.281 1.00 58.48 86 ALA E O 1
ATOM 11683 N N . VAL G 2 87 ? -105.606 88.246 437.027 1.00 57.49 87 VAL E N 1
ATOM 11684 C CA . VAL G 2 87 ? -104.210 87.978 436.597 1.00 57.30 87 VAL E CA 1
ATOM 11685 C C . VAL G 2 87 ? -103.591 89.218 436.003 1.00 56.75 87 VAL E C 1
ATOM 11686 O O . VAL G 2 87 ? -102.376 89.367 435.918 1.00 56.64 87 VAL E O 1
ATOM 11690 N N . LEU G 2 88 ? -104.456 90.109 435.563 1.00 56.44 88 LEU E N 1
ATOM 11691 C CA . LEU G 2 88 ? -104.004 91.352 435.000 1.00 55.98 88 LEU E CA 1
ATOM 11692 C C . LEU G 2 88 ? -103.741 92.290 436.147 1.00 56.23 88 LEU E C 1
ATOM 11693 O O . LEU G 2 88 ? -102.794 93.054 436.122 1.00 56.02 88 LEU E O 1
ATOM 11698 N N . GLY G 2 89 ? -104.593 92.195 437.164 1.00 56.72 89 GLY E N 1
ATOM 11699 C CA . GLY G 2 89 ? -104.474 92.967 438.393 1.00 57.11 89 GLY E CA 1
ATOM 11700 C C . GLY G 2 89 ? -103.147 92.785 439.102 1.00 57.34 89 GLY E C 1
ATOM 11701 O O . GLY G 2 89 ? -102.422 93.748 439.272 1.00 57.20 89 GLY E O 1
ATOM 11702 N N . VAL G 2 90 ? -102.842 91.563 439.526 1.00 57.73 90 VAL E N 1
ATOM 11703 C CA . VAL G 2 90 ? -101.509 91.207 440.002 1.00 57.95 90 VAL E CA 1
ATOM 11704 C C . VAL G 2 90 ? -100.375 91.963 439.323 1.00 57.42 90 VAL E C 1
ATOM 11705 O O . VAL G 2 90 ? -99.552 92.603 439.967 1.00 57.55 90 VAL E O 1
ATOM 11709 N N . ILE G 2 91 ? -100.355 91.869 438.003 1.00 56.86 91 ILE E N 1
ATOM 11710 C CA . ILE G 2 91 ? -99.396 92.555 437.152 1.00 56.34 91 ILE E CA 1
ATOM 11711 C C . ILE G 2 91 ? -99.632 94.048 437.197 1.00 56.09 91 ILE E C 1
ATOM 11712 O O . ILE G 2 91 ? -98.698 94.824 437.140 1.00 55.90 91 ILE E O 1
ATOM 11717 N N . VAL G 2 92 ? -100.889 94.457 437.305 1.00 56.14 92 VAL E N 1
ATOM 11718 C CA . VAL G 2 92 ? -101.174 95.874 437.418 1.00 56.01 92 VAL E CA 1
ATOM 11719 C C . VAL G 2 92 ? -100.475 96.338 438.661 1.00 56.41 92 VAL E C 1
ATOM 11720 O O . VAL G 2 92 ? -99.798 97.354 438.658 1.00 56.24 92 VAL E O 1
ATOM 11724 N N . LEU G 2 93 ? -100.640 95.583 439.742 1.00 57.00 93 LEU E N 1
ATOM 11725 C CA . LEU G 2 93 ? -100.030 95.930 441.020 1.00 57.50 93 LEU E CA 1
ATOM 11726 C C . LEU G 2 93 ? -98.509 95.843 440.946 1.00 57.37 93 LEU E C 1
ATOM 11727 O O . LEU G 2 93 ? -97.803 96.697 441.482 1.00 57.45 93 LEU E O 1
ATOM 11732 N N . LEU G 2 94 ? -98.012 94.806 440.279 1.00 57.21 94 LEU E N 1
ATOM 11733 C CA . LEU G 2 94 ? -96.576 94.572 440.187 1.00 57.16 94 LEU E CA 1
ATOM 11734 C C . LEU G 2 94 ? -95.840 95.831 439.741 1.00 56.71 94 LEU E C 1
ATOM 11735 O O . LEU G 2 94 ? -94.655 96.002 440.026 1.00 56.78 94 LEU E O 1
ATOM 11740 N N . PHE G 2 95 ? -96.550 96.710 439.041 1.00 56.28 95 PHE E N 1
ATOM 11741 C CA . PHE G 2 95 ? -95.952 97.928 438.508 1.00 55.87 95 PHE E CA 1
ATOM 11742 C C . PHE G 2 95 ? -96.209 99.116 439.428 1.00 56.11 95 PHE E C 1
ATOM 11743 O O . PHE G 2 95 ? -95.314 99.923 439.681 1.00 56.08 95 PHE E O 1
ATOM 11751 N N . GLN G 2 96 ? -97.438 99.219 439.925 1.00 56.40 96 GLN E N 1
ATOM 11752 C CA . GLN G 2 96 ? -97.751 100.141 441.010 1.00 56.83 96 GLN E CA 1
ATOM 11753 C C . GLN G 2 96 ? -96.741 100.019 442.146 1.00 57.29 96 GLN E C 1
ATOM 11754 O O . GLN G 2 96 ? -96.199 101.019 442.617 1.00 57.38 96 GLN E O 1
ATOM 11760 N N . ALA G 2 97 ? -96.494 98.788 442.581 1.00 57.62 97 ALA E N 1
ATOM 11761 C CA . ALA G 2 97 ? -95.393 98.505 443.495 1.00 58.06 97 ALA E CA 1
ATOM 11762 C C . ALA G 2 97 ? -94.097 99.149 443.013 1.00 57.66 97 ALA E C 1
ATOM 11763 O O . ALA G 2 97 ? -93.416 99.838 443.772 1.00 57.92 97 ALA E O 1
ATOM 11765 N N . LEU G 2 98 ? -93.763 98.919 441.748 1.00 57.06 98 LEU E N 1
ATOM 11766 C CA . LEU G 2 98 ? -92.386 99.043 441.285 1.00 56.80 98 LEU E CA 1
ATOM 11767 C C . LEU G 2 98 ? -92.150 100.390 440.611 1.00 56.30 98 LEU E C 1
ATOM 11768 O O . LEU G 2 98 ? -91.021 100.879 440.558 1.00 56.20 98 LEU E O 1
ATOM 11773 N N . LEU G 2 99 ? -93.221 100.985 440.097 1.00 56.05 99 LEU E N 1
ATOM 11774 C CA . LEU G 2 99 ? -93.116 102.218 439.326 1.00 55.61 99 LEU E CA 1
ATOM 11775 C C . LEU G 2 99 ? -93.605 103.417 440.132 1.00 55.89 99 LEU E C 1
ATOM 11776 O O . LEU G 2 99 ? -93.011 104.494 440.082 1.00 55.78 99 LEU E O 1
ATOM 11781 N N . LEU G 2 100 ? -94.689 103.221 440.875 1.00 56.30 100 LEU E N 1
ATOM 11782 C CA . LEU G 2 100 ? -95.196 104.250 441.775 1.00 56.71 100 LEU E CA 1
ATOM 11783 C C . LEU G 2 100 ? -94.696 104.032 443.200 1.00 60.37 100 LEU E C 1
ATOM 11784 O O . LEU G 2 100 ? -94.999 104.814 444.101 1.00 70.13 100 LEU E O 1
ATOM 11789 N N . ALA G 2 101 ? -93.929 102.965 443.395 1.00 57.44 101 ALA E N 1
ATOM 11790 C CA . ALA G 2 101 ? -93.467 102.587 444.725 1.00 58.12 101 ALA E CA 1
ATOM 11791 C C . ALA G 2 101 ? -94.618 102.572 445.726 1.00 58.76 101 ALA E C 1
ATOM 11792 O O . ALA G 2 101 ? -94.420 102.807 446.918 1.00 59.73 101 ALA E O 1
ATOM 11794 N N . HIS G 2 102 ? -95.820 102.295 445.233 1.00 62.36 102 HIS E N 1
ATOM 11795 C CA . HIS G 2 102 ? -97.041 102.631 445.955 1.00 59.15 102 HIS E CA 1
ATOM 11796 C C . HIS G 2 102 ? -97.639 101.402 446.630 1.00 59.70 102 HIS E C 1
ATOM 11797 O O . HIS G 2 102 ? -98.501 101.518 447.502 1.00 60.33 102 HIS E O 1
ATOM 11804 N N . GLY G 2 103 ? -97.177 100.225 446.221 1.00 59.51 103 GLY E N 1
ATOM 11805 C CA . GLY G 2 103 ? -97.826 98.981 446.590 1.00 59.93 103 GLY E CA 1
ATOM 11806 C C . GLY G 2 103 ? -97.041 98.202 447.627 1.00 60.61 103 GLY E C 1
ATOM 11807 O O . GLY G 2 103 ? -96.488 98.779 448.563 1.00 61.08 103 GLY E O 1
ATOM 11808 N N . GLY G 2 104 ? -96.993 96.884 447.459 1.00 60.71 104 GLY E N 1
ATOM 11809 C CA . GLY G 2 104 ? -95.978 96.070 448.101 1.00 61.21 104 GLY E CA 1
ATOM 11810 C C . GLY G 2 104 ? -95.846 94.700 447.466 1.00 61.09 104 GLY E C 1
ATOM 11811 O O . GLY G 2 104 ? -96.780 94.205 446.835 1.00 60.84 104 GLY E O 1
ATOM 11812 N N . LEU G 2 105 ? -94.681 94.084 447.635 1.00 61.32 105 LEU E N 1
ATOM 11813 C CA . LEU G 2 105 ? -94.373 92.828 446.962 1.00 61.22 105 LEU E CA 1
ATOM 11814 C C . LEU G 2 105 ? -94.801 91.631 447.805 1.00 62.11 105 LEU E C 1
ATOM 11815 O O . LEU G 2 105 ? -95.432 90.701 447.303 1.00 62.06 105 LEU E O 1
ATOM 11820 N N . THR G 2 106 ? -94.615 91.637 449.106 1.00 62.98 106 THR E N 1
ATOM 11821 C CA . THR G 2 106 ? -95.403 90.761 449.978 1.00 63.86 106 THR E CA 1
ATOM 11822 C C . THR G 2 106 ? -96.901 91.176 450.065 1.00 63.81 106 THR E C 1
ATOM 11823 O O . THR G 2 106 ? -97.947 90.438 449.862 1.00 63.91 106 THR E O 1
ATOM 11827 N N . THR G 2 107 ? -96.995 92.471 450.244 1.00 63.57 107 THR E N 1
ATOM 11828 C CA . THR G 2 107 ? -98.259 93.116 450.291 1.00 63.50 107 THR E CA 1
ATOM 11829 C C . THR G 2 107 ? -98.920 92.860 448.973 1.00 62.67 107 THR E C 1
ATOM 11830 O O . THR G 2 107 ? -100.100 93.031 448.880 1.00 62.65 107 THR E O 1
ATOM 11834 N N . LEU G 2 108 ? -98.159 92.538 447.932 1.00 62.01 108 LEU E N 1
ATOM 11835 C CA . LEU G 2 108 ? -98.766 92.314 446.649 1.00 61.26 108 LEU E CA 1
ATOM 11836 C C . LEU G 2 108 ? -99.730 91.166 446.822 1.00 61.70 108 LEU E C 1
ATOM 11837 O O . LEU G 2 108 ? -100.870 91.310 446.452 1.00 61.49 108 LEU E O 1
ATOM 11842 N N . GLY G 2 109 ? -99.332 90.078 447.464 1.00 62.40 109 GLY E N 1
ATOM 11843 C CA . GLY G 2 109 ? -100.213 88.929 447.528 1.00 62.81 109 GLY E CA 1
ATOM 11844 C C . GLY G 2 109 ? -101.433 89.398 448.280 1.00 63.24 109 GLY E C 1
ATOM 11845 O O . GLY G 2 109 ? -102.635 89.200 447.878 1.00 63.09 109 GLY E O 1
ATOM 11846 N N . ALA G 2 110 ? -101.131 90.112 449.361 1.00 63.79 110 ALA E N 1
ATOM 11847 C CA . ALA G 2 110 ? -102.268 90.485 450.219 1.00 64.40 110 ALA E CA 1
ATOM 11848 C C . ALA G 2 110 ? -103.307 91.364 449.535 1.00 63.78 110 ALA E C 1
ATOM 11849 O O . ALA G 2 110 ? -104.486 91.152 449.699 1.00 64.08 110 ALA E O 1
ATOM 11851 N N . ASN G 2 111 ? -102.850 92.367 448.805 1.00 62.99 111 ASN E N 1
ATOM 11852 C CA . ASN G 2 111 ? -103.684 93.312 448.094 1.00 62.41 111 ASN E CA 1
ATOM 11853 C C . ASN G 2 111 ? -104.363 92.670 446.945 1.00 61.84 111 ASN E C 1
ATOM 11854 O O . ASN G 2 111 ? -105.500 92.938 446.617 1.00 61.73 111 ASN E O 1
ATOM 11859 N N . ALA G 2 112 ? -103.644 91.758 446.355 1.00 61.56 112 ALA E N 1
ATOM 11860 C CA . ALA G 2 112 ? -104.106 91.018 445.224 1.00 61.04 112 ALA E CA 1
ATOM 11861 C C . ALA G 2 112 ? -105.371 90.338 445.643 1.00 61.58 112 ALA E C 1
ATOM 11862 O O . ALA G 2 112 ? -106.212 90.056 444.804 1.00 61.21 112 ALA E O 1
ATOM 11864 N N . PHE G 2 113 ? -105.516 90.061 446.934 1.00 62.50 113 PHE E N 1
ATOM 11865 C CA . PHE G 2 113 ? -106.857 89.692 447.400 1.00 63.06 113 PHE E CA 1
ATOM 11866 C C . PHE G 2 113 ? -108.028 90.677 447.275 1.00 62.93 113 PHE E C 1
ATOM 11867 O O . PHE G 2 113 ? -109.112 90.248 446.983 1.00 62.98 113 PHE E O 1
ATOM 11875 N N . SER G 2 114 ? -107.845 91.964 447.521 1.00 62.84 114 SER E N 1
ATOM 11876 C CA . SER G 2 114 ? -108.851 92.977 447.223 1.00 62.66 114 SER E CA 1
ATOM 11877 C C . SER G 2 114 ? -109.106 93.076 445.723 1.00 61.70 114 SER E C 1
ATOM 11878 O O . SER G 2 114 ? -110.186 92.732 445.243 1.00 61.64 114 SER E O 1
ATOM 11881 N N . MET G 2 115 ? -108.105 93.549 444.987 1.00 61.01 115 MET E N 1
ATOM 11882 C CA . MET G 2 115 ? -108.341 94.417 443.839 1.00 60.26 115 MET E CA 1
ATOM 11883 C C . MET G 2 115 ? -108.975 93.646 442.686 1.00 59.79 115 MET E C 1
ATOM 11884 O O . MET G 2 115 ? -109.840 94.165 441.981 1.00 59.51 115 MET E O 1
ATOM 11889 N N . ALA G 2 116 ? -108.540 92.404 442.501 1.00 59.76 116 ALA E N 1
ATOM 11890 C CA . ALA G 2 116 ? -109.399 91.249 442.731 1.00 60.19 116 ALA E CA 1
ATOM 11891 C C . ALA G 2 116 ? -108.654 90.148 443.478 1.00 60.70 116 ALA E C 1
ATOM 11892 O O . ALA G 2 116 ? -107.428 90.177 443.586 1.00 60.59 116 ALA E O 1
ATOM 11894 N N . ILE G 2 117 ? -109.403 89.178 443.994 1.00 61.30 117 ILE E N 1
ATOM 11895 C CA . ILE G 2 117 ? -110.542 88.625 443.272 1.00 61.13 117 ILE E CA 1
ATOM 11896 C C . ILE G 2 117 ? -111.860 89.086 443.886 1.00 61.63 117 ILE E C 1
ATOM 11897 O O . ILE G 2 117 ? -112.937 88.732 443.406 1.00 61.59 117 ILE E O 1
ATOM 11902 N N . VAL G 2 118 ? -111.767 89.878 444.949 1.00 62.15 118 VAL E N 1
ATOM 11903 C CA . VAL G 2 118 ? -112.936 90.231 445.747 1.00 62.84 118 VAL E CA 1
ATOM 11904 C C . VAL G 2 118 ? -113.715 91.376 445.108 1.00 62.44 118 VAL E C 1
ATOM 11905 O O . VAL G 2 118 ? -114.943 91.339 445.035 1.00 62.68 118 VAL E O 1
ATOM 11909 N N . GLY G 2 119 ? -112.992 92.391 444.646 1.00 61.88 119 GLY E N 1
ATOM 11910 C CA . GLY G 2 119 ? -113.616 93.562 444.035 1.00 61.55 119 GLY E CA 1
ATOM 11911 C C . GLY G 2 119 ? -114.482 93.281 442.802 1.00 61.04 119 GLY E C 1
ATOM 11912 O O . GLY G 2 119 ? -115.717 93.398 442.840 1.00 61.36 119 GLY E O 1
ATOM 11913 N N . PRO G 2 120 ? -113.834 92.939 441.682 1.00 60.27 120 PRO E N 1
ATOM 11914 C CA . PRO G 2 120 ? -114.516 92.454 440.490 1.00 59.82 120 PRO E CA 1
ATOM 11915 C C . PRO G 2 120 ? -115.613 91.435 440.761 1.00 60.29 120 PRO E C 1
ATOM 11916 O O . PRO G 2 120 ? -116.705 91.640 440.225 1.00 60.25 120 PRO E O 1
ATOM 11920 N N . TRP G 2 121 ? -115.367 90.396 441.559 1.00 60.77 121 TRP E N 1
ATOM 11921 C CA . TRP G 2 121 ? -116.404 89.390 441.726 1.00 61.21 121 TRP E CA 1
ATOM 11922 C C . TRP G 2 121 ? -117.678 90.030 442.234 1.00 61.74 121 TRP E C 1
ATOM 11923 O O . TRP G 2 121 ? -118.782 89.602 441.899 1.00 61.86 121 TRP E O 1
ATOM 11934 N N . VAL G 2 122 ? -117.541 91.066 443.042 1.00 62.10 122 VAL E N 1
ATOM 11935 C CA . VAL G 2 122 ? -118.742 91.719 443.508 1.00 62.67 122 VAL E CA 1
ATOM 11936 C C . VAL G 2 122 ? -119.272 92.477 442.313 1.00 62.07 122 VAL E C 1
ATOM 11937 O O . VAL G 2 122 ? -120.396 92.211 441.867 1.00 62.15 122 VAL E O 1
ATOM 11941 N N . ALA G 2 123 ? -118.437 93.373 441.778 1.00 61.49 123 ALA E N 1
ATOM 11942 C CA . ALA G 2 123 ? -118.799 94.249 440.662 1.00 60.98 123 ALA E CA 1
ATOM 11943 C C . ALA G 2 123 ? -119.610 93.497 439.637 1.00 60.68 123 ALA E C 1
ATOM 11944 O O . ALA G 2 123 ? -120.706 93.910 439.298 1.00 60.84 123 ALA E O 1
ATOM 11946 N N . PHE G 2 124 ? -119.075 92.363 439.193 1.00 60.30 124 PHE E N 1
ATOM 11947 C CA . PHE G 2 124 ? -119.718 91.480 438.217 1.00 60.02 124 PHE E CA 1
ATOM 11948 C C . PHE G 2 124 ? -121.027 90.861 438.695 1.00 60.65 124 PHE E C 1
ATOM 11949 O O . PHE G 2 124 ? -121.999 90.771 437.942 1.00 60.56 124 PHE E O 1
ATOM 11957 N N . GLY G 2 125 ? -121.021 90.396 439.941 1.00 61.31 125 GLY E N 1
ATOM 11958 C CA . GLY G 2 125 ? -122.187 89.780 440.539 1.00 62.01 125 GLY E CA 1
ATOM 11959 C C . GLY G 2 125 ? -123.229 90.836 440.812 1.00 62.45 125 GLY E C 1
ATOM 11960 O O . GLY G 2 125 ? -124.426 90.583 440.704 1.00 62.79 125 GLY E O 1
ATOM 11961 N N . VAL G 2 126 ? -122.775 92.026 441.172 1.00 62.50 126 VAL E N 1
ATOM 11962 C CA . VAL G 2 126 ? -123.690 93.130 441.267 1.00 62.88 126 VAL E CA 1
ATOM 11963 C C . VAL G 2 126 ? -124.214 93.419 439.882 1.00 62.31 126 VAL E C 1
ATOM 11964 O O . VAL G 2 126 ? -125.419 93.599 439.690 1.00 62.65 126 VAL E O 1
ATOM 11968 N N . TYR G 2 127 ? -123.295 93.405 438.916 1.00 61.48 127 TYR E N 1
ATOM 11969 C CA . TYR G 2 127 ? -123.552 93.873 437.548 1.00 60.92 127 TYR E CA 1
ATOM 11970 C C . TYR G 2 127 ? -124.557 93.033 436.762 1.00 60.85 127 TYR E C 1
ATOM 11971 O O . TYR G 2 127 ? -125.223 93.550 435.864 1.00 60.71 127 TYR E O 1
ATOM 11980 N N . LYS G 2 128 ? -124.677 91.749 437.078 1.00 60.99 128 LYS E N 1
ATOM 11981 C CA . LYS G 2 128 ? -125.714 90.965 436.434 1.00 61.02 128 LYS E CA 1
ATOM 11982 C C . LYS G 2 128 ? -126.975 90.932 437.285 1.00 61.87 128 LYS E C 1
ATOM 11983 O O . LYS G 2 128 ? -128.096 90.890 436.752 1.00 62.02 128 LYS E O 1
ATOM 11989 N N . LEU G 2 129 ? -126.781 90.968 438.604 1.00 62.47 129 LEU E N 1
ATOM 11990 C CA . LEU G 2 129 ? -127.894 91.014 439.543 1.00 63.38 129 LEU E CA 1
ATOM 11991 C C . LEU G 2 129 ? -128.795 92.186 439.263 1.00 63.64 129 LEU E C 1
ATOM 11992 O O . LEU G 2 129 ? -129.981 92.027 438.937 1.00 63.93 129 LEU E O 1
ATOM 11997 N N . ALA G 2 130 ? -128.238 93.386 439.388 1.00 63.56 130 ALA E N 1
ATOM 11998 C CA . ALA G 2 130 ? -128.994 94.610 439.146 1.00 63.78 130 ALA E CA 1
ATOM 11999 C C . ALA G 2 130 ? -129.640 94.594 437.765 1.00 63.33 130 ALA E C 1
ATOM 12000 O O . ALA G 2 130 ? -130.718 95.154 437.567 1.00 63.77 130 ALA E O 1
ATOM 12002 N N . GLY G 2 131 ? -128.974 93.948 436.813 1.00 62.51 131 GLY E N 1
ATOM 12003 C CA . GLY G 2 131 ? -129.480 93.858 435.456 1.00 62.06 131 GLY E CA 1
ATOM 12004 C C . GLY G 2 131 ? -130.590 92.834 435.318 1.00 62.50 131 GLY E C 1
ATOM 12005 O O . GLY G 2 131 ? -131.496 92.993 434.501 1.00 62.75 131 GLY E O 1
ATOM 12006 N N . LYS G 2 132 ? -130.516 91.778 436.122 1.00 63.74 132 LYS E N 1
ATOM 12007 C CA . LYS G 2 132 ? -131.520 90.721 436.091 1.00 63.05 132 LYS E CA 1
ATOM 12008 C C . LYS G 2 132 ? -132.931 91.299 436.129 1.00 63.83 132 LYS E C 1
ATOM 12009 O O . LYS G 2 132 ? -133.863 90.725 435.566 1.00 63.84 132 LYS E O 1
ATOM 12015 N N . ALA G 2 133 ? -133.080 92.439 436.796 1.00 64.52 133 ALA E N 1
ATOM 12016 C CA . ALA G 2 133 ? -134.375 93.098 436.908 1.00 65.37 133 ALA E CA 1
ATOM 12017 C C . ALA G 2 133 ? -134.412 94.385 436.091 1.00 64.72 133 ALA E C 1
ATOM 12018 O O . ALA G 2 133 ? -133.391 95.051 435.918 1.00 64.94 133 ALA E O 1
ATOM 12020 N N . GLY G 2 134 ? -135.594 94.729 435.590 1.00 64.75 134 GLY E N 1
ATOM 12021 C CA . GLY G 2 134 ? -135.764 95.931 434.795 1.00 64.26 134 GLY E CA 1
ATOM 12022 C C . GLY G 2 134 ? -135.042 97.126 435.387 1.00 64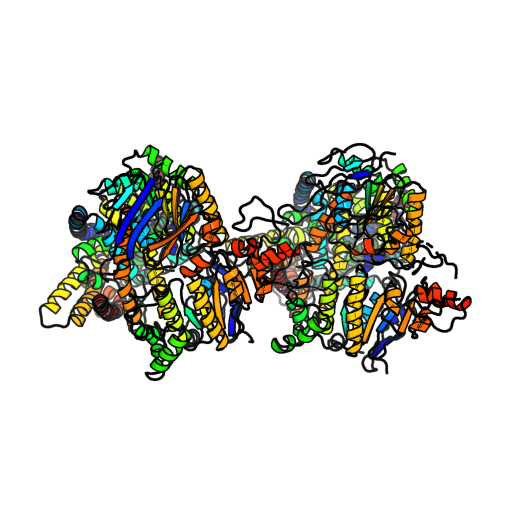.75 134 GLY E C 1
ATOM 12023 O O . GLY G 2 134 ? -135.660 97.993 436.004 1.00 65.57 134 GLY E O 1
ATOM 12024 N N . ALA G 2 135 ? -133.728 97.170 435.197 1.00 64.27 135 ALA E N 1
ATOM 12025 C CA . ALA G 2 135 ? -132.915 98.264 435.715 1.00 64.60 135 ALA E CA 1
ATOM 12026 C C . ALA G 2 135 ? -132.000 98.831 434.635 1.00 63.90 135 ALA E C 1
ATOM 12027 O O . ALA G 2 135 ? -131.315 98.086 433.934 1.00 63.16 135 ALA E O 1
ATOM 12029 N N . SER G 2 136 ? -131.994 100.154 434.506 1.00 64.20 136 SER E N 1
ATOM 12030 C CA . SER G 2 136 ? -131.164 100.823 433.511 1.00 63.62 136 SER E CA 1
ATOM 12031 C C . SER G 2 136 ? -129.713 100.360 433.602 1.00 62.73 136 SER E C 1
ATOM 12032 O O . SER G 2 136 ? -129.214 100.062 434.687 1.00 62.73 136 SER E O 1
ATOM 12035 N N . MET G 2 137 ? -129.043 100.302 432.456 1.00 62.03 137 MET E N 1
ATOM 12036 C CA . MET G 2 137 ? -127.647 99.875 432.404 1.00 61.28 137 MET E CA 1
ATOM 12037 C C . MET G 2 137 ? -126.794 101.009 432.985 1.00 61.37 137 MET E C 1
ATOM 12038 O O . MET G 2 137 ? -125.720 100.773 433.525 1.00 61.04 137 MET E O 1
ATOM 12043 N N . ALA G 2 138 ? -127.295 102.238 432.909 1.00 61.89 138 ALA E N 1
ATOM 12044 C CA . ALA G 2 138 ? -126.632 103.365 433.564 1.00 62.12 138 ALA E CA 1
ATOM 12045 C C . ALA G 2 138 ? -126.357 103.037 435.029 1.00 62.45 138 ALA E C 1
ATOM 12046 O O . ALA G 2 138 ? -125.219 103.110 435.493 1.00 62.13 138 ALA E O 1
ATOM 12048 N N . VAL G 2 139 ? -127.408 102.627 435.732 1.00 63.11 139 VAL E N 1
ATOM 12049 C CA . VAL G 2 139 ? -127.331 102.265 437.155 1.00 63.59 139 VAL E CA 1
ATOM 12050 C C . VAL G 2 139 ? -126.511 101.013 437.421 1.00 63.03 139 VAL E C 1
ATOM 12051 O O . VAL G 2 139 ? -125.640 101.002 438.280 1.00 63.04 139 VAL E O 1
ATOM 12055 N N . ALA G 2 140 ? -126.810 99.957 436.678 1.00 62.60 140 ALA E N 1
ATOM 12056 C CA . ALA G 2 140 ? -126.240 98.650 436.935 1.00 62.22 140 ALA E CA 1
ATOM 12057 C C . ALA G 2 140 ? -124.710 98.601 436.789 1.00 61.51 140 ALA E C 1
ATOM 12058 O O . ALA G 2 140 ? -124.072 97.658 437.252 1.00 61.33 140 ALA E O 1
ATOM 12060 N N . VAL G 2 141 ? -124.118 99.602 436.141 1.00 61.16 141 VAL E N 1
ATOM 12061 C CA . VAL G 2 141 ? -122.663 99.746 436.164 1.00 60.62 141 VAL E CA 1
ATOM 12062 C C . VAL G 2 141 ? -122.255 100.624 437.314 1.00 61.11 141 VAL E C 1
ATOM 12063 O O . VAL G 2 141 ? -121.175 100.447 437.852 1.00 60.91 141 VAL E O 1
ATOM 12067 N N . PHE G 2 142 ? -123.112 101.565 437.699 1.00 61.81 142 PHE E N 1
ATOM 12068 C CA . PHE G 2 142 ? -122.793 102.431 438.818 1.00 62.37 142 PHE E CA 1
ATOM 12069 C C . PHE G 2 142 ? -122.675 101.576 440.056 1.00 62.76 142 PHE E C 1
ATOM 12070 O O . PHE G 2 142 ? -121.659 101.613 440.732 1.00 62.70 142 PHE E O 1
ATOM 12078 N N . LEU G 2 143 ? -123.723 100.817 440.348 1.00 63.21 143 LEU E N 1
ATOM 12079 C CA . LEU G 2 143 ? -123.685 99.887 441.454 1.00 63.63 143 LEU E CA 1
ATOM 12080 C C . LEU G 2 143 ? -122.417 99.067 441.404 1.00 62.97 143 LEU E C 1
ATOM 12081 O O . LEU G 2 143 ? -121.627 99.106 442.333 1.00 63.19 143 LEU E O 1
ATOM 12086 N N . ALA G 2 144 ? -122.186 98.376 440.299 1.00 62.20 144 ALA E N 1
ATOM 12087 C CA . ALA G 2 144 ? -121.008 97.512 440.158 1.00 61.60 144 ALA E CA 1
ATOM 12088 C C . ALA G 2 144 ? -119.697 98.194 440.484 1.00 61.37 144 ALA E C 1
ATOM 12089 O O . ALA G 2 144 ? -118.723 97.521 440.743 1.00 61.12 144 ALA E O 1
ATOM 12091 N N . ALA G 2 145 ? -119.676 99.521 440.448 1.00 61.48 145 ALA E N 1
ATOM 12092 C CA . ALA G 2 145 ? -118.480 100.289 440.762 1.00 61.31 145 ALA E CA 1
ATOM 12093 C C . ALA G 2 145 ? -118.459 100.654 442.224 1.00 62.14 145 ALA E C 1
ATOM 12094 O O . ALA G 2 145 ? -117.483 100.405 442.945 1.00 62.17 145 ALA E O 1
ATOM 12096 N N . PHE G 2 146 ? -119.552 101.285 442.632 1.00 62.85 146 PHE E N 1
ATOM 12097 C CA . PHE G 2 146 ? -119.789 101.705 443.996 1.00 63.80 146 PHE E CA 1
ATOM 12098 C C . PHE G 2 146 ? -119.642 100.530 444.917 1.00 64.15 146 PHE E C 1
ATOM 12099 O O . PHE G 2 146 ? -118.781 100.535 445.758 1.00 64.36 146 PHE E O 1
ATOM 12107 N N . LEU G 2 147 ? -120.449 99.499 444.724 1.00 64.22 147 LEU E N 1
ATOM 12108 C CA . LEU G 2 147 ? -120.313 98.272 445.501 1.00 64.54 147 LEU E CA 1
ATOM 12109 C C . LEU G 2 147 ? -118.994 97.554 445.232 1.00 63.85 147 LEU E C 1
ATOM 12110 O O . LEU G 2 147 ? -118.623 96.629 445.943 1.00 64.14 147 LEU E O 1
ATOM 12115 N N . GLY G 2 148 ? -118.291 97.949 444.191 1.00 62.97 148 GLY E N 1
ATOM 12116 C CA . GLY G 2 148 ? -117.105 97.214 443.823 1.00 62.33 148 GLY E CA 1
ATOM 12117 C C . GLY G 2 148 ? -115.873 97.703 444.515 1.00 62.38 148 GLY E C 1
ATOM 12118 O O . GLY G 2 148 ? -115.093 96.921 445.046 1.00 62.46 148 GLY E O 1
ATOM 12119 N N . ASP G 2 149 ? -115.713 99.018 444.496 1.00 62.38 149 ASP E N 1
ATOM 12120 C CA . ASP G 2 149 ? -114.669 99.707 445.234 1.00 62.54 149 ASP E CA 1
ATOM 12121 C C . ASP G 2 149 ? -114.855 99.530 446.733 1.00 63.56 149 ASP E C 1
ATOM 12122 O O . ASP G 2 149 ? -113.902 99.559 447.513 1.00 63.78 149 ASP E O 1
ATOM 12127 N N . LEU G 2 150 ? -116.115 99.374 447.120 1.00 64.22 150 LEU E N 1
ATOM 12128 C CA . LEU G 2 150 ? -116.471 99.048 448.478 1.00 65.26 150 LEU E CA 1
ATOM 12129 C C . LEU G 2 150 ? -115.785 97.747 448.807 1.00 65.23 150 LEU E C 1
ATOM 12130 O O . LEU G 2 150 ? -114.836 97.739 449.572 1.00 65.49 150 LEU E O 1
ATOM 12135 N N . ALA G 2 151 ? -116.227 96.667 448.176 1.00 64.90 151 ALA E N 1
ATOM 12136 C CA . ALA G 2 151 ? -115.755 95.323 448.496 1.00 65.00 151 ALA E CA 1
ATOM 12137 C C . ALA G 2 151 ? -114.259 95.236 448.856 1.00 64.84 151 ALA E C 1
ATOM 12138 O O . ALA G 2 151 ? -113.896 94.557 449.815 1.00 65.49 151 ALA E O 1
ATOM 12140 N N . THR G 2 152 ? -113.398 95.935 448.113 1.00 64.04 152 THR E N 1
ATOM 12141 C CA . THR G 2 152 ? -111.952 95.865 448.363 1.00 63.85 152 THR E CA 1
ATOM 12142 C C . THR G 2 152 ? -111.618 96.643 449.623 1.00 64.63 152 THR E C 1
ATOM 12143 O O . THR G 2 152 ? -111.067 96.081 450.574 1.00 65.23 152 THR E O 1
ATOM 12147 N N . TYR G 2 153 ? -111.944 97.936 449.614 1.00 64.67 153 TYR E N 1
ATOM 12148 C CA . TYR G 2 153 ? -111.854 98.781 450.811 1.00 65.53 153 TYR E CA 1
ATOM 12149 C C . TYR G 2 153 ? -112.274 98.043 452.072 1.00 66.63 153 TYR E C 1
ATOM 12150 O O . TYR G 2 153 ? -111.560 98.044 453.051 1.00 67.22 153 TYR E O 1
ATOM 12159 N N . VAL G 2 154 ? -113.439 97.413 452.036 1.00 66.96 154 VAL E N 1
ATOM 12160 C CA . VAL G 2 154 ? -113.824 96.494 453.089 1.00 67.96 154 VAL E CA 1
ATOM 12161 C C . VAL G 2 154 ? -112.773 95.396 453.263 1.00 67.86 154 VAL E C 1
ATOM 12162 O O . VAL G 2 154 ? -112.217 95.242 454.347 1.00 68.64 154 VAL E O 1
ATOM 12166 N N . THR G 2 155 ? -112.466 94.670 452.193 1.00 66.96 155 THR E N 1
ATOM 12167 C CA . THR G 2 155 ? -111.616 93.489 452.295 1.00 66.95 155 THR E CA 1
ATOM 12168 C C . THR G 2 155 ? -110.151 93.767 452.632 1.00 66.86 155 THR E C 1
ATOM 12169 O O . THR G 2 155 ? -109.509 92.917 453.241 1.00 67.34 155 THR E O 1
ATOM 12173 N N . THR G 2 156 ? -109.595 94.914 452.242 1.00 66.28 156 THR E N 1
ATOM 12174 C CA . THR G 2 156 ? -108.271 95.246 452.783 1.00 66.39 156 THR E CA 1
ATOM 12175 C C . THR G 2 156 ? -108.455 95.866 454.172 1.00 67.51 156 THR E C 1
ATOM 12176 O O . THR G 2 156 ? -107.527 95.819 455.001 1.00 68.01 156 THR E O 1
ATOM 12180 N N . SER G 2 157 ? -109.642 96.417 454.460 1.00 67.98 157 SER E N 1
ATOM 12181 C CA . SER G 2 157 ? -109.882 96.892 455.818 1.00 69.18 157 SER E CA 1
ATOM 12182 C C . SER G 2 157 ? -109.892 95.729 456.765 1.00 70.14 157 SER E C 1
ATOM 12183 O O . SER G 2 157 ? -109.637 95.919 457.942 1.00 71.15 157 SER E O 1
ATOM 12186 N N . LEU G 2 158 ? -110.144 94.522 456.267 1.00 69.89 158 LEU E N 1
ATOM 12187 C CA . LEU G 2 158 ? -110.098 93.356 457.146 1.00 70.84 158 LEU E CA 1
ATOM 12188 C C . LEU G 2 158 ? -108.720 92.688 457.267 1.00 70.76 158 LEU E C 1
ATOM 12189 O O . LEU G 2 158 ? -108.395 92.150 458.331 1.00 71.80 158 LEU E O 1
ATOM 12194 N N . GLN G 2 159 ? -107.919 92.697 456.205 1.00 69.62 159 GLN E N 1
ATOM 12195 C CA . GLN G 2 159 ? -106.637 92.003 456.269 1.00 69.58 159 GLN E CA 1
ATOM 12196 C C . GLN G 2 159 ? -105.810 92.658 457.334 1.00 70.27 159 GLN E C 1
ATOM 12197 O O . GLN G 2 159 ? -105.020 92.013 458.018 1.00 70.92 159 GLN E O 1
ATOM 12203 N N . LEU G 2 160 ? -106.003 93.961 457.453 1.00 70.17 160 LEU E N 1
ATOM 12204 C CA . LEU G 2 160 ? -105.343 94.725 458.482 1.00 70.87 160 LEU E CA 1
ATOM 12205 C C . LEU G 2 160 ? -105.906 94.475 459.874 1.00 72.37 160 LEU E C 1
ATOM 12206 O O . LEU G 2 160 ? -105.235 94.720 460.895 1.00 73.21 160 LEU E O 1
ATOM 12211 N N . ALA G 2 161 ? -107.152 94.020 459.928 1.00 72.76 161 ALA E N 1
ATOM 12212 C CA . ALA G 2 161 ? -107.756 93.762 461.215 1.00 74.23 161 ALA E CA 1
ATOM 12213 C C . ALA G 2 161 ? -107.127 92.490 461.801 1.00 74.95 161 ALA E C 1
ATOM 12214 O O . ALA G 2 161 ? -106.475 92.577 462.845 1.00 79.17 161 ALA E O 1
ATOM 12216 N N . LEU G 2 162 ? -107.277 91.339 461.129 1.00 74.53 162 LEU E N 1
ATOM 12217 C CA . LEU G 2 162 ? -106.631 90.091 461.584 1.00 75.20 162 LEU E CA 1
ATOM 12218 C C . LEU G 2 162 ? -105.212 90.274 462.113 1.00 78.78 162 LEU E C 1
ATOM 12219 O O . LEU G 2 162 ? -104.838 89.686 463.132 1.00 84.47 162 LEU E O 1
ATOM 12224 N N . ALA G 2 163 ? -104.421 91.085 461.421 1.00 75.72 163 ALA E N 1
ATOM 12225 C CA . ALA G 2 163 ? -103.016 91.258 461.773 1.00 74.52 163 ALA E CA 1
ATOM 12226 C C . ALA G 2 163 ? -102.796 92.188 462.956 1.00 75.48 163 ALA E C 1
ATOM 12227 O O . ALA G 2 163 ? -101.695 92.261 463.490 1.00 75.87 163 ALA E O 1
ATOM 12229 N N . TYR G 2 164 ? -103.828 92.923 463.348 1.00 75.88 164 TYR E N 1
ATOM 12230 C CA . TYR G 2 164 ? -103.671 93.883 464.433 1.00 76.80 164 TYR E CA 1
ATOM 12231 C C . TYR G 2 164 ? -104.855 93.951 465.389 1.00 86.25 164 TYR E C 1
ATOM 12232 O O . TYR G 2 164 ? -105.156 95.041 465.909 1.00 82.38 164 TYR E O 1
ATOM 12241 N N . PRO G 2 165 ? -105.515 92.801 465.649 1.00 78.75 165 PRO E N 1
ATOM 12242 C CA . PRO G 2 165 ? -106.711 92.987 466.447 1.00 88.18 165 PRO E CA 1
ATOM 12243 C C . PRO G 2 165 ? -106.195 93.500 467.743 1.00 106.63 165 PRO E C 1
ATOM 12244 O O . PRO G 2 165 ? -105.758 92.726 468.592 1.00 119.95 165 PRO E O 1
ATOM 12248 N N . ASP G 2 166 ? -106.154 94.819 467.849 1.00 99.84 166 ASP E N 1
ATOM 12249 C CA . ASP G 2 166 ? -105.679 95.412 469.062 1.00 106.60 166 ASP E CA 1
ATOM 12250 C C . ASP G 2 166 ? -106.618 94.888 470.217 1.00 83.97 166 ASP E C 1
ATOM 12251 O O . ASP G 2 166 ? -107.604 94.186 469.985 1.00 84.06 166 ASP E O 1
ATOM 12256 N N . PRO G 2 167 ? -106.281 95.225 471.450 1.00 96.20 167 PRO E N 1
ATOM 12257 C CA . PRO G 2 167 ? -106.330 94.689 472.784 1.00 111.07 167 PRO E CA 1
ATOM 12258 C C . PRO G 2 167 ? -107.729 94.446 473.383 1.00 110.77 167 PRO E C 1
ATOM 12259 O O . PRO G 2 167 ? -108.025 93.269 473.634 1.00 115.76 167 PRO E O 1
ATOM 12263 N N . ALA G 2 168 ? -108.561 95.476 473.580 1.00 116.46 168 ALA E N 1
ATOM 12264 C CA . ALA G 2 168 ? -109.968 95.292 473.975 1.00 110.11 168 ALA E CA 1
ATOM 12265 C C . ALA G 2 168 ? -110.768 94.911 472.731 1.00 101.40 168 ALA E C 1
ATOM 12266 O O . ALA G 2 168 ? -111.747 94.153 472.828 1.00 98.95 168 ALA E O 1
ATOM 12268 N N . SER G 2 169 ? -110.386 95.475 471.593 1.00 101.40 169 SER E N 1
ATOM 12269 C CA . SER G 2 169 ? -111.116 95.286 470.355 1.00 98.66 169 SER E CA 1
ATOM 12270 C C . SER G 2 169 ? -111.572 93.859 469.998 1.00 101.50 169 SER E C 1
ATOM 12271 O O . SER G 2 169 ? -112.767 93.525 470.072 1.00 94.45 169 SER E O 1
ATOM 12274 N N . GLY G 2 170 ? -110.619 93.018 469.615 1.00 84.62 170 GLY E N 1
ATOM 12275 C CA . GLY G 2 170 ? -110.931 91.716 469.052 1.00 90.74 170 GLY E CA 1
ATOM 12276 C C . GLY G 2 170 ? -110.673 91.972 467.592 1.00 95.75 170 GLY E C 1
ATOM 12277 O O . GLY G 2 170 ? -110.036 92.971 467.273 1.00 108.47 170 GLY E O 1
ATOM 12278 N N . PHE G 2 171 ? -111.158 91.118 466.701 1.00 86.84 171 PHE E N 1
ATOM 12279 C CA . PHE G 2 171 ? -111.006 91.415 465.280 1.00 84.37 171 PHE E CA 1
ATOM 12280 C C . PHE G 2 171 ? -112.155 92.297 464.760 1.00 82.54 171 PHE E C 1
ATOM 12281 O O . PHE G 2 171 ? -111.913 93.208 463.958 1.00 87.30 171 PHE E O 1
ATOM 12289 N N . LEU G 2 172 ? -113.388 92.024 465.196 1.00 97.69 172 LEU E N 1
ATOM 12290 C CA . LEU G 2 172 ? -114.540 92.789 464.731 1.00 86.38 172 LEU E CA 1
ATOM 12291 C C . LEU G 2 172 ? -114.433 94.212 465.263 1.00 80.35 172 LEU E C 1
ATOM 12292 O O . LEU G 2 172 ? -114.818 95.174 464.598 1.00 79.62 172 LEU E O 1
ATOM 12297 N N . GLY G 2 173 ? -113.875 94.355 466.450 1.00 81.54 173 GLY E N 1
ATOM 12298 C CA . GLY G 2 173 ? -113.645 95.682 466.974 1.00 85.02 173 GLY E CA 1
ATOM 12299 C C . GLY G 2 173 ? -112.627 96.384 466.105 1.00 80.51 173 GLY E C 1
ATOM 12300 O O . GLY G 2 173 ? -112.833 97.514 465.664 1.00 82.53 173 GLY E O 1
ATOM 12301 N N . ALA G 2 174 ? -111.527 95.690 465.846 1.00 87.45 174 ALA E N 1
ATOM 12302 C CA . ALA G 2 174 ? -110.441 96.245 465.068 1.00 81.46 174 ALA E CA 1
ATOM 12303 C C . ALA G 2 174 ? -110.943 96.682 463.699 1.00 77.27 174 ALA E C 1
ATOM 12304 O O . ALA G 2 174 ? -110.580 97.752 463.211 1.00 76.54 174 ALA E O 1
ATOM 12306 N N . ALA G 2 175 ? -111.799 95.852 463.106 1.00 79.51 175 ALA E N 1
ATOM 12307 C CA . ALA G 2 175 ? -112.367 96.111 461.790 1.00 75.71 175 ALA E CA 1
ATOM 12308 C C . ALA G 2 175 ? -112.861 97.551 461.646 1.00 75.61 175 ALA E C 1
ATOM 12309 O O . ALA G 2 175 ? -112.357 98.279 460.790 1.00 74.53 175 ALA E O 1
ATOM 12311 N N . LEU G 2 176 ? -113.794 97.986 462.494 1.00 76.78 176 LEU E N 1
ATOM 12312 C CA . LEU G 2 176 ? -114.488 99.242 462.209 1.00 76.69 176 LEU E CA 1
ATOM 12313 C C . LEU G 2 176 ? -113.689 100.518 462.530 1.00 76.74 176 LEU E C 1
ATOM 12314 O O . LEU G 2 176 ? -114.062 101.588 462.071 1.00 76.42 176 LEU E O 1
ATOM 12319 N N . LYS G 2 177 ? -112.580 100.471 463.250 1.00 77.11 177 LYS E N 1
ATOM 12320 C CA . LYS G 2 177 ? -111.856 101.736 463.295 1.00 76.90 177 LYS E CA 1
ATOM 12321 C C . LYS G 2 177 ? -111.024 101.853 462.051 1.00 77.89 177 LYS E C 1
ATOM 12322 O O . LYS G 2 177 ? -111.115 102.898 461.407 1.00 83.31 177 LYS E O 1
ATOM 12328 N N . PHE G 2 178 ? -110.233 100.822 461.721 1.00 74.72 178 PHE E N 1
ATOM 12329 C CA . PHE G 2 178 ? -109.556 100.768 460.431 1.00 73.21 178 PHE E CA 1
ATOM 12330 C C . PHE G 2 178 ? -110.483 101.293 459.364 1.00 72.46 178 PHE E C 1
ATOM 12331 O O . PHE G 2 178 ? -110.196 102.304 458.715 1.00 71.76 178 PHE E O 1
ATOM 12339 N N . GLY G 2 179 ? -111.630 100.621 459.265 1.00 72.73 179 GLY E N 1
ATOM 12340 C CA . GLY G 2 179 ? -112.736 101.024 458.423 1.00 72.31 179 GLY E CA 1
ATOM 12341 C C . GLY G 2 179 ? -112.993 102.513 458.483 1.00 72.51 179 GLY E C 1
ATOM 12342 O O . GLY G 2 179 ? -112.731 103.219 457.522 1.00 71.56 179 GLY E O 1
ATOM 12343 N N . SER G 2 180 ? -113.471 102.997 459.618 1.00 73.80 180 SER E N 1
ATOM 12344 C CA . SER G 2 180 ? -113.855 104.394 459.720 1.00 74.15 180 SER E CA 1
ATOM 12345 C C . SER G 2 180 ? -112.733 105.347 459.291 1.00 73.40 180 SER E C 1
ATOM 12346 O O . SER G 2 180 ? -113.025 106.390 458.709 1.00 73.08 180 SER E O 1
ATOM 12349 N N . VAL G 2 181 ? -111.468 104.989 459.542 1.00 73.13 181 VAL E N 1
ATOM 12350 C CA . VAL G 2 181 ? -110.366 105.921 459.264 1.00 72.54 181 VAL E CA 1
ATOM 12351 C C . VAL G 2 181 ? -110.383 106.239 457.792 1.00 71.22 181 VAL E C 1
ATOM 12352 O O . VAL G 2 181 ? -110.465 107.398 457.382 1.00 71.01 181 VAL E O 1
ATOM 12356 N N . PHE G 2 182 ? -110.313 105.176 457.002 1.00 70.38 182 PHE E N 1
ATOM 12357 C CA . PHE G 2 182 ? -110.367 105.264 455.556 1.00 69.15 182 PHE E CA 1
ATOM 12358 C C . PHE G 2 182 ? -111.788 105.560 455.017 1.00 69.23 182 PHE E C 1
ATOM 12359 O O . PHE G 2 182 ? -111.929 106.114 453.940 1.00 71.07 182 PHE E O 1
ATOM 12367 N N . ALA G 2 183 ? -112.828 105.242 455.794 1.00 70.24 183 ALA E N 1
ATOM 12368 C CA . ALA G 2 183 ? -114.240 105.289 455.343 1.00 70.40 183 ALA E CA 1
ATOM 12369 C C . ALA G 2 183 ? -114.778 106.632 454.861 1.00 70.40 183 ALA E C 1
ATOM 12370 O O . ALA G 2 183 ? -115.911 106.699 454.382 1.00 70.49 183 ALA E O 1
ATOM 12372 N N . LEU G 2 184 ? -114.012 107.700 455.036 1.00 70.42 184 LEU E N 1
ATOM 12373 C CA . LEU G 2 184 ? -114.424 108.999 454.541 1.00 70.42 184 LEU E CA 1
ATOM 12374 C C . LEU G 2 184 ? -113.257 109.530 453.761 1.00 69.41 184 LEU E C 1
ATOM 12375 O O . LEU G 2 184 ? -112.998 110.727 453.693 1.00 69.51 184 LEU E O 1
ATOM 12380 N N . THR G 2 185 ? -112.552 108.578 453.172 1.00 68.47 185 THR E N 1
ATOM 12381 C CA . THR G 2 185 ? -111.560 108.854 452.141 1.00 67.33 185 THR E CA 1
ATOM 12382 C C . THR G 2 185 ? -111.725 107.915 450.925 1.00 66.33 185 THR E C 1
ATOM 12383 O O . THR G 2 185 ? -111.086 108.129 449.902 1.00 65.40 185 THR E O 1
ATOM 12387 N N . GLN G 2 186 ? -112.595 106.905 451.038 1.00 67.49 186 GLN E N 1
ATOM 12388 C CA . GLN G 2 186 ? -112.817 105.928 449.965 1.00 65.72 186 GLN E CA 1
ATOM 12389 C C . GLN G 2 186 ? -114.285 105.762 449.628 1.00 66.00 186 GLN E C 1
ATOM 12390 O O . GLN G 2 186 ? -114.627 105.344 448.535 1.00 65.30 186 GLN E O 1
ATOM 12396 N N . ILE G 2 187 ? -115.158 106.052 450.574 1.00 67.07 187 ILE E N 1
ATOM 12397 C CA . ILE G 2 187 ? -116.576 106.112 450.263 1.00 67.43 187 ILE E CA 1
ATOM 12398 C C . ILE G 2 187 ? -116.899 107.348 449.432 1.00 67.21 187 ILE E C 1
ATOM 12399 O O . ILE G 2 187 ? -117.762 107.282 448.565 1.00 66.96 187 ILE E O 1
ATOM 12404 N N . PRO G 2 188 ? -116.190 108.472 449.652 1.00 67.31 188 PRO E N 1
ATOM 12405 C CA . PRO G 2 188 ? -116.487 109.556 448.705 1.00 67.05 188 PRO E CA 1
ATOM 12406 C C . PRO G 2 188 ? -115.914 109.294 447.264 1.00 65.77 188 PRO E C 1
ATOM 12407 O O . PRO G 2 188 ? -116.417 109.841 446.268 1.00 65.50 188 PRO E O 1
ATOM 12411 N N . LEU G 2 189 ? -114.860 108.474 447.194 1.00 65.10 189 LEU E N 1
ATOM 12412 C CA . LEU G 2 189 ? -114.329 107.891 445.968 1.00 63.99 189 LEU E CA 1
ATOM 12413 C C . LEU G 2 189 ? -115.331 106.919 445.366 1.00 63.81 189 LEU E C 1
ATOM 12414 O O . LEU G 2 189 ? -115.803 107.108 444.254 1.00 63.38 189 LEU E O 1
ATOM 12419 N N . ALA G 2 190 ? -115.817 106.006 446.162 1.00 64.31 190 ALA E N 1
ATOM 12420 C CA . ALA G 2 190 ? -116.626 104.968 445.612 1.00 64.09 190 ALA E CA 1
ATOM 12421 C C . ALA G 2 190 ? -117.735 105.674 444.909 1.00 64.24 190 ALA E C 1
ATOM 12422 O O . ALA G 2 190 ? -118.218 105.234 443.901 1.00 63.75 190 ALA E O 1
ATOM 12424 N N . ILE G 2 191 ? -118.173 106.772 445.456 1.00 64.99 191 ILE E N 1
ATOM 12425 C CA . ILE G 2 191 ? -119.254 107.510 444.845 1.00 65.27 191 ILE E CA 1
ATOM 12426 C C . ILE G 2 191 ? -118.792 108.116 443.535 1.00 64.46 191 ILE E C 1
ATOM 12427 O O . ILE G 2 191 ? -119.462 107.969 442.517 1.00 64.16 191 ILE E O 1
ATOM 12432 N N . ALA G 2 192 ? -117.647 108.790 443.557 1.00 64.16 192 ALA E N 1
ATOM 12433 C CA . ALA G 2 192 ? -117.137 109.405 442.346 1.00 63.45 192 ALA E CA 1
ATOM 12434 C C . ALA G 2 192 ? -116.948 108.337 441.289 1.00 62.54 192 ALA E C 1
ATOM 12435 O O . ALA G 2 192 ? -117.640 108.358 440.276 1.00 62.33 192 ALA E O 1
ATOM 12437 N N . GLU G 2 193 ? -116.050 107.385 441.533 1.00 62.06 193 GLU E N 1
ATOM 12438 C CA . GLU G 2 193 ? -115.848 106.279 440.599 1.00 61.27 193 GLU E CA 1
ATOM 12439 C C . GLU G 2 193 ? -117.199 105.680 440.115 1.00 61.43 193 GLU E C 1
ATOM 12440 O O . GLU G 2 193 ? -117.316 105.194 438.994 1.00 60.84 193 GLU E O 1
ATOM 12446 N N . GLY G 2 194 ? -118.243 105.774 440.924 1.00 62.26 194 GLY E N 1
ATOM 12447 C CA . GLY G 2 194 ? -119.556 105.412 440.435 1.00 62.47 194 GLY E CA 1
ATOM 12448 C C . GLY G 2 194 ? -120.065 106.332 439.327 1.00 62.37 194 GLY E C 1
ATOM 12449 O O . GLY G 2 194 ? -120.614 105.878 438.324 1.00 62.03 194 GLY E O 1
ATOM 12450 N N . PHE G 2 195 ? -119.917 107.638 439.517 1.00 62.75 195 PHE E N 1
ATOM 12451 C CA . PHE G 2 195 ? -120.367 108.592 438.520 1.00 62.78 195 PHE E CA 1
ATOM 12452 C C . PHE G 2 195 ? -119.347 108.599 437.413 1.00 61.86 195 PHE E C 1
ATOM 12453 O O . PHE G 2 195 ? -119.583 109.157 436.344 1.00 61.71 195 PHE E O 1
ATOM 12461 N N . LEU G 2 196 ? -118.190 108.001 437.680 1.00 61.31 196 LEU E N 1
ATOM 12462 C CA . LEU G 2 196 ? -117.175 107.900 436.649 1.00 60.46 196 LEU E CA 1
ATOM 12463 C C . LEU G 2 196 ? -117.578 106.791 435.757 1.00 59.98 196 LEU E C 1
ATOM 12464 O O . LEU G 2 196 ? -117.912 107.037 434.619 1.00 59.78 196 LEU E O 1
ATOM 12469 N N . THR G 2 197 ? -117.629 105.578 436.275 1.00 59.90 197 THR E N 1
ATOM 12470 C CA . THR G 2 197 ? -117.824 104.473 435.378 1.00 59.39 197 THR E CA 1
ATOM 12471 C C . THR G 2 197 ? -119.198 104.504 434.694 1.00 59.67 197 THR E C 1
ATOM 12472 O O . THR G 2 197 ? -119.463 103.690 433.820 1.00 59.28 197 THR E O 1
ATOM 12476 N N . VAL G 2 198 ? -120.060 105.453 435.047 1.00 60.37 198 VAL E N 1
ATOM 12477 C CA . VAL G 2 198 ? -121.299 105.634 434.293 1.00 60.66 198 VAL E CA 1
ATOM 12478 C C . VAL G 2 198 ? -120.981 106.400 433.037 1.00 60.33 198 VAL E C 1
ATOM 12479 O O . VAL G 2 198 ? -121.121 105.880 431.927 1.00 59.90 198 VAL E O 1
ATOM 12483 N N . ILE G 2 199 ? -120.521 107.631 433.219 1.00 60.56 199 ILE E N 1
ATOM 12484 C CA . ILE G 2 199 ? -120.092 108.468 432.108 1.00 60.31 199 ILE E CA 1
ATOM 12485 C C . ILE G 2 199 ? -119.098 107.765 431.192 1.00 59.44 199 ILE E C 1
ATOM 12486 O O . ILE G 2 199 ? -119.024 108.056 430.009 1.00 59.22 199 ILE E O 1
ATOM 12491 N N . VAL G 2 200 ? -118.312 106.851 431.739 1.00 59.00 200 VAL E N 1
ATOM 12492 C CA . VAL G 2 200 ? -117.376 106.119 430.914 1.00 58.24 200 VAL E CA 1
ATOM 12493 C C . VAL G 2 200 ? -118.145 105.116 430.055 1.00 58.06 200 VAL E C 1
ATOM 12494 O O . VAL G 2 200 ? -118.065 105.176 428.816 1.00 57.78 200 VAL E O 1
ATOM 12498 N N . VAL G 2 201 ? -118.926 104.235 430.681 1.00 58.29 201 VAL E N 1
ATOM 12499 C CA . VAL G 2 201 ? -119.561 103.167 429.912 1.00 58.08 201 VAL E CA 1
ATOM 12500 C C . VAL G 2 201 ? -120.471 103.732 428.839 1.00 58.31 201 VAL E C 1
ATOM 12501 O O . VAL G 2 201 ? -120.497 103.222 427.723 1.00 57.97 201 VAL E O 1
ATOM 12505 N N . ASP G 2 202 ? -121.188 104.805 429.136 1.00 58.93 202 ASP E N 1
ATOM 12506 C CA . ASP G 2 202 ? -122.136 105.249 428.134 1.00 59.22 202 ASP E CA 1
ATOM 12507 C C . ASP G 2 202 ? -121.393 105.794 426.894 1.00 58.87 202 ASP E C 1
ATOM 12508 O O . ASP G 2 202 ? -121.944 105.793 425.783 1.00 58.93 202 ASP E O 1
ATOM 12513 N N . ALA G 2 203 ? -120.133 106.191 427.073 1.00 58.52 203 ALA E N 1
ATOM 12514 C CA . ALA G 2 203 ? -119.318 106.684 425.962 1.00 58.20 203 ALA E CA 1
ATOM 12515 C C . ALA G 2 203 ? -118.779 105.529 425.112 1.00 57.56 203 ALA E C 1
ATOM 12516 O O . ALA G 2 203 ? -118.882 105.547 423.891 1.00 57.49 203 ALA E O 1
ATOM 12518 N N . LEU G 2 204 ? -118.218 104.522 425.779 1.00 57.18 204 LEU E N 1
ATOM 12519 C CA . LEU G 2 204 ? -117.661 103.327 425.132 1.00 56.63 204 LEU E CA 1
ATOM 12520 C C . LEU G 2 204 ? -118.654 102.686 424.201 1.00 61.75 204 LEU E C 1
ATOM 12521 O O . LEU G 2 204 ? -118.284 102.046 423.231 1.00 68.01 204 LEU E O 1
ATOM 12526 N N . ALA G 2 205 ? -119.927 102.838 424.536 1.00 57.21 205 ALA E N 1
ATOM 12527 C CA . ALA G 2 205 ? -121.001 102.413 423.659 1.00 62.43 205 ALA E CA 1
ATOM 12528 C C . ALA G 2 205 ? -121.070 103.327 422.419 1.00 69.92 205 ALA E C 1
ATOM 12529 O O . ALA G 2 205 ? -121.471 102.876 421.339 1.00 72.87 205 ALA E O 1
ATOM 12531 N N . GLY G 2 206 ? -120.655 104.592 422.571 1.00 69.55 206 GLY E N 1
ATOM 12532 C CA . GLY G 2 206 ? -120.819 105.594 421.518 1.00 65.70 206 GLY E CA 1
ATOM 12533 C C . GLY G 2 206 ? -119.622 105.866 420.605 1.00 57.74 206 GLY E C 1
ATOM 12534 O O . GLY G 2 206 ? -119.574 106.875 419.895 1.00 58.05 206 GLY E O 1
ATOM 12535 N N . LYS G 2 207 ? -118.647 104.969 420.626 1.00 58.39 207 LYS E N 1
ATOM 12536 C CA . LYS G 2 207 ? -117.466 105.119 419.791 1.00 58.62 207 LYS E CA 1
ATOM 12537 C C . LYS G 2 207 ? -117.262 103.826 419.016 1.00 56.42 207 LYS E C 1
ATOM 12538 O O . LYS G 2 207 ? -117.904 102.814 419.316 1.00 56.36 207 LYS E O 1
ATOM 12540 N N . MET H 3 13 ? -95.736 112.446 433.598 1.00 106.28 1 MET F N 1
ATOM 12541 C CA . MET H 3 13 ? -95.246 113.116 434.797 1.00 107.44 1 MET F CA 1
ATOM 12542 C C . MET H 3 13 ? -95.215 112.164 435.988 1.00 106.11 1 MET F C 1
ATOM 12543 O O . MET H 3 13 ? -94.221 112.090 436.710 1.00 113.56 1 MET F O 1
ATOM 12548 N N . SER H 3 14 ? -96.309 111.436 436.186 1.00 100.07 2 SER F N 1
ATOM 12549 C CA . SER H 3 14 ? -96.409 110.485 437.291 1.00 84.96 2 SER F CA 1
ATOM 12550 C C . SER H 3 14 ? -95.448 109.277 437.248 1.00 67.84 2 SER F C 1
ATOM 12551 O O . SER H 3 14 ? -94.562 109.133 438.103 1.00 61.89 2 SER F O 1
ATOM 12554 N N . ILE H 3 15 ? -95.606 108.447 436.221 1.00 67.26 3 ILE F N 1
ATOM 12555 C CA . ILE H 3 15 ? -95.115 107.073 436.249 1.00 58.89 3 ILE F CA 1
ATOM 12556 C C . ILE H 3 15 ? -93.634 106.873 435.951 1.00 54.35 3 ILE F C 1
ATOM 12557 O O . ILE H 3 15 ? -92.927 106.186 436.689 1.00 54.72 3 ILE F O 1
ATOM 12562 N N . ALA H 3 16 ? -93.182 107.453 434.847 1.00 55.65 4 ALA F N 1
ATOM 12563 C CA . ALA H 3 16 ? -91.905 107.085 434.247 1.00 53.76 4 ALA F CA 1
ATOM 12564 C C . ALA H 3 16 ? -90.726 107.485 435.100 1.00 53.92 4 ALA F C 1
ATOM 12565 O O . ALA H 3 16 ? -89.606 107.024 434.866 1.00 53.80 4 ALA F O 1
ATOM 12567 N N . SER H 3 17 ? -91.004 108.339 436.084 1.00 56.26 5 SER F N 1
ATOM 12568 C CA . SER H 3 17 ? -90.007 109.009 436.912 1.00 54.42 5 SER F CA 1
ATOM 12569 C C . SER H 3 17 ? -88.992 108.091 437.563 1.00 54.55 5 SER F C 1
ATOM 12570 O O . SER H 3 17 ? -87.812 108.422 437.612 1.00 54.52 5 SER F O 1
ATOM 12573 N N . ILE H 3 18 ? -89.436 106.958 438.093 1.00 54.76 6 ILE F N 1
ATOM 12574 C CA . ILE H 3 18 ? -88.477 106.003 438.629 1.00 54.94 6 ILE F CA 1
ATOM 12575 C C . ILE H 3 18 ? -87.834 105.269 437.462 1.00 54.58 6 ILE F C 1
ATOM 12576 O O . ILE H 3 18 ? -86.619 105.070 437.422 1.00 54.59 6 ILE F O 1
ATOM 12581 N N . ASP H 3 19 ? -88.656 104.915 436.480 1.00 54.30 7 ASP F N 1
ATOM 12582 C CA . ASP H 3 19 ? -88.177 104.146 435.330 1.00 54.02 7 ASP F CA 1
ATOM 12583 C C . ASP H 3 19 ? -87.145 104.878 434.490 1.00 53.76 7 ASP F C 1
ATOM 12584 O O . ASP H 3 19 ? -86.427 104.240 433.743 1.00 53.65 7 ASP F O 1
ATOM 12589 N N . ARG H 3 20 ? -87.024 106.189 434.672 1.00 53.73 8 ARG F N 1
ATOM 12590 C CA . ARG H 3 20 ? -85.928 106.939 434.070 1.00 53.57 8 ARG F CA 1
ATOM 12591 C C . ARG H 3 20 ? -84.650 106.692 434.873 1.00 53.80 8 ARG F C 1
ATOM 12592 O O . ARG H 3 20 ? -83.655 106.192 434.347 1.00 53.75 8 ARG F O 1
ATOM 12600 N N . VAL H 3 21 ? -84.697 107.043 436.155 1.00 55.75 9 VAL F N 1
ATOM 12601 C CA . VAL H 3 21 ? -83.606 106.790 437.100 1.00 54.43 9 VAL F CA 1
ATOM 12602 C C . VAL H 3 21 ? -83.223 105.340 437.070 1.00 54.56 9 VAL F C 1
ATOM 12603 O O . VAL H 3 21 ? -82.053 104.999 437.072 1.00 54.68 9 VAL F O 1
ATOM 12607 N N . ALA H 3 22 ? -84.242 104.493 437.057 1.00 54.60 10 ALA F N 1
ATOM 12608 C CA . ALA H 3 22 ? -84.055 103.055 436.965 1.00 54.77 10 ALA F CA 1
ATOM 12609 C C . ALA H 3 22 ? -83.049 102.696 435.866 1.00 58.31 10 ALA F C 1
ATOM 12610 O O . ALA H 3 22 ? -82.020 102.092 436.152 1.00 56.87 10 ALA F O 1
ATOM 12612 N N . ALA H 3 23 ? -83.325 103.084 434.620 1.00 54.17 11 ALA F N 1
ATOM 12613 C CA . ALA H 3 23 ? -82.460 102.684 433.512 1.00 55.40 11 ALA F CA 1
ATOM 12614 C C . ALA H 3 23 ? -81.473 103.768 433.101 1.00 62.19 11 ALA F C 1
ATOM 12615 O O . ALA H 3 23 ? -80.941 103.731 431.982 1.00 67.46 11 ALA F O 1
ATOM 12617 N N . GLN H 3 24 ? -81.243 104.728 433.995 1.00 58.66 12 GLN F N 1
ATOM 12618 C CA . GLN H 3 24 ? -80.223 105.752 433.807 1.00 66.84 12 GLN F CA 1
ATOM 12619 C C . GLN H 3 24 ? -79.508 105.934 435.141 1.00 73.56 12 GLN F C 1
ATOM 12620 O O . GLN H 3 24 ? -78.982 107.006 435.462 1.00 75.60 12 GLN F O 1
ATOM 12626 N N . GLY H 3 25 ? -79.507 104.863 435.926 1.00 70.45 13 GLY F N 1
ATOM 12627 C CA . GLY H 3 25 ? -78.908 104.882 437.250 1.00 67.15 13 GLY F CA 1
ATOM 12628 C C . GLY H 3 25 ? -77.551 104.243 437.111 1.00 59.65 13 GLY F C 1
ATOM 12629 O O . GLY H 3 25 ? -77.109 104.026 435.991 1.00 57.21 13 GLY F O 1
ATOM 12630 N N . HIS H 3 26 ? -76.898 103.916 438.224 1.00 63.36 14 HIS F N 1
ATOM 12631 C CA . HIS H 3 26 ? -75.517 103.441 438.152 1.00 60.36 14 HIS F CA 1
ATOM 12632 C C . HIS H 3 26 ? -75.424 101.982 437.659 1.00 56.26 14 HIS F C 1
ATOM 12633 O O . HIS H 3 26 ? -74.983 101.747 436.534 1.00 56.08 14 HIS F O 1
ATOM 12640 N N . TRP H 3 27 ? -75.788 101.001 438.489 1.00 56.70 15 TRP F N 1
ATOM 12641 C CA . TRP H 3 27 ? -75.767 99.596 438.026 1.00 57.77 15 TRP F CA 1
ATOM 12642 C C . TRP H 3 27 ? -76.964 99.154 437.226 1.00 58.78 15 TRP F C 1
ATOM 12643 O O . TRP H 3 27 ? -77.749 98.363 437.733 1.00 60.41 15 TRP F O 1
ATOM 12654 N N . ARG H 3 28 ? -77.140 99.687 436.022 1.00 56.07 16 ARG F N 1
ATOM 12655 C CA . ARG H 3 28 ? -77.970 99.051 435.013 1.00 55.82 16 ARG F CA 1
ATOM 12656 C C . ARG H 3 28 ? -77.254 97.756 434.649 1.00 56.24 16 ARG F C 1
ATOM 12657 O O . ARG H 3 28 ? -77.860 96.707 434.436 1.00 56.39 16 ARG F O 1
ATOM 12665 N N . SER H 3 29 ? -75.933 97.884 434.585 1.00 56.47 17 SER F N 1
ATOM 12666 C CA . SER H 3 29 ? -74.991 96.843 434.221 1.00 56.95 17 SER F CA 1
ATOM 12667 C C . SER H 3 29 ? -75.048 95.591 435.075 1.00 57.59 17 SER F C 1
ATOM 12668 O O . SER H 3 29 ? -75.460 94.514 434.615 1.00 57.77 17 SER F O 1
ATOM 12671 N N . ARG H 3 30 ? -74.619 95.769 436.328 1.00 57.97 18 ARG F N 1
ATOM 12672 C CA . ARG H 3 30 ? -74.382 94.671 437.268 1.00 58.74 18 ARG F CA 1
ATOM 12673 C C . ARG H 3 30 ? -75.588 93.746 437.415 1.00 58.84 18 ARG F C 1
ATOM 12674 O O . ARG H 3 30 ? -76.704 94.195 437.699 1.00 58.48 18 ARG F O 1
ATOM 12682 N N . PRO H 3 31 ? -75.336 92.443 437.209 1.00 59.39 19 PRO F N 1
ATOM 12683 C CA . PRO H 3 31 ? -76.284 91.367 436.945 1.00 59.52 19 PRO F CA 1
ATOM 12684 C C . PRO H 3 31 ? -77.538 91.433 437.758 1.00 59.43 19 PRO F C 1
ATOM 12685 O O . PRO H 3 31 ? -77.545 91.923 438.871 1.00 59.61 19 PRO F O 1
ATOM 12689 N N . LEU H 3 32 ? -78.604 90.920 437.177 1.00 59.18 20 LEU F N 1
ATOM 12690 C CA . LEU H 3 32 ? -79.886 90.914 437.847 1.00 59.11 20 LEU F CA 1
ATOM 12691 C C . LEU H 3 32 ? -79.833 89.947 439.009 1.00 59.98 20 LEU F C 1
ATOM 12692 O O . LEU H 3 32 ? -80.361 90.218 440.098 1.00 60.17 20 LEU F O 1
ATOM 12697 N N . ALA H 3 33 ? -79.175 88.819 438.767 1.00 60.56 21 ALA F N 1
ATOM 12698 C CA . ALA H 3 33 ? -79.140 87.752 439.741 1.00 61.48 21 ALA F CA 1
ATOM 12699 C C . ALA H 3 33 ? -78.620 88.273 441.089 1.00 61.94 21 ALA F C 1
ATOM 12700 O O . ALA H 3 33 ? -79.045 87.805 442.152 1.00 62.55 21 ALA F O 1
ATOM 12702 N N . GLU H 3 34 ? -77.742 89.278 441.033 1.00 61.65 22 GLU F N 1
ATOM 12703 C CA . GLU H 3 34 ? -77.172 89.895 442.229 1.00 62.04 22 GLU F CA 1
ATOM 12704 C C . GLU H 3 34 ? -78.185 90.805 442.907 1.00 61.67 22 GLU F C 1
ATOM 12705 O O . GLU H 3 34 ? -78.528 90.587 444.066 1.00 62.27 22 GLU F O 1
ATOM 12711 N N . LYS H 3 35 ? -78.670 91.812 442.185 1.00 60.78 23 LYS F N 1
ATOM 12712 C CA . LYS H 3 35 ? -79.644 92.759 442.739 1.00 60.43 23 LYS F CA 1
ATOM 12713 C C . LYS H 3 35 ? -80.975 92.116 443.145 1.00 60.63 23 LYS F C 1
ATOM 12714 O O . LYS H 3 35 ? -81.667 92.591 444.048 1.00 60.76 23 LYS F O 1
ATOM 12720 N N . SER H 3 36 ? -81.321 91.023 442.486 1.00 60.69 24 SER F N 1
ATOM 12721 C CA . SER H 3 36 ? -82.515 90.278 442.840 1.00 60.95 24 SER F CA 1
ATOM 12722 C C . SER H 3 36 ? -82.278 89.382 444.053 1.00 62.01 24 SER F C 1
ATOM 12723 O O . SER H 3 36 ? -83.118 88.552 444.405 1.00 62.41 24 SER F O 1
ATOM 12726 N N . LEU H 3 37 ? -81.115 89.543 444.672 1.00 62.50 25 LEU F N 1
ATOM 12727 C CA . LEU H 3 37 ? -80.778 88.830 445.897 1.00 63.59 25 LEU F CA 1
ATOM 12728 C C . LEU H 3 37 ? -80.451 89.835 446.981 1.00 63.81 25 LEU F C 1
ATOM 12729 O O . LEU H 3 37 ? -80.448 89.505 448.157 1.00 64.68 25 LEU F O 1
ATOM 12734 N N . ILE H 3 38 ? -80.164 91.065 446.581 1.00 63.07 26 ILE F N 1
ATOM 12735 C CA . ILE H 3 38 ? -79.976 92.125 447.550 1.00 63.21 26 ILE F CA 1
ATOM 12736 C C . ILE H 3 38 ? -81.329 92.587 448.091 1.00 63.10 26 ILE F C 1
ATOM 12737 O O . ILE H 3 38 ? -81.691 92.286 449.224 1.00 63.88 26 ILE F O 1
ATOM 12742 N N . GLY H 3 39 ? -82.098 93.213 447.235 1.00 62.22 27 GLY F N 1
ATOM 12743 C CA . GLY H 3 39 ? -83.366 93.702 447.678 1.00 62.12 27 GLY F CA 1
ATOM 12744 C C . GLY H 3 39 ? -84.244 92.586 448.148 1.00 62.71 27 GLY F C 1
ATOM 12745 O O . GLY H 3 39 ? -84.845 92.726 449.179 1.00 63.24 27 GLY F O 1
ATOM 12746 N N . LEU H 3 40 ? -84.309 91.486 447.423 1.00 62.69 28 LEU F N 1
ATOM 12747 C CA . LEU H 3 40 ? -85.204 90.432 447.817 1.00 63.23 28 LEU F CA 1
ATOM 12748 C C . LEU H 3 40 ? -84.755 89.893 449.145 1.00 64.38 28 LEU F C 1
ATOM 12749 O O . LEU H 3 40 ? -85.573 89.660 450.039 1.00 64.97 28 LEU F O 1
ATOM 12754 N N . GLY H 3 41 ? -83.454 89.710 449.305 1.00 64.77 29 GLY F N 1
ATOM 12755 C CA . GLY H 3 41 ? -82.977 89.105 450.531 1.00 65.96 29 GLY F CA 1
ATOM 12756 C C . GLY H 3 41 ? -83.268 89.962 451.733 1.00 66.36 29 GLY F C 1
ATOM 12757 O O . GLY H 3 41 ? -83.789 89.510 452.741 1.00 67.23 29 GLY F O 1
ATOM 12758 N N . PHE H 3 42 ? -82.977 91.235 451.602 1.00 65.75 30 PHE F N 1
ATOM 12759 C CA . PHE H 3 42 ? -83.210 92.147 452.692 1.00 66.12 30 PHE F CA 1
ATOM 12760 C C . PHE H 3 42 ? -84.686 92.256 452.983 1.00 66.11 30 PHE F C 1
ATOM 12761 O O . PHE H 3 42 ? -85.069 92.454 454.098 1.00 66.85 30 PHE F O 1
ATOM 12769 N N . LEU H 3 43 ? -85.507 92.178 451.957 1.00 65.30 31 LEU F N 1
ATOM 12770 C CA . LEU H 3 43 ? -86.931 92.260 452.153 1.00 65.27 31 LEU F CA 1
ATOM 12771 C C . LEU H 3 43 ? -87.367 91.113 453.010 1.00 66.32 31 LEU F C 1
ATOM 12772 O O . LEU H 3 43 ? -88.089 91.309 453.979 1.00 66.94 31 LEU F O 1
ATOM 12777 N N . ALA H 3 44 ? -86.881 89.924 452.708 1.00 66.63 32 ALA F N 1
ATOM 12778 C CA . ALA H 3 44 ? -87.302 88.778 453.483 1.00 67.68 32 ALA F CA 1
ATOM 12779 C C . ALA H 3 44 ? -86.873 89.014 454.910 1.00 68.76 32 ALA F C 1
ATOM 12780 O O . ALA H 3 44 ? -87.627 88.780 455.866 1.00 69.58 32 ALA F O 1
ATOM 12782 N N . LEU H 3 45 ? -85.661 89.519 455.072 1.00 68.80 33 LEU F N 1
ATOM 12783 C CA . LEU H 3 45 ? -85.179 89.773 456.422 1.00 69.87 33 LEU F CA 1
ATOM 12784 C C . LEU H 3 45 ? -85.965 90.810 457.194 1.00 69.98 33 LEU F C 1
ATOM 12785 O O . LEU H 3 45 ? -86.252 90.608 458.353 1.00 71.07 33 LEU F O 1
ATOM 12790 N N . ALA H 3 46 ? -86.321 91.916 456.567 1.00 68.95 34 ALA F N 1
ATOM 12791 C CA . ALA H 3 46 ? -87.018 92.962 457.276 1.00 69.10 34 ALA F CA 1
ATOM 12792 C C . ALA H 3 46 ? -88.298 92.369 457.709 1.00 69.63 34 ALA F C 1
ATOM 12793 O O . ALA H 3 46 ? -88.766 92.637 458.787 1.00 70.47 34 ALA F O 1
ATOM 12795 N N . VAL H 3 47 ? -88.884 91.567 456.843 1.00 69.15 35 VAL F N 1
ATOM 12796 C CA . VAL H 3 47 ? -90.152 90.969 457.171 1.00 69.61 35 VAL F CA 1
ATOM 12797 C C . VAL H 3 47 ? -90.110 90.020 458.339 1.00 71.04 35 VAL F C 1
ATOM 12798 O O . VAL H 3 47 ? -91.046 89.967 459.110 1.00 71.73 35 VAL F O 1
ATOM 12802 N N . THR H 3 48 ? -89.057 89.226 458.439 1.00 71.52 36 THR F N 1
ATOM 12803 C CA . THR H 3 48 ? -88.991 88.223 459.484 1.00 72.95 36 THR F CA 1
ATOM 12804 C C . THR H 3 48 ? -88.238 88.586 460.756 1.00 74.05 36 THR F C 1
ATOM 12805 O O . THR H 3 48 ? -88.755 88.497 461.852 1.00 75.14 36 THR F O 1
ATOM 12809 N N . VAL H 3 49 ? -87.008 89.012 460.594 1.00 73.80 37 VAL F N 1
ATOM 12810 C CA . VAL H 3 49 ? -86.209 89.589 461.662 1.00 74.64 37 VAL F CA 1
ATOM 12811 C C . VAL H 3 49 ? -86.944 90.674 462.448 1.00 74.87 37 VAL F C 1
ATOM 12812 O O . VAL H 3 49 ? -87.487 91.599 461.853 1.00 73.85 37 VAL F O 1
ATOM 12816 N N . PRO H 3 50 ? -86.954 90.551 463.771 1.00 76.27 38 PRO F N 1
ATOM 12817 C CA . PRO H 3 50 ? -87.626 91.530 464.631 1.00 76.71 38 PRO F CA 1
ATOM 12818 C C . PRO H 3 50 ? -86.935 92.886 464.738 1.00 76.28 38 PRO F C 1
ATOM 12819 O O . PRO H 3 50 ? -85.709 92.952 464.599 1.00 76.17 38 PRO F O 1
ATOM 12823 N N . PRO H 3 51 ? -87.673 93.965 464.803 1.00 75.91 39 PRO F N 1
ATOM 12824 C CA . PRO H 3 51 ? -87.044 95.261 464.624 1.00 75.25 39 PRO F CA 1
ATOM 12825 C C . PRO H 3 51 ? -86.369 95.681 465.896 1.00 76.46 39 PRO F C 1
ATOM 12826 O O . PRO H 3 51 ? -85.986 96.841 465.990 1.00 82.26 39 PRO F O 1
ATOM 12830 N N . PHE H 3 52 ? -86.380 94.796 466.893 1.00 77.86 40 PHE F N 1
ATOM 12831 C CA . PHE H 3 52 ? -85.733 94.939 468.193 1.00 79.27 40 PHE F CA 1
ATOM 12832 C C . PHE H 3 52 ? -84.296 94.375 468.339 1.00 79.72 40 PHE F C 1
ATOM 12833 O O . PHE H 3 52 ? -84.094 93.466 469.129 1.00 81.02 40 PHE F O 1
ATOM 12841 N N . PRO H 3 53 ? -83.216 94.970 467.663 1.00 78.77 41 PRO F N 1
ATOM 12842 C CA . PRO H 3 53 ? -83.585 95.740 466.500 1.00 77.17 41 PRO F CA 1
ATOM 12843 C C . PRO H 3 53 ? -82.805 95.278 465.272 1.00 76.10 41 PRO F C 1
ATOM 12844 O O . PRO H 3 53 ? -81.899 95.961 464.809 1.00 75.41 41 PRO F O 1
ATOM 12848 N N . GLY H 3 54 ? -83.128 94.098 464.770 1.00 76.04 42 GLY F N 1
ATOM 12849 C CA . GLY H 3 54 ? -82.461 93.626 463.578 1.00 75.08 42 GLY F CA 1
ATOM 12850 C C . GLY H 3 54 ? -82.809 94.531 462.429 1.00 73.53 42 GLY F C 1
ATOM 12851 O O . GLY H 3 54 ? -81.940 94.999 461.708 1.00 72.72 42 GLY F O 1
ATOM 12852 N N . ALA H 3 55 ? -84.093 94.839 462.314 1.00 73.20 43 ALA F N 1
ATOM 12853 C CA . ALA H 3 55 ? -84.549 95.653 461.224 1.00 71.82 43 ALA F CA 1
ATOM 12854 C C . ALA H 3 55 ? -83.649 96.844 461.130 1.00 71.36 43 ALA F C 1
ATOM 12855 O O . ALA H 3 55 ? -83.326 97.287 460.040 1.00 70.22 43 ALA F O 1
ATOM 12857 N N . VAL H 3 56 ? -83.233 97.370 462.270 1.00 72.28 44 VAL F N 1
ATOM 12858 C CA . VAL H 3 56 ? -82.485 98.597 462.245 1.00 71.88 44 VAL F CA 1
ATOM 12859 C C . VAL H 3 56 ? -81.253 98.358 461.458 1.00 71.29 44 VAL F C 1
ATOM 12860 O O . VAL H 3 56 ? -80.865 99.226 460.690 1.00 70.32 44 VAL F O 1
ATOM 12864 N N . LEU H 3 57 ? -80.632 97.198 461.638 1.00 71.92 45 LEU F N 1
ATOM 12865 C CA . LEU H 3 57 ? -79.416 96.960 460.832 1.00 71.38 45 LEU F CA 1
ATOM 12866 C C . LEU H 3 57 ? -79.706 96.951 459.344 1.00 70.02 45 LEU F C 1
ATOM 12867 O O . LEU H 3 57 ? -79.017 97.560 458.553 1.00 69.18 45 LEU F O 1
ATOM 12872 N N . VAL H 3 58 ? -80.775 96.276 458.992 1.00 69.85 46 VAL F N 1
ATOM 12873 C CA . VAL H 3 58 ? -81.173 96.012 457.628 1.00 68.74 46 VAL F CA 1
ATOM 12874 C C . VAL H 3 58 ? -81.426 97.263 456.856 1.00 67.61 46 VAL F C 1
ATOM 12875 O O . VAL H 3 58 ? -80.993 97.406 455.719 1.00 66.69 46 VAL F O 1
ATOM 12879 N N . THR H 3 59 ? -82.131 98.183 457.481 1.00 67.76 47 THR F N 1
ATOM 12880 C CA . THR H 3 59 ? -82.511 99.370 456.782 1.00 66.79 47 THR F CA 1
ATOM 12881 C C . THR H 3 59 ? -81.243 100.073 456.413 1.00 66.37 47 THR F C 1
ATOM 12882 O O . THR H 3 59 ? -81.031 100.490 455.270 1.00 65.37 47 THR F O 1
ATOM 12886 N N . VAL H 3 60 ? -80.367 100.156 457.389 1.00 67.20 48 VAL F N 1
ATOM 12887 C CA . VAL H 3 60 ? -79.162 100.914 457.176 1.00 66.90 48 VAL F CA 1
ATOM 12888 C C . VAL H 3 60 ? -78.301 100.265 456.143 1.00 66.35 48 VAL F C 1
ATOM 12889 O O . VAL H 3 60 ? -77.638 100.914 455.373 1.00 65.63 48 VAL F O 1
ATOM 12893 N N . ALA H 3 61 ? -78.266 98.955 456.252 1.00 66.88 49 ALA F N 1
ATOM 12894 C CA . ALA H 3 61 ? -77.412 98.218 455.399 1.00 66.58 49 ALA F CA 1
ATOM 12895 C C . ALA H 3 61 ? -77.917 98.533 454.057 1.00 65.39 49 ALA F C 1
ATOM 12896 O O . ALA H 3 61 ? -77.164 98.872 453.193 1.00 64.75 49 ALA F O 1
ATOM 12898 N N . ILE H 3 62 ? -79.221 98.477 453.890 1.00 65.12 50 ILE F N 1
ATOM 12899 C CA . ILE H 3 62 ? -79.795 98.703 452.592 1.00 64.05 50 ILE F CA 1
ATOM 12900 C C . ILE H 3 62 ? -79.612 100.085 452.052 1.00 63.27 50 ILE F C 1
ATOM 12901 O O . ILE H 3 62 ? -79.451 100.249 450.883 1.00 62.46 50 ILE F O 1
ATOM 12906 N N . LEU H 3 63 ? -79.765 101.073 452.914 1.00 63.57 51 LEU F N 1
ATOM 12907 C CA . LEU H 3 63 ? -79.590 102.455 452.527 1.00 62.95 51 LEU F CA 1
ATOM 12908 C C . LEU H 3 63 ? -78.175 102.694 452.136 1.00 62.75 51 LEU F C 1
ATOM 12909 O O . LEU H 3 63 ? -77.882 103.369 451.165 1.00 61.97 51 LEU F O 1
ATOM 12914 N N . ALA H 3 64 ? -77.260 102.104 452.881 1.00 63.51 52 ALA F N 1
ATOM 12915 C CA . ALA H 3 64 ? -75.861 102.251 452.566 1.00 63.42 52 ALA F CA 1
ATOM 12916 C C . ALA H 3 64 ? -75.699 101.662 451.213 1.00 62.72 52 ALA F C 1
ATOM 12917 O O . ALA H 3 64 ? -75.149 102.262 450.328 1.00 62.06 52 ALA F O 1
ATOM 12919 N N . PHE H 3 65 ? -76.333 100.526 451.033 1.00 62.86 53 PHE F N 1
ATOM 12920 C CA . PHE H 3 65 ? -76.157 99.805 449.821 1.00 62.35 53 PHE F CA 1
ATOM 12921 C C . PHE H 3 65 ? -76.617 100.658 448.703 1.00 61.34 53 PHE F C 1
ATOM 12922 O O . PHE H 3 65 ? -75.860 100.899 447.799 1.00 60.86 53 PHE F O 1
ATOM 12930 N N . THR H 3 66 ? -77.811 101.224 448.810 1.00 61.08 54 THR F N 1
ATOM 12931 C CA . THR H 3 66 ? -78.392 101.850 447.655 1.00 60.17 54 THR F CA 1
ATOM 12932 C C . THR H 3 66 ? -77.505 102.976 447.309 1.00 60.71 54 THR F C 1
ATOM 12933 O O . THR H 3 66 ? -76.992 103.028 446.202 1.00 73.59 54 THR F O 1
ATOM 12937 N N . PHE H 3 67 ? -77.188 103.768 448.325 1.00 60.22 55 PHE F N 1
ATOM 12938 C CA . PHE H 3 67 ? -76.467 104.958 448.010 1.00 59.85 55 PHE F CA 1
ATOM 12939 C C . PHE H 3 67 ? -75.104 104.675 447.478 1.00 62.65 55 PHE F C 1
ATOM 12940 O O . PHE H 3 67 ? -74.812 105.142 446.400 1.00 64.96 55 PHE F O 1
ATOM 12948 N N . LEU H 3 68 ? -74.319 103.813 448.119 1.00 60.46 56 LEU F N 1
ATOM 12949 C CA . LEU H 3 68 ? -72.947 103.671 447.655 1.00 60.46 56 LEU F CA 1
ATOM 12950 C C . LEU H 3 68 ? -73.075 103.079 446.275 1.00 69.10 56 LEU F C 1
ATOM 12951 O O . LEU H 3 68 ? -72.770 103.706 445.257 1.00 75.71 56 LEU F O 1
ATOM 12956 N N . GLY H 3 69 ? -73.865 102.036 446.254 1.00 67.65 57 GLY F N 1
ATOM 12957 C CA . GLY H 3 69 ? -73.870 101.057 445.210 1.00 62.01 57 GLY F CA 1
ATOM 12958 C C . GLY H 3 69 ? -74.106 101.949 444.046 1.00 59.41 57 GLY F C 1
ATOM 12959 O O . GLY H 3 69 ? -73.285 102.013 443.143 1.00 58.66 57 GLY F O 1
ATOM 12960 N N . ALA H 3 70 ? -75.266 102.578 444.035 1.00 58.56 58 ALA F N 1
ATOM 12961 C CA . ALA H 3 70 ? -75.621 103.345 442.879 1.00 62.63 58 ALA F CA 1
ATOM 12962 C C . ALA H 3 70 ? -75.429 104.809 442.910 1.00 60.86 58 ALA F C 1
ATOM 12963 O O . ALA H 3 70 ? -75.398 105.451 441.871 1.00 65.20 58 ALA F O 1
ATOM 12965 N N . ARG H 3 71 ? -75.359 105.331 444.125 1.00 63.18 59 ARG F N 1
ATOM 12966 C CA . ARG H 3 71 ? -75.401 106.790 444.342 1.00 71.42 59 ARG F CA 1
ATOM 12967 C C . ARG H 3 71 ? -76.736 107.485 443.998 1.00 67.47 59 ARG F C 1
ATOM 12968 O O . ARG H 3 71 ? -76.788 108.587 443.480 1.00 76.66 59 ARG F O 1
ATOM 12976 N N . VAL H 3 72 ? -77.820 106.764 444.251 1.00 69.31 60 VAL F N 1
ATOM 12977 C CA . VAL H 3 72 ? -79.134 107.243 443.859 1.00 59.58 60 VAL F CA 1
ATOM 12978 C C . VAL H 3 72 ? -79.063 108.698 444.315 1.00 57.50 60 VAL F C 1
ATOM 12979 O O . VAL H 3 72 ? -78.731 108.967 445.461 1.00 62.00 60 VAL F O 1
ATOM 12983 N N . PRO H 3 73 ? -79.369 109.644 443.420 1.00 60.40 61 PRO F N 1
ATOM 12984 C CA . PRO H 3 73 ? -79.484 111.040 443.847 1.00 60.32 61 PRO F CA 1
ATOM 12985 C C . PRO H 3 73 ? -80.408 111.146 445.036 1.00 66.45 61 PRO F C 1
ATOM 12986 O O . PRO H 3 73 ? -81.529 110.630 444.986 1.00 70.01 61 PRO F O 1
ATOM 12990 N N . LEU H 3 74 ? -79.935 111.795 446.091 1.00 60.96 62 LEU F N 1
ATOM 12991 C CA . LEU H 3 74 ? -80.674 111.851 447.343 1.00 66.23 62 LEU F CA 1
ATOM 12992 C C . LEU H 3 74 ? -82.043 112.528 447.151 1.00 74.71 62 LEU F C 1
ATOM 12993 O O . LEU H 3 74 ? -83.076 111.978 447.557 1.00 73.62 62 LEU F O 1
ATOM 12998 N N . ARG H 3 75 ? -82.040 113.702 446.515 1.00 68.01 63 ARG F N 1
ATOM 12999 C CA . ARG H 3 75 ? -83.241 114.525 446.364 1.00 70.18 63 ARG F CA 1
ATOM 13000 C C . ARG H 3 75 ? -84.414 113.708 445.812 1.00 71.84 63 ARG F C 1
ATOM 13001 O O . ARG H 3 75 ? -85.565 113.872 446.236 1.00 74.14 63 ARG F O 1
ATOM 13009 N N . PHE H 3 76 ? -84.103 112.804 444.889 1.00 81.12 64 PHE F N 1
ATOM 13010 C CA . PHE H 3 76 ? -85.093 111.888 444.335 1.00 71.39 64 PHE F CA 1
ATOM 13011 C C . PHE H 3 76 ? -85.611 110.945 445.420 1.00 68.84 64 PHE F C 1
ATOM 13012 O O . PHE H 3 76 ? -86.797 110.971 445.760 1.00 73.64 64 PHE F O 1
ATOM 13020 N N . TRP H 3 77 ? -84.702 110.127 445.955 1.00 71.87 65 TRP F N 1
ATOM 13021 C CA . TRP H 3 77 ? -85.029 109.051 446.890 1.00 66.15 65 TRP F CA 1
ATOM 13022 C C . TRP H 3 77 ? -86.049 109.529 447.921 1.00 59.92 65 TRP F C 1
ATOM 13023 O O . TRP H 3 77 ? -86.993 108.815 448.269 1.00 59.27 65 TRP F O 1
ATOM 13034 N N . ALA H 3 78 ? -85.862 110.770 448.358 1.00 61.15 66 ALA F N 1
ATOM 13035 C CA . ALA H 3 78 ? -86.793 111.441 449.251 1.00 59.79 66 ALA F CA 1
ATOM 13036 C C . ALA H 3 78 ? -88.177 111.519 448.632 1.00 61.20 66 ALA F C 1
ATOM 13037 O O . ALA H 3 78 ? -89.130 110.965 449.173 1.00 63.53 66 ALA F O 1
ATOM 13039 N N . SER H 3 79 ? -88.264 112.195 447.488 1.00 58.93 67 SER F N 1
ATOM 13040 C CA . SER H 3 79 ? -89.539 112.504 446.830 1.00 63.69 67 SER F CA 1
ATOM 13041 C C . SER H 3 79 ? -90.415 111.278 446.553 1.00 71.32 67 SER F C 1
ATOM 13042 O O . SER H 3 79 ? -91.642 111.391 446.457 1.00 75.17 67 SER F O 1
ATOM 13045 N N . VAL H 3 80 ? -89.782 110.113 446.446 1.00 68.68 68 VAL F N 1
ATOM 13046 C CA . VAL H 3 80 ? -90.502 108.849 446.326 1.00 65.84 68 VAL F CA 1
ATOM 13047 C C . VAL H 3 80 ? -91.057 108.237 447.580 1.00 66.95 68 VAL F C 1
ATOM 13048 O O . VAL H 3 80 ? -92.153 107.679 447.604 1.00 68.70 68 VAL F O 1
ATOM 13052 N N . ALA H 3 81 ? -90.252 108.355 448.627 1.00 65.31 69 ALA F N 1
ATOM 13053 C CA . ALA H 3 81 ? -90.528 107.763 449.919 1.00 65.67 69 ALA F CA 1
ATOM 13054 C C . ALA H 3 81 ? -91.267 108.780 450.763 1.00 65.50 69 ALA F C 1
ATOM 13055 O O . ALA H 3 81 ? -91.314 108.635 451.980 1.00 69.30 69 ALA F O 1
ATOM 13057 N N . VAL H 3 82 ? -91.818 109.819 450.142 1.00 66.67 70 VAL F N 1
ATOM 13058 C CA . VAL H 3 82 ? -92.495 110.849 450.917 1.00 72.71 70 VAL F CA 1
ATOM 13059 C C . VAL H 3 82 ? -93.856 110.502 451.499 1.00 62.95 70 VAL F C 1
ATOM 13060 O O . VAL H 3 82 ? -93.965 110.398 452.703 1.00 66.55 70 VAL F O 1
ATOM 13064 N N . LEU H 3 83 ? -94.878 110.239 450.701 1.00 69.03 71 LEU F N 1
ATOM 13065 C CA . LEU H 3 83 ? -96.147 109.956 451.364 1.00 66.21 71 LEU F CA 1
ATOM 13066 C C . LEU H 3 83 ? -96.570 108.461 451.324 1.00 62.41 71 LEU F C 1
ATOM 13067 O O . LEU H 3 83 ? -97.774 108.149 451.311 1.00 62.63 71 LEU F O 1
ATOM 13072 N N . PRO H 3 84 ? -95.591 107.520 451.335 1.00 66.16 72 PRO F N 1
ATOM 13073 C CA . PRO H 3 84 ? -96.124 106.362 452.064 1.00 65.89 72 PRO F CA 1
ATOM 13074 C C . PRO H 3 84 ? -96.176 106.689 453.592 1.00 63.96 72 PRO F C 1
ATOM 13075 O O . PRO H 3 84 ? -96.926 106.054 454.352 1.00 64.68 72 PRO F O 1
ATOM 13079 N N . LEU H 3 85 ? -95.390 107.694 453.997 1.00 64.12 73 LEU F N 1
ATOM 13080 C CA . LEU H 3 85 ? -95.471 108.359 455.295 1.00 65.14 73 LEU F CA 1
ATOM 13081 C C . LEU H 3 85 ? -96.896 108.535 455.795 1.00 73.67 73 LEU F C 1
ATOM 13082 O O . LEU H 3 85 ? -97.214 108.159 456.920 1.00 86.82 73 LEU F O 1
ATOM 13087 N N . GLY H 3 86 ? -97.745 109.119 454.954 1.00 66.52 74 GLY F N 1
ATOM 13088 C CA . GLY H 3 86 ? -99.118 109.440 455.326 1.00 70.13 74 GLY F CA 1
ATOM 13089 C C . GLY H 3 86 ? -100.124 108.295 455.280 1.00 68.13 74 GLY F C 1
ATOM 13090 O O . GLY H 3 86 ? -101.328 108.499 455.473 1.00 67.35 74 GLY F O 1
ATOM 13091 N N . PHE H 3 87 ? -99.628 107.094 454.986 1.00 80.69 75 PHE F N 1
ATOM 13092 C CA . PHE H 3 87 ? -100.366 105.854 455.232 1.00 72.83 75 PHE F CA 1
ATOM 13093 C C . PHE H 3 87 ? -99.752 105.215 456.483 1.00 69.15 75 PHE F C 1
ATOM 13094 O O . PHE H 3 87 ? -100.446 104.557 457.272 1.00 70.73 75 PHE F O 1
ATOM 13102 N N . LEU H 3 88 ? -98.461 105.452 456.703 1.00 72.52 76 LEU F N 1
ATOM 13103 C CA . LEU H 3 88 ? -97.886 104.949 457.935 1.00 67.85 76 LEU F CA 1
ATOM 13104 C C . LEU H 3 88 ? -98.411 105.769 459.091 1.00 68.95 76 LEU F C 1
ATOM 13105 O O . LEU H 3 88 ? -99.021 105.213 459.975 1.00 69.91 76 LEU F O 1
ATOM 13110 N N . THR H 3 89 ? -98.270 107.084 459.057 1.00 68.87 77 THR F N 1
ATOM 13111 C CA . THR H 3 89 ? -98.833 107.887 460.122 1.00 69.98 77 THR F CA 1
ATOM 13112 C C . THR H 3 89 ? -100.373 107.805 460.156 1.00 70.39 77 THR F C 1
ATOM 13113 O O . THR H 3 89 ? -101.018 108.387 461.022 1.00 74.46 77 THR F O 1
ATOM 13117 N N . THR H 3 90 ? -100.940 107.075 459.201 1.00 69.64 78 THR F N 1
ATOM 13118 C CA . THR H 3 90 ? -102.213 106.395 459.411 1.00 70.15 78 THR F CA 1
ATOM 13119 C C . THR H 3 90 ? -102.027 105.108 460.207 1.00 74.83 78 THR F C 1
ATOM 13120 O O . THR H 3 90 ? -102.474 105.002 461.349 1.00 76.80 78 THR F O 1
ATOM 13124 N N . GLY H 3 91 ? -101.363 104.132 459.596 1.00 70.12 79 GLY F N 1
ATOM 13125 C CA . GLY H 3 91 ? -101.076 102.874 460.259 1.00 71.24 79 GLY F CA 1
ATOM 13126 C C . GLY H 3 91 ? -100.388 103.066 461.596 1.00 77.15 79 GLY F C 1
ATOM 13127 O O . GLY H 3 91 ? -100.547 102.256 462.509 1.00 79.07 79 GLY F O 1
ATOM 13128 N N . ALA H 3 92 ? -99.621 104.145 461.711 1.00 76.48 80 ALA F N 1
ATOM 13129 C CA . ALA H 3 92 ? -99.055 104.551 462.992 1.00 76.10 80 ALA F CA 1
ATOM 13130 C C . ALA H 3 92 ? -100.118 105.176 463.891 1.00 74.00 80 ALA F C 1
ATOM 13131 O O . ALA H 3 92 ? -99.992 105.167 465.115 1.00 75.25 80 ALA F O 1
ATOM 13133 N N . ALA H 3 93 ? -101.163 105.717 463.274 1.00 81.28 81 ALA F N 1
ATOM 13134 C CA . ALA H 3 93 ? -102.225 106.389 464.013 1.00 81.38 81 ALA F CA 1
ATOM 13135 C C . ALA H 3 93 ? -103.555 105.659 463.853 1.00 76.20 81 ALA F C 1
ATOM 13136 O O . ALA H 3 93 ? -104.619 106.276 463.876 1.00 80.12 81 ALA F O 1
ATOM 13138 N N . VAL H 3 94 ? -103.485 104.342 463.690 1.00 77.15 82 VAL F N 1
ATOM 13139 C CA . VAL H 3 94 ? -104.678 103.504 463.709 1.00 90.12 82 VAL F CA 1
ATOM 13140 C C . VAL H 3 94 ? -104.619 102.328 464.678 1.00 103.09 82 VAL F C 1
ATOM 13141 O O . VAL H 3 94 ? -105.650 101.779 465.066 1.00 126.98 82 VAL F O 1
ATOM 13145 N N . LEU H 3 95 ? -103.406 101.947 465.065 1.00 95.26 83 LEU F N 1
ATOM 13146 C CA . LEU H 3 95 ? -103.211 100.838 465.992 1.00 105.99 83 LEU F CA 1
ATOM 13147 C C . LEU H 3 95 ? -103.395 101.290 467.437 1.00 116.10 83 LEU F C 1
ATOM 13148 O O . LEU H 3 95 ? -103.111 100.542 468.372 1.00 122.01 83 LEU F O 1
ATOM 13153 N N . LEU H 3 96 ? -103.873 102.518 467.611 1.00 126.08 84 LEU F N 1
ATOM 13154 C CA . LEU H 3 96 ? -104.096 103.072 468.941 1.00 116.15 84 LEU F CA 1
ATOM 13155 C C . LEU H 3 96 ? -105.137 102.265 469.709 1.00 108.92 84 LEU F C 1
ATOM 13156 O O . LEU H 3 96 ? -105.404 101.108 469.382 1.00 109.87 84 LEU F O 1
ATOM 13161 N N . ILE H 3 97 ? -105.722 102.882 470.730 1.00 117.32 85 ILE F N 1
ATOM 13162 C CA . ILE H 3 97 ? -106.735 102.223 471.545 1.00 115.21 85 ILE F CA 1
ATOM 13163 C C . ILE H 3 97 ? -107.953 101.842 470.711 1.00 116.47 85 ILE F C 1
ATOM 13164 O O . ILE H 3 97 ? -108.167 102.381 469.625 1.00 111.79 85 ILE F O 1
ATOM 13169 N N . GLN H 3 98 ? -108.749 100.909 471.225 1.00 108.95 86 GLN F N 1
ATOM 13170 C CA . GLN H 3 98 ? -109.946 100.455 470.529 1.00 113.59 86 GLN F CA 1
ATOM 13171 C C . GLN H 3 98 ? -111.186 101.191 471.024 1.00 114.86 86 GLN F C 1
ATOM 13172 O O . GLN H 3 98 ? -111.166 101.816 472.084 1.00 117.40 86 GLN F O 1
ATOM 13178 N N . ILE H 3 99 ? -112.264 101.112 470.251 1.00 107.00 87 ILE F N 1
ATOM 13179 C CA . ILE H 3 99 ? -113.514 101.770 470.610 1.00 118.29 87 ILE F CA 1
ATOM 13180 C C . ILE H 3 99 ? -113.757 101.711 472.114 1.00 127.17 87 ILE F C 1
ATOM 13181 O O . ILE H 3 99 ? -113.317 102.587 472.858 1.00 135.60 87 ILE F O 1
ATOM 13186 N N . GLY H 3 100 ? -114.459 100.672 472.555 1.00 128.54 88 GLY F N 1
ATOM 13187 C CA . GLY H 3 100 ? -114.761 100.497 473.970 1.00 135.12 88 GLY F CA 1
ATOM 13188 C C . GLY H 3 100 ? -115.917 99.758 474.650 1.00 143.56 88 GLY F C 1
ATOM 13189 O O . GLY H 3 100 ? -115.586 98.856 475.399 1.00 145.92 88 GLY F O 1
ATOM 13190 N N . PRO H 3 101 ? -117.287 100.058 474.457 1.00 150.60 89 PRO F N 1
ATOM 13191 C CA . PRO H 3 101 ? -117.597 101.179 473.571 1.00 146.38 89 PRO F CA 1
ATOM 13192 C C . PRO H 3 101 ? -117.792 102.450 474.360 1.00 144.45 89 PRO F C 1
ATOM 13193 O O . PRO H 3 101 ? -118.313 103.414 473.820 1.00 149.38 89 PRO F O 1
ATOM 13197 N N . GLU H 3 102 ? -117.430 102.443 475.631 1.00 146.44 90 GLU F N 1
ATOM 13198 C CA . GLU H 3 102 ? -117.405 103.684 476.371 1.00 149.15 90 GLU F CA 1
ATOM 13199 C C . GLU H 3 102 ? -116.395 104.572 475.656 1.00 149.76 90 GLU F C 1
ATOM 13200 O O . GLU H 3 102 ? -116.617 105.765 475.488 1.00 159.03 90 GLU F O 1
ATOM 13206 N N . GLY H 3 103 ? -115.297 103.979 475.210 1.00 146.40 91 GLY F N 1
ATOM 13207 C CA . GLY H 3 103 ? -114.298 104.717 474.461 1.00 147.91 91 GLY F CA 1
ATOM 13208 C C . GLY H 3 103 ? -113.057 105.107 475.228 1.00 149.09 91 GLY F C 1
ATOM 13209 O O . GLY H 3 103 ? -113.112 105.678 476.315 1.00 149.19 91 GLY F O 1
ATOM 13210 N N . ILE H 3 104 ? -111.903 104.786 474.653 1.00 161.15 92 ILE F N 1
ATOM 13211 C CA . ILE H 3 104 ? -110.626 105.075 475.297 1.00 170.39 92 ILE F CA 1
ATOM 13212 C C . ILE H 3 104 ? -109.639 105.731 474.336 1.00 166.73 92 ILE F C 1
ATOM 13213 O O . ILE H 3 104 ? -109.922 105.887 473.149 1.00 171.03 92 ILE F O 1
ATOM 13218 N N . GLY H 3 105 ? -108.479 106.112 474.862 1.00 147.68 93 GLY F N 1
ATOM 13219 C CA . GLY H 3 105 ? -107.447 106.746 474.063 1.00 144.74 93 GLY F CA 1
ATOM 13220 C C . GLY H 3 105 ? -106.062 106.220 474.383 1.00 134.61 93 GLY F C 1
ATOM 13221 O O . GLY H 3 105 ? -105.434 106.643 475.354 1.00 138.44 93 GLY F O 1
ATOM 13222 N N . LEU H 3 106 ? -105.584 105.291 473.561 1.00 136.59 94 LEU F N 1
ATOM 13223 C CA . LEU H 3 106 ? -104.267 104.695 473.753 1.00 133.23 94 LEU F CA 1
ATOM 13224 C C . LEU H 3 106 ? -104.340 103.481 474.673 1.00 133.29 94 LEU F C 1
ATOM 13225 O O . LEU H 3 106 ? -104.306 103.615 475.897 1.00 133.88 94 LEU F O 1
ATOM 13230 N N . ALA H 3 107 ? -104.495 102.283 474.109 1.00 115.87 95 ALA F N 1
ATOM 13231 C CA . ALA H 3 107 ? -104.636 101.065 474.925 1.00 136.48 95 ALA F CA 1
ATOM 13232 C C . ALA H 3 107 ? -103.411 100.873 475.817 1.00 150.83 95 ALA F C 1
ATOM 13233 O O . ALA H 3 107 ? -102.419 101.580 475.637 1.00 161.95 95 ALA F O 1
ATOM 13235 N N . PRO H 3 108 ? -103.466 99.914 476.735 1.00 143.28 96 PRO F N 1
ATOM 13236 C CA . PRO H 3 108 ? -102.311 99.611 477.586 1.00 143.03 96 PRO F CA 1
ATOM 13237 C C . PRO H 3 108 ? -101.072 99.290 476.752 1.00 140.53 96 PRO F C 1
ATOM 13238 O O . PRO H 3 108 ? -100.079 98.800 477.289 1.00 148.55 96 PRO F O 1
ATOM 13242 N N . ASP H 3 109 ? -101.138 99.567 475.453 1.00 145.12 97 ASP F N 1
ATOM 13243 C CA . ASP H 3 109 ? -100.025 99.303 474.548 1.00 133.57 97 ASP F CA 1
ATOM 13244 C C . ASP H 3 109 ? -99.442 100.654 474.148 1.00 123.88 97 ASP F C 1
ATOM 13245 O O . ASP H 3 109 ? -98.260 100.920 474.365 1.00 126.66 97 ASP F O 1
ATOM 13250 N N . GLY H 3 110 ? -100.279 101.504 473.562 1.00 126.18 98 GLY F N 1
ATOM 13251 C CA . GLY H 3 110 ? -100.414 101.570 472.119 1.00 119.52 98 GLY F CA 1
ATOM 13252 C C . GLY H 3 110 ? -99.095 101.359 471.402 1.00 116.82 98 GLY F C 1
ATOM 13253 O O . GLY H 3 110 ? -99.056 100.804 470.304 1.00 116.28 98 GLY F O 1
ATOM 13254 N N . PRO H 3 111 ? -98.009 101.804 472.027 1.00 101.06 99 PRO F N 1
ATOM 13255 C CA . PRO H 3 111 ? -96.939 102.504 471.309 1.00 112.26 99 PRO F CA 1
ATOM 13256 C C . PRO H 3 111 ? -96.007 101.532 470.594 1.00 116.27 99 PRO F C 1
ATOM 13257 O O . PRO H 3 111 ? -95.748 101.691 469.401 1.00 133.27 99 PRO F O 1
ATOM 13261 N N . ALA H 3 112 ? -95.511 100.537 471.322 1.00 112.50 100 ALA F N 1
ATOM 13262 C CA . ALA H 3 112 ? -94.227 99.922 471.006 1.00 115.32 100 ALA F CA 1
ATOM 13263 C C . ALA H 3 112 ? -94.332 99.030 469.774 1.00 104.59 100 ALA F C 1
ATOM 13264 O O . ALA H 3 112 ? -93.320 98.622 469.203 1.00 104.68 100 ALA F O 1
ATOM 13266 N N . LYS H 3 113 ? -95.562 98.731 469.369 1.00 104.83 101 LYS F N 1
ATOM 13267 C CA . LYS H 3 113 ? -95.804 98.000 468.131 1.00 94.88 101 LYS F CA 1
ATOM 13268 C C . LYS H 3 113 ? -95.874 98.946 466.937 1.00 80.42 101 LYS F C 1
ATOM 13269 O O . LYS H 3 113 ? -95.449 98.602 465.834 1.00 78.79 101 LYS F O 1
ATOM 13275 N N . ALA H 3 114 ? -96.414 100.139 467.164 1.00 84.16 102 ALA F N 1
ATOM 13276 C CA . ALA H 3 114 ? -96.405 101.190 466.152 1.00 76.03 102 ALA F CA 1
ATOM 13277 C C . ALA H 3 114 ? -94.992 101.645 465.809 1.00 75.37 102 ALA F C 1
ATOM 13278 O O . ALA H 3 114 ? -94.732 102.127 464.723 1.00 74.10 102 ALA F O 1
ATOM 13280 N N . ALA H 3 115 ? -94.073 101.528 466.743 1.00 76.27 103 ALA F N 1
ATOM 13281 C CA . ALA H 3 115 ? -92.702 101.848 466.411 1.00 75.67 103 ALA F CA 1
ATOM 13282 C C . ALA H 3 115 ? -92.174 100.671 465.643 1.00 75.02 103 ALA F C 1
ATOM 13283 O O . ALA H 3 115 ? -91.415 100.835 464.693 1.00 75.89 103 ALA F O 1
ATOM 13285 N N . ALA H 3 116 ? -92.600 99.480 466.063 1.00 75.77 104 ALA F N 1
ATOM 13286 C CA . ALA H 3 116 ? -92.154 98.238 465.445 1.00 75.36 104 ALA F CA 1
ATOM 13287 C C . ALA H 3 116 ? -92.559 98.280 464.008 1.00 73.88 104 ALA F C 1
ATOM 13288 O O . ALA H 3 116 ? -91.742 98.068 463.109 1.00 72.95 104 ALA F O 1
ATOM 13290 N N . LEU H 3 117 ? -93.833 98.586 463.806 1.00 73.71 105 LEU F N 1
ATOM 13291 C CA . LEU H 3 117 ? -94.359 98.813 462.471 1.00 72.36 105 LEU F CA 1
ATOM 13292 C C . LEU H 3 117 ? -93.448 99.678 461.636 1.00 71.27 105 LEU F C 1
ATOM 13293 O O . LEU H 3 117 ? -92.802 99.182 460.738 1.00 70.45 105 LEU F O 1
ATOM 13298 N N . VAL H 3 118 ? -93.385 100.964 461.958 1.00 71.33 106 VAL F N 1
ATOM 13299 C CA . VAL H 3 118 ? -92.620 101.917 461.170 1.00 70.33 106 VAL F CA 1
ATOM 13300 C C . VAL H 3 118 ? -91.238 101.414 460.790 1.00 69.92 106 VAL F C 1
ATOM 13301 O O . VAL H 3 118 ? -90.922 101.325 459.597 1.00 68.82 106 VAL F O 1
ATOM 13305 N N . MET H 3 119 ? -90.416 101.033 461.756 1.00 70.85 107 MET F N 1
ATOM 13306 C CA . MET H 3 119 ? -89.094 100.586 461.338 1.00 70.47 107 MET F CA 1
ATOM 13307 C C . MET H 3 119 ? -89.184 99.195 460.716 1.00 70.21 107 MET F C 1
ATOM 13308 O O . MET H 3 119 ? -88.184 98.713 460.183 1.00 69.91 107 MET F O 1
ATOM 13313 N N . ARG H 3 120 ? -90.351 98.544 460.771 1.00 70.47 108 ARG F N 1
ATOM 13314 C CA . ARG H 3 120 ? -90.557 97.395 459.893 1.00 69.96 108 ARG F CA 1
ATOM 13315 C C . ARG H 3 120 ? -90.997 97.905 458.524 1.00 68.60 108 ARG F C 1
ATOM 13316 O O . ARG H 3 120 ? -90.466 97.487 457.502 1.00 67.79 108 ARG F O 1
ATOM 13324 N N . ALA H 3 121 ? -91.956 98.820 458.507 1.00 68.42 109 ALA F N 1
ATOM 13325 C CA . ALA H 3 121 ? -92.446 99.353 457.250 1.00 67.24 109 ALA F CA 1
ATOM 13326 C C . ALA H 3 121 ? -91.300 99.952 456.496 1.00 66.41 109 ALA F C 1
ATOM 13327 O O . ALA H 3 121 ? -91.014 99.523 455.376 1.00 65.56 109 ALA F O 1
ATOM 13329 N N . THR H 3 122 ? -90.622 100.918 457.106 1.00 66.69 110 THR F N 1
ATOM 13330 C CA . THR H 3 122 ? -89.632 101.669 456.350 1.00 65.87 110 THR F CA 1
ATOM 13331 C C . THR H 3 122 ? -88.545 100.735 455.833 1.00 65.59 110 THR F C 1
ATOM 13332 O O . THR H 3 122 ? -87.984 100.960 454.739 1.00 64.66 110 THR F O 1
ATOM 13336 N N . ALA H 3 123 ? -88.268 99.688 456.623 1.00 66.46 111 ALA F N 1
ATOM 13337 C CA . ALA H 3 123 ? -87.319 98.642 456.236 1.00 66.39 111 ALA F CA 1
ATOM 13338 C C . ALA H 3 123 ? -87.494 97.880 454.948 1.00 65.56 111 ALA F C 1
ATOM 13339 O O . ALA H 3 123 ? -86.640 97.936 454.050 1.00 64.86 111 ALA F O 1
ATOM 13341 N N . ALA H 3 124 ? -88.630 97.185 454.885 1.00 65.68 112 ALA F N 1
ATOM 13342 C CA . ALA H 3 124 ? -89.176 96.545 453.692 1.00 64.92 112 ALA F CA 1
ATOM 13343 C C . ALA H 3 124 ? -89.458 97.535 452.592 1.00 63.83 112 ALA F C 1
ATOM 13344 O O . ALA H 3 124 ? -89.256 97.233 451.426 1.00 63.07 112 ALA F O 1
ATOM 13346 N N . THR H 3 125 ? -89.928 98.716 452.960 1.00 63.83 113 THR F N 1
ATOM 13347 C CA . THR H 3 125 ? -90.049 99.789 451.991 1.00 62.90 113 THR F CA 1
ATOM 13348 C C . THR H 3 125 ? -88.702 100.078 451.331 1.00 62.35 113 THR F C 1
ATOM 13349 O O . THR H 3 125 ? -88.577 100.008 450.110 1.00 61.53 113 THR F O 1
ATOM 13353 N N . CYS H 3 126 ? -87.686 100.366 452.145 1.00 62.86 114 CYS F N 1
ATOM 13354 C CA . CYS H 3 126 ? -86.359 100.692 451.621 1.00 62.43 114 CYS F CA 1
ATOM 13355 C C . CYS H 3 126 ? -85.829 99.646 450.680 1.00 62.03 114 CYS F C 1
ATOM 13356 O O . CYS H 3 126 ? -85.127 99.951 449.709 1.00 61.35 114 CYS F O 1
ATOM 13359 N N . CYS H 3 127 ? -86.192 98.411 450.988 1.00 62.54 115 CYS F N 1
ATOM 13360 C CA . CYS H 3 127 ? -85.785 97.268 450.212 1.00 62.34 115 CYS F CA 1
ATOM 13361 C C . CYS H 3 127 ? -86.374 97.241 448.781 1.00 61.39 115 CYS F C 1
ATOM 13362 O O . CYS H 3 127 ? -85.635 96.915 447.840 1.00 60.94 115 CYS F O 1
ATOM 13365 N N . LEU H 3 128 ? -87.659 97.575 448.585 1.00 61.12 116 LEU F N 1
ATOM 13366 C CA . LEU H 3 128 ? -88.177 97.572 447.202 1.00 60.25 116 LEU F CA 1
ATOM 13367 C C . LEU H 3 128 ? -87.671 98.807 446.503 1.00 59.57 116 LEU F C 1
ATOM 13368 O O . LEU H 3 128 ? -87.237 98.716 445.362 1.00 58.97 116 LEU F O 1
ATOM 13373 N N . LEU H 3 129 ? -87.691 99.953 447.177 1.00 59.72 117 LEU F N 1
ATOM 13374 C CA . LEU H 3 129 ? -87.094 101.136 446.566 1.00 59.15 117 LEU F CA 1
ATOM 13375 C C . LEU H 3 129 ? -85.634 100.960 446.220 1.00 59.02 117 LEU F C 1
ATOM 13376 O O . LEU H 3 129 ? -85.108 101.713 445.392 1.00 71.71 117 LEU F O 1
ATOM 13381 N N . PHE H 3 130 ? -84.969 99.991 446.844 1.00 59.61 118 PHE F N 1
ATOM 13382 C CA . PHE H 3 130 ? -83.678 99.598 446.329 1.00 59.50 118 PHE F CA 1
ATOM 13383 C C . PHE H 3 130 ? -83.854 99.063 444.935 1.00 58.86 118 PHE F C 1
ATOM 13384 O O . PHE H 3 130 ? -83.304 99.624 443.992 1.00 58.29 118 PHE F O 1
ATOM 13392 N N . LEU H 3 131 ? -84.625 97.975 444.820 1.00 59.02 119 LEU F N 1
ATOM 13393 C CA . LEU H 3 131 ? -84.933 97.346 443.530 1.00 58.50 119 LEU F CA 1
ATOM 13394 C C . LEU H 3 131 ? -85.462 98.356 442.525 1.00 57.72 119 LEU F C 1
ATOM 13395 O O . LEU H 3 131 ? -84.804 98.637 441.511 1.00 57.24 119 LEU F O 1
ATOM 13400 N N . ALA H 3 132 ? -86.637 98.906 442.829 1.00 57.66 120 ALA F N 1
ATOM 13401 C CA . ALA H 3 132 ? -87.289 99.918 442.004 1.00 57.04 120 ALA F CA 1
ATOM 13402 C C . ALA H 3 132 ? -86.310 100.855 441.327 1.00 56.61 120 ALA F C 1
ATOM 13403 O O . ALA H 3 132 ? -86.479 101.180 440.160 1.00 56.06 120 ALA F O 1
ATOM 13405 N N . THR H 3 133 ? -85.267 101.258 442.043 1.00 56.90 121 THR F N 1
ATOM 13406 C CA . THR H 3 133 ? -84.363 102.286 441.543 1.00 56.55 121 THR F CA 1
ATOM 13407 C C . THR H 3 133 ? -83.102 101.777 440.874 1.00 56.44 121 THR F C 1
ATOM 13408 O O . THR H 3 133 ? -82.475 102.517 440.116 1.00 56.06 121 THR F O 1
ATOM 13412 N N . THR H 3 134 ? -82.695 100.546 441.146 1.00 56.84 122 THR F N 1
ATOM 13413 C CA . THR H 3 134 ? -81.439 100.072 440.547 1.00 56.84 122 THR F CA 1
ATOM 13414 C C . THR H 3 134 ? -81.705 99.104 439.460 1.00 56.62 122 THR F C 1
ATOM 13415 O O . THR H 3 134 ? -80.853 98.817 438.617 1.00 56.50 122 THR F O 1
ATOM 13419 N N . THR H 3 135 ? -82.907 98.565 439.526 1.00 56.64 123 THR F N 1
ATOM 13420 C CA . THR H 3 135 ? -83.303 97.529 438.600 1.00 56.51 123 THR F CA 1
ATOM 13421 C C . THR H 3 135 ? -84.626 97.889 437.920 1.00 56.02 123 THR F C 1
ATOM 13422 O O . THR H 3 135 ? -85.682 97.596 438.492 1.00 56.19 123 THR F O 1
ATOM 13426 N N . PRO H 3 136 ? -84.616 98.079 436.609 1.00 55.54 124 PRO F N 1
ATOM 13427 C CA . PRO H 3 136 ? -85.864 98.082 435.848 1.00 55.18 124 PRO F CA 1
ATOM 13428 C C . PRO H 3 136 ? -86.743 96.804 435.827 1.00 55.38 124 PRO F C 1
ATOM 13429 O O . PRO H 3 136 ? -86.399 95.603 435.664 1.00 55.66 124 PRO F O 1
ATOM 13433 N N . ALA H 3 137 ? -88.019 97.073 435.935 1.00 55.24 125 ALA F N 1
ATOM 13434 C CA . ALA H 3 137 ? -88.912 96.005 436.250 1.00 55.52 125 ALA F CA 1
ATOM 13435 C C . ALA H 3 137 ? -88.848 94.921 435.216 1.00 55.46 125 ALA F C 1
ATOM 13436 O O . ALA H 3 137 ? -88.838 93.734 435.549 1.00 55.87 125 ALA F O 1
ATOM 13438 N N . ALA H 3 138 ? -88.754 95.312 433.965 1.00 55.01 126 ALA F N 1
ATOM 13439 C CA . ALA H 3 138 ? -88.925 94.374 432.883 1.00 54.94 126 ALA F CA 1
ATOM 13440 C C . ALA H 3 138 ? -87.891 93.317 433.060 1.00 55.38 126 ALA F C 1
ATOM 13441 O O . ALA H 3 138 ? -88.136 92.123 432.922 1.00 55.67 126 ALA F O 1
ATOM 13443 N N . ASP H 3 139 ? -86.728 93.765 433.466 1.00 55.51 127 ASP F N 1
ATOM 13444 C CA . ASP H 3 139 ? -85.656 92.852 433.717 1.00 56.00 127 ASP F CA 1
ATOM 13445 C C . ASP H 3 139 ? -86.133 91.934 434.830 1.00 56.54 127 ASP F C 1
ATOM 13446 O O . ASP H 3 139 ? -85.794 90.771 434.843 1.00 57.00 127 ASP F O 1
ATOM 13451 N N . LEU H 3 140 ? -86.896 92.454 435.775 1.00 56.55 128 LEU F N 1
ATOM 13452 C CA . LEU H 3 140 ? -87.340 91.623 436.889 1.00 57.14 128 LEU F CA 1
ATOM 13453 C C . LEU H 3 140 ? -88.233 90.477 436.482 1.00 57.26 128 LEU F C 1
ATOM 13454 O O . LEU H 3 140 ? -88.101 89.372 436.976 1.00 57.86 128 LEU F O 1
ATOM 13459 N N . LEU H 3 141 ? -89.167 90.741 435.596 1.00 56.75 129 LEU F N 1
ATOM 13460 C CA . LEU H 3 141 ? -90.018 89.667 435.093 1.00 56.84 129 LEU F CA 1
ATOM 13461 C C . LEU H 3 141 ? -89.212 88.673 434.275 1.00 57.05 129 LEU F C 1
ATOM 13462 O O . LEU H 3 141 ? -89.489 87.445 434.195 1.00 57.65 129 LEU F O 1
ATOM 13467 N N . SER H 3 142 ? -88.226 89.235 433.606 1.00 56.80 130 SER F N 1
ATOM 13468 C CA . SER H 3 142 ? -87.352 88.425 432.811 1.00 57.03 130 SER F CA 1
ATOM 13469 C C . SER H 3 142 ? -86.687 87.446 433.740 1.00 57.79 130 SER F C 1
ATOM 13470 O O . SER H 3 142 ? -86.532 86.301 433.413 1.00 58.22 130 SER F O 1
ATOM 13473 N N . GLY H 3 143 ? -86.286 87.897 434.906 1.00 58.03 131 GLY F N 1
ATOM 13474 C CA . GLY H 3 143 ? -85.666 87.013 435.871 1.00 58.84 131 GLY F CA 1
ATOM 13475 C C . GLY H 3 143 ? -86.644 85.968 436.307 1.00 59.26 131 GLY F C 1
ATOM 13476 O O . GLY H 3 143 ? -86.368 84.793 436.406 1.00 59.90 131 GLY F O 1
ATOM 13477 N N . LEU H 3 144 ? -87.851 86.426 436.476 1.00 58.89 132 LEU F N 1
ATOM 13478 C CA . LEU H 3 144 ? -88.911 85.617 437.007 1.00 59.25 132 LEU F CA 1
ATOM 13479 C C . LEU H 3 144 ? -89.090 84.432 436.117 1.00 59.42 132 LEU F C 1
ATOM 13480 O O . LEU H 3 144 ? -89.732 83.484 436.524 1.00 59.89 132 LEU F O 1
ATOM 13485 N N . ARG H 3 145 ? -88.548 84.469 434.908 1.00 59.08 133 ARG F N 1
ATOM 13486 C CA . ARG H 3 145 ? -88.547 83.206 434.126 1.00 59.42 133 ARG F CA 1
ATOM 13487 C C . ARG H 3 145 ? -87.753 81.965 434.686 1.00 60.64 133 ARG F C 1
ATOM 13488 O O . ARG H 3 145 ? -88.207 80.840 434.524 1.00 63.84 133 ARG F O 1
ATOM 13496 N N . ARG H 3 146 ? -86.633 82.182 435.388 1.00 60.78 134 ARG F N 1
ATOM 13497 C CA . ARG H 3 146 ? -85.847 81.185 436.149 1.00 61.77 134 ARG F CA 1
ATOM 13498 C C . ARG H 3 146 ? -86.725 80.474 437.177 1.00 62.34 134 ARG F C 1
ATOM 13499 O O . ARG H 3 146 ? -86.299 79.503 437.785 1.00 63.25 134 ARG F O 1
ATOM 13507 N N . TRP H 3 147 ? -87.953 80.951 437.359 1.00 61.86 135 TRP F N 1
ATOM 13508 C CA . TRP H 3 147 ? -88.899 80.322 438.284 1.00 62.37 135 TRP F CA 1
ATOM 13509 C C . TRP H 3 147 ? -90.096 79.664 437.570 1.00 62.17 135 TRP F C 1
ATOM 13510 O O . TRP H 3 147 ? -90.121 79.508 436.342 1.00 61.75 135 TRP F O 1
ATOM 13521 N N . ARG H 3 148 ? -91.099 79.311 438.366 1.00 62.50 136 ARG F N 1
ATOM 13522 C CA . ARG H 3 148 ? -92.322 78.645 437.896 1.00 62.41 136 ARG F CA 1
ATOM 13523 C C . ARG H 3 148 ? -92.996 79.308 436.680 1.00 61.42 136 ARG F C 1
ATOM 13524 O O . ARG H 3 148 ? -93.491 78.617 435.780 1.00 61.33 136 ARG F O 1
ATOM 13532 N N . VAL H 3 149 ? -93.009 80.638 436.676 1.00 60.74 137 VAL F N 1
ATOM 13533 C CA . VAL H 3 149 ? -93.820 81.411 435.751 1.00 59.88 137 VAL F CA 1
ATOM 13534 C C . VAL H 3 149 ? -93.532 81.064 434.299 1.00 59.56 137 VAL F C 1
ATOM 13535 O O . VAL H 3 149 ? -92.398 81.251 433.857 1.00 59.52 137 VAL F O 1
ATOM 13539 N N . PRO H 3 150 ? -94.556 80.571 433.550 1.00 59.38 138 PRO F N 1
ATOM 13540 C CA . PRO H 3 150 ? -94.386 80.166 432.146 1.00 59.16 138 PRO F CA 1
ATOM 13541 C C . PRO H 3 150 ? -94.178 81.391 431.295 1.00 58.39 138 PRO F C 1
ATOM 13542 O O . PRO H 3 150 ? -94.121 82.494 431.838 1.00 58.06 138 PRO F O 1
ATOM 13546 N N . ALA H 3 151 ? -94.088 81.215 429.986 1.00 58.15 139 ALA F N 1
ATOM 13547 C CA . ALA H 3 151 ? -93.816 82.342 429.101 1.00 57.51 139 ALA F CA 1
ATOM 13548 C C . ALA H 3 151 ? -94.625 83.513 428.542 1.00 56.79 139 ALA F C 1
ATOM 13549 O O . ALA H 3 151 ? -94.146 84.645 428.513 1.00 56.42 139 ALA F O 1
ATOM 13551 N N . GLU H 3 152 ? -95.831 83.199 428.068 1.00 56.65 140 GLU F N 1
ATOM 13552 C CA . GLU H 3 152 ? -96.906 84.146 427.710 1.00 56.10 140 GLU F CA 1
ATOM 13553 C C . GLU H 3 152 ? -97.397 85.161 428.713 1.00 55.89 140 GLU F C 1
ATOM 13554 O O . GLU H 3 152 ? -97.854 86.242 428.338 1.00 55.43 140 GLU F O 1
ATOM 13560 N N . LEU H 3 153 ? -97.280 84.799 429.991 1.00 56.30 141 LEU F N 1
ATOM 13561 C CA . LEU H 3 153 ? -97.606 85.704 431.083 1.00 56.23 141 LEU F CA 1
ATOM 13562 C C . LEU H 3 153 ? -96.440 86.667 431.217 1.00 56.05 141 LEU F C 1
ATOM 13563 O O . LEU H 3 153 ? -96.634 87.841 431.545 1.00 55.75 141 LEU F O 1
ATOM 13568 N N . ILE H 3 154 ? -95.225 86.188 430.961 1.00 56.26 142 ILE F N 1
ATOM 13569 C CA . ILE H 3 154 ? -94.108 87.107 431.075 1.00 56.09 142 ILE F CA 1
ATOM 13570 C C . ILE H 3 154 ? -94.162 87.990 429.868 1.00 55.53 142 ILE F C 1
ATOM 13571 O O . ILE H 3 154 ? -93.785 89.158 429.942 1.00 55.22 142 ILE F O 1
ATOM 13576 N N . GLU H 3 155 ? -94.680 87.439 428.770 1.00 55.43 143 GLU F N 1
ATOM 13577 C CA . GLU H 3 155 ? -94.715 88.174 427.509 1.00 54.99 143 GLU F CA 1
ATOM 13578 C C . GLU H 3 155 ? -95.721 89.286 427.688 1.00 54.61 143 GLU F C 1
ATOM 13579 O O . GLU H 3 155 ? -95.386 90.465 427.542 1.00 54.30 143 GLU F O 1
ATOM 13585 N N . ILE H 3 156 ? -96.936 88.906 428.062 1.00 54.68 144 ILE F N 1
ATOM 13586 C CA . ILE H 3 156 ? -97.979 89.882 428.329 1.00 54.42 144 ILE F CA 1
ATOM 13587 C C . ILE H 3 156 ? -97.484 90.930 429.298 1.00 54.38 144 ILE F C 1
ATOM 13588 O O . ILE H 3 156 ? -97.676 92.128 429.081 1.00 54.08 144 ILE F O 1
ATOM 13593 N N . ALA H 3 157 ? -96.832 90.467 430.360 1.00 54.74 145 ALA F N 1
ATOM 13594 C CA . ALA H 3 157 ? -96.419 91.363 431.416 1.00 54.79 145 ALA F CA 1
ATOM 13595 C C . ALA H 3 157 ? -95.451 92.370 430.839 1.00 54.46 145 ALA F C 1
ATOM 13596 O O . ALA H 3 157 ? -95.686 93.589 430.850 1.00 54.20 145 ALA F O 1
ATOM 13598 N N . LEU H 3 158 ? -94.376 91.830 430.294 1.00 54.53 146 LEU F N 1
ATOM 13599 C CA . LEU H 3 158 ? -93.362 92.636 429.669 1.00 54.28 146 LEU F CA 1
ATOM 13600 C C . LEU H 3 158 ? -94.011 93.607 428.728 1.00 53.87 146 LEU F C 1
ATOM 13601 O O . LEU H 3 158 ? -93.762 94.808 428.804 1.00 53.66 146 LEU F O 1
ATOM 13606 N N . LEU H 3 159 ? -94.900 93.073 427.892 1.00 53.80 147 LEU F N 1
ATOM 13607 C CA . LEU H 3 159 ? -95.530 93.828 426.813 1.00 53.48 147 LEU F CA 1
ATOM 13608 C C . LEU H 3 159 ? -96.393 94.938 427.371 1.00 53.34 147 LEU F C 1
ATOM 13609 O O . LEU H 3 159 ? -96.497 96.031 426.788 1.00 53.12 147 LEU F O 1
ATOM 13614 N N . THR H 3 160 ? -96.984 94.634 428.525 1.00 53.55 148 THR F N 1
ATOM 13615 C CA . THR H 3 160 ? -97.871 95.537 429.225 1.00 53.54 148 THR F CA 1
ATOM 13616 C C . THR H 3 160 ? -97.070 96.659 429.825 1.00 53.50 148 THR F C 1
ATOM 13617 O O . THR H 3 160 ? -97.517 97.799 429.889 1.00 53.40 148 THR F O 1
ATOM 13621 N N . TYR H 3 161 ? -95.863 96.320 430.246 1.00 53.62 149 TYR F N 1
ATOM 13622 C CA . TYR H 3 161 ? -94.963 97.322 430.758 1.00 53.59 149 TYR F CA 1
ATOM 13623 C C . TYR H 3 161 ? -94.709 98.367 429.707 1.00 53.27 149 TYR F C 1
ATOM 13624 O O . TYR H 3 161 ? -94.688 99.544 430.029 1.00 53.21 149 TYR F O 1
ATOM 13633 N N . ARG H 3 162 ? -94.546 97.948 428.447 1.00 53.12 150 ARG F N 1
ATOM 13634 C CA . ARG H 3 162 ? -94.352 98.908 427.336 1.00 52.88 150 ARG F CA 1
ATOM 13635 C C . ARG H 3 162 ? -95.622 99.688 427.070 1.00 52.80 150 ARG F C 1
ATOM 13636 O O . ARG H 3 162 ? -95.592 100.929 427.104 1.00 58.33 150 ARG F O 1
ATOM 13644 N N . PHE H 3 163 ? -96.730 98.975 426.830 1.00 52.84 151 PHE F N 1
ATOM 13645 C CA . PHE H 3 163 ? -97.974 99.644 426.463 1.00 52.81 151 PHE F CA 1
ATOM 13646 C C . PHE H 3 163 ? -98.262 100.737 427.475 1.00 52.90 151 PHE F C 1
ATOM 13647 O O . PHE H 3 163 ? -98.840 101.764 427.114 1.00 52.90 151 PHE F O 1
ATOM 13655 N N . VAL H 3 164 ? -97.801 100.542 428.716 1.00 53.05 152 VAL F N 1
ATOM 13656 C CA . VAL H 3 164 ? -98.076 101.507 429.766 1.00 53.22 152 VAL F CA 1
ATOM 13657 C C . VAL H 3 164 ? -97.617 102.905 429.382 1.00 53.11 152 VAL F C 1
ATOM 13658 O O . VAL H 3 164 ? -98.400 103.859 429.439 1.00 53.21 152 VAL F O 1
ATOM 13662 N N . PHE H 3 165 ? -96.370 103.022 428.951 1.00 52.96 153 PHE F N 1
ATOM 13663 C CA . PHE H 3 165 ? -95.756 104.340 428.834 1.00 52.92 153 PHE F CA 1
ATOM 13664 C C . PHE H 3 165 ? -96.204 105.101 427.585 1.00 52.83 153 PHE F C 1
ATOM 13665 O O . PHE H 3 165 ? -96.322 106.335 427.565 1.00 52.91 153 PHE F O 1
ATOM 13673 N N . ILE H 3 166 ? -96.452 104.341 426.537 1.00 52.72 154 ILE F N 1
ATOM 13674 C CA . ILE H 3 166 ? -97.018 104.890 425.327 1.00 52.72 154 ILE F CA 1
ATOM 13675 C C . ILE H 3 166 ? -98.399 105.406 425.655 1.00 52.89 154 ILE F C 1
ATOM 13676 O O . ILE H 3 166 ? -98.770 106.532 425.278 1.00 55.14 154 ILE F O 1
ATOM 13681 N N . LEU H 3 167 ? -99.140 104.559 426.376 1.00 52.96 155 LEU F N 1
ATOM 13682 C CA . LEU H 3 167 ? -100.503 104.850 426.788 1.00 53.18 155 LEU F CA 1
ATOM 13683 C C . LEU H 3 167 ? -100.534 105.956 427.800 1.00 53.39 155 LEU F C 1
ATOM 13684 O O . LEU H 3 167 ? -101.451 106.768 427.803 1.00 53.62 155 LEU F O 1
ATOM 13689 N N . ALA H 3 168 ? -99.532 105.999 428.659 1.00 53.37 156 ALA F N 1
ATOM 13690 C CA . ALA H 3 168 ? -99.509 107.068 429.621 1.00 53.61 156 ALA F CA 1
ATOM 13691 C C . ALA H 3 168 ? -99.321 108.384 428.878 1.00 53.64 156 ALA F C 1
ATOM 13692 O O . ALA H 3 168 ? -100.061 109.332 429.136 1.00 53.93 156 ALA F O 1
ATOM 13694 N N . GLU H 3 169 ? -98.374 108.439 427.936 1.00 53.40 157 GLU F N 1
ATOM 13695 C CA . GLU H 3 169 ? -98.026 109.727 427.326 1.00 53.47 157 GLU F CA 1
ATOM 13696 C C . GLU H 3 169 ? -99.232 110.303 426.598 1.00 53.70 157 GLU F C 1
ATOM 13697 O O . GLU H 3 169 ? -99.479 111.509 426.663 1.00 53.98 157 GLU F O 1
ATOM 13703 N N . GLU H 3 170 ? -100.005 109.430 425.954 1.00 53.63 158 GLU F N 1
ATOM 13704 C CA . GLU H 3 170 ? -101.144 109.865 425.141 1.00 53.86 158 GLU F CA 1
ATOM 13705 C C . GLU H 3 170 ? -102.318 110.274 426.033 1.00 54.21 158 GLU F C 1
ATOM 13706 O O . GLU H 3 170 ? -102.955 111.290 425.779 1.00 54.56 158 GLU F O 1
ATOM 13712 N N . ALA H 3 171 ? -102.581 109.496 427.086 1.00 54.19 159 ALA F N 1
ATOM 13713 C CA . ALA H 3 171 ? -103.617 109.825 428.075 1.00 54.58 159 ALA F CA 1
ATOM 13714 C C . ALA H 3 171 ? -103.271 111.102 428.836 1.00 54.88 159 ALA F C 1
ATOM 13715 O O . ALA H 3 171 ? -104.140 111.850 429.282 1.00 55.32 159 ALA F O 1
ATOM 13717 N N . ALA H 3 172 ? -101.980 111.346 428.963 1.00 54.66 160 ALA F N 1
ATOM 13718 C CA . ALA H 3 172 ? -101.491 112.606 429.477 1.00 54.91 160 ALA F CA 1
ATOM 13719 C C . ALA H 3 172 ? -101.713 113.732 428.471 1.00 55.12 160 ALA F C 1
ATOM 13720 O O . ALA H 3 172 ? -101.862 114.903 428.844 1.00 55.52 160 ALA F O 1
ATOM 13722 N N . ALA H 3 173 ? -101.729 113.360 427.191 1.00 54.90 161 ALA F N 1
ATOM 13723 C CA . ALA H 3 173 ? -101.860 114.318 426.093 1.00 55.12 161 ALA F CA 1
ATOM 13724 C C . ALA H 3 173 ? -103.277 114.821 425.929 1.00 55.61 161 ALA F C 1
ATOM 13725 O O . ALA H 3 173 ? -103.514 116.015 425.730 1.00 56.04 161 ALA F O 1
ATOM 13727 N N . MET H 3 174 ? -104.215 113.888 425.984 1.00 55.57 162 MET F N 1
ATOM 13728 C CA . MET H 3 174 ? -105.614 114.241 425.916 1.00 56.05 162 MET F CA 1
ATOM 13729 C C . MET H 3 174 ? -105.913 115.148 427.095 1.00 56.51 162 MET F C 1
ATOM 13730 O O . MET H 3 174 ? -106.491 116.219 426.909 1.00 57.93 162 MET F O 1
ATOM 13735 N N . THR H 3 175 ? -105.484 114.722 428.286 1.00 56.37 163 THR F N 1
ATOM 13736 C CA . THR H 3 175 ? -105.739 115.441 429.529 1.00 56.84 163 THR F CA 1
ATOM 13737 C C . THR H 3 175 ? -105.440 116.909 429.402 1.00 57.24 163 THR F C 1
ATOM 13738 O O . THR H 3 175 ? -106.262 117.765 429.717 1.00 57.87 163 THR F O 1
ATOM 13742 N N . THR H 3 176 ? -104.237 117.178 428.918 1.00 56.90 164 THR F N 1
ATOM 13743 C CA . THR H 3 176 ? -103.781 118.527 428.640 1.00 57.23 164 THR F CA 1
ATOM 13744 C C . THR H 3 176 ? -104.750 119.275 427.735 1.00 57.74 164 THR F C 1
ATOM 13745 O O . THR H 3 176 ? -105.061 120.441 427.986 1.00 58.35 164 THR F O 1
ATOM 13749 N N . ALA H 3 177 ? -105.229 118.577 426.701 1.00 57.54 165 ALA F N 1
ATOM 13750 C CA . ALA H 3 177 ? -106.038 119.163 425.637 1.00 57.99 165 ALA F CA 1
ATOM 13751 C C . ALA H 3 177 ? -107.362 119.660 426.155 1.00 58.68 165 ALA F C 1
ATOM 13752 O O . ALA H 3 177 ? -107.869 120.676 425.678 1.00 59.30 165 ALA F O 1
ATOM 13754 N N . GLN H 3 178 ? -107.919 118.935 427.127 1.00 58.62 166 GLN F N 1
ATOM 13755 C CA . GLN H 3 178 ? -109.180 119.323 427.748 1.00 59.31 166 GLN F CA 1
ATOM 13756 C C . GLN H 3 178 ? -109.124 120.557 428.606 1.00 59.95 166 GLN F C 1
ATOM 13757 O O . GLN H 3 178 ? -109.779 121.555 428.313 1.00 60.66 166 GLN F O 1
ATOM 13763 N N . ARG H 3 179 ? -108.338 120.494 429.676 1.00 59.75 167 ARG F N 1
ATOM 13764 C CA . ARG H 3 179 ? -108.055 121.660 430.504 1.00 60.30 167 ARG F CA 1
ATOM 13765 C C . ARG H 3 179 ? -107.383 122.760 429.689 1.00 60.45 167 ARG F C 1
ATOM 13766 O O . ARG H 3 179 ? -107.355 123.921 430.099 1.00 61.08 167 ARG F O 1
ATOM 13774 N N . ALA H 3 180 ? -106.842 122.388 428.534 1.00 59.93 168 ALA F N 1
ATOM 13775 C CA . ALA H 3 180 ? -106.807 123.280 427.381 1.00 60.26 168 ALA F CA 1
ATOM 13776 C C . ALA H 3 180 ? -108.201 123.073 426.796 1.00 60.66 168 ALA F C 1
ATOM 13777 O O . ALA H 3 180 ? -108.769 121.986 426.890 1.00 60.34 168 ALA F O 1
ATOM 13779 N N . ARG H 3 181 ? -108.745 124.124 426.191 1.00 61.41 169 ARG F N 1
ATOM 13780 C CA . ARG H 3 181 ? -110.077 124.604 426.540 1.00 62.25 169 ARG F CA 1
ATOM 13781 C C . ARG H 3 181 ? -110.277 124.778 428.041 1.00 62.55 169 ARG F C 1
ATOM 13782 O O . ARG H 3 181 ? -109.432 125.351 428.728 1.00 62.56 169 ARG F O 1
ATOM 13790 N N . LEU H 3 182 ? -111.402 124.280 428.545 1.00 62.82 170 LEU F N 1
ATOM 13791 C CA . LEU H 3 182 ? -111.699 124.348 429.972 1.00 63.18 170 LEU F CA 1
ATOM 13792 C C . LEU H 3 182 ? -112.321 123.065 430.518 1.00 62.84 170 LEU F C 1
ATOM 13793 O O . LEU H 3 182 ? -113.201 123.111 431.354 1.00 63.43 170 LEU F O 1
ATOM 13798 N N . GLY H 3 183 ? -111.835 121.918 430.069 1.00 61.95 171 GLY F N 1
ATOM 13799 C CA . GLY H 3 183 ? -112.394 120.642 430.478 1.00 61.61 171 GLY F CA 1
ATOM 13800 C C . GLY H 3 183 ? -112.199 120.313 431.945 1.00 61.65 171 GLY F C 1
ATOM 13801 O O . GLY H 3 183 ? -112.777 119.367 432.468 1.00 61.57 171 GLY F O 1
ATOM 13802 N N . HIS H 3 184 ? -111.351 121.078 432.610 1.00 61.79 172 HIS F N 1
ATOM 13803 C CA . HIS H 3 184 ? -111.248 121.007 434.052 1.00 62.06 172 HIS F CA 1
ATOM 13804 C C . HIS H 3 184 ? -111.526 122.487 434.169 1.00 62.94 172 HIS F C 1
ATOM 13805 O O . HIS H 3 184 ? -110.764 123.253 433.601 1.00 62.85 172 HIS F O 1
ATOM 13812 N N . ALA H 3 185 ? -112.580 122.871 434.882 1.00 63.83 173 ALA F N 1
ATOM 13813 C CA . ALA H 3 185 ? -112.920 124.279 435.047 1.00 64.80 173 ALA F CA 1
ATOM 13814 C C . ALA H 3 185 ? -112.722 124.335 436.558 1.00 70.38 173 ALA F C 1
ATOM 13815 O O . ALA H 3 185 ? -111.658 124.725 437.040 1.00 80.33 173 ALA F O 1
ATOM 13817 N N . THR H 3 186 ? -113.752 123.944 437.301 1.00 72.64 174 THR F N 1
ATOM 13818 C CA . THR H 3 186 ? -113.568 123.389 438.636 1.00 80.30 174 THR F CA 1
ATOM 13819 C C . THR H 3 186 ? -114.832 122.735 439.184 1.00 82.74 174 THR F C 1
ATOM 13820 O O . THR H 3 186 ? -115.878 123.375 439.287 1.00 85.76 174 THR F O 1
ATOM 13824 N N . ARG H 3 187 ? -114.630 121.488 439.593 1.00 90.81 175 ARG F N 1
ATOM 13825 C CA . ARG H 3 187 ? -115.582 120.723 440.356 1.00 87.52 175 ARG F CA 1
ATOM 13826 C C . ARG H 3 187 ? -116.651 120.418 439.346 1.00 80.72 175 ARG F C 1
ATOM 13827 O O . ARG H 3 187 ? -117.549 119.625 439.627 1.00 87.74 175 ARG F O 1
ATOM 13835 N N . ARG H 3 188 ? -116.588 121.026 438.165 1.00 82.48 176 ARG F N 1
ATOM 13836 C CA . ARG H 3 188 ? -117.663 120.667 437.248 1.00 78.29 176 ARG F CA 1
ATOM 13837 C C . ARG H 3 188 ? -116.985 119.893 436.122 1.00 72.63 176 ARG F C 1
ATOM 13838 O O . ARG H 3 188 ? -115.767 119.709 436.128 1.00 72.45 176 ARG F O 1
ATOM 13846 N N . ARG H 3 189 ? -117.780 119.443 435.157 1.00 64.70 177 ARG F N 1
ATOM 13847 C CA . ARG H 3 189 ? -117.953 118.041 434.917 1.00 64.02 177 ARG F CA 1
ATOM 13848 C C . ARG H 3 189 ? -116.682 117.470 434.330 1.00 62.96 177 ARG F C 1
ATOM 13849 O O . ARG H 3 189 ? -116.603 117.084 433.152 1.00 62.41 177 ARG F O 1
ATOM 13857 N N . TRP H 3 190 ? -115.666 117.609 435.180 1.00 62.83 178 TRP F N 1
ATOM 13858 C CA . TRP H 3 190 ? -114.316 117.171 434.938 1.00 61.94 178 TRP F CA 1
ATOM 13859 C C . TRP H 3 190 ? -114.348 115.696 435.204 1.00 61.42 178 TRP F C 1
ATOM 13860 O O . TRP H 3 190 ? -113.581 114.942 434.603 1.00 60.63 178 TRP F O 1
ATOM 13871 N N . LEU H 3 191 ? -115.253 115.252 436.075 1.00 61.90 179 LEU F N 1
ATOM 13872 C CA . LEU H 3 191 ? -115.462 113.829 436.055 1.00 61.44 179 LEU F CA 1
ATOM 13873 C C . LEU H 3 191 ? -115.799 113.493 434.628 1.00 60.99 179 LEU F C 1
ATOM 13874 O O . LEU H 3 191 ? -115.344 112.515 434.074 1.00 60.27 179 LEU F O 1
ATOM 13879 N N . ARG H 3 192 ? -116.558 114.373 434.007 1.00 61.47 180 ARG F N 1
ATOM 13880 C CA . ARG H 3 192 ? -117.033 114.135 432.678 1.00 61.21 180 ARG F CA 1
ATOM 13881 C C . ARG H 3 192 ? -115.818 113.990 431.822 1.00 60.41 180 ARG F C 1
ATOM 13882 O O . ARG H 3 192 ? -115.642 113.019 431.093 1.00 59.80 180 ARG F O 1
ATOM 13890 N N . SER H 3 193 ? -114.913 114.921 432.001 1.00 60.44 181 SER F N 1
ATOM 13891 C CA . SER H 3 193 ? -113.748 114.959 431.174 1.00 59.79 181 SER F CA 1
ATOM 13892 C C . SER H 3 193 ? -112.852 113.761 431.351 1.00 59.03 181 SER F C 1
ATOM 13893 O O . SER H 3 193 ? -112.346 113.207 430.386 1.00 58.44 181 SER F O 1
ATOM 13896 N N . THR H 3 194 ? -112.663 113.350 432.587 1.00 59.10 182 THR F N 1
ATOM 13897 C CA . THR H 3 194 ? -111.820 112.217 432.842 1.00 58.47 182 THR F CA 1
ATOM 13898 C C . THR H 3 194 ? -112.414 110.980 432.224 1.00 58.15 182 THR F C 1
ATOM 13899 O O . THR H 3 194 ? -111.692 110.178 431.685 1.00 57.54 182 THR F O 1
ATOM 13903 N N . ALA H 3 195 ? -113.720 110.808 432.308 1.00 58.59 183 ALA F N 1
ATOM 13904 C CA . ALA H 3 195 ? -114.328 109.618 431.736 1.00 58.31 183 ALA F CA 1
ATOM 13905 C C . ALA H 3 195 ? -114.118 109.629 430.260 1.00 57.90 183 ALA F C 1
ATOM 13906 O O . ALA H 3 195 ? -113.836 108.600 429.657 1.00 57.38 183 ALA F O 1
ATOM 13908 N N . GLN H 3 196 ? -114.257 110.802 429.658 1.00 58.19 184 GLN F N 1
ATOM 13909 C CA . GLN H 3 196 ? -114.145 110.863 428.214 1.00 57.92 184 GLN F CA 1
ATOM 13910 C C . GLN H 3 196 ? -112.768 110.406 427.872 1.00 57.25 184 GLN F C 1
ATOM 13911 O O . GLN H 3 196 ? -112.578 109.547 427.028 1.00 56.81 184 GLN F O 1
ATOM 13917 N N . VAL H 3 197 ? -111.807 110.915 428.611 1.00 57.19 185 VAL F N 1
ATOM 13918 C CA . VAL H 3 197 ? -110.447 110.601 428.312 1.00 56.61 185 VAL F CA 1
ATOM 13919 C C . VAL H 3 197 ? -110.250 109.116 428.422 1.00 56.16 185 VAL F C 1
ATOM 13920 O O . VAL H 3 197 ? -109.747 108.500 427.514 1.00 55.74 185 VAL F O 1
ATOM 13924 N N . ILE H 3 198 ? -110.700 108.535 429.513 1.00 56.34 186 ILE F N 1
ATOM 13925 C CA . ILE H 3 198 ? -110.531 107.127 429.701 1.00 56.00 186 ILE F CA 1
ATOM 13926 C C . ILE H 3 198 ? -111.325 106.463 428.639 1.00 55.89 186 ILE F C 1
ATOM 13927 O O . ILE H 3 198 ? -110.877 105.562 427.980 1.00 55.47 186 ILE F O 1
ATOM 13932 N N . ALA H 3 199 ? -112.523 106.940 428.453 1.00 56.32 187 ALA F N 1
ATOM 13933 C CA . ALA H 3 199 ? -113.428 106.287 427.566 1.00 56.30 187 ALA F CA 1
ATOM 13934 C C . ALA H 3 199 ? -112.729 106.117 426.277 1.00 55.88 187 ALA F C 1
ATOM 13935 O O . ALA H 3 199 ? -112.867 105.117 425.613 1.00 55.62 187 ALA F O 1
ATOM 13937 N N . ALA H 3 200 ? -112.014 107.159 425.911 1.00 55.88 188 ALA F N 1
ATOM 13938 C CA . ALA H 3 200 ? -111.216 107.180 424.714 1.00 55.55 188 ALA F CA 1
ATOM 13939 C C . ALA H 3 200 ? -110.073 106.199 424.759 1.00 55.03 188 ALA F C 1
ATOM 13940 O O . ALA H 3 200 ? -109.767 105.539 423.790 1.00 54.77 188 ALA F O 1
ATOM 13942 N N . LEU H 3 201 ? -109.428 106.110 425.900 1.00 54.95 189 LEU F N 1
ATOM 13943 C CA . LEU H 3 201 ? -108.205 105.360 425.993 1.00 54.53 189 LEU F CA 1
ATOM 13944 C C . LEU H 3 201 ? -108.407 103.930 425.678 1.00 54.31 189 LEU F C 1
ATOM 13945 O O . LEU H 3 201 ? -107.587 103.321 425.042 1.00 54.01 189 LEU F O 1
ATOM 13950 N N . LEU H 3 202 ? -109.487 103.356 426.144 1.00 54.51 190 LEU F N 1
ATOM 13951 C CA . LEU H 3 202 ? -109.591 101.917 426.023 1.00 54.34 190 LEU F CA 1
ATOM 13952 C C . LEU H 3 202 ? -109.565 101.495 424.569 1.00 54.14 190 LEU F C 1
ATOM 13953 O O . LEU H 3 202 ? -108.903 100.509 424.230 1.00 53.89 190 LEU F O 1
ATOM 13958 N N . PRO H 3 203 ? -110.312 102.206 423.694 1.00 54.33 191 PRO F N 1
ATOM 13959 C CA . PRO H 3 203 ? -110.085 101.889 422.288 1.00 54.18 191 PRO F CA 1
ATOM 13960 C C . PRO H 3 203 ? -108.625 102.104 421.911 1.00 53.92 191 PRO F C 1
ATOM 13961 O O . PRO H 3 203 ? -107.932 101.130 421.661 1.00 53.69 191 PRO F O 1
ATOM 13965 N N . ARG H 3 204 ? -108.165 103.350 421.933 1.00 54.00 192 ARG F N 1
ATOM 13966 C CA . ARG H 3 204 ? -106.796 103.678 421.586 1.00 53.79 192 ARG F CA 1
ATOM 13967 C C . ARG H 3 204 ? -105.801 102.645 422.073 1.00 53.50 192 ARG F C 1
ATOM 13968 O O . ARG H 3 204 ? -104.835 102.351 421.395 1.00 53.33 192 ARG F O 1
ATOM 13976 N N . ALA H 3 205 ? -106.054 102.063 423.236 1.00 53.49 193 ALA F N 1
ATOM 13977 C CA . ALA H 3 205 ? -105.212 100.981 423.730 1.00 53.30 193 ALA F CA 1
ATOM 13978 C C . ALA H 3 205 ? -105.483 99.735 422.919 1.00 53.24 193 ALA F C 1
ATOM 13979 O O . ALA H 3 205 ? -104.562 99.009 422.558 1.00 53.10 193 ALA F O 1
ATOM 13981 N N . LEU H 3 206 ? -106.747 99.489 422.611 1.00 53.39 194 LEU F N 1
ATOM 13982 C CA . LEU H 3 206 ? -107.080 98.286 421.877 1.00 53.36 194 LEU F CA 1
ATOM 13983 C C . LEU H 3 206 ? -106.711 98.366 420.376 1.00 53.33 194 LEU F C 1
ATOM 13984 O O . LEU H 3 206 ? -106.299 97.345 419.801 1.00 53.27 194 LEU F O 1
ATOM 13989 N N . THR H 3 207 ? -106.848 99.548 419.749 1.00 53.43 195 THR F N 1
ATOM 13990 C CA . THR H 3 207 ? -106.394 99.719 418.367 1.00 53.47 195 THR F CA 1
ATOM 13991 C C . THR H 3 207 ? -104.927 99.449 418.445 1.00 53.28 195 THR F C 1
ATOM 13992 O O . THR H 3 207 ? -104.482 98.412 417.986 1.00 53.24 195 THR F O 1
ATOM 13996 N N . ARG H 3 208 ? -104.193 100.341 419.105 1.00 53.20 196 ARG F N 1
ATOM 13997 C CA . ARG H 3 208 ? -102.735 100.285 419.117 1.00 53.06 196 ARG F CA 1
ATOM 13998 C C . ARG H 3 208 ? -102.185 98.877 419.298 1.00 52.96 196 ARG F C 1
ATOM 13999 O O . ARG H 3 208 ? -101.169 98.515 418.700 1.00 52.95 196 ARG F O 1
ATOM 14007 N N . ALA H 3 209 ? -102.890 98.068 420.069 1.00 52.97 197 ALA F N 1
ATOM 14008 C CA . ALA H 3 209 ? -102.513 96.676 420.213 1.00 52.96 197 ALA F CA 1
ATOM 14009 C C . ALA H 3 209 ? -102.555 95.915 418.890 1.00 53.06 197 ALA F C 1
ATOM 14010 O O . ALA H 3 209 ? -101.749 95.018 418.667 1.00 53.10 197 ALA F O 1
ATOM 14012 N N . ARG H 3 210 ? -103.503 96.275 418.026 1.00 53.16 198 ARG F N 1
ATOM 14013 C CA . ARG H 3 210 ? -103.732 95.585 416.754 1.00 53.33 198 ARG F CA 1
ATOM 14014 C C . ARG H 3 210 ? -102.726 96.003 415.677 1.00 53.42 198 ARG F C 1
ATOM 14015 O O . ARG H 3 210 ? -102.225 95.155 414.938 1.00 53.55 198 ARG F O 1
ATOM 14023 N N . ARG H 3 211 ? -102.422 97.294 415.578 1.00 53.40 199 ARG F N 1
ATOM 14024 C CA . ARG H 3 211 ? -101.421 97.708 414.620 1.00 53.52 199 ARG F CA 1
ATOM 14025 C C . ARG H 3 211 ? -100.101 97.045 414.953 1.00 53.44 199 ARG F C 1
ATOM 14026 O O . ARG H 3 211 ? -99.320 96.727 414.053 1.00 53.63 199 ARG F O 1
ATOM 14034 N N . LEU H 3 212 ? -99.854 96.806 416.237 1.00 53.24 200 LEU F N 1
ATOM 14035 C CA . LEU H 3 212 ? -98.655 96.070 416.614 1.00 53.23 200 LEU F CA 1
ATOM 14036 C C . LEU H 3 212 ? -98.596 94.751 415.871 1.00 53.45 200 LEU F C 1
ATOM 14037 O O . LEU H 3 212 ? -97.545 94.328 415.427 1.00 53.60 200 LEU F O 1
ATOM 14042 N N . GLU H 3 213 ? -99.734 94.100 415.729 1.00 53.50 201 GLU F N 1
ATOM 14043 C CA . GLU H 3 213 ? -99.735 92.782 415.145 1.00 53.74 201 GLU F CA 1
ATOM 14044 C C . GLU H 3 213 ? -99.382 92.885 413.676 1.00 54.00 201 GLU F C 1
ATOM 14045 O O . GLU H 3 213 ? -98.778 91.978 413.112 1.00 54.27 201 GLU F O 1
ATOM 14051 N N . THR H 3 214 ? -99.751 94.002 413.058 1.00 54.01 202 THR F N 1
ATOM 14052 C CA . THR H 3 214 ? -99.371 94.242 411.672 1.00 54.33 202 THR F CA 1
ATOM 14053 C C . THR H 3 214 ? -97.873 94.478 411.696 1.00 54.37 202 THR F C 1
ATOM 14054 O O . THR H 3 214 ? -97.123 93.712 411.108 1.00 54.65 202 THR F O 1
ATOM 14058 N N . GLY H 3 215 ? -97.436 95.496 412.429 1.00 54.11 203 GLY F N 1
ATOM 14059 C CA . GLY H 3 215 ? -96.021 95.790 412.557 1.00 54.13 203 GLY F CA 1
ATOM 14060 C C . GLY H 3 215 ? -95.123 94.597 412.845 1.00 54.25 203 GLY F C 1
ATOM 14061 O O . GLY H 3 215 ? -94.068 94.440 412.252 1.00 54.51 203 GLY F O 1
ATOM 14062 N N . LEU H 3 216 ? -95.541 93.739 413.755 1.00 54.12 204 LEU F N 1
ATOM 14063 C CA . LEU H 3 216 ? -94.701 92.630 414.163 1.00 54.28 204 LEU F CA 1
ATOM 14064 C C . LEU H 3 216 ? -94.567 91.600 413.065 1.00 54.71 204 LEU F C 1
ATOM 14065 O O . LEU H 3 216 ? -93.659 90.782 413.082 1.00 54.99 204 LEU F O 1
ATOM 14070 N N . GLY H 3 217 ? -95.483 91.645 412.103 1.00 54.83 205 GLY F N 1
ATOM 14071 C CA . GLY H 3 217 ? -95.386 90.813 410.919 1.00 55.30 205 GLY F CA 1
ATOM 14072 C C . GLY H 3 217 ? -94.194 91.172 410.053 1.00 55.64 205 GLY F C 1
ATOM 14073 O O . GLY H 3 217 ? -93.510 90.294 409.528 1.00 56.07 205 GLY F O 1
ATOM 14074 N N . ALA H 3 218 ? -93.946 92.469 409.906 1.00 55.49 206 ALA F N 1
ATOM 14075 C CA . ALA H 3 218 ? -93.051 92.964 408.867 1.00 55.86 206 ALA F CA 1
ATOM 14076 C C . ALA H 3 218 ? -91.804 92.087 408.821 1.00 56.22 206 ALA F C 1
ATOM 14077 O O . ALA H 3 218 ? -91.275 91.798 407.748 1.00 56.74 206 ALA F O 1
ATOM 14079 N N . ARG H 3 219 ? -91.337 91.669 409.993 1.00 55.99 207 ARG F N 1
ATOM 14080 C CA . ARG H 3 219 ? -90.324 90.625 410.087 1.00 56.37 207 ARG F CA 1
ATOM 14081 C C . ARG H 3 219 ? -90.859 89.483 410.945 1.00 56.29 207 ARG F C 1
ATOM 14082 O O . ARG H 3 219 ? -90.457 89.318 412.097 1.00 56.10 207 ARG F O 1
ATOM 14090 N N . ASN H 3 220 ? -91.767 88.698 410.376 1.00 56.49 208 ASN F N 1
ATOM 14091 C CA . ASN H 3 220 ? -92.454 87.652 411.126 1.00 56.43 208 ASN F CA 1
ATOM 14092 C C . ASN H 3 220 ? -93.057 87.957 412.493 1.00 55.89 208 ASN F C 1
ATOM 14093 O O . ASN H 3 220 ? -93.702 88.988 412.682 1.00 55.48 208 ASN F O 1
ATOM 14098 N N . TRP H 3 221 ? -92.843 87.053 413.444 1.00 55.97 209 TRP F N 1
ATOM 14099 C CA . TRP H 3 221 ? -93.916 86.205 413.951 1.00 59.53 209 TRP F CA 1
ATOM 14100 C C . TRP H 3 221 ? -94.612 86.702 415.214 1.00 59.21 209 TRP F C 1
ATOM 14101 O O . TRP H 3 221 ? -93.960 87.082 416.186 1.00 59.60 209 TRP F O 1
ATOM 14112 N N . GLN H 3 222 ? -95.941 86.696 415.192 1.00 62.45 210 GLN F N 1
ATOM 14113 C CA . GLN H 3 222 ? -96.728 87.147 416.333 1.00 57.67 210 GLN F CA 1
ATOM 14114 C C . GLN H 3 222 ? -96.810 86.067 417.407 1.00 58.83 210 GLN F C 1
ATOM 14115 O O . GLN H 3 222 ? -95.926 85.218 417.516 1.00 65.55 210 GLN F O 1
ATOM 14121 N N . GLY H 3 223 ? -97.878 86.107 418.198 1.00 54.82 211 GLY F N 1
ATOM 14122 C CA . GLY H 3 223 ? -98.076 85.138 419.260 1.00 54.92 211 GLY F CA 1
ATOM 14123 C C . GLY H 3 223 ? -97.114 85.337 420.414 1.00 55.16 211 GLY F C 1
ATOM 14124 O O . GLY H 3 223 ? -97.438 86.004 421.397 1.00 60.47 211 GLY F O 1
ATOM 14125 N N . GLU H 3 224 ? -95.925 84.757 420.294 1.00 66.30 212 GLU F N 1
ATOM 14126 C CA . GLU H 3 224 ? -94.907 84.872 421.332 1.00 62.09 212 GLU F CA 1
ATOM 14127 C C . GLU H 3 224 ? -94.071 86.133 421.144 1.00 55.80 212 GLU F C 1
ATOM 14128 O O . GLU H 3 224 ? -94.606 87.213 420.896 1.00 55.96 212 GLU F O 1
ATOM 14134 N N . MET H 3 225 ? -92.755 85.988 421.265 1.00 55.50 213 MET F N 1
ATOM 14135 C CA . MET H 3 225 ? -91.842 87.115 421.107 1.00 55.28 213 MET F CA 1
ATOM 14136 C C . MET H 3 225 ? -90.500 87.018 421.855 1.00 55.54 213 MET F C 1
ATOM 14137 O O . MET H 3 225 ? -89.953 88.037 422.281 1.00 55.30 213 MET F O 1
ATOM 14142 N N . ARG H 3 226 ? -89.962 85.793 421.943 1.00 56.08 214 ARG F N 1
ATOM 14143 C CA . ARG H 3 226 ? -88.594 85.517 422.443 1.00 56.49 214 ARG F CA 1
ATOM 14144 C C . ARG H 3 226 ? -87.580 86.514 421.921 1.00 56.33 214 ARG F C 1
ATOM 14145 O O . ARG H 3 226 ? -87.640 86.881 420.764 1.00 56.20 214 ARG F O 1
ATOM 14153 N N . VAL H 3 227 ? -86.666 86.975 422.761 1.00 56.36 215 VAL F N 1
ATOM 14154 C CA . VAL H 3 227 ? -85.657 87.920 422.292 1.00 56.24 215 VAL F CA 1
ATOM 14155 C C . VAL H 3 227 ? -84.281 87.600 422.873 1.00 56.70 215 VAL F C 1
ATOM 14156 O O . VAL H 3 227 ? -84.107 86.554 423.481 1.00 57.17 215 VAL F O 1
ATOM 14160 N N . LEU H 3 228 ? -83.304 88.486 422.677 1.00 56.60 216 LEU F N 1
ATOM 14161 C CA . LEU H 3 228 ? -81.986 88.333 423.305 1.00 57.01 216 LEU F CA 1
ATOM 14162 C C . LEU H 3 228 ? -81.584 89.552 424.115 1.00 56.65 216 LEU F C 1
ATOM 14163 O O . LEU H 3 228 ? -81.535 90.665 423.581 1.00 56.24 216 LEU F O 1
ATOM 14168 N N . SER H 3 229 ? -81.266 89.348 425.395 1.00 56.86 217 SER F N 1
ATOM 14169 C CA . SER H 3 229 ? -80.842 90.474 426.212 1.00 56.58 217 SER F CA 1
ATOM 14170 C C . SER H 3 229 ? -79.339 90.612 426.180 1.00 56.93 217 SER F C 1
ATOM 14171 O O . SER H 3 229 ? -78.628 89.802 425.599 1.00 57.43 217 SER F O 1
ATOM 14174 N N . THR H 3 230 ? -78.846 91.666 426.822 1.00 56.73 218 THR F N 1
ATOM 14175 C CA . THR H 3 230 ? -77.413 91.928 426.878 1.00 57.04 218 THR F CA 1
ATOM 14176 C C . THR H 3 230 ? -76.943 92.115 428.317 1.00 57.17 218 THR F C 1
ATOM 14177 O O . THR H 3 230 ? -76.053 92.921 428.590 1.00 57.09 218 THR F O 1
ATOM 14181 N N . ARG H 3 231 ? -77.547 91.366 429.234 1.00 57.47 219 ARG F N 1
ATOM 14182 C CA . ARG H 3 231 ? -77.193 91.449 430.646 1.00 57.75 219 ARG F CA 1
ATOM 14183 C C . ARG H 3 231 ? -76.384 90.232 431.084 1.00 58.57 219 ARG F C 1
ATOM 14184 O O . ARG H 3 231 ? -76.707 89.099 430.710 1.00 58.87 219 ARG F O 1
ATOM 14192 N N . PRO H 3 232 ? -75.284 90.503 431.915 1.00 58.98 220 PRO F N 1
ATOM 14193 C CA . PRO H 3 232 ? -74.541 89.299 432.307 1.00 59.86 220 PRO F CA 1
ATOM 14194 C C . PRO H 3 232 ? -74.900 88.846 433.718 1.00 60.41 220 PRO F C 1
ATOM 14195 O O . PRO H 3 232 ? -75.703 89.513 434.381 1.00 60.14 220 PRO F O 1
ATOM 14199 N N . PRO H 3 233 ? -74.320 87.738 434.166 1.00 61.27 221 PRO F N 1
ATOM 14200 C CA . PRO H 3 233 ? -74.605 87.205 435.503 1.00 61.90 221 PRO F CA 1
ATOM 14201 C C . PRO H 3 233 ? -73.538 87.598 436.519 1.00 62.01 221 PRO F C 1
ATOM 14202 O O . PRO H 3 233 ? -72.612 88.338 436.186 1.00 65.34 221 PRO F O 1
ATOM 14206 N N . ALA H 3 234 ? -73.673 87.104 437.745 1.00 62.72 222 ALA F N 1
ATOM 14207 C CA . ALA H 3 234 ? -72.717 87.408 438.804 1.00 62.97 222 ALA F CA 1
ATOM 14208 C C . ALA H 3 234 ? -72.071 86.136 439.343 1.00 64.12 222 ALA F C 1
ATOM 14209 O O . ALA H 3 234 ? -72.738 85.117 439.522 1.00 64.52 222 ALA F O 1
ATOM 14211 N N . SER H 3 235 ? -70.769 86.203 439.600 1.00 64.72 223 SER F N 1
ATOM 14212 C CA . SER H 3 235 ? -70.029 85.059 440.118 1.00 65.93 223 SER F CA 1
ATOM 14213 C C . SER H 3 235 ? -70.789 84.379 441.252 1.00 66.55 223 SER F C 1
ATOM 14214 O O . SER H 3 235 ? -71.206 85.031 442.210 1.00 70.04 223 SER F O 1
ATOM 14217 N N . ALA H 3 236 ? -70.964 83.067 441.138 1.00 67.57 224 ALA F N 1
ATOM 14218 C CA . ALA H 3 236 ? -71.673 82.297 442.154 1.00 68.27 224 ALA F CA 1
ATOM 14219 C C . ALA H 3 236 ? -71.325 82.764 443.557 1.00 68.77 224 ALA F C 1
ATOM 14220 O O . ALA H 3 236 ? -72.006 82.445 444.535 1.00 69.22 224 ALA F O 1
ATOM 14222 N N . ARG H 3 237 ? -70.237 83.513 443.634 1.00 68.74 225 ARG F N 1
ATOM 14223 C CA . ARG H 3 237 ? -69.772 84.064 444.876 1.00 69.19 225 ARG F CA 1
ATOM 14224 C C . ARG H 3 237 ? -70.204 85.452 445.268 1.00 68.31 225 ARG F C 1
ATOM 14225 O O . ARG H 3 237 ? -70.577 85.680 446.412 1.00 68.65 225 ARG F O 1
ATOM 14233 N N . VAL H 3 238 ? -70.193 86.389 444.332 1.00 67.23 226 VAL F N 1
ATOM 14234 C CA . VAL H 3 238 ? -70.574 87.736 444.700 1.00 66.45 226 VAL F CA 1
ATOM 14235 C C . VAL H 3 238 ? -72.034 87.793 445.070 1.00 66.10 226 VAL F C 1
ATOM 14236 O O . VAL H 3 238 ? -72.545 88.857 445.421 1.00 65.51 226 VAL F O 1
ATOM 14240 N N . LEU H 3 239 ? -72.697 86.643 444.963 1.00 66.50 227 LEU F N 1
ATOM 14241 C CA . LEU H 3 239 ? -74.007 86.428 445.549 1.00 66.51 227 LEU F CA 1
ATOM 14242 C C . LEU H 3 239 ? -73.820 85.533 446.757 1.00 67.79 227 LEU F C 1
ATOM 14243 O O . LEU H 3 239 ? -74.570 85.624 447.734 1.00 68.07 227 LEU F O 1
ATOM 14248 N N . GLY H 3 240 ? -72.820 84.653 446.672 1.00 68.64 228 GLY F N 1
ATOM 14249 C CA . GLY H 3 240 ? -72.450 83.797 447.792 1.00 70.00 228 GLY F CA 1
ATOM 14250 C C . GLY H 3 240 ? -72.022 84.639 448.983 1.00 70.34 228 GLY F C 1
ATOM 14251 O O . GLY H 3 240 ? -72.289 84.302 450.125 1.00 71.21 228 GLY F O 1
ATOM 14252 N N . LEU H 3 241 ? -71.360 85.754 448.693 1.00 69.66 229 LEU F N 1
ATOM 14253 C CA . LEU H 3 241 ? -70.986 86.724 449.699 1.00 69.82 229 LEU F CA 1
ATOM 14254 C C . LEU H 3 241 ? -72.209 87.473 450.196 1.00 69.27 229 LEU F C 1
ATOM 14255 O O . LEU H 3 241 ? -72.428 87.606 451.397 1.00 69.92 229 LEU F O 1
ATOM 14260 N N . ILE H 3 242 ? -73.010 87.958 449.265 1.00 68.12 230 ILE F N 1
ATOM 14261 C CA . ILE H 3 242 ? -74.253 88.629 449.607 1.00 67.59 230 ILE F CA 1
ATOM 14262 C C . ILE H 3 242 ? -75.064 87.779 450.588 1.00 68.48 230 ILE F C 1
ATOM 14263 O O . ILE H 3 242 ? -75.463 88.246 451.659 1.00 68.84 230 ILE F O 1
ATOM 14268 N N . LEU H 3 243 ? -75.239 86.516 450.234 1.00 68.93 231 LEU F N 1
ATOM 14269 C CA . LEU H 3 243 ? -75.940 85.571 451.068 1.00 69.87 231 LEU F CA 1
ATOM 14270 C C . LEU H 3 243 ? -75.315 85.463 452.488 1.00 71.13 231 LEU F C 1
ATOM 14271 O O . LEU H 3 243 ? -76.055 85.330 453.468 1.00 71.73 231 LEU F O 1
ATOM 14276 N N . THR H 3 244 ? -73.986 85.536 452.627 1.00 71.59 232 THR F N 1
ATOM 14277 C CA . THR H 3 244 ? -73.398 85.518 453.980 1.00 72.79 232 THR F CA 1
ATOM 14278 C C . THR H 3 244 ? -73.663 86.810 454.741 1.00 72.48 232 THR F C 1
ATOM 14279 O O . THR H 3 244 ? -73.962 86.757 455.928 1.00 73.37 232 THR F O 1
ATOM 14283 N N . LEU H 3 245 ? -73.539 87.960 454.082 1.00 71.32 233 LEU F N 1
ATOM 14284 C CA . LEU H 3 245 ? -73.860 89.221 454.733 1.00 70.99 233 LEU F CA 1
ATOM 14285 C C . LEU H 3 245 ? -75.257 89.137 455.271 1.00 71.09 233 LEU F C 1
ATOM 14286 O O . LEU H 3 245 ? -75.513 89.497 456.409 1.00 71.74 233 LEU F O 1
ATOM 14291 N N . GLN H 3 246 ? -76.174 88.672 454.447 1.00 70.48 234 GLN F N 1
ATOM 14292 C CA . GLN H 3 246 ? -77.528 88.520 454.920 1.00 70.61 234 GLN F CA 1
ATOM 14293 C C . GLN H 3 246 ? -77.581 87.415 455.965 1.00 72.05 234 GLN F C 1
ATOM 14294 O O . GLN H 3 246 ? -78.326 87.516 456.930 1.00 72.63 234 GLN F O 1
ATOM 14300 N N . ALA H 3 247 ? -76.770 86.377 455.799 1.00 72.73 235 ALA F N 1
ATOM 14301 C CA . ALA H 3 247 ? -76.744 85.308 456.789 1.00 74.21 235 ALA F CA 1
ATOM 14302 C C . ALA H 3 247 ? -76.286 85.842 458.150 1.00 75.17 235 ALA F C 1
ATOM 14303 O O . ALA H 3 247 ? -76.847 85.495 459.198 1.00 76.18 235 ALA F O 1
ATOM 14305 N N . ALA H 3 248 ? -75.255 86.681 458.120 1.00 74.90 236 ALA F N 1
ATOM 14306 C CA . ALA H 3 248 ? -74.764 87.331 459.321 1.00 75.69 236 ALA F CA 1
ATOM 14307 C C . ALA H 3 248 ? -75.924 88.061 459.962 1.00 75.54 236 ALA F C 1
ATOM 14308 O O . ALA H 3 248 ? -76.401 87.652 461.010 1.00 76.64 236 ALA F O 1
ATOM 14310 N N . ILE H 3 249 ? -76.318 89.168 459.348 1.00 74.22 237 ILE F N 1
ATOM 14311 C CA . ILE H 3 249 ? -77.330 89.969 459.966 1.00 74.01 237 ILE F CA 1
ATOM 14312 C C . ILE H 3 249 ? -78.069 88.871 460.663 1.00 74.51 237 ILE F C 1
ATOM 14313 O O . ILE H 3 249 ? -77.574 88.422 461.686 1.00 74.99 237 ILE F O 1
ATOM 14318 N N . LEU H 3 250 ? -79.180 88.441 460.059 1.00 74.49 238 LEU F N 1
ATOM 14319 C CA . LEU H 3 250 ? -80.126 87.425 460.536 1.00 75.15 238 LEU F CA 1
ATOM 14320 C C . LEU H 3 250 ? -79.725 86.839 461.842 1.00 76.81 238 LEU F C 1
ATOM 14321 O O . LEU H 3 250 ? -80.374 86.966 462.871 1.00 77.50 238 LEU F O 1
ATOM 14326 N N . ALA H 3 251 ? -78.537 86.283 461.793 1.00 77.51 239 ALA F N 1
ATOM 14327 C CA . ALA H 3 251 ? -77.898 85.806 462.975 1.00 79.20 239 ALA F CA 1
ATOM 14328 C C . ALA H 3 251 ? -77.801 86.956 463.943 1.00 79.71 239 ALA F C 1
ATOM 14329 O O . ALA H 3 251 ? -78.421 86.946 464.976 1.00 80.95 239 ALA F O 1
ATOM 14331 N N . ALA H 3 252 ? -77.038 87.970 463.584 1.00 78.73 240 ALA F N 1
ATOM 14332 C CA . ALA H 3 252 ? -76.831 89.088 464.476 1.00 79.18 240 ALA F CA 1
ATOM 14333 C C . ALA H 3 252 ? -78.157 89.631 464.868 1.00 78.87 240 ALA F C 1
ATOM 14334 O O . ALA H 3 252 ? -78.398 89.982 466.013 1.00 79.61 240 ALA F O 1
ATOM 14336 N N . GLY H 3 253 ? -79.035 89.671 463.894 1.00 77.76 241 GLY F N 1
ATOM 14337 C CA . GLY H 3 253 ? -80.327 90.257 464.099 1.00 77.52 241 GLY F CA 1
ATOM 14338 C C . GLY H 3 253 ? -80.995 89.704 465.314 1.00 78.98 241 GLY F C 1
ATOM 14339 O O . GLY H 3 253 ? -81.320 90.438 466.213 1.00 79.62 241 GLY F O 1
ATOM 14340 N N . VAL H 3 254 ? -81.200 88.401 465.339 1.00 79.58 242 VAL F N 1
ATOM 14341 C CA . VAL H 3 254 ? -81.865 87.783 466.464 1.00 81.00 242 VAL F CA 1
ATOM 14342 C C . VAL H 3 254 ? -80.986 87.844 467.700 1.00 82.58 242 VAL F C 1
ATOM 14343 O O . VAL H 3 254 ? -81.438 88.181 468.784 1.00 83.58 242 VAL F O 1
ATOM 14347 N N . LEU H 3 255 ? -79.723 87.504 467.537 1.00 82.87 243 LEU F N 1
ATOM 14348 C CA . LEU H 3 255 ? -78.804 87.567 468.639 1.00 84.36 243 LEU F CA 1
ATOM 14349 C C . LEU H 3 255 ? -78.488 89.016 468.875 1.00 84.11 243 LEU F C 1
ATOM 14350 O O . LEU H 3 255 ? -77.357 89.370 469.096 1.00 85.27 243 LEU F O 1
ATOM 14355 N N . LEU H 3 256 ? -79.498 89.861 468.781 1.00 82.58 244 LEU F N 1
ATOM 14356 C CA . LEU H 3 256 ? -79.351 91.305 468.980 1.00 82.14 244 LEU F CA 1
ATOM 14357 C C . LEU H 3 256 ? -78.074 91.887 468.421 1.00 81.13 244 LEU F C 1
ATOM 14358 O O . LEU H 3 256 ? -77.588 92.874 468.940 1.00 81.34 244 LEU F O 1
#

CATH classification: 3.40.50.300

Foldseek 3Di:
DFAKWKFQFFAAPPVGRGLAGGAIDTFDWLFEEEAEFDPPSPPVVVLCVRQPVDDGPDIAIAHPRDGVPPVSCLQEDEQEDALLVQQDDWKLLCSQLCLVVVPVQPPVNSVPLLPVLCVLLVPDDPTDPTSDDDDGLVSSSSSSSSRRSRNYQEYYYEDSCPPHDPVSLLSSLVSVQVVSVVGHGYYYYHHDCVVLVSHHQKYFYADSNYRPDIDGSVVCLQPQVVQCVSDHGHDDQSNVLNVCVVVPVHDDTDPPDPDDDDD/DAAQKWKFQAFAADVVGDGAAGGATHGHHFQFAEEEEFDDVLHPVPVLCPQLQVDDGPGMFMDGHDDGFDHVDDRSLVSNLAEAEQHDALVVQDPDQALQSRLLVQVVVNDDDPPVSSVLLCVLCVLLPNNVRRGDGQVVDPRLVSSSSSVSSRVSRPYQEYEYEANCVPHDVVSVVSRLVSCLVVSVVGHHHYYYHYPLLVCVRGGQWYWYDGPNYTDDIGGCVCVLPPQVVVVVGPDGHDDPDPDPPDCRDDDDPD/DADAAPNFDLCVLVVLLVVLVVLLVVLVVVLVVCCVVPVCSVPVLVVLLVVQLVQQVDWFCFPDNDIHRAGCLLLSQVPPPLSSLLNSVLVSLVCCCVPVVGHYDSCSSVLSCQRRPQLRVQLVCLLVVCVVVVHDPLQSSLCSLLVSLVSNLQSVQQSCLVRPPAPPPGRCHSRVVSCPVCVVPCNSRSNRVSNVSSVVVVVVVVD/DDDVVLQVLLVDFAQQQAFPVPLCCLQVLLLVCLVVFQFPQALVVLQVVLVCCDCVVGNRPPVDCVVVVCVVVVVLVVVLVVLQDDDDVPPDDGDPPSVVVSVSVVSSVSSSVSSVSSCSRHYRPLNVLCVCVVPDDDPQVSQVVNVVVVVVVVLVVVLVVQLVVLVVVPCDDDVVSVVVRVVVSVVVRVVVSVVVVVVQQVVVVVPVHRDDDDDDDDHDDNPCVVVVVVVVVSVVSRVSSND/DQFQKKWAQFWDADDPHRTQAGGAIDTFGQLFEEEEAFDPQNCLQVVLCVQLQVDFTPDTFIAHVNHTDDNDPVCSVVSCLAEDEDEDQLVVLDDDQFLLVSLQVQCVVNPCPPPLSVVLLQVQVVLLPNNVRHGHTLVPDDSLNSLSSRVSSTCSSVHREYEYEASCPPHDVVSVVSRLVSVVVCSVVRRYYYYYHHDQVSLLRGGQKYFYGDSHYTLDIDTRVVVLQPQVSQCVSDHHHDVQQNVLVVCCVDDPSPDRDSDDDDDDDD/DAAFKKWAQAWAAPDVSATLAGGAIDGHHFLFEEEQEFAPPNCVVVVLCVQQPNDDGPTTAMDGRNHGADAVHCSNVVSLLQEPEQHPQLVVQADDFFLQVRLLPLQVVVVHDPVCSNVLLQVLCVLQVCNVRNGPTLVRADRLGSSSSRVSSSVSRPYQEYEYEDNCPPDDDVSRVSVVVSVLVSSVVTHYYYYYDNDLLNCLVHHQKYFYGGNNYRDDIDGRLVVLQCQVVQVVRVDGRDDVSVVVVCVVPDDDDDDDGPPDDDD/DADAAPNFDDCLLVVLLVVLVVLLVVLVVVVVVVCVPPVCVVVVLVVVLVCQLVQFVDWAAFPPGDIHGDNCQLVCCPVDNLSNCLNSVLVSVVCCCVPVVNHYDSSSSVLSVQSDDFQSVQLNVQLVVCVVDPHDNLQSSLCSQLVRLVRRLLSSLQSSLVRDVDDPQGSVRSSVVSCVVCVVVRNSVSNVSSVVVSVVVVVVVVD/DPDCVLVVLQCVWAPPAAFPQQLCCLLVLQLVCLVPQFPVPLLVVSLVVLVVCLCVVTVRPPVVLCVVPPPVVVVLVVVLVPQADDCPVVGDTGPVDRHPVSVRCVSSVSSSVSSVVSCSRHHDCLVVLVVCCVDDDDAPVNQCVSVVVVLVVVLVVVLVVQLVVCVVVPCPVDPPPVVVVNCVSVVVSVVVSVVVVVVVCVVCPVPDDDDGDDDDDDHDHDDPVSNVVVVVVSVVSSVVSVVD

Nearest PDB structures (foldseek):
  5x3x-assembly2_m  TM=9.940E-01  e=4.383E-23  Rhodobacter capsulatus
  4m5c-assembly1_A  TM=8.009E-01  e=1.718E-09  Caldanaerobacter subterraneus subsp. tengcongensis MB4
  4m58-assembly1_A  TM=8.026E-01  e=6.561E-09  Caldanaerobacter subterraneus subsp. tengcongensis MB4
  3nf4-assembly1_A-2  TM=2.632E-01  e=4.472E+00  Mycolicibacterium thermoresistibile
  5x41-assembly1_Q  TM=1.004E+00  e=1.961E-37  Rhodobacter capsulatus

Sequence (1959 aa):
TPILAAEALTYAFPGGVKALDDLSLAVPKGESLAILGPNGAGKSTLLLHLNGTLRPQSGRVLLGGTADLTGWRRRVGLVLQDADDQLFATTVFEDVSFGPLNLGLSEAEARARVEEALAALSISDLRDRPTHMLSGGQKRRVAIAGAVAMRPEVLLLDEPTAGLDLAGTEQLLTLLRGLRAAGMTLVFSTHDVELAAALADRVALFRTGRVLAEGAAEAVLSDRATLAKVALRPPLVIDLALLARDHGLLAPEAPLPKTRDALMTPILAAEALTYAFPGGVKALDDLSLAVPKGESLAILGPNGAGKSTLLLHLNGTLRPQSGRVLLGGTATGHSRKDLTGWRRRVGLVLQDADDQLFATTVFEDVSFGPLNLGLSEAEARARVEEALAALSISDLRDRPTHMLSGGQKRRVAIAGAVAMRPEVLLLDEPTAGLDLAGTEQLLTLLRGLRAAGMTLVFSTHDVELAAALADRVALFRTGRVLAEGAAEAVLSDRATLAKVALRPPLVIDLALLAAPLPKTRMHIMEGYLPVTHAIGWSLAAAPFVVAGALKIRKIVAERPEARMTLAAAGAFAFVLSALKIPSVTGSCSHPTGTGLGAVVFGPSVMAVLGVIVLLFQALLLAHGGLTTLGANAFSMAIVGPWVAFGVYKLAGKAGASMAVAVFLAAFLGDLATYVTTSLQLALAYPDPASGFLGAALKFGSVFALTQIPLAIAEGFLTVIVVDALAGKMSIASIDRVAAQGHWRSRPLAEKSLIGLGFLALAVTVPPFPGAVLVTVAILAFTFLGARVPLRFWASVAVLPLGFLTTGAAVLLIQIGPEGIGLAPDGPAKAAALVMRATAATCCLLFLATTTPAADLLSGLRRWRVPAELIEIALLTYRFVFILAEEAAAMTTAQRARLGHATRRRWLRSTAQVIAALLPRALTRARRLETGLGARNWQGEMRVLSTRPPASARVLGLILTLQAAILAAGVLMTPILAAEALTYAFPGGVKALDDLSLAVPKGESLAILGPNGAGKSTLLLHLNGTLRPQSGRVLLGGTATGHSRKDLTGWRRRVGLVLQDADDQLFATTVFEDVSFGPLNLGLSEAEARARVEEALAALSISDLRDRPTHMLSGGQKRRVAIAGAVAMRPEVLLLDEPTAGLDLAGTEQLLTLLRGLRAAGMTLVFSTHDVELAAALADRVALFRTGRVLAEGAAEAVLSDRATLAKVALRPPLVIDLALLARDHGLLAPEAPLPKTRDALMTPILAAEALTYAFPGGVKALDDLSLAVPKGESLAILGPNGAGKSTLLLHLNGTLRPQSGRVLLGGTATGHSRKDLTGWRRRVGLVLQDADDQLFATTVFEDVSFGPLNLGLSEAEARARVEEALAALSISDLRDRPTHMLSGGQKRRVAIAGAVAMRPEVLLLDEPTAGLDLAGTEQLLTLLRGLRAAGMTLVFSTHDVELAAALADRVALFRTGRVLAEGAAEAVLSDRATLAKVALRPPLVIDLALLARDHGLLAPEAPLPKTRMHIMEGYLPVTHAIGWSLAAAPFVVAGALKIRKIVAERPEARMTLAAAGAFAFVLSALKIPSVTGSCSHPTGTGLGAVVFGPSVMAVLGVIVLLFQALLLAHGGLTTLGANAFSMAIVGPWVAFGVYKLAGKAGASMAVAVFLAAFLGDLATYVTTSLQLALAYPDPASGFLGAALKFGSVFALTQIPLAIAEGFLTVIVVDALAGKMSIASIDRVAAQGHWRSRPLAEKSLIGLGFLALAVTVPPFPGAVLVTVAILAFTFLGARVPLRFWASVAVLPLGFLTTGAAVLLIQIGPEGIGLAPDGPAKAAALVMRATAATCCLLFLATTTPAADLLSGLRRWRVPAELIEIALLTYRFVFILAEEAAAMTTAQRARLGHATRRRWLRSTAQVIAALLPRALTRARRLETGLGARNWQGEMRVLSTRPPASARVLGLILTLQAAILAAGVLL

Secondary structure (DSSP, 8-state):
--SEEE-S-EE-SSS---SEES--EEE-SS-EEEEE--TTS-HHHHHHHHTTS---SB----SSS----TTHHHHEEEE-S-STTT--SSBHHHHHHHHHHHTT--HHHHTTTHHHHHHHHT----S--BSS-S-SHHHHHHHHHHHHTS--SEEEES-TTTT--HHHHHHHHHHHHHHHHTT-EEEEEES-SHHHHTT-SEEEEEETTEEEE-S-HHHHTT-HHHHHHTT----HHHHHHHHHHHHHT-S---SS-------/---SEEE-----B-TTSSBSS-S---EE-SS-EE---SSSSS-HHHHHHHHHSSS--SS--EEETTEE--TTTTHHHHHHHHEEEE-S-GGGS---SBHHHHHTHHHHTTS--SHHHHHHHHHHHHTTT-TTSSSSBGGGS-HHHHHHHHHHHHHTS--SEEEEESTTTT--HHHHHHHHHHHHHHHHHT-EEEEE-S-GGGHHHH-SB----SSSS----SBHHHHTT-HHHHHHSS----SS-S------------/--EEEEEEEEEE--TTTS-SEEEEEEEEETTS-EEEE--TTSSTTHHHHTTTTSS--SEEEEEETTEE--SSHHHHHHHHTTEEEE-SSSTTT--SSSHHHHHHHHHHHT--HHHHHHHHHHHHHHHTT-GGGTT--TTSS-HHHHHHHHHHHHHTT--SEEEEESSS-S--HHHHHHHHHHHHHHHHHT-EEEEEES-HHHHHHH-SEEEEESSSSEEEEEEHHHHHH-HHHHHHTT----HHHHHHHHHHTSS---S---S-------/---SEEEEEEEEE-SS--EEEEEEEEEE-SS-EEEEE--TTS-HHHHHHHHHTS---SEEEEEETTEE---SSHHHHHHHHHEE---SSGGGT--SSBHHHHHTHHHHTTT--HHHHHHHHHHHHHHTT-GGGTTSBGGGS-HHHHHHHHHHHHTTS--SEEEES-SSSS--HHHHHHHHHHHHHHHTTTPEEEEEES-HHHHHHH-SEEE--BTTB---EEEHHHHTT-HHHHHHTT--S-HHHHHHT-GGG--SS----SS----/-PPPTTSS-HHHHHHHHHHHHHHHHHHHHHHHHHHHS-TTHHHHHHHHHHHHHHHTTS----SSS-------SHHHHHHS-HHHHHHHHHHHHHHHHHHSS-S-SHHHHHHHHIIIIIHHHHHHHHHHHHHHSS--HHHHHHHHHHHHHHHHHHHHHHHHHHT---TTT-HHHHHHHHHHHHTTTSHHHHHHHHHHHHHHHHHHTT-/--SHHHHHHHTTSSTTSS-HHHHHHHHHHHHHHHHHS-TTTHHHHHHHHHHHHHHHHH---HHHHHHHSSTTHHHHHHHTTTSS---TTTT-SS-S-THHHHHHHHHHHHHHHHHHHHHHHHS-HHHHHHHHTTSS--HHHHHHHHHHHHHHHHHHHHHHHHHHHHHTTTSSSSSSSHHHHHHHHHHHHHHHHHHHHHHHHHHHHTTS--S------------TTTTHHHHHHHHHHHHHHHT-/----TT-S-HHHHHHHTTTSHHHHHHHHHHHHHHHHH-TTHHHHHHHHHHHHHHHHHS----SSS------TTTHHHHHS-HHHHHHHHHHHHHHHHHTSS-S-TTTTTTHIIIIIIIHHHHHHHHHHHHHHTT--HHHHHHHHHHHHHHHHHHHHHHHHHHHS-BTTTHHHHHHHHHHHHTTTTHHHHHHHHHHHHHHHHHHHHH-/---HHHHHHTTSSTTSSS-HHHHHHHHHHHHHHHHHS-TTTTHHHHHHHHHHIIIIIT--S-S-THHHHHHHHHHHHHHHHHHHH--SSSS----TTHHHHTHHHHHHHHHHHHHHHHHHHHS-HHHHHHHTTSSS--HHHHHHHHHHHHHHHTSHHHHHHHHHHHHGGGTTSSSHHHHHHHHHHHGGGHHHHHHHHHHHHHHHTTTT-SS------------HHHHHHHHHHHHHHHHHHH-

Solvent-accessible surface area: 81560 Å² total; per-residue (Å²): 177,42,26,5,6,11,70,33,10,20,50,23,81,23,71,44,59,106,39,0,41,78,3,68,16,53,2,44,160,26,22,0,3,0,2,0,0,23,44,73,16,22,12,40,17,5,2,33,15,6,2,23,36,57,156,22,157,59,30,112,32,29,95,76,36,78,113,186,51,71,34,71,20,76,98,10,9,14,5,38,72,72,10,74,4,7,14,25,17,94,24,5,75,69,5,0,24,52,0,0,102,20,44,65,20,52,88,73,82,6,161,45,104,6,97,70,1,11,70,49,0,58,15,91,58,26,103,10,70,45,49,110,134,69,96,30,16,51,12,19,58,13,2,2,0,0,6,17,1,12,130,28,57,1,0,0,1,12,14,3,19,27,50,38,44,93,49,19,25,63,90,4,14,84,33,1,121,38,16,96,88,83,46,16,2,1,1,0,3,0,25,52,3,91,3,0,51,18,7,8,72,84,0,0,0,2,71,86,0,103,29,81,18,98,27,38,3,94,46,8,4,55,62,107,58,18,1,69,109,0,52,8,167,14,7,90,57,33,28,44,14,33,67,35,138,84,151,13,133,49,101,75,89,40,114,131,98,93,96,136,123,83,214,230,84,42,17,2,18,2,94,20,3,34,47,19,145,89,81,33,63,100,24,4,32,67,12,64,12,40,3,53,110,36,10,0,4,0,2,10,3,21,73,82,12,9,0,29,33,6,1,35,3,5,1,10,31,39,140,20,107,54,7,108,11,38,27,24,49,108,61,20,39,29,73,146,112,32,23,37,36,8,23,115,76,3,2,5,0,25,85,50,10,22,10,4,0,12,2,18,20,0,2,26,1,0,0,0,0,0,33,29,20,55,69,78,81,66,105,0,65,57,39,0,65,85,1,0,63,34,2,60,1,41,123,23,44,86,94,20,2,54,25,15,46,48,8,47,23,18,40,0,5,3,0,1,6,8,0,3,109,6,66,3,1,0,4,2,16,2,25,38,34,20,4,92,33,26,21,92,73,7,28,88,32,7,112,38,20,65,79,89,31,20,0,2,0,2,0,1,29,74,20,69,14,5,10,29,7,19,60,78,2,1,6,6,123,97,8,140,33,86,19,58,25,41,7,143,68,17,54,56,66,144,74,54,22,60,184,2,52,39,139,41,12,116,88,106,106,98,76,144,164,148,59,101,112,105,114,134,136,77,6,0,7,1,0,3,1,34,52,95,40,6,94,35,44,44,119,34,4,37,79,87,39,66,57,1,18,116,96,2,139,105,44,10,73,129,135,52,43,4,14,2,53,17,0,0,5,0,0,3,8,2,7,2,11,2,15,70,0,10,4,90,68,67,40,68,33,46,1,3,8,11,0,1,3,1,41,57,29,32,14,36,22,16,5,7,1,8,26,10,9,4,24,0,9,0,14,6,22,3,34,2,1,37,26,0,38,7,0,3,1,35,1,29,2,12,32,0,4,145,62,0,51,30,22,57,133,104,10,48,183,69,66,44,25,111,27,61,3,0,31,59,0,0,39,75,0,0,41,14,9,28,69,18,14,5,81,1,0,0,86,17,42,71,12,82,69,26,36,126,80,0,4,11,106,20,1,22,59,43,30,22,144,69,16,59,13,6,0,61,8,0,0,89,0,0,39,33,0,22,60,29,42,82,56,115,138,48,19,43,53,10,11,48,16,2,25,119,40,109,44,35,85,137,10,11,46,21,6,23,48,4,0,66,10,1,6,53,24,0,8,70,1,59,14,147,59,1,0,60,95,0,22,90,19,0,43,39,43,1,66,154,26,0,192,5,62,16,210,157,27,42,80,25,14,69,100,10,93,49,33,15,83,44,1,12,37,7,18,58,45,61,40,21,139,101,78,132,51,146,18,131,84,1,94,49,141,8,63,29,12,48,71,44,0,42,0,0,12,12,0,2,0,0,1,4,1,0,4,19,7,10,26,24,5,24,6,42,148,118,156,189,55,76,56,49,20,16,22,2,4,37,3,0,16,10,1,1,10,10,0,31,103,32,4,59,11,2,15,18,6,3,52,7,16,13,3,64,51,68,127,164,51,59,8,136,10,3,0,55,0,0,4,30,0,16,62,55,1,72,48,20,2,159,90,1,54,53,0,0,11,7,6,29,108,26,1,71,11,146,44,22,36,57,64,53,123,20,63,72,162,39,81,24,115,19,86,85,74,7,53,52,29,60,56,48,3,78,155,192,86,34,29,0,11,4,89,48,0,43,17,42,87,15,37,42,106,106,24,0,44,31,0,63,20,43,5,40,143,29,67,0,1,0,0,0,1,28,62,65,4,8,31,42,25,1,1,36,1,6,1,6,20,28,164,19,125,69,32,122,6,31,18,41,17,91,50,35,14,81,48,50,147,40,4,24,13,4,5,120,67,3,8,5,7,28,93,72,8,59,9,4,22,78,16,91,25,0,68,87,0,0,10,31,0,0,100,49,24,52,47,64,60,57,71,6,157,49,35,0,68,139,6,0,58,34,2,62,8,38,118,4,82,117,88,63,7,151,122,22,68,44,21,45,23,20,35,0,0,0,0,0,3,14,2,10,189,10,70,1,0,0,1,10,45,4,30,28,44,18,23,114,26,13,12,88,69,3,23,83,36,2,107,33,12,95,82,83,41,23,1,0,2,1,2,5,36,57,10,77,26,0,45,38,7,9,37,62,0,0,0,0,129,92,4,104,16,43,30,76,6,48,8,76,15,10,5,41,52,85,60,15,0,67,99,6,51,4,124,9,4,21,43,25,6,55,15,39,45,53,32,73,67,51,115,56,76,59,52,27,55,110,76,139,79,168,81,69,205,229,103,51,21,0,21,5,99,28,0,26,38,20,149,100,63,41,100,120,34,0,50,95,1,60,20,53,2,32,163,23,49,0,1,0,0,0,0,11,70,80,8,11,6,54,26,1,1,40,1,6,0,1,48,44,155,28,131,38,38,155,11,42,16,33,47,89,67,45,35,62,94,143,128,42,13,52,32,20,35,117,78,0,1,3,2,27,88,52,9,20,11,2,1,13,4,26,12,0,2,13,1,0,0,6,0,0,37,38,25,80,31,47,114,81,92,0,118,53,22,0,71,88,2,0,62,42,3,51,0,55,117,10,75,52,86,2,1,38,22,10,60,51,14,35,32,26,27,1,1,0,0,1,1,15,1,1,126,11,67,0,0,0,1,14,7,1,28,20,41,19,23,54,38,17,33,75,75,1,17,84,30,2,112,37,14,81,86,87,37,31,1,0,0,1,0,0,20,30,16,67,6,0,14,26,12,2,42,65,0,0,0,0,105,89,1,141,25,64,29,68,15,47,6,97,75,15,1,37,47,192,80,20,0,67,133,0,54,12,171,12,2,49,18,11,70,64,32,82,103,79,199,74,76,73,159,148,79,111,71,24,56,81,69,143,124,193,81,21,1,12,2,0,2,1,38,50,112,49,2,99,24,55,44,115,26,5,38,76,97,24,62,59,4,9,90,125,3,120,91,72,7,87,116,142,47,45,9,17,3,44,18,0,0,3,1,0,4,11,1,5,5,24,22,29,106,1,10,10,99,105,36,55,59,21,40,2,36,14,2,2,4,4,3,32,59,42,34,22,69,29,11,4,5,2,10,26,16,15,14,34,2,7,1,15,7,60,9,63,10,4,37,29,0,34,2,0,4,3,34,0,21,8,30,34,0,0,167,36,0,77,27,22,39,144,122,21,40,174,65,100,47,70,108,56,68,3,3,38,56,0,0,48,62,0,11,42,13,14,25,72,25,9,7,62,1,3,0,80,19,21,65,15,66,80,18,36,74,143,14,0,14,110,25,1,9,56,68,26,14,138,56,19,61,10,11,0,62,1,2,0,96,1,2,33,16,0,21,90,33,44,89,63,115,151,52,8,31,37,7,2,36,30,2,8,91,30,124,36,58,74,108,12,11,34,11,7,6,53,6,0,46,14,2,19,54,19,0,8,75,4,56,18,186,57,0,0,67,64,1,28,89,26,0,37,43,48,1,43,116,14,13,178,8,76,125,200,27,49,42,75,26,30,74,130,31,91,29,31,25,68,24,0,32,57,8,11,68,28,19,78,46,127,163,38,112,58,97,7,138,64,6,79,82,125,18,54,30,13,45,60,36,0,43,0,0,15,7,0,3,3,0,3,4,4,4,6,7,5,3,43,28,10,36,0,42,138,100,147,164,29,50,49,21,16,27,17,2,3,36,3,3,4,7,8,0,16,15,8,19,116,26,1,48,18,14,26,16,3,12,57,3,11,9,6,28,28,79,163,172,118,33,28,105,3,5,0,50,6,0,8,34,0,14,46,58,1,68,72,44,2,123,94,2,44,59,0,2,15,3,5,27,158,24,0,81,15,207,42,25,39,38,87,70,103,14,63,89,165,53,45,23,101,15,98,81,67,17,48,55,23,85,47,44,2,91,130,95

Organism: Rhodobacter capsulatus (NCBI:txid1061)